Protein 3DWC (pdb70)

Secondary structure (DSSP, 8-state):
--HHHHHHHHHHHHHHHHHHHHHHHHHHHHHT----HHHHHHHHHHHHHHHHHHHHSHHHHHHHHHHHHTGGGS-HHHHHHHHHHHHHHHHHHSS-HHHHHHHHHHHHHHHHHHHHHHHHT-HHHHHHHHHHHHHHHHHHHHHHHTTS---HHHHHHHHHSTT--HHHHHHHHHHHHHHHHHHHHHHHHHHHHHT---PPP-----HHHHHHHHHHHHHHTT--TTSEEEEE-SS--EEEETTEEEEEE--BTTB-HHHHHHHHHHHHHHHHHHT-S-TT-TTSTTSS-S-HHHHHHHHHIIIIIITTSHHHHHHHHHHHHHHH---TT-SHHHHHHHHT-----S-GGG--TTTHHHHHHHHHHHHHHHHHTSS-GGGHHHHHHHHHHHHHS---TT--TTTTTS-STTTTT--S-THHHHHHHHHHHHHHHHHHHHH-HHHHHHHHHTT--HHHHHHHHHHTGGGTTSS-HHHHHHHHHSSS--THHHHHHHIIIII-/-HHHHHHHHHHHHHHHHHHHHHHHHHHHHHHT----HHHHHHHHHHHHHHHHHHHTSHHHHHHHHHHHHTGGGS-HHHHHHHHHHHHHHHHHHSS-HHHHHHHHHHHHHHHHHHHHHHHHT-HHHHHHHHHHHHHHHHHHHHHHHTTS---HHHHHHHHHSTT--HHHHHHHHHHHHHHHHHHHHHHHHHHHHH----PPPPS---HHHHHHHHHHHHHHTT--TTSEEEEE-SS--EEEETTEEEEEE--BTTBSHHHHHHHHHHHHHHHHHHT---TT-TTSTTSS-S-HHHHHHHHHIIIIIIITSHHHHHHHHHHHHHHH---TT-SHHHHHHHHT-----S-GGG--TTTHHHHHHHHHHHHHHHHHTSS-GGGHHHHHHHHHHHHHS---TT--TTTTTS-STTTTT--S-THHHHHHHHHHHHHHHHHHHHH-HHHHHHHHHTT--HHHHHHHHHHTGGGTTSS-HHHHHHHHHSSS--THHHHHHHIIIIIS---/--HHHHHHHHHHHHHHHHHHHHHHHHHHHHHT----HHHHHHHHHHHHHHHHHHHTSHHHHHHHHHHHTTGGGS-HHHHHHHHHHHHHHHHHHSS-HHHHHHHHHHHHHHHHHHHHHHHTT-HHHHHHHHHHHHHHHHHHHHHHHTTTT--HHHHHHHHHSTT--HHHHHHHHHHHHHHHHHHHHHHHHHHHHHT---PPP-----HHHHHHHHHHHHHHTT--TTSEEEEE-SS--EEEETTEEEEEE--BTTBSHHHHHHHHHHHHHHHHHHH---TT-TTSTTSS-S-HHHHHHHHHIIIIIIITSHHHHHHHHHHHHHHH---TT-SHHHHHHHHT-----S-GGG--TTTHHHHHHHHHHHHHHHHHTSS-GGGHHHHHHHHHHHHHS---TT-GGGTTTS-STTTTT--S-TTHHHHHHHHHHHHHHHHHHHH-HHHHHHHHHTT--HHHHHHHHHHTGGGTTSS-HHHHHHHHHSSS--THHHHHHHHHHHT-/-TTHHHHHHHHHHHHHHHHHHHHHHHHHHHHHT----HHHHHHHHHHHHHHHHHHHHSHHHHHHHHHHHHTGGGS-HHHHHHHHHHHHHHHHHHSS-HHHHHHHHHH--HHHHHHHHHHHHHHHHHHTTS---HHHHHHHHHSTT--HHHHHHHHHHHHTTHHHHHHHHHHHHHHHT---PPP-S---HHHHHHHHHHHHHHTT--GGGEEEEE-SS--EEEETTEEEEEE--BTTBSHHHHHHHHHHHHHHHHHHT---TT-TTSTTSS-S-HHHHHHHHHIIIIIITTSHHHHHHHHHHHHHHH---TT-SHHHHHHHHT-----S-GGG--TTTHHHHHHHHHHHHHHHHHTSS-TTSHHHHHHHHHHHHHS---TT--TTTGGG-STTTTT--S-TTHHHHHHHHHHHHHHHHHHHH-HHHHHHHHHTT--HHHHHHHHHHTGGGTTSS-HHHHHHHHHSSS--THHHHHHHIIIII-

Nearest PDB structures (foldseek):
  3dwc-assembly2_C  TM=1.000E+00  e=5.877E-69  Trypanosoma cruzi
  3dwc-assembly2_D  TM=9.980E-01  e=2.626E-65  Trypanosoma cruzi
  5giv-assembly3_E  TM=9.445E-01  e=1.576E-31  Deinococcus radiodurans R1 = ATCC 13939 = DSM 20539
  1ka2-assembly1_A  TM=9.540E-01  e=4.205E-31  Pyrococcus furiosus
  5e3x-assembly1_A-2  TM=9.255E-01  e=7.632E-32  Fervidobacterium islandicum

Structure (mmCIF, N/CA/C/O backbone):
data_3DWC
#
_entry.id   3DWC
#
_cell.length_a   89.400
_cell.length_b   136.250
_cell.length_c   117.860
_cell.angle_alpha   90.00
_cell.angle_beta   103.06
_cell.angle_gamma   90.00
#
_symmetry.space_group_name_H-M   'P 1 21 1'
#
loop_
_entity.id
_entity.type
_entity.pdbx_description
1 polymer Metallocarboxypeptidase
2 non-polymer 'COBALT (II) ION'
3 non-polymer 'SULFATE ION'
4 non-polymer GLYCEROL
5 non-polymer GLYCINE
6 non-polymer ALANINE
7 water water
#
loop_
_atom_site.group_PDB
_atom_site.id
_atom_site.type_symbol
_atom_site.label_atom_id
_atom_site.label_alt_id
_atom_site.label_comp_id
_atom_site.label_asym_id
_atom_site.label_entity_id
_atom_site.label_seq_id
_atom_site.pdbx_PDB_ins_code
_atom_site.Cartn_x
_atom_site.Cartn_y
_atom_site.Cartn_z
_atom_site.occupancy
_atom_site.B_iso_or_equiv
_atom_site.auth_seq_id
_atom_site.auth_comp_id
_atom_site.auth_asym_id
_atom_site.auth_atom_id
_atom_site.pdbx_PDB_model_num
ATOM 1 N N . SER A 1 2 ? 46.915 34.929 74.230 1.00 54.45 0 SER A N 1
ATOM 2 C CA . SER A 1 2 ? 46.481 35.962 73.252 1.00 54.00 0 SER A CA 1
ATOM 3 C C . SER A 1 2 ? 46.051 37.245 73.955 1.00 53.83 0 SER A C 1
ATOM 4 O O . SER A 1 2 ? 46.236 37.399 75.184 1.00 54.09 0 SER A O 1
ATOM 7 N N . MET A 1 3 ? 45.469 38.157 73.159 1.00 52.76 1 MET A N 1
ATOM 8 C CA . MET A 1 3 ? 45.110 39.519 73.600 1.00 51.61 1 MET A CA 1
ATOM 9 C C . MET A 1 3 ? 43.677 39.608 74.056 1.00 48.55 1 MET A C 1
ATOM 10 O O . MET A 1 3 ? 43.221 40.692 74.408 1.00 47.16 1 MET A O 1
ATOM 15 N N . LYS A 1 4 ? 42.987 38.469 74.051 1.00 45.66 2 LYS A N 1
ATOM 16 C CA . LYS A 1 4 ? 41.562 38.403 74.371 1.00 44.50 2 LYS A CA 1
ATOM 17 C C . LYS A 1 4 ? 41.225 38.880 75.784 1.00 40.76 2 LYS A C 1
ATOM 18 O O . LYS A 1 4 ? 40.381 39.719 75.931 1.00 39.51 2 LYS A O 1
ATOM 24 N N . PRO A 1 5 ? 41.824 38.291 76.830 1.00 38.52 3 PRO A N 1
ATOM 25 C CA . PRO A 1 5 ? 41.510 38.834 78.171 1.00 37.39 3 PRO A CA 1
ATOM 26 C C . PRO A 1 5 ? 41.727 40.337 78.286 1.00 34.80 3 PRO A C 1
ATOM 27 O O . PRO A 1 5 ? 40.855 41.026 78.785 1.00 33.91 3 PRO A O 1
ATOM 31 N N . TYR A 1 6 ? 42.838 40.855 77.769 1.00 33.81 4 TYR A N 1
ATOM 32 C CA . TYR A 1 6 ? 43.092 42.284 77.848 1.00 34.03 4 TYR A CA 1
ATOM 33 C C . TYR A 1 6 ? 41.995 43.100 77.136 1.00 33.58 4 TYR A C 1
ATOM 34 O O . TYR A 1 6 ? 41.522 44.114 77.655 1.00 32.72 4 TYR A O 1
ATOM 43 N N . LYS A 1 7 ? 41.573 42.660 75.955 1.00 33.98 5 LYS A N 1
ATOM 44 C CA . LYS A 1 7 ? 40.606 43.455 75.209 1.00 34.82 5 LYS A CA 1
ATOM 45 C C . LYS A 1 7 ? 39.232 43.358 75.843 1.00 34.80 5 LYS A C 1
ATOM 46 O O . LYS A 1 7 ? 38.477 44.303 75.781 1.00 34.34 5 LYS A O 1
ATOM 52 N N . GLU A 1 8 ? 38.916 42.217 76.456 1.00 34.97 6 GLU A N 1
ATOM 53 C CA . GLU A 1 8 ? 37.706 42.109 77.260 1.00 35.34 6 GLU A CA 1
ATOM 54 C C . GLU A 1 8 ? 37.736 42.988 78.522 1.00 35.21 6 GLU A C 1
ATOM 55 O O . GLU A 1 8 ? 36.711 43.518 78.910 1.00 35.31 6 GLU A O 1
ATOM 61 N N . LEU A 1 9 ? 38.891 43.126 79.180 1.00 35.23 7 LEU A N 1
ATOM 62 C CA . LEU A 1 9 ? 39.019 44.067 80.292 1.00 34.42 7 LEU A CA 1
ATOM 63 C C . LEU A 1 9 ? 38.783 45.500 79.845 1.00 33.97 7 LEU A C 1
ATOM 64 O O . LEU A 1 9 ? 38.102 46.254 80.527 1.00 33.55 7 LEU A O 1
ATOM 69 N N . GLU A 1 10 ? 39.331 45.863 78.705 1.00 33.75 8 GLU A N 1
ATOM 70 C CA . GLU A 1 10 ? 39.107 47.197 78.113 1.00 34.78 8 GLU A CA 1
ATOM 71 C C . GLU A 1 10 ? 37.615 47.485 77.970 1.00 35.53 8 GLU A C 1
ATOM 72 O O . GLU A 1 10 ? 37.156 48.595 78.297 1.00 35.70 8 GLU A O 1
ATOM 78 N N . ARG A 1 11 ? 36.878 46.494 77.462 1.00 37.07 9 ARG A N 1
ATOM 79 C CA . ARG A 1 11 ? 35.407 46.575 77.308 1.00 37.33 9 ARG A CA 1
ATOM 80 C C . ARG A 1 11 ? 34.729 46.746 78.689 1.00 36.15 9 ARG A C 1
ATOM 81 O O . ARG A 1 11 ? 33.870 47.628 78.893 1.00 35.51 9 ARG A O 1
ATOM 89 N N . VAL A 1 12 ? 35.155 45.963 79.672 1.00 35.11 10 VAL A N 1
ATOM 90 C CA . VAL A 1 12 ? 34.653 46.155 81.043 1.00 34.52 10 VAL A CA 1
ATOM 91 C C . VAL A 1 12 ? 34.925 47.555 81.624 1.00 34.14 10 VAL A C 1
ATOM 92 O O . VAL A 1 12 ? 34.008 48.187 82.157 1.00 32.40 10 VAL A O 1
ATOM 96 N N . PHE A 1 13 ? 36.152 48.059 81.491 1.00 32.65 11 PHE A N 1
ATOM 97 C CA . PHE A 1 13 ? 36.452 49.364 82.032 1.00 32.49 11 PHE A CA 1
ATOM 98 C C . PHE A 1 13 ? 35.732 50.499 81.255 1.00 32.82 11 PHE A C 1
ATOM 99 O O . PHE A 1 13 ? 35.396 51.500 81.850 1.00 33.69 11 PHE A O 1
ATOM 107 N N . THR A 1 14 ? 35.473 50.353 79.961 1.00 32.70 12 THR A N 1
ATOM 108 C CA . THR A 1 14 ? 34.624 51.331 79.282 1.00 33.55 12 THR A CA 1
ATOM 109 C C . THR A 1 14 ? 33.192 51.400 79.916 1.00 33.89 12 THR A C 1
ATOM 110 O O . THR A 1 14 ? 32.664 52.480 80.165 1.00 32.96 12 THR A O 1
ATOM 114 N N . LYS A 1 15 ? 32.613 50.238 80.175 1.00 34.22 13 LYS A N 1
ATOM 115 C CA . LYS A 1 15 ? 31.337 50.091 80.840 1.00 34.99 13 LYS A CA 1
ATOM 116 C C . LYS A 1 15 ? 31.349 50.870 82.158 1.00 33.80 13 LYS A C 1
ATOM 117 O O . LYS A 1 15 ? 30.547 51.772 82.372 1.00 33.51 13 LYS A O 1
ATOM 123 N N . LEU A 1 16 ? 32.325 50.579 82.989 1.00 34.19 14 LEU A N 1
ATOM 124 C CA . LEU A 1 16 ? 32.540 51.274 84.246 1.00 34.26 14 LEU A CA 1
ATOM 125 C C . LEU A 1 16 ? 32.724 52.759 84.034 1.00 34.89 14 LEU A C 1
ATOM 126 O O . LEU A 1 16 ? 32.243 53.521 84.824 1.00 34.66 14 LEU A O 1
ATOM 131 N N . TYR A 1 17 ? 33.389 53.170 82.950 1.00 35.24 15 TYR A N 1
ATOM 132 C CA . TYR A 1 17 ? 33.601 54.596 82.669 1.00 35.03 15 TYR A CA 1
ATOM 133 C C . TYR A 1 17 ? 32.205 55.243 82.401 1.00 35.69 15 TYR A C 1
ATOM 134 O O . TYR A 1 17 ? 31.910 56.333 82.894 1.00 34.48 15 TYR A O 1
ATOM 143 N N . ARG A 1 18 ? 31.360 54.543 81.637 1.00 35.31 16 ARG A N 1
ATOM 144 C CA . ARG A 1 18 ? 30.026 55.013 81.302 1.00 35.69 16 ARG A CA 1
ATOM 145 C C . ARG A 1 18 ? 29.171 55.181 82.537 1.00 35.71 16 ARG A C 1
ATOM 146 O O . ARG A 1 18 ? 28.541 56.223 82.703 1.00 36.66 16 ARG A O 1
ATOM 154 N N . TYR A 1 19 ? 29.186 54.178 83.414 1.00 35.84 17 TYR A N 1
ATOM 155 C CA . TYR A 1 19 ? 28.551 54.276 84.728 1.00 35.84 17 TYR A CA 1
ATOM 156 C C . TYR A 1 19 ? 29.101 55.460 85.558 1.00 36.40 17 TYR A C 1
ATOM 157 O O . TYR A 1 19 ? 28.321 56.199 86.205 1.00 36.07 17 TYR A O 1
ATOM 166 N N . GLY A 1 20 ? 30.427 55.628 85.602 1.00 35.11 18 GLY A N 1
ATOM 167 C CA . GLY A 1 20 ? 31.034 56.711 86.415 1.00 34.26 18 GLY A CA 1
ATOM 168 C C . GLY A 1 20 ? 30.617 58.086 85.905 1.00 34.03 18 GLY A C 1
ATOM 169 O O . GLY A 1 20 ? 30.476 59.031 86.680 1.00 34.89 18 GLY A O 1
ATOM 170 N N . HIS A 1 21 ? 30.389 58.198 84.608 1.00 32.39 19 HIS A N 1
ATOM 171 C CA . HIS A 1 21 ? 29.862 59.432 84.022 1.00 33.68 19 HIS A CA 1
ATOM 172 C C . HIS A 1 21 ? 28.553 59.870 84.696 1.00 33.74 19 HIS A C 1
ATOM 173 O O . HIS A 1 21 ? 28.371 61.037 85.049 1.00 32.75 19 HIS A O 1
ATOM 180 N N . MET A 1 22 ? 27.669 58.904 84.892 1.00 33.64 20 MET A N 1
ATOM 181 C CA . MET A 1 22 ? 26.380 59.165 85.481 1.00 34.82 20 MET A CA 1
ATOM 182 C C . MET A 1 22 ? 26.549 59.583 86.931 1.00 33.51 20 MET A C 1
ATOM 183 O O . MET A 1 22 ? 25.924 60.527 87.390 1.00 32.72 20 MET A O 1
ATOM 188 N N . LEU A 1 23 ? 27.373 58.856 87.664 1.00 34.31 21 LEU A N 1
ATOM 189 C CA . LEU A 1 23 ? 27.651 59.206 89.059 1.00 34.92 21 LEU A CA 1
ATOM 190 C C . LEU A 1 23 ? 28.277 60.556 89.250 1.00 33.40 21 LEU A C 1
ATOM 191 O O . LEU A 1 23 ? 27.945 61.243 90.213 1.00 34.79 21 LEU A O 1
ATOM 196 N N . LEU A 1 24 ? 29.201 60.898 88.376 1.00 32.70 22 LEU A N 1
ATOM 197 C CA . LEU A 1 24 ? 29.899 62.190 88.373 1.00 32.50 22 LEU A CA 1
ATOM 198 C C . LEU A 1 24 ? 28.923 63.341 88.122 1.00 32.24 22 LEU A C 1
ATOM 199 O O . LEU A 1 24 ? 28.875 64.357 88.915 1.00 31.55 22 LEU A O 1
ATOM 204 N N . LEU A 1 25 ? 28.059 63.152 87.112 1.00 31.21 23 LEU A N 1
ATOM 205 C CA . LEU A 1 25 ? 27.000 64.156 86.846 1.00 31.01 23 LEU A CA 1
ATOM 206 C C . LEU A 1 25 ? 26.083 64.299 88.058 1.00 29.75 23 LEU A C 1
ATOM 207 O O . LEU A 1 25 ? 25.837 65.383 88.518 1.00 30.93 23 LEU A O 1
ATOM 212 N N . ALA A 1 26 ? 25.604 63.197 88.597 1.00 30.36 24 ALA A N 1
ATOM 213 C CA . ALA A 1 26 ? 24.725 63.212 89.783 1.00 30.91 24 ALA A CA 1
ATOM 214 C C . ALA A 1 26 ? 25.365 63.924 90.977 1.00 31.02 24 ALA A C 1
ATOM 215 O O . ALA A 1 26 ? 24.701 64.666 91.748 1.00 30.76 24 ALA A O 1
ATOM 217 N N . ASP A 1 27 ? 26.658 63.705 91.161 1.00 32.64 25 ASP A N 1
ATOM 218 C CA . ASP A 1 27 ? 27.348 64.318 92.279 1.00 32.67 25 ASP A CA 1
ATOM 219 C C . ASP A 1 27 ? 27.478 65.849 92.076 1.00 32.98 25 ASP A C 1
ATOM 220 O O . ASP A 1 27 ? 27.136 66.650 92.969 1.00 33.45 25 ASP A O 1
ATOM 225 N N . TRP A 1 28 ? 27.878 66.275 90.891 1.00 32.67 26 TRP A N 1
ATOM 226 C CA . TRP A 1 28 ? 27.955 67.685 90.579 1.00 32.00 26 TRP A CA 1
ATOM 227 C C . TRP A 1 28 ? 26.604 68.376 90.763 1.00 32.18 26 TRP A C 1
ATOM 228 O O . TRP A 1 28 ? 26.516 69.439 91.324 1.00 33.09 26 TRP A O 1
ATOM 239 N N . ASP A 1 29 ? 25.558 67.768 90.235 1.00 31.14 27 ASP A N 1
ATOM 240 C CA . ASP A 1 29 ? 24.264 68.360 90.210 1.00 31.37 27 ASP A CA 1
ATOM 241 C C . ASP A 1 29 ? 23.766 68.517 91.653 1.00 30.52 27 ASP A C 1
ATOM 242 O O . ASP A 1 29 ? 23.209 69.541 91.982 1.00 29.36 27 ASP A O 1
ATOM 247 N N . SER A 1 30 ? 24.027 67.509 92.493 1.00 30.34 28 SER A N 1
ATOM 248 C CA . SER A 1 30 ? 23.753 67.528 93.964 1.00 31.62 28 SER A CA 1
ATOM 249 C C . SER A 1 30 ? 24.179 68.778 94.669 1.00 31.68 28 SER A C 1
ATOM 250 O O . SER A 1 30 ? 23.505 69.247 95.584 1.00 29.44 28 SER A O 1
ATOM 253 N N . HIS A 1 31 ? 25.339 69.260 94.276 1.00 31.64 29 HIS A N 1
ATOM 254 C CA . HIS A 1 31 ? 25.920 70.452 94.880 1.00 34.08 29 HIS A CA 1
ATOM 255 C C . HIS A 1 31 ? 25.619 71.761 94.186 1.00 34.26 29 HIS A C 1
ATOM 256 O O . HIS A 1 31 ? 25.888 72.782 94.746 1.00 37.02 29 HIS A O 1
ATOM 263 N N . THR A 1 32 ? 25.080 71.747 92.971 1.00 35.25 30 THR A N 1
ATOM 264 C CA . THR A 1 32 ? 24.840 72.970 92.180 1.00 33.59 30 THR A CA 1
ATOM 265 C C . THR A 1 32 ? 23.358 73.255 91.892 1.00 33.69 30 THR A C 1
ATOM 266 O O . THR A 1 32 ? 22.886 74.373 92.099 1.00 32.69 30 THR A O 1
ATOM 270 N N . MET A 1 33 ? 22.617 72.258 91.417 1.00 32.58 31 MET A N 1
ATOM 271 C CA . MET A 1 33 ? 21.276 72.505 90.916 1.00 32.75 31 MET A CA 1
ATOM 272 C C . MET A 1 33 ? 20.164 71.868 91.730 1.00 32.56 31 MET A C 1
ATOM 273 O O . MET A 1 33 ? 19.067 72.346 91.719 1.00 31.07 31 MET A O 1
ATOM 278 N N . MET A 1 34 ? 20.443 70.779 92.425 1.00 32.14 32 MET A N 1
ATOM 279 C CA . MET A 1 34 ? 19.391 70.001 93.019 1.00 32.56 32 MET A CA 1
ATOM 280 C C . MET A 1 34 ? 18.645 70.737 94.117 1.00 33.14 32 MET A C 1
ATOM 281 O O . MET A 1 34 ? 19.253 71.200 95.070 1.00 34.45 32 MET A O 1
ATOM 286 N N . PRO A 1 35 ? 17.311 70.816 94.015 1.00 33.18 33 PRO A N 1
ATOM 287 C CA . PRO A 1 35 ? 16.544 71.344 95.139 1.00 33.52 33 PRO A CA 1
ATOM 288 C C . PRO A 1 35 ? 16.549 70.378 96.332 1.00 33.68 33 PRO A C 1
ATOM 289 O O . PRO A 1 35 ? 16.687 69.168 96.165 1.00 32.98 33 PRO A O 1
ATOM 300 N N . LYS A 1 37 ? 14.508 68.936 98.463 1.00 33.51 35 LYS A N 1
ATOM 301 C CA . LYS A 1 37 ? 13.682 67.728 98.543 1.00 33.31 35 LYS A CA 1
ATOM 302 C C . LYS A 1 37 ? 14.062 66.594 97.560 1.00 32.36 35 LYS A C 1
ATOM 303 O O . LYS A 1 37 ? 13.528 65.482 97.669 1.00 32.28 35 LYS A O 1
ATOM 309 N N . GLY A 1 38 ? 14.941 66.881 96.605 1.00 31.32 36 GLY A N 1
ATOM 310 C CA . GLY A 1 38 ? 15.426 65.885 95.685 1.00 31.10 36 GLY A CA 1
ATOM 311 C C . GLY A 1 38 ? 16.468 64.942 96.253 1.00 30.57 36 GLY A C 1
ATOM 312 O O . GLY A 1 38 ? 16.818 63.960 95.621 1.00 28.83 36 GLY A O 1
ATOM 313 N N . SER A 1 39 ? 16.941 65.295 97.444 1.00 30.40 37 SER A N 1
ATOM 314 C CA . SER A 1 39 ? 18.098 64.757 98.121 1.00 31.22 37 SER A CA 1
ATOM 315 C C . SER A 1 39 ? 18.025 63.259 98.413 1.00 30.63 37 SER A C 1
ATOM 316 O O . SER A 1 39 ? 18.962 62.542 98.140 1.00 31.53 37 SER A O 1
ATOM 319 N N . ASP A 1 40 ? 16.913 62.798 98.944 1.00 31.23 38 ASP A N 1
ATOM 320 C CA . ASP A 1 40 ? 16.726 61.366 99.221 1.00 32.11 38 ASP A CA 1
ATOM 321 C C . ASP A 1 40 ? 16.721 60.482 97.997 1.00 31.92 38 ASP A C 1
ATOM 322 O O . ASP A 1 40 ? 17.422 59.480 97.978 1.00 32.98 38 ASP A O 1
ATOM 327 N N . ALA A 1 41 ? 15.945 60.852 96.977 1.00 31.59 39 ALA A N 1
ATOM 328 C CA . ALA A 1 41 ? 15.939 60.136 95.712 1.00 31.56 39 ALA A CA 1
ATOM 329 C C . ALA A 1 41 ? 17.297 60.155 95.029 1.00 31.07 39 ALA A C 1
ATOM 330 O O . ALA A 1 41 ? 17.709 59.190 94.418 1.00 31.20 39 ALA A O 1
ATOM 332 N N . ARG A 1 42 ? 18.020 61.262 95.136 1.00 30.88 40 ARG A N 1
ATOM 333 C CA . ARG A 1 42 ? 19.338 61.356 94.513 1.00 30.47 40 ARG A CA 1
ATOM 334 C C . ARG A 1 42 ? 20.326 60.440 95.237 1.00 30.67 40 ARG A C 1
ATOM 335 O O . ARG A 1 42 ? 21.089 59.761 94.613 1.00 28.93 40 ARG A O 1
ATOM 343 N N . GLY A 1 43 ? 20.293 60.405 96.578 1.00 30.53 41 GLY A N 1
ATOM 344 C CA . GLY A 1 43 ? 21.217 59.512 97.306 1.00 31.07 41 GLY A CA 1
ATOM 345 C C . GLY A 1 43 ? 20.934 58.042 97.048 1.00 30.78 41 GLY A C 1
ATOM 346 O O . GLY A 1 43 ? 21.837 57.251 96.889 1.00 32.25 41 GLY A O 1
ATOM 347 N N . ALA A 1 44 ? 19.683 57.653 97.071 1.00 32.14 42 ALA A N 1
ATOM 348 C CA . ALA A 1 44 ? 19.294 56.307 96.726 1.00 32.40 42 ALA A CA 1
ATOM 349 C C . ALA A 1 44 ? 19.721 55.888 95.304 1.00 33.16 42 ALA A C 1
ATOM 350 O O . ALA A 1 44 ? 20.150 54.732 95.091 1.00 32.37 42 ALA A O 1
ATOM 352 N N . ALA A 1 45 ? 19.632 56.814 94.340 1.00 32.76 43 ALA A N 1
ATOM 353 C CA . ALA A 1 45 ? 20.049 56.514 92.961 1.00 33.87 43 ALA A CA 1
ATOM 354 C C . ALA A 1 45 ? 21.545 56.339 92.853 1.00 34.25 43 ALA A C 1
ATOM 355 O O . ALA A 1 45 ? 22.010 55.408 92.194 1.00 33.52 43 ALA A O 1
ATOM 357 N N . MET A 1 46 ? 22.298 57.216 93.502 1.00 34.67 44 MET A N 1
ATOM 358 C CA . MET A 1 46 ? 23.734 57.149 93.400 1.00 35.73 44 MET A CA 1
ATOM 359 C C . MET A 1 46 ? 24.230 55.854 94.053 1.00 35.00 44 MET A C 1
ATOM 360 O O . MET A 1 46 ? 25.104 55.193 93.524 1.00 33.83 44 MET A O 1
ATOM 365 N N . ALA A 1 47 ? 23.649 55.510 95.185 1.00 34.09 45 ALA A N 1
ATOM 366 C CA . ALA A 1 47 ? 23.972 54.251 95.880 1.00 35.03 45 ALA A CA 1
ATOM 367 C C . ALA A 1 47 ? 23.674 52.973 95.097 1.00 34.95 45 ALA A C 1
ATOM 368 O O . ALA A 1 47 ? 24.447 52.015 95.150 1.00 35.33 45 ALA A O 1
ATOM 370 N N . GLU A 1 48 ? 22.549 52.923 94.401 1.00 35.04 46 GLU A N 1
ATOM 371 C CA . GLU A 1 48 ? 22.270 51.789 93.553 1.00 35.40 46 GLU A CA 1
ATOM 372 C C . GLU A 1 48 ? 23.280 51.674 92.417 1.00 36.40 46 GLU A C 1
ATOM 373 O O . GLU A 1 48 ? 23.727 50.584 92.100 1.00 35.91 46 GLU A O 1
ATOM 379 N N . LEU A 1 49 ? 23.679 52.797 91.829 1.00 36.85 47 LEU A N 1
ATOM 380 C CA . LEU A 1 49 ? 24.627 52.754 90.719 1.00 37.10 47 LEU A CA 1
ATOM 381 C C . LEU A 1 49 ? 26.039 52.393 91.212 1.00 36.90 47 LEU A C 1
ATOM 382 O O . LEU A 1 49 ? 26.695 51.536 90.616 1.00 35.95 47 LEU A O 1
ATOM 387 N N . GLN A 1 50 ? 26.479 53.028 92.300 1.00 37.50 48 GLN A N 1
ATOM 388 C CA . GLN A 1 50 ? 27.722 52.676 93.031 1.00 39.15 48 GLN A CA 1
ATOM 389 C C . GLN A 1 50 ? 27.815 51.160 93.335 1.00 38.46 48 GLN A C 1
ATOM 390 O O . GLN A 1 50 ? 28.839 50.521 93.054 1.00 38.34 48 GLN A O 1
ATOM 396 N N . LEU A 1 51 ? 26.730 50.574 93.824 1.00 38.59 49 LEU A N 1
ATOM 397 C CA . LEU A 1 51 ? 26.658 49.106 94.041 1.00 38.90 49 LEU A CA 1
ATOM 398 C C . LEU A 1 51 ? 26.895 48.312 92.751 1.00 38.66 49 LEU A C 1
ATOM 399 O O . LEU A 1 51 ? 27.619 47.327 92.759 1.00 39.37 49 LEU A O 1
ATOM 404 N N . HIS A 1 52 ? 26.223 48.685 91.669 1.00 37.79 50 HIS A N 1
ATOM 405 C CA . HIS A 1 52 ? 26.399 47.978 90.420 1.00 37.53 50 HIS A CA 1
ATOM 406 C C . HIS A 1 52 ? 27.859 48.062 89.895 1.00 37.33 50 HIS A C 1
ATOM 407 O O . HIS A 1 52 ? 28.421 47.057 89.409 1.00 37.15 50 HIS A O 1
ATOM 414 N N . MET A 1 53 ? 28.461 49.251 89.984 1.00 36.57 51 MET A N 1
ATOM 415 C CA . MET A 1 53 ? 29.866 49.439 89.674 1.00 37.38 51 MET A CA 1
ATOM 416 C C . MET A 1 53 ? 30.786 48.564 90.523 1.00 36.17 51 MET A C 1
ATOM 417 O O . MET A 1 53 ? 31.696 47.934 89.996 1.00 35.72 51 MET A O 1
ATOM 422 N N . HIS A 1 54 ? 30.563 48.538 91.825 1.00 36.43 52 HIS A N 1
ATOM 423 C CA . HIS A 1 54 ? 31.289 47.647 92.723 1.00 36.71 52 HIS A CA 1
ATOM 424 C C . HIS A 1 54 ? 31.186 46.172 92.369 1.00 36.88 52 HIS A C 1
ATOM 425 O O . HIS A 1 54 ? 32.208 45.467 92.273 1.00 38.02 52 HIS A O 1
ATOM 432 N N . ASP A 1 55 ? 29.970 45.678 92.238 1.00 36.89 53 ASP A N 1
ATOM 433 C CA . ASP A 1 55 ? 29.750 44.286 91.852 1.00 36.99 53 ASP A CA 1
ATOM 434 C C . ASP A 1 55 ? 30.381 43.958 90.457 1.00 37.17 53 ASP A C 1
ATOM 435 O O . ASP A 1 55 ? 30.879 42.829 90.214 1.00 38.11 53 ASP A O 1
ATOM 440 N N . THR A 1 56 ? 30.376 44.930 89.549 1.00 35.36 54 THR A N 1
ATOM 441 C CA . THR A 1 56 ? 30.979 44.746 88.233 1.00 35.26 54 THR A CA 1
ATOM 442 C C . THR A 1 56 ? 32.485 44.541 88.340 1.00 35.41 54 THR A C 1
ATOM 443 O O . THR A 1 56 ? 33.032 43.564 87.783 1.00 33.34 54 THR A O 1
ATOM 447 N N . ILE A 1 57 ? 33.151 45.421 89.086 1.00 35.88 55 ILE A N 1
ATOM 448 C CA . ILE A 1 57 ? 34.617 45.403 89.122 1.00 35.95 55 ILE A CA 1
ATOM 449 C C . ILE A 1 57 ? 35.197 44.311 90.021 1.00 36.75 55 ILE A C 1
ATOM 450 O O . ILE A 1 57 ? 36.302 43.839 89.748 1.00 38.21 55 ILE A O 1
ATOM 455 N N . THR A 1 58 ? 34.449 43.896 91.055 1.00 36.75 56 THR A N 1
ATOM 456 C CA . THR A 1 58 ? 34.865 42.897 91.996 1.00 36.04 56 THR A CA 1
ATOM 457 C C . THR A 1 58 ? 34.359 41.501 91.682 1.00 36.20 56 THR A C 1
ATOM 458 O O . THR A 1 58 ? 34.645 40.578 92.439 1.00 35.18 56 THR A O 1
ATOM 462 N N . ALA A 1 59 ? 33.644 41.311 90.578 1.00 36.33 57 ALA A N 1
ATOM 463 C CA . ALA A 1 59 ? 33.212 39.961 90.206 1.00 36.36 57 ALA A CA 1
ATOM 464 C C . ALA A 1 59 ? 34.491 39.099 89.986 1.00 36.32 57 ALA A C 1
ATOM 465 O O . ALA A 1 59 ? 35.514 39.606 89.509 1.00 35.27 57 ALA A O 1
ATOM 467 N N . PRO A 1 60 ? 34.459 37.829 90.409 1.00 36.57 58 PRO A N 1
ATOM 468 C CA . PRO A 1 60 ? 35.596 36.901 90.188 1.00 36.73 58 PRO A CA 1
ATOM 469 C C . PRO A 1 60 ? 36.085 36.827 88.743 1.00 36.94 58 PRO A C 1
ATOM 470 O O . PRO A 1 60 ? 37.278 36.686 88.520 1.00 38.00 58 PRO A O 1
ATOM 474 N N . LYS A 1 61 ? 35.177 36.989 87.787 1.00 36.97 59 LYS A N 1
ATOM 475 C CA . LYS A 1 61 ? 35.511 37.174 86.372 1.00 37.19 59 LYS A CA 1
ATOM 476 C C . LYS A 1 61 ? 36.659 38.175 86.141 1.00 35.69 59 LYS A C 1
ATOM 477 O O . LYS A 1 61 ? 37.577 37.923 85.356 1.00 34.36 59 LYS A O 1
ATOM 483 N N . ILE A 1 62 ? 36.612 39.312 86.830 1.00 33.61 60 ILE A N 1
ATOM 484 C CA . ILE A 1 62 ? 37.631 40.343 86.635 1.00 33.85 60 ILE A CA 1
ATOM 485 C C . ILE A 1 62 ? 39.040 39.867 87.063 1.00 32.49 60 ILE A C 1
ATOM 486 O O . ILE A 1 62 ? 40.037 40.061 86.347 1.00 33.76 60 ILE A O 1
ATOM 491 N N . ARG A 1 63 ? 39.111 39.224 88.207 1.00 32.54 61 ARG A N 1
ATOM 492 C CA . ARG A 1 63 ? 40.339 38.642 88.688 1.00 32.27 61 ARG A CA 1
ATOM 493 C C . ARG A 1 63 ? 40.926 37.677 87.668 1.00 31.54 61 ARG A C 1
ATOM 494 O O . ARG A 1 63 ? 42.118 37.691 87.427 1.00 30.62 61 ARG A O 1
ATOM 502 N N . ALA A 1 64 ? 40.068 36.831 87.095 1.00 31.54 62 ALA A N 1
ATOM 503 C CA . ALA A 1 64 ? 40.492 35.783 86.157 1.00 31.19 62 ALA A CA 1
ATOM 504 C C . ALA A 1 64 ? 41.001 36.459 84.869 1.00 30.18 62 ALA A C 1
ATOM 505 O O . ALA A 1 64 ? 42.044 36.126 84.353 1.00 29.27 62 ALA A O 1
ATOM 507 N N . LEU A 1 65 ? 40.291 37.473 84.410 1.00 30.53 63 LEU A N 1
ATOM 508 C CA . LEU A 1 65 ? 40.760 38.267 83.277 1.00 31.08 63 LEU A CA 1
ATOM 509 C C . LEU A 1 65 ? 42.143 38.924 83.511 1.00 31.15 63 LEU A C 1
ATOM 510 O O . LEU A 1 65 ? 43.033 38.856 82.648 1.00 29.63 63 LEU A O 1
ATOM 515 N N . ILE A 1 66 ? 42.319 39.576 84.652 1.00 31.31 64 ILE A N 1
ATOM 516 C CA . ILE A 1 66 ? 43.587 40.243 84.927 1.00 31.83 64 ILE A CA 1
ATOM 517 C C . ILE A 1 66 ? 44.712 39.210 84.986 1.00 32.85 64 ILE A C 1
ATOM 518 O O . ILE A 1 66 ? 45.780 39.413 84.408 1.00 33.02 64 ILE A O 1
ATOM 523 N N . GLU A 1 67 ? 44.478 38.093 85.681 1.00 32.92 65 GLU A N 1
ATOM 524 C CA . GLU A 1 67 ? 45.495 37.038 85.744 1.00 32.80 65 GLU A CA 1
ATOM 525 C C . GLU A 1 67 ? 45.826 36.477 84.383 1.00 33.01 65 GLU A C 1
ATOM 526 O O . GLU A 1 67 ? 46.980 36.205 84.098 1.00 33.67 65 GLU A O 1
ATOM 532 N N . GLU A 1 68 ? 44.830 36.303 83.523 1.00 33.79 66 GLU A N 1
ATOM 533 C CA . GLU A 1 68 ? 45.112 35.780 82.182 1.00 33.68 66 GLU A CA 1
ATOM 534 C C . GLU A 1 68 ? 45.853 36.797 81.333 1.00 34.15 66 GLU A C 1
ATOM 535 O O . GLU A 1 68 ? 46.810 36.434 80.653 1.00 34.07 66 GLU A O 1
ATOM 541 N N . ALA A 1 69 ? 45.411 38.053 81.358 1.00 33.46 67 ALA A N 1
ATOM 542 C CA . ALA A 1 69 ? 46.105 39.112 80.638 1.00 33.98 67 ALA A CA 1
ATOM 543 C C . ALA A 1 69 ? 47.554 39.234 81.041 1.00 34.17 67 ALA A C 1
ATOM 544 O O . ALA A 1 69 ? 48.388 39.491 80.195 1.00 33.52 67 ALA A O 1
ATOM 546 N N . GLU A 1 70 ? 47.835 39.059 82.333 1.00 35.00 68 GLU A N 1
ATOM 547 C CA . GLU A 1 70 ? 49.144 39.280 82.886 1.00 35.98 68 GLU A CA 1
ATOM 548 C C . GLU A 1 70 ? 50.088 38.160 82.511 1.00 38.62 68 GLU A C 1
ATOM 549 O O . GLU A 1 70 ? 51.296 38.352 82.498 1.00 38.62 68 GLU A O 1
ATOM 555 N N . LYS A 1 71 ? 49.571 36.984 82.200 1.00 40.55 69 LYS A N 1
ATOM 556 C CA . LYS A 1 71 ? 50.501 35.940 81.839 1.00 43.41 69 LYS A CA 1
ATOM 557 C C . LYS A 1 71 ? 51.006 36.067 80.400 1.00 44.15 69 LYS A C 1
ATOM 558 O O . LYS A 1 71 ? 52.020 35.467 80.074 1.00 45.20 69 LYS A O 1
ATOM 564 N N . SER A 1 72 ? 50.360 36.894 79.571 1.00 45.25 70 SER A N 1
ATOM 565 C CA . SER A 1 72 ? 50.916 37.276 78.255 1.00 45.83 70 SER A CA 1
ATOM 566 C C . SER A 1 72 ? 51.113 38.792 78.156 1.00 45.75 70 SER A C 1
ATOM 567 O O . SER A 1 72 ? 50.687 39.410 77.214 1.00 46.01 70 SER A O 1
ATOM 570 N N . VAL A 1 73 ? 51.765 39.390 79.145 1.00 46.01 71 VAL A N 1
ATOM 571 C CA . VAL A 1 73 ? 51.895 40.845 79.205 1.00 46.21 71 VAL A CA 1
ATOM 572 C C . VAL A 1 73 ? 52.915 41.320 78.159 1.00 46.85 71 VAL A C 1
ATOM 573 O O . VAL A 1 73 ? 52.838 42.439 77.667 1.00 47.19 71 VAL A O 1
ATOM 577 N N . GLY A 1 74 ? 53.833 40.435 77.775 1.00 47.05 72 GLY A N 1
ATOM 578 C CA . GLY A 1 74 ? 54.772 40.723 76.703 1.00 46.77 72 GLY A CA 1
ATOM 579 C C . GLY A 1 74 ? 54.189 40.802 75.299 1.00 46.96 72 GLY A C 1
ATOM 580 O O . GLY A 1 74 ? 54.801 41.405 74.433 1.00 47.82 72 GLY A O 1
ATOM 581 N N . ASP A 1 75 ? 53.022 40.208 75.057 1.00 46.39 73 ASP A N 1
ATOM 582 C CA . ASP A 1 75 ? 52.309 40.382 73.789 1.00 46.02 73 ASP A CA 1
ATOM 583 C C . ASP A 1 75 ? 51.543 41.717 73.690 1.00 45.82 73 ASP A C 1
ATOM 584 O O . ASP A 1 75 ? 50.725 41.895 72.772 1.00 46.68 73 ASP A O 1
ATOM 589 N N . LEU A 1 76 ? 51.761 42.638 74.629 1.00 44.39 74 LEU A N 1
ATOM 590 C CA . LEU A 1 76 ? 51.033 43.894 74.652 1.00 43.04 74 LEU A CA 1
ATOM 591 C C . LEU A 1 76 ? 51.963 45.047 74.314 1.00 41.67 74 LEU A C 1
ATOM 592 O O . LEU A 1 76 ? 53.154 45.017 74.639 1.00 40.71 74 LEU A O 1
ATOM 597 N N . GLU A 1 77 ? 51.419 46.081 73.690 1.00 40.71 75 GLU A N 1
ATOM 598 C CA . GLU A 1 77 ? 52.188 47.295 73.478 1.00 41.42 75 GLU A CA 1
ATOM 599 C C . GLU A 1 77 ? 52.322 48.104 74.759 1.00 40.17 75 GLU A C 1
ATOM 600 O O . GLU A 1 77 ? 51.587 47.912 75.720 1.00 40.27 75 GLU A O 1
ATOM 606 N N . LYS A 1 78 ? 53.240 49.059 74.722 1.00 39.94 76 LYS A N 1
ATOM 607 C CA . LYS A 1 78 ? 53.629 49.858 75.870 1.00 39.39 76 LYS A CA 1
ATOM 608 C C . LYS A 1 78 ? 52.423 50.450 76.626 1.00 37.43 76 LYS A C 1
ATOM 609 O O . LYS A 1 78 ? 52.355 50.374 77.846 1.00 36.47 76 LYS A O 1
ATOM 615 N N . LEU A 1 79 ? 51.540 51.128 75.907 1.00 35.42 77 LEU A N 1
ATOM 616 C CA . LEU A 1 79 ? 50.387 51.775 76.554 1.00 35.74 77 LEU A CA 1
ATOM 617 C C . LEU A 1 79 ? 49.368 50.757 77.074 1.00 33.71 77 LEU A C 1
ATOM 618 O O . LEU A 1 79 ? 48.708 50.988 78.066 1.00 34.31 77 LEU A O 1
ATOM 623 N N . GLN A 1 80 ? 49.266 49.619 76.410 1.00 33.18 78 GLN A N 1
ATOM 624 C CA . GLN A 1 80 ? 48.380 48.528 76.859 1.00 33.92 78 GLN A CA 1
ATOM 625 C C . GLN A 1 80 ? 48.876 47.877 78.182 1.00 33.58 78 GLN A C 1
ATOM 626 O O . GLN A 1 80 ? 48.074 47.592 79.117 1.00 33.26 78 GLN A O 1
ATOM 632 N N . ARG A 1 81 ? 50.193 47.702 78.303 1.00 33.51 79 ARG A N 1
ATOM 633 C CA . ARG A 1 81 ? 50.789 47.159 79.535 1.00 33.46 79 ARG A CA 1
ATOM 634 C C . ARG A 1 81 ? 50.581 48.147 80.665 1.00 31.98 79 ARG A C 1
ATOM 635 O O . ARG A 1 81 ? 50.267 47.746 81.773 1.00 29.39 79 ARG A O 1
ATOM 643 N N . ALA A 1 82 ? 50.758 49.440 80.390 1.00 30.99 80 ALA A N 1
ATOM 644 C CA . ALA A 1 82 ? 50.503 50.460 81.415 1.00 31.75 80 ALA A CA 1
ATOM 645 C C . ALA A 1 82 ? 49.039 50.408 81.791 1.00 31.80 80 ALA A C 1
ATOM 646 O O . ALA A 1 82 ? 48.710 50.395 82.951 1.00 31.12 80 ALA A O 1
ATOM 648 N N . ASN A 1 83 ? 48.164 50.326 80.800 1.00 31.03 81 ASN A N 1
ATOM 649 C CA . ASN A 1 83 ? 46.735 50.284 81.085 1.00 31.42 81 ASN A CA 1
ATOM 650 C C . ASN A 1 83 ? 46.396 49.075 81.953 1.00 30.21 81 ASN A C 1
ATOM 651 O O . ASN A 1 83 ? 45.643 49.216 82.868 1.00 30.54 81 ASN A O 1
ATOM 656 N N . LEU A 1 84 ? 46.961 47.908 81.670 1.00 30.65 82 LEU A N 1
ATOM 657 C CA . LEU A 1 84 ? 46.773 46.702 82.494 1.00 31.22 82 LEU A CA 1
ATOM 658 C C . LEU A 1 84 ? 47.256 46.873 83.952 1.00 31.98 82 LEU A C 1
ATOM 659 O O . LEU A 1 84 ? 46.597 46.421 84.882 1.00 30.82 82 LEU A O 1
ATOM 664 N N . ARG A 1 85 ? 48.391 47.537 84.137 1.00 32.48 83 ARG A N 1
ATOM 665 C CA . ARG A 1 85 ? 48.815 47.950 85.478 1.00 33.04 83 ARG A CA 1
ATOM 666 C C . ARG A 1 85 ? 47.793 48.807 86.180 1.00 32.34 83 ARG A C 1
ATOM 667 O O . ARG A 1 85 ? 47.484 48.580 87.343 1.00 32.30 83 ARG A O 1
ATOM 675 N N . GLU A 1 86 ? 47.231 49.781 85.466 1.00 31.73 84 GLU A N 1
ATOM 676 C CA . GLU A 1 86 ? 46.243 50.671 86.074 1.00 32.22 84 GLU A CA 1
ATOM 677 C C . GLU A 1 86 ? 44.919 49.971 86.320 1.00 32.12 84 GLU A C 1
ATOM 678 O O . GLU A 1 86 ? 44.227 50.257 87.324 1.00 32.11 84 GLU A O 1
ATOM 684 N N . MET A 1 87 ? 44.537 49.060 85.420 1.00 31.40 85 MET A N 1
ATOM 685 C CA . MET A 1 87 ? 43.422 48.147 85.698 1.00 31.55 85 MET A CA 1
ATOM 686 C C . MET A 1 87 ? 43.534 47.342 86.984 1.00 31.61 85 MET A C 1
ATOM 687 O O . MET A 1 87 ? 42.598 47.302 87.754 1.00 32.04 85 MET A O 1
ATOM 692 N N . ARG A 1 88 ? 44.625 46.619 87.165 1.00 33.02 86 ARG A N 1
ATOM 693 C CA . ARG A 1 88 ? 44.869 45.897 88.408 1.00 32.73 86 ARG A CA 1
ATOM 694 C C . ARG A 1 88 ? 44.788 46.819 89.592 1.00 33.74 86 ARG A C 1
ATOM 695 O O . ARG A 1 88 ? 44.184 46.458 90.622 1.00 32.70 86 ARG A O 1
ATOM 703 N N . ARG A 1 89 ? 45.344 48.037 89.473 1.00 34.52 87 ARG A N 1
ATOM 704 C CA . ARG A 1 89 ? 45.290 48.984 90.602 1.00 34.85 87 ARG A CA 1
ATOM 705 C C . ARG A 1 89 ? 43.835 49.340 90.966 1.00 35.47 87 ARG A C 1
ATOM 706 O O . ARG A 1 89 ? 43.445 49.257 92.130 1.00 36.81 87 ARG A O 1
ATOM 714 N N . ALA A 1 90 ? 43.005 49.650 89.975 1.00 34.81 88 ALA A N 1
ATOM 715 C CA . ALA A 1 90 ? 41.615 49.981 90.256 1.00 34.73 88 ALA A CA 1
ATOM 716 C C . ALA A 1 90 ? 40.873 48.823 90.904 1.00 34.39 88 ALA A C 1
ATOM 717 O O . ALA A 1 90 ? 40.059 49.006 91.834 1.00 32.83 88 ALA A O 1
ATOM 719 N N . TRP A 1 91 ? 41.150 47.620 90.410 1.00 34.50 89 TRP A N 1
ATOM 720 C CA . TRP A 1 91 ? 40.495 46.414 90.898 1.00 34.20 89 TRP A CA 1
ATOM 721 C C . TRP A 1 91 ? 40.899 46.150 92.349 1.00 35.12 89 TRP A C 1
ATOM 722 O O . TRP A 1 91 ? 40.034 45.930 93.217 1.00 34.20 89 TRP A O 1
ATOM 733 N N . GLU A 1 92 ? 42.198 46.207 92.637 1.00 35.79 90 GLU A N 1
ATOM 734 C CA . GLU A 1 92 ? 42.672 46.047 94.017 1.00 37.69 90 GLU A CA 1
ATOM 735 C C . GLU A 1 92 ? 42.092 47.070 94.974 1.00 38.31 90 GLU A C 1
ATOM 736 O O . GLU A 1 92 ? 41.769 46.749 96.117 1.00 37.51 90 GLU A O 1
ATOM 742 N N . LEU A 1 93 ? 41.980 48.306 94.513 1.00 39.41 91 LEU A N 1
ATOM 743 C CA . LEU A 1 93 ? 41.375 49.360 95.327 1.00 39.88 91 LEU A CA 1
ATOM 744 C C . LEU A 1 93 ? 39.952 49.016 95.749 1.00 41.04 91 LEU A C 1
ATOM 745 O O . LEU A 1 93 ? 39.596 49.315 96.891 1.00 40.81 91 LEU A O 1
ATOM 750 N N . GLU A 1 94 ? 39.166 48.409 94.850 1.00 40.51 92 GLU A N 1
ATOM 751 C CA . GLU A 1 94 ? 37.789 48.031 95.161 1.00 41.57 92 GLU A CA 1
ATOM 752 C C . GLU A 1 94 ? 37.725 46.666 95.809 1.00 41.10 92 GLU A C 1
ATOM 753 O O . GLU A 1 94 ? 36.904 46.459 96.674 1.00 39.80 92 GLU A O 1
ATOM 759 N N . ASN A 1 95 ? 38.586 45.742 95.382 1.00 41.06 93 ASN A N 1
ATOM 760 C CA . ASN A 1 95 ? 38.410 44.315 95.689 1.00 41.42 93 ASN A CA 1
ATOM 761 C C . ASN A 1 95 ? 38.980 43.876 97.044 1.00 42.05 93 ASN A C 1
ATOM 762 O O . ASN A 1 95 ? 38.516 42.895 97.633 1.00 39.82 93 ASN A O 1
ATOM 767 N N . LEU A 1 96 ? 39.920 44.657 97.581 1.00 42.29 94 LEU A N 1
ATOM 768 C CA . LEU A 1 96 ? 40.566 44.319 98.859 1.00 43.14 94 LEU A CA 1
ATOM 769 C C . LEU A 1 96 ? 39.737 44.382 100.141 1.00 43.26 94 LEU A C 1
ATOM 770 O O . LEU A 1 96 ? 39.984 43.607 101.039 1.00 44.55 94 LEU A O 1
ATOM 775 N N . LEU A 1 97 ? 38.793 45.296 100.267 1.00 44.09 95 LEU A N 1
ATOM 776 C CA . LEU A 1 97 ? 38.007 45.363 101.509 1.00 44.29 95 LEU A CA 1
ATOM 777 C C . LEU A 1 97 ? 36.827 44.408 101.396 1.00 44.06 95 LEU A C 1
ATOM 778 O O . LEU A 1 97 ? 36.126 44.441 100.379 1.00 45.32 95 LEU A O 1
ATOM 783 N N . PRO A 1 98 ? 36.576 43.595 102.437 1.00 43.24 96 PRO A N 1
ATOM 784 C CA . PRO A 1 98 ? 35.328 42.822 102.466 1.00 42.34 96 PRO A CA 1
ATOM 785 C C . PRO A 1 98 ? 34.097 43.733 102.454 1.00 41.53 96 PRO A C 1
ATOM 786 O O . PRO A 1 98 ? 34.136 44.838 102.997 1.00 41.29 96 PRO A O 1
ATOM 790 N N . GLU A 1 99 ? 33.022 43.268 101.832 1.00 40.70 97 GLU A N 1
ATOM 791 C CA . GLU A 1 99 ? 31.803 44.065 101.657 1.00 40.25 97 GLU A CA 1
ATOM 792 C C . GLU A 1 99 ? 31.220 44.444 103.023 1.00 39.10 97 GLU A C 1
ATOM 793 O O . GLU A 1 99 ? 30.652 45.531 103.190 1.00 38.37 97 GLU A O 1
ATOM 799 N N . GLU A 1 100 ? 31.389 43.554 103.998 1.00 38.51 98 GLU A N 1
ATOM 800 C CA . GLU A 1 100 ? 31.019 43.847 105.386 1.00 38.12 98 GLU A CA 1
ATOM 801 C C . GLU A 1 100 ? 31.791 45.086 105.910 1.00 37.26 98 GLU A C 1
ATOM 802 O O . GLU A 1 100 ? 31.216 45.959 106.580 1.00 35.86 98 GLU A O 1
ATOM 808 N N . PHE A 1 101 ? 33.083 45.158 105.587 1.00 36.72 99 PHE A N 1
ATOM 809 C CA . PHE A 1 101 ? 33.885 46.330 105.961 1.00 36.42 99 PHE A CA 1
ATOM 810 C C . PHE A 1 101 ? 33.337 47.602 105.323 1.00 35.52 99 PHE A C 1
ATOM 811 O O . PHE A 1 101 ? 33.174 48.597 105.982 1.00 34.71 99 PHE A O 1
ATOM 819 N N . VAL A 1 102 ? 33.031 47.547 104.034 1.00 35.74 100 VAL A N 1
ATOM 820 C CA . VAL A 1 102 ? 32.592 48.732 103.276 1.00 35.77 100 VAL A CA 1
ATOM 821 C C . VAL A 1 102 ? 31.264 49.303 103.778 1.00 35.82 100 VAL A C 1
ATOM 822 O O . VAL A 1 102 ? 31.076 50.530 103.818 1.00 34.53 100 VAL A O 1
ATOM 826 N N . GLU A 1 103 ? 30.345 48.395 104.132 1.00 35.67 101 GLU A N 1
ATOM 827 C CA . GLU A 1 103 ? 29.089 48.761 104.762 1.00 36.36 101 GLU A CA 1
ATOM 828 C C . GLU A 1 103 ? 29.337 49.519 106.064 1.00 36.20 101 GLU A C 1
ATOM 829 O O . GLU A 1 103 ? 28.820 50.614 106.243 1.00 35.66 101 GLU A O 1
ATOM 835 N N . ARG A 1 104 ? 30.126 48.929 106.963 1.00 36.61 102 ARG A N 1
ATOM 836 C CA . ARG A 1 104 ? 30.441 49.568 108.239 1.00 37.56 102 ARG A CA 1
ATOM 837 C C . ARG A 1 104 ? 30.998 50.955 108.071 1.00 37.69 102 ARG A C 1
ATOM 838 O O . ARG A 1 104 ? 30.577 51.864 108.774 1.00 37.84 102 ARG A O 1
ATOM 846 N N . LYS A 1 105 ? 31.945 51.105 107.143 1.00 38.42 103 LYS A N 1
ATOM 847 C CA . LYS A 1 105 ? 32.552 52.397 106.862 1.00 38.41 103 LYS A CA 1
ATOM 848 C C . LYS A 1 105 ? 31.543 53.430 106.350 1.00 37.98 103 LYS A C 1
ATOM 849 O O . LYS A 1 105 ? 31.551 54.565 106.816 1.00 37.24 103 LYS A O 1
ATOM 855 N N . THR A 1 106 ? 30.727 53.065 105.360 1.00 37.63 104 THR A N 1
ATOM 856 C CA . THR A 1 106 ? 29.746 54.004 104.803 1.00 37.88 104 THR A CA 1
ATOM 857 C C . THR A 1 106 ? 28.784 54.463 105.906 1.00 37.95 104 THR A C 1
ATOM 858 O O . THR A 1 106 ? 28.423 55.639 105.966 1.00 37.90 104 THR A O 1
ATOM 862 N N . VAL A 1 107 ? 28.402 53.534 106.783 1.00 37.80 105 VAL A N 1
ATOM 863 C CA . VAL A 1 107 ? 27.513 53.825 107.906 1.00 38.22 105 VAL A CA 1
ATOM 864 C C . VAL A 1 107 ? 28.203 54.812 108.840 1.00 38.31 105 VAL A C 1
ATOM 865 O O . VAL A 1 107 ? 27.706 55.912 109.091 1.00 38.50 105 VAL A O 1
ATOM 869 N N . LEU A 1 108 ? 29.366 54.412 109.334 1.00 38.28 106 LEU A N 1
ATOM 870 C CA . LEU A 1 108 ? 30.090 55.205 110.313 1.00 38.42 106 LEU A CA 1
ATOM 871 C C . LEU A 1 108 ? 30.398 56.608 109.789 1.00 38.96 106 LEU A C 1
ATOM 872 O O . LEU A 1 108 ? 30.338 57.587 110.537 1.00 39.40 106 LEU A O 1
ATOM 877 N N . THR A 1 109 ? 30.715 56.714 108.506 1.00 39.11 107 THR A N 1
ATOM 878 C CA . THR A 1 109 ? 31.173 57.981 107.973 1.00 39.08 107 THR A CA 1
ATOM 879 C C . THR A 1 109 ? 30.015 58.917 107.749 1.00 38.77 107 THR A C 1
ATOM 880 O O . THR A 1 109 ? 30.159 60.124 107.965 1.00 38.78 107 THR A O 1
ATOM 884 N N . THR A 1 110 ? 28.867 58.365 107.359 1.00 38.48 108 THR A N 1
ATOM 885 C CA . THR A 1 110 ? 27.675 59.172 107.107 1.00 38.78 108 THR A CA 1
ATOM 886 C C . THR A 1 110 ? 27.174 59.794 108.412 1.00 39.02 108 THR A C 1
ATOM 887 O O . THR A 1 110 ? 26.692 60.939 108.419 1.00 38.64 108 THR A O 1
ATOM 891 N N . LYS A 1 111 ? 27.304 59.033 109.505 1.00 39.41 109 LYS A N 1
ATOM 892 C CA . LYS A 1 111 ? 26.960 59.512 110.848 1.00 39.57 109 LYS A CA 1
ATOM 893 C C . LYS A 1 111 ? 28.014 60.500 111.359 1.00 39.67 109 LYS A C 1
ATOM 894 O O . LYS A 1 111 ? 27.683 61.571 111.870 1.00 39.52 109 LYS A O 1
ATOM 900 N N . ALA A 1 112 ? 29.284 60.130 111.193 1.00 39.73 110 ALA A N 1
ATOM 901 C CA . ALA A 1 112 ? 30.405 60.974 111.562 1.00 39.39 110 ALA A CA 1
ATOM 902 C C . ALA A 1 112 ? 30.328 62.373 110.942 1.00 39.49 110 ALA A C 1
ATOM 903 O O . ALA A 1 112 ? 30.684 63.350 111.602 1.00 40.14 110 ALA A O 1
ATOM 905 N N . HIS A 1 113 ? 29.837 62.508 109.713 1.00 39.40 111 HIS A N 1
ATOM 906 C CA . HIS A 1 113 ? 29.744 63.853 109.117 1.00 39.34 111 HIS A CA 1
ATOM 907 C C . HIS A 1 113 ? 28.778 64.751 109.890 1.00 39.55 111 HIS A C 1
ATOM 908 O O . HIS A 1 113 ? 29.025 65.958 110.051 1.00 39.17 111 HIS A O 1
ATOM 915 N N . GLN A 1 114 ? 27.678 64.154 110.358 1.00 39.30 112 GLN A N 1
ATOM 916 C CA . GLN A 1 114 ? 26.689 64.849 111.169 1.00 39.10 112 GLN A CA 1
ATOM 917 C C . GLN A 1 114 ? 27.253 65.294 112.533 1.00 38.35 112 GLN A C 1
ATOM 918 O O . GLN A 1 114 ? 27.237 66.487 112.851 1.00 38.22 112 GLN A O 1
ATOM 924 N N . VAL A 1 115 ? 27.757 64.353 113.331 1.00 37.89 113 VAL A N 1
ATOM 925 C CA . VAL A 1 115 ? 28.337 64.696 114.656 1.00 38.26 113 VAL A CA 1
ATOM 926 C C . VAL A 1 115 ? 29.556 65.639 114.596 1.00 38.25 113 VAL A C 1
ATOM 927 O O . VAL A 1 115 ? 29.650 66.578 115.411 1.00 38.61 113 VAL A O 1
ATOM 931 N N . TRP A 1 116 ? 30.446 65.428 113.618 1.00 38.28 114 TRP A N 1
ATOM 932 C CA . TRP A 1 116 ? 31.609 66.313 113.407 1.00 38.20 114 TRP A CA 1
ATOM 933 C C . TRP A 1 116 ? 31.161 67.755 113.215 1.00 38.28 114 TRP A C 1
ATOM 934 O O . TRP A 1 116 ? 31.585 68.656 113.941 1.00 38.22 114 TRP A O 1
ATOM 945 N N . LYS A 1 117 ? 30.264 67.955 112.254 1.00 38.65 115 LYS A N 1
ATOM 946 C CA . LYS A 1 117 ? 29.785 69.273 111.874 1.00 38.73 115 LYS A CA 1
ATOM 947 C C . LYS A 1 117 ? 29.251 70.108 113.063 1.00 39.18 115 LYS A C 1
ATOM 948 O O . LYS A 1 117 ? 29.566 71.307 113.180 1.00 38.53 115 LYS A O 1
ATOM 954 N N . THR A 1 118 ? 28.454 69.482 113.937 1.00 38.93 116 THR A N 1
ATOM 955 C CA . THR A 1 118 ? 27.890 70.186 115.110 1.00 38.90 116 THR A CA 1
ATOM 956 C C . THR A 1 118 ? 28.948 70.425 116.190 1.00 38.59 116 THR A C 1
ATOM 957 O O . THR A 1 118 ? 29.089 71.550 116.695 1.00 38.07 116 THR A O 1
ATOM 961 N N . CYS A 1 119 ? 29.669 69.355 116.542 1.00 38.45 117 CYS A N 1
ATOM 962 C CA . CYS A 1 119 ? 30.808 69.442 117.462 1.00 38.51 117 CYS A CA 1
ATOM 963 C C . CYS A 1 119 ? 31.786 70.548 117.049 1.00 38.79 117 CYS A C 1
ATOM 964 O O . CYS A 1 119 ? 32.257 71.326 117.890 1.00 38.11 117 CYS A O 1
ATOM 967 N N . ARG A 1 120 ? 32.085 70.622 115.753 1.00 38.81 118 ARG A N 1
ATOM 968 C CA . ARG A 1 120 ? 32.911 71.711 115.242 1.00 38.78 118 ARG A CA 1
ATOM 969 C C . ARG A 1 120 ? 32.278 73.082 115.504 1.00 38.36 118 ARG A C 1
ATOM 970 O O . ARG A 1 120 ? 32.917 73.950 116.097 1.00 37.94 118 ARG A O 1
ATOM 978 N N . GLU A 1 121 ? 31.034 73.289 115.073 1.00 38.77 119 GLU A N 1
ATOM 979 C CA . GLU A 1 121 ? 30.339 74.560 115.363 1.00 38.57 119 GLU A CA 1
ATOM 980 C C . GLU A 1 121 ? 30.264 74.857 116.868 1.00 38.39 119 GLU A C 1
ATOM 981 O O . GLU A 1 121 ? 30.313 76.029 117.273 1.00 37.60 119 GLU A O 1
ATOM 987 N N . LYS A 1 122 ? 30.143 73.809 117.690 1.00 38.00 120 LYS A N 1
ATOM 988 C CA . LYS A 1 122 ? 29.961 73.997 119.146 1.00 38.07 120 LYS A CA 1
ATOM 989 C C . LYS A 1 122 ? 31.266 73.860 119.959 1.00 37.65 120 LYS A C 1
ATOM 990 O O . LYS A 1 122 ? 31.245 73.943 121.179 1.00 37.30 120 LYS A O 1
ATOM 996 N N . ASN A 1 123 ? 32.399 73.677 119.283 1.00 37.64 121 ASN A N 1
ATOM 997 C CA . ASN A 1 123 ? 33.701 73.575 119.953 1.00 37.83 121 ASN A CA 1
ATOM 998 C C . ASN A 1 123 ? 33.755 72.437 120.972 1.00 37.98 121 ASN A C 1
ATOM 999 O O . ASN A 1 123 ? 34.263 72.617 122.082 1.00 38.19 121 ASN A O 1
ATOM 1004 N N . ASP A 1 124 ? 33.246 71.274 120.575 1.00 38.41 122 ASP A N 1
ATOM 1005 C CA . ASP A 1 124 ? 32.969 70.168 121.502 1.00 38.80 122 ASP A CA 1
ATOM 1006 C C . ASP A 1 124 ? 33.670 68.884 121.078 1.00 38.84 122 ASP A C 1
ATOM 1007 O O . ASP A 1 124 ? 33.064 68.007 120.477 1.00 39.03 122 ASP A O 1
ATOM 1012 N N . PHE A 1 125 ? 34.962 68.790 121.390 1.00 38.87 123 PHE A N 1
ATOM 1013 C CA . PHE A 1 125 ? 35.736 67.587 121.119 1.00 38.76 123 PHE A CA 1
ATOM 1014 C C . PHE A 1 125 ? 35.202 66.374 121.884 1.00 38.64 123 PHE A C 1
ATOM 1015 O O . PHE A 1 125 ? 35.173 65.258 121.350 1.00 37.40 123 PHE A O 1
ATOM 1023 N N . ALA A 1 126 ? 34.802 66.599 123.143 1.00 39.05 124 ALA A N 1
ATOM 1024 C CA . ALA A 1 126 ? 34.248 65.538 123.987 1.00 39.26 124 ALA A CA 1
ATOM 1025 C C . ALA A 1 126 ? 33.096 64.806 123.309 1.00 39.43 124 ALA A C 1
ATOM 1026 O O . ALA A 1 126 ? 33.046 63.581 123.342 1.00 39.84 124 ALA A O 1
ATOM 1028 N N . GLY A 1 127 ? 32.170 65.555 122.711 1.00 39.53 125 GLY A N 1
ATOM 1029 C CA . GLY A 1 127 ? 31.063 64.954 121.953 1.00 39.92 125 GLY A CA 1
ATOM 1030 C C . GLY A 1 127 ? 31.514 64.161 120.733 1.00 40.06 125 GLY A C 1
ATOM 1031 O O . GLY A 1 127 ? 30.942 63.123 120.392 1.00 39.94 125 GLY A O 1
ATOM 1032 N N . PHE A 1 128 ? 32.557 64.643 120.079 1.00 40.73 126 PHE A N 1
ATOM 1033 C CA . PHE A 1 128 ? 33.096 63.968 118.902 1.00 40.69 126 PHE A CA 1
ATOM 1034 C C . PHE A 1 128 ? 33.994 62.772 119.233 1.00 40.68 126 PHE A C 1
ATOM 1035 O O . PHE A 1 128 ? 34.203 61.898 118.392 1.00 41.07 126 PHE A O 1
ATOM 1043 N N . LEU A 1 129 ? 34.550 62.739 120.441 1.00 40.49 127 LEU A N 1
ATOM 1044 C CA . LEU A 1 129 ? 35.586 61.754 120.763 1.00 40.40 127 LEU A CA 1
ATOM 1045 C C . LEU A 1 129 ? 35.154 60.289 120.574 1.00 40.37 127 LEU A C 1
ATOM 1046 O O . LEU A 1 129 ? 35.961 59.487 120.144 1.00 40.54 127 LEU A O 1
ATOM 1051 N N . PRO A 1 130 ? 33.909 59.921 120.964 1.00 40.69 128 PRO A N 1
ATOM 1052 C CA . PRO A 1 130 ? 33.394 58.576 120.663 1.00 40.47 128 PRO A CA 1
ATOM 1053 C C . PRO A 1 130 ? 33.464 58.178 119.186 1.00 40.10 128 PRO A C 1
ATOM 1054 O O . PRO A 1 130 ? 34.003 57.136 118.869 1.00 39.15 128 PRO A O 1
ATOM 1058 N N . THR A 1 131 ? 32.890 59.002 118.315 1.00 40.40 129 THR A N 1
ATOM 1059 C CA . THR A 1 131 ? 32.952 58.781 116.888 1.00 40.90 129 THR A CA 1
ATOM 1060 C C . THR A 1 131 ? 34.417 58.655 116.431 1.00 41.52 129 THR A C 1
ATOM 1061 O O . THR A 1 131 ? 34.765 57.735 115.696 1.00 42.06 129 THR A O 1
ATOM 1065 N N . LEU A 1 132 ? 35.282 59.556 116.898 1.00 41.86 130 LEU A N 1
ATOM 1066 C CA . LEU A 1 132 ? 36.689 59.610 116.426 1.00 41.40 130 LEU A CA 1
ATOM 1067 C C . LEU A 1 132 ? 37.482 58.374 116.832 1.00 41.16 130 LEU A C 1
ATOM 1068 O O . LEU A 1 132 ? 38.318 57.911 116.091 1.00 41.47 130 LEU A O 1
ATOM 1073 N N . LYS A 1 133 ? 37.232 57.821 118.008 1.00 41.05 131 LYS A N 1
ATOM 1074 C CA . LYS A 1 133 ? 37.913 56.578 118.406 1.00 41.07 131 LYS A CA 1
ATOM 1075 C C . LYS A 1 133 ? 37.550 55.410 117.459 1.00 40.66 131 LYS A C 1
ATOM 1076 O O . LYS A 1 133 ? 38.381 54.516 117.205 1.00 39.37 131 LYS A O 1
ATOM 1082 N N . GLU A 1 134 ? 36.297 55.418 116.989 1.00 40.68 132 GLU A N 1
ATOM 1083 C CA . GLU A 1 134 ? 35.789 54.418 116.041 1.00 41.24 132 GLU A CA 1
ATOM 1084 C C . GLU A 1 134 ? 36.427 54.639 114.664 1.00 40.36 132 GLU A C 1
ATOM 1085 O O . GLU A 1 134 ? 36.806 53.700 113.978 1.00 40.45 132 GLU A O 1
ATOM 1091 N N . LEU A 1 135 ? 36.503 55.890 114.253 1.00 40.45 133 LEU A N 1
ATOM 1092 C CA . LEU A 1 135 ? 37.113 56.225 112.961 1.00 39.97 133 LEU A CA 1
ATOM 1093 C C . LEU A 1 135 ? 38.559 55.731 112.959 1.00 40.24 133 LEU A C 1
ATOM 1094 O O . LEU A 1 135 ? 38.976 55.011 112.036 1.00 40.34 133 LEU A O 1
ATOM 1099 N N . ILE A 1 136 ? 39.312 56.054 114.012 1.00 39.66 134 ILE A N 1
ATOM 1100 C CA . ILE A 1 136 ? 40.719 55.620 114.106 1.00 39.19 134 ILE A CA 1
ATOM 1101 C C . ILE A 1 136 ? 40.848 54.113 114.129 1.00 38.95 134 ILE A C 1
ATOM 1102 O O . ILE A 1 136 ? 41.758 53.568 113.520 1.00 38.99 134 ILE A O 1
ATOM 1107 N N . ALA A 1 137 ? 39.945 53.432 114.839 1.00 38.61 135 ALA A N 1
ATOM 1108 C CA . ALA A 1 137 ? 39.920 51.980 114.843 1.00 38.32 135 ALA A CA 1
ATOM 1109 C C . ALA A 1 137 ? 39.640 51.467 113.452 1.00 37.29 135 ALA A C 1
ATOM 1110 O O . ALA A 1 137 ? 40.281 50.541 112.998 1.00 37.20 135 ALA A O 1
ATOM 1112 N N . LEU A 1 138 ? 38.668 52.074 112.789 1.00 38.32 136 LEU A N 1
ATOM 1113 C CA . LEU A 1 138 ? 38.378 51.765 111.380 1.00 39.15 136 LEU A CA 1
ATOM 1114 C C . LEU A 1 138 ? 39.592 51.952 110.437 1.00 39.16 136 LEU A C 1
ATOM 1115 O O . LEU A 1 138 ? 39.880 51.083 109.592 1.00 39.50 136 LEU A O 1
ATOM 1120 N N . PHE A 1 139 ? 40.276 53.089 110.547 1.00 39.71 137 PHE A N 1
ATOM 1121 C CA . PHE A 1 139 ? 41.411 53.381 109.636 1.00 39.68 137 PHE A CA 1
ATOM 1122 C C . PHE A 1 139 ? 42.551 52.421 109.823 1.00 39.39 137 PHE A C 1
ATOM 1123 O O . PHE A 1 139 ? 43.162 51.979 108.853 1.00 39.61 137 PHE A O 1
ATOM 1131 N N . ARG A 1 140 ? 42.848 52.065 111.071 1.00 40.25 138 ARG A N 1
ATOM 1132 C CA . ARG A 1 140 ? 43.888 51.072 111.333 1.00 40.16 138 ARG A CA 1
ATOM 1133 C C . ARG A 1 140 ? 43.510 49.728 110.692 1.00 40.16 138 ARG A C 1
ATOM 1134 O O . ARG A 1 140 ? 44.354 49.056 110.082 1.00 39.79 138 ARG A O 1
ATOM 1142 N N . GLU A 1 141 ? 42.249 49.318 110.858 1.00 39.41 139 GLU A N 1
ATOM 1143 C CA . GLU A 1 141 ? 41.767 48.097 110.215 1.00 38.84 139 GLU A CA 1
ATOM 1144 C C . GLU A 1 141 ? 41.845 48.217 108.682 1.00 37.71 139 GLU A C 1
ATOM 1145 O O . GLU A 1 141 ? 42.346 47.321 108.034 1.00 36.51 139 GLU A O 1
ATOM 1151 N N . GLU A 1 142 ? 41.361 49.326 108.123 1.00 37.48 140 GLU A N 1
ATOM 1152 C CA . GLU A 1 142 ? 41.413 49.544 106.653 1.00 37.71 140 GLU A CA 1
ATOM 1153 C C . GLU A 1 142 ? 42.836 49.442 106.099 1.00 37.41 140 GLU A C 1
ATOM 1154 O O . GLU A 1 142 ? 43.040 48.851 105.067 1.00 36.62 140 GLU A O 1
ATOM 1160 N N . GLY A 1 143 ? 43.811 50.010 106.808 1.00 38.10 141 GLY A N 1
ATOM 1161 C CA . GLY A 1 143 ? 45.207 50.009 106.372 1.00 38.47 141 GLY A CA 1
ATOM 1162 C C . GLY A 1 143 ? 45.806 48.632 106.250 1.00 38.67 141 GLY A C 1
ATOM 1163 O O . GLY A 1 143 ? 46.515 48.320 105.276 1.00 38.56 141 GLY A O 1
ATOM 1164 N N . LYS A 1 144 ? 45.529 47.815 107.263 1.00 39.46 142 LYS A N 1
ATOM 1165 C CA . LYS A 1 144 ? 45.968 46.433 107.313 1.00 39.93 142 LYS A CA 1
ATOM 1166 C C . LYS A 1 144 ? 45.332 45.633 106.189 1.00 39.28 142 LYS A C 1
ATOM 1167 O O . LYS A 1 144 ? 45.985 44.806 105.560 1.00 38.81 142 LYS A O 1
ATOM 1173 N N . LEU A 1 145 ? 44.043 45.859 105.967 1.00 39.23 143 LEU A N 1
ATOM 1174 C CA . LEU A 1 145 ? 43.346 45.212 104.852 1.00 39.32 143 LEU A CA 1
ATOM 1175 C C . LEU A 1 145 ? 44.012 45.609 103.529 1.00 39.27 143 LEU A C 1
ATOM 1176 O O . LEU A 1 145 ? 44.419 44.745 102.759 1.00 38.71 143 LEU A O 1
ATOM 1181 N N . ARG A 1 146 ? 44.183 46.916 103.305 1.00 39.49 144 ARG A N 1
ATOM 1182 C CA . ARG A 1 146 ? 44.791 47.394 102.033 1.00 39.72 144 ARG A CA 1
ATOM 1183 C C . ARG A 1 146 ? 46.277 47.027 101.841 1.00 39.77 144 ARG A C 1
ATOM 1184 O O . ARG A 1 146 ? 46.738 46.993 100.710 1.00 39.02 144 ARG A O 1
ATOM 1192 N N . ALA A 1 147 ? 46.997 46.750 102.930 1.00 40.19 145 ALA A N 1
ATOM 1193 C CA . ALA A 1 147 ? 48.393 46.323 102.870 1.00 40.58 145 ALA A CA 1
ATOM 1194 C C . ALA A 1 147 ? 48.506 44.877 102.443 1.00 41.59 145 ALA A C 1
ATOM 1195 O O . ALA A 1 147 ? 49.347 44.525 101.606 1.00 41.18 145 ALA A O 1
ATOM 1197 N N . GLY A 1 148 ? 47.669 44.031 103.044 1.00 42.61 146 GLY A N 1
ATOM 1198 C CA . GLY A 1 148 ? 47.667 42.616 102.761 1.00 43.22 146 GLY A CA 1
ATOM 1199 C C . GLY A 1 148 ? 49.009 42.011 103.108 1.00 44.18 146 GLY A C 1
ATOM 1200 O O . GLY A 1 148 ? 49.538 42.257 104.193 1.00 44.57 146 GLY A O 1
ATOM 1201 N N . ASN A 1 149 ? 49.565 41.253 102.164 1.00 44.91 147 ASN A N 1
ATOM 1202 C CA . ASN A 1 149 ? 50.867 40.603 102.323 1.00 45.59 147 ASN A CA 1
ATOM 1203 C C . ASN A 1 149 ? 52.021 41.373 101.650 1.00 46.03 147 ASN A C 1
ATOM 1204 O O . ASN A 1 149 ? 53.065 40.796 101.317 1.00 46.48 147 ASN A O 1
ATOM 1209 N N . SER A 1 150 ? 51.813 42.665 101.430 1.00 46.37 148 SER A N 1
ATOM 1210 C CA . SER A 1 150 ? 52.858 43.566 100.969 1.00 46.75 148 SER A CA 1
ATOM 1211 C C . SER A 1 150 ? 53.986 43.672 101.986 1.00 46.90 148 SER A C 1
ATOM 1212 O O . SER A 1 150 ? 55.143 43.767 101.618 1.00 46.95 148 SER A O 1
ATOM 1215 N N . GLY A 1 151 ? 53.636 43.692 103.267 1.00 46.96 149 GLY A N 1
ATOM 1216 C CA . GLY A 1 151 ? 54.573 44.113 104.297 1.00 47.06 149 GLY A CA 1
ATOM 1217 C C . GLY A 1 151 ? 54.646 45.626 104.463 1.00 47.16 149 GLY A C 1
ATOM 1218 O O . GLY A 1 151 ? 55.494 46.115 105.209 1.00 46.78 149 GLY A O 1
ATOM 1219 N N . LYS A 1 152 ? 53.772 46.376 103.778 1.00 47.37 150 LYS A N 1
ATOM 1220 C CA . LYS A 1 152 ? 53.720 47.834 103.950 1.00 47.65 150 LYS A CA 1
ATOM 1221 C C . LYS A 1 152 ? 53.054 48.214 105.265 1.00 47.44 150 LYS A C 1
ATOM 1222 O O . LYS A 1 152 ? 52.054 47.627 105.667 1.00 47.55 150 LYS A O 1
ATOM 1228 N N . HIS A 1 153 ? 53.579 49.252 105.896 1.00 47.40 151 HIS A N 1
ATOM 1229 C CA . HIS A 1 153 ? 52.908 49.890 106.997 1.00 46.30 151 HIS A CA 1
ATOM 1230 C C . HIS A 1 153 ? 51.480 50.209 106.551 1.00 45.11 151 HIS A C 1
ATOM 1231 O O . HIS A 1 153 ? 51.270 50.683 105.435 1.00 43.85 151 HIS A O 1
ATOM 1238 N N . PRO A 1 154 ? 50.488 49.930 107.416 1.00 43.70 152 PRO A N 1
ATOM 1239 C CA . PRO A 1 154 ? 49.083 50.260 107.132 1.00 42.66 152 PRO A CA 1
ATOM 1240 C C . PRO A 1 154 ? 48.845 51.702 106.670 1.00 41.18 152 PRO A C 1
ATOM 1241 O O . PRO A 1 154 ? 48.038 51.917 105.780 1.00 40.55 152 PRO A O 1
ATOM 1245 N N . TYR A 1 155 ? 49.547 52.681 107.243 1.00 39.62 153 TYR A N 1
ATOM 1246 C CA . TYR A 1 155 ? 49.341 54.072 106.822 1.00 39.08 153 TYR A CA 1
ATOM 1247 C C . TYR A 1 155 ? 49.885 54.298 105.420 1.00 38.16 153 TYR A C 1
ATOM 1248 O O . TYR A 1 155 ? 49.309 55.032 104.649 1.00 38.38 153 TYR A O 1
ATOM 1257 N N . GLU A 1 156 ? 51.010 53.677 105.101 1.00 37.55 154 GLU A N 1
ATOM 1258 C CA . GLU A 1 156 ? 51.515 53.673 103.737 1.00 37.94 154 GLU A CA 1
ATOM 1259 C C . GLU A 1 156 ? 50.459 53.158 102.741 1.00 37.08 154 GLU A C 1
ATOM 1260 O O . GLU A 1 156 ? 50.293 53.705 101.674 1.00 37.59 154 GLU A O 1
ATOM 1266 N N . ALA A 1 157 ? 49.738 52.100 103.103 1.00 37.33 155 ALA A N 1
ATOM 1267 C CA . ALA A 1 157 ? 48.680 51.552 102.230 1.00 36.87 155 ALA A CA 1
ATOM 1268 C C . ALA A 1 157 ? 47.550 52.556 102.032 1.00 36.22 155 ALA A C 1
ATOM 1269 O O . ALA A 1 157 ? 46.952 52.605 100.971 1.00 37.22 155 ALA A O 1
ATOM 1271 N N . LEU A 1 158 ? 47.287 53.389 103.018 1.00 35.67 156 LEU A N 1
ATOM 1272 C CA . LEU A 1 158 ? 46.301 54.461 102.864 1.00 36.04 156 LEU A CA 1
ATOM 1273 C C . LEU A 1 158 ? 46.804 55.637 102.018 1.00 35.74 156 LEU A C 1
ATOM 1274 O O . LEU A 1 158 ? 46.086 56.126 101.147 1.00 35.90 156 LEU A O 1
ATOM 1279 N N . VAL A 1 159 ? 48.012 56.119 102.303 1.00 36.03 157 VAL A N 1
ATOM 1280 C CA . VAL A 1 159 ? 48.675 57.121 101.433 1.00 37.14 157 VAL A CA 1
ATOM 1281 C C . VAL A 1 159 ? 48.679 56.722 99.960 1.00 37.35 157 VAL A C 1
ATOM 1282 O O . VAL A 1 159 ? 48.416 57.554 99.092 1.00 38.38 157 VAL A O 1
ATOM 1286 N N . ASP A 1 160 ? 48.974 55.449 99.689 1.00 38.12 158 ASP A N 1
ATOM 1287 C CA . ASP A 1 160 ? 49.019 54.865 98.324 1.00 38.24 158 ASP A CA 1
ATOM 1288 C C . ASP A 1 160 ? 47.745 55.023 97.495 1.00 37.94 158 ASP A C 1
ATOM 1289 O O . ASP A 1 160 ? 47.788 55.059 96.255 1.00 38.58 158 ASP A O 1
ATOM 1294 N N . ILE A 1 161 ? 46.624 55.155 98.162 1.00 38.07 159 ILE A N 1
ATOM 1295 C CA . ILE A 1 161 ? 45.337 55.300 97.504 1.00 38.08 159 ILE A CA 1
ATOM 1296 C C . ILE A 1 161 ? 45.325 56.573 96.739 1.00 38.43 159 ILE A C 1
ATOM 1297 O O . ILE A 1 161 ? 44.835 56.609 95.625 1.00 39.47 159 ILE A O 1
ATOM 1302 N N . TYR A 1 162 ? 45.874 57.627 97.353 1.00 38.03 160 TYR A N 1
ATOM 1303 C CA . TYR A 1 162 ? 45.848 58.976 96.789 1.00 37.35 160 TYR A CA 1
ATOM 1304 C C . TYR A 1 162 ? 47.136 59.270 96.053 1.00 36.14 160 TYR A C 1
ATOM 1305 O O . TYR A 1 162 ? 47.120 60.045 95.141 1.00 37.12 160 TYR A O 1
ATOM 1314 N N . GLU A 1 163 ? 48.232 58.627 96.441 1.00 35.33 161 GLU A N 1
ATOM 1315 C CA . GLU A 1 163 ? 49.574 58.904 95.905 1.00 35.54 161 GLU A CA 1
ATOM 1316 C C . GLU A 1 163 ? 50.252 57.562 95.618 1.00 35.11 161 GLU A C 1
ATOM 1317 O O . GLU A 1 163 ? 51.107 57.113 96.385 1.00 33.04 161 GLU A O 1
ATOM 1323 N N . PRO A 1 164 ? 49.869 56.915 94.493 1.00 35.91 162 PRO A N 1
ATOM 1324 C CA . PRO A 1 164 ? 50.419 55.604 94.135 1.00 37.09 162 PRO A CA 1
ATOM 1325 C C . PRO A 1 164 ? 51.905 55.566 94.148 1.00 37.99 162 PRO A C 1
ATOM 1326 O O . PRO A 1 164 ? 52.550 56.425 93.538 1.00 38.98 162 PRO A O 1
ATOM 1330 N N . GLY A 1 165 ? 52.458 54.575 94.821 1.00 39.02 163 GLY A N 1
ATOM 1331 C CA . GLY A 1 165 ? 53.905 54.397 94.851 1.00 39.27 163 GLY A CA 1
ATOM 1332 C C . GLY A 1 165 ? 54.632 55.196 95.924 1.00 40.26 163 GLY A C 1
ATOM 1333 O O . GLY A 1 165 ? 55.838 55.004 96.115 1.00 39.86 163 GLY A O 1
ATOM 1334 N N . MET A 1 166 ? 53.930 56.097 96.618 1.00 39.42 164 MET A N 1
ATOM 1335 C CA . MET A 1 166 ? 54.567 56.865 97.690 1.00 39.80 164 MET A CA 1
ATOM 1336 C C . MET A 1 166 ? 54.778 56.003 98.957 1.00 39.65 164 MET A C 1
ATOM 1337 O O . MET A 1 166 ? 53.840 55.375 99.482 1.00 39.24 164 MET A O 1
ATOM 1342 N N . THR A 1 167 ? 55.995 56.031 99.475 1.00 39.93 165 THR A N 1
ATOM 1343 C CA . THR A 1 167 ? 56.320 55.324 100.722 1.00 40.01 165 THR A CA 1
ATOM 1344 C C . THR A 1 167 ? 56.436 56.296 101.898 1.00 40.46 165 THR A C 1
ATOM 1345 O O . THR A 1 167 ? 56.708 57.458 101.703 1.00 41.05 165 THR A O 1
ATOM 1349 N N . LEU A 1 168 ? 56.235 55.817 103.119 1.00 40.72 166 LEU A N 1
ATOM 1350 C CA . LEU A 1 168 ? 56.383 56.652 104.332 1.00 40.68 166 LEU A CA 1
ATOM 1351 C C . LEU A 1 168 ? 57.800 57.091 104.550 1.00 40.51 166 LEU A C 1
ATOM 1352 O O . LEU A 1 168 ? 58.041 58.120 105.189 1.00 40.91 166 LEU A O 1
ATOM 1357 N N . GLN A 1 169 ? 58.720 56.244 104.121 1.00 40.00 167 GLN A N 1
ATOM 1358 C CA . GLN A 1 169 ? 60.130 56.528 104.230 1.00 40.53 167 GLN A CA 1
ATOM 1359 C C . GLN A 1 169 ? 60.449 57.741 103.352 1.00 38.68 167 GLN A C 1
ATOM 1360 O O . GLN A 1 169 ? 61.076 58.657 103.829 1.00 37.03 167 GLN A O 1
ATOM 1366 N N . ARG A 1 170 ? 59.985 57.749 102.096 1.00 38.36 168 ARG A N 1
ATOM 1367 C CA . ARG A 1 170 ? 60.143 58.928 101.251 1.00 37.96 168 ARG A CA 1
ATOM 1368 C C . ARG A 1 170 ? 59.424 60.137 101.806 1.00 37.63 168 ARG A C 1
ATOM 1369 O O . ARG A 1 170 ? 59.947 61.237 101.766 1.00 36.52 168 ARG A O 1
ATOM 1377 N N . LEU A 1 171 ? 58.242 59.941 102.399 1.00 37.90 169 LEU A N 1
ATOM 1378 C CA . LEU A 1 171 ? 57.527 61.066 102.991 1.00 37.07 169 LEU A CA 1
ATOM 1379 C C . LEU A 1 171 ? 58.279 61.663 104.150 1.00 35.80 169 LEU A C 1
ATOM 1380 O O . LEU A 1 171 ? 58.276 62.865 104.318 1.00 34.50 169 LEU A O 1
ATOM 1385 N N . ASP A 1 172 ? 58.873 60.814 104.992 1.00 36.58 170 ASP A N 1
ATOM 1386 C CA . ASP A 1 172 ? 59.687 61.289 106.103 1.00 36.46 170 ASP A CA 1
ATOM 1387 C C . ASP A 1 172 ? 60.941 61.981 105.610 1.00 34.97 170 ASP A C 1
ATOM 1388 O O . ASP A 1 172 ? 61.415 62.919 106.227 1.00 34.45 170 ASP A O 1
ATOM 1393 N N . GLU A 1 173 ? 61.545 61.500 104.525 1.00 35.37 171 GLU A N 1
ATOM 1394 C CA . GLU A 1 173 ? 62.712 62.228 103.963 1.00 35.35 171 GLU A CA 1
ATOM 1395 C C . GLU A 1 173 ? 62.300 63.659 103.486 1.00 33.72 171 GLU A C 1
ATOM 1396 O O . GLU A 1 173 ? 62.992 64.658 103.671 1.00 31.85 171 GLU A O 1
ATOM 1402 N N . ILE A 1 174 ? 61.153 63.738 102.863 1.00 33.91 172 ILE A N 1
ATOM 1403 C CA . ILE A 1 174 ? 60.635 65.014 102.363 1.00 33.40 172 ILE A CA 1
ATOM 1404 C C . ILE A 1 174 ? 60.251 66.003 103.464 1.00 34.34 172 ILE A C 1
ATOM 1405 O O . ILE A 1 174 ? 60.636 67.148 103.419 1.00 34.79 172 ILE A O 1
ATOM 1410 N N . PHE A 1 175 ? 59.476 65.582 104.460 1.00 33.81 173 PHE A N 1
ATOM 1411 C CA . PHE A 1 175 ? 59.123 66.507 105.503 1.00 33.38 173 PHE A CA 1
ATOM 1412 C C . PHE A 1 175 ? 60.276 66.838 106.375 1.00 33.01 173 PHE A C 1
ATOM 1413 O O . PHE A 1 175 ? 60.322 67.933 106.953 1.00 32.56 173 PHE A O 1
ATOM 1421 N N . GLY A 1 176 ? 61.248 65.926 106.457 1.00 33.75 174 GLY A N 1
ATOM 1422 C CA . GLY A 1 176 ? 62.468 66.204 107.228 1.00 33.55 174 GLY A CA 1
ATOM 1423 C C . GLY A 1 176 ? 63.282 67.307 106.574 1.00 34.11 174 GLY A C 1
ATOM 1424 O O . GLY A 1 176 ? 63.882 68.166 107.268 1.00 32.79 174 GLY A O 1
ATOM 1425 N N . ASN A 1 177 ? 63.322 67.268 105.241 1.00 34.04 175 ASN A N 1
ATOM 1426 C CA . ASN A 1 177 ? 63.949 68.331 104.442 1.00 34.58 175 ASN A CA 1
ATOM 1427 C C . ASN A 1 177 ? 63.247 69.653 104.669 1.00 34.29 175 ASN A C 1
ATOM 1428 O O . ASN A 1 177 ? 63.882 70.644 104.985 1.00 34.99 175 ASN A O 1
ATOM 1433 N N . VAL A 1 178 ? 61.936 69.664 104.523 1.00 34.44 176 VAL A N 1
ATOM 1434 C CA . VAL A 1 178 ? 61.138 70.885 104.740 1.00 34.92 176 VAL A CA 1
ATOM 1435 C C . VAL A 1 178 ? 61.435 71.517 106.123 1.00 35.39 176 VAL A C 1
ATOM 1436 O O . VAL A 1 178 ? 61.643 72.725 106.254 1.00 34.55 176 VAL A O 1
ATOM 1440 N N . ARG A 1 179 ? 61.490 70.665 107.140 1.00 36.35 177 ARG A N 1
ATOM 1441 C CA . ARG A 1 179 ? 61.881 71.076 108.512 1.00 36.21 177 ARG A CA 1
ATOM 1442 C C . ARG A 1 179 ? 63.290 71.635 108.617 1.00 35.75 177 ARG A C 1
ATOM 1443 O O . ARG A 1 179 ? 63.610 72.361 109.560 1.00 35.59 177 ARG A O 1
ATOM 1451 N N . SER A 1 180 ? 64.181 71.284 107.711 1.00 36.39 178 SER A N 1
ATOM 1452 C CA . SER A 1 180 ? 65.538 71.811 107.815 1.00 37.19 178 SER A CA 1
ATOM 1453 C C . SER A 1 180 ? 65.683 73.289 107.403 1.00 38.28 178 SER A C 1
ATOM 1454 O O . SER A 1 180 ? 66.694 73.903 107.721 1.00 39.73 178 SER A O 1
ATOM 1457 N N . TRP A 1 181 ? 64.727 73.852 106.659 1.00 39.27 179 TRP A N 1
ATOM 1458 C CA . TRP A 1 181 ? 64.825 75.252 106.166 1.00 38.53 179 TRP A CA 1
ATOM 1459 C C . TRP A 1 181 ? 63.557 76.090 106.412 1.00 39.56 179 TRP A C 1
ATOM 1460 O O . TRP A 1 181 ? 63.649 77.320 106.596 1.00 39.88 179 TRP A O 1
ATOM 1471 N N . LEU A 1 182 ? 62.384 75.463 106.416 1.00 39.46 180 LEU A N 1
ATOM 1472 C CA . LEU A 1 182 ? 61.142 76.230 106.486 1.00 39.55 180 LEU A CA 1
ATOM 1473 C C . LEU A 1 182 ? 61.008 77.087 107.770 1.00 41.07 180 LEU A C 1
ATOM 1474 O O . LEU A 1 182 ? 60.625 78.270 107.688 1.00 41.14 180 LEU A O 1
ATOM 1479 N N . PRO A 1 183 ? 61.356 76.529 108.953 1.00 41.21 181 PRO A N 1
ATOM 1480 C CA . PRO A 1 183 ? 61.223 77.356 110.169 1.00 40.32 181 PRO A CA 1
ATOM 1481 C C . PRO A 1 183 ? 62.109 78.580 110.215 1.00 40.21 181 PRO A C 1
ATOM 1482 O O . PRO A 1 183 ? 61.637 79.643 110.594 1.00 40.54 181 PRO A O 1
ATOM 1486 N N . GLU A 1 184 ? 63.366 78.472 109.811 1.00 39.36 182 GLU A N 1
ATOM 1487 C CA . GLU A 1 184 ? 64.206 79.638 109.826 1.00 40.53 182 GLU A CA 1
ATOM 1488 C C . GLU A 1 184 ? 63.667 80.635 108.772 1.00 40.42 182 GLU A C 1
ATOM 1489 O O . GLU A 1 184 ? 63.659 81.831 109.032 1.00 40.10 182 GLU A O 1
ATOM 1495 N N . LEU A 1 185 ? 63.166 80.136 107.629 1.00 39.71 183 LEU A N 1
ATOM 1496 C CA . LEU A 1 185 ? 62.575 80.995 106.566 1.00 39.35 183 LEU A CA 1
ATOM 1497 C C . LEU A 1 185 ? 61.359 81.799 107.048 1.00 39.13 183 LEU A C 1
ATOM 1498 O O . LEU A 1 185 ? 61.329 83.034 106.932 1.00 39.05 183 LEU A O 1
ATOM 1503 N N . LEU A 1 186 ? 60.356 81.112 107.576 1.00 39.32 184 LEU A N 1
ATOM 1504 C CA . LEU A 1 186 ? 59.209 81.794 108.141 1.00 40.30 184 LEU A CA 1
ATOM 1505 C C . LEU A 1 186 ? 59.640 82.863 109.117 1.00 41.52 184 LEU A C 1
ATOM 1506 O O . LEU A 1 186 ? 59.288 84.027 108.956 1.00 41.54 184 LEU A O 1
ATOM 1511 N N . LYS A 1 187 ? 60.417 82.471 110.126 1.00 43.33 185 LYS A N 1
ATOM 1512 C CA . LYS A 1 187 ? 60.936 83.394 111.137 1.00 43.93 185 LYS A CA 1
ATOM 1513 C C . LYS A 1 187 ? 61.542 84.622 110.485 1.00 43.63 185 LYS A C 1
ATOM 1514 O O . LYS A 1 187 ? 61.219 85.747 110.808 1.00 42.92 185 LYS A O 1
ATOM 1520 N N . GLU A 1 188 ? 62.452 84.380 109.563 1.00 44.33 186 GLU A N 1
ATOM 1521 C CA . GLU A 1 188 ? 63.125 85.437 108.845 1.00 44.51 186 GLU A CA 1
ATOM 1522 C C . GLU A 1 188 ? 62.131 86.358 108.118 1.00 43.86 186 GLU A C 1
ATOM 1523 O O . GLU A 1 188 ? 62.258 87.576 108.149 1.00 43.25 186 GLU A O 1
ATOM 1529 N N . VAL A 1 189 ? 61.155 85.760 107.447 1.00 43.62 187 VAL A N 1
ATOM 1530 C CA . VAL A 1 189 ? 60.206 86.519 106.638 1.00 44.07 187 VAL A CA 1
ATOM 1531 C C . VAL A 1 189 ? 59.384 87.425 107.535 1.00 44.62 187 VAL A C 1
ATOM 1532 O O . VAL A 1 189 ? 59.183 88.580 107.193 1.00 44.43 187 VAL A O 1
ATOM 1536 N N . GLN A 1 190 ? 58.945 86.912 108.686 1.00 45.08 188 GLN A N 1
ATOM 1537 C CA . GLN A 1 190 ? 58.159 87.708 109.609 1.00 47.25 188 GLN A CA 1
ATOM 1538 C C . GLN A 1 190 ? 58.944 88.922 110.107 1.00 48.26 188 GLN A C 1
ATOM 1539 O O . GLN A 1 190 ? 58.427 90.031 110.100 1.00 48.27 188 GLN A O 1
ATOM 1545 N N . GLU A 1 191 ? 60.193 88.712 110.516 1.00 50.14 189 GLU A N 1
ATOM 1546 C CA . GLU A 1 191 ? 61.001 89.811 111.038 1.00 51.99 189 GLU A CA 1
ATOM 1547 C C . GLU A 1 191 ? 61.416 90.775 109.913 1.00 52.48 189 GLU A C 1
ATOM 1548 O O . GLU A 1 191 ? 61.428 91.979 110.118 1.00 53.68 189 GLU A O 1
ATOM 1554 N N . LYS A 1 192 ? 61.684 90.266 108.719 1.00 53.65 190 LYS A N 1
ATOM 1555 C CA . LYS A 1 192 ? 61.813 91.113 107.525 1.00 54.00 190 LYS A CA 1
ATOM 1556 C C . LYS A 1 192 ? 60.553 91.982 107.328 1.00 54.23 190 LYS A C 1
ATOM 1557 O O . LYS A 1 192 ? 60.659 93.201 107.277 1.00 54.81 190 LYS A O 1
ATOM 1563 N N . GLN A 1 193 ? 59.375 91.362 107.233 1.00 54.15 191 GLN A N 1
ATOM 1564 C CA . GLN A 1 193 ? 58.110 92.096 107.025 1.00 54.32 191 GLN A CA 1
ATOM 1565 C C . GLN A 1 193 ? 57.870 93.158 108.099 1.00 54.14 191 GLN A C 1
ATOM 1566 O O . GLN A 1 193 ? 57.497 94.285 107.787 1.00 53.54 191 GLN A O 1
ATOM 1572 N N . LYS A 1 194 ? 58.054 92.763 109.358 1.00 54.46 192 LYS A N 1
ATOM 1573 C CA . LYS A 1 194 ? 57.821 93.643 110.510 1.00 54.65 192 LYS A CA 1
ATOM 1574 C C . LYS A 1 194 ? 58.781 94.858 110.551 1.00 54.43 192 LYS A C 1
ATOM 1575 O O . LYS A 1 194 ? 58.377 95.970 110.917 1.00 54.53 192 LYS A O 1
ATOM 1581 N N . ALA A 1 195 ? 60.042 94.629 110.185 1.00 53.84 193 ALA A N 1
ATOM 1582 C CA . ALA A 1 195 ? 61.048 95.687 110.128 1.00 53.02 193 ALA A CA 1
ATOM 1583 C C . ALA A 1 195 ? 60.715 96.706 109.033 1.00 52.43 193 ALA A C 1
ATOM 1584 O O . ALA A 1 195 ? 60.897 97.910 109.236 1.00 52.02 193 ALA A O 1
ATOM 1586 N N . LEU A 1 196 ? 60.244 96.219 107.881 1.00 51.76 194 LEU A N 1
ATOM 1587 C CA . LEU A 1 196 ? 59.853 97.085 106.757 1.00 51.59 194 LEU A CA 1
ATOM 1588 C C . LEU A 1 196 ? 58.564 97.858 107.047 1.00 51.15 194 LEU A C 1
ATOM 1589 O O . LEU A 1 196 ? 58.440 99.034 106.684 1.00 51.46 194 LEU A O 1
ATOM 1594 N N . GLY A 1 197 ? 57.614 97.215 107.713 1.00 50.60 195 GLY A N 1
ATOM 1595 C CA . GLY A 1 197 ? 56.323 97.843 108.014 1.00 49.72 195 GLY A CA 1
ATOM 1596 C C . GLY A 1 197 ? 55.653 98.428 106.779 1.00 48.86 195 GLY A C 1
ATOM 1597 O O . GLY A 1 197 ? 55.151 99.543 106.821 1.00 48.75 195 GLY A O 1
ATOM 1598 N N . GLU A 1 198 ? 55.658 97.675 105.682 1.00 48.00 196 GLU A N 1
ATOM 1599 C CA . GLU A 1 198 ? 55.068 98.108 104.400 1.00 47.34 196 GLU A CA 1
ATOM 1600 C C . GLU A 1 198 ? 53.551 98.311 104.492 1.00 45.82 196 GLU A C 1
ATOM 1601 O O . GLU A 1 198 ? 52.833 97.537 105.135 1.00 44.91 196 GLU A O 1
ATOM 1607 N N . THR A 1 199 ? 53.071 99.376 103.859 1.00 44.58 197 THR A N 1
ATOM 1608 C CA . THR A 1 199 ? 51.642 99.681 103.832 1.00 43.94 197 THR A CA 1
ATOM 1609 C C . THR A 1 199 ? 50.903 98.699 102.934 1.00 42.64 197 THR A C 1
ATOM 1610 O O . THR A 1 199 ? 51.299 98.493 101.812 1.00 41.53 197 THR A O 1
ATOM 1614 N N . VAL A 1 200 ? 49.841 98.081 103.440 1.00 42.21 198 VAL A N 1
ATOM 1615 C CA . VAL A 1 200 ? 49.007 97.234 102.613 1.00 42.17 198 VAL A CA 1
ATOM 1616 C C . VAL A 1 200 ? 47.575 97.771 102.652 1.00 42.20 198 VAL A C 1
ATOM 1617 O O . VAL A 1 200 ? 47.026 97.986 103.721 1.00 43.13 198 VAL A O 1
ATOM 1621 N N . LEU A 1 201 ? 46.994 98.023 101.479 1.00 41.44 199 LEU A N 1
ATOM 1622 C CA . LEU A 1 201 ? 45.623 98.513 101.380 1.00 41.01 199 LEU A CA 1
ATOM 1623 C C . LEU A 1 201 ? 44.737 97.356 100.987 1.00 40.63 199 LEU A C 1
ATOM 1624 O O . LEU A 1 201 ? 44.919 96.773 99.928 1.00 40.34 199 LEU A O 1
ATOM 1629 N N . GLU A 1 202 ? 43.807 97.010 101.857 1.00 41.00 200 GLU A N 1
ATOM 1630 C CA . GLU A 1 202 ? 42.847 95.959 101.579 1.00 41.54 200 GLU A CA 1
ATOM 1631 C C . GLU A 1 202 ? 41.783 96.471 100.613 1.00 40.51 200 GLU A C 1
ATOM 1632 O O . GLU A 1 202 ? 41.263 97.550 100.805 1.00 40.17 200 GLU A O 1
ATOM 1638 N N . PRO A 1 203 ? 41.503 95.716 99.533 1.00 40.40 201 PRO A N 1
ATOM 1639 C CA . PRO A 1 203 ? 40.439 96.168 98.629 1.00 39.79 201 PRO A CA 1
ATOM 1640 C C . PRO A 1 203 ? 39.110 96.413 99.342 1.00 39.30 201 PRO A C 1
ATOM 1641 O O . PRO A 1 203 ? 38.741 95.657 100.229 1.00 38.99 201 PRO A O 1
ATOM 1645 N N . LYS A 1 204 ? 38.424 97.483 98.959 1.00 39.16 202 LYS A N 1
ATOM 1646 C CA . LYS A 1 204 ? 37.173 97.883 99.592 1.00 39.20 202 LYS A CA 1
ATOM 1647 C C . LYS A 1 204 ? 35.956 97.627 98.705 1.00 38.53 202 LYS A C 1
ATOM 1648 O O . LYS A 1 204 ? 35.835 98.189 97.638 1.00 38.90 202 LYS A O 1
ATOM 1654 N N . GLY A 1 205 ? 35.056 96.774 99.156 1.00 38.28 203 GLY A N 1
ATOM 1655 C CA . GLY A 1 205 ? 33.844 96.472 98.412 1.00 38.15 203 GLY A CA 1
ATOM 1656 C C . GLY A 1 205 ? 32.805 97.566 98.562 1.00 38.26 203 GLY A C 1
ATOM 1657 O O . GLY A 1 205 ? 33.139 98.678 98.982 1.00 38.01 203 GLY A O 1
ATOM 1658 N N . PRO A 1 206 ? 31.539 97.272 98.218 1.00 37.87 204 PRO A N 1
ATOM 1659 C CA . PRO A 1 206 ? 31.039 96.016 97.650 1.00 37.53 204 PRO A CA 1
ATOM 1660 C C . PRO A 1 206 ? 31.617 95.650 96.275 1.00 37.21 204 PRO A C 1
ATOM 1661 O O . PRO A 1 206 ? 31.940 96.525 95.453 1.00 37.79 204 PRO A O 1
ATOM 1665 N N . PHE A 1 207 ? 31.758 94.357 96.039 1.00 36.65 205 PHE A N 1
ATOM 1666 C CA . PHE A 1 207 ? 32.136 93.838 94.719 1.00 36.40 205 PHE A CA 1
ATOM 1667 C C . PHE A 1 207 ? 30.939 93.041 94.196 1.00 36.20 205 PHE A C 1
ATOM 1668 O O . PHE A 1 207 ? 30.694 91.926 94.676 1.00 35.79 205 PHE A O 1
ATOM 1676 N N . PRO A 1 208 ? 30.144 93.643 93.276 1.00 36.24 206 PRO A N 1
ATOM 1677 C CA . PRO A 1 208 ? 28.975 92.974 92.730 1.00 36.72 206 PRO A CA 1
ATOM 1678 C C . PRO A 1 208 ? 29.309 91.571 92.197 1.00 37.07 206 PRO A C 1
ATOM 1679 O O . PRO A 1 208 ? 30.313 91.363 91.480 1.00 37.38 206 PRO A O 1
ATOM 1683 N N . VAL A 1 209 ? 28.483 90.605 92.578 1.00 37.64 207 VAL A N 1
ATOM 1684 C CA . VAL A 1 209 ? 28.790 89.214 92.293 1.00 37.84 207 VAL A CA 1
ATOM 1685 C C . VAL A 1 209 ? 28.770 88.944 90.771 1.00 37.37 207 VAL A C 1
ATOM 1686 O O . VAL A 1 209 ? 29.492 88.099 90.314 1.00 37.69 207 VAL A O 1
ATOM 1690 N N . SER A 1 210 ? 27.999 89.704 90.002 1.00 37.64 208 SER A N 1
ATOM 1691 C CA . SER A 1 210 ? 27.969 89.605 88.539 1.00 37.68 208 SER A CA 1
ATOM 1692 C C . SER A 1 210 ? 29.303 90.027 87.899 1.00 36.90 208 SER A C 1
ATOM 1693 O O . SER A 1 210 ? 29.771 89.410 86.934 1.00 36.71 208 SER A O 1
ATOM 1696 N N . LYS A 1 211 ? 29.905 91.058 88.473 1.00 36.97 209 LYS A N 1
ATOM 1697 C CA . LYS A 1 211 ? 31.223 91.563 88.069 1.00 37.11 209 LYS A CA 1
ATOM 1698 C C . LYS A 1 211 ? 32.319 90.553 88.436 1.00 36.33 209 LYS A C 1
ATOM 1699 O O . LYS A 1 211 ? 33.172 90.269 87.625 1.00 35.73 209 LYS A O 1
ATOM 1705 N N . GLN A 1 212 ? 32.244 89.977 89.639 1.00 36.20 210 GLN A N 1
ATOM 1706 C CA . GLN A 1 212 ? 33.189 88.937 90.049 1.00 35.95 210 GLN A CA 1
ATOM 1707 C C . GLN A 1 212 ? 33.137 87.765 89.128 1.00 35.02 210 GLN A C 1
ATOM 1708 O O . GLN A 1 212 ? 34.170 87.232 88.739 1.00 33.96 210 GLN A O 1
ATOM 1714 N N . GLU A 1 213 ? 31.926 87.326 88.816 1.00 34.48 211 GLU A N 1
ATOM 1715 C CA . GLU A 1 213 ? 31.754 86.235 87.892 1.00 34.23 211 GLU A CA 1
ATOM 1716 C C . GLU A 1 213 ? 32.367 86.520 86.533 1.00 32.97 211 GLU A C 1
ATOM 1717 O O . GLU A 1 213 ? 33.004 85.641 85.987 1.00 32.94 211 GLU A O 1
ATOM 1723 N N . ALA A 1 214 ? 32.133 87.717 85.978 1.00 33.28 212 ALA A N 1
ATOM 1724 C CA . ALA A 1 214 ? 32.702 88.117 84.684 1.00 33.44 212 ALA A CA 1
ATOM 1725 C C . ALA A 1 214 ? 34.250 88.066 84.703 1.00 34.14 212 ALA A C 1
ATOM 1726 O O . ALA A 1 214 ? 34.866 87.580 83.753 1.00 34.77 212 ALA A O 1
ATOM 1728 N N . LEU A 1 215 ? 34.857 88.575 85.784 1.00 34.62 213 LEU A N 1
ATOM 1729 C CA . LEU A 1 215 ? 36.314 88.554 85.991 1.00 34.04 213 LEU A CA 1
ATOM 1730 C C . LEU A 1 215 ? 36.827 87.134 86.059 1.00 34.83 213 LEU A C 1
ATOM 1731 O O . LEU A 1 215 ? 37.806 86.794 85.411 1.00 33.72 213 LEU A O 1
ATOM 1736 N N . CYS A 1 216 ? 36.132 86.295 86.841 1.00 35.14 214 CYS A N 1
ATOM 1737 C CA . CYS A 1 216 ? 36.504 84.878 86.965 1.00 34.46 214 CYS A CA 1
ATOM 1738 C C . CYS A 1 216 ? 36.457 84.170 85.616 1.00 34.49 214 CYS A C 1
ATOM 1739 O O . CYS A 1 216 ? 37.423 83.501 85.251 1.00 35.98 214 CYS A O 1
ATOM 1742 N N . ARG A 1 217 ? 35.375 84.329 84.854 1.00 34.76 215 ARG A N 1
ATOM 1743 C CA . ARG A 1 217 ? 35.321 83.778 83.475 1.00 34.68 215 ARG A CA 1
ATOM 1744 C C . ARG A 1 217 ? 36.430 84.273 82.579 1.00 34.05 215 ARG A C 1
ATOM 1745 O O . ARG A 1 217 ? 36.917 83.526 81.726 1.00 35.16 215 ARG A O 1
ATOM 1753 N N . PHE A 1 218 ? 36.763 85.552 82.706 1.00 34.00 216 PHE A N 1
ATOM 1754 C CA . PHE A 1 218 ? 37.836 86.152 81.932 1.00 33.53 216 PHE A CA 1
ATOM 1755 C C . PHE A 1 218 ? 39.168 85.472 82.232 1.00 33.30 216 PHE A C 1
ATOM 1756 O O . PHE A 1 218 ? 39.902 85.170 81.310 1.00 31.59 216 PHE A O 1
ATOM 1764 N N . PHE A 1 219 ? 39.474 85.212 83.514 1.00 33.26 217 PHE A N 1
ATOM 1765 C CA . PHE A 1 219 ? 40.686 84.478 83.851 1.00 33.21 217 PHE A CA 1
ATOM 1766 C C . PHE A 1 219 ? 40.668 83.016 83.438 1.00 33.62 217 PHE A C 1
ATOM 1767 O O . PHE A 1 219 ? 41.699 82.475 83.098 1.00 33.96 217 PHE A O 1
ATOM 1775 N N . MET A 1 220 ? 39.492 82.400 83.393 1.00 33.83 218 MET A N 1
ATOM 1776 C CA . MET A 1 220 ? 39.347 81.084 82.770 1.00 33.24 218 MET A CA 1
ATOM 1777 C C . MET A 1 220 ? 39.728 81.095 81.292 1.00 33.58 218 MET A C 1
ATOM 1778 O O . MET A 1 220 ? 40.417 80.177 80.830 1.00 33.43 218 MET A O 1
ATOM 1783 N N . ASP A 1 221 ? 39.308 82.131 80.560 1.00 34.38 219 ASP A N 1
ATOM 1784 C CA . ASP A 1 221 ? 39.766 82.400 79.191 1.00 34.04 219 ASP A CA 1
ATOM 1785 C C . ASP A 1 221 ? 41.271 82.620 79.041 1.00 34.23 219 ASP A C 1
ATOM 1786 O O . ASP A 1 221 ? 41.844 82.142 78.055 1.00 35.00 219 ASP A O 1
ATOM 1791 N N . VAL A 1 222 ? 41.890 83.346 79.981 1.00 33.73 220 VAL A N 1
ATOM 1792 C CA . VAL A 1 222 ? 43.359 83.514 80.054 1.00 33.70 220 VAL A CA 1
ATOM 1793 C C . VAL A 1 222 ? 44.032 82.121 80.136 1.00 33.80 220 VAL A C 1
ATOM 1794 O O . VAL A 1 222 ? 45.053 81.874 79.485 1.00 34.13 220 VAL A O 1
ATOM 1798 N N . TRP A 1 223 ? 43.461 81.222 80.923 1.00 32.65 221 TRP A N 1
ATOM 1799 C CA . TRP A 1 223 ? 43.975 79.825 81.045 1.00 32.86 221 TRP A CA 1
ATOM 1800 C C . TRP A 1 223 ? 43.479 78.913 79.895 1.00 32.84 221 TRP A C 1
ATOM 1801 O O . TRP A 1 223 ? 43.759 77.699 79.861 1.00 31.78 221 TRP A O 1
ATOM 1812 N N . LYS A 1 224 ? 42.759 79.520 78.954 1.00 33.86 222 LYS A N 1
ATOM 1813 C CA . LYS A 1 224 ? 42.207 78.858 77.765 1.00 35.30 222 LYS A CA 1
ATOM 1814 C C . LYS A 1 224 ? 41.368 77.651 78.127 1.00 34.24 222 LYS A C 1
ATOM 1815 O O . LYS A 1 224 ? 41.429 76.639 77.497 1.00 33.63 222 LYS A O 1
ATOM 1821 N N . PHE A 1 225 ? 40.608 77.769 79.210 1.00 34.57 223 PHE A N 1
ATOM 1822 C CA . PHE A 1 225 ? 39.584 76.798 79.544 1.00 34.59 223 PHE A CA 1
ATOM 1823 C C . PHE A 1 225 ? 38.634 76.603 78.368 1.00 34.22 223 PHE A C 1
ATOM 1824 O O . PHE A 1 225 ? 38.141 77.570 77.829 1.00 34.33 223 PHE A O 1
ATOM 1832 N N . ASP A 1 226 ? 38.380 75.355 77.989 1.00 34.52 224 ASP A N 1
ATOM 1833 C CA . ASP A 1 226 ? 37.471 75.073 76.878 1.00 35.45 224 ASP A CA 1
ATOM 1834 C C . ASP A 1 226 ? 36.007 75.077 77.381 1.00 35.80 224 ASP A C 1
ATOM 1835 O O . ASP A 1 226 ? 35.564 74.132 77.938 1.00 36.25 224 ASP A O 1
ATOM 1840 N N . PHE A 1 227 ? 35.298 76.184 77.183 1.00 35.79 225 PHE A N 1
ATOM 1841 C CA . PHE A 1 227 ? 33.899 76.304 77.557 1.00 35.25 225 PHE A CA 1
ATOM 1842 C C . PHE A 1 227 ? 32.938 75.540 76.664 1.00 34.33 225 PHE A C 1
ATOM 1843 O O . PHE A 1 227 ? 31.759 75.464 76.939 1.00 34.95 225 PHE A O 1
ATOM 1851 N N . ASP A 1 228 ? 33.406 74.987 75.575 1.00 34.93 226 ASP A N 1
ATOM 1852 C CA . ASP A 1 228 ? 32.581 73.994 74.848 1.00 34.99 226 ASP A CA 1
ATOM 1853 C C . ASP A 1 228 ? 32.675 72.600 75.531 1.00 34.02 226 ASP A C 1
ATOM 1854 O O . ASP A 1 228 ? 31.890 71.705 75.233 1.00 34.14 226 ASP A O 1
ATOM 1859 N N . GLY A 1 229 ? 33.627 72.449 76.449 1.00 33.95 227 GLY A N 1
ATOM 1860 C CA . GLY A 1 229 ? 33.884 71.211 77.210 1.00 33.60 227 GLY A CA 1
ATOM 1861 C C . GLY A 1 229 ? 33.907 71.427 78.736 1.00 33.29 227 GLY A C 1
ATOM 1862 O O . GLY A 1 229 ? 34.585 70.727 79.448 1.00 33.26 227 GLY A O 1
ATOM 1863 N N . GLY A 1 230 ? 33.128 72.360 79.249 1.00 33.74 228 GLY A N 1
ATOM 1864 C CA . GLY A 1 230 ? 33.119 72.632 80.701 1.00 33.61 228 GLY A CA 1
ATOM 1865 C C . GLY A 1 230 ? 32.267 73.797 81.094 1.00 34.51 228 GLY A C 1
ATOM 1866 O O . GLY A 1 230 ? 31.716 74.430 80.236 1.00 35.93 228 GLY A O 1
ATOM 1867 N N . ARG A 1 231 ? 32.093 74.029 82.404 1.00 35.25 229 ARG A N 1
ATOM 1868 C CA . ARG A 1 231 ? 31.251 75.091 82.916 1.00 34.75 229 ARG A CA 1
ATOM 1869 C C . ARG A 1 231 ? 31.885 75.691 84.187 1.00 34.85 229 ARG A C 1
ATOM 1870 O O . ARG A 1 231 ? 32.714 75.041 84.851 1.00 33.47 229 ARG A O 1
ATOM 1878 N N . LEU A 1 232 ? 31.463 76.918 84.498 1.00 34.85 230 LEU A N 1
ATOM 1879 C CA . LEU A 1 232 ? 31.597 77.532 85.828 1.00 35.61 230 LEU A CA 1
ATOM 1880 C C . LEU A 1 232 ? 30.233 77.728 86.390 1.00 35.95 230 LEU A C 1
ATOM 1881 O O . LEU A 1 232 ? 29.392 78.294 85.721 1.00 35.22 230 LEU A O 1
ATOM 1886 N N . ASP A 1 233 ? 30.043 77.334 87.655 1.00 37.93 231 ASP A N 1
ATOM 1887 C CA . ASP A 1 233 ? 28.801 77.492 88.360 1.00 39.10 231 ASP A CA 1
ATOM 1888 C C . ASP A 1 233 ? 29.110 77.804 89.857 1.00 41.02 231 ASP A C 1
ATOM 1889 O O . ASP A 1 233 ? 30.262 77.852 90.293 1.00 40.49 231 ASP A O 1
ATOM 1894 N N . VAL A 1 234 ? 28.069 78.043 90.632 1.00 42.48 232 VAL A N 1
ATOM 1895 C CA . VAL A 1 234 ? 28.212 78.365 92.057 1.00 44.18 232 VAL A CA 1
ATOM 1896 C C . VAL A 1 234 ? 27.884 77.146 92.949 1.00 44.48 232 VAL A C 1
ATOM 1897 O O . VAL A 1 234 ? 26.957 76.403 92.691 1.00 44.60 232 VAL A O 1
ATOM 1901 N N . SER A 1 235 ? 28.674 76.938 93.988 1.00 45.96 233 SER A N 1
ATOM 1902 C CA . SER A 1 235 ? 28.362 75.949 95.007 1.00 47.02 233 SER A CA 1
ATOM 1903 C C . SER A 1 235 ? 28.895 76.415 96.387 1.00 47.88 233 SER A C 1
ATOM 1904 O O . SER A 1 235 ? 29.744 77.315 96.479 1.00 47.22 233 SER A O 1
ATOM 1907 N N . ALA A 1 236 ? 28.355 75.784 97.430 1.00 48.16 234 ALA A N 1
ATOM 1908 C CA . ALA A 1 236 ? 28.699 76.064 98.824 1.00 49.21 234 ALA A CA 1
ATOM 1909 C C . ALA A 1 236 ? 30.186 75.860 99.059 1.00 49.77 234 ALA A C 1
ATOM 1910 O O . ALA A 1 236 ? 30.793 76.616 99.802 1.00 48.37 234 ALA A O 1
ATOM 1912 N N . HIS A 1 237 ? 30.770 74.870 98.367 1.00 51.33 235 HIS A N 1
ATOM 1913 C CA . HIS A 1 237 ? 32.193 74.539 98.488 1.00 51.70 235 HIS A CA 1
ATOM 1914 C C . HIS A 1 237 ? 32.771 74.313 97.070 1.00 52.24 235 HIS A C 1
ATOM 1915 O O . HIS A 1 237 ? 32.367 73.358 96.402 1.00 51.77 235 HIS A O 1
ATOM 1922 N N . PRO A 1 238 ? 33.681 75.209 96.614 1.00 51.40 236 PRO A N 1
ATOM 1923 C CA . PRO A 1 238 ? 34.359 75.160 95.326 1.00 50.74 236 PRO A CA 1
ATOM 1924 C C . PRO A 1 238 ? 35.025 73.831 95.039 1.00 49.94 236 PRO A C 1
ATOM 1925 O O . PRO A 1 238 ? 35.787 73.328 95.872 1.00 49.79 236 PRO A O 1
ATOM 1929 N N . PHE A 1 239 ? 34.765 73.288 93.856 1.00 47.90 237 PHE A N 1
ATOM 1930 C CA . PHE A 1 239 ? 35.409 72.059 93.445 1.00 46.48 237 PHE A CA 1
ATOM 1931 C C . PHE A 1 239 ? 35.521 71.999 91.948 1.00 43.25 237 PHE A C 1
ATOM 1932 O O . PHE A 1 239 ? 35.002 72.832 91.238 1.00 42.76 237 PHE A O 1
ATOM 1940 N N . CYS A 1 240 ? 36.224 70.993 91.496 1.00 41.74 238 CYS A N 1
ATOM 1941 C CA . CYS A 1 240 ? 36.405 70.697 90.103 1.00 40.39 238 CYS A CA 1
ATOM 1942 C C . CYS A 1 240 ? 35.827 69.286 89.965 1.00 40.14 238 CYS A C 1
ATOM 1943 O O . CYS A 1 240 ? 36.262 68.335 90.637 1.00 39.10 238 CYS A O 1
ATOM 1946 N N . GLY A 1 241 ? 34.782 69.158 89.163 1.00 38.84 239 GLY A N 1
ATOM 1947 C CA . GLY A 1 241 ? 34.157 67.858 89.007 1.00 38.30 239 GLY A CA 1
ATOM 1948 C C . GLY A 1 241 ? 33.589 67.535 87.653 1.00 37.02 239 GLY A C 1
ATOM 1949 O O . GLY A 1 241 ? 33.973 68.104 86.654 1.00 35.68 239 GLY A O 1
ATOM 1950 N N . ASN A 1 242 ? 32.620 66.624 87.667 1.00 36.87 240 ASN A N 1
ATOM 1951 C CA . ASN A 1 242 ? 32.008 66.069 86.471 1.00 36.63 240 ASN A CA 1
ATOM 1952 C C . ASN A 1 242 ? 33.076 65.296 85.694 1.00 36.76 240 ASN A C 1
ATOM 1953 O O . ASN A 1 242 ? 33.945 64.697 86.311 1.00 37.20 240 ASN A O 1
ATOM 1958 N N . SER A 1 243 ? 33.030 65.281 84.372 1.00 37.07 241 SER A N 1
ATOM 1959 C CA . SER A 1 243 ? 33.841 64.343 83.597 1.00 36.84 241 SER A CA 1
ATOM 1960 C C . SER A 1 243 ? 34.817 65.058 82.735 1.00 36.75 241 SER A C 1
ATOM 1961 O O . SER A 1 243 ? 34.677 66.257 82.555 1.00 37.06 241 SER A O 1
ATOM 1964 N N . LYS A 1 244 ? 35.778 64.326 82.158 1.00 36.28 242 LYS A N 1
ATOM 1965 C CA . LYS A 1 244 ? 36.843 64.945 81.355 1.00 37.38 242 LYS A CA 1
ATOM 1966 C C . LYS A 1 244 ? 36.416 65.660 80.046 1.00 36.86 242 LYS A C 1
ATOM 1967 O O . LYS A 1 244 ? 37.122 66.561 79.550 1.00 37.03 242 LYS A O 1
ATOM 1973 N N . GLU A 1 245 ? 35.316 65.185 79.458 1.00 36.12 243 GLU A N 1
ATOM 1974 C CA . GLU A 1 245 ? 34.712 65.816 78.261 1.00 34.77 243 GLU A CA 1
ATOM 1975 C C . GLU A 1 245 ? 33.823 67.025 78.643 1.00 34.18 243 GLU A C 1
ATOM 1976 O O . GLU A 1 245 ? 33.315 67.715 77.773 1.00 37.04 243 GLU A O 1
ATOM 1982 N N . ASP A 1 246 ? 33.639 67.249 79.934 1.00 34.50 244 ASP A N 1
ATOM 1983 C CA . ASP A 1 246 ? 32.595 68.108 80.503 1.00 33.59 244 ASP A CA 1
ATOM 1984 C C . ASP A 1 246 ? 32.981 68.424 81.940 1.00 33.38 244 ASP A C 1
ATOM 1985 O O . ASP A 1 246 ? 32.336 67.950 82.932 1.00 34.69 244 ASP A O 1
ATOM 1990 N N . VAL A 1 247 ? 34.051 69.207 82.035 1.00 33.24 245 VAL A N 1
ATOM 1991 C CA . VAL A 1 247 ? 34.643 69.673 83.285 1.00 33.72 245 VAL A CA 1
ATOM 1992 C C . VAL A 1 247 ? 33.928 70.876 83.912 1.00 33.41 245 VAL A C 1
ATOM 1993 O O . VAL A 1 247 ? 33.876 71.959 83.359 1.00 32.95 245 VAL A O 1
ATOM 1997 N N . ARG A 1 248 ? 33.363 70.674 85.098 1.00 33.36 246 ARG A N 1
ATOM 1998 C CA . ARG A 1 248 ? 32.499 71.640 85.666 1.00 34.07 246 ARG A CA 1
ATOM 1999 C C . ARG A 1 248 ? 33.075 72.085 87.017 1.00 35.70 246 ARG A C 1
ATOM 2000 O O . ARG A 1 248 ? 33.228 71.285 87.941 1.00 34.07 246 ARG A O 1
ATOM 2008 N N . ILE A 1 249 ? 33.465 73.354 87.096 1.00 35.85 247 ILE A N 1
ATOM 2009 C CA . ILE A 1 249 ? 34.048 73.861 88.311 1.00 35.75 247 ILE A CA 1
ATOM 2010 C C . ILE A 1 249 ? 33.087 74.828 88.930 1.00 35.92 247 ILE A C 1
ATOM 2011 O O . ILE A 1 249 ? 32.244 75.429 88.228 1.00 34.17 247 ILE A O 1
ATOM 2016 N N . THR A 1 250 ? 33.211 74.994 90.242 1.00 37.24 248 THR A N 1
ATOM 2017 C CA . THR A 1 250 ? 32.315 75.880 91.010 1.00 38.58 248 THR A CA 1
ATOM 2018 C C . THR A 1 250 ? 33.071 76.869 91.868 1.00 39.67 248 THR A C 1
ATOM 2019 O O . THR A 1 250 ? 34.229 76.666 92.176 1.00 38.79 248 THR A O 1
ATOM 2023 N N . THR A 1 251 ? 32.401 77.960 92.227 1.00 40.71 249 THR A N 1
ATOM 2024 C CA . THR A 1 251 ? 32.960 78.918 93.136 1.00 41.43 249 THR A CA 1
ATOM 2025 C C . THR A 1 251 ? 31.822 79.439 94.001 1.00 42.56 249 THR A C 1
ATOM 2026 O O . THR A 1 251 ? 30.665 79.091 93.806 1.00 42.22 249 THR A O 1
ATOM 2030 N N . LYS A 1 252 ? 32.163 80.267 94.969 1.00 42.69 250 LYS A N 1
ATOM 2031 C CA . LYS A 1 252 ? 31.194 80.917 95.797 1.00 43.72 250 LYS A CA 1
ATOM 2032 C C . LYS A 1 252 ? 31.663 82.363 95.879 1.00 43.01 250 LYS A C 1
ATOM 2033 O O . LYS A 1 252 ? 32.864 82.606 95.876 1.00 42.25 250 LYS A O 1
ATOM 2039 N N . TYR A 1 253 ? 30.720 83.296 95.954 1.00 43.03 251 TYR A N 1
ATOM 2040 C CA . TYR A 1 253 ? 30.996 84.709 95.896 1.00 43.42 251 TYR A CA 1
ATOM 2041 C C . TYR A 1 253 ? 30.457 85.437 97.124 1.00 44.05 251 TYR A C 1
ATOM 2042 O O . TYR A 1 253 ? 29.324 85.174 97.576 1.00 43.13 251 TYR A O 1
ATOM 2051 N N . THR A 1 254 ? 31.265 86.373 97.622 1.00 43.97 252 THR A N 1
ATOM 2052 C CA . THR A 1 254 ? 30.874 87.323 98.653 1.00 44.04 252 THR A CA 1
ATOM 2053 C C . THR A 1 254 ? 31.197 88.744 98.164 1.00 43.92 252 THR A C 1
ATOM 2054 O O . THR A 1 254 ? 32.257 88.980 97.576 1.00 43.03 252 THR A O 1
ATOM 2058 N N . GLU A 1 255 ?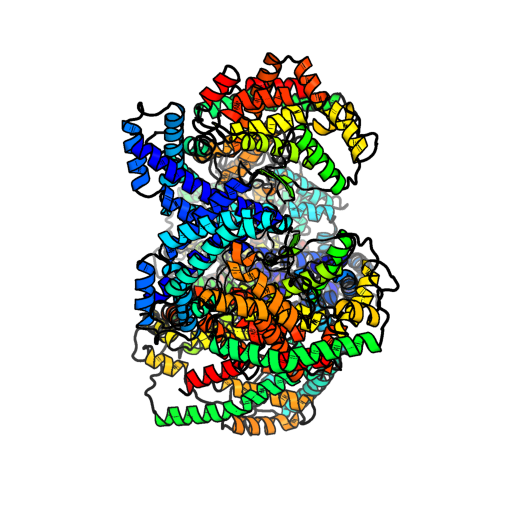 30.298 89.679 98.432 1.00 43.47 253 GLU A N 1
ATOM 2059 C CA . GLU A 1 255 ? 30.482 91.071 98.025 1.00 44.21 253 GLU A CA 1
ATOM 2060 C C . GLU A 1 255 ? 31.641 91.804 98.715 1.00 42.97 253 GLU A C 1
ATOM 2061 O O . GLU A 1 255 ? 32.092 92.823 98.214 1.00 42.20 253 GLU A O 1
ATOM 2067 N N . THR A 1 256 ? 32.115 91.294 99.845 1.00 42.49 254 THR A N 1
ATOM 2068 C CA . THR A 1 256 ? 33.082 92.033 100.656 1.00 43.15 254 THR A CA 1
ATOM 2069 C C . THR A 1 256 ? 34.520 91.871 100.186 1.00 42.44 254 THR A C 1
ATOM 2070 O O . THR A 1 256 ? 35.343 92.739 100.407 1.00 42.44 254 THR A O 1
ATOM 2074 N N . GLU A 1 257 ? 34.825 90.763 99.528 1.00 41.91 255 GLU A N 1
ATOM 2075 C CA . GLU A 1 257 ? 36.153 90.557 99.007 1.00 41.47 255 GLU A CA 1
ATOM 2076 C C . GLU A 1 257 ? 36.036 89.689 97.784 1.00 39.84 255 GLU A C 1
ATOM 2077 O O . GLU A 1 257 ? 35.063 89.001 97.623 1.00 39.43 255 GLU A O 1
ATOM 2083 N N . PHE A 1 258 ? 36.998 89.796 96.884 1.00 39.23 256 PHE A N 1
ATOM 2084 C CA . PHE A 1 258 ? 36.987 89.030 95.644 1.00 38.99 256 PHE A CA 1
ATOM 2085 C C . PHE A 1 258 ? 38.185 88.097 95.480 1.00 38.82 256 PHE A C 1
ATOM 2086 O O . PHE A 1 258 ? 38.199 87.284 94.557 1.00 37.70 256 PHE A O 1
ATOM 2094 N N . VAL A 1 259 ? 39.196 88.222 96.342 1.00 38.92 257 VAL A N 1
ATOM 2095 C CA . VAL A 1 259 ? 40.482 87.550 96.108 1.00 39.61 257 VAL A CA 1
ATOM 2096 C C . VAL A 1 259 ? 40.335 86.042 96.208 1.00 39.79 257 VAL A C 1
ATOM 2097 O O . VAL A 1 259 ? 40.869 85.292 95.376 1.00 38.39 257 VAL A O 1
ATOM 2101 N N . THR A 1 260 ? 39.632 85.613 97.251 1.00 40.10 258 THR A N 1
ATOM 2102 C CA . THR A 1 260 ? 39.518 84.195 97.587 1.00 40.46 258 THR A CA 1
ATOM 2103 C C . THR A 1 260 ? 38.857 83.493 96.441 1.00 40.01 258 THR A C 1
ATOM 2104 O O . THR A 1 260 ? 39.323 82.447 96.008 1.00 40.57 258 THR A O 1
ATOM 2108 N N . SER A 1 261 ? 37.800 84.102 95.920 1.00 38.68 259 SER A N 1
ATOM 2109 C CA . SER A 1 261 ? 37.047 83.514 94.837 1.00 39.00 259 SER A CA 1
ATOM 2110 C C . SER A 1 261 ? 37.834 83.540 93.510 1.00 38.65 259 SER A C 1
ATOM 2111 O O . SER A 1 261 ? 37.874 82.548 92.781 1.00 38.27 259 SER A O 1
ATOM 2114 N N . LEU A 1 262 ? 38.547 84.634 93.239 1.00 36.96 260 LEU A N 1
ATOM 2115 C CA . LEU A 1 262 ? 39.389 84.707 92.058 1.00 37.06 260 LEU A CA 1
ATOM 2116 C C . LEU A 1 262 ? 40.474 83.622 92.047 1.00 35.82 260 LEU A C 1
ATOM 2117 O O . LEU A 1 262 ? 40.579 82.832 91.129 1.00 34.92 260 LEU A O 1
ATOM 2122 N N . LEU A 1 263 ? 41.276 83.605 93.095 1.00 35.04 261 LEU A N 1
ATOM 2123 C CA . LEU A 1 263 ? 42.335 82.654 93.227 1.00 35.19 261 LEU A CA 1
ATOM 2124 C C . LEU A 1 263 ? 41.835 81.227 93.319 1.00 34.90 261 LEU A C 1
ATOM 2125 O O . LEU A 1 263 ? 42.515 80.330 92.852 1.00 34.31 261 LEU A O 1
ATOM 2130 N N . GLY A 1 264 ? 40.715 81.038 93.995 1.00 33.75 262 GLY A N 1
ATOM 2131 C CA . GLY A 1 264 ? 39.989 79.777 93.999 1.00 34.03 262 GLY A CA 1
ATOM 2132 C C . GLY A 1 264 ? 39.602 79.279 92.621 1.00 33.14 262 GLY A C 1
ATOM 2133 O O . GLY A 1 264 ? 39.768 78.108 92.325 1.00 33.24 262 GLY A O 1
ATOM 2134 N N . VAL A 1 265 ? 39.041 80.152 91.792 1.00 33.07 263 VAL A N 1
ATOM 2135 C CA . VAL A 1 265 ? 38.677 79.802 90.425 1.00 32.83 263 VAL A CA 1
ATOM 2136 C C . VAL A 1 265 ? 39.947 79.482 89.621 1.00 32.74 263 VAL A C 1
ATOM 2137 O O . VAL A 1 265 ? 39.946 78.588 88.789 1.00 30.79 263 VAL A O 1
ATOM 2141 N N . ILE A 1 266 ? 41.019 80.230 89.839 1.00 32.24 264 ILE A N 1
ATOM 2142 C CA . ILE A 1 266 ? 42.275 79.966 89.099 1.00 31.77 264 ILE A CA 1
ATOM 2143 C C . ILE A 1 266 ? 42.858 78.575 89.506 1.00 31.90 264 ILE A C 1
ATOM 2144 O O . ILE A 1 266 ? 43.345 77.807 88.665 1.00 30.68 264 ILE A O 1
ATOM 2149 N N . HIS A 1 267 ? 42.763 78.265 90.796 1.00 31.20 265 HIS A N 1
ATOM 2150 C CA . HIS A 1 267 ? 43.142 76.969 91.353 1.00 32.23 265 HIS A CA 1
ATOM 2151 C C . HIS A 1 267 ? 42.390 75.820 90.656 1.00 31.98 265 HIS A C 1
ATOM 2152 O O . HIS A 1 267 ? 42.973 74.845 90.205 1.00 32.22 265 HIS A O 1
ATOM 2159 N N . GLU A 1 268 ? 41.082 75.918 90.648 1.00 31.85 266 GLU A N 1
ATOM 2160 C CA . GLU A 1 268 ? 40.209 74.877 90.065 1.00 31.79 266 GLU A CA 1
ATOM 2161 C C . GLU A 1 268 ? 40.372 74.760 88.555 1.00 31.55 266 GLU A C 1
ATOM 2162 O O . GLU A 1 268 ? 40.351 73.665 87.962 1.00 31.32 266 GLU A O 1
ATOM 2168 N N . THR A 1 269 ? 40.567 75.895 87.930 1.00 31.51 267 THR A N 1
ATOM 2169 C CA . THR A 1 269 ? 40.943 75.931 86.515 1.00 32.07 267 THR A CA 1
ATOM 2170 C C . THR A 1 269 ? 42.284 75.219 86.260 1.00 32.88 267 THR A C 1
ATOM 2171 O O . THR A 1 269 ? 42.433 74.509 85.273 1.00 34.04 267 THR A O 1
ATOM 2175 N N . GLY A 1 270 ? 43.248 75.314 87.177 1.00 33.86 268 GLY A N 1
ATOM 2176 C CA . GLY A 1 270 ? 44.504 74.542 86.984 1.00 32.89 268 GLY A CA 1
ATOM 2177 C C . GLY A 1 270 ? 44.241 73.032 87.003 1.00 32.32 268 GLY A C 1
ATOM 2178 O O . GLY A 1 270 ? 44.849 72.303 86.260 1.00 31.62 268 GLY A O 1
ATOM 2179 N N . HIS A 1 271 ? 43.348 72.563 87.883 1.00 32.55 269 HIS A N 1
ATOM 2180 C CA . HIS A 1 271 ? 42.853 71.157 87.897 1.00 31.80 269 HIS A CA 1
ATOM 2181 C C . HIS A 1 271 ? 42.124 70.797 86.617 1.00 32.15 269 HIS A C 1
ATOM 2182 O O . HIS A 1 271 ? 42.417 69.780 85.961 1.00 32.51 269 HIS A O 1
ATOM 2189 N N . ALA A 1 272 ? 41.215 71.694 86.199 1.00 32.43 270 ALA A N 1
ATOM 2190 C CA . ALA A 1 272 ? 40.381 71.503 85.007 1.00 32.01 270 ALA A CA 1
ATOM 2191 C C . ALA A 1 272 ? 41.222 71.325 83.749 1.00 31.11 270 ALA A C 1
ATOM 2192 O O . ALA A 1 272 ? 40.881 70.504 82.899 1.00 31.74 270 ALA A O 1
ATOM 2194 N N . LYS A 1 273 ? 42.305 72.065 83.609 1.00 32.60 271 LYS A N 1
ATOM 2195 C CA . LYS A 1 273 ? 43.203 71.959 82.423 1.00 31.63 271 LYS A CA 1
ATOM 2196 C C . LYS A 1 273 ? 43.814 70.565 82.231 1.00 31.33 271 LYS A C 1
ATOM 2197 O O . LYS A 1 273 ? 44.017 70.062 81.104 1.00 31.26 271 LYS A O 1
ATOM 2203 N N . TYR A 1 274 ? 44.184 69.975 83.361 1.00 31.25 272 TYR A N 1
ATOM 2204 C CA . TYR A 1 274 ? 44.661 68.619 83.445 1.00 31.67 272 TYR A CA 1
ATOM 2205 C C . TYR A 1 274 ? 43.580 67.632 83.040 1.00 32.52 272 TYR A C 1
ATOM 2206 O O . TYR A 1 274 ? 43.813 66.823 82.167 1.00 31.86 272 TYR A O 1
ATOM 2215 N N . GLU A 1 275 ? 42.381 67.729 83.631 1.00 33.40 273 GLU A N 1
ATOM 2216 C CA . GLU A 1 275 ? 41.259 66.858 83.265 1.00 32.70 273 GLU A CA 1
ATOM 2217 C C . GLU A 1 275 ? 40.874 67.049 81.754 1.00 33.63 273 GLU A C 1
ATOM 2218 O O . GLU A 1 275 ? 40.714 66.053 81.046 1.00 34.32 273 GLU A O 1
ATOM 2224 N N . GLN A 1 276 ? 40.842 68.287 81.232 1.00 33.65 274 GLN A N 1
ATOM 2225 C CA . GLN A 1 276 ? 40.417 68.550 79.828 1.00 33.40 274 GLN A CA 1
ATOM 2226 C C . GLN A 1 276 ? 41.416 68.040 78.820 1.00 34.44 274 GLN A C 1
ATOM 2227 O O . GLN A 1 276 ? 41.037 67.792 77.703 1.00 34.61 274 GLN A O 1
ATOM 2233 N N . ASN A 1 277 ? 42.681 67.896 79.219 1.00 33.69 275 ASN A N 1
ATOM 2234 C CA . ASN A 1 277 ? 43.737 67.511 78.315 1.00 33.67 275 ASN A CA 1
ATOM 2235 C C . ASN A 1 277 ? 44.404 66.174 78.680 1.00 33.76 275 ASN A C 1
ATOM 2236 O O . ASN A 1 277 ? 45.450 65.849 78.162 1.00 34.42 275 ASN A O 1
ATOM 2241 N N . CYS A 1 278 ? 43.800 65.403 79.565 1.00 34.03 276 CYS A N 1
ATOM 2242 C CA . CYS A 1 278 ? 44.423 64.178 80.034 1.00 34.48 276 CYS A CA 1
ATOM 2243 C C . CYS A 1 278 ? 44.524 63.129 78.926 1.00 35.07 276 CYS A C 1
ATOM 2244 O O . CYS A 1 278 ? 43.539 62.803 78.242 1.00 35.09 276 CYS A O 1
ATOM 2247 N N . GLY A 1 279 ? 45.725 62.612 78.738 1.00 33.26 277 GLY A N 1
ATOM 2248 C CA . GLY A 1 279 ? 45.950 61.525 77.830 1.00 32.63 277 GLY A CA 1
ATOM 2249 C C . GLY A 1 279 ? 46.210 60.246 78.610 1.00 32.76 277 GLY A C 1
ATOM 2250 O O . GLY A 1 279 ? 45.915 60.156 79.804 1.00 32.76 277 GLY A O 1
ATOM 2251 N N . PRO A 1 280 ? 46.654 59.199 77.924 1.00 33.44 278 PRO A N 1
ATOM 2252 C CA . PRO A 1 280 ? 46.994 59.168 76.531 1.00 33.37 278 PRO A CA 1
ATOM 2253 C C . PRO A 1 280 ? 45.809 59.118 75.547 1.00 33.52 278 PRO A C 1
ATOM 2254 O O . PRO A 1 280 ? 44.771 58.497 75.799 1.00 31.60 278 PRO A O 1
ATOM 2258 N N . LYS A 1 281 ? 45.988 59.797 74.415 1.00 33.67 279 LYS A N 1
ATOM 2259 C CA . LYS A 1 281 ? 45.001 59.858 73.379 1.00 34.67 279 LYS A CA 1
ATOM 2260 C C . LYS A 1 281 ? 44.713 58.461 72.926 1.00 34.68 279 LYS A C 1
ATOM 2261 O O . LYS A 1 281 ? 45.623 57.632 72.835 1.00 35.36 279 LYS A O 1
ATOM 2267 N N . GLY A 1 282 ? 43.446 58.193 72.626 1.00 34.78 280 GLY A N 1
ATOM 2268 C CA . GLY A 1 282 ? 43.020 56.877 72.235 1.00 34.04 280 GLY A CA 1
ATOM 2269 C C . GLY A 1 282 ? 42.657 55.945 73.360 1.00 34.19 280 GLY A C 1
ATOM 2270 O O . GLY A 1 282 ? 42.126 54.881 73.088 1.00 35.94 280 GLY A O 1
ATOM 2271 N N . PHE A 1 283 ? 42.927 56.327 74.615 1.00 34.01 281 PHE A N 1
ATOM 2272 C CA . PHE A 1 283 ? 42.643 55.492 75.770 1.00 33.05 281 PHE A CA 1
ATOM 2273 C C . PHE A 1 283 ? 41.667 56.180 76.735 1.00 32.61 281 PHE A C 1
ATOM 2274 O O . PHE A 1 283 ? 41.648 55.874 77.892 1.00 31.75 281 PHE A O 1
ATOM 2282 N N . GLU A 1 284 ? 40.824 57.051 76.193 1.00 32.65 282 GLU A N 1
ATOM 2283 C CA . GLU A 1 284 ? 39.990 57.988 76.911 1.00 33.74 282 GLU A CA 1
ATOM 2284 C C . GLU A 1 284 ? 39.087 57.317 77.984 1.00 34.07 282 GLU A C 1
ATOM 2285 O O . GLU A 1 284 ? 38.926 57.848 79.100 1.00 36.73 282 GLU A O 1
ATOM 2291 N N . THR A 1 285 ? 38.501 56.163 77.657 1.00 33.95 283 THR A N 1
ATOM 2292 C CA . THR A 1 285 ? 37.564 55.461 78.601 1.00 33.05 283 THR A CA 1
ATOM 2293 C C . THR A 1 285 ? 38.277 54.456 79.506 1.00 33.56 283 THR A C 1
ATOM 2294 O O . THR A 1 285 ? 37.633 53.705 80.221 1.00 34.12 283 THR A O 1
ATOM 2298 N N . GLN A 1 286 ? 39.613 54.500 79.523 1.00 33.49 284 GLN A N 1
ATOM 2299 C CA . GLN A 1 286 ? 40.468 53.541 80.245 1.00 32.43 284 GLN A CA 1
ATOM 2300 C C . GLN A 1 286 ? 41.208 54.119 81.429 1.00 31.54 284 GLN A C 1
ATOM 2301 O O . GLN A 1 286 ? 41.485 55.333 81.498 1.00 31.53 284 GLN A O 1
ATOM 2307 N N . PRO A 1 287 ? 41.557 53.258 82.389 1.00 31.12 285 PRO A N 1
ATOM 2308 C CA . PRO A 1 287 ? 42.188 53.801 83.579 1.00 31.95 285 PRO A CA 1
ATOM 2309 C C . PRO A 1 287 ? 43.585 54.345 83.393 1.00 32.07 285 PRO A C 1
ATOM 2310 O O . PRO A 1 287 ? 44.033 55.112 84.230 1.00 32.38 285 PRO A O 1
ATOM 2314 N N . VAL A 1 288 ? 44.266 54.009 82.303 1.00 32.39 286 VAL A N 1
ATOM 2315 C CA . VAL A 1 288 ? 45.498 54.680 81.991 1.00 33.29 286 VAL A CA 1
ATOM 2316 C C . VAL A 1 288 ? 45.278 56.189 81.713 1.00 34.90 286 VAL A C 1
ATOM 2317 O O . VAL A 1 288 ? 46.170 57.003 81.945 1.00 34.73 286 VAL A O 1
ATOM 2321 N N . CYS A 1 289 ? 44.103 56.566 81.225 1.00 36.41 287 CYS A N 1
ATOM 2322 C CA . CYS A 1 289 ? 43.812 57.976 80.978 1.00 37.44 287 CYS A CA 1
ATOM 2323 C C . CYS A 1 289 ? 43.132 58.609 82.182 1.00 38.95 287 CYS A C 1
ATOM 2324 O O . CYS A 1 289 ? 41.924 58.829 82.179 1.00 41.65 287 CYS A O 1
ATOM 2327 N N . MET A 1 290 ? 43.907 58.806 83.255 1.00 38.75 288 MET A N 1
ATOM 2328 C CA . MET A 1 290 ? 43.466 59.422 84.513 1.00 37.74 288 MET A CA 1
ATOM 2329 C C . MET A 1 290 ? 44.646 60.236 85.018 1.00 37.15 288 MET A C 1
ATOM 2330 O O . MET A 1 290 ? 45.813 59.896 84.719 1.00 35.45 288 MET A O 1
ATOM 2335 N N . ALA A 1 291 ? 44.381 61.253 85.836 1.00 35.17 289 ALA A N 1
ATOM 2336 C CA . ALA A 1 291 ? 45.482 61.940 86.545 1.00 34.91 289 ALA A CA 1
ATOM 2337 C C . ALA A 1 291 ? 46.320 60.916 87.281 1.00 33.58 289 ALA A C 1
ATOM 2338 O O . ALA A 1 291 ? 45.792 59.925 87.782 1.00 33.11 289 ALA A O 1
ATOM 2340 N N . ARG A 1 292 ? 47.612 61.196 87.396 1.00 32.82 290 ARG A N 1
ATOM 2341 C CA . ARG A 1 292 ? 48.583 60.272 87.989 1.00 33.13 290 ARG A CA 1
ATOM 2342 C C . ARG A 1 292 ? 48.380 60.089 89.504 1.00 32.18 290 ARG A C 1
ATOM 2343 O O . ARG A 1 292 ? 48.488 58.995 90.007 1.00 31.49 290 ARG A O 1
ATOM 2351 N N . SER A 1 293 ? 48.125 61.179 90.200 1.00 32.85 291 SER A N 1
ATOM 2352 C CA . SER A 1 293 ? 48.001 61.185 91.663 1.00 33.04 291 SER A CA 1
ATOM 2353 C C . SER A 1 293 ? 47.397 62.479 92.136 1.00 33.01 291 SER A C 1
ATOM 2354 O O . SER A 1 293 ? 47.313 63.461 91.400 1.00 31.20 291 SER A O 1
ATOM 2357 N N . LEU A 1 294 ? 46.937 62.484 93.388 1.00 32.38 292 LEU A N 1
ATOM 2358 C CA . LEU A 1 294 ? 46.456 63.738 93.957 1.00 33.75 292 LEU A CA 1
ATOM 2359 C C . LEU A 1 294 ? 47.593 64.770 94.085 1.00 33.37 292 LEU A C 1
ATOM 2360 O O . LEU A 1 294 ? 47.390 66.002 93.904 1.00 33.89 292 LEU A O 1
ATOM 2365 N N . GLY A 1 295 ? 48.799 64.284 94.350 1.00 32.94 293 GLY A N 1
ATOM 2366 C CA . GLY A 1 295 ? 49.979 65.143 94.332 1.00 32.83 293 GLY A CA 1
ATOM 2367 C C . GLY A 1 295 ? 50.240 65.818 93.017 1.00 32.55 293 GLY A C 1
ATOM 2368 O O . GLY A 1 295 ? 50.468 67.018 92.970 1.00 34.31 293 GLY A O 1
ATOM 2369 N N . VAL A 1 296 ? 50.246 65.052 91.936 1.00 32.58 294 VAL A N 1
ATOM 2370 C CA . VAL A 1 296 ? 50.403 65.619 90.601 1.00 32.00 294 VAL A CA 1
ATOM 2371 C C . VAL A 1 296 ? 49.235 66.565 90.229 1.00 32.34 294 VAL A C 1
ATOM 2372 O O . VAL A 1 296 ? 49.457 67.660 89.683 1.00 30.51 294 VAL A O 1
ATOM 2376 N N . HIS A 1 297 ? 48.016 66.189 90.643 1.00 32.54 295 HIS A N 1
ATOM 2377 C CA . HIS A 1 297 ? 46.801 66.977 90.377 1.00 32.67 295 HIS A CA 1
ATOM 2378 C C . HIS A 1 297 ? 46.874 68.327 91.025 1.00 31.69 295 HIS A C 1
ATOM 2379 O O . HIS A 1 297 ? 46.637 69.345 90.383 1.00 30.19 295 HIS A O 1
ATOM 2386 N N . GLU A 1 298 ? 47.172 68.309 92.324 1.00 33.70 296 GLU A N 1
ATOM 2387 C CA . GLU A 1 298 ? 47.374 69.526 93.115 1.00 33.98 296 GLU A CA 1
ATOM 2388 C C . GLU A 1 298 ? 48.587 70.313 92.647 1.00 33.87 296 GLU A C 1
ATOM 2389 O O . GLU A 1 298 ? 48.658 71.534 92.786 1.00 34.67 296 GLU A O 1
ATOM 2395 N N . GLY A 1 299 ? 49.527 69.625 92.019 1.00 34.33 297 GLY A N 1
ATOM 2396 C CA . GLY A 1 299 ? 50.606 70.287 91.323 1.00 32.93 297 GLY A CA 1
ATOM 2397 C C . GLY A 1 299 ? 50.168 71.188 90.179 1.00 33.55 297 GLY A C 1
ATOM 2398 O O . GLY A 1 299 ? 50.805 72.239 89.892 1.00 32.85 297 GLY A O 1
ATOM 2399 N N . GLN A 1 300 ? 49.121 70.751 89.477 1.00 34.00 298 GLN A N 1
ATOM 2400 C CA . GLN A 1 300 ? 48.569 71.533 88.355 1.00 33.49 298 GLN A CA 1
ATOM 2401 C C . GLN A 1 300 ? 47.774 72.711 88.851 1.00 33.42 298 GLN A C 1
ATOM 2402 O O . GLN A 1 300 ? 47.869 73.773 88.299 1.00 34.64 298 GLN A O 1
ATOM 2408 N N . SER A 1 301 ? 46.990 72.512 89.901 1.00 33.09 299 SER A N 1
ATOM 2409 C CA . SER A 1 301 ? 46.220 73.604 90.509 1.00 32.64 299 SER A CA 1
ATOM 2410 C C . SER A 1 301 ? 47.122 74.648 91.151 1.00 31.15 299 SER A C 1
ATOM 2411 O O . SER A 1 301 ? 46.866 75.856 91.029 1.00 30.94 299 SER A O 1
ATOM 2414 N N . LEU A 1 302 ? 48.163 74.201 91.846 1.00 30.50 300 LEU A N 1
ATOM 2415 C CA . LEU A 1 302 ? 49.123 75.132 92.431 1.00 30.83 300 LEU A CA 1
ATOM 2416 C C . LEU A 1 302 ? 50.107 75.746 91.485 1.00 30.30 300 LEU A C 1
ATOM 2417 O O . LEU A 1 302 ? 50.618 76.824 91.756 1.00 30.68 300 LEU A O 1
ATOM 2422 N N . PHE A 1 303 ? 50.391 75.102 90.380 1.00 30.84 301 PHE A N 1
ATOM 2423 C CA . PHE A 1 303 ? 51.145 75.779 89.304 1.00 31.25 301 PHE A CA 1
ATOM 2424 C C . PHE A 1 303 ? 50.328 76.993 88.848 1.00 31.73 301 PHE A C 1
ATOM 2425 O O . PHE A 1 303 ? 50.833 78.093 88.762 1.00 32.20 301 PHE A O 1
ATOM 2433 N N . ALA A 1 304 ? 49.043 76.788 88.598 1.00 32.08 302 ALA A N 1
ATOM 2434 C CA . ALA A 1 304 ? 48.141 77.885 88.194 1.00 31.61 302 ALA A CA 1
ATOM 2435 C C . ALA A 1 304 ? 48.062 78.965 89.272 1.00 32.58 302 ALA A C 1
ATOM 2436 O O . ALA A 1 304 ? 48.371 80.133 89.007 1.00 33.27 302 ALA A O 1
ATOM 2438 N N . GLU A 1 305 ? 47.680 78.556 90.501 1.00 32.35 303 GLU A N 1
ATOM 2439 C CA . GLU A 1 305 ? 47.384 79.483 91.552 1.00 32.24 303 GLU A CA 1
ATOM 2440 C C . GLU A 1 305 ? 48.585 80.134 92.188 1.00 32.27 303 GLU A C 1
ATOM 2441 O O . GLU A 1 305 ? 48.615 81.359 92.356 1.00 31.40 303 GLU A O 1
ATOM 2447 N N . MET A 1 306 ? 49.571 79.322 92.556 1.00 31.80 304 MET A N 1
ATOM 2448 C CA . MET A 1 306 ? 50.721 79.854 93.289 1.00 32.23 304 MET A CA 1
ATOM 2449 C C . MET A 1 306 ? 51.862 80.257 92.388 1.00 31.90 304 MET A C 1
ATOM 2450 O O . MET A 1 306 ? 52.442 81.318 92.555 1.00 31.41 304 MET A O 1
ATOM 2455 N N . GLN A 1 307 ? 52.226 79.403 91.459 1.00 32.61 305 GLN A N 1
ATOM 2456 C CA . GLN A 1 307 ? 53.376 79.698 90.607 1.00 32.19 305 GLN A CA 1
ATOM 2457 C C . GLN A 1 307 ? 53.107 80.813 89.624 1.00 33.49 305 GLN A C 1
ATOM 2458 O O . GLN A 1 307 ? 54.014 81.642 89.333 1.00 32.07 305 GLN A O 1
ATOM 2464 N N . ILE A 1 308 ? 51.897 80.856 89.059 1.00 32.80 306 ILE A N 1
ATOM 2465 C CA . ILE A 1 308 ? 51.512 81.976 88.190 1.00 32.66 306 ILE A CA 1
ATOM 2466 C C . ILE A 1 308 ? 50.698 83.040 88.966 1.00 33.73 306 ILE A C 1
ATOM 2467 O O . ILE A 1 308 ? 51.065 84.206 89.029 1.00 34.33 306 ILE A O 1
ATOM 2472 N N . GLY A 1 309 ? 49.587 82.619 89.556 1.00 34.37 307 GLY A N 1
ATOM 2473 C CA . GLY A 1 309 ? 48.589 83.511 90.148 1.00 33.27 307 GLY A CA 1
ATOM 2474 C C . GLY A 1 309 ? 48.983 84.410 91.312 1.00 34.37 307 GLY A C 1
ATOM 2475 O O . GLY A 1 309 ? 48.317 85.453 91.522 1.00 33.98 307 GLY A O 1
ATOM 2476 N N . ARG A 1 310 ? 50.031 84.041 92.068 1.00 33.65 308 ARG A N 1
ATOM 2477 C CA . ARG A 1 310 ? 50.517 84.877 93.164 1.00 33.41 308 ARG A CA 1
ATOM 2478 C C . ARG A 1 310 ? 51.859 85.533 92.898 1.00 33.61 308 ARG A C 1
ATOM 2479 O O . ARG A 1 310 ? 52.467 86.070 93.839 1.00 34.12 308 ARG A O 1
ATOM 2487 N N . SER A 1 311 ? 52.309 85.516 91.642 1.00 32.36 309 SER A N 1
ATOM 2488 C CA . SER A 1 311 ? 53.579 86.100 91.243 1.00 32.12 309 SER A CA 1
ATOM 2489 C C . SER A 1 311 ? 53.413 87.593 90.986 1.00 32.32 309 SER A C 1
ATOM 2490 O O . SER A 1 311 ? 52.308 88.068 90.713 1.00 32.73 309 SER A O 1
ATOM 2493 N N . GLY A 1 312 ? 54.510 88.328 91.060 1.00 32.33 310 GLY A N 1
ATOM 2494 C CA . GLY A 1 312 ? 54.502 89.775 90.849 1.00 31.98 310 GLY A CA 1
ATOM 2495 C C . GLY A 1 312 ? 54.117 90.108 89.446 1.00 32.28 310 GLY A C 1
ATOM 2496 O O . GLY A 1 312 ? 53.340 91.051 89.196 1.00 31.19 310 GLY A O 1
ATOM 2497 N N . ALA A 1 313 ? 54.607 89.282 88.508 1.00 32.45 311 ALA A N 1
ATOM 2498 C CA . ALA A 1 313 ? 54.309 89.472 87.094 1.00 31.75 311 ALA A CA 1
ATOM 2499 C C . ALA A 1 313 ? 52.817 89.403 86.834 1.00 32.54 311 ALA A C 1
ATOM 2500 O O . ALA A 1 313 ? 52.290 90.178 86.054 1.00 31.68 311 ALA A O 1
ATOM 2502 N N . PHE A 1 314 ? 52.120 88.466 87.483 1.00 32.74 312 PHE A N 1
ATOM 2503 C CA . PHE A 1 314 ? 50.702 88.325 87.308 1.00 32.47 312 PHE A CA 1
ATOM 2504 C C . PHE A 1 314 ? 49.926 89.534 87.850 1.00 32.94 312 PHE A C 1
ATOM 2505 O O . PHE A 1 314 ? 48.865 89.865 87.357 1.00 32.71 312 PHE A O 1
ATOM 2513 N N . MET A 1 315 ? 50.470 90.176 88.867 1.00 33.40 313 MET A N 1
ATOM 2514 C CA . MET A 1 315 ? 49.858 91.366 89.460 1.00 34.20 313 MET A CA 1
ATOM 2515 C C . MET A 1 315 ? 49.871 92.518 88.515 1.00 34.15 313 MET A C 1
ATOM 2516 O O . MET A 1 315 ? 48.963 93.319 88.542 1.00 33.81 313 MET A O 1
ATOM 2521 N N . GLU A 1 316 ? 50.896 92.593 87.666 1.00 34.72 314 GLU A N 1
ATOM 2522 C CA . GLU A 1 316 ? 50.968 93.603 86.599 1.00 35.05 314 GLU A CA 1
ATOM 2523 C C . GLU A 1 316 ? 49.794 93.435 85.660 1.00 34.41 314 GLU A C 1
ATOM 2524 O O . GLU A 1 316 ? 49.102 94.387 85.342 1.00 33.86 314 GLU A O 1
ATOM 2530 N N . PHE A 1 317 ? 49.526 92.193 85.263 1.00 34.01 315 PHE A N 1
ATOM 2531 C CA . PHE A 1 317 ? 48.338 91.897 84.461 1.00 33.66 315 PHE A CA 1
ATOM 2532 C C . PHE A 1 317 ? 47.013 92.107 85.217 1.00 33.11 315 PHE A C 1
ATOM 2533 O O . PHE A 1 317 ? 46.042 92.628 84.694 1.00 33.61 315 PHE A O 1
ATOM 2541 N N . LEU A 1 318 ? 46.973 91.668 86.458 1.00 33.10 316 LEU A N 1
ATOM 2542 C CA . LEU A 1 318 ? 45.718 91.661 87.248 1.00 32.60 316 LEU A CA 1
ATOM 2543 C C . LEU A 1 318 ? 45.217 93.037 87.629 1.00 32.26 316 LEU A C 1
ATOM 2544 O O . LEU A 1 318 ? 44.035 93.312 87.519 1.00 32.82 316 LEU A O 1
ATOM 2549 N N . ALA A 1 319 ? 46.113 93.920 88.050 1.00 32.31 317 ALA A N 1
ATOM 2550 C CA . ALA A 1 319 ? 45.698 95.204 88.609 1.00 32.87 317 ALA A CA 1
ATOM 2551 C C . ALA A 1 319 ? 44.786 96.001 87.648 1.00 32.96 317 ALA A C 1
ATOM 2552 O O . ALA A 1 319 ? 43.714 96.445 88.073 1.00 33.18 317 ALA A O 1
ATOM 2554 N N . PRO A 1 320 ? 45.199 96.184 86.371 1.00 33.20 318 PRO A N 1
ATOM 2555 C CA . PRO A 1 320 ? 44.374 96.881 85.360 1.00 33.33 318 PRO A CA 1
ATOM 2556 C C . PRO A 1 320 ? 43.073 96.190 85.107 1.00 32.76 318 PRO A C 1
ATOM 2557 O O . PRO A 1 320 ? 42.101 96.824 84.724 1.00 31.23 318 PRO A O 1
ATOM 2561 N N . ARG A 1 321 ? 43.043 94.880 85.315 1.00 33.45 319 ARG A N 1
ATOM 2562 C CA . ARG A 1 321 ? 41.767 94.140 85.139 1.00 33.49 319 ARG A CA 1
ATOM 2563 C C . ARG A 1 321 ? 40.816 94.414 86.288 1.00 33.00 319 ARG A C 1
ATOM 2564 O O . ARG A 1 321 ? 39.636 94.511 86.084 1.00 32.84 319 ARG A O 1
ATOM 2572 N N . LEU A 1 322 ? 41.337 94.555 87.504 1.00 33.09 320 LEU A N 1
ATOM 2573 C CA . LEU A 1 322 ? 40.502 94.937 88.638 1.00 32.42 320 LEU A CA 1
ATOM 2574 C C . LEU A 1 322 ? 39.848 96.298 88.411 1.00 32.55 320 LEU A C 1
ATOM 2575 O O . LEU A 1 322 ? 38.669 96.458 88.678 1.00 31.29 320 LEU A O 1
ATOM 2580 N N . VAL A 1 323 ? 40.625 97.263 87.911 1.00 32.86 321 VAL A N 1
ATOM 2581 C CA . VAL A 1 323 ? 40.118 98.591 87.605 1.00 33.59 321 VAL A CA 1
ATOM 2582 C C . VAL A 1 323 ? 38.992 98.488 86.557 1.00 35.02 321 VAL A C 1
ATOM 2583 O O . VAL A 1 323 ? 37.915 99.060 86.736 1.00 34.44 321 VAL A O 1
ATOM 2587 N N . GLU A 1 324 ? 39.257 97.715 85.500 1.00 36.12 322 GLU A N 1
ATOM 2588 C CA . GLU A 1 324 ? 38.311 97.492 84.433 1.00 36.51 322 GLU A CA 1
ATOM 2589 C C . GLU A 1 324 ? 37.004 96.878 84.952 1.00 36.37 322 GLU A C 1
ATOM 2590 O O . GLU A 1 324 ? 35.924 97.392 84.682 1.00 35.34 322 GLU A O 1
ATOM 2596 N N . TYR A 1 325 ? 37.090 95.798 85.728 1.00 35.78 323 TYR A N 1
ATOM 2597 C CA . TYR A 1 325 ? 35.876 95.120 86.164 1.00 35.70 323 TYR A CA 1
ATOM 2598 C C . TYR A 1 325 ? 35.140 95.780 87.323 1.00 36.55 323 TYR A C 1
ATOM 2599 O O . TYR A 1 325 ? 33.913 95.791 87.324 1.00 37.56 323 TYR A O 1
ATOM 2608 N N . PHE A 1 326 ? 35.857 96.351 88.290 1.00 35.85 324 PHE A N 1
ATOM 2609 C CA . PHE A 1 326 ? 35.212 96.860 89.487 1.00 35.41 324 PHE A CA 1
ATOM 2610 C C . PHE A 1 326 ? 35.251 98.366 89.617 1.00 35.38 324 PHE A C 1
ATOM 2611 O O . PHE A 1 326 ? 34.554 98.903 90.456 1.00 35.35 324 PHE A O 1
ATOM 2619 N N . GLY A 1 327 ? 36.081 99.043 88.833 1.00 35.29 325 GLY A N 1
ATOM 2620 C CA . GLY A 1 327 ? 36.248 100.477 88.987 1.00 35.41 325 GLY A CA 1
ATOM 2621 C C . GLY A 1 327 ? 37.485 100.711 89.819 1.00 35.32 325 GLY A C 1
ATOM 2622 O O . GLY A 1 327 ? 37.821 99.901 90.668 1.00 35.55 325 GLY A O 1
ATOM 2623 N N . ASP A 1 328 ? 38.153 101.832 89.580 1.00 34.94 326 ASP A N 1
ATOM 2624 C CA . ASP A 1 328 ? 39.452 102.101 90.167 1.00 34.49 326 ASP A CA 1
ATOM 2625 C C . ASP A 1 328 ? 39.329 102.361 91.664 1.00 34.20 326 ASP A C 1
ATOM 2626 O O . ASP A 1 328 ? 38.312 102.850 92.130 1.00 32.99 326 ASP A O 1
ATOM 2631 N N . GLN A 1 329 ? 40.363 101.991 92.412 1.00 33.77 327 GLN A N 1
ATOM 2632 C CA . GLN A 1 329 ? 40.462 102.374 93.817 1.00 33.88 327 GLN A CA 1
ATOM 2633 C C . GLN A 1 329 ? 41.930 102.271 94.200 1.00 33.75 327 GLN A C 1
ATOM 2634 O O . GLN A 1 329 ? 42.706 101.636 93.483 1.00 33.97 327 GLN A O 1
ATOM 2640 N N . PRO A 1 330 ? 42.338 102.947 95.280 1.00 33.37 328 PRO A N 1
ATOM 2641 C CA . PRO A 1 330 ? 43.737 102.931 95.691 1.00 33.14 328 PRO A CA 1
ATOM 2642 C C . PRO A 1 330 ? 44.407 101.558 95.794 1.00 32.81 328 PRO A C 1
ATOM 2643 O O . PRO A 1 330 ? 45.577 101.437 95.428 1.00 32.24 328 PRO A O 1
ATOM 2647 N N . ALA A 1 331 ? 43.670 100.540 96.248 1.00 32.25 329 ALA A N 1
ATOM 2648 C CA . ALA A 1 331 ? 44.216 99.184 96.381 1.00 31.99 329 ALA A CA 1
ATOM 2649 C C . ALA A 1 331 ? 44.621 98.565 95.062 1.00 32.04 329 ALA A C 1
ATOM 2650 O O . ALA A 1 331 ? 45.426 97.619 95.043 1.00 32.32 329 ALA A O 1
ATOM 2652 N N . PHE A 1 332 ? 44.058 99.051 93.952 1.00 31.97 330 PHE A N 1
ATOM 2653 C CA . PHE A 1 332 ? 44.275 98.380 92.679 1.00 32.45 330 PHE A CA 1
ATOM 2654 C C . PHE A 1 332 ? 45.554 98.819 92.004 1.00 32.86 330 PHE A C 1
ATOM 2655 O O . PHE A 1 332 ? 45.553 99.390 90.923 1.00 32.81 330 PHE A O 1
ATOM 2663 N N . THR A 1 333 ? 46.663 98.514 92.648 1.00 33.52 331 THR A N 1
ATOM 2664 C CA . THR A 1 333 ? 47.953 98.652 92.007 1.00 33.62 331 THR A CA 1
ATOM 2665 C C . THR A 1 333 ? 48.651 97.309 92.044 1.00 34.19 331 THR A C 1
ATOM 2666 O O . THR A 1 333 ? 48.334 96.431 92.847 1.00 34.18 331 THR A O 1
ATOM 2670 N N . SER A 1 334 ? 49.582 97.172 91.122 1.00 34.32 332 SER A N 1
ATOM 2671 C CA . SER A 1 334 ? 50.457 96.033 91.007 1.00 35.95 332 SER A CA 1
ATOM 2672 C C . SER A 1 334 ? 51.160 95.710 92.319 1.00 35.63 332 SER A C 1
ATOM 2673 O O . SER A 1 334 ? 51.191 94.578 92.788 1.00 34.61 332 SER A O 1
ATOM 2676 N N . SER A 1 335 ? 51.773 96.759 92.863 1.00 35.35 333 SER A N 1
ATOM 2677 C CA . SER A 1 335 ? 52.620 96.688 94.020 1.00 35.33 333 SER A CA 1
ATOM 2678 C C . SER A 1 335 ? 51.776 96.329 95.226 1.00 34.49 333 SER A C 1
ATOM 2679 O O . SER A 1 335 ? 52.122 95.445 96.002 1.00 33.37 333 SER A O 1
ATOM 2682 N N . ASN A 1 336 ? 50.643 96.996 95.362 1.00 33.87 334 ASN A N 1
ATOM 2683 C CA . ASN A 1 336 ? 49.794 96.750 96.512 1.00 33.29 334 ASN A CA 1
ATOM 2684 C C . ASN A 1 336 ? 49.078 95.387 96.483 1.00 33.32 334 ASN A C 1
ATOM 2685 O O . ASN A 1 336 ? 48.981 94.722 97.525 1.00 34.62 334 ASN A O 1
ATOM 2690 N N . MET A 1 337 ? 48.563 94.982 95.325 1.00 32.61 335 MET A N 1
ATOM 2691 C CA . MET A 1 337 ? 47.884 93.680 95.209 1.00 32.57 335 MET A CA 1
ATOM 2692 C C . MET A 1 337 ? 48.850 92.537 95.486 1.00 32.87 335 MET A C 1
ATOM 2693 O O . MET A 1 337 ? 48.472 91.526 96.057 1.00 32.69 335 MET A O 1
ATOM 2698 N N . LYS A 1 338 ? 50.102 92.697 95.061 1.00 33.84 336 LYS A N 1
ATOM 2699 C CA . LYS A 1 338 ? 51.140 91.722 95.360 1.00 34.38 336 LYS A CA 1
ATOM 2700 C C . LYS A 1 338 ? 51.328 91.526 96.863 1.00 34.66 336 LYS A C 1
ATOM 2701 O O . LYS A 1 338 ? 51.481 90.406 97.354 1.00 34.86 336 LYS A O 1
ATOM 2707 N N . ARG A 1 339 ? 51.291 92.629 97.586 1.00 34.89 337 ARG A N 1
ATOM 2708 C CA . ARG A 1 339 ? 51.365 92.631 99.041 1.00 35.48 337 ARG A CA 1
ATOM 2709 C C . ARG A 1 339 ? 50.148 92.015 99.688 1.00 35.10 337 ARG A C 1
ATOM 2710 O O . ARG A 1 339 ? 50.286 91.260 100.651 1.00 35.15 337 ARG A O 1
ATOM 2718 N N . VAL A 1 340 ? 48.965 92.277 99.144 1.00 35.10 338 VAL A N 1
ATOM 2719 C CA . VAL A 1 340 ? 47.757 91.633 99.636 1.00 34.97 338 VAL A CA 1
ATOM 2720 C C . VAL A 1 340 ? 47.826 90.120 99.402 1.00 35.90 338 VAL A C 1
ATOM 2721 O O . VAL A 1 340 ? 47.564 89.333 100.303 1.00 36.09 338 VAL A O 1
ATOM 2725 N N . ILE A 1 341 ? 48.185 89.717 98.197 1.00 37.22 339 ILE A N 1
ATOM 2726 C CA . ILE A 1 341 ? 48.088 88.310 97.793 1.00 37.41 339 ILE A CA 1
ATOM 2727 C C . ILE A 1 341 ? 49.233 87.468 98.382 1.00 38.19 339 ILE A C 1
ATOM 2728 O O . ILE A 1 341 ? 49.043 86.291 98.670 1.00 37.88 339 ILE A O 1
ATOM 2733 N N . GLN A 1 342 ? 50.406 88.092 98.569 1.00 38.40 340 GLN A N 1
ATOM 2734 C CA . GLN A 1 342 ? 51.593 87.430 99.099 1.00 38.28 340 GLN A CA 1
ATOM 2735 C C . GLN A 1 342 ? 51.757 87.664 100.613 1.00 39.58 340 GLN A C 1
ATOM 2736 O O . GLN A 1 342 ? 52.807 87.358 101.179 1.00 41.01 340 GLN A O 1
ATOM 2742 N N . ARG A 1 343 ? 50.722 88.158 101.294 1.00 40.14 341 ARG A N 1
ATOM 2743 C CA . ARG A 1 343 ? 50.850 88.449 102.731 1.00 39.80 341 ARG A CA 1
ATOM 2744 C C . ARG A 1 343 ? 51.092 87.194 103.617 1.00 38.65 341 ARG A C 1
ATOM 2745 O O . ARG A 1 343 ? 50.437 86.177 103.460 1.00 38.88 341 ARG A O 1
ATOM 2753 N N . VAL A 1 344 ? 52.031 87.309 104.549 1.00 38.20 342 VAL A N 1
ATOM 2754 C CA . VAL A 1 344 ? 52.404 86.236 105.473 1.00 38.47 342 VAL A CA 1
ATOM 2755 C C . VAL A 1 344 ? 51.921 86.585 106.892 1.00 38.46 342 VAL A C 1
ATOM 2756 O O . VAL A 1 344 ? 52.238 87.645 107.427 1.00 37.80 342 VAL A O 1
ATOM 2760 N N . SER A 1 345 ? 51.108 85.702 107.459 1.00 38.06 343 SER A N 1
ATOM 2761 C CA . SER A 1 345 ? 50.519 85.920 108.792 1.00 38.02 343 SER A CA 1
ATOM 2762 C C . SER A 1 345 ? 50.023 84.556 109.276 1.00 36.80 343 SER A C 1
ATOM 2763 O O . SER A 1 345 ? 48.944 84.134 108.896 1.00 35.03 343 SER A O 1
ATOM 2766 N N . PRO A 1 346 ? 50.845 83.840 110.065 1.00 36.36 344 PRO A N 1
ATOM 2767 C CA . PRO A 1 346 ? 50.446 82.537 110.601 1.00 36.13 344 PRO A CA 1
ATOM 2768 C C . PRO A 1 346 ? 49.090 82.610 111.289 1.00 36.09 344 PRO A C 1
ATOM 2769 O O . PRO A 1 346 ? 48.801 83.590 111.921 1.00 35.00 344 PRO A O 1
ATOM 2773 N N . GLY A 1 347 ? 48.255 81.590 111.103 1.00 36.04 345 GLY A N 1
ATOM 2774 C CA . GLY A 1 347 ? 46.917 81.531 111.727 1.00 35.86 345 GLY A CA 1
ATOM 2775 C C . GLY A 1 347 ? 46.559 80.073 112.003 1.00 35.97 345 GLY A C 1
ATOM 2776 O O . GLY A 1 347 ? 47.339 79.148 111.679 1.00 35.36 345 GLY A O 1
ATOM 2777 N N . LEU A 1 348 ? 45.379 79.846 112.567 1.00 35.34 346 LEU A N 1
ATOM 2778 C CA . LEU A 1 348 ? 45.022 78.506 113.047 1.00 36.13 346 LEU A CA 1
ATOM 2779 C C . LEU A 1 348 ? 44.402 77.598 111.970 1.00 36.25 346 LEU A C 1
ATOM 2780 O O . LEU A 1 348 ? 44.478 76.374 112.053 1.00 36.00 346 LEU A O 1
ATOM 2785 N N . ILE A 1 349 ? 43.823 78.207 110.942 1.00 36.85 347 ILE A N 1
ATOM 2786 C CA . ILE A 1 349 ? 42.971 77.503 110.006 1.00 37.44 347 ILE A CA 1
ATOM 2787 C C . ILE A 1 349 ? 43.723 77.223 108.678 1.00 37.06 347 ILE A C 1
ATOM 2788 O O . ILE A 1 349 ? 44.096 78.146 107.951 1.00 36.85 347 ILE A O 1
ATOM 2793 N N . ARG A 1 350 ? 43.937 75.946 108.380 1.00 37.80 348 ARG A N 1
ATOM 2794 C CA . ARG A 1 350 ? 44.730 75.534 107.206 1.00 38.91 348 ARG A CA 1
ATOM 2795 C C . ARG A 1 350 ? 44.215 76.052 105.846 1.00 40.02 348 ARG A C 1
ATOM 2796 O O . ARG A 1 350 ? 45.012 76.389 104.981 1.00 39.13 348 ARG A O 1
ATOM 2804 N N . ILE A 1 351 ? 42.899 76.103 105.644 1.00 42.14 349 ILE A N 1
ATOM 2805 C CA . ILE A 1 351 ? 42.343 76.589 104.354 1.00 42.98 349 ILE A CA 1
ATOM 2806 C C . ILE A 1 351 ? 42.768 78.047 104.163 1.00 43.76 349 ILE A C 1
ATOM 2807 O O . ILE A 1 351 ? 43.015 78.489 103.042 1.00 43.22 349 ILE A O 1
ATOM 2812 N N . ASP A 1 352 ? 42.845 78.794 105.279 1.00 42.68 350 ASP A N 1
ATOM 2813 C CA . ASP A 1 352 ? 43.170 80.212 105.211 1.00 42.61 350 ASP A CA 1
ATOM 2814 C C . ASP A 1 352 ? 44.678 80.514 105.197 1.00 43.06 350 ASP A C 1
ATOM 2815 O O . ASP A 1 352 ? 45.032 81.672 105.225 1.00 43.65 350 ASP A O 1
ATOM 2820 N N . ALA A 1 353 ? 45.551 79.500 105.093 1.00 42.18 351 ALA A N 1
ATOM 2821 C CA . ALA A 1 353 ? 46.972 79.678 105.305 1.00 42.10 351 ALA A CA 1
ATOM 2822 C C . ALA A 1 353 ? 47.678 80.154 104.054 1.00 42.16 351 ALA A C 1
ATOM 2823 O O . ALA A 1 353 ? 47.355 79.738 102.948 1.00 42.43 351 ALA A O 1
ATOM 2825 N N . ASP A 1 354 ? 48.647 81.029 104.254 1.00 42.03 352 ASP A N 1
ATOM 2826 C CA . ASP A 1 354 ? 49.511 81.524 103.190 1.00 42.40 352 ASP A CA 1
ATOM 2827 C C . ASP A 1 354 ? 50.502 80.459 102.695 1.00 41.93 352 ASP A C 1
ATOM 2828 O O . ASP A 1 354 ? 50.652 79.388 103.267 1.00 41.68 352 ASP A O 1
ATOM 2833 N N . GLU A 1 355 ? 51.195 80.807 101.626 1.00 41.22 353 GLU A N 1
ATOM 2834 C CA . GLU A 1 355 ? 51.966 79.872 100.849 1.00 40.96 353 GLU A CA 1
ATOM 2835 C C . GLU A 1 355 ? 53.127 79.341 101.676 1.00 41.19 353 GLU A C 1
ATOM 2836 O O . GLU A 1 355 ? 53.561 78.184 101.519 1.00 41.89 353 GLU A O 1
ATOM 2842 N N . LEU A 1 356 ? 53.579 80.152 102.634 1.00 40.35 354 LEU A N 1
ATOM 2843 C CA . LEU A 1 356 ? 54.676 79.787 103.493 1.00 40.24 354 LEU A CA 1
ATOM 2844 C C . LEU A 1 356 ? 54.275 78.879 104.673 1.00 40.09 354 LEU A C 1
ATOM 2845 O O . LEU A 1 356 ? 55.000 77.950 105.085 1.00 40.00 354 LEU A O 1
ATOM 2850 N N . CYS A 1 357 ? 53.121 79.193 105.237 1.00 39.43 355 CYS A N 1
ATOM 2851 C CA . CYS A 1 357 ? 52.607 78.530 106.425 1.00 38.75 355 CYS A CA 1
ATOM 2852 C C . CYS A 1 357 ? 51.882 77.249 106.109 1.00 38.09 355 CYS A C 1
ATOM 2853 O O . CYS A 1 357 ? 51.837 76.338 106.942 1.00 35.37 355 CYS A O 1
ATOM 2856 N N . TYR A 1 358 ? 51.299 77.198 104.904 1.00 38.14 356 TYR A N 1
ATOM 2857 C CA . TYR A 1 358 ? 50.529 76.041 104.463 1.00 38.17 356 TYR A CA 1
ATOM 2858 C C . TYR A 1 358 ? 51.220 74.668 104.681 1.00 37.40 356 TYR A C 1
ATOM 2859 O O . TYR A 1 358 ? 50.590 73.788 105.230 1.00 38.48 356 TYR A O 1
ATOM 2868 N N . PRO A 1 359 ? 52.472 74.455 104.225 1.00 37.09 357 PRO A N 1
ATOM 2869 C CA . PRO A 1 359 ? 53.151 73.187 104.503 1.00 36.24 357 PRO A CA 1
ATOM 2870 C C . PRO A 1 359 ? 53.312 72.771 105.966 1.00 36.75 357 PRO A C 1
ATOM 2871 O O . PRO A 1 359 ? 53.396 71.563 106.246 1.00 38.25 357 PRO A O 1
ATOM 2875 N N . LEU A 1 360 ? 53.338 73.737 106.881 1.00 35.34 358 LEU A N 1
ATOM 2876 C CA . LEU A 1 360 ? 53.425 73.458 108.311 1.00 34.90 358 LEU A CA 1
ATOM 2877 C C . LEU A 1 360 ? 52.140 72.793 108.852 1.00 32.96 358 LEU A C 1
ATOM 2878 O O . LEU A 1 360 ? 52.206 71.789 109.547 1.00 31.95 358 LEU A O 1
ATOM 2883 N N . HIS A 1 361 ? 50.997 73.344 108.493 1.00 34.02 359 HIS A N 1
ATOM 2884 C CA . HIS A 1 361 ? 49.666 72.708 108.708 1.00 33.26 359 HIS A CA 1
ATOM 2885 C C . HIS A 1 361 ? 49.600 71.270 108.162 1.00 32.75 359 HIS A C 1
ATOM 2886 O O . HIS A 1 361 ? 49.071 70.390 108.818 1.00 32.41 359 HIS A O 1
ATOM 2893 N N . VAL A 1 362 ? 50.129 71.042 106.950 1.00 33.75 360 VAL A N 1
ATOM 2894 C CA . VAL A 1 362 ? 50.127 69.715 106.335 1.00 34.68 360 VAL A CA 1
ATOM 2895 C C . VAL A 1 362 ? 50.998 68.751 107.122 1.00 35.36 360 VAL A C 1
ATOM 2896 O O . VAL A 1 362 ? 50.577 67.632 107.464 1.00 35.33 360 VAL A O 1
ATOM 2900 N N . MET A 1 363 ? 52.225 69.188 107.416 1.00 36.76 361 MET A N 1
ATOM 2901 C CA . MET A 1 363 ? 53.200 68.390 108.204 1.00 37.03 361 MET A CA 1
ATOM 2902 C C . MET A 1 363 ? 52.642 67.957 109.586 1.00 36.45 361 MET A C 1
ATOM 2903 O O . MET A 1 363 ? 52.757 66.792 110.005 1.00 35.18 361 MET A O 1
ATOM 2908 N N . LEU A 1 364 ? 52.009 68.869 110.308 1.00 35.95 362 LEU A N 1
ATOM 2909 C CA . LEU A 1 364 ? 51.394 68.428 111.554 1.00 35.46 362 LEU A CA 1
ATOM 2910 C C . LEU A 1 364 ? 50.307 67.373 111.412 1.00 33.79 362 LEU A C 1
ATOM 2911 O O . LEU A 1 364 ? 50.255 66.482 112.229 1.00 33.86 362 LEU A O 1
ATOM 2916 N N . ARG A 1 365 ? 49.470 67.445 110.386 1.00 33.75 363 ARG A N 1
ATOM 2917 C CA . ARG A 1 365 ? 48.452 66.417 110.143 1.00 34.60 363 ARG A CA 1
ATOM 2918 C C . ARG A 1 365 ? 49.078 65.095 109.734 1.00 34.63 363 ARG A C 1
ATOM 2919 O O . ARG A 1 365 ? 48.678 64.060 110.214 1.00 34.95 363 ARG A O 1
ATOM 2927 N N . TYR A 1 366 ? 50.043 65.133 108.828 1.00 35.65 364 TYR A N 1
ATOM 2928 C CA . TYR A 1 366 ? 50.825 63.941 108.463 1.00 35.70 364 TYR A CA 1
ATOM 2929 C C . TYR A 1 366 ? 51.360 63.230 109.737 1.00 35.73 364 TYR A C 1
ATOM 2930 O O . TYR A 1 366 ? 51.054 62.062 109.999 1.00 35.14 364 TYR A O 1
ATOM 2939 N N . GLU A 1 367 ? 52.096 63.966 110.559 1.00 35.82 365 GLU A N 1
ATOM 2940 C CA . GLU A 1 367 ? 52.662 63.429 111.794 1.00 35.82 365 GLU A CA 1
ATOM 2941 C C . GLU A 1 367 ? 51.621 62.817 112.711 1.00 36.23 365 GLU A C 1
ATOM 2942 O O . GLU A 1 367 ? 51.832 61.738 113.282 1.00 36.92 365 GLU A O 1
ATOM 2948 N N . ILE A 1 368 ? 50.501 63.515 112.872 1.00 36.03 366 ILE A N 1
ATOM 2949 C CA . ILE A 1 368 ? 49.428 63.032 113.714 1.00 35.07 366 ILE A CA 1
ATOM 2950 C C . ILE A 1 368 ? 48.734 61.811 113.101 1.00 35.39 366 ILE A C 1
ATOM 2951 O O . ILE A 1 368 ? 48.448 60.859 113.812 1.00 33.65 366 ILE A O 1
ATOM 2956 N N . GLU A 1 369 ? 48.497 61.796 111.793 1.00 34.90 367 GLU A N 1
ATOM 2957 C CA . GLU A 1 369 ? 47.888 60.608 111.198 1.00 36.69 367 GLU A CA 1
ATOM 2958 C C . GLU A 1 369 ? 48.788 59.380 111.337 1.00 37.35 367 GLU A C 1
ATOM 2959 O O . GLU A 1 369 ? 48.328 58.280 111.553 1.00 37.81 367 GLU A O 1
ATOM 2965 N N . ARG A 1 370 ? 50.083 59.595 111.206 1.00 39.06 368 ARG A N 1
ATOM 2966 C CA . ARG A 1 370 ? 51.060 58.522 111.232 1.00 39.68 368 ARG A CA 1
ATOM 2967 C C . ARG A 1 370 ? 51.167 57.924 112.615 1.00 40.13 368 ARG A C 1
ATOM 2968 O O . ARG A 1 370 ? 51.260 56.700 112.777 1.00 40.03 368 ARG A O 1
ATOM 2976 N N . ASP A 1 371 ? 51.100 58.779 113.638 1.00 40.87 369 ASP A N 1
ATOM 2977 C CA . ASP A 1 371 ? 51.213 58.343 115.021 1.00 40.57 369 ASP A CA 1
ATOM 2978 C C . ASP A 1 371 ? 49.958 57.600 115.459 1.00 41.24 369 ASP A C 1
ATOM 2979 O O . ASP A 1 371 ? 50.045 56.608 116.171 1.00 41.30 369 ASP A O 1
ATOM 2984 N N . LEU A 1 372 ? 48.796 58.102 115.060 1.00 41.30 370 LEU A N 1
ATOM 2985 C CA . LEU A 1 372 ? 47.531 57.422 115.308 1.00 41.30 370 LEU A CA 1
ATOM 2986 C C . LEU A 1 372 ? 47.551 56.009 114.682 1.00 42.08 370 LEU A C 1
ATOM 2987 O O . LEU A 1 372 ? 47.308 55.018 115.355 1.00 42.29 370 LEU A O 1
ATOM 2992 N N . MET A 1 373 ? 47.884 55.926 113.395 1.00 43.43 371 MET A N 1
ATOM 2993 C CA . MET A 1 373 ? 47.933 54.637 112.708 1.00 44.36 371 MET A CA 1
ATOM 2994 C C . MET A 1 373 ? 48.917 53.686 113.372 1.00 45.14 371 MET A C 1
ATOM 2995 O O . MET A 1 373 ? 48.590 52.530 113.615 1.00 45.81 371 MET A O 1
ATOM 3000 N N . ASP A 1 374 ? 50.078 54.203 113.747 1.00 46.39 372 ASP A N 1
ATOM 3001 C CA . ASP A 1 374 ? 51.137 53.400 114.365 1.00 47.30 372 ASP A CA 1
ATOM 3002 C C . ASP A 1 374 ? 50.853 53.045 115.828 1.00 47.64 372 ASP A C 1
ATOM 3003 O O . ASP A 1 374 ? 51.495 52.146 116.394 1.00 48.07 372 ASP A O 1
ATOM 3008 N N . GLY A 1 375 ? 49.885 53.723 116.448 1.00 47.57 373 GLY A N 1
ATOM 3009 C CA . GLY A 1 375 ? 49.568 53.492 117.869 1.00 47.59 373 GLY A CA 1
ATOM 3010 C C . GLY A 1 375 ? 50.512 54.222 118.832 1.00 47.82 373 GLY A C 1
ATOM 3011 O O . GLY A 1 375 ? 50.663 53.835 120.007 1.00 47.47 373 GLY A O 1
ATOM 3012 N N . ASN A 1 376 ? 51.124 55.301 118.332 1.00 47.67 374 ASN A N 1
ATOM 3013 C CA . ASN A 1 376 ? 52.013 56.164 119.120 1.00 47.24 374 ASN A CA 1
ATOM 3014 C C . ASN A 1 376 ? 51.230 57.213 119.880 1.00 47.60 374 ASN A C 1
ATOM 3015 O O . ASN A 1 376 ? 51.723 57.747 120.866 1.00 48.44 374 ASN A O 1
ATOM 3020 N N . ILE A 1 377 ? 50.029 57.533 119.415 1.00 47.47 375 ILE A N 1
ATOM 3021 C CA . ILE A 1 377 ? 49.054 58.246 120.239 1.00 47.52 375 ILE A CA 1
ATOM 3022 C C . ILE A 1 377 ? 47.688 57.631 120.020 1.00 47.78 375 ILE A C 1
ATOM 3023 O O . ILE A 1 377 ? 47.475 56.910 119.038 1.00 47.26 375 ILE A O 1
ATOM 3028 N N . GLU A 1 378 ? 46.756 57.957 120.909 1.00 47.96 376 GLU A N 1
ATOM 3029 C CA . GLU A 1 378 ? 45.360 57.545 120.757 1.00 48.50 376 GLU A CA 1
ATOM 3030 C C . GLU A 1 378 ? 44.474 58.765 120.568 1.00 48.42 376 GLU A C 1
ATOM 3031 O O . GLU A 1 378 ? 44.905 59.894 120.844 1.00 48.48 376 GLU A O 1
ATOM 3037 N N . ALA A 1 379 ? 43.231 58.535 120.139 1.00 47.70 377 ALA A N 1
ATOM 3038 C CA . ALA A 1 379 ? 42.303 59.623 119.792 1.00 47.76 377 ALA A CA 1
ATOM 3039 C C . ALA A 1 379 ? 42.118 60.681 120.879 1.00 47.79 377 ALA A C 1
ATOM 3040 O O . ALA A 1 379 ? 41.875 61.843 120.564 1.00 48.65 377 ALA A O 1
ATOM 3042 N N . GLU A 1 380 ? 42.249 60.268 122.139 1.00 47.48 378 GLU A N 1
ATOM 3043 C CA . GLU A 1 380 ? 42.064 61.132 123.323 1.00 47.56 378 GLU A CA 1
ATOM 3044 C C . GLU A 1 380 ? 43.118 62.248 123.378 1.00 47.01 378 GLU A C 1
ATOM 3045 O O . GLU A 1 380 ? 42.871 63.327 123.926 1.00 46.03 378 GLU A O 1
ATOM 3051 N N . GLU A 1 381 ? 44.291 61.939 122.810 1.00 46.72 379 GLU A N 1
ATOM 3052 C CA . GLU A 1 381 ? 45.493 62.769 122.903 1.00 46.13 379 GLU A CA 1
ATOM 3053 C C . GLU A 1 381 ? 45.628 63.782 121.769 1.00 44.51 379 GLU A C 1
ATOM 3054 O O . GLU A 1 381 ? 46.520 64.606 121.811 1.00 44.76 379 GLU A O 1
ATOM 3060 N N . VAL A 1 382 ? 44.737 63.749 120.790 1.00 43.28 380 VAL A N 1
ATOM 3061 C CA . VAL A 1 382 ? 44.900 64.569 119.590 1.00 42.84 380 VAL A CA 1
ATOM 3062 C C . VAL A 1 382 ? 44.859 66.084 119.862 1.00 42.18 380 VAL A C 1
ATOM 3063 O O . VAL A 1 382 ? 45.687 66.816 119.347 1.00 41.63 380 VAL A O 1
ATOM 3067 N N . PRO A 1 383 ? 43.873 66.560 120.641 1.00 42.03 381 PRO A N 1
ATOM 3068 C CA . PRO A 1 383 ? 43.898 67.971 121.046 1.00 41.90 381 PRO A CA 1
ATOM 3069 C C . PRO A 1 383 ? 45.248 68.439 121.653 1.00 41.88 381 PRO A C 1
ATOM 3070 O O . PRO A 1 383 ? 45.764 69.497 121.262 1.00 41.04 381 PRO A O 1
ATOM 3074 N N . ARG A 1 384 ? 45.808 67.659 122.575 1.00 41.10 382 ARG A N 1
ATOM 3075 C CA . ARG A 1 384 ? 47.061 68.051 123.215 1.00 41.31 382 ARG A CA 1
ATOM 3076 C C . ARG A 1 384 ? 48.207 68.044 122.217 1.00 40.49 382 ARG A C 1
ATOM 3077 O O . ARG A 1 384 ? 49.034 68.963 122.201 1.00 40.46 382 ARG A O 1
ATOM 3085 N N . VAL A 1 385 ? 48.286 66.985 121.429 1.00 39.36 383 VAL A N 1
ATOM 3086 C CA . VAL A 1 385 ? 49.345 66.875 120.443 1.00 38.50 383 VAL A CA 1
ATOM 3087 C C . VAL A 1 385 ? 49.187 67.931 119.367 1.00 37.29 383 VAL A C 1
ATOM 3088 O O . VAL A 1 385 ? 50.188 68.375 118.794 1.00 37.09 383 VAL A O 1
ATOM 3092 N N . TRP A 1 386 ? 47.940 68.324 119.085 1.00 35.90 384 TRP A N 1
ATOM 3093 C CA . TRP A 1 386 ? 47.662 69.291 118.011 1.00 35.17 384 TRP A CA 1
ATOM 3094 C C . TRP A 1 386 ? 48.219 70.665 118.409 1.00 34.27 384 TRP A C 1
ATOM 3095 O O . TRP A 1 386 ? 48.890 71.334 117.624 1.00 32.11 384 TRP A O 1
ATOM 3106 N N . ASN A 1 387 ? 47.925 71.041 119.645 1.00 33.02 385 ASN A N 1
ATOM 3107 C CA . ASN A 1 387 ? 48.450 72.251 120.289 1.00 33.14 385 ASN A CA 1
ATOM 3108 C C . ASN A 1 387 ? 49.994 72.326 120.270 1.00 33.07 385 ASN A C 1
ATOM 3109 O O . ASN A 1 387 ? 50.581 73.362 119.968 1.00 32.30 385 ASN A O 1
ATOM 3114 N N . GLU A 1 388 ? 50.631 71.220 120.652 1.00 33.41 386 GLU A N 1
ATOM 3115 C CA . GLU A 1 388 ? 52.084 71.110 120.771 1.00 32.87 386 GLU A CA 1
ATOM 3116 C C . GLU A 1 388 ? 52.758 71.326 119.422 1.00 31.77 386 GLU A C 1
ATOM 3117 O O . GLU A 1 388 ? 53.719 72.079 119.307 1.00 29.56 386 GLU A O 1
ATOM 3123 N N . LYS A 1 389 ? 52.194 70.705 118.391 1.00 31.54 387 LYS A N 1
ATOM 3124 C CA . LYS A 1 389 ? 52.708 70.810 117.033 1.00 31.33 387 LYS A CA 1
ATOM 3125 C C . LYS A 1 389 ? 52.430 72.204 116.428 1.00 32.17 387 LYS A C 1
ATOM 3126 O O . LYS A 1 389 ? 53.270 72.739 115.679 1.00 31.35 387 LYS A O 1
ATOM 3132 N N . MET A 1 390 ? 51.266 72.789 116.756 1.00 31.27 388 MET A N 1
ATOM 3133 C CA . MET A 1 390 ? 50.948 74.143 116.304 1.00 31.67 388 MET A CA 1
ATOM 3134 C C . MET A 1 390 ? 51.829 75.181 116.983 1.00 31.08 388 MET A C 1
ATOM 3135 O O . MET A 1 390 ? 52.223 76.141 116.349 1.00 32.03 388 MET A O 1
ATOM 3140 N N . LYS A 1 391 ? 52.147 74.980 118.259 1.00 31.36 389 LYS A N 1
ATOM 3141 C CA . LYS A 1 391 ? 53.087 75.835 118.954 1.00 31.96 389 LYS A CA 1
ATOM 3142 C C . LYS A 1 391 ? 54.492 75.759 118.331 1.00 32.60 389 LYS A C 1
ATOM 3143 O O . LYS A 1 391 ? 55.105 76.786 118.071 1.00 31.15 389 LYS A O 1
ATOM 3149 N N . SER A 1 392 ? 54.977 74.550 118.093 1.00 32.55 390 SER A N 1
ATOM 3150 C CA . SER A 1 392 ? 56.310 74.380 117.569 1.00 34.54 390 SER A CA 1
ATOM 3151 C C . SER A 1 392 ? 56.444 74.881 116.103 1.00 34.72 390 SER A C 1
ATOM 3152 O O . SER A 1 392 ? 57.375 75.613 115.792 1.00 35.71 390 SER A O 1
ATOM 3155 N N . TYR A 1 393 ? 55.501 74.509 115.242 1.00 34.70 391 TYR A N 1
ATOM 3156 C CA . TYR A 1 393 ? 55.525 74.892 113.825 1.00 35.77 391 TYR A CA 1
ATOM 3157 C C . TYR A 1 393 ? 55.144 76.347 113.543 1.00 35.33 391 TYR A C 1
ATOM 3158 O O . TYR A 1 393 ? 55.842 77.047 112.795 1.00 33.92 391 TYR A O 1
ATOM 3167 N N . LEU A 1 394 ? 54.045 76.793 114.147 1.00 34.74 392 LEU A N 1
ATOM 3168 C CA . LEU A 1 394 ? 53.405 78.065 113.789 1.00 34.68 392 LEU A CA 1
ATOM 3169 C C . LEU A 1 394 ? 53.358 79.133 114.872 1.00 35.37 392 LEU A C 1
ATOM 3170 O O . LEU A 1 394 ? 52.843 80.233 114.636 1.00 35.64 392 LEU A O 1
ATOM 3175 N N . GLY A 1 395 ? 53.831 78.820 116.067 1.00 34.32 393 GLY A N 1
ATOM 3176 C CA . GLY A 1 395 ? 53.881 79.805 117.105 1.00 35.54 393 GLY A CA 1
ATOM 3177 C C . GLY A 1 395 ? 52.545 80.070 117.766 1.00 35.32 393 GLY A C 1
ATOM 3178 O O . GLY A 1 395 ? 52.427 81.036 118.491 1.00 35.81 393 GLY A O 1
ATOM 3179 N N . LEU A 1 396 ? 51.563 79.193 117.560 1.00 35.50 394 LEU A N 1
ATOM 3180 C CA . LEU A 1 396 ? 50.193 79.447 117.976 1.00 36.43 394 LEU A CA 1
ATOM 3181 C C . LEU A 1 396 ? 49.576 78.334 118.821 1.00 36.88 394 LEU A C 1
ATOM 3182 O O . LEU A 1 396 ? 49.687 77.144 118.516 1.00 36.01 394 LEU A O 1
ATOM 3187 N N . GLU A 1 397 ? 48.932 78.770 119.897 1.00 37.52 395 GLU A N 1
ATOM 3188 C CA . GLU A 1 397 ? 48.232 77.915 120.841 1.00 38.04 395 GLU A CA 1
ATOM 3189 C C . GLU A 1 397 ? 46.805 77.663 120.341 1.00 38.39 395 GLU A C 1
ATOM 3190 O O . GLU A 1 397 ? 46.099 78.606 119.952 1.00 38.26 395 GLU A O 1
ATOM 3196 N N . THR A 1 398 ? 46.400 76.393 120.331 1.00 38.79 396 THR A N 1
ATOM 3197 C CA . THR A 1 398 ? 45.020 75.997 120.074 1.00 38.22 396 THR A CA 1
ATOM 3198 C C . THR A 1 398 ? 44.335 75.348 121.308 1.00 38.87 396 THR A C 1
ATOM 3199 O O . THR A 1 398 ? 43.198 74.919 121.208 1.00 38.05 396 THR A O 1
ATOM 3203 N N . LEU A 1 399 ? 45.025 75.234 122.444 1.00 39.51 397 LEU A N 1
ATOM 3204 C CA . LEU A 1 399 ? 44.458 74.532 123.606 1.00 39.65 397 LEU A CA 1
ATOM 3205 C C . LEU A 1 399 ? 43.086 75.097 124.020 1.00 40.29 397 LEU A C 1
ATOM 3206 O O . LEU A 1 399 ? 42.964 76.300 124.305 1.00 39.02 397 LEU A O 1
ATOM 3211 N N . GLY A 1 400 ? 42.070 74.217 124.013 1.00 40.79 398 GLY A N 1
ATOM 3212 C CA . GLY A 1 400 ? 40.669 74.576 124.348 1.00 40.81 398 GLY A CA 1
ATOM 3213 C C . GLY A 1 400 ? 39.876 75.126 123.172 1.00 41.06 398 GLY A C 1
ATOM 3214 O O . GLY A 1 400 ? 38.701 75.401 123.301 1.00 39.63 398 GLY A O 1
ATOM 3215 N N . ASN A 1 401 ? 40.527 75.260 122.006 1.00 41.33 399 ASN A N 1
ATOM 3216 C CA . ASN A 1 401 ? 39.892 75.783 120.794 1.00 41.36 399 ASN A CA 1
ATOM 3217 C C . ASN A 1 401 ? 40.033 74.714 119.727 1.00 42.14 399 ASN A C 1
ATOM 3218 O O . ASN A 1 401 ? 40.886 74.795 118.831 1.00 41.61 399 ASN A O 1
ATOM 3223 N N . ASP A 1 402 ? 39.204 73.681 119.860 1.00 42.36 400 ASP A N 1
ATOM 3224 C CA . ASP A 1 402 ? 39.256 72.543 118.965 1.00 42.48 400 ASP A CA 1
ATOM 3225 C C . ASP A 1 402 ? 38.519 72.900 117.690 1.00 43.14 400 ASP A C 1
ATOM 3226 O O . ASP A 1 402 ? 38.889 72.447 116.592 1.00 43.87 400 ASP A O 1
ATOM 3231 N N . LYS A 1 403 ? 37.526 73.783 117.814 1.00 43.26 401 LYS A N 1
ATOM 3232 C CA . LYS A 1 403 ? 36.860 74.338 116.644 1.00 43.21 401 LYS A CA 1
ATOM 3233 C C . LYS A 1 403 ? 37.880 74.836 115.598 1.00 42.92 401 LYS A C 1
ATOM 3234 O O . LYS A 1 403 ? 37.735 74.583 114.386 1.00 42.17 401 LYS A O 1
ATOM 3240 N N . GLU A 1 404 ? 38.904 75.544 116.065 1.00 42.36 402 GLU A N 1
ATOM 3241 C CA . GLU A 1 404 ? 39.964 76.037 115.169 1.00 42.36 402 GLU A CA 1
ATOM 3242 C C . GLU A 1 404 ? 41.250 75.228 115.314 1.00 41.44 402 GLU A C 1
ATOM 3243 O O . GLU A 1 404 ? 42.308 75.653 114.866 1.00 42.01 402 GLU A O 1
ATOM 3249 N N . GLY A 1 405 ? 41.131 74.069 115.950 1.00 40.89 403 GLY A N 1
ATOM 3250 C CA . GLY A 1 405 ? 42.223 73.135 116.191 1.00 40.56 403 GLY A CA 1
ATOM 3251 C C . GLY A 1 405 ? 41.938 71.845 115.441 1.00 39.88 403 GLY A C 1
ATOM 3252 O O . GLY A 1 405 ? 41.671 71.886 114.254 1.00 39.50 403 GLY A O 1
ATOM 3253 N N . CYS A 1 406 ? 41.970 70.708 116.133 1.00 39.67 404 CYS A N 1
ATOM 3254 C CA . CYS A 1 406 ? 41.803 69.415 115.492 1.00 40.19 404 CYS A CA 1
ATOM 3255 C C . CYS A 1 406 ? 40.463 69.150 114.810 1.00 40.93 404 CYS A C 1
ATOM 3256 O O . CYS A 1 406 ? 40.421 68.310 113.934 1.00 40.57 404 CYS A O 1
ATOM 3259 N N . LEU A 1 407 ? 39.378 69.838 115.195 1.00 42.26 405 LEU A N 1
ATOM 3260 C CA . LEU A 1 407 ? 38.064 69.579 114.569 1.00 42.49 405 LEU A CA 1
ATOM 3261 C C . LEU A 1 407 ? 37.862 70.406 113.323 1.00 42.55 405 LEU A C 1
ATOM 3262 O O . LEU A 1 407 ? 36.860 70.301 112.658 1.00 43.93 405 LEU A O 1
ATOM 3267 N N . GLN A 1 408 ? 38.827 71.250 113.038 1.00 42.50 406 GLN A N 1
ATOM 3268 C CA . GLN A 1 408 ? 38.824 72.164 111.909 1.00 42.68 406 GLN A CA 1
ATOM 3269 C C . GLN A 1 408 ? 38.405 71.596 110.548 1.00 43.21 406 GLN A C 1
ATOM 3270 O O . GLN A 1 408 ? 37.715 72.271 109.753 1.00 43.08 406 GLN A O 1
ATOM 3276 N N . ASP A 1 409 ? 38.874 70.384 110.244 1.00 43.00 407 ASP A N 1
ATOM 3277 C CA . ASP A 1 409 ? 38.753 69.826 108.879 1.00 43.50 407 ASP A CA 1
ATOM 3278 C C . ASP A 1 409 ? 37.801 68.607 108.751 1.00 43.16 407 ASP A C 1
ATOM 3279 O O . ASP A 1 409 ? 37.649 67.805 109.681 1.00 43.13 407 ASP A O 1
ATOM 3284 N N . VAL A 1 410 ? 37.203 68.463 107.570 1.00 43.81 408 VAL A N 1
ATOM 3285 C CA . VAL A 1 410 ? 36.166 67.419 107.347 1.00 44.17 408 VAL A CA 1
ATOM 3286 C C . VAL A 1 410 ? 36.740 66.031 107.067 1.00 44.38 408 VAL A C 1
ATOM 3287 O O . VAL A 1 410 ? 36.082 65.018 107.316 1.00 43.83 408 VAL A O 1
ATOM 3291 N N . HIS A 1 411 ? 37.977 66.009 106.570 1.00 44.04 409 HIS A N 1
ATOM 3292 C CA . HIS A 1 411 ? 38.630 64.794 106.077 1.00 43.86 409 HIS A CA 1
ATOM 3293 C C . HIS A 1 411 ? 38.410 63.545 106.943 1.00 43.93 409 HIS A C 1
ATOM 3294 O O . HIS A 1 411 ? 37.934 62.528 106.442 1.00 43.58 409 HIS A O 1
ATOM 3301 N N . TRP A 1 412 ? 38.687 63.604 108.243 1.00 44.31 410 TRP A N 1
ATOM 3302 C CA . TRP A 1 412 ? 38.632 62.352 109.029 1.00 44.66 410 TRP A CA 1
ATOM 3303 C C . TRP A 1 412 ? 37.211 61.790 109.143 1.00 45.49 410 TRP A C 1
ATOM 3304 O O . TRP A 1 412 ? 37.028 60.571 109.055 1.00 45.00 410 TRP A O 1
ATOM 3315 N N . SER A 1 413 ? 36.220 62.680 109.332 1.00 45.94 411 SER A N 1
ATOM 3316 C CA . SER A 1 413 ? 34.804 62.283 109.415 1.00 46.18 411 SER A CA 1
ATOM 3317 C C . SER A 1 413 ? 34.301 61.735 108.049 1.00 46.70 411 SER A C 1
ATOM 3318 O O . SER A 1 413 ? 33.340 60.962 107.982 1.00 46.69 411 SER A O 1
ATOM 3321 N N . GLY A 1 414 ? 34.950 62.158 106.972 1.00 46.76 412 GLY A N 1
ATOM 3322 C CA . GLY A 1 414 ? 34.622 61.712 105.619 1.00 47.03 412 GLY A CA 1
ATOM 3323 C C . GLY A 1 414 ? 35.340 60.440 105.187 1.00 47.57 412 GLY A C 1
ATOM 3324 O O . GLY A 1 414 ? 35.203 60.006 104.034 1.00 46.57 412 GLY A O 1
ATOM 3325 N N . GLY A 1 415 ? 36.097 59.839 106.105 1.00 47.82 413 GLY A N 1
ATOM 3326 C CA . GLY A 1 415 ? 36.831 58.608 105.810 1.00 48.02 413 GLY A CA 1
ATOM 3327 C C . GLY A 1 415 ? 38.148 58.808 105.052 1.00 48.59 413 GLY A C 1
ATOM 3328 O O . GLY A 1 415 ? 38.685 57.856 104.477 1.00 48.52 413 GLY A O 1
ATOM 3329 N N . MET A 1 416 ? 38.701 60.022 105.099 1.00 47.85 414 MET A N 1
ATOM 3330 C CA . MET A 1 416 ? 39.917 60.318 104.400 1.00 47.39 414 MET A CA 1
ATOM 3331 C C . MET A 1 416 ? 41.145 60.487 105.278 1.00 46.12 414 MET A C 1
ATOM 3332 O O . MET A 1 416 ? 41.408 61.569 105.761 1.00 47.12 414 MET A O 1
ATOM 3337 N N . PHE A 1 417 ? 41.910 59.408 105.406 1.00 44.27 415 PHE A N 1
ATOM 3338 C CA . PHE A 1 417 ? 43.152 59.356 106.135 1.00 42.64 415 PHE A CA 1
ATOM 3339 C C . PHE A 1 417 ? 44.245 59.091 105.127 1.00 41.61 415 PHE A C 1
ATOM 3340 O O . PHE A 1 417 ? 44.099 58.209 104.313 1.00 39.76 415 PHE A O 1
ATOM 3348 N N . GLY A 1 418 ? 45.365 59.798 105.225 1.00 40.54 416 GLY A N 1
ATOM 3349 C CA . GLY A 1 418 ? 46.482 59.626 104.285 1.00 40.25 416 GLY A CA 1
ATOM 3350 C C . GLY A 1 418 ? 46.398 60.602 103.140 1.00 39.69 416 GLY A C 1
ATOM 3351 O O . GLY A 1 418 ? 47.214 60.598 102.234 1.00 40.88 416 GLY A O 1
ATOM 3352 N N . TYR A 1 419 ? 45.405 61.471 103.191 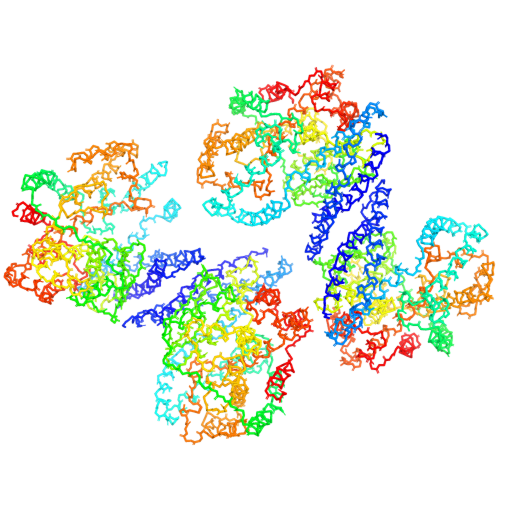1.00 39.72 417 TYR A N 1
ATOM 3353 C CA . TYR A 1 419 ? 45.122 62.418 102.117 1.00 39.16 417 TYR A CA 1
ATOM 3354 C C . TYR A 1 419 ? 45.974 63.709 102.234 1.00 37.20 417 TYR A C 1
ATOM 3355 O O . TYR A 1 419 ? 46.547 64.190 101.280 1.00 36.94 417 TYR A O 1
ATOM 3364 N N . PHE A 1 420 ? 46.083 64.236 103.436 1.00 37.18 418 PHE A N 1
ATOM 3365 C CA . PHE A 1 420 ? 46.752 65.539 103.651 1.00 36.56 418 PHE A CA 1
ATOM 3366 C C . PHE A 1 420 ? 48.127 65.720 103.024 1.00 35.49 418 PHE A C 1
ATOM 3367 O O . PHE A 1 420 ? 48.406 66.764 102.437 1.00 33.63 418 PHE A O 1
ATOM 3375 N N . PRO A 1 421 ? 49.002 64.695 103.116 1.00 35.54 419 PRO A N 1
ATOM 3376 C CA . PRO A 1 421 ? 50.339 64.889 102.563 1.00 35.84 419 PRO A CA 1
ATOM 3377 C C . PRO A 1 421 ? 50.359 65.367 101.125 1.00 35.77 419 PRO A C 1
ATOM 3378 O O . PRO A 1 421 ? 51.258 66.100 100.756 1.00 35.36 419 PRO A O 1
ATOM 3382 N N . THR A 1 422 ? 49.353 64.995 100.329 1.00 36.50 420 THR A N 1
ATOM 3383 C CA . THR A 1 422 ? 49.363 65.254 98.904 1.00 36.05 420 THR A CA 1
ATOM 3384 C C . THR A 1 422 ? 49.289 66.747 98.615 1.00 36.29 420 THR A C 1
ATOM 3385 O O . THR A 1 422 ? 49.720 67.166 97.576 1.00 36.06 420 THR A O 1
ATOM 3389 N N . TYR A 1 423 ? 48.733 67.556 99.526 1.00 35.89 421 TYR A N 1
ATOM 3390 C CA . TYR A 1 423 ? 48.766 69.004 99.373 1.00 35.43 421 TYR A CA 1
ATOM 3391 C C . TYR A 1 423 ? 50.169 69.548 99.210 1.00 35.07 421 TYR A C 1
ATOM 3392 O O . TYR A 1 423 ? 50.399 70.325 98.294 1.00 34.16 421 TYR A O 1
ATOM 3401 N N . SER A 1 424 ? 51.099 69.181 100.111 1.00 34.78 422 SER A N 1
ATOM 3402 C CA . SER A 1 424 ? 52.507 69.639 99.996 1.00 33.85 422 SER A CA 1
ATOM 3403 C C . SER A 1 424 ? 53.282 69.025 98.849 1.00 33.48 422 SER A C 1
ATOM 3404 O O . SER A 1 424 ? 54.082 69.682 98.188 1.00 31.96 422 SER A O 1
ATOM 3407 N N . LEU A 1 425 ? 53.036 67.768 98.576 1.00 33.18 423 LEU A N 1
ATOM 3408 C CA . LEU A 1 425 ? 53.556 67.148 97.376 1.00 32.91 423 LEU A CA 1
ATOM 3409 C C . LEU A 1 425 ? 53.147 67.924 96.129 1.00 31.72 423 LEU A C 1
ATOM 3410 O O . LEU A 1 425 ? 53.922 68.075 95.208 1.00 33.81 423 LEU A O 1
ATOM 3415 N N . GLY A 1 426 ? 51.920 68.385 96.065 1.00 32.00 424 GLY A N 1
ATOM 3416 C CA . GLY A 1 426 ? 51.480 69.217 94.936 1.00 32.03 424 GLY A CA 1
ATOM 3417 C C . GLY A 1 426 ? 52.231 70.523 94.862 1.00 31.94 424 GLY A C 1
ATOM 3418 O O . GLY A 1 426 ? 52.689 70.921 93.781 1.00 31.24 424 GLY A O 1
ATOM 3419 N N . ALA A 1 427 ? 52.399 71.190 96.007 1.00 31.23 425 ALA A N 1
ATOM 3420 C CA . ALA A 1 427 ? 53.203 72.436 96.027 1.00 31.42 425 ALA A CA 1
ATOM 3421 C C . ALA A 1 427 ? 54.620 72.211 95.483 1.00 31.31 425 ALA A C 1
ATOM 3422 O O . ALA A 1 427 ? 55.168 73.067 94.826 1.00 29.79 425 ALA A O 1
ATOM 3424 N N . MET A 1 428 ? 55.205 71.059 95.794 1.00 31.37 426 MET A N 1
ATOM 3425 C CA . MET A 1 428 ? 56.546 70.731 95.367 1.00 32.20 426 MET A CA 1
ATOM 3426 C C . MET A 1 428 ? 56.603 70.400 93.881 1.00 31.36 426 MET A C 1
ATOM 3427 O O . MET A 1 428 ? 57.558 70.712 93.196 1.00 32.99 426 MET A O 1
ATOM 3432 N N . VAL A 1 429 ? 55.590 69.701 93.403 1.00 31.55 427 VAL A N 1
ATOM 3433 C CA . VAL A 1 429 ? 55.471 69.353 91.984 1.00 31.13 427 VAL A CA 1
ATOM 3434 C C . VAL A 1 429 ? 55.335 70.638 91.169 1.00 31.39 427 VAL A C 1
ATOM 3435 O O . VAL A 1 429 ? 55.945 70.787 90.104 1.00 31.05 427 VAL A O 1
ATOM 3439 N N . ALA A 1 430 ? 54.552 71.570 91.682 1.00 30.35 428 ALA A N 1
ATOM 3440 C CA . ALA A 1 430 ? 54.331 72.842 91.006 1.00 31.30 428 ALA A CA 1
ATOM 3441 C C . ALA A 1 430 ? 55.626 73.593 90.920 1.00 31.90 428 ALA A C 1
ATOM 3442 O O . ALA A 1 430 ? 55.977 74.119 89.847 1.00 31.45 428 ALA A O 1
ATOM 3444 N N . ALA A 1 431 ? 56.370 73.634 92.027 1.00 31.25 429 ALA A N 1
ATOM 3445 C CA . ALA A 1 431 ? 57.637 74.429 92.002 1.00 30.94 429 ALA A CA 1
ATOM 3446 C C . ALA A 1 431 ? 58.698 73.801 91.085 1.00 30.36 429 ALA A C 1
ATOM 3447 O O . ALA A 1 431 ? 59.398 74.505 90.342 1.00 31.33 429 ALA A O 1
ATOM 3449 N N . GLN A 1 432 ? 58.799 72.483 91.080 1.00 30.01 430 GLN A N 1
ATOM 3450 C CA . GLN A 1 432 ? 59.736 71.773 90.203 1.00 30.41 430 GLN A CA 1
ATOM 3451 C C . GLN A 1 432 ? 59.345 71.920 88.760 1.00 31.47 430 GLN A C 1
ATOM 3452 O O . GLN A 1 432 ? 60.188 72.030 87.882 1.00 31.87 430 GLN A O 1
ATOM 3458 N N . LEU A 1 433 ? 58.044 71.843 88.483 1.00 32.66 431 LEU A N 1
ATOM 3459 C CA . LEU A 1 433 ? 57.582 72.072 87.128 1.00 33.07 431 LEU A CA 1
ATOM 3460 C C . LEU A 1 433 ? 57.925 73.462 86.626 1.00 33.09 431 LEU A C 1
ATOM 3461 O O . LEU A 1 433 ? 58.466 73.645 85.530 1.00 30.81 431 LEU A O 1
ATOM 3466 N N . MET A 1 434 ? 57.580 74.466 87.422 1.00 32.92 432 MET A N 1
ATOM 3467 C CA . MET A 1 434 ? 57.905 75.832 87.026 1.00 32.99 432 MET A CA 1
ATOM 3468 C C . MET A 1 434 ? 59.413 76.074 86.855 1.00 33.51 432 MET A C 1
ATOM 3469 O O . MET A 1 434 ? 59.848 76.788 85.920 1.00 32.62 432 MET A O 1
ATOM 3474 N N . SER A 1 435 ? 60.254 75.478 87.699 1.00 34.69 433 SER A N 1
ATOM 3475 C CA . SER A 1 435 ? 61.725 75.541 87.422 1.00 35.42 433 SER A CA 1
ATOM 3476 C C . SER A 1 435 ? 62.122 75.128 86.040 1.00 35.68 433 SER A C 1
ATOM 3477 O O . SER A 1 435 ? 62.984 75.799 85.402 1.00 36.04 433 SER A O 1
ATOM 3480 N N . CYS A 1 436 ? 61.598 73.975 85.592 1.00 35.73 434 CYS A N 1
ATOM 3481 C CA . CYS A 1 436 ? 61.973 73.447 84.272 1.00 36.43 434 CYS A CA 1
ATOM 3482 C C . CYS A 1 436 ? 61.451 74.342 83.225 1.00 35.23 434 CYS A C 1
ATOM 3483 O O . CYS A 1 436 ? 62.159 74.624 82.289 1.00 34.91 434 CYS A O 1
ATOM 3486 N N . VAL A 1 437 ? 60.204 74.781 83.388 1.00 34.63 435 VAL A N 1
ATOM 3487 C CA . VAL A 1 437 ? 59.561 75.693 82.431 1.00 34.95 435 VAL A CA 1
ATOM 3488 C C . VAL A 1 437 ? 60.425 76.950 82.263 1.00 35.09 435 VAL A C 1
ATOM 3489 O O . VAL A 1 437 ? 60.734 77.333 81.132 1.00 35.09 435 VAL A O 1
ATOM 3493 N N . ARG A 1 438 ? 60.829 77.571 83.362 1.00 35.78 436 ARG A N 1
ATOM 3494 C CA . ARG A 1 438 ? 61.687 78.779 83.300 1.00 37.41 436 ARG A CA 1
ATOM 3495 C C . ARG A 1 438 ? 63.063 78.525 82.641 1.00 36.60 436 ARG A C 1
ATOM 3496 O O . ARG A 1 438 ? 63.618 79.359 81.916 1.00 36.60 436 ARG A O 1
ATOM 3504 N N . ARG A 1 439 ? 63.622 77.361 82.913 1.00 37.32 437 ARG A N 1
ATOM 3505 C CA . ARG A 1 439 ? 64.882 76.999 82.347 1.00 38.01 437 ARG A CA 1
ATOM 3506 C C . ARG A 1 439 ? 64.778 76.809 80.824 1.00 37.23 437 ARG A C 1
ATOM 3507 O O . ARG A 1 439 ? 65.659 77.256 80.087 1.00 36.49 437 ARG A O 1
ATOM 3515 N N . GLU A 1 440 ? 63.691 76.188 80.371 1.00 36.06 438 GLU A N 1
ATOM 3516 C CA . GLU A 1 440 ? 63.461 75.885 78.952 1.00 36.59 438 GLU A CA 1
ATOM 3517 C C . GLU A 1 440 ? 63.034 77.077 78.101 1.00 36.19 438 GLU A C 1
ATOM 3518 O O . GLU A 1 440 ? 63.572 77.307 76.981 1.00 36.32 438 GLU A O 1
ATOM 3524 N N . LEU A 1 441 ? 62.064 77.822 78.615 1.00 35.81 439 LEU A N 1
ATOM 3525 C CA . LEU A 1 441 ? 61.556 79.012 77.966 1.00 36.02 439 LEU A CA 1
ATOM 3526 C C . LEU A 1 441 ? 62.483 80.208 78.174 1.00 36.33 439 LEU A C 1
ATOM 3527 O O . LEU A 1 441 ? 62.569 81.044 77.290 1.00 36.32 439 LEU A O 1
ATOM 3532 N N . GLY A 1 442 ? 63.147 80.306 79.332 1.00 36.31 440 GLY A N 1
ATOM 3533 C CA . GLY A 1 442 ? 63.818 81.550 79.722 1.00 37.03 440 GLY A CA 1
ATOM 3534 C C . GLY A 1 442 ? 62.999 82.336 80.751 1.00 37.20 440 GLY A C 1
ATOM 3535 O O . GLY A 1 442 ? 61.826 82.471 80.625 1.00 36.83 440 GLY A O 1
ATOM 3536 N N . GLU A 1 443 ? 63.644 82.872 81.771 1.00 38.42 441 GLU A N 1
ATOM 3537 C CA . GLU A 1 443 ? 62.973 83.669 82.777 1.00 39.50 441 GLU A CA 1
ATOM 3538 C C . GLU A 1 443 ? 62.198 84.827 82.163 1.00 39.27 441 GLU A C 1
ATOM 3539 O O . GLU A 1 443 ? 61.037 85.044 82.500 1.00 39.37 441 GLU A O 1
ATOM 3545 N N . GLU A 1 444 ? 62.861 85.587 81.297 1.00 40.15 442 GLU A N 1
ATOM 3546 C CA . GLU A 1 444 ? 62.248 86.739 80.617 1.00 40.03 442 GLU A CA 1
ATOM 3547 C C . GLU A 1 444 ? 60.997 86.361 79.830 1.00 38.42 442 GLU A C 1
ATOM 3548 O O . GLU A 1 444 ? 59.994 87.059 79.899 1.00 38.26 442 GLU A O 1
ATOM 3554 N N . VAL A 1 445 ? 61.047 85.254 79.100 1.00 37.30 443 VAL A N 1
ATOM 3555 C CA . VAL A 1 445 ? 59.892 84.823 78.287 1.00 36.56 443 VAL A CA 1
ATOM 3556 C C . VAL A 1 445 ? 58.731 84.430 79.219 1.00 35.72 443 VAL A C 1
ATOM 3557 O O . VAL A 1 445 ? 57.570 84.819 78.991 1.00 35.28 443 VAL A O 1
ATOM 3561 N N . VAL A 1 446 ? 59.031 83.652 80.253 1.00 35.50 444 VAL A N 1
ATOM 3562 C CA . VAL A 1 446 ? 58.010 83.310 81.262 1.00 35.62 444 VAL A CA 1
ATOM 3563 C C . VAL A 1 446 ? 57.359 84.564 81.893 1.00 36.11 444 VAL A C 1
ATOM 3564 O O . VAL A 1 446 ? 56.115 84.700 81.909 1.00 35.24 444 VAL A O 1
ATOM 3568 N N . ASP A 1 447 ? 58.179 85.455 82.434 1.00 36.39 445 ASP A N 1
ATOM 3569 C CA . ASP A 1 447 ? 57.650 86.717 83.004 1.00 36.90 445 ASP A CA 1
ATOM 3570 C C . ASP A 1 447 ? 56.811 87.493 82.006 1.00 35.97 445 ASP A C 1
ATOM 3571 O O . ASP A 1 447 ? 55.756 87.996 82.354 1.00 35.89 445 ASP A O 1
ATOM 3576 N N . ASP A 1 448 ? 57.292 87.618 80.765 1.00 36.88 446 ASP A N 1
ATOM 3577 C CA . ASP A 1 448 ? 56.526 88.247 79.679 1.00 36.58 446 ASP A CA 1
ATOM 3578 C C . ASP A 1 448 ? 55.177 87.607 79.448 1.00 36.27 446 ASP A C 1
ATOM 3579 O O . ASP A 1 448 ? 54.179 88.295 79.196 1.00 35.99 446 ASP A O 1
ATOM 3584 N N . CYS A 1 449 ? 55.135 86.285 79.508 1.00 35.64 447 CYS A N 1
ATOM 3585 C CA . CYS A 1 449 ? 53.895 85.549 79.303 1.00 35.17 447 CYS A CA 1
ATOM 3586 C C . CYS A 1 449 ? 52.858 85.821 80.391 1.00 35.14 447 CYS A C 1
ATOM 3587 O O . CYS A 1 449 ? 51.662 85.962 80.114 1.00 34.72 447 CYS A O 1
ATOM 3590 N N . ILE A 1 450 ? 53.329 85.831 81.634 1.00 34.51 448 ILE A N 1
ATOM 3591 C CA . ILE A 1 450 ? 52.463 86.012 82.781 1.00 34.11 448 ILE A CA 1
ATOM 3592 C C . ILE A 1 450 ? 51.968 87.451 82.799 1.00 34.37 448 ILE A C 1
ATOM 3593 O O . ILE A 1 450 ? 50.766 87.699 82.950 1.00 32.49 448 ILE A O 1
ATOM 3598 N N . ARG A 1 451 ? 52.871 88.400 82.585 1.00 34.96 449 ARG A N 1
ATOM 3599 C CA . ARG A 1 451 ? 52.493 89.791 82.791 1.00 36.54 449 ARG A CA 1
ATOM 3600 C C . ARG A 1 451 ? 51.605 90.316 81.681 1.00 36.31 449 ARG A C 1
ATOM 3601 O O . ARG A 1 451 ? 50.871 91.256 81.894 1.00 35.69 449 ARG A O 1
ATOM 3609 N N . LYS A 1 452 ? 51.612 89.659 80.530 1.00 36.93 450 LYS A N 1
ATOM 3610 C CA . LYS A 1 452 ? 50.696 89.988 79.423 1.00 37.61 450 LYS A CA 1
ATOM 3611 C C . LYS A 1 452 ? 49.458 89.100 79.313 1.00 36.92 450 LYS A C 1
ATOM 3612 O O . LYS A 1 452 ? 48.666 89.239 78.388 1.00 36.48 450 LYS A O 1
ATOM 3618 N N . GLY A 1 453 ? 49.303 88.163 80.223 1.00 36.64 451 GLY A N 1
ATOM 3619 C CA . GLY A 1 453 ? 48.146 87.255 80.180 1.00 36.70 451 GLY A CA 1
ATOM 3620 C C . GLY A 1 453 ? 48.198 86.339 78.989 1.00 36.14 451 GLY A C 1
ATOM 3621 O O . GLY A 1 453 ? 47.174 86.001 78.407 1.00 35.63 451 GLY A O 1
ATOM 3622 N N . ASP A 1 454 ? 49.410 85.924 78.635 1.00 37.59 452 ASP A N 1
ATOM 3623 C CA . ASP A 1 454 ? 49.661 85.226 77.369 1.00 37.08 452 ASP A CA 1
ATOM 3624 C C . ASP A 1 454 ? 50.336 83.888 77.651 1.00 36.41 452 ASP A C 1
ATOM 3625 O O . ASP A 1 454 ? 51.533 83.702 77.447 1.00 35.42 452 ASP A O 1
ATOM 3630 N N . LEU A 1 455 ? 49.531 82.955 78.137 1.00 35.84 453 LEU A N 1
ATOM 3631 C CA . LEU A 1 455 ? 50.025 81.789 78.875 1.00 35.06 453 LEU A CA 1
ATOM 3632 C C . LEU A 1 455 ? 50.263 80.576 77.984 1.00 34.48 453 LEU A C 1
ATOM 3633 O O . LEU A 1 455 ? 50.847 79.587 78.417 1.00 33.92 453 LEU A O 1
ATOM 3638 N N . GLY A 1 456 ? 49.810 80.662 76.743 1.00 34.78 454 GLY A N 1
ATOM 3639 C CA . GLY A 1 456 ? 50.012 79.616 75.726 1.00 34.79 454 GLY A CA 1
ATOM 3640 C C . GLY A 1 456 ? 51.274 78.767 75.778 1.00 34.77 454 GLY A C 1
ATOM 3641 O O . GLY A 1 456 ? 51.184 77.535 75.809 1.00 34.17 454 GLY A O 1
ATOM 3642 N N . LYS A 1 457 ? 52.440 79.406 75.778 1.00 34.09 455 LYS A N 1
ATOM 3643 C CA . LYS A 1 457 ? 53.717 78.680 75.812 1.00 34.75 455 LYS A CA 1
ATOM 3644 C C . LYS A 1 457 ? 53.936 77.898 77.121 1.00 35.01 455 LYS A C 1
ATOM 3645 O O . LYS A 1 457 ? 54.582 76.854 77.111 1.00 34.16 455 LYS A O 1
ATOM 3651 N N . ILE A 1 458 ? 53.426 78.437 78.238 1.00 32.59 456 ILE A N 1
ATOM 3652 C CA . ILE A 1 458 ? 53.540 77.777 79.514 1.00 33.43 456 ILE A CA 1
ATOM 3653 C C . ILE A 1 458 ? 52.589 76.571 79.562 1.00 33.05 456 ILE A C 1
ATOM 3654 O O . ILE A 1 458 ? 53.003 75.469 79.890 1.00 33.15 456 ILE A O 1
ATOM 3659 N N . LEU A 1 459 ? 51.328 76.785 79.220 1.00 33.06 457 LEU A N 1
ATOM 3660 C CA . LEU A 1 459 ? 50.368 75.693 79.154 1.00 33.40 457 LEU A CA 1
ATOM 3661 C C . LEU A 1 459 ? 50.834 74.575 78.245 1.00 33.38 457 LEU A C 1
ATOM 3662 O O . LEU A 1 459 ? 50.622 73.396 78.558 1.00 33.79 457 LEU A O 1
ATOM 3667 N N . ALA A 1 460 ? 51.439 74.919 77.103 1.00 34.00 458 ALA A N 1
ATOM 3668 C CA . ALA A 1 460 ? 51.896 73.915 76.173 1.00 32.84 458 ALA A CA 1
ATOM 3669 C C . ALA A 1 460 ? 52.921 72.996 76.818 1.00 32.90 458 ALA A C 1
ATOM 3670 O O . ALA A 1 460 ? 52.976 71.794 76.523 1.00 32.85 458 ALA A O 1
ATOM 3672 N N . LYS A 1 461 ? 53.754 73.557 77.686 1.00 32.72 459 LYS A N 1
ATOM 3673 C CA . LYS A 1 461 ? 54.755 72.790 78.394 1.00 32.20 459 LYS A CA 1
ATOM 3674 C C . LYS A 1 461 ? 54.181 71.858 79.423 1.00 32.51 459 LYS A C 1
ATOM 3675 O O . LYS A 1 461 ? 54.634 70.731 79.521 1.00 32.95 459 LYS A O 1
ATOM 3681 N N . GLN A 1 462 ? 53.221 72.337 80.214 1.00 31.97 460 GLN A N 1
ATOM 3682 C CA . GLN A 1 462 ? 52.451 71.494 81.133 1.00 32.26 460 GLN A CA 1
ATOM 3683 C C . GLN A 1 462 ? 51.756 70.341 80.415 1.00 32.30 460 GLN A C 1
ATOM 3684 O O . GLN A 1 462 ? 51.801 69.218 80.827 1.00 32.41 460 GLN A O 1
ATOM 3690 N N . ASN A 1 463 ? 51.117 70.643 79.314 1.00 34.13 461 ASN A N 1
ATOM 3691 C CA . ASN A 1 463 ? 50.524 69.618 78.490 1.00 34.83 461 ASN A CA 1
ATOM 3692 C C . ASN A 1 463 ? 51.489 68.535 78.029 1.00 35.20 461 ASN A C 1
ATOM 3693 O O . ASN A 1 463 ? 51.214 67.337 78.226 1.00 36.38 461 ASN A O 1
ATOM 3698 N N . GLU A 1 464 ? 52.606 68.949 77.419 1.00 36.05 462 GLU A N 1
ATOM 3699 C CA . GLU A 1 464 ? 53.650 68.052 76.967 1.00 35.74 462 GLU A CA 1
ATOM 3700 C C . GLU A 1 464 ? 54.245 67.262 78.120 1.00 34.30 462 GLU A C 1
ATOM 3701 O O . GLU A 1 464 ? 54.476 66.037 78.015 1.00 33.60 462 GLU A O 1
ATOM 3707 N N . LYS A 1 465 ? 54.514 67.947 79.228 1.00 32.22 463 LYS A N 1
ATOM 3708 C CA . LYS A 1 465 ? 55.242 67.292 80.313 1.00 31.90 463 LYS A CA 1
ATOM 3709 C C . LYS A 1 465 ? 54.404 66.418 81.190 1.00 31.57 463 LYS A C 1
ATOM 3710 O O . LYS A 1 465 ? 54.871 65.375 81.675 1.00 30.74 463 LYS A O 1
ATOM 3716 N N . ILE A 1 466 ? 53.148 66.813 81.394 1.00 31.47 464 ILE A N 1
ATOM 3717 C CA . ILE A 1 466 ? 52.329 66.136 82.339 1.00 30.66 464 ILE A CA 1
ATOM 3718 C C . ILE A 1 466 ? 51.014 65.630 81.713 1.00 31.60 464 ILE A C 1
ATOM 3719 O O . ILE A 1 466 ? 50.708 64.415 81.785 1.00 31.17 464 ILE A O 1
ATOM 3724 N N . TRP A 1 467 ? 50.219 66.534 81.121 1.00 31.02 465 TRP A N 1
ATOM 3725 C CA . TRP A 1 467 ? 48.788 66.229 80.952 1.00 31.11 465 TRP A CA 1
ATOM 3726 C C . TRP A 1 467 ? 48.647 65.087 79.974 1.00 31.31 465 TRP A C 1
ATOM 3727 O O . TRP A 1 467 ? 47.834 64.197 80.201 1.00 31.47 465 TRP A O 1
ATOM 3738 N N . GLN A 1 468 ? 49.427 65.123 78.894 1.00 32.67 466 GLN A N 1
ATOM 3739 C CA . GLN A 1 468 ? 49.276 64.145 77.825 1.00 33.01 466 GLN A CA 1
ATOM 3740 C C . GLN A 1 468 ? 49.571 62.691 78.235 1.00 33.34 466 GLN A C 1
ATOM 3741 O O . GLN A 1 468 ? 49.135 61.774 77.583 1.00 33.94 466 GLN A O 1
ATOM 3747 N N . HIS A 1 469 ? 50.317 62.500 79.308 1.00 33.27 467 HIS A N 1
ATOM 3748 C CA . HIS A 1 469 ? 50.670 61.168 79.800 1.00 33.69 467 HIS A CA 1
ATOM 3749 C C . HIS A 1 469 ? 49.641 60.463 80.717 1.00 33.21 467 HIS A C 1
ATOM 3750 O O . HIS A 1 469 ? 49.716 59.252 80.903 1.00 33.97 467 HIS A O 1
ATOM 3757 N N . GLY A 1 470 ? 48.713 61.201 81.287 1.00 32.64 468 GLY A N 1
ATOM 3758 C CA . GLY A 1 470 ? 47.878 60.678 82.379 1.00 32.61 468 GLY A CA 1
ATOM 3759 C C . GLY A 1 470 ? 48.589 59.721 83.341 1.00 32.22 468 GLY A C 1
ATOM 3760 O O . GLY A 1 470 ? 49.557 60.085 83.978 1.00 32.10 468 GLY A O 1
ATOM 3761 N N . SER A 1 471 ? 48.153 58.462 83.373 1.00 32.05 469 SER A N 1
ATOM 3762 C CA . SER A 1 471 ? 48.750 57.421 84.259 1.00 31.61 469 SER A CA 1
ATOM 3763 C C . SER A 1 471 ? 49.527 56.368 83.477 1.00 32.22 469 SER A C 1
ATOM 3764 O O . SER A 1 471 ? 49.708 55.222 83.914 1.00 33.23 469 SER A O 1
ATOM 3767 N N . SER A 1 472 ? 50.007 56.741 82.303 1.00 32.15 470 SER A N 1
ATOM 3768 C CA . SER A 1 472 ? 50.789 55.804 81.485 1.00 32.13 470 SER A CA 1
ATOM 3769 C C . SER A 1 472 ? 52.160 55.542 82.043 1.00 32.71 470 SER A C 1
ATOM 3770 O O . SER A 1 472 ? 52.728 54.493 81.792 1.00 33.64 470 SER A O 1
ATOM 3773 N N . LEU A 1 473 ? 52.680 56.486 82.822 1.00 33.23 471 LEU A N 1
ATOM 3774 C CA . LEU A 1 473 ? 53.975 56.363 83.465 1.00 33.43 471 LEU A CA 1
ATOM 3775 C C . LEU A 1 473 ? 53.826 56.361 84.967 1.00 33.21 471 LEU A C 1
ATOM 3776 O O . LEU A 1 473 ? 52.915 56.980 85.504 1.00 34.17 471 LEU A O 1
ATOM 3781 N N . THR A 1 474 ? 54.742 55.706 85.663 1.00 32.93 472 THR A N 1
ATOM 3782 C CA . THR A 1 474 ? 54.772 55.857 87.117 1.00 33.49 472 THR A CA 1
ATOM 3783 C C . THR A 1 474 ? 55.065 57.317 87.416 1.00 33.02 472 THR A C 1
ATOM 3784 O O . THR A 1 474 ? 55.560 58.064 86.541 1.00 31.94 472 THR A O 1
ATOM 3788 N N . THR A 1 475 ? 54.812 57.705 88.647 1.00 32.49 473 THR A N 1
ATOM 3789 C CA . THR A 1 475 ? 54.993 59.091 89.048 1.00 32.85 473 THR A CA 1
ATOM 3790 C C . THR A 1 475 ? 56.448 59.462 88.987 1.00 32.98 473 THR A C 1
ATOM 3791 O O . THR A 1 475 ? 56.795 60.557 88.533 1.00 31.23 473 THR A O 1
ATOM 3795 N N . ASP A 1 476 ? 57.310 58.542 89.412 1.00 33.95 474 ASP A N 1
ATOM 3796 C CA . ASP A 1 476 ? 58.783 58.762 89.320 1.00 33.45 474 ASP A CA 1
ATOM 3797 C C . ASP A 1 476 ? 59.243 58.895 87.897 1.00 33.41 474 ASP A C 1
ATOM 3798 O O . ASP A 1 476 ? 60.019 59.779 87.613 1.00 33.01 474 ASP A O 1
ATOM 3803 N N . GLU A 1 477 ? 58.815 57.973 87.004 1.00 33.50 475 GLU A N 1
ATOM 3804 C CA . GLU A 1 477 ? 59.082 58.090 85.551 1.00 33.33 475 GLU A CA 1
ATOM 3805 C C . GLU A 1 477 ? 58.584 59.402 84.960 1.00 32.69 475 GLU A C 1
ATOM 3806 O O . GLU A 1 477 ? 59.301 60.078 84.230 1.00 33.07 475 GLU A O 1
ATOM 3812 N N . LEU A 1 478 ? 57.328 59.710 85.216 1.00 32.51 476 LEU A N 1
ATOM 3813 C CA . LEU A 1 478 ? 56.705 60.955 84.779 1.00 32.82 476 LEU A CA 1
ATOM 3814 C C . LEU A 1 478 ? 57.515 62.198 85.183 1.00 32.79 476 LEU A C 1
ATOM 3815 O O . LEU A 1 478 ? 57.872 63.022 84.334 1.00 31.74 476 LEU A O 1
ATOM 3820 N N . LEU A 1 479 ? 57.851 62.317 86.460 1.00 32.36 477 LEU A N 1
ATOM 3821 C CA . LEU A 1 479 ? 58.607 63.482 86.897 1.00 33.95 477 LEU A CA 1
ATOM 3822 C C . LEU A 1 479 ? 60.017 63.482 86.330 1.00 33.65 477 LEU A C 1
ATOM 3823 O O . LEU A 1 479 ? 60.539 64.534 86.022 1.00 31.83 477 LEU A O 1
ATOM 3828 N N . ARG A 1 480 ? 60.626 62.314 86.180 1.00 35.12 478 ARG A N 1
ATOM 3829 C CA . ARG A 1 480 ? 61.957 62.237 85.557 1.00 35.75 478 ARG A CA 1
ATOM 3830 C C . ARG A 1 480 ? 61.923 62.677 84.100 1.00 35.91 478 ARG A C 1
ATOM 3831 O O . ARG A 1 480 ? 62.790 63.406 83.676 1.00 36.80 478 ARG A O 1
ATOM 3839 N N . GLN A 1 481 ? 60.962 62.181 83.324 1.00 35.27 479 GLN A N 1
ATOM 3840 C CA . GLN A 1 481 ? 60.833 62.566 81.909 1.00 35.07 479 GLN A CA 1
ATOM 3841 C C . GLN A 1 481 ? 60.542 64.043 81.746 1.00 33.22 479 GLN A C 1
ATOM 3842 O O . GLN A 1 481 ? 61.093 64.691 80.877 1.00 30.52 479 GLN A O 1
ATOM 3848 N N . ALA A 1 482 ? 59.713 64.567 82.634 1.00 32.71 480 ALA A N 1
ATOM 3849 C CA . ALA A 1 482 ? 59.283 65.965 82.627 1.00 32.49 480 ALA A CA 1
ATOM 3850 C C . ALA A 1 482 ? 60.313 66.979 83.135 1.00 32.56 480 ALA A C 1
ATOM 3851 O O . ALA A 1 482 ? 60.389 68.093 82.635 1.00 32.20 480 ALA A O 1
ATOM 3853 N N . THR A 1 483 ? 61.046 66.614 84.177 1.00 32.67 481 THR A N 1
ATOM 3854 C CA . THR A 1 483 ? 61.834 67.561 84.920 1.00 33.00 481 THR A CA 1
ATOM 3855 C C . THR A 1 483 ? 63.258 67.119 85.158 1.00 34.10 481 THR A C 1
ATOM 3856 O O . THR A 1 483 ? 64.024 67.867 85.754 1.00 34.16 481 THR A O 1
ATOM 3860 N N . GLY A 1 484 ? 63.631 65.918 84.702 1.00 34.58 482 GLY A N 1
ATOM 3861 C CA . GLY A 1 484 ? 65.039 65.474 84.796 1.00 32.87 482 GLY A CA 1
ATOM 3862 C C . GLY A 1 484 ? 65.363 64.756 86.088 1.00 33.27 482 GLY A C 1
ATOM 3863 O O . GLY A 1 484 ? 66.456 64.225 86.267 1.00 32.76 482 GLY A O 1
ATOM 3864 N N . GLU A 1 485 ? 64.385 64.689 86.991 1.00 32.56 483 GLU A N 1
ATOM 3865 C CA . GLU A 1 485 ? 64.579 64.081 88.297 1.00 34.09 483 GLU A CA 1
ATOM 3866 C C . GLU A 1 485 ? 63.226 63.767 88.949 1.00 33.57 483 GLU A C 1
ATOM 3867 O O . GLU A 1 485 ? 62.185 64.283 88.556 1.00 31.47 483 GLU A O 1
ATOM 3873 N N . THR A 1 486 ? 63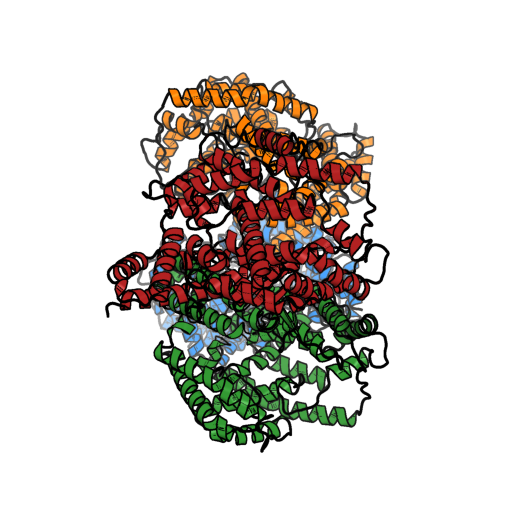.296 62.882 89.917 1.00 33.78 484 THR A N 1
ATOM 3874 C CA . THR A 1 486 ? 62.198 62.551 90.838 1.00 34.67 484 THR A CA 1
ATOM 3875 C C . THR A 1 486 ? 61.862 63.763 91.708 1.00 33.73 484 THR A C 1
ATOM 3876 O O . THR A 1 486 ? 62.584 64.749 91.684 1.00 31.95 484 THR A O 1
ATOM 3880 N N . LEU A 1 487 ? 60.751 63.729 92.450 1.00 33.92 485 LEU A N 1
ATOM 3881 C CA . LEU A 1 487 ? 60.357 64.883 93.203 1.00 34.35 485 LEU A CA 1
ATOM 3882 C C . LEU A 1 487 ? 61.434 65.306 94.141 1.00 35.32 485 LEU A C 1
ATOM 3883 O O . LEU A 1 487 ? 61.849 64.520 95.005 1.00 35.71 485 LEU A O 1
ATOM 3888 N N . ASN A 1 488 ? 61.844 66.581 94.012 1.00 34.89 486 ASN A N 1
ATOM 3889 C CA . ASN A 1 488 ? 62.885 67.169 94.848 1.00 34.15 486 ASN A CA 1
ATOM 3890 C C . ASN A 1 488 ? 62.368 68.444 95.541 1.00 33.87 486 ASN A C 1
ATOM 3891 O O . ASN A 1 488 ? 62.141 69.468 94.870 1.00 33.91 486 ASN A O 1
ATOM 3896 N N . PRO A 1 489 ? 62.176 68.409 96.883 1.00 32.57 487 PRO A N 1
ATOM 3897 C CA . PRO A 1 489 ? 61.692 69.593 97.567 1.00 32.25 487 PRO A CA 1
ATOM 3898 C C . PRO A 1 489 ? 62.566 70.846 97.509 1.00 32.30 487 PRO A C 1
ATOM 3899 O O . PRO A 1 489 ? 62.071 71.919 97.861 1.00 32.83 487 PRO A O 1
ATOM 3903 N N . GLU A 1 490 ? 63.799 70.776 96.998 1.00 31.56 488 GLU A N 1
ATOM 3904 C CA . GLU A 1 490 ? 64.659 71.964 96.997 1.00 32.33 488 GLU A CA 1
ATOM 3905 C C . GLU A 1 490 ? 64.142 73.034 96.066 1.00 31.78 488 GLU A C 1
ATOM 3906 O O . GLU A 1 490 ? 64.458 74.200 96.238 1.00 30.85 488 GLU A O 1
ATOM 3912 N N . HIS A 1 491 ? 63.369 72.641 95.058 1.00 31.27 489 HIS A N 1
ATOM 3913 C CA . HIS A 1 491 ? 62.775 73.599 94.118 1.00 31.35 489 HIS A CA 1
ATOM 3914 C C . HIS A 1 491 ? 61.736 74.418 94.863 1.00 31.37 489 HIS A C 1
ATOM 3915 O O . HIS A 1 491 ? 61.628 75.630 94.686 1.00 31.95 489 HIS A O 1
ATOM 3922 N N . TYR A 1 492 ? 60.964 73.744 95.695 1.00 31.55 490 TYR A N 1
ATOM 3923 C CA . TYR A 1 492 ? 59.982 74.388 96.572 1.00 30.67 490 TYR A CA 1
ATOM 3924 C C . TYR A 1 492 ? 60.660 75.359 97.516 1.00 31.18 490 TYR A C 1
ATOM 3925 O O . TYR A 1 492 ? 60.220 76.490 97.654 1.00 31.36 490 TYR A O 1
ATOM 3934 N N . ARG A 1 493 ? 61.703 74.908 98.205 1.00 29.88 491 ARG A N 1
ATOM 3935 C CA . ARG A 1 493 ? 62.548 75.804 99.009 1.00 29.82 491 ARG A CA 1
ATOM 3936 C C . ARG A 1 493 ? 62.980 77.076 98.298 1.00 29.99 491 ARG A C 1
ATOM 3937 O O . ARG A 1 493 ? 62.818 78.170 98.811 1.00 29.53 491 ARG A O 1
ATOM 3945 N N . ARG A 1 494 ? 63.596 76.947 97.126 1.00 30.58 492 ARG A N 1
ATOM 3946 C CA . ARG A 1 494 ? 64.132 78.111 96.476 1.00 31.20 492 ARG A CA 1
ATOM 3947 C C . ARG A 1 494 ? 62.978 78.987 95.984 1.00 31.61 492 ARG A C 1
ATOM 3948 O O . ARG A 1 494 ? 63.104 80.195 95.981 1.00 32.11 492 ARG A O 1
ATOM 3956 N N . HIS A 1 495 ? 61.842 78.394 95.616 1.00 31.91 493 HIS A N 1
ATOM 3957 C CA . HIS A 1 495 ? 60.670 79.179 95.248 1.00 31.89 493 HIS A CA 1
ATOM 3958 C C . HIS A 1 495 ? 60.241 80.072 96.411 1.00 32.27 493 HIS A C 1
ATOM 3959 O O . HIS A 1 495 ? 60.065 81.265 96.264 1.00 31.65 493 HIS A O 1
ATOM 3966 N N . LEU A 1 496 ? 60.082 79.470 97.583 1.00 32.87 494 LEU A N 1
ATOM 3967 C CA . LEU A 1 496 ? 59.636 80.196 98.736 1.00 32.98 494 LEU A CA 1
ATOM 3968 C C . LEU A 1 496 ? 60.675 81.260 99.173 1.00 34.03 494 LEU A C 1
ATOM 3969 O O . LEU A 1 496 ? 60.300 82.396 99.552 1.00 34.33 494 LEU A O 1
ATOM 3974 N N . GLU A 1 497 ? 61.964 80.931 99.062 1.00 34.09 495 GLU A N 1
ATOM 3975 C CA . GLU A 1 497 ? 63.043 81.846 99.409 1.00 34.70 495 GLU A CA 1
ATOM 3976 C C . GLU A 1 497 ? 63.061 83.025 98.485 1.00 35.30 495 GLU A C 1
ATOM 3977 O O . GLU A 1 497 ? 63.187 84.159 98.949 1.00 34.81 495 GLU A O 1
ATOM 3983 N N . ARG A 1 498 ? 62.964 82.794 97.169 1.00 35.93 496 ARG A N 1
ATOM 3984 C CA . ARG A 1 498 ? 62.987 83.918 96.245 1.00 36.66 496 ARG A CA 1
ATOM 3985 C C . ARG A 1 498 ? 61.759 84.819 96.466 1.00 36.35 496 ARG A C 1
ATOM 3986 O O . ARG A 1 498 ? 61.856 86.056 96.476 1.00 35.82 496 ARG A O 1
ATOM 3994 N N . ARG A 1 499 ? 60.596 84.206 96.624 1.00 35.72 497 ARG A N 1
ATOM 3995 C CA . ARG A 1 499 ? 59.393 84.999 96.711 1.00 35.84 497 ARG A CA 1
ATOM 3996 C C . ARG A 1 499 ? 59.258 85.796 98.013 1.00 36.50 497 ARG A C 1
ATOM 3997 O O . ARG A 1 499 ? 58.698 86.908 97.991 1.00 34.73 497 ARG A O 1
ATOM 4005 N N . TYR A 1 500 ? 59.650 85.195 99.139 1.00 36.28 498 TYR A N 1
ATOM 4006 C CA . TYR A 1 500 ? 59.309 85.764 100.441 1.00 38.34 498 TYR A CA 1
ATOM 4007 C C . TYR A 1 500 ? 60.500 86.369 101.174 1.00 40.20 498 TYR A C 1
ATOM 4008 O O . TYR A 1 500 ? 60.331 87.309 101.927 1.00 40.05 498 TYR A O 1
ATOM 4017 N N . ARG A 1 501 ? 61.697 85.849 100.965 1.00 42.91 499 ARG A N 1
ATOM 4018 C CA . ARG A 1 501 ? 62.844 86.368 101.690 1.00 44.33 499 ARG A CA 1
ATOM 4019 C C . ARG A 1 501 ? 63.610 87.404 100.868 1.00 46.59 499 ARG A C 1
ATOM 4020 O O . ARG A 1 501 ? 63.982 88.466 101.385 1.00 46.67 499 ARG A O 1
ATOM 4028 N N . ASP A 1 502 ? 63.843 87.102 99.593 1.00 48.71 500 ASP A N 1
ATOM 4029 C CA . ASP A 1 502 ? 64.668 87.962 98.722 1.00 50.05 500 ASP A CA 1
ATOM 4030 C C . ASP A 1 502 ? 63.863 89.112 98.080 1.00 51.21 500 ASP A C 1
ATOM 4031 O O . ASP A 1 502 ? 62.661 88.948 97.765 1.00 53.41 500 ASP A O 1
ATOM 4036 N N . SER B 1 2 ? 2.427 34.403 95.327 1.00 48.16 0 SER B N 1
ATOM 4037 C CA . SER B 1 2 ? 2.690 34.831 96.721 1.00 47.63 0 SER B CA 1
ATOM 4038 C C . SER B 1 2 ? 3.191 36.279 96.793 1.00 47.57 0 SER B C 1
ATOM 4039 O O . SER B 1 2 ? 3.654 36.884 95.795 1.00 47.00 0 SER B O 1
ATOM 4042 N N . MET B 1 3 ? 3.069 36.826 97.999 1.00 47.11 1 MET B N 1
ATOM 4043 C CA . MET B 1 3 ? 3.801 38.018 98.395 1.00 46.37 1 MET B CA 1
ATOM 4044 C C . MET B 1 3 ? 5.272 37.889 98.048 1.00 45.05 1 MET B C 1
ATOM 4045 O O . MET B 1 3 ? 5.859 38.826 97.572 1.00 44.45 1 MET B O 1
ATOM 4050 N N . LYS B 1 4 ? 5.856 36.724 98.310 1.00 44.13 2 LYS B N 1
ATOM 4051 C CA . LYS B 1 4 ? 7.285 36.516 98.111 1.00 43.32 2 LYS B CA 1
ATOM 4052 C C . LYS B 1 4 ? 7.749 36.958 96.711 1.00 41.51 2 LYS B C 1
ATOM 4053 O O . LYS B 1 4 ? 8.549 37.865 96.625 1.00 41.05 2 LYS B O 1
ATOM 4059 N N . PRO B 1 5 ? 7.237 36.336 95.628 1.00 39.89 3 PRO B N 1
ATOM 4060 C CA . PRO B 1 5 ? 7.619 36.772 94.276 1.00 39.37 3 PRO B CA 1
ATOM 4061 C C . PRO B 1 5 ? 7.194 38.188 93.928 1.00 37.98 3 PRO B C 1
ATOM 4062 O O . PRO B 1 5 ? 7.933 38.876 93.221 1.00 37.21 3 PRO B O 1
ATOM 4066 N N . TYR B 1 6 ? 6.013 38.603 94.392 1.00 36.87 4 TYR B N 1
ATOM 4067 C CA . TYR B 1 6 ? 5.556 39.979 94.202 1.00 36.72 4 TYR B CA 1
ATOM 4068 C C . TYR B 1 6 ? 6.529 40.980 94.854 1.00 36.59 4 TYR B C 1
ATOM 4069 O O . TYR B 1 6 ? 6.988 41.934 94.189 1.00 36.36 4 TYR B O 1
ATOM 4078 N N . LYS B 1 7 ? 6.876 40.750 96.124 1.00 35.82 5 LYS B N 1
ATOM 4079 C CA . LYS B 1 7 ? 7.849 41.599 96.814 1.00 36.70 5 LYS B CA 1
ATOM 4080 C C . LYS B 1 7 ? 9.248 41.582 96.145 1.00 36.83 5 LYS B C 1
ATOM 4081 O O . LYS B 1 7 ? 9.963 42.604 96.122 1.00 35.92 5 LYS B O 1
ATOM 4087 N N . GLU B 1 8 ? 9.628 40.433 95.600 1.00 36.70 6 GLU B N 1
ATOM 4088 C CA . GLU B 1 8 ? 10.863 40.358 94.837 1.00 36.53 6 GLU B CA 1
ATOM 4089 C C . GLU B 1 8 ? 10.768 41.234 93.590 1.00 35.56 6 GLU B C 1
ATOM 4090 O O . GLU B 1 8 ? 11.701 41.938 93.277 1.00 35.37 6 GLU B O 1
ATOM 4096 N N . LEU B 1 9 ? 9.632 41.203 92.895 1.00 35.28 7 LEU B N 1
ATOM 4097 C CA . LEU B 1 9 ? 9.390 42.139 91.811 1.00 34.45 7 LEU B CA 1
ATOM 4098 C C . LEU B 1 9 ? 9.469 43.589 92.274 1.00 34.44 7 LEU B C 1
ATOM 4099 O O . LEU B 1 9 ? 10.010 44.435 91.579 1.00 34.34 7 LEU B O 1
ATOM 4104 N N . GLU B 1 10 ? 8.912 43.891 93.431 1.00 34.61 8 GLU B N 1
ATOM 4105 C CA . GLU B 1 10 ? 8.927 45.257 93.904 1.00 34.73 8 GLU B CA 1
ATOM 4106 C C . GLU B 1 10 ? 10.356 45.746 93.980 1.00 34.48 8 GLU B C 1
ATOM 4107 O O . GLU B 1 10 ? 10.657 46.851 93.572 1.00 34.35 8 GLU B O 1
ATOM 4113 N N . ARG B 1 11 ? 11.211 44.908 94.548 1.00 35.27 9 ARG B N 1
ATOM 4114 C CA . ARG B 1 11 ? 12.651 45.167 94.704 1.00 35.46 9 ARG B CA 1
ATOM 4115 C C . ARG B 1 11 ? 13.370 45.410 93.372 1.00 34.14 9 ARG B C 1
ATOM 4116 O O . ARG B 1 11 ? 14.218 46.301 93.254 1.00 33.69 9 ARG B O 1
ATOM 4124 N N . VAL B 1 12 ? 13.052 44.591 92.379 1.00 33.37 10 VAL B N 1
ATOM 4125 C CA . VAL B 1 12 ? 13.574 44.782 91.041 1.00 32.77 10 VAL B CA 1
ATOM 4126 C C . VAL B 1 12 ? 13.109 46.113 90.499 1.00 32.23 10 VAL B C 1
ATOM 4127 O O . VAL B 1 12 ? 13.896 46.846 89.938 1.00 32.97 10 VAL B O 1
ATOM 4131 N N . PHE B 1 13 ? 11.844 46.467 90.712 1.00 31.36 11 PHE B N 1
ATOM 4132 C CA . PHE B 1 13 ? 11.322 47.702 90.113 1.00 30.52 11 PHE B CA 1
ATOM 4133 C C . PHE B 1 13 ? 11.863 48.981 90.788 1.00 29.27 11 PHE B C 1
ATOM 4134 O O . PHE B 1 13 ? 12.020 50.002 90.138 1.00 28.46 11 PHE B O 1
ATOM 4142 N N . THR B 1 14 ? 12.169 48.896 92.079 1.00 28.19 12 THR B N 1
ATOM 4143 C CA . THR B 1 14 ? 12.875 49.941 92.787 1.00 28.29 12 THR B CA 1
ATOM 4144 C C . THR B 1 14 ? 14.280 50.113 92.215 1.00 29.56 12 THR B C 1
ATOM 4145 O O . THR B 1 14 ? 14.716 51.236 92.045 1.00 30.35 12 THR B O 1
ATOM 4149 N N . LYS B 1 15 ? 14.963 49.018 91.889 1.00 28.66 13 LYS B N 1
ATOM 4150 C CA . LYS B 1 15 ? 16.267 49.086 91.233 1.00 29.69 13 LYS B CA 1
ATOM 4151 C C . LYS B 1 15 ? 16.171 49.871 89.936 1.00 28.72 13 LYS B C 1
ATOM 4152 O O . LYS B 1 15 ? 16.926 50.831 89.736 1.00 28.75 13 LYS B O 1
ATOM 4158 N N . LEU B 1 16 ? 15.233 49.475 89.075 1.00 27.59 14 LEU B N 1
ATOM 4159 C CA . LEU B 1 16 ? 14.978 50.152 87.796 1.00 27.63 14 LEU B CA 1
ATOM 4160 C C . LEU B 1 16 ? 14.659 51.633 87.943 1.00 26.91 14 LEU B C 1
ATOM 4161 O O . LEU B 1 16 ? 15.160 52.446 87.178 1.00 27.18 14 LEU B O 1
ATOM 4166 N N . TYR B 1 17 ? 13.843 51.977 88.938 1.00 26.29 15 TYR B N 1
ATOM 4167 C CA . TYR B 1 17 ? 13.503 53.371 89.284 1.00 26.70 15 TYR B CA 1
ATOM 4168 C C . TYR B 1 17 ? 14.781 54.156 89.590 1.00 27.63 15 TYR B C 1
ATOM 4169 O O . TYR B 1 17 ? 14.969 55.272 89.091 1.00 27.19 15 TYR B O 1
ATOM 4178 N N . ARG B 1 18 ? 15.708 53.547 90.310 1.00 27.47 16 ARG B N 1
ATOM 4179 C CA . ARG B 1 18 ? 16.949 54.230 90.635 1.00 28.30 16 ARG B CA 1
ATOM 4180 C C . ARG B 1 18 ? 17.795 54.481 89.438 1.00 29.29 16 ARG B C 1
ATOM 4181 O O . ARG B 1 18 ? 18.407 55.549 89.311 1.00 30.04 16 ARG B O 1
ATOM 4189 N N . TYR B 1 19 ? 17.860 53.498 88.550 1.00 29.28 17 TYR B N 1
ATOM 4190 C CA . TYR B 1 19 ? 18.625 53.675 87.329 1.00 29.35 17 TYR B CA 1
ATOM 4191 C C . TYR B 1 19 ? 17.948 54.720 86.438 1.00 30.08 17 TYR B C 1
ATOM 4192 O O . TYR B 1 19 ? 18.620 55.509 85.772 1.00 29.61 17 TYR B O 1
ATOM 4201 N N . GLY B 1 20 ? 16.615 54.748 86.448 1.00 29.46 18 GLY B N 1
ATOM 4202 C CA . GLY B 1 20 ? 15.836 55.713 85.656 1.00 28.52 18 GLY B CA 1
ATOM 4203 C C . GLY B 1 20 ? 16.049 57.134 86.117 1.00 28.54 18 GLY B C 1
ATOM 4204 O O . GLY B 1 20 ? 16.129 58.058 85.302 1.00 28.64 18 GLY B O 1
ATOM 4205 N N . HIS B 1 21 ? 16.189 57.309 87.431 1.00 28.34 19 HIS B N 1
ATOM 4206 C CA . HIS B 1 21 ? 16.615 58.594 87.987 1.00 28.23 19 HIS B CA 1
ATOM 4207 C C . HIS B 1 21 ? 17.856 59.173 87.284 1.00 27.72 19 HIS B C 1
ATOM 4208 O O . HIS B 1 21 ? 17.840 60.310 86.826 1.00 27.47 19 HIS B O 1
ATOM 4215 N N . MET B 1 22 ? 18.915 58.386 87.197 1.00 27.50 20 MET B N 1
ATOM 4216 C CA . MET B 1 22 ? 20.125 58.778 86.437 1.00 28.33 20 MET B CA 1
ATOM 4217 C C . MET B 1 22 ? 19.883 59.190 84.992 1.00 27.92 20 MET B C 1
ATOM 4218 O O . MET B 1 22 ? 20.372 60.218 84.536 1.00 26.45 20 MET B O 1
ATOM 4223 N N . LEU B 1 23 ? 19.119 58.383 84.268 1.00 28.72 21 LEU B N 1
ATOM 4224 C CA . LEU B 1 23 ? 18.789 58.656 82.876 1.00 29.70 21 LEU B CA 1
ATOM 4225 C C . LEU B 1 23 ? 18.012 59.958 82.697 1.00 28.80 21 LEU B C 1
ATOM 4226 O O . LEU B 1 23 ? 18.288 60.746 81.814 1.00 28.46 21 LEU B O 1
ATOM 4231 N N . LEU B 1 24 ? 17.038 60.163 83.553 1.00 28.87 22 LEU B N 1
ATOM 4232 C CA . LEU B 1 24 ? 16.210 61.369 83.489 1.00 28.28 22 LEU B CA 1
ATOM 4233 C C . LEU B 1 24 ? 17.046 62.644 83.770 1.00 27.97 22 LEU B C 1
ATOM 4234 O O . LEU B 1 24 ? 16.889 63.701 83.140 1.00 27.29 22 LEU B O 1
ATOM 4239 N N . LEU B 1 25 ? 17.964 62.535 84.716 1.00 28.88 23 LEU B N 1
ATOM 4240 C CA . LEU B 1 25 ? 18.881 63.651 85.047 1.00 28.18 23 LEU B CA 1
ATOM 4241 C C . LEU B 1 25 ? 19.748 63.913 83.880 1.00 27.93 23 LEU B C 1
ATOM 4242 O O . LEU B 1 25 ? 19.881 65.060 83.444 1.00 28.73 23 LEU B O 1
ATOM 4247 N N . ALA B 1 26 ? 20.351 62.846 83.366 1.00 27.14 24 ALA B N 1
ATOM 4248 C CA . ALA B 1 26 ? 21.250 62.936 82.194 1.00 28.01 24 ALA B CA 1
ATOM 4249 C C . ALA B 1 26 ? 20.536 63.557 80.997 1.00 28.01 24 ALA B C 1
ATOM 4250 O O . ALA B 1 26 ? 21.121 64.335 80.260 1.00 29.28 24 ALA B O 1
ATOM 4252 N N . ASP B 1 27 ? 19.257 63.241 80.830 1.00 28.71 25 ASP B N 1
ATOM 4253 C CA . ASP B 1 27 ? 18.490 63.771 79.690 1.00 28.30 25 ASP B CA 1
ATOM 4254 C C . ASP B 1 27 ? 18.176 65.237 79.942 1.00 28.78 25 ASP B C 1
ATOM 4255 O O . ASP B 1 27 ? 18.392 66.058 79.092 1.00 28.97 25 ASP B O 1
ATOM 4260 N N . TRP B 1 28 ? 17.706 65.568 81.142 1.00 28.09 26 TRP B N 1
ATOM 4261 C CA . TRP B 1 28 ? 17.463 66.958 81.497 1.00 28.53 26 TRP B CA 1
ATOM 4262 C C . TRP B 1 28 ? 18.695 67.838 81.260 1.00 28.66 26 TRP B C 1
ATOM 4263 O O . TRP B 1 28 ? 18.616 68.901 80.604 1.00 30.42 26 TRP B O 1
ATOM 4274 N N . ASP B 1 29 ? 19.860 67.362 81.714 1.00 27.37 27 ASP B N 1
ATOM 4275 C CA . ASP B 1 29 ? 21.081 68.125 81.668 1.00 26.99 27 ASP B CA 1
ATOM 4276 C C . ASP B 1 29 ? 21.561 68.296 80.249 1.00 27.10 27 ASP B C 1
ATOM 4277 O O . ASP B 1 29 ? 22.139 69.359 79.906 1.00 27.15 27 ASP B O 1
ATOM 4282 N N . SER B 1 30 ? 21.378 67.269 79.410 1.00 27.20 28 SER B N 1
ATOM 4283 C CA . SER B 1 30 ? 21.841 67.357 78.020 1.00 29.38 28 SER B CA 1
ATOM 4284 C C . SER B 1 30 ? 21.144 68.515 77.288 1.00 29.59 28 SER B C 1
ATOM 4285 O O . SER B 1 30 ? 21.692 69.063 76.366 1.00 30.87 28 SER B O 1
ATOM 4288 N N . HIS B 1 31 ? 19.956 68.885 77.741 1.00 31.57 29 HIS B N 1
ATOM 4289 C CA . HIS B 1 31 ? 19.154 69.949 77.112 1.00 32.32 29 HIS B CA 1
ATOM 4290 C C . HIS B 1 31 ? 19.290 71.319 77.747 1.00 32.50 29 HIS B C 1
ATOM 4291 O O . HIS B 1 31 ? 18.819 72.288 77.147 1.00 33.49 29 HIS B O 1
ATOM 4298 N N . THR B 1 32 ? 19.913 71.394 78.924 1.00 30.86 30 THR B N 1
ATOM 4299 C CA . THR B 1 32 ? 19.904 72.612 79.729 1.00 30.53 30 THR B CA 1
ATOM 4300 C C . THR B 1 32 ? 21.318 73.067 79.996 1.00 31.54 30 THR B C 1
ATOM 4301 O O . THR B 1 32 ? 21.670 74.164 79.622 1.00 31.49 30 THR B O 1
ATOM 4305 N N . MET B 1 33 ? 22.151 72.198 80.575 1.00 31.07 31 MET B N 1
ATOM 4306 C CA . MET B 1 33 ? 23.445 72.616 81.108 1.00 30.14 31 MET B CA 1
ATOM 4307 C C . MET B 1 33 ? 24.611 72.152 80.263 1.00 29.57 31 MET B C 1
ATOM 4308 O O . MET B 1 33 ? 25.687 72.754 80.315 1.00 28.94 31 MET B O 1
ATOM 4313 N N . MET B 1 34 ? 24.443 71.048 79.534 1.00 28.93 32 MET B N 1
ATOM 4314 C CA . MET B 1 34 ? 25.608 70.367 78.945 1.00 28.51 32 MET B CA 1
ATOM 4315 C C . MET B 1 34 ? 26.261 71.161 77.815 1.00 27.42 32 MET B C 1
ATOM 4316 O O . MET B 1 34 ? 25.601 71.524 76.868 1.00 27.32 32 MET B O 1
ATOM 4321 N N . PRO B 1 35 ? 27.552 71.433 77.900 1.00 27.28 33 PRO B N 1
ATOM 4322 C CA . PRO B 1 35 ? 28.170 72.044 76.746 1.00 27.89 33 PRO B CA 1
ATOM 4323 C C . PRO B 1 35 ? 28.355 71.085 75.581 1.00 28.99 33 PRO B C 1
ATOM 4324 O O . PRO B 1 35 ? 28.454 69.887 75.801 1.00 28.92 33 PRO B O 1
ATOM 4335 N N . LYS B 1 37 ? 30.673 69.840 73.437 1.00 28.88 35 LYS B N 1
ATOM 4336 C CA . LYS B 1 37 ? 31.625 68.746 73.376 1.00 28.04 35 LYS B CA 1
ATOM 4337 C C . LYS B 1 37 ? 31.421 67.561 74.353 1.00 26.77 35 LYS B C 1
ATOM 4338 O O . LYS B 1 37 ? 32.076 66.549 74.211 1.00 26.23 35 LYS B O 1
ATOM 4344 N N . GLY B 1 38 ? 30.545 67.690 75.331 1.00 26.29 36 GLY B N 1
ATOM 4345 C CA . GLY B 1 38 ? 30.198 66.578 76.226 1.00 26.87 36 GLY B CA 1
ATOM 4346 C C . GLY B 1 38 ? 29.182 65.576 75.704 1.00 26.62 36 GLY B C 1
ATOM 4347 O O . GLY B 1 38 ? 28.813 64.622 76.404 1.00 27.80 36 GLY B O 1
ATOM 4348 N N . SER B 1 39 ? 28.694 65.855 74.491 1.00 27.42 37 SER B N 1
ATOM 4349 C CA . SER B 1 39 ? 27.604 65.163 73.848 1.00 27.52 37 SER B CA 1
ATOM 4350 C C . SER B 1 39 ? 27.850 63.687 73.577 1.00 26.68 37 SER B C 1
ATOM 4351 O O . SER B 1 39 ? 27.017 62.866 73.905 1.00 28.54 37 SER B O 1
ATOM 4354 N N . ASP B 1 40 ? 28.932 63.340 72.930 1.00 26.96 38 ASP B N 1
ATOM 4355 C CA . ASP B 1 40 ? 29.235 61.919 72.719 1.00 27.50 38 ASP B CA 1
ATOM 4356 C C . ASP B 1 40 ? 29.362 61.115 74.023 1.00 27.98 38 ASP B C 1
ATOM 4357 O O . ASP B 1 40 ? 28.810 59.997 74.136 1.00 28.50 38 ASP B O 1
ATOM 4362 N N . ALA B 1 41 ? 30.092 61.685 74.993 1.00 26.98 39 ALA B N 1
ATOM 4363 C CA . ALA B 1 41 ? 30.229 61.056 76.320 1.00 26.24 39 ALA B CA 1
ATOM 4364 C C . ALA B 1 41 ? 28.916 60.835 76.971 1.00 25.41 39 ALA B C 1
ATOM 4365 O O . ALA B 1 41 ? 28.696 59.788 77.574 1.00 25.09 39 ALA B O 1
ATOM 4367 N N . ARG B 1 42 ? 28.035 61.839 76.911 1.00 24.75 40 ARG B N 1
ATOM 4368 C CA . ARG B 1 42 ? 26.722 61.728 77.508 1.00 25.41 40 ARG B CA 1
ATOM 4369 C C . ARG B 1 42 ? 25.847 60.676 76.807 1.00 25.28 40 ARG B C 1
ATOM 4370 O O . ARG B 1 42 ? 25.128 59.946 77.478 1.00 24.97 40 ARG B O 1
ATOM 4378 N N . GLY B 1 43 ? 25.925 60.593 75.483 1.00 25.20 41 GLY B N 1
ATOM 4379 C CA . GLY B 1 43 ? 25.054 59.666 74.728 1.00 25.65 41 GLY B CA 1
ATOM 4380 C C . GLY B 1 43 ? 25.534 58.251 74.946 1.00 25.18 41 GLY B C 1
ATOM 4381 O O . GLY B 1 43 ? 24.721 57.380 75.217 1.00 27.54 41 GLY B O 1
ATOM 4382 N N . ALA B 1 44 ? 26.849 58.068 74.951 1.00 24.94 42 ALA B N 1
ATOM 4383 C CA . ALA B 1 44 ? 27.485 56.766 75.282 1.00 25.17 42 ALA B CA 1
ATOM 4384 C C . ALA B 1 44 ? 27.081 56.268 76.693 1.00 26.11 42 ALA B C 1
ATOM 4385 O O . ALA B 1 44 ? 26.751 55.078 76.918 1.00 27.70 42 ALA B O 1
ATOM 4387 N N . ALA B 1 45 ? 26.993 57.195 77.635 1.00 26.21 43 ALA B N 1
ATOM 4388 C CA . ALA B 1 45 ? 26.677 56.851 79.018 1.00 24.83 43 ALA B CA 1
ATOM 4389 C C . ALA B 1 45 ? 25.208 56.496 79.174 1.00 25.10 43 ALA B C 1
ATOM 4390 O O . ALA B 1 45 ? 24.864 55.516 79.828 1.00 24.19 43 ALA B O 1
ATOM 4392 N N . MET B 1 46 ? 24.334 57.310 78.595 1.00 24.51 44 MET B N 1
ATOM 4393 C CA . MET B 1 46 ? 22.919 57.013 78.546 1.00 25.50 44 MET B CA 1
ATOM 4394 C C . MET B 1 46 ? 22.613 55.661 77.886 1.00 24.53 44 MET B C 1
ATOM 4395 O O . MET B 1 46 ? 21.828 54.901 78.403 1.00 25.63 44 MET B O 1
ATOM 4400 N N . ALA B 1 47 ? 23.309 55.324 76.802 1.00 25.21 45 ALA B N 1
ATOM 4401 C CA . ALA B 1 47 ? 23.118 54.067 76.094 1.00 25.11 45 ALA B CA 1
ATOM 4402 C C . ALA B 1 47 ? 23.488 52.881 76.935 1.00 24.97 45 ALA B C 1
ATOM 4403 O O . ALA B 1 47 ? 22.819 51.847 76.871 1.00 24.06 45 ALA B O 1
ATOM 4405 N N . GLU B 1 48 ? 24.618 52.980 77.629 1.00 25.34 46 GLU B N 1
ATOM 4406 C CA . GLU B 1 48 ? 25.076 51.897 78.469 1.00 26.58 46 GLU B CA 1
ATOM 4407 C C . GLU B 1 48 ? 24.093 51.659 79.614 1.00 26.34 46 GLU B C 1
ATOM 4408 O O . GLU B 1 48 ? 23.739 50.533 79.927 1.00 26.11 46 GLU B O 1
ATOM 4414 N N . LEU B 1 49 ? 23.622 52.718 80.219 1.00 29.17 47 LEU B N 1
ATOM 4415 C CA . LEU B 1 49 ? 22.644 52.574 81.332 1.00 29.90 47 LEU B CA 1
ATOM 4416 C C . LEU B 1 49 ? 21.269 52.048 80.841 1.00 30.78 47 LEU B C 1
ATOM 4417 O O . LEU B 1 49 ? 20.659 51.199 81.490 1.00 30.55 47 LEU B O 1
ATOM 4422 N N . GLN B 1 50 ? 20.797 52.547 79.701 1.00 31.84 48 GLN B N 1
ATOM 4423 C CA . GLN B 1 50 ? 19.597 52.019 79.039 1.00 32.87 48 GLN B CA 1
ATOM 4424 C C . GLN B 1 50 ? 19.759 50.524 78.830 1.00 32.00 48 GLN B C 1
ATOM 4425 O O . GLN B 1 50 ? 18.836 49.782 79.101 1.00 32.12 48 GLN B O 1
ATOM 4431 N N . LEU B 1 51 ? 20.930 50.088 78.356 1.00 31.69 49 LEU B N 1
ATOM 4432 C CA . LEU B 1 51 ? 21.219 48.655 78.157 1.00 31.71 49 LEU B CA 1
ATOM 4433 C C . LEU B 1 51 ? 20.991 47.837 79.442 1.00 31.65 49 LEU B C 1
ATOM 4434 O O . LEU B 1 51 ? 20.298 46.805 79.440 1.00 30.91 49 LEU B O 1
ATOM 4439 N N . HIS B 1 52 ? 21.540 48.322 80.548 1.00 31.70 50 HIS B N 1
ATOM 4440 C CA . HIS B 1 52 ? 21.461 47.610 81.817 1.00 30.97 50 HIS B CA 1
ATOM 4441 C C . HIS B 1 52 ? 19.998 47.513 82.250 1.00 30.93 50 HIS B C 1
ATOM 4442 O O . HIS B 1 52 ? 19.512 46.447 82.613 1.00 29.04 50 HIS B O 1
ATOM 4449 N N . MET B 1 53 ? 19.271 48.620 82.158 1.00 31.42 51 MET B N 1
ATOM 4450 C CA . MET B 1 53 ? 17.846 48.598 82.483 1.00 31.74 51 MET B CA 1
ATOM 4451 C C . MET B 1 53 ? 17.131 47.573 81.619 1.00 32.10 51 MET B C 1
ATOM 4452 O O . MET B 1 53 ? 16.317 46.805 82.116 1.00 32.10 51 MET B O 1
ATOM 4457 N N . HIS B 1 54 ? 17.469 47.520 80.336 1.00 32.55 52 HIS B N 1
ATOM 4458 C CA . HIS B 1 54 ? 16.880 46.534 79.439 1.00 33.05 52 HIS B CA 1
ATOM 4459 C C . HIS B 1 54 ? 17.168 45.070 79.818 1.00 34.07 52 HIS B C 1
ATOM 4460 O O . HIS B 1 54 ? 16.250 44.233 79.781 1.00 35.34 52 HIS B O 1
ATOM 4467 N N . ASP B 1 55 ? 18.428 44.760 80.140 1.00 34.52 53 ASP B N 1
ATOM 4468 C CA . ASP B 1 55 ? 18.830 43.429 80.582 1.00 34.47 53 ASP B CA 1
ATOM 4469 C C . ASP B 1 55 ? 18.181 43.043 81.909 1.00 34.99 53 ASP B C 1
ATOM 4470 O O . ASP B 1 55 ? 17.827 41.889 82.114 1.00 35.20 53 ASP B O 1
ATOM 4475 N N . THR B 1 56 ? 18.024 44.017 82.800 1.00 34.54 54 THR B N 1
ATOM 4476 C CA . THR B 1 56 ? 17.392 43.801 84.087 1.00 34.57 54 THR B CA 1
ATOM 4477 C C . THR B 1 56 ? 15.922 43.400 83.945 1.00 34.70 54 THR B C 1
ATOM 4478 O O . THR B 1 56 ? 15.515 42.381 84.508 1.00 34.74 54 THR B O 1
ATOM 4482 N N . ILE B 1 57 ? 15.142 44.165 83.175 1.00 34.41 55 ILE B N 1
ATOM 4483 C CA . ILE B 1 57 ? 13.696 43.874 83.012 1.00 34.00 55 ILE B CA 1
ATOM 4484 C C . ILE B 1 57 ? 13.419 42.679 82.102 1.00 34.32 55 ILE B C 1
ATOM 4485 O O . ILE B 1 57 ? 12.358 42.066 82.213 1.00 34.50 55 ILE B O 1
ATOM 4490 N N . THR B 1 58 ? 14.366 42.337 81.219 1.00 34.30 56 THR B N 1
ATOM 4491 C CA . THR B 1 58 ? 14.186 41.242 80.274 1.00 34.03 56 THR B CA 1
ATOM 4492 C C . THR B 1 58 ? 14.864 39.943 80.690 1.00 33.83 56 THR B C 1
ATOM 4493 O O . THR B 1 58 ? 14.843 38.987 79.935 1.00 33.57 56 THR B O 1
ATOM 4497 N N . ALA B 1 59 ? 15.441 39.871 81.881 1.00 34.04 57 ALA B N 1
ATOM 4498 C CA . ALA B 1 59 ? 16.026 38.604 82.313 1.00 34.57 57 ALA B CA 1
ATOM 4499 C C . ALA B 1 59 ? 14.914 37.549 82.433 1.00 34.66 57 ALA B C 1
ATOM 4500 O O . ALA B 1 59 ? 13.764 37.875 82.755 1.00 34.02 57 ALA B O 1
ATOM 4502 N N . PRO B 1 60 ? 15.232 36.283 82.110 1.00 35.63 58 PRO B N 1
ATOM 4503 C CA . PRO B 1 60 ? 14.250 35.221 82.280 1.00 36.05 58 PRO B CA 1
ATOM 4504 C C . PRO B 1 60 ? 13.503 35.247 83.613 1.00 36.22 58 PRO B C 1
ATOM 4505 O O . PRO B 1 60 ? 12.286 35.075 83.616 1.00 36.19 58 PRO B O 1
ATOM 4509 N N . LYS B 1 61 ? 14.191 35.540 84.712 1.00 36.66 59 LYS B N 1
ATOM 4510 C CA . LYS B 1 61 ? 13.570 35.460 86.039 1.00 37.63 59 LYS B CA 1
ATOM 4511 C C . LYS B 1 61 ? 12.359 36.378 86.240 1.00 37.72 59 LYS B C 1
ATOM 4512 O O . LYS B 1 61 ? 11.467 36.047 87.020 1.00 37.79 59 LYS B O 1
ATOM 4518 N N . ILE B 1 62 ? 12.319 37.527 85.554 1.00 37.15 60 ILE B N 1
ATOM 4519 C CA . ILE B 1 62 ? 11.233 38.486 85.765 1.00 37.22 60 ILE B CA 1
ATOM 4520 C C . ILE B 1 62 ? 9.914 37.877 85.345 1.00 37.37 60 ILE B C 1
ATOM 4521 O O . ILE B 1 62 ? 8.938 37.931 86.098 1.00 37.95 60 ILE B O 1
ATOM 4526 N N . ARG B 1 63 ? 9.875 37.323 84.139 1.00 38.09 61 ARG B N 1
ATOM 4527 C CA . ARG B 1 63 ? 8.683 36.643 83.635 1.00 38.77 61 ARG B CA 1
ATOM 4528 C C . ARG B 1 63 ? 8.200 35.537 84.574 1.00 38.24 61 ARG B C 1
ATOM 4529 O O . ARG B 1 63 ? 7.013 35.448 84.886 1.00 38.74 61 ARG B O 1
ATOM 4537 N N . ALA B 1 64 ? 9.125 34.698 85.013 1.00 38.17 62 ALA B N 1
ATOM 4538 C CA . ALA B 1 64 ? 8.834 33.646 85.986 1.00 37.43 62 ALA B CA 1
ATOM 4539 C C . ALA B 1 64 ? 8.304 34.254 87.291 1.00 37.42 62 ALA B C 1
ATOM 4540 O O . ALA B 1 64 ? 7.366 33.724 87.902 1.00 36.84 62 ALA B O 1
ATOM 4542 N N . LEU B 1 65 ? 8.875 35.387 87.703 1.00 36.67 63 LEU B N 1
ATOM 4543 C CA . LEU B 1 65 ? 8.411 36.048 88.920 1.00 36.41 63 LEU B CA 1
ATOM 4544 C C . LEU B 1 65 ? 6.967 36.562 88.741 1.00 35.72 63 LEU B C 1
ATOM 4545 O O . LEU B 1 65 ? 6.106 36.349 89.585 1.00 34.62 63 LEU B O 1
ATOM 4550 N N . ILE B 1 66 ? 6.717 37.216 87.616 1.00 35.56 64 ILE B N 1
ATOM 4551 C CA . ILE B 1 66 ? 5.408 37.755 87.321 1.00 35.55 64 ILE B CA 1
ATOM 4552 C C . ILE B 1 66 ? 4.364 36.633 87.297 1.00 35.70 64 ILE B C 1
ATOM 4553 O O . ILE B 1 66 ? 3.285 36.769 87.865 1.00 35.81 64 ILE B O 1
ATOM 4558 N N . GLU B 1 67 ? 4.692 35.530 86.641 1.00 36.38 65 GLU B N 1
ATOM 4559 C CA . GLU B 1 67 ? 3.805 34.356 86.584 1.00 36.82 65 GLU B CA 1
ATOM 4560 C C . GLU B 1 67 ? 3.504 33.730 87.955 1.00 36.81 65 GLU B C 1
ATOM 4561 O O . GLU B 1 67 ? 2.350 33.439 88.248 1.00 37.30 65 GLU B O 1
ATOM 4567 N N . GLU B 1 68 ? 4.508 33.543 88.804 1.00 36.63 66 GLU B N 1
ATOM 4568 C CA . GLU B 1 68 ? 4.228 33.073 90.157 1.00 36.97 66 GLU B CA 1
ATOM 4569 C C . GLU B 1 68 ? 3.358 34.038 90.950 1.00 36.55 66 GLU B C 1
ATOM 4570 O O . GLU B 1 68 ? 2.462 33.614 91.678 1.00 35.92 66 GLU B O 1
ATOM 4576 N N . ALA B 1 69 ? 3.615 35.329 90.819 1.00 36.39 67 ALA B N 1
ATOM 4577 C CA . ALA B 1 69 ? 2.859 36.324 91.571 1.00 36.77 67 ALA B CA 1
ATOM 4578 C C . ALA B 1 69 ? 1.402 36.366 91.130 1.00 36.86 67 ALA B C 1
ATOM 4579 O O . ALA B 1 69 ? 0.520 36.644 91.943 1.00 35.81 67 ALA B O 1
ATOM 4581 N N . GLU B 1 70 ? 1.166 36.097 89.846 1.00 37.57 68 GLU B N 1
ATOM 4582 C CA . GLU B 1 70 ? -0.167 36.205 89.259 1.00 38.84 68 GLU B CA 1
ATOM 4583 C C . GLU B 1 70 ? -1.083 35.018 89.579 1.00 39.91 68 GLU B C 1
ATOM 4584 O O . GLU B 1 70 ? -2.305 35.142 89.497 1.00 39.27 68 GLU B O 1
ATOM 4590 N N . LYS B 1 71 ? -0.507 33.862 89.905 1.00 41.44 69 LYS B N 1
ATOM 4591 C CA . LYS B 1 71 ? -1.334 32.732 90.283 1.00 42.57 69 LYS B CA 1
ATOM 4592 C C . LYS B 1 71 ? -1.921 32.923 91.691 1.00 43.57 69 LYS B C 1
ATOM 4593 O O . LYS B 1 71 ? -2.988 32.399 91.991 1.00 43.85 69 LYS B O 1
ATOM 4599 N N . SER B 1 72 ? -1.252 33.723 92.523 1.00 44.60 70 SER B N 1
ATOM 4600 C CA . SER B 1 72 ? -1.653 33.939 93.927 1.00 45.00 70 SER B CA 1
ATOM 4601 C C . SER B 1 72 ? -2.237 35.352 94.148 1.00 45.61 70 SER B C 1
ATOM 4602 O O . SER B 1 72 ? -2.104 35.952 95.220 1.00 46.07 70 SER B O 1
ATOM 4605 N N . VAL B 1 73 ? -2.910 35.855 93.122 1.00 45.71 71 VAL B N 1
ATOM 4606 C CA . VAL B 1 73 ? -3.249 37.274 93.013 1.00 45.49 71 VAL B CA 1
ATOM 4607 C C . VAL B 1 73 ? -4.036 37.796 94.218 1.00 45.36 71 VAL B C 1
ATOM 4608 O O . VAL B 1 73 ? -3.766 38.894 94.719 1.00 45.27 71 VAL B O 1
ATOM 4612 N N . GLY B 1 74 ? -4.994 37.002 94.679 1.00 44.79 72 GLY B N 1
ATOM 4613 C CA . GLY B 1 74 ? -5.886 37.415 95.758 1.00 44.46 72 GLY B CA 1
ATOM 4614 C C . GLY B 1 74 ? -5.230 37.519 97.126 1.00 44.07 72 GLY B C 1
ATOM 4615 O O . GLY B 1 74 ? -5.841 38.025 98.060 1.00 45.19 72 GLY B O 1
ATOM 4616 N N . ASP B 1 75 ? -4.000 37.042 97.263 1.00 43.03 73 ASP B N 1
ATOM 4617 C CA . ASP B 1 75 ? -3.240 37.219 98.495 1.00 42.68 73 ASP B CA 1
ATOM 4618 C C . ASP B 1 75 ? -2.527 38.600 98.569 1.00 42.16 73 ASP B C 1
ATOM 4619 O O . ASP B 1 75 ? -1.675 38.829 99.437 1.00 42.55 73 ASP B O 1
ATOM 4624 N N . LEU B 1 76 ? -2.833 39.504 97.655 1.00 40.69 74 LEU B N 1
ATOM 4625 C CA . LEU B 1 76 ? -2.113 40.773 97.614 1.00 40.10 74 LEU B CA 1
ATOM 4626 C C . LEU B 1 76 ? -3.096 41.861 97.971 1.00 39.33 74 LEU B C 1
ATOM 4627 O O . LEU B 1 76 ? -4.271 41.694 97.730 1.00 38.59 74 LEU B O 1
ATOM 4632 N N . GLU B 1 77 ? -2.629 42.965 98.539 1.00 38.94 75 GLU B N 1
ATOM 4633 C CA . GLU B 1 77 ? -3.512 44.097 98.768 1.00 39.49 75 GLU B CA 1
ATOM 4634 C C . GLU B 1 77 ? -3.976 44.668 97.418 1.00 38.84 75 GLU B C 1
ATOM 4635 O O . GLU B 1 77 ? -3.439 44.322 96.380 1.00 38.64 75 GLU B O 1
ATOM 4641 N N . LYS B 1 78 ? -4.988 45.527 97.436 1.00 38.46 76 LYS B N 1
ATOM 4642 C CA . LYS B 1 78 ? -5.643 45.979 96.207 1.00 37.72 76 LYS B CA 1
ATOM 4643 C C . LYS B 1 78 ? -4.663 46.715 95.299 1.00 36.19 76 LYS B C 1
ATOM 4644 O O . LYS B 1 78 ? -4.601 46.464 94.101 1.00 34.93 76 LYS B O 1
ATOM 4650 N N . LEU B 1 79 ? -3.933 47.632 95.908 1.00 34.93 77 LEU B N 1
ATOM 4651 C CA . LEU B 1 79 ? -2.953 48.444 95.236 1.00 35.11 77 LEU B CA 1
ATOM 4652 C C . LEU B 1 79 ? -1.735 47.637 94.751 1.00 34.14 77 LEU B C 1
ATOM 4653 O O . LEU B 1 79 ? -1.112 48.008 93.769 1.00 34.15 77 LEU B O 1
ATOM 4658 N N . GLN B 1 80 ? -1.404 46.549 95.447 1.00 33.75 78 GLN B N 1
ATOM 4659 C CA . GLN B 1 80 ? -0.336 45.639 95.042 1.00 33.05 78 GLN B CA 1
ATOM 4660 C C . GLN B 1 80 ? -0.784 44.879 93.819 1.00 33.19 78 GLN B C 1
ATOM 4661 O O . GLN B 1 80 ? -0.014 44.677 92.885 1.00 33.17 78 GLN B O 1
ATOM 4667 N N . ARG B 1 81 ? -2.059 44.475 93.806 1.00 33.66 79 ARG B N 1
ATOM 4668 C CA . ARG B 1 81 ? -2.645 43.851 92.615 1.00 32.82 79 ARG B CA 1
ATOM 4669 C C . ARG B 1 81 ? -2.574 44.783 91.408 1.00 32.08 79 ARG B C 1
ATOM 4670 O O . ARG B 1 81 ? -2.228 44.356 90.318 1.00 31.64 79 ARG B O 1
ATOM 4678 N N . ALA B 1 82 ? -2.893 46.060 91.589 1.00 31.72 80 ALA B N 1
ATOM 4679 C CA . ALA B 1 82 ? -2.764 47.035 90.481 1.00 31.19 80 ALA B CA 1
ATOM 4680 C C . ALA B 1 82 ? -1.294 47.190 90.068 1.00 31.04 80 ALA B C 1
ATOM 4681 O O . ALA B 1 82 ? -0.953 47.325 88.862 1.00 28.96 80 ALA B O 1
ATOM 4683 N N . ASN B 1 83 ? -0.426 47.183 91.078 1.00 30.44 81 ASN B N 1
ATOM 4684 C CA . ASN B 1 83 ? 1.005 47.365 90.814 1.00 30.39 81 ASN B CA 1
ATOM 4685 C C . ASN B 1 83 ? 1.488 46.171 90.007 1.00 30.60 81 ASN B C 1
ATOM 4686 O O . ASN B 1 83 ? 2.229 46.352 89.037 1.00 30.46 81 ASN B O 1
ATOM 4691 N N . LEU B 1 84 ? 1.011 44.960 90.345 1.00 30.15 82 LEU B N 1
ATOM 4692 C CA . LEU B 1 84 ? 1.418 43.776 89.578 1.00 30.86 82 LEU B CA 1
ATOM 4693 C C . LEU B 1 84 ? 0.967 43.879 88.115 1.00 31.25 82 LEU B C 1
ATOM 4694 O O . LEU B 1 84 ? 1.696 43.495 87.204 1.00 30.75 82 LEU B O 1
ATOM 4699 N N . ARG B 1 85 ? -0.247 44.396 87.896 1.00 32.32 83 ARG B N 1
ATOM 4700 C CA . ARG B 1 85 ? -0.725 44.727 86.534 1.00 32.57 83 ARG B CA 1
ATOM 4701 C C . ARG B 1 85 ? 0.219 45.705 85.809 1.00 31.84 83 ARG B C 1
ATOM 4702 O O . ARG B 1 85 ? 0.535 45.525 84.639 1.00 30.78 83 ARG B O 1
ATOM 4710 N N . GLU B 1 86 ? 0.658 46.747 86.511 1.00 32.05 84 GLU B N 1
ATOM 4711 C CA . GLU B 1 86 ? 1.504 47.738 85.880 1.00 31.78 84 GLU B CA 1
ATOM 4712 C C . GLU B 1 86 ? 2.905 47.177 85.626 1.00 31.78 84 GLU B C 1
ATOM 4713 O O . GLU B 1 86 ? 3.530 47.530 84.632 1.00 31.69 84 GLU B O 1
ATOM 4719 N N . MET B 1 87 ? 3.376 46.282 86.501 1.00 31.48 85 MET B N 1
ATOM 4720 C CA . MET B 1 87 ? 4.641 45.586 86.284 1.00 31.36 85 MET B CA 1
ATOM 4721 C C . MET B 1 87 ? 4.632 44.744 85.016 1.00 31.76 85 MET B C 1
ATOM 4722 O O . MET B 1 87 ? 5.577 44.777 84.253 1.00 31.01 85 MET B O 1
ATOM 4727 N N . ARG B 1 88 ? 3.593 43.923 84.833 1.00 33.03 86 ARG B N 1
ATOM 4728 C CA . ARG B 1 88 ? 3.447 43.138 83.599 1.00 33.21 86 ARG B CA 1
ATOM 4729 C C . ARG B 1 88 ? 3.456 44.017 82.368 1.00 33.81 86 ARG B C 1
ATOM 4730 O O . ARG B 1 88 ? 4.103 43.686 81.377 1.00 33.46 86 ARG B O 1
ATOM 4738 N N . ARG B 1 89 ? 2.718 45.126 82.429 1.00 34.06 87 ARG B N 1
ATOM 4739 C CA . ARG B 1 89 ? 2.688 46.080 81.334 1.00 34.42 87 ARG B CA 1
ATOM 4740 C C . ARG B 1 89 ? 4.087 46.629 80.977 1.00 34.32 87 ARG B C 1
ATOM 4741 O O . ARG B 1 89 ? 4.444 46.644 79.802 1.00 32.69 87 ARG B O 1
ATOM 4749 N N . ALA B 1 90 ? 4.841 47.110 81.977 1.00 34.16 88 ALA B N 1
ATOM 4750 C CA . ALA B 1 90 ? 6.215 47.587 81.734 1.00 34.68 88 ALA B CA 1
ATOM 4751 C C . ALA B 1 90 ? 7.075 46.456 81.177 1.00 34.75 88 ALA B C 1
ATOM 4752 O O . ALA B 1 90 ? 7.857 46.687 80.292 1.00 34.76 88 ALA B O 1
ATOM 4754 N N . TRP B 1 91 ? 6.904 45.239 81.688 1.00 35.69 89 TRP B N 1
ATOM 4755 C CA . TRP B 1 91 ? 7.678 44.089 81.219 1.00 35.90 89 TRP B CA 1
ATOM 4756 C C . TRP B 1 91 ? 7.330 43.742 79.759 1.00 36.02 89 TRP B C 1
ATOM 4757 O O . TRP B 1 91 ? 8.205 43.508 78.928 1.00 34.78 89 TRP B O 1
ATOM 4768 N N . GLU B 1 92 ? 6.043 43.726 79.440 1.00 36.14 90 GLU B N 1
ATOM 4769 C CA . GLU B 1 92 ? 5.613 43.461 78.064 1.00 36.90 90 GLU B CA 1
ATOM 4770 C C . GLU B 1 92 ? 6.113 44.525 77.091 1.00 36.77 90 GLU B C 1
ATOM 4771 O O . GLU B 1 92 ? 6.482 44.232 75.972 1.00 36.49 90 GLU B O 1
ATOM 4777 N N . LEU B 1 93 ? 6.150 45.769 77.533 1.00 38.24 91 LEU B N 1
ATOM 4778 C CA . LEU B 1 93 ? 6.589 46.851 76.670 1.00 38.74 91 LEU B CA 1
ATOM 4779 C C . LEU B 1 93 ? 8.054 46.705 76.250 1.00 39.38 91 LEU B C 1
ATOM 4780 O O . LEU B 1 93 ? 8.422 47.170 75.174 1.00 39.36 91 LEU B O 1
ATOM 4785 N N . GLU B 1 94 ? 8.894 46.112 77.103 1.00 39.83 92 GLU B N 1
ATOM 4786 C CA . GLU B 1 94 ? 10.316 45.901 76.758 1.00 40.62 92 GLU B CA 1
ATOM 4787 C C . GLU B 1 94 ? 10.604 44.535 76.174 1.00 40.84 92 GLU B C 1
ATOM 4788 O O . GLU B 1 94 ? 11.608 44.340 75.481 1.00 40.67 92 GLU B O 1
ATOM 4794 N N . ASN B 1 95 ? 9.735 43.588 76.457 1.00 41.00 93 ASN B N 1
ATOM 4795 C CA . ASN B 1 95 ? 10.030 42.205 76.167 1.00 42.13 93 ASN B CA 1
ATOM 4796 C C . ASN B 1 95 ? 9.434 41.715 74.852 1.00 42.57 93 ASN B C 1
ATOM 4797 O O . ASN B 1 95 ? 9.932 40.754 74.288 1.00 42.63 93 ASN B O 1
ATOM 4802 N N . LEU B 1 96 ? 8.367 42.354 74.374 1.00 43.58 94 LEU B N 1
ATOM 4803 C CA . LEU B 1 96 ? 7.628 41.859 73.209 1.00 44.42 94 LEU B CA 1
ATOM 4804 C C . LEU B 1 96 ? 8.339 42.131 71.877 1.00 44.77 94 LEU B C 1
ATOM 4805 O O . LEU B 1 96 ? 8.017 41.519 70.869 1.00 45.51 94 LEU B O 1
ATOM 4810 N N . LEU B 1 97 ? 9.301 43.039 71.868 1.00 45.47 95 LEU B N 1
ATOM 4811 C CA . LEU B 1 97 ? 10.083 43.323 70.674 1.00 45.56 95 LEU B CA 1
ATOM 4812 C C . LEU B 1 97 ? 11.402 42.547 70.726 1.00 46.34 95 LEU B C 1
ATOM 4813 O O . LEU B 1 97 ? 12.187 42.744 71.660 1.00 47.09 95 LEU B O 1
ATOM 4818 N N . PRO B 1 98 ? 11.670 41.681 69.730 1.00 46.37 96 PRO B N 1
ATOM 4819 C CA . PRO B 1 98 ? 12.992 41.045 69.679 1.00 46.35 96 PRO B CA 1
ATOM 4820 C C . PRO B 1 98 ? 14.140 42.045 69.449 1.00 46.40 96 PRO B C 1
ATOM 4821 O O . PRO B 1 98 ? 13.972 43.041 68.742 1.00 46.05 96 PRO B O 1
ATOM 4825 N N . GLU B 1 99 ? 15.297 41.755 70.046 1.00 46.49 97 GLU B N 1
ATOM 4826 C CA . GLU B 1 99 ? 16.427 42.690 70.078 1.00 46.74 97 GLU B CA 1
ATOM 4827 C C . GLU B 1 99 ? 16.915 43.036 68.679 1.00 46.67 97 GLU B C 1
ATOM 4828 O O . GLU B 1 99 ? 17.409 44.137 68.441 1.00 46.64 97 GLU B O 1
ATOM 4834 N N . GLU B 1 100 ? 16.751 42.082 67.766 1.00 47.02 98 GLU B N 1
ATOM 4835 C CA . GLU B 1 100 ? 17.046 42.259 66.343 1.00 47.22 98 GLU B CA 1
ATOM 4836 C C . GLU B 1 100 ? 16.189 43.382 65.751 1.00 47.17 98 GLU B C 1
ATOM 4837 O O . GLU B 1 100 ? 16.695 44.264 65.064 1.00 46.92 98 GLU B O 1
ATOM 4843 N N . PHE B 1 101 ? 14.891 43.350 66.034 1.00 47.50 99 PHE B N 1
ATOM 4844 C CA . PHE B 1 101 ? 13.997 44.438 65.633 1.00 47.68 99 PHE B CA 1
ATOM 4845 C C . PHE B 1 101 ? 14.409 45.754 66.280 1.00 47.49 99 PHE B C 1
ATOM 4846 O O . PHE B 1 101 ? 14.504 46.771 65.612 1.00 46.75 99 PHE B O 1
ATOM 4854 N N . VAL B 1 102 ? 14.649 45.709 67.589 1.00 47.89 100 VAL B N 1
ATOM 4855 C CA . VAL B 1 102 ? 15.026 46.894 68.359 1.00 48.44 100 VAL B CA 1
ATOM 4856 C C . VAL B 1 102 ? 16.239 47.628 67.771 1.00 48.71 100 VAL B C 1
ATOM 4857 O O . VAL B 1 102 ? 16.163 48.826 67.537 1.00 48.34 100 VAL B O 1
ATOM 4861 N N . GLU B 1 103 ? 17.340 46.908 67.523 1.00 49.50 101 GLU B N 1
ATOM 4862 C CA . GLU B 1 103 ? 18.548 47.519 66.940 1.00 50.00 101 GLU B CA 1
ATOM 4863 C C . GLU B 1 103 ? 18.298 48.057 65.539 1.00 50.16 101 GLU B C 1
ATOM 4864 O O . GLU B 1 103 ? 18.801 49.121 65.180 1.00 49.83 101 GLU B O 1
ATOM 4870 N N . ARG B 1 104 ? 17.513 47.322 64.758 1.00 50.66 102 ARG B N 1
ATOM 4871 C CA . ARG B 1 104 ? 17.104 47.780 63.429 1.00 51.04 102 ARG B CA 1
ATOM 4872 C C . ARG B 1 104 ? 16.285 49.076 63.483 1.00 51.39 102 ARG B C 1
ATOM 4873 O O . ARG B 1 104 ? 16.485 49.986 62.666 1.00 51.06 102 ARG B O 1
ATOM 4881 N N . LYS B 1 105 ? 15.349 49.152 64.432 1.00 51.84 103 LYS B N 1
ATOM 4882 C CA . LYS B 1 105 ? 14.527 50.351 64.572 1.00 51.98 103 LYS B CA 1
ATOM 4883 C C . LYS B 1 105 ? 15.439 51.511 64.907 1.00 52.04 103 LYS B C 1
ATOM 4884 O O . LYS B 1 105 ? 15.394 52.546 64.251 1.00 52.00 103 LYS B O 1
ATOM 4890 N N . THR B 1 106 ? 16.280 51.302 65.918 1.00 52.23 104 THR B N 1
ATOM 4891 C CA . THR B 1 106 ? 17.225 52.312 66.408 1.00 52.32 104 THR B CA 1
ATOM 4892 C C . THR B 1 106 ? 18.125 52.887 65.319 1.00 52.48 104 THR B C 1
ATOM 4893 O O . THR B 1 106 ? 18.347 54.099 65.277 1.00 52.32 104 THR B O 1
ATOM 4897 N N . VAL B 1 107 ? 18.633 52.013 64.449 1.00 52.64 105 VAL B N 1
ATOM 4898 C CA . VAL B 1 107 ? 19.497 52.423 63.340 1.00 52.76 105 VAL B CA 1
ATOM 4899 C C . VAL B 1 107 ? 18.711 53.243 62.347 1.00 52.84 105 VAL B C 1
ATOM 4900 O O . VAL B 1 107 ? 19.161 54.303 61.916 1.00 53.09 105 VAL B O 1
ATOM 4904 N N . LEU B 1 108 ? 17.535 52.752 61.980 1.00 53.11 106 LEU B N 1
ATOM 4905 C CA . LEU B 1 108 ? 16.691 53.472 61.033 1.00 53.24 106 LEU B CA 1
ATOM 4906 C C . LEU B 1 108 ? 16.228 54.821 61.603 1.00 53.38 106 LEU B C 1
ATOM 4907 O O . LEU B 1 108 ? 16.224 55.818 60.890 1.00 53.29 106 LEU B O 1
ATOM 4912 N N . THR B 1 109 ? 15.881 54.882 62.882 1.00 53.43 107 THR B N 1
ATOM 4913 C CA . THR B 1 109 ? 15.360 56.140 63.415 1.00 54.15 107 THR B CA 1
ATOM 4914 C C . THR B 1 109 ? 16.448 57.193 63.476 1.00 54.15 107 THR B C 1
ATOM 4915 O O . THR B 1 109 ? 16.191 58.366 63.193 1.00 54.46 107 THR B O 1
ATOM 4919 N N . THR B 1 110 ? 17.664 56.773 63.835 1.00 54.56 108 THR B N 1
ATOM 4920 C CA . THR B 1 110 ? 18.846 57.661 63.826 1.00 54.21 108 THR B CA 1
ATOM 4921 C C . THR B 1 110 ? 19.243 58.082 62.409 1.00 54.05 108 THR B C 1
ATOM 4922 O O . THR B 1 110 ? 19.699 59.212 62.199 1.00 53.61 108 THR B O 1
ATOM 4926 N N . LYS B 1 111 ? 19.086 57.166 61.449 1.00 53.79 109 LYS B N 1
ATOM 4927 C CA . LYS B 1 111 ? 19.230 57.507 60.033 1.00 53.55 109 LYS B CA 1
ATOM 4928 C C . LYS B 1 111 ? 18.097 58.439 59.616 1.00 52.94 109 LYS B C 1
ATOM 4929 O O . LYS B 1 111 ? 18.330 59.543 59.119 1.00 52.60 109 LYS B O 1
ATOM 4935 N N . ALA B 1 112 ? 16.872 57.981 59.847 1.00 52.27 110 ALA B N 1
ATOM 4936 C CA . ALA B 1 112 ? 15.678 58.689 59.403 1.00 52.18 110 ALA B CA 1
ATOM 4937 C C . ALA B 1 112 ? 15.700 60.142 59.853 1.00 51.66 110 ALA B C 1
ATOM 4938 O O . ALA B 1 112 ? 15.255 61.026 59.118 1.00 51.36 110 ALA B O 1
ATOM 4940 N N . HIS B 1 113 ? 16.252 60.387 61.040 1.00 51.59 111 HIS B N 1
ATOM 4941 C CA . HIS B 1 113 ? 16.299 61.732 61.591 1.00 51.46 111 HIS B CA 1
ATOM 4942 C C . HIS B 1 113 ? 17.067 62.722 60.721 1.00 51.13 111 HIS B C 1
ATOM 4943 O O . HIS B 1 113 ? 16.519 63.759 60.352 1.00 51.01 111 HIS B O 1
ATOM 4950 N N . GLN B 1 114 ? 18.323 62.408 60.393 1.00 50.86 112 GLN B N 1
ATOM 4951 C CA . GLN B 1 114 ? 19.166 63.314 59.589 1.00 50.75 112 GLN B CA 1
ATOM 4952 C C . GLN B 1 114 ? 18.567 63.555 58.208 1.00 50.08 112 GLN B C 1
ATOM 4953 O O . GLN B 1 114 ? 18.588 64.680 57.702 1.00 49.73 112 GLN B O 1
ATOM 4959 N N . VAL B 1 115 ? 18.041 62.487 57.611 1.00 49.81 113 VAL B N 1
ATOM 4960 C CA . VAL B 1 115 ? 17.360 62.563 56.317 1.00 49.89 113 VAL B CA 1
ATOM 4961 C C . VAL B 1 115 ? 16.127 63.476 56.367 1.00 49.71 113 VAL B C 1
ATOM 4962 O O . VAL B 1 115 ? 15.961 64.321 55.493 1.00 49.29 113 VAL B O 1
ATOM 4966 N N . TRP B 1 116 ? 15.277 63.305 57.389 1.00 50.03 114 TRP B N 1
ATOM 4967 C CA . TRP B 1 116 ? 14.104 64.181 57.599 1.00 50.11 114 TRP B CA 1
ATOM 4968 C C . TRP B 1 116 ? 14.501 65.640 57.767 1.00 50.02 114 TRP B C 1
ATOM 4969 O O . TRP B 1 116 ? 14.041 66.520 57.041 1.00 49.83 114 TRP B O 1
ATOM 4980 N N . LYS B 1 117 ? 15.367 65.886 58.736 1.00 50.41 115 LYS B N 1
ATOM 4981 C CA . LYS B 1 117 ? 15.742 67.238 59.103 1.00 50.73 115 LYS B CA 1
ATOM 4982 C C . LYS B 1 117 ? 16.131 68.086 57.873 1.00 50.96 115 LYS B C 1
ATOM 4983 O O . LYS B 1 117 ? 15.639 69.214 57.712 1.00 51.75 115 LYS B O 1
ATOM 4989 N N . THR B 1 118 ? 16.979 67.536 56.999 1.00 50.68 116 THR B N 1
ATOM 4990 C CA . THR B 1 118 ? 17.459 68.253 55.815 1.00 50.45 116 THR B CA 1
ATOM 4991 C C . THR B 1 118 ? 16.384 68.385 54.739 1.00 50.23 116 THR B C 1
ATOM 4992 O O . THR B 1 118 ? 16.197 69.471 54.187 1.00 50.63 116 THR B O 1
ATOM 4996 N N . CYS B 1 119 ? 15.706 67.281 54.424 1.00 50.03 117 CYS B N 1
ATOM 4997 C CA . CYS B 1 119 ? 14.610 67.286 53.438 1.00 50.01 117 CYS B CA 1
ATOM 4998 C C . CYS B 1 119 ? 13.528 68.295 53.815 1.00 50.28 117 CYS B C 1
ATOM 4999 O O . CYS B 1 119 ? 13.037 69.060 52.969 1.00 49.86 117 CYS B O 1
ATOM 5002 N N . ARG B 1 120 ? 13.139 68.271 55.092 1.00 50.43 118 ARG B N 1
ATOM 5003 C CA . ARG B 1 120 ? 12.223 69.271 55.628 1.00 50.53 118 ARG B CA 1
ATOM 5004 C C . ARG B 1 120 ? 12.701 70.674 55.291 1.00 50.28 118 ARG B C 1
ATOM 5005 O O . ARG B 1 120 ? 11.949 71.468 54.733 1.00 49.50 118 ARG B O 1
ATOM 5013 N N . GLU B 1 121 ? 13.953 70.967 55.637 1.00 50.49 119 GLU B N 1
ATOM 5014 C CA . GLU B 1 121 ? 14.524 72.295 55.415 1.00 50.78 119 GLU B CA 1
ATOM 5015 C C . GLU B 1 121 ? 14.572 72.672 53.932 1.00 50.82 119 GLU B C 1
ATOM 5016 O O . GLU B 1 121 ? 14.532 73.858 53.580 1.00 50.83 119 GLU B O 1
ATOM 5022 N N . LYS B 1 122 ? 14.638 71.660 53.070 1.00 50.96 120 LYS B N 1
ATOM 5023 C CA . LYS B 1 122 ? 14.722 71.869 51.621 1.00 51.15 120 LYS B CA 1
ATOM 5024 C C . LYS B 1 122 ? 13.396 71.694 50.851 1.00 51.06 120 LYS B C 1
ATOM 5025 O O . LYS B 1 122 ? 13.354 71.949 49.656 1.00 50.39 120 LYS B O 1
ATOM 5031 N N . ASN B 1 123 ? 12.322 71.282 51.538 1.00 50.94 121 ASN B N 1
ATOM 5032 C CA . ASN B 1 123 ? 11.012 71.037 50.906 1.00 51.18 121 ASN B CA 1
ATOM 5033 C C . ASN B 1 123 ? 11.001 69.810 49.970 1.00 51.56 121 ASN B C 1
ATOM 5034 O O . ASN B 1 123 ? 10.306 69.795 48.950 1.00 51.85 121 ASN B O 1
ATOM 5039 N N . ASP B 1 124 ? 11.739 68.770 50.352 1.00 52.04 122 ASP B N 1
ATOM 5040 C CA . ASP B 1 124 ? 12.044 67.645 49.462 1.00 51.75 122 ASP B CA 1
ATOM 5041 C C . ASP B 1 124 ? 11.455 66.329 49.965 1.00 51.72 122 ASP B C 1
ATOM 5042 O O . ASP B 1 124 ? 12.117 65.550 50.656 1.00 51.25 122 ASP B O 1
ATOM 5047 N N . PHE B 1 125 ? 10.202 66.081 49.611 1.00 51.82 123 PHE B N 1
ATOM 5048 C CA . PHE B 1 125 ? 9.506 64.895 50.104 1.00 51.97 123 PHE B CA 1
ATOM 5049 C C . PHE B 1 125 ? 10.042 63.648 49.416 1.00 51.97 123 PHE B C 1
ATOM 5050 O O . PHE B 1 125 ? 10.165 62.584 50.032 1.00 52.67 123 PHE B O 1
ATOM 5058 N N . ALA B 1 126 ? 10.308 63.802 48.129 1.00 51.73 124 ALA B N 1
ATOM 5059 C CA . ALA B 1 126 ? 10.913 62.766 47.261 1.00 52.00 124 ALA B CA 1
ATOM 5060 C C . ALA B 1 126 ? 12.246 62.177 47.765 1.00 51.73 124 ALA B C 1
ATOM 5061 O O . ALA B 1 126 ? 12.484 60.972 47.622 1.00 51.26 124 ALA B O 1
ATOM 5063 N N . GLY B 1 127 ? 13.097 63.026 48.346 1.00 51.71 125 GLY B N 1
ATOM 5064 C CA . GLY B 1 127 ? 14.295 62.567 49.056 1.00 52.07 125 GLY B CA 1
ATOM 5065 C C . GLY B 1 127 ? 14.002 61.882 50.389 1.00 52.42 125 GLY B C 1
ATOM 5066 O O . GLY B 1 127 ? 14.797 61.053 50.858 1.00 52.73 125 GLY B O 1
ATOM 5067 N N . PHE B 1 128 ? 12.875 62.221 51.010 1.00 52.53 126 PHE B N 1
ATOM 5068 C CA . PHE B 1 128 ? 12.480 61.577 52.260 1.00 52.52 126 PHE B CA 1
ATOM 5069 C C . PHE B 1 128 ? 11.819 60.236 51.990 1.00 52.29 126 PHE B C 1
ATOM 5070 O O . PHE B 1 128 ? 12.020 59.288 52.736 1.00 51.98 126 PHE B O 1
ATOM 5078 N N . LEU B 1 129 ? 11.077 60.159 50.886 1.00 52.47 127 LEU B N 1
ATOM 5079 C CA . LEU B 1 129 ? 10.142 59.056 50.610 1.00 52.50 127 LEU B CA 1
ATOM 5080 C C . LEU B 1 129 ? 10.686 57.640 50.766 1.00 52.89 127 LEU B C 1
ATOM 5081 O O . LEU B 1 129 ? 9.955 56.768 51.230 1.00 53.04 127 LEU B O 1
ATOM 5086 N N . PRO B 1 130 ? 11.945 57.388 50.345 1.00 53.17 128 PRO B N 1
ATOM 5087 C CA . PRO B 1 130 ? 12.473 56.032 50.535 1.00 53.30 128 PRO B CA 1
ATOM 5088 C C . PRO B 1 130 ? 12.564 55.653 52.012 1.00 53.50 128 PRO B C 1
ATOM 5089 O O . PRO B 1 130 ? 12.111 54.567 52.392 1.00 53.60 128 PRO B O 1
ATOM 5093 N N . THR B 1 131 ? 13.128 56.551 52.824 1.00 53.59 129 THR B N 1
ATOM 5094 C CA . THR B 1 131 ? 13.103 56.410 54.287 1.00 53.59 129 THR B CA 1
ATOM 5095 C C . THR B 1 131 ? 11.671 56.224 54.794 1.00 53.34 129 THR B C 1
ATOM 5096 O O . THR B 1 131 ? 11.384 55.262 55.492 1.00 53.27 129 THR B O 1
ATOM 5100 N N . LEU B 1 132 ? 10.784 57.146 54.418 1.00 53.22 130 LEU B N 1
ATOM 5101 C CA . LEU B 1 132 ? 9.404 57.147 54.918 1.00 53.32 130 LEU B CA 1
ATOM 5102 C C . LEU B 1 132 ? 8.723 55.796 54.651 1.00 53.12 130 LEU B C 1
ATOM 5103 O O . LEU B 1 132 ? 8.091 55.238 55.548 1.00 53.13 130 LEU B O 1
ATOM 5108 N N . LYS B 1 133 ? 8.895 55.254 53.444 1.00 53.01 131 LYS B N 1
ATOM 5109 C CA . LYS B 1 133 ? 8.403 53.909 53.111 1.00 52.98 131 LYS B CA 1
ATOM 5110 C C . LYS B 1 133 ? 8.908 52.844 54.079 1.00 52.60 131 LYS B C 1
ATOM 5111 O O . LYS B 1 133 ? 8.170 51.918 54.401 1.00 52.25 131 LYS B O 1
ATOM 5117 N N . GLU B 1 134 ? 10.160 52.966 54.526 1.00 52.33 132 GLU B N 1
ATOM 5118 C CA . GLU B 1 134 ? 10.768 51.974 55.447 1.00 52.45 132 GLU B CA 1
ATOM 5119 C C . GLU B 1 134 ? 10.250 52.121 56.887 1.00 51.76 132 GLU B C 1
ATOM 5120 O O . GLU B 1 134 ? 10.037 51.126 57.589 1.00 51.60 132 GLU B O 1
ATOM 5126 N N . LEU B 1 135 ? 10.092 53.366 57.321 1.00 51.43 133 LEU B N 1
ATOM 5127 C CA . LEU B 1 135 ? 9.442 53.682 58.613 1.00 51.38 133 LEU B CA 1
ATOM 5128 C C . LEU B 1 135 ? 8.068 53.043 58.686 1.00 50.95 133 LEU B C 1
ATOM 5129 O O . LEU B 1 135 ? 7.796 52.245 59.571 1.00 50.41 133 LEU B O 1
ATOM 5134 N N . ILE B 1 136 ? 7.233 53.347 57.701 1.00 51.53 134 ILE B N 1
ATOM 5135 C CA . ILE B 1 136 ? 5.878 52.827 57.671 1.00 51.90 134 ILE B CA 1
ATOM 5136 C C . ILE B 1 136 ? 5.862 51.294 57.682 1.00 52.17 134 ILE B C 1
ATOM 5137 O O . ILE B 1 136 ? 4.952 50.695 58.252 1.00 52.81 134 ILE B O 1
ATOM 5142 N N . ALA B 1 137 ? 6.853 50.652 57.062 1.00 51.97 135 ALA B N 1
ATOM 5143 C CA . ALA B 1 137 ? 6.918 49.187 57.074 1.00 51.56 135 ALA B CA 1
ATOM 5144 C C . ALA B 1 137 ? 7.374 48.673 58.436 1.00 51.16 135 ALA B C 1
ATOM 5145 O O . ALA B 1 137 ? 6.909 47.640 58.902 1.00 50.75 135 ALA B O 1
ATOM 5147 N N . LEU B 1 138 ? 8.289 49.410 59.061 1.00 51.36 136 LEU B N 1
ATOM 5148 C CA . LEU B 1 138 ? 8.761 49.112 60.422 1.00 51.59 136 LEU B CA 1
ATOM 5149 C C . LEU B 1 138 ? 7.631 49.243 61.467 1.00 51.82 136 LEU B C 1
ATOM 5150 O O . LEU B 1 138 ? 7.481 48.373 62.345 1.00 51.45 136 LEU B O 1
ATOM 5155 N N . PHE B 1 139 ? 6.852 50.328 61.359 1.00 51.76 137 PHE B N 1
ATOM 5156 C CA . PHE B 1 139 ? 5.715 50.595 62.260 1.00 51.47 137 PHE B CA 1
ATOM 5157 C C . PHE B 1 139 ? 4.664 49.525 62.151 1.00 51.46 137 PHE B C 1
ATOM 5158 O O . PHE B 1 139 ? 4.115 49.087 63.173 1.00 51.84 137 PHE B O 1
ATOM 5166 N N . ARG B 1 140 ? 4.359 49.126 60.913 1.00 51.63 138 ARG B N 1
ATOM 5167 C CA . ARG B 1 140 ? 3.408 48.037 60.664 1.00 51.81 138 ARG B CA 1
ATOM 5168 C C . ARG B 1 140 ? 3.904 46.745 61.289 1.00 51.50 138 ARG B C 1
ATOM 5169 O O . ARG B 1 140 ? 3.108 45.951 61.811 1.00 51.47 138 ARG B O 1
ATOM 5177 N N . GLU B 1 141 ? 5.221 46.534 61.214 1.00 51.04 139 GLU B N 1
ATOM 5178 C CA . GLU B 1 141 ? 5.853 45.352 61.793 1.00 50.61 139 GLU B CA 1
ATOM 5179 C C . GLU B 1 141 ? 5.854 45.469 63.304 1.00 50.10 139 GLU B C 1
ATOM 5180 O O . GLU B 1 141 ? 5.617 44.486 64.014 1.00 49.68 139 GLU B O 1
ATOM 5186 N N . GLU B 1 142 ? 6.131 46.676 63.788 1.00 49.81 140 GLU B N 1
ATOM 5187 C CA . GLU B 1 142 ? 6.070 46.955 65.220 1.00 49.69 140 GLU B CA 1
ATOM 5188 C C . GLU B 1 142 ? 4.683 46.654 65.801 1.00 49.17 140 GLU B C 1
ATOM 5189 O O . GLU B 1 142 ? 4.571 45.908 66.771 1.00 49.43 140 GLU B O 1
ATOM 5195 N N . GLY B 1 143 ? 3.635 47.196 65.185 1.00 49.05 141 GLY B N 1
ATOM 5196 C CA . GLY B 1 143 ? 2.256 46.930 65.614 1.00 48.74 141 GLY B CA 1
ATOM 5197 C C . GLY B 1 143 ? 1.966 45.463 65.818 1.00 48.95 141 GLY B C 1
ATOM 5198 O O . GLY B 1 143 ? 1.399 45.053 66.851 1.00 49.43 141 GLY B O 1
ATOM 5199 N N . LYS B 1 144 ? 2.347 44.648 64.839 1.00 48.55 142 LYS B N 1
ATOM 5200 C CA . LYS B 1 144 ? 2.107 43.214 64.939 1.00 48.21 142 LYS B CA 1
ATOM 5201 C C . LYS B 1 144 ? 2.804 42.572 66.155 1.00 47.67 142 LYS B C 1
ATOM 5202 O O . LYS B 1 144 ? 2.206 41.766 66.877 1.00 47.19 142 LYS B O 1
ATOM 5208 N N . LEU B 1 145 ? 4.067 42.932 66.366 1.00 47.15 143 LEU B N 1
ATOM 5209 C CA . LEU B 1 145 ? 4.845 42.428 67.504 1.00 46.71 143 LEU B CA 1
ATOM 5210 C C . LEU B 1 145 ? 4.187 42.826 68.824 1.00 46.16 143 LEU B C 1
ATOM 5211 O O . LEU B 1 145 ? 3.968 41.987 69.694 1.00 45.76 143 LEU B O 1
ATOM 5216 N N . ARG B 1 146 ? 3.865 44.112 68.960 1.00 45.86 144 ARG B N 1
ATOM 5217 C CA . ARG B 1 146 ? 3.229 44.616 70.182 1.00 45.67 144 ARG B CA 1
ATOM 5218 C C . ARG B 1 146 ? 1.817 43.998 70.333 1.00 45.51 144 ARG B C 1
ATOM 5219 O O . ARG B 1 146 ? 1.394 43.651 71.440 1.00 44.51 144 ARG B O 1
ATOM 5227 N N . ALA B 1 147 ? 1.123 43.798 69.210 1.00 45.82 145 ALA B N 1
ATOM 5228 C CA . ALA B 1 147 ? -0.185 43.108 69.227 1.00 46.18 145 ALA B CA 1
ATOM 5229 C C . ALA B 1 147 ? -0.132 41.735 69.882 1.00 46.54 145 ALA B C 1
ATOM 5230 O O . ALA B 1 147 ? -1.108 41.307 70.504 1.00 47.18 145 ALA B O 1
ATOM 5232 N N . GLY B 1 148 ? 0.991 41.033 69.736 1.00 46.97 146 GLY B N 1
ATOM 5233 C CA . GLY B 1 148 ? 1.157 39.705 70.350 1.00 46.85 146 GLY B CA 1
ATOM 5234 C C . GLY B 1 148 ? 0.066 38.733 69.943 1.00 47.07 146 GLY B C 1
ATOM 5235 O O . GLY B 1 148 ? -0.328 38.704 68.776 1.00 46.86 146 GLY B O 1
ATOM 5236 N N . ASN B 1 149 ? -0.414 37.944 70.916 1.00 47.33 147 ASN B N 1
ATOM 5237 C CA . ASN B 1 149 ? -1.517 36.998 70.736 1.00 47.38 147 ASN B CA 1
ATOM 5238 C C . ASN B 1 149 ? -2.858 37.565 71.222 1.00 47.53 147 ASN B C 1
ATOM 5239 O O . ASN B 1 149 ? -3.668 36.846 71.799 1.00 47.41 147 ASN B O 1
ATOM 5244 N N . SER B 1 150 ? -3.088 38.857 71.001 1.00 47.88 148 SER B N 1
ATOM 5245 C CA . SER B 1 150 ? -4.322 39.523 71.456 1.00 47.89 148 SER B CA 1
ATOM 5246 C C . SER B 1 150 ? -5.367 39.660 70.345 1.00 48.06 148 SER B C 1
ATOM 5247 O O . SER B 1 150 ? -6.569 39.682 70.616 1.00 48.13 148 SER B O 1
ATOM 5250 N N . GLY B 1 151 ? -4.901 39.762 69.101 1.00 48.18 149 GLY B N 1
ATOM 5251 C CA . GLY B 1 151 ? -5.781 39.996 67.964 1.00 48.02 149 GLY B CA 1
ATOM 5252 C C . GLY B 1 151 ? -6.142 41.465 67.841 1.00 47.86 149 GLY B C 1
ATOM 5253 O O . GLY B 1 151 ? -7.168 41.803 67.252 1.00 47.59 149 GLY B O 1
ATOM 5254 N N . LYS B 1 152 ? -5.305 42.332 68.411 1.00 47.81 150 LYS B N 1
ATOM 5255 C CA . LYS B 1 152 ? -5.480 43.772 68.289 1.00 47.79 150 LYS B CA 1
ATOM 5256 C C . LYS B 1 152 ? -4.959 44.240 66.948 1.00 47.41 150 LYS B C 1
ATOM 5257 O O . LYS B 1 152 ? -3.991 43.704 66.419 1.00 46.95 150 LYS B O 1
ATOM 5263 N N . HIS B 1 153 ? -5.580 45.289 66.432 1.00 47.50 151 HIS B N 1
ATOM 5264 C CA . HIS B 1 153 ? -5.113 45.947 65.227 1.00 46.72 151 HIS B CA 1
ATOM 5265 C C . HIS B 1 153 ? -3.702 46.533 65.496 1.00 46.04 151 HIS B C 1
ATOM 5266 O O . HIS B 1 153 ? -3.472 47.12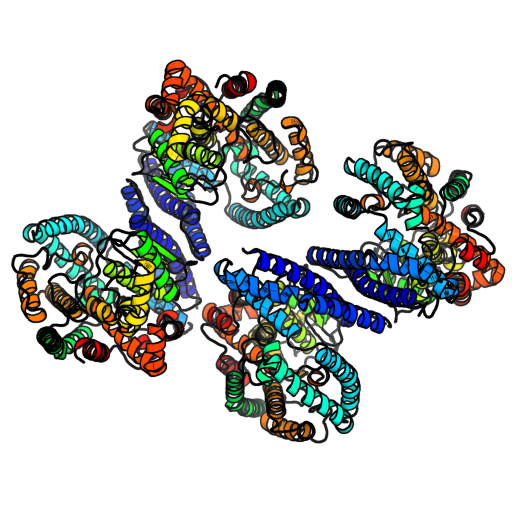7 66.545 1.00 46.37 151 HIS B O 1
ATOM 5273 N N . PRO B 1 154 ? -2.730 46.308 64.595 1.00 44.93 152 PRO B N 1
ATOM 5274 C CA . PRO B 1 154 ? -1.380 46.871 64.806 1.00 43.95 152 PRO B CA 1
ATOM 5275 C C . PRO B 1 154 ? -1.315 48.311 65.334 1.00 42.96 152 PRO B C 1
ATOM 5276 O O . PRO B 1 154 ? -0.543 48.580 66.254 1.00 43.38 152 PRO B O 1
ATOM 5280 N N . TYR B 1 155 ? -2.108 49.216 64.753 1.00 41.40 153 TYR B N 1
ATOM 5281 C CA . TYR B 1 155 ? -2.156 50.618 65.183 1.00 40.31 153 TYR B CA 1
ATOM 5282 C C . TYR B 1 155 ? -2.672 50.727 66.616 1.00 39.08 153 TYR B C 1
ATOM 5283 O O . TYR B 1 155 ? -2.165 51.502 67.395 1.00 38.85 153 TYR B O 1
ATOM 5292 N N . GLU B 1 156 ? -3.678 49.946 66.963 1.00 38.25 154 GLU B N 1
ATOM 5293 C CA . GLU B 1 156 ? -4.124 49.872 68.340 1.00 37.89 154 GLU B CA 1
ATOM 5294 C C . GLU B 1 156 ? -2.993 49.456 69.296 1.00 37.48 154 GLU B C 1
ATOM 5295 O O . GLU B 1 156 ? -2.845 50.022 70.377 1.00 36.71 154 GLU B O 1
ATOM 5301 N N . ALA B 1 157 ? -2.205 48.461 68.900 1.00 37.80 155 ALA B N 1
ATOM 5302 C CA . ALA B 1 157 ? -1.047 48.019 69.702 1.00 37.12 155 ALA B CA 1
ATOM 5303 C C . ALA B 1 157 ? -0.068 49.171 69.897 1.00 36.85 155 ALA B C 1
ATOM 5304 O O . ALA B 1 157 ? 0.559 49.300 70.965 1.00 37.74 155 ALA B O 1
ATOM 5306 N N . LEU B 1 158 ? 0.033 50.049 68.898 1.00 36.11 156 LEU B N 1
ATOM 5307 C CA . LEU B 1 158 ? 0.937 51.187 68.973 1.00 36.07 156 LEU B CA 1
ATOM 5308 C C . LEU B 1 158 ? 0.357 52.332 69.830 1.00 35.64 156 LEU B C 1
ATOM 5309 O O . LEU B 1 158 ? 1.051 52.898 70.675 1.00 34.59 156 LEU B O 1
ATOM 5314 N N . VAL B 1 159 ? -0.913 52.659 69.626 1.00 35.53 157 VAL B N 1
ATOM 5315 C CA . VAL B 1 159 ? -1.551 53.707 70.428 1.00 35.58 157 VAL B CA 1
ATOM 5316 C C . VAL B 1 159 ? -1.506 53.331 71.919 1.00 35.49 157 VAL B C 1
ATOM 5317 O O . VAL B 1 159 ? -1.317 54.187 72.780 1.00 34.90 157 VAL B O 1
ATOM 5321 N N . ASP B 1 160 ? -1.642 52.039 72.190 1.00 35.21 158 ASP B N 1
ATOM 5322 C CA . ASP B 1 160 ? -1.558 51.484 73.529 1.00 35.40 158 ASP B CA 1
ATOM 5323 C C . ASP B 1 160 ? -0.250 51.806 74.250 1.00 35.33 158 ASP B C 1
ATOM 5324 O O . ASP B 1 160 ? -0.247 51.824 75.462 1.00 35.33 158 ASP B O 1
ATOM 5329 N N . ILE B 1 161 ? 0.836 52.055 73.519 1.00 34.26 159 ILE B N 1
ATOM 5330 C CA . ILE B 1 161 ? 2.100 52.441 74.137 1.00 34.94 159 ILE B CA 1
ATOM 5331 C C . ILE B 1 161 ? 1.905 53.703 74.994 1.00 35.21 159 ILE B C 1
ATOM 5332 O O . ILE B 1 161 ? 2.387 53.794 76.148 1.00 35.92 159 ILE B O 1
ATOM 5337 N N . TYR B 1 162 ? 1.152 54.643 74.436 1.00 34.47 160 TYR B N 1
ATOM 5338 C CA . TYR B 1 162 ? 0.975 55.953 74.999 1.00 34.52 160 TYR B CA 1
ATOM 5339 C C . TYR B 1 162 ? -0.344 56.100 75.750 1.00 33.97 160 TYR B C 1
ATOM 5340 O O . TYR B 1 162 ? -0.459 56.932 76.643 1.00 33.83 160 TYR B O 1
ATOM 5349 N N . GLU B 1 163 ? -1.334 55.309 75.367 1.00 32.65 161 GLU B N 1
ATOM 5350 C CA . GLU B 1 163 ? -2.695 55.449 75.876 1.00 33.38 161 GLU B CA 1
ATOM 5351 C C . GLU B 1 163 ? -3.241 54.073 76.247 1.00 32.89 161 GLU B C 1
ATOM 5352 O O . GLU B 1 163 ? -4.046 53.513 75.523 1.00 32.96 161 GLU B O 1
ATOM 5358 N N . PRO B 1 164 ? -2.786 53.518 77.379 1.00 33.61 162 PRO B N 1
ATOM 5359 C CA . PRO B 1 164 ? -3.116 52.162 77.773 1.00 34.84 162 PRO B CA 1
ATOM 5360 C C . PRO B 1 164 ? -4.618 51.888 77.672 1.00 36.15 162 PRO B C 1
ATOM 5361 O O . PRO B 1 164 ? -5.415 52.625 78.254 1.00 36.65 162 PRO B O 1
ATOM 5365 N N . GLY B 1 165 ? -5.002 50.845 76.939 1.00 36.71 163 GLY B N 1
ATOM 5366 C CA . GLY B 1 165 ? -6.382 50.394 76.933 1.00 37.04 163 GLY B CA 1
ATOM 5367 C C . GLY B 1 165 ? -7.285 51.116 75.954 1.00 37.59 163 GLY B C 1
ATOM 5368 O O . GLY B 1 165 ? -8.455 50.782 75.858 1.00 37.41 163 GLY B O 1
ATOM 5369 N N . MET B 1 166 ? -6.741 52.088 75.218 1.00 37.95 164 MET B N 1
ATOM 5370 C CA . MET B 1 166 ? -7.509 52.793 74.186 1.00 37.95 164 MET B CA 1
ATOM 5371 C C . MET B 1 166 ? -7.618 51.905 72.942 1.00 38.34 164 MET B C 1
ATOM 5372 O O . MET B 1 166 ? -6.595 51.424 72.424 1.00 38.40 164 MET B O 1
ATOM 5377 N N . THR B 1 167 ? -8.851 51.689 72.481 1.00 37.71 165 THR B N 1
ATOM 5378 C CA . THR B 1 167 ? -9.086 50.876 71.288 1.00 37.39 165 THR B CA 1
ATOM 5379 C C . THR B 1 167 ? -9.267 51.757 70.053 1.00 37.19 165 THR B C 1
ATOM 5380 O O . THR B 1 167 ? -9.673 52.926 70.171 1.00 34.33 165 THR B O 1
ATOM 5384 N N . LEU B 1 168 ? -8.965 51.192 68.872 1.00 37.15 166 LEU B N 1
ATOM 5385 C CA . LEU B 1 168 ? -9.227 51.890 67.597 1.00 37.66 166 LEU B CA 1
ATOM 5386 C C . LEU B 1 168 ? -10.712 52.175 67.340 1.00 36.87 166 LEU B C 1
ATOM 5387 O O . LEU B 1 168 ? -11.066 53.141 66.670 1.00 35.99 166 LEU B O 1
ATOM 5392 N N . GLN B 1 169 ? -11.574 51.310 67.834 1.00 36.90 167 GLN B N 1
ATOM 5393 C CA . GLN B 1 169 ? -12.998 51.537 67.697 1.00 36.99 167 GLN B CA 1
ATOM 5394 C C . GLN B 1 169 ? -13.391 52.836 68.393 1.00 36.60 167 GLN B C 1
ATOM 5395 O O . GLN B 1 169 ? -14.100 53.676 67.803 1.00 36.15 167 GLN B O 1
ATOM 5401 N N . ARG B 1 170 ? -12.948 52.992 69.649 1.00 35.92 168 ARG B N 1
ATOM 5402 C CA . ARG B 1 170 ? -13.248 54.196 70.431 1.00 36.02 168 ARG B CA 1
ATOM 5403 C C . ARG B 1 170 ? -12.571 55.420 69.842 1.00 35.79 168 ARG B C 1
ATOM 5404 O O . ARG B 1 170 ? -13.205 56.466 69.706 1.00 35.29 168 ARG B O 1
ATOM 5412 N N . LEU B 1 171 ? -11.298 55.291 69.459 1.00 35.51 169 LEU B N 1
ATOM 5413 C CA . LEU B 1 171 ? -10.578 56.389 68.792 1.00 35.36 169 LEU B CA 1
ATOM 5414 C C . LEU B 1 171 ? -11.278 56.877 67.507 1.00 34.68 169 LEU B C 1
ATOM 5415 O O . LEU B 1 171 ? -11.401 58.079 67.279 1.00 34.72 169 LEU B O 1
ATOM 5420 N N . ASP B 1 172 ? -11.679 55.956 66.644 1.00 34.11 170 ASP B N 1
ATOM 5421 C CA . ASP B 1 172 ? -12.471 56.305 65.460 1.00 34.00 170 ASP B CA 1
ATOM 5422 C C . ASP B 1 172 ? -13.802 56.988 65.796 1.00 33.15 170 ASP B C 1
ATOM 5423 O O . ASP B 1 172 ? -14.234 57.865 65.055 1.00 33.14 170 ASP B O 1
ATOM 5428 N N . GLU B 1 173 ? -14.469 56.562 66.866 1.00 32.49 171 GLU B N 1
ATOM 5429 C CA . GLU B 1 173 ? -15.707 57.234 67.327 1.00 32.44 171 GLU B CA 1
ATOM 5430 C C . GLU B 1 173 ? -15.443 58.639 67.852 1.00 31.62 171 GLU B C 1
ATOM 5431 O O . GLU B 1 173 ? -16.231 59.549 67.629 1.00 31.47 171 GLU B O 1
ATOM 5437 N N . ILE B 1 174 ? -14.348 58.810 68.579 1.00 30.72 172 ILE B N 1
ATOM 5438 C CA . ILE B 1 174 ? -13.998 60.122 69.144 1.00 30.51 172 ILE B CA 1
ATOM 5439 C C . ILE B 1 174 ? -13.666 61.113 68.022 1.00 29.72 172 ILE B C 1
ATOM 5440 O O . ILE B 1 174 ? -14.195 62.216 68.014 1.00 30.31 172 ILE B O 1
ATOM 5445 N N . PHE B 1 175 ? -12.833 60.714 67.072 1.00 29.96 173 PHE B N 1
ATOM 5446 C CA . PHE B 1 175 ? -12.419 61.611 66.003 1.00 30.13 173 PHE B CA 1
ATOM 5447 C C . PHE B 1 175 ? -13.494 61.837 64.949 1.00 30.73 173 PHE B C 1
ATOM 5448 O O . PHE B 1 175 ? -13.597 62.915 64.387 1.00 31.75 173 PHE B O 1
ATOM 5456 N N . GLY B 1 176 ? -14.302 60.827 64.681 1.00 30.60 174 GLY B N 1
ATOM 5457 C CA . GLY B 1 176 ? -15.519 60.995 63.870 1.00 29.80 174 GLY B CA 1
ATOM 5458 C C . GLY B 1 176 ? -16.485 61.978 64.491 1.00 29.88 174 GLY B C 1
ATOM 5459 O O . GLY B 1 176 ? -17.132 62.758 63.771 1.00 27.72 174 GLY B O 1
ATOM 5460 N N . ASN B 1 177 ? -16.594 61.942 65.828 1.00 29.91 175 ASN B N 1
ATOM 5461 C CA . ASN B 1 177 ? -17.411 62.925 66.550 1.00 29.72 175 ASN B CA 1
ATOM 5462 C C . ASN B 1 177 ? -16.853 64.324 66.290 1.00 29.33 175 ASN B C 1
ATOM 5463 O O . ASN B 1 177 ? -17.540 65.177 65.756 1.00 28.84 175 ASN B O 1
ATOM 5468 N N . VAL B 1 178 ? -15.581 64.533 66.577 1.00 29.19 176 VAL B N 1
ATOM 5469 C CA . VAL B 1 178 ? -14.936 65.827 66.227 1.00 28.80 176 VAL B CA 1
ATOM 5470 C C . VAL B 1 178 ? -15.139 66.254 64.752 1.00 28.51 176 VAL B C 1
ATOM 5471 O O . VAL B 1 178 ? -15.449 67.410 64.476 1.00 28.14 176 VAL B O 1
ATOM 5475 N N . ARG B 1 179 ? -14.957 65.326 63.822 1.00 28.99 177 ARG B N 1
ATOM 5476 C CA . ARG B 1 179 ? -15.046 65.633 62.394 1.00 29.61 177 ARG B CA 1
ATOM 5477 C C . ARG B 1 179 ? -16.433 66.103 61.986 1.00 29.75 177 ARG B C 1
ATOM 5478 O O . ARG B 1 179 ? -16.548 66.844 61.002 1.00 31.58 177 ARG B O 1
ATOM 5486 N N . SER B 1 180 ? -17.478 65.663 62.707 1.00 28.69 178 SER B N 1
ATOM 5487 C CA . SER B 1 180 ? -18.846 65.982 62.372 1.00 28.34 178 SER B CA 1
ATOM 5488 C C . SER B 1 180 ? -19.210 67.449 62.643 1.00 28.18 178 SER B C 1
ATOM 5489 O O . SER B 1 180 ? -20.164 67.962 62.037 1.00 27.32 178 SER B O 1
ATOM 5492 N N . TRP B 1 181 ? -18.474 68.117 63.547 1.00 28.95 179 TRP B N 1
ATOM 5493 C CA . TRP B 1 181 ? -18.819 69.495 64.008 1.00 28.85 179 TRP B CA 1
ATOM 5494 C C . TRP B 1 181 ? -17.708 70.553 63.941 1.00 28.88 179 TRP B C 1
ATOM 5495 O O . TRP B 1 181 ? -18.038 71.743 63.778 1.00 27.41 179 TRP B O 1
ATOM 5506 N N . LEU B 1 182 ? -16.427 70.145 64.043 1.00 29.30 180 LEU B N 1
ATOM 5507 C CA . LEU B 1 182 ? -15.343 71.102 64.279 1.00 30.03 180 LEU B CA 1
ATOM 5508 C C . LEU B 1 182 ? -14.954 71.903 63.052 1.00 30.40 180 LEU B C 1
ATOM 5509 O O . LEU B 1 182 ? -14.800 73.106 63.182 1.00 31.13 180 LEU B O 1
ATOM 5514 N N . PRO B 1 183 ? -14.817 71.266 61.856 1.00 30.88 181 PRO B N 1
ATOM 5515 C CA . PRO B 1 183 ? -14.599 72.077 60.633 1.00 31.09 181 PRO B CA 1
ATOM 5516 C C . PRO B 1 183 ? -15.636 73.201 60.382 1.00 31.36 181 PRO B C 1
ATOM 5517 O O . PRO B 1 183 ? -15.254 74.334 60.036 1.00 30.01 181 PRO B O 1
ATOM 5521 N N . GLU B 1 184 ? -16.921 72.926 60.610 1.00 31.18 182 GLU B N 1
ATOM 5522 C CA . GLU B 1 184 ? -17.914 74.001 60.509 1.00 31.60 182 GLU B CA 1
ATOM 5523 C C . GLU B 1 184 ? -17.895 75.001 61.685 1.00 30.76 182 GLU B C 1
ATOM 5524 O O . GLU B 1 184 ? -18.243 76.175 61.523 1.00 30.15 182 GLU B O 1
ATOM 5530 N N . LEU B 1 185 ? -17.463 74.559 62.846 1.00 30.82 183 LEU B N 1
ATOM 5531 C CA . LEU B 1 185 ? -17.378 75.461 63.997 1.00 31.14 183 LEU B CA 1
ATOM 5532 C C . LEU B 1 185 ? -16.296 76.485 63.726 1.00 31.52 183 LEU B C 1
ATOM 5533 O O . LEU B 1 185 ? -16.475 77.660 64.040 1.00 30.78 183 LEU B O 1
ATOM 5538 N N . LEU B 1 186 ? -15.178 76.023 63.161 1.00 31.68 184 LEU B N 1
ATOM 5539 C CA . LEU B 1 186 ? -14.073 76.903 62.845 1.00 32.52 184 LEU B CA 1
ATOM 5540 C C . LEU B 1 186 ? -14.549 78.002 61.866 1.00 33.08 184 LEU B C 1
ATOM 5541 O O . LEU B 1 186 ? -14.330 79.208 62.092 1.00 32.48 184 LEU B O 1
ATOM 5546 N N . LYS B 1 187 ? -15.232 77.577 60.812 1.00 34.38 185 LYS B N 1
ATOM 5547 C CA . LYS B 1 187 ? -15.716 78.488 59.794 1.00 34.61 185 LYS B CA 1
ATOM 5548 C C . LYS B 1 187 ? -16.706 79.477 60.369 1.00 34.83 185 LYS B C 1
ATOM 5549 O O . LYS B 1 187 ? -16.682 80.636 60.005 1.00 35.11 185 LYS B O 1
ATOM 5555 N N . GLU B 1 188 ? -17.569 79.024 61.273 1.00 34.84 186 GLU B N 1
ATOM 5556 C CA . GLU B 1 188 ? -18.537 79.895 61.922 1.00 35.05 186 GLU B CA 1
ATOM 5557 C C . GLU B 1 188 ? -17.849 80.954 62.789 1.00 35.40 186 GLU B C 1
ATOM 5558 O O . GLU B 1 188 ? -18.246 82.106 62.798 1.00 34.97 186 GLU B O 1
ATOM 5564 N N . VAL B 1 189 ? -16.820 80.529 63.513 1.00 35.56 187 VAL B N 1
ATOM 5565 C CA . VAL B 1 189 ? -16.072 81.407 64.416 1.00 36.55 187 VAL B CA 1
ATOM 5566 C C . VAL B 1 189 ? -15.336 82.461 63.612 1.00 37.57 187 VAL B C 1
ATOM 5567 O O . VAL B 1 189 ? -15.434 83.638 63.926 1.00 37.09 187 VAL B O 1
ATOM 5571 N N . GLN B 1 190 ? -14.646 82.032 62.556 1.00 38.53 188 GLN B N 1
ATOM 5572 C CA . GLN B 1 190 ? -13.994 82.958 61.638 1.00 40.28 188 GLN B CA 1
ATOM 5573 C C . GLN B 1 190 ? -14.911 84.050 61.085 1.00 41.29 188 GLN B C 1
ATOM 5574 O O . GLN B 1 190 ? -14.550 85.229 61.103 1.00 41.55 188 GLN B O 1
ATOM 5580 N N . GLU B 1 191 ? -16.090 83.669 60.611 1.00 42.23 189 GLU B N 1
ATOM 5581 C CA . GLU B 1 191 ? -16.967 84.633 59.986 1.00 43.98 189 GLU B CA 1
ATOM 5582 C C . GLU B 1 191 ? -17.586 85.580 61.018 1.00 43.95 189 GLU B C 1
ATOM 5583 O O . GLU B 1 191 ? -17.764 86.764 60.736 1.00 43.54 189 GLU B O 1
ATOM 5589 N N . LYS B 1 192 ? -17.875 85.064 62.211 1.00 44.88 190 LYS B N 1
ATOM 5590 C CA . LYS B 1 192 ? -18.329 85.885 63.336 1.00 45.38 190 LYS B CA 1
ATOM 5591 C C . LYS B 1 192 ? -17.282 86.936 63.731 1.00 45.37 190 LYS B C 1
ATOM 5592 O O . LYS B 1 192 ? -17.615 88.089 63.965 1.00 45.18 190 LYS B O 1
ATOM 5598 N N . GLN B 1 193 ? -16.026 86.523 63.825 1.00 45.26 191 GLN B N 1
ATOM 5599 C CA . GLN B 1 193 ? -14.955 87.436 64.192 1.00 45.87 191 GLN B CA 1
ATOM 5600 C C . GLN B 1 193 ? -14.649 88.458 63.084 1.00 45.95 191 GLN B C 1
ATOM 5601 O O . GLN B 1 193 ? -14.299 89.573 63.383 1.00 45.45 191 GLN B O 1
ATOM 5607 N N . LYS B 1 194 ? -14.812 88.084 61.820 1.00 47.19 192 LYS B N 1
ATOM 5608 C CA . LYS B 1 194 ? -14.527 88.989 60.693 1.00 47.91 192 LYS B CA 1
ATOM 5609 C C . LYS B 1 194 ? -15.621 90.040 60.547 1.00 48.01 192 LYS B C 1
ATOM 5610 O O . LYS B 1 194 ? -15.341 91.191 60.233 1.00 48.35 192 LYS B O 1
ATOM 5616 N N . ALA B 1 195 ? -16.863 89.628 60.770 1.00 48.20 193 ALA B N 1
ATOM 5617 C CA . ALA B 1 195 ? -18.014 90.527 60.750 1.00 48.18 193 ALA B CA 1
ATOM 5618 C C . ALA B 1 195 ? -18.020 91.496 61.934 1.00 48.41 193 ALA B C 1
ATOM 5619 O O . ALA B 1 195 ? -18.418 92.642 61.774 1.00 48.88 193 ALA B O 1
ATOM 5621 N N . LEU B 1 196 ? -17.599 91.036 63.115 1.00 48.30 194 LEU B N 1
ATOM 5622 C CA . LEU B 1 196 ? -17.451 91.922 64.284 1.00 48.06 194 LEU B CA 1
ATOM 5623 C C . LEU B 1 196 ? -16.379 93.012 64.123 1.00 47.72 194 LEU B C 1
ATOM 5624 O O . LEU B 1 196 ? -16.602 94.172 64.484 1.00 47.62 194 LEU B O 1
ATOM 5629 N N . GLY B 1 197 ? -15.217 92.644 63.597 1.00 46.64 195 GLY B N 1
ATOM 5630 C CA . GLY B 1 197 ? -14.118 93.608 63.447 1.00 46.55 195 GLY B CA 1
ATOM 5631 C C . GLY B 1 197 ? -13.610 94.240 64.755 1.00 45.93 195 GLY B C 1
ATOM 5632 O O . GLY B 1 197 ? -13.247 95.426 64.784 1.00 45.70 195 GLY B O 1
ATOM 5633 N N . GLU B 1 198 ? -13.589 93.467 65.836 1.00 44.66 196 GLU B N 1
ATOM 5634 C CA . GLU B 1 198 ? -13.100 93.979 67.118 1.00 44.43 196 GLU B CA 1
ATOM 5635 C C . GLU B 1 198 ? -11.637 94.442 67.047 1.00 42.71 196 GLU B C 1
ATOM 5636 O O . GLU B 1 198 ? -10.775 93.769 66.440 1.00 41.91 196 GLU B O 1
ATOM 5642 N N . THR B 1 199 ? -11.362 95.566 67.709 1.00 41.32 197 THR B N 1
ATOM 5643 C CA . THR B 1 199 ? -9.997 96.073 67.832 1.00 41.11 197 THR B CA 1
ATOM 5644 C C . THR B 1 199 ? -9.182 95.173 68.749 1.00 40.11 197 THR B C 1
ATOM 5645 O O . THR B 1 199 ? -9.654 94.781 69.818 1.00 40.23 197 THR B O 1
ATOM 5649 N N . VAL B 1 200 ? -7.987 94.826 68.295 1.00 38.98 198 VAL B N 1
ATOM 5650 C CA . VAL B 1 200 ? -7.045 94.051 69.063 1.00 38.91 198 VAL B CA 1
ATOM 5651 C C . VAL B 1 200 ? -5.703 94.816 69.049 1.00 38.77 198 VAL B C 1
ATOM 5652 O O . VAL B 1 200 ? -5.099 94.994 68.002 1.00 38.56 198 VAL B O 1
ATOM 5656 N N . LEU B 1 201 ? -5.269 95.270 70.225 1.00 37.61 199 LEU B N 1
ATOM 5657 C CA . LEU B 1 201 ? -3.980 95.930 70.388 1.00 36.33 199 LEU B CA 1
ATOM 5658 C C . LEU B 1 201 ? -2.941 94.859 70.733 1.00 36.39 199 LEU B C 1
ATOM 5659 O O . LEU B 1 201 ? -3.074 94.133 71.745 1.00 35.15 199 LEU B O 1
ATOM 5664 N N . GLU B 1 202 ? -1.934 94.740 69.875 1.00 35.65 200 GLU B N 1
ATOM 5665 C CA . GLU B 1 202 ? -0.845 93.828 70.114 1.00 36.08 200 GLU B CA 1
ATOM 5666 C C . GLU B 1 202 ? 0.091 94.389 71.177 1.00 34.15 200 GLU B C 1
ATOM 5667 O O . GLU B 1 202 ? 0.498 95.555 71.114 1.00 32.59 200 GLU B O 1
ATOM 5673 N N . PRO B 1 203 ? 0.449 93.557 72.146 1.00 32.36 201 PRO B N 1
ATOM 5674 C CA . PRO B 1 203 ? 1.489 94.005 73.072 1.00 32.28 201 PRO B CA 1
ATOM 5675 C C . PRO B 1 203 ? 2.787 94.416 72.358 1.00 31.31 201 PRO B C 1
ATOM 5676 O O . PRO B 1 203 ? 3.268 93.693 71.475 1.00 30.26 201 PRO B O 1
ATOM 5680 N N . LYS B 1 204 ? 3.337 95.565 72.751 1.00 31.27 202 LYS B N 1
ATOM 5681 C CA . LYS B 1 204 ? 4.601 96.067 72.182 1.00 31.89 202 LYS B CA 1
ATOM 5682 C C . LYS B 1 204 ? 5.842 95.830 73.052 1.00 31.09 202 LYS B C 1
ATOM 5683 O O . LYS B 1 204 ? 5.920 96.280 74.180 1.00 31.23 202 LYS B O 1
ATOM 5689 N N . GLY B 1 205 ? 6.819 95.114 72.511 1.00 30.63 203 GLY B N 1
ATOM 5690 C CA . GLY B 1 205 ? 8.094 94.886 73.185 1.00 30.59 203 GLY B CA 1
ATOM 5691 C C . GLY B 1 205 ? 9.088 96.038 73.041 1.00 29.77 203 GLY B C 1
ATOM 5692 O O . GLY B 1 205 ? 8.761 97.076 72.468 1.00 27.65 203 GLY B O 1
ATOM 5693 N N . PRO B 1 206 ? 10.316 95.867 73.569 1.00 29.59 204 PRO B N 1
ATOM 5694 C CA . PRO B 1 206 ? 10.843 94.680 74.241 1.00 29.93 204 PRO B CA 1
ATOM 5695 C C . PRO B 1 206 ? 10.214 94.349 75.590 1.00 30.39 204 PRO B C 1
ATOM 5696 O O . PRO B 1 206 ? 9.735 95.235 76.316 1.00 31.13 204 PRO B O 1
ATOM 5700 N N . PHE B 1 207 ? 10.184 93.048 75.881 1.00 30.64 205 PHE B N 1
ATOM 5701 C CA . PHE B 1 207 ? 9.825 92.508 77.175 1.00 30.47 205 PHE B CA 1
ATOM 5702 C C . PHE B 1 207 ? 11.084 91.845 77.736 1.00 30.41 205 PHE B C 1
ATOM 5703 O O . PHE B 1 207 ? 11.445 90.743 77.315 1.00 30.18 205 PHE B O 1
ATOM 5711 N N . PRO B 1 208 ? 11.782 92.521 78.671 1.00 31.64 206 PRO B N 1
ATOM 5712 C CA . PRO B 1 208 ? 13.059 91.984 79.122 1.00 32.46 206 PRO B CA 1
ATOM 5713 C C . PRO B 1 208 ? 12.950 90.563 79.659 1.00 32.83 206 PRO B C 1
ATOM 5714 O O . PRO B 1 208 ? 12.012 90.225 80.411 1.00 33.35 206 PRO B O 1
ATOM 5718 N N . VAL B 1 209 ? 13.900 89.740 79.251 1.00 33.50 207 VAL B N 1
ATOM 5719 C CA . VAL B 1 209 ? 13.844 88.320 79.516 1.00 33.30 207 VAL B CA 1
ATOM 5720 C C . VAL B 1 209 ? 13.875 88.027 81.011 1.00 32.99 207 VAL B C 1
ATOM 5721 O O . VAL B 1 209 ? 13.289 87.028 81.450 1.00 33.46 207 VAL B O 1
ATOM 5725 N N . SER B 1 210 ? 14.584 88.856 81.782 1.00 32.83 208 SER B N 1
ATOM 5726 C CA . SER B 1 210 ? 14.599 88.769 83.257 1.00 32.82 208 SER B CA 1
ATOM 5727 C C . SER B 1 210 ? 13.227 89.041 83.881 1.00 32.26 208 SER B C 1
ATOM 5728 O O . SER B 1 210 ? 12.832 88.386 84.852 1.00 31.63 208 SER B O 1
ATOM 5731 N N . LYS B 1 211 ? 12.500 89.994 83.328 1.00 31.70 209 LYS B N 1
ATOM 5732 C CA . LYS B 1 211 ? 11.167 90.290 83.845 1.00 32.16 209 LYS B CA 1
ATOM 5733 C C . LYS B 1 211 ? 10.174 89.173 83.426 1.00 31.67 209 LYS B C 1
ATOM 5734 O O . LYS B 1 211 ? 9.271 88.793 84.191 1.00 31.83 209 LYS B O 1
ATOM 5740 N N . GLN B 1 212 ? 10.368 88.624 82.224 1.00 31.02 210 GLN B N 1
ATOM 5741 C CA . GLN B 1 212 ? 9.605 87.427 81.775 1.00 31.37 210 GLN B CA 1
ATOM 5742 C C . GLN B 1 212 ? 9.794 86.224 82.683 1.00 31.08 210 GLN B C 1
ATOM 5743 O O . GLN B 1 212 ? 8.842 85.512 83.018 1.00 31.40 210 GLN B O 1
ATOM 5749 N N . GLU B 1 213 ? 11.036 85.991 83.073 1.00 31.07 211 GLU B N 1
ATOM 5750 C CA . GLU B 1 213 ? 11.342 84.907 83.974 1.00 31.62 211 GLU B CA 1
ATOM 5751 C C . GLU B 1 213 ? 10.706 85.139 85.325 1.00 31.71 211 GLU B C 1
ATOM 5752 O O . GLU B 1 213 ? 10.125 84.222 85.930 1.00 31.81 211 GLU B O 1
ATOM 5758 N N . ALA B 1 214 ? 10.811 86.364 85.833 1.00 31.05 212 ALA B N 1
ATOM 5759 C CA . ALA B 1 214 ? 10.188 86.652 87.109 1.00 29.90 212 ALA B CA 1
ATOM 5760 C C . ALA B 1 214 ? 8.667 86.448 87.081 1.00 29.18 212 ALA B C 1
ATOM 5761 O O . ALA B 1 214 ? 8.057 85.913 88.050 1.00 28.98 212 ALA B O 1
ATOM 5763 N N . LEU B 1 215 ? 8.039 86.878 86.003 1.00 28.72 213 LEU B N 1
ATOM 5764 C CA . LEU B 1 215 ? 6.606 86.683 85.806 1.00 29.69 213 LEU B CA 1
ATOM 5765 C C . LEU B 1 215 ? 6.191 85.207 85.735 1.00 29.92 213 LEU B C 1
ATOM 5766 O O . LEU B 1 215 ? 5.177 84.783 86.324 1.00 29.49 213 LEU B O 1
ATOM 5771 N N . CYS B 1 216 ? 6.979 84.434 85.017 1.00 30.46 214 CYS B N 1
ATOM 5772 C CA . CYS B 1 216 ? 6.773 83.005 84.920 1.00 30.56 214 CYS B CA 1
ATOM 5773 C C . CYS B 1 216 ? 6.855 82.324 86.291 1.00 30.21 214 CYS B C 1
ATOM 5774 O O . CYS B 1 216 ? 5.993 81.510 86.619 1.00 29.18 214 CYS B O 1
ATOM 5777 N N . ARG B 1 217 ? 7.889 82.625 87.073 1.00 30.54 215 ARG B N 1
ATOM 5778 C CA . ARG B 1 217 ? 8.019 82.061 88.410 1.00 31.41 215 ARG B CA 1
ATOM 5779 C C . ARG B 1 217 ? 6.857 82.472 89.269 1.00 30.89 215 ARG B C 1
ATOM 5780 O O . ARG B 1 217 ? 6.457 81.720 90.144 1.00 30.82 215 ARG B O 1
ATOM 5788 N N . PHE B 1 218 ? 6.382 83.709 89.086 1.00 31.51 216 PHE B N 1
ATOM 5789 C CA . PHE B 1 218 ? 5.249 84.197 89.849 1.00 30.92 216 PHE B CA 1
ATOM 5790 C C . PHE B 1 218 ? 4.070 83.290 89.541 1.00 30.22 216 PHE B C 1
ATOM 5791 O O . PHE B 1 218 ? 3.375 82.858 90.438 1.00 28.94 216 PHE B O 1
ATOM 5799 N N . PHE B 1 219 ? 3.884 82.942 88.269 1.00 29.86 217 PHE B N 1
ATOM 5800 C CA . PHE B 1 219 ? 2.794 82.066 87.930 1.00 29.89 217 PHE B CA 1
ATOM 5801 C C . PHE B 1 219 ? 2.976 80.640 88.368 1.00 29.63 217 PHE B C 1
ATOM 5802 O O . PHE B 1 219 ? 1.999 80.014 88.810 1.00 29.69 217 PHE B O 1
ATOM 5810 N N . MET B 1 220 ? 4.214 80.145 88.372 1.00 28.44 218 MET B N 1
ATOM 5811 C CA . MET B 1 220 ? 4.465 78.875 88.973 1.00 28.93 218 MET B CA 1
ATOM 5812 C C . MET B 1 220 ? 4.076 78.905 90.481 1.00 29.51 218 MET B C 1
ATOM 5813 O O . MET B 1 220 ? 3.519 77.924 90.984 1.00 29.64 218 MET B O 1
ATOM 5818 N N . ASP B 1 221 ? 4.329 80.019 91.183 1.00 29.23 219 ASP B N 1
ATOM 5819 C CA . ASP B 1 221 ? 3.824 80.195 92.568 1.00 30.45 219 ASP B CA 1
ATOM 5820 C C . ASP B 1 221 ? 2.287 80.207 92.690 1.00 29.73 219 ASP B C 1
ATOM 5821 O O . ASP B 1 221 ? 1.702 79.647 93.638 1.00 30.01 219 ASP B O 1
ATOM 5826 N N . VAL B 1 222 ? 1.620 80.845 91.726 1.00 29.54 220 VAL B N 1
ATOM 5827 C CA . VAL B 1 222 ? 0.160 80.833 91.653 1.00 28.34 220 VAL B CA 1
ATOM 5828 C C . VAL B 1 222 ? -0.333 79.390 91.537 1.00 27.93 220 VAL B C 1
ATOM 5829 O O . VAL B 1 222 ? -1.311 79.036 92.155 1.00 25.59 220 VAL B O 1
ATOM 5833 N N . TRP B 1 223 ? 0.367 78.544 90.765 1.00 27.73 221 TRP B N 1
ATOM 5834 C CA . TRP B 1 223 ? -0.002 77.116 90.697 1.00 28.60 221 TRP B CA 1
ATOM 5835 C C . TRP B 1 223 ? 0.532 76.246 91.860 1.00 28.38 221 TRP B C 1
ATOM 5836 O O . TRP B 1 223 ? 0.425 75.017 91.841 1.00 27.41 221 TRP B O 1
ATOM 5847 N N . LYS B 1 224 ? 1.148 76.899 92.835 1.00 29.85 222 LYS B N 1
ATOM 5848 C CA . LYS B 1 224 ? 1.730 76.266 94.018 1.00 29.98 222 LYS B CA 1
ATOM 5849 C C . LYS B 1 224 ? 2.760 75.213 93.657 1.00 29.69 222 LYS B C 1
ATOM 5850 O O . LYS B 1 224 ? 2.922 74.224 94.339 1.00 28.29 222 LYS B O 1
ATOM 5856 N N . PHE B 1 225 ? 3.505 75.455 92.574 1.00 30.29 223 PHE B N 1
ATOM 5857 C CA . PHE B 1 225 ? 4.720 74.677 92.304 1.00 30.79 223 PHE B CA 1
ATOM 5858 C C . PHE B 1 225 ? 5.653 74.645 93.552 1.00 31.44 223 PHE B C 1
ATOM 5859 O O . PHE B 1 225 ? 5.994 75.659 94.201 1.00 30.90 223 PHE B O 1
ATOM 5867 N N . ASP B 1 226 ? 6.034 73.439 93.932 1.00 31.08 224 ASP B N 1
ATOM 5868 C CA . ASP B 1 226 ? 6.996 73.299 95.010 1.00 31.15 224 ASP B CA 1
ATOM 5869 C C . ASP B 1 226 ? 8.442 73.493 94.491 1.00 30.92 224 ASP B C 1
ATOM 5870 O O . ASP B 1 226 ? 8.997 72.614 93.850 1.00 31.75 224 ASP B O 1
ATOM 5875 N N . PHE B 1 227 ? 9.025 74.657 94.736 1.00 30.83 225 PHE B N 1
ATOM 5876 C CA . PHE B 1 227 ? 10.390 74.955 94.269 1.00 30.60 225 PHE B CA 1
ATOM 5877 C C . PHE B 1 227 ? 11.487 74.291 95.104 1.00 30.33 225 PHE B C 1
ATOM 5878 O O . PHE B 1 227 ? 12.641 74.323 94.752 1.00 29.86 225 PHE B O 1
ATOM 5886 N N . ASP B 1 228 ? 11.124 73.687 96.227 1.00 31.00 226 ASP B N 1
ATOM 5887 C CA . ASP B 1 228 ? 12.070 72.860 96.952 1.00 31.17 226 ASP B CA 1
ATOM 5888 C C . ASP B 1 228 ? 12.091 71.430 96.405 1.00 30.64 226 ASP B C 1
ATOM 5889 O O . ASP B 1 228 ? 12.824 70.586 96.920 1.00 29.65 226 ASP B O 1
ATOM 5894 N N . GLY B 1 229 ? 11.279 71.175 95.384 1.00 29.90 227 GLY B N 1
ATOM 5895 C CA . GLY B 1 229 ? 11.210 69.883 94.743 1.00 30.28 227 GLY B CA 1
ATOM 5896 C C . GLY B 1 229 ? 11.137 69.989 93.228 1.00 29.72 227 GLY B C 1
ATOM 5897 O O . GLY B 1 229 ? 10.556 69.145 92.566 1.00 29.88 227 GLY B O 1
ATOM 5898 N N . GLY B 1 230 ? 11.754 71.016 92.673 1.00 30.68 228 GLY B N 1
ATOM 5899 C CA . GLY B 1 230 ? 11.737 71.230 91.243 1.00 30.09 228 GLY B CA 1
ATOM 5900 C C . GLY B 1 230 ? 12.427 72.518 90.841 1.00 30.96 228 GLY B C 1
ATOM 5901 O O . GLY B 1 230 ? 12.906 73.262 91.703 1.00 31.35 228 GLY B O 1
ATOM 5902 N N . ARG B 1 231 ? 12.535 72.747 89.530 1.00 30.52 229 ARG B N 1
ATOM 5903 C CA . ARG B 1 231 ? 13.258 73.905 89.035 1.00 30.72 229 ARG B CA 1
ATOM 5904 C C . ARG B 1 231 ? 12.585 74.483 87.816 1.00 29.60 229 ARG B C 1
ATOM 5905 O O . ARG B 1 231 ? 11.839 73.761 87.153 1.00 29.96 229 ARG B O 1
ATOM 5913 N N . LEU B 1 232 ? 12.869 75.759 87.518 1.00 29.77 230 LEU B N 1
ATOM 5914 C CA . LEU B 1 232 ? 12.652 76.347 86.172 1.00 31.27 230 LEU B CA 1
ATOM 5915 C C . LEU B 1 232 ? 13.980 76.761 85.520 1.00 31.82 230 LEU B C 1
ATOM 5916 O O . LEU B 1 232 ? 14.746 77.452 86.113 1.00 32.71 230 LEU B O 1
ATOM 5921 N N . ASP B 1 233 ? 14.210 76.392 84.272 1.00 33.66 231 ASP B N 1
ATOM 5922 C CA . ASP B 1 233 ? 15.458 76.790 83.556 1.00 34.74 231 ASP B CA 1
ATOM 5923 C C . ASP B 1 233 ? 15.130 77.052 82.087 1.00 36.17 231 ASP B C 1
ATOM 5924 O O . ASP B 1 233 ? 13.974 77.097 81.736 1.00 35.12 231 ASP B O 1
ATOM 5929 N N . VAL B 1 234 ? 16.156 77.181 81.234 1.00 38.91 232 VAL B N 1
ATOM 5930 C CA . VAL B 1 234 ? 16.011 77.491 79.797 1.00 39.93 232 VAL B CA 1
ATOM 5931 C C . VAL B 1 234 ? 16.496 76.310 78.899 1.00 41.04 232 VAL B C 1
ATOM 5932 O O . VAL B 1 234 ? 17.512 75.683 79.178 1.00 41.00 232 VAL B O 1
ATOM 5936 N N . SER B 1 235 ? 15.694 75.936 77.906 1.00 42.19 233 SER B N 1
ATOM 5937 C CA . SER B 1 235 ? 16.120 75.045 76.819 1.00 43.28 233 SER B CA 1
ATOM 5938 C C . SER B 1 235 ? 15.527 75.524 75.493 1.00 44.36 233 SER B C 1
ATOM 5939 O O . SER B 1 235 ? 14.677 76.403 75.483 1.00 44.31 233 SER B O 1
ATOM 5942 N N . ALA B 1 236 ? 16.053 74.977 74.390 1.00 45.57 234 ALA B N 1
ATOM 5943 C CA . ALA B 1 236 ? 15.574 75.245 73.046 1.00 47.00 234 ALA B CA 1
ATOM 5944 C C . ALA B 1 236 ? 14.112 74.791 72.869 1.00 48.14 234 ALA B C 1
ATOM 5945 O O . ALA B 1 236 ? 13.337 75.455 72.196 1.00 48.44 234 ALA B O 1
ATOM 5947 N N . HIS B 1 237 ? 13.715 73.678 73.482 1.00 49.67 235 HIS B N 1
ATOM 5948 C CA . HIS B 1 237 ? 12.294 73.257 73.455 1.00 49.75 235 HIS B CA 1
ATOM 5949 C C . HIS B 1 237 ? 11.760 73.135 74.887 1.00 50.44 235 HIS B C 1
ATOM 5950 O O . HIS B 1 237 ? 12.346 72.425 75.694 1.00 51.29 235 HIS B O 1
ATOM 5957 N N . PRO B 1 238 ? 10.693 73.876 75.243 1.00 49.52 236 PRO B N 1
ATOM 5958 C CA . PRO B 1 238 ? 10.133 73.677 76.582 1.00 48.29 236 PRO B CA 1
ATOM 5959 C C . PRO B 1 238 ? 9.669 72.250 76.830 1.00 46.87 236 PRO B C 1
ATOM 5960 O O . PRO B 1 238 ? 9.058 71.631 75.969 1.00 46.20 236 PRO B O 1
ATOM 5964 N N . PHE B 1 239 ? 10.009 71.726 77.989 1.00 44.73 237 PHE B N 1
ATOM 5965 C CA . PHE B 1 239 ? 9.547 70.415 78.382 1.00 43.57 237 PHE B CA 1
ATOM 5966 C C . PHE B 1 239 ? 9.504 70.395 79.901 1.00 41.63 237 PHE B C 1
ATOM 5967 O O . PHE B 1 239 ? 9.976 71.310 80.550 1.00 39.91 237 PHE B O 1
ATOM 5975 N N . CYS B 1 240 ? 8.904 69.329 80.417 1.00 40.23 238 CYS B N 1
ATOM 5976 C CA . CYS B 1 240 ? 8.798 69.030 81.842 1.00 39.61 238 CYS B CA 1
ATOM 5977 C C . CYS B 1 240 ? 9.543 67.714 82.015 1.00 38.18 238 CYS B C 1
ATOM 5978 O O . CYS B 1 240 ? 9.153 66.675 81.445 1.00 38.47 238 CYS B O 1
ATOM 5981 N N . GLY B 1 241 ? 10.610 67.725 82.785 1.00 36.79 239 GLY B N 1
ATOM 5982 C CA . GLY B 1 241 ? 11.378 66.496 82.917 1.00 36.28 239 GLY B CA 1
ATOM 5983 C C . GLY B 1 241 ? 11.978 66.220 84.274 1.00 34.83 239 GLY B C 1
ATOM 5984 O O . GLY B 1 241 ? 11.476 66.683 85.281 1.00 33.77 239 GLY B O 1
ATOM 5985 N N . ASN B 1 242 ? 13.059 65.428 84.254 1.00 33.59 240 ASN B N 1
ATOM 5986 C CA . ASN B 1 242 ? 13.647 64.877 85.433 1.00 33.03 240 ASN B CA 1
ATOM 5987 C C . ASN B 1 242 ? 12.697 63.952 86.195 1.00 33.16 240 ASN B C 1
ATOM 5988 O O . ASN B 1 242 ? 11.966 63.216 85.570 1.00 33.92 240 ASN B O 1
ATOM 5993 N N . SER B 1 243 ? 12.714 63.975 87.532 1.00 32.74 241 SER B N 1
ATOM 5994 C CA . SER B 1 243 ? 12.071 62.967 88.346 1.00 32.19 241 SER B CA 1
ATOM 5995 C C . SER B 1 243 ? 10.979 63.561 89.245 1.00 32.28 241 SER B C 1
ATOM 5996 O O . SER B 1 243 ? 10.924 64.780 89.479 1.00 33.44 241 SER B O 1
ATOM 5999 N N . LYS B 1 244 ? 10.095 62.710 89.732 1.00 31.96 242 LYS B N 1
ATOM 6000 C CA . LYS B 1 244 ? 8.929 63.162 90.537 1.00 33.05 242 LYS B CA 1
ATOM 6001 C C . LYS B 1 244 ? 9.266 63.938 91.814 1.00 32.60 242 LYS B C 1
ATOM 6002 O O . LYS B 1 244 ? 8.524 64.844 92.245 1.00 33.30 242 LYS B O 1
ATOM 6008 N N . GLU B 1 245 ? 10.369 63.559 92.438 1.00 32.88 243 GLU B N 1
ATOM 6009 C CA . GLU B 1 245 ? 10.906 64.275 93.607 1.00 32.79 243 GLU B CA 1
ATOM 6010 C C . GLU B 1 245 ? 11.644 65.568 93.263 1.00 32.26 243 GLU B C 1
ATOM 6011 O O . GLU B 1 245 ? 12.044 66.316 94.161 1.00 32.86 243 GLU B O 1
ATOM 6017 N N . ASP B 1 246 ? 11.838 65.836 91.971 1.00 32.70 244 ASP B N 1
ATOM 6018 C CA . ASP B 1 246 ? 12.735 66.872 91.544 1.00 31.83 244 ASP B CA 1
ATOM 6019 C C . ASP B 1 246 ? 12.341 67.176 90.114 1.00 32.26 244 ASP B C 1
ATOM 6020 O O . ASP B 1 246 ? 13.017 66.770 89.182 1.00 31.66 244 ASP B O 1
ATOM 6025 N N . VAL B 1 247 ? 11.212 67.887 89.944 1.00 31.50 245 VAL B N 1
ATOM 6026 C CA . VAL B 1 247 ? 10.596 68.064 88.628 1.00 30.72 245 VAL B CA 1
ATOM 6027 C C . VAL B 1 247 ? 11.127 69.363 88.035 1.00 30.61 245 VAL B C 1
ATOM 6028 O O . VAL B 1 247 ? 11.044 70.394 88.663 1.00 30.76 245 VAL B O 1
ATOM 6032 N N . ARG B 1 248 ? 11.700 69.286 86.850 1.00 30.24 246 ARG B N 1
ATOM 6033 C CA . ARG B 1 248 ? 12.443 70.356 86.248 1.00 30.67 246 ARG B CA 1
ATOM 6034 C C . ARG B 1 248 ? 11.819 70.656 84.869 1.00 31.80 246 ARG B C 1
ATOM 6035 O O . ARG B 1 248 ? 11.852 69.819 83.963 1.00 31.71 246 ARG B O 1
ATOM 6043 N N . ILE B 1 249 ? 11.279 71.869 84.755 1.00 32.16 247 ILE B N 1
ATOM 6044 C CA . ILE B 1 249 ? 10.653 72.360 83.567 1.00 32.10 247 ILE B CA 1
ATOM 6045 C C . ILE B 1 249 ? 11.518 73.451 82.937 1.00 32.79 247 ILE B C 1
ATOM 6046 O O . ILE B 1 249 ? 12.309 74.089 83.596 1.00 31.12 247 ILE B O 1
ATOM 6051 N N . THR B 1 250 ? 11.363 73.650 81.638 1.00 34.89 248 THR B N 1
ATOM 6052 C CA . THR B 1 250 ? 12.098 74.695 80.960 1.00 36.05 248 THR B CA 1
ATOM 6053 C C . THR B 1 250 ? 11.182 75.518 80.046 1.00 37.68 248 THR B C 1
ATOM 6054 O O . THR B 1 250 ? 10.005 75.172 79.808 1.00 37.65 248 THR B O 1
ATOM 6058 N N . THR B 1 251 ? 11.765 76.597 79.530 1.00 38.82 249 THR B N 1
ATOM 6059 C CA . THR B 1 251 ? 11.115 77.491 78.614 1.00 39.59 249 THR B CA 1
ATOM 6060 C C . THR B 1 251 ? 12.202 78.242 77.870 1.00 39.93 249 THR B C 1
ATOM 6061 O O . THR B 1 251 ? 13.391 78.007 78.023 1.00 40.15 249 THR B O 1
ATOM 6065 N N . LYS B 1 252 ? 11.778 79.190 77.076 1.00 41.27 250 LYS B N 1
ATOM 6066 C CA . LYS B 1 252 ? 12.695 79.899 76.205 1.00 40.90 250 LYS B CA 1
ATOM 6067 C C . LYS B 1 252 ? 12.066 81.271 76.030 1.00 39.95 250 LYS B C 1
ATOM 6068 O O . LYS B 1 252 ? 10.853 81.375 75.983 1.00 38.42 250 LYS B O 1
ATOM 6074 N N . TYR B 1 253 ? 12.897 82.305 76.008 1.00 39.65 251 TYR B N 1
ATOM 6075 C CA . TYR B 1 253 ? 12.425 83.668 75.954 1.00 39.45 251 TYR B CA 1
ATOM 6076 C C . TYR B 1 253 ? 12.910 84.410 74.706 1.00 39.19 251 TYR B C 1
ATOM 6077 O O . TYR B 1 253 ? 14.049 84.234 74.274 1.00 38.70 251 TYR B O 1
ATOM 6086 N N . THR B 1 254 ? 12.007 85.220 74.157 1.00 38.59 252 THR B N 1
ATOM 6087 C CA . THR B 1 254 ? 12.299 86.216 73.145 1.00 39.04 252 THR B CA 1
ATOM 6088 C C . THR B 1 254 ? 11.784 87.558 73.684 1.00 38.45 252 THR B C 1
ATOM 6089 O O . THR B 1 254 ? 10.714 87.618 74.330 1.00 37.72 252 THR B O 1
ATOM 6093 N N . GLU B 1 255 ? 12.569 88.613 73.479 1.00 37.80 253 GLU B N 1
ATOM 6094 C CA . GLU B 1 255 ? 12.181 89.976 73.860 1.00 38.46 253 GLU B CA 1
ATOM 6095 C C . GLU B 1 255 ? 10.954 90.474 73.130 1.00 37.16 253 GLU B C 1
ATOM 6096 O O . GLU B 1 255 ? 10.237 91.327 73.649 1.00 37.51 253 GLU B O 1
ATOM 6102 N N . THR B 1 256 ? 10.704 89.955 71.938 1.00 37.24 254 THR B N 1
ATOM 6103 C CA . THR B 1 256 ? 9.618 90.479 71.080 1.00 37.24 254 THR B CA 1
ATOM 6104 C C . THR B 1 256 ? 8.211 90.181 71.587 1.00 36.13 254 THR B C 1
ATOM 6105 O O . THR B 1 256 ? 7.269 90.930 71.317 1.00 34.65 254 THR B O 1
ATOM 6109 N N . GLU B 1 257 ? 8.037 89.088 72.333 1.00 36.14 255 GLU B N 1
ATOM 6110 C CA . GLU B 1 257 ? 6.741 88.811 72.958 1.00 35.14 255 GLU B CA 1
ATOM 6111 C C . GLU B 1 257 ? 6.868 87.926 74.190 1.00 34.45 255 GLU B C 1
ATOM 6112 O O . GLU B 1 257 ? 7.902 87.335 74.401 1.00 34.35 255 GLU B O 1
ATOM 6118 N N . PHE B 1 258 ? 5.825 87.883 75.011 1.00 33.07 256 PHE B N 1
ATOM 6119 C CA . PHE B 1 258 ? 5.848 87.140 76.262 1.00 33.64 256 PHE B CA 1
ATOM 6120 C C . PHE B 1 258 ? 4.825 86.011 76.328 1.00 33.06 256 PHE B C 1
ATOM 6121 O O . PHE B 1 258 ? 4.915 85.168 77.175 1.00 30.32 256 PHE B O 1
ATOM 6129 N N . VAL B 1 259 ? 3.841 86.039 75.454 1.00 33.53 257 VAL B N 1
ATOM 6130 C CA . VAL B 1 259 ? 2.690 85.132 75.559 1.00 35.05 257 VAL B CA 1
ATOM 6131 C C . VAL B 1 259 ? 3.127 83.686 75.419 1.00 35.68 257 VAL B C 1
ATOM 6132 O O . VAL B 1 259 ? 2.745 82.867 76.221 1.00 36.05 257 VAL B O 1
ATOM 6136 N N . THR B 1 260 ? 3.939 83.376 74.413 1.00 36.77 258 THR B N 1
ATOM 6137 C CA . THR B 1 260 ? 4.210 81.982 74.095 1.00 37.39 258 THR B CA 1
ATOM 6138 C C . THR B 1 260 ? 4.896 81.308 75.238 1.00 37.10 258 THR B C 1
ATOM 6139 O O . THR B 1 260 ? 4.572 80.199 75.595 1.00 37.48 258 THR B O 1
ATOM 6143 N N . SER B 1 261 ? 5.841 82.029 75.805 1.00 36.27 259 SER B N 1
ATOM 6144 C CA . SER B 1 261 ? 6.614 81.594 76.891 1.00 36.40 259 SER B CA 1
ATOM 6145 C C . SER B 1 261 ? 5.862 81.542 78.225 1.00 35.59 259 SER B C 1
ATOM 6146 O O . SER B 1 261 ? 6.055 80.605 79.001 1.00 35.52 259 SER B O 1
ATOM 6149 N N . LEU B 1 262 ? 5.011 82.526 78.492 1.00 34.47 260 LEU B N 1
ATOM 6150 C CA . LEU B 1 262 ? 4.127 82.478 79.675 1.00 34.79 260 LEU B CA 1
ATOM 6151 C C . LEU B 1 262 ? 3.170 81.278 79.658 1.00 33.31 260 LEU B C 1
ATOM 6152 O O . LEU B 1 262 ? 3.029 80.511 80.625 1.00 31.66 260 LEU B O 1
ATOM 6157 N N . LEU B 1 263 ? 2.442 81.173 78.555 1.00 32.62 261 LEU B N 1
ATOM 6158 C CA . LEU B 1 263 ? 1.522 80.068 78.382 1.00 33.60 261 LEU B CA 1
ATOM 6159 C C . LEU B 1 263 ? 2.219 78.706 78.321 1.00 32.21 261 LEU B C 1
ATOM 6160 O O . LEU B 1 263 ? 1.675 77.680 78.782 1.00 31.93 261 LEU B O 1
ATOM 6165 N N . GLY B 1 264 ? 3.391 78.697 77.720 1.00 32.19 262 GLY B N 1
ATOM 6166 C CA . GLY B 1 264 ? 4.280 77.521 77.769 1.00 32.10 262 GLY B CA 1
ATOM 6167 C C . GLY B 1 264 ? 4.662 77.075 79.170 1.00 30.54 262 GLY B C 1
ATOM 6168 O O . GLY B 1 264 ? 4.587 75.914 79.501 1.00 32.06 262 GLY B O 1
ATOM 6169 N N . VAL B 1 265 ? 5.082 77.997 80.002 1.00 29.39 263 VAL B N 1
ATOM 6170 C CA . VAL B 1 265 ? 5.369 77.655 81.392 1.00 31.00 263 VAL B CA 1
ATOM 6171 C C . VAL B 1 265 ? 4.140 77.166 82.150 1.00 29.77 263 VAL B C 1
ATOM 6172 O O . VAL B 1 265 ? 4.226 76.226 82.920 1.00 31.37 263 VAL B O 1
ATOM 6176 N N . ILE B 1 266 ? 3.001 77.778 81.899 1.00 29.17 264 ILE B N 1
ATOM 6177 C CA . ILE B 1 266 ? 1.736 77.366 82.528 1.00 28.56 264 ILE B CA 1
ATOM 6178 C C . ILE B 1 266 ? 1.419 75.901 82.119 1.00 28.10 264 ILE B C 1
ATOM 6179 O O . ILE B 1 266 ? 1.115 75.053 82.934 1.00 28.94 264 ILE B O 1
ATOM 6184 N N . HIS B 1 267 ? 1.516 75.621 80.844 1.00 27.29 265 HIS B N 1
ATOM 6185 C CA . HIS B 1 267 ? 1.366 74.260 80.311 1.00 27.66 265 HIS B CA 1
ATOM 6186 C C . HIS B 1 267 ? 2.277 73.235 81.034 1.00 28.18 265 HIS B C 1
ATOM 6187 O O . HIS B 1 267 ? 1.835 72.197 81.511 1.00 28.98 265 HIS B O 1
ATOM 6194 N N . GLU B 1 268 ? 3.574 73.528 81.112 1.00 29.31 266 GLU B N 1
ATOM 6195 C CA . GLU B 1 268 ? 4.503 72.610 81.737 1.00 28.52 266 GLU B CA 1
ATOM 6196 C C . GLU B 1 268 ? 4.299 72.521 83.226 1.00 28.63 266 GLU B C 1
ATOM 6197 O O . GLU B 1 268 ? 4.466 71.478 83.796 1.00 27.35 266 GLU B O 1
ATOM 6203 N N . THR B 1 269 ? 3.912 73.613 83.850 1.00 28.90 267 THR B N 1
ATOM 6204 C CA . THR B 1 269 ? 3.558 73.582 85.250 1.00 29.52 267 THR B CA 1
ATOM 6205 C C . THR B 1 269 ? 2.365 72.655 85.457 1.00 30.28 267 THR B C 1
ATOM 6206 O O . THR B 1 269 ? 2.310 71.939 86.442 1.00 30.52 267 THR B O 1
ATOM 6210 N N . GLY B 1 270 ? 1.426 72.618 84.521 1.00 31.24 268 GLY B N 1
ATOM 6211 C CA . GLY B 1 270 ? 0.292 71.693 84.674 1.00 31.41 268 GLY B CA 1
ATOM 6212 C C . GLY B 1 270 ? 0.747 70.228 84.679 1.00 31.87 268 GLY B C 1
ATOM 6213 O O . GLY B 1 270 ? 0.235 69.448 85.448 1.00 33.02 268 GLY B O 1
ATOM 6214 N N . HIS B 1 271 ? 1.665 69.865 83.772 1.00 32.74 269 HIS B N 1
ATOM 6215 C CA . HIS B 1 271 ? 2.347 68.551 83.786 1.00 32.47 269 HIS B CA 1
ATOM 6216 C C . HIS B 1 271 ? 3.060 68.318 85.143 1.00 33.28 269 HIS B C 1
ATOM 6217 O O . HIS B 1 271 ? 2.876 67.273 85.792 1.00 33.07 269 HIS B O 1
ATOM 6224 N N . ALA B 1 272 ? 3.836 69.325 85.589 1.00 33.01 270 ALA B N 1
ATOM 6225 C CA . ALA B 1 272 ? 4.614 69.253 86.824 1.00 31.90 270 ALA B CA 1
ATOM 6226 C C . ALA B 1 272 ? 3.781 68.942 88.039 1.00 31.47 270 ALA B C 1
ATOM 6227 O O . ALA B 1 272 ? 4.216 68.178 88.926 1.00 30.47 270 ALA B O 1
ATOM 6229 N N . LYS B 1 273 ? 2.605 69.546 88.119 1.00 30.86 271 LYS B N 1
ATOM 6230 C CA . LYS B 1 273 ? 1.748 69.340 89.303 1.00 30.23 271 LYS B CA 1
ATOM 6231 C C . LYS B 1 273 ? 1.326 67.890 89.376 1.00 29.91 271 LYS B C 1
ATOM 6232 O O . LYS B 1 273 ? 1.211 67.316 90.460 1.00 30.81 271 LYS B O 1
ATOM 6238 N N . TYR B 1 274 ? 1.101 67.274 88.230 1.00 29.61 272 TYR B N 1
ATOM 6239 C CA . TYR B 1 274 ? 0.777 65.855 88.201 1.00 30.62 272 TYR B CA 1
ATOM 6240 C C . TYR B 1 274 ? 1.958 65.034 88.736 1.00 31.29 272 TYR B C 1
ATOM 6241 O O . TYR B 1 274 ? 1.800 64.237 89.694 1.00 30.78 272 TYR B O 1
ATOM 6250 N N . GLU B 1 275 ? 3.139 65.271 88.156 1.00 32.14 273 GLU B N 1
ATOM 6251 C CA . GLU B 1 275 ? 4.365 64.586 88.569 1.00 32.43 273 GLU B CA 1
ATOM 6252 C C . GLU B 1 275 ? 4.688 64.782 90.065 1.00 33.64 273 GLU B C 1
ATOM 6253 O O . GLU B 1 275 ? 5.017 63.795 90.757 1.00 35.21 273 GLU B O 1
ATOM 6259 N N . GLN B 1 276 ? 4.532 66.010 90.595 1.00 33.77 274 GLN B N 1
ATOM 6260 C CA . GLN B 1 276 ? 4.917 66.310 91.976 1.00 33.21 274 GLN B CA 1
ATOM 6261 C C . GLN B 1 276 ? 3.965 65.723 92.982 1.00 33.72 274 GLN B C 1
ATOM 6262 O O . GLN B 1 276 ? 4.308 65.623 94.176 1.00 33.00 274 GLN B O 1
ATOM 6268 N N . ASN B 1 277 ? 2.741 65.426 92.530 1.00 33.45 275 ASN B N 1
ATOM 6269 C CA . ASN B 1 277 ? 1.720 64.889 93.387 1.00 33.41 275 ASN B CA 1
ATOM 6270 C C . ASN B 1 277 ? 1.233 63.512 93.006 1.00 33.05 275 ASN B C 1
ATOM 6271 O O . ASN B 1 277 ? 0.165 63.094 93.476 1.00 31.31 275 ASN B O 1
ATOM 6276 N N . CYS B 1 278 ? 2.028 62.783 92.233 1.00 31.85 276 CYS B N 1
ATOM 6277 C CA . CYS B 1 278 ? 1.589 61.496 91.723 1.00 32.49 276 CYS B CA 1
ATOM 6278 C C . CYS B 1 278 ? 1.555 60.466 92.839 1.00 32.76 276 CYS B C 1
ATOM 6279 O O . CYS B 1 278 ? 2.566 60.214 93.481 1.00 33.82 276 CYS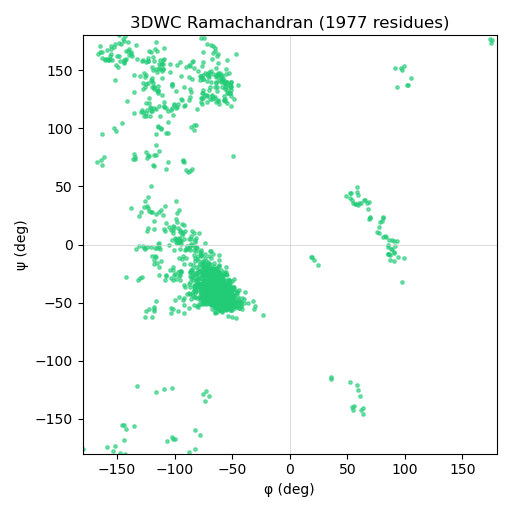 B O 1
ATOM 6282 N N . GLY B 1 279 ? 0.397 59.857 93.072 1.00 31.12 277 GLY B N 1
ATOM 6283 C CA . GLY B 1 279 ? 0.330 58.675 93.932 1.00 31.28 277 GLY B CA 1
ATOM 6284 C C . GLY B 1 279 ? 0.219 57.362 93.186 1.00 31.57 277 GLY B C 1
ATOM 6285 O O . GLY B 1 279 ? 0.399 57.306 91.997 1.00 32.36 277 GLY B O 1
ATOM 6286 N N . PRO B 1 280 ? -0.132 56.275 93.876 1.00 32.63 278 PRO B N 1
ATOM 6287 C CA . PRO B 1 280 ? -0.519 56.223 95.267 1.00 33.44 278 PRO B CA 1
ATOM 6288 C C . PRO B 1 280 ? 0.648 56.323 96.263 1.00 33.48 278 PRO B C 1
ATOM 6289 O O . PRO B 1 280 ? 1.715 55.817 96.036 1.00 32.93 278 PRO B O 1
ATOM 6293 N N . LYS B 1 281 ? 0.409 56.976 97.389 1.00 34.99 279 LYS B N 1
ATOM 6294 C CA . LYS B 1 281 ? 1.420 57.086 98.432 1.00 34.92 279 LYS B CA 1
ATOM 6295 C C . LYS B 1 281 ? 1.821 55.668 98.885 1.00 34.32 279 LYS B C 1
ATOM 6296 O O . LYS B 1 281 ? 0.993 54.746 98.984 1.00 34.04 279 LYS B O 1
ATOM 6302 N N . GLY B 1 282 ? 3.108 55.499 99.124 1.00 34.32 280 GLY B N 1
ATOM 6303 C CA . GLY B 1 282 ? 3.655 54.237 99.595 1.00 34.45 280 GLY B CA 1
ATOM 6304 C C . GLY B 1 282 ? 4.082 53.349 98.440 1.00 34.30 280 GLY B C 1
ATOM 6305 O O . GLY B 1 282 ? 4.587 52.256 98.662 1.00 34.73 280 GLY B O 1
ATOM 6306 N N . PHE B 1 283 ? 3.873 53.815 97.213 1.00 34.21 281 PHE B N 1
ATOM 6307 C CA . PHE B 1 283 ? 4.279 53.084 96.015 1.00 33.49 281 PHE B CA 1
ATOM 6308 C C . PHE B 1 283 ? 5.216 53.890 95.136 1.00 33.30 281 PHE B C 1
ATOM 6309 O O . PHE B 1 283 ? 5.311 53.679 93.927 1.00 32.40 281 PHE B O 1
ATOM 6317 N N . GLU B 1 284 ? 5.968 54.780 95.768 1.00 33.63 282 GLU B N 1
ATOM 6318 C CA . GLU B 1 284 ? 6.692 55.837 95.031 1.00 33.67 282 GLU B CA 1
ATOM 6319 C C . GLU B 1 284 ? 7.701 55.346 93.973 1.00 33.12 282 GLU B C 1
ATOM 6320 O O . GLU B 1 284 ? 7.803 55.944 92.898 1.00 34.10 282 GLU B O 1
ATOM 6326 N N . THR B 1 285 ? 8.382 54.243 94.242 1.00 32.13 283 THR B N 1
ATOM 6327 C CA . THR B 1 285 ? 9.411 53.701 93.314 1.00 32.04 283 THR B CA 1
ATOM 6328 C C . THR B 1 285 ? 8.864 52.599 92.367 1.00 31.87 283 THR B C 1
ATOM 6329 O O . THR B 1 285 ? 9.632 51.926 91.673 1.00 32.43 283 THR B O 1
ATOM 6333 N N . GLN B 1 286 ? 7.535 52.467 92.318 1.00 30.82 284 GLN B N 1
ATOM 6334 C CA . GLN B 1 286 ? 6.840 51.424 91.577 1.00 30.28 284 GLN B CA 1
ATOM 6335 C C . GLN B 1 286 ? 6.040 51.940 90.387 1.00 30.09 284 GLN B C 1
ATOM 6336 O O . GLN B 1 286 ? 5.593 53.104 90.377 1.00 29.48 284 GLN B O 1
ATOM 6342 N N . PRO B 1 287 ? 5.751 51.044 89.432 1.00 30.01 285 PRO B N 1
ATOM 6343 C CA . PRO B 1 287 ? 5.116 51.466 88.218 1.00 30.70 285 PRO B CA 1
ATOM 6344 C C . PRO B 1 287 ? 3.622 51.848 88.360 1.00 31.51 285 PRO B C 1
ATOM 6345 O O . PRO B 1 287 ? 3.088 52.488 87.466 1.00 31.61 285 PRO B O 1
ATOM 6349 N N . VAL B 1 288 ? 2.968 51.499 89.474 1.00 31.90 286 VAL B N 1
ATOM 6350 C CA . VAL B 1 288 ? 1.606 51.991 89.741 1.00 31.95 286 VAL B CA 1
ATOM 6351 C C . VAL B 1 288 ? 1.598 53.489 90.132 1.00 33.06 286 VAL B C 1
ATOM 6352 O O . VAL B 1 288 ? 0.604 54.182 89.953 1.00 32.34 286 VAL B O 1
ATOM 6356 N N . CYS B 1 289 ? 2.717 53.974 90.675 1.00 34.61 287 CYS B N 1
ATOM 6357 C CA . CYS B 1 289 ? 2.847 55.376 91.000 1.00 34.63 287 CYS B CA 1
ATOM 6358 C C . CYS B 1 289 ? 3.461 56.067 89.820 1.00 34.94 287 CYS B C 1
ATOM 6359 O O . CYS B 1 289 ? 4.601 56.488 89.885 1.00 35.83 287 CYS B O 1
ATOM 6362 N N . MET B 1 290 ? 2.674 56.185 88.754 1.00 34.65 288 MET B N 1
ATOM 6363 C CA . MET B 1 290 ? 3.017 56.864 87.522 1.00 35.47 288 MET B CA 1
ATOM 6364 C C . MET B 1 290 ? 1.786 57.486 86.837 1.00 34.11 288 MET B C 1
ATOM 6365 O O . MET B 1 290 ? 0.662 57.017 87.027 1.00 33.54 288 MET B O 1
ATOM 6370 N N . ALA B 1 291 ? 2.009 58.558 86.071 1.00 32.73 289 ALA B N 1
ATOM 6371 C CA . ALA B 1 291 ? 0.976 59.112 85.195 1.00 32.39 289 ALA B CA 1
ATOM 6372 C C . ALA B 1 291 ? 0.253 58.011 84.429 1.00 31.22 289 ALA B C 1
ATOM 6373 O O . ALA B 1 291 ? 0.866 57.059 84.010 1.00 29.78 289 ALA B O 1
ATOM 6375 N N . ARG B 1 292 ? -1.082 58.107 84.328 1.00 31.19 290 ARG B N 1
ATOM 6376 C CA . ARG B 1 292 ? -1.881 57.027 83.778 1.00 31.15 290 ARG B CA 1
ATOM 6377 C C . ARG B 1 292 ? -1.691 56.913 82.267 1.00 30.40 290 ARG B C 1
ATOM 6378 O O . ARG B 1 292 ? -1.626 55.821 81.738 1.00 30.38 290 ARG B O 1
ATOM 6386 N N . SER B 1 293 ? -1.602 58.041 81.573 1.00 30.72 291 SER B N 1
ATOM 6387 C CA . SER B 1 293 ? -1.433 58.026 80.122 1.00 30.09 291 SER B CA 1
ATOM 6388 C C . SER B 1 293 ? -0.997 59.395 79.644 1.00 30.89 291 SER B C 1
ATOM 6389 O O . SER B 1 293 ? -1.028 60.380 80.417 1.00 30.42 291 SER B O 1
ATOM 6392 N N . LEU B 1 294 ? -0.627 59.481 78.361 1.00 30.09 292 LEU B N 1
ATOM 6393 C CA . LEU B 1 294 ? -0.231 60.761 77.804 1.00 30.70 292 LEU B CA 1
ATOM 6394 C C . LEU B 1 294 ? -1.424 61.654 77.635 1.00 30.37 292 LEU B C 1
ATOM 6395 O O . LEU B 1 294 ? -1.299 62.865 77.758 1.00 30.24 292 LEU B O 1
ATOM 6400 N N . GLY B 1 295 ? -2.595 61.068 77.375 1.00 30.21 293 GLY B N 1
ATOM 6401 C CA . GLY B 1 295 ? -3.826 61.837 77.310 1.00 29.50 293 GLY B CA 1
ATOM 6402 C C . GLY B 1 295 ? -4.215 62.358 78.698 1.00 29.31 293 GLY B C 1
ATOM 6403 O O . GLY B 1 295 ? -4.643 63.508 78.855 1.00 29.63 293 GLY B O 1
ATOM 6404 N N . VAL B 1 296 ? -4.081 61.528 79.715 1.00 28.52 294 VAL B N 1
ATOM 6405 C CA . VAL B 1 296 ? -4.291 62.045 81.062 1.00 28.85 294 VAL B CA 1
ATOM 6406 C C . VAL B 1 296 ? -3.251 63.113 81.422 1.00 28.49 294 VAL B C 1
ATOM 6407 O O . VAL B 1 296 ? -3.628 64.154 81.929 1.00 28.63 294 VAL B O 1
ATOM 6411 N N . HIS B 1 297 ? -1.994 62.945 81.012 1.00 31.26 295 HIS B N 1
ATOM 6412 C CA . HIS B 1 297 ? -0.946 63.939 81.312 1.00 30.34 295 HIS B CA 1
ATOM 6413 C C . HIS B 1 297 ? -1.223 65.275 80.612 1.00 31.24 295 HIS B C 1
ATOM 6414 O O . HIS B 1 297 ? -1.235 66.347 81.251 1.00 31.65 295 HIS B O 1
ATOM 6421 N N . GLU B 1 298 ? -1.490 65.209 79.307 1.00 31.52 296 GLU B N 1
ATOM 6422 C CA . GLU B 1 298 ? -1.766 66.402 78.499 1.00 31.25 296 GLU B CA 1
ATOM 6423 C C . GLU B 1 298 ? -3.105 67.004 78.919 1.00 32.45 296 GLU B C 1
ATOM 6424 O O . GLU B 1 298 ? -3.323 68.200 78.748 1.00 33.75 296 GLU B O 1
ATOM 6430 N N . GLY B 1 299 ? -3.969 66.201 79.554 1.00 31.94 297 GLY B N 1
ATOM 6431 C CA . GLY B 1 299 ? -5.160 66.727 80.198 1.00 31.12 297 GLY B CA 1
ATOM 6432 C C . GLY B 1 299 ? -4.880 67.644 81.377 1.00 31.27 297 GLY B C 1
ATOM 6433 O O . GLY B 1 299 ? -5.613 68.621 81.630 1.00 32.64 297 GLY B O 1
ATOM 6434 N N . GLN B 1 300 ? -3.844 67.327 82.129 1.00 30.46 298 GLN B N 1
ATOM 6435 C CA . GLN B 1 300 ? -3.350 68.207 83.160 1.00 30.05 298 GLN B CA 1
ATOM 6436 C C . GLN B 1 300 ? -2.635 69.454 82.632 1.00 29.13 298 GLN B C 1
ATOM 6437 O O . GLN B 1 300 ? -2.826 70.550 83.162 1.00 31.29 298 GLN B O 1
ATOM 6443 N N . SER B 1 301 ? -1.803 69.336 81.613 1.00 29.23 299 SER B N 1
ATOM 6444 C CA . SER B 1 301 ? -1.161 70.535 81.088 1.00 28.31 299 SER B CA 1
ATOM 6445 C C . SER B 1 301 ? -2.205 71.500 80.519 1.00 27.06 299 SER B C 1
ATOM 6446 O O . SER B 1 301 ? -2.129 72.745 80.669 1.00 25.58 299 SER B O 1
ATOM 6449 N N . LEU B 1 302 ? -3.158 70.936 79.803 1.00 27.02 300 LEU B N 1
ATOM 6450 C CA . LEU B 1 302 ? -4.171 71.743 79.106 1.00 27.28 300 LEU B CA 1
ATOM 6451 C C . LEU B 1 302 ? -5.279 72.237 80.008 1.00 27.29 300 LEU B C 1
ATOM 6452 O O . LEU B 1 302 ? -5.916 73.257 79.747 1.00 28.00 300 LEU B O 1
ATOM 6457 N N . PHE B 1 303 ? -5.509 71.549 81.087 1.00 28.23 301 PHE B N 1
ATOM 6458 C CA . PHE B 1 303 ? -6.358 72.101 82.131 1.00 28.40 301 PHE B CA 1
ATOM 6459 C C . PHE B 1 303 ? -5.781 73.436 82.642 1.00 29.67 301 PHE B C 1
ATOM 6460 O O . PHE B 1 303 ? -6.487 74.457 82.736 1.00 28.40 301 PHE B O 1
ATOM 6468 N N . ALA B 1 304 ? -4.468 73.435 82.896 1.00 28.47 302 ALA B N 1
ATOM 6469 C CA . ALA B 1 304 ? -3.758 74.632 83.311 1.00 28.57 302 ALA B CA 1
ATOM 6470 C C . ALA B 1 304 ? -3.763 75.691 82.229 1.00 27.64 302 ALA B C 1
ATOM 6471 O O . ALA B 1 304 ? -4.224 76.804 82.436 1.00 28.17 302 ALA B O 1
ATOM 6473 N N . GLU B 1 305 ? -3.231 75.345 81.079 1.00 28.58 303 GLU B N 1
ATOM 6474 C CA . GLU B 1 305 ? -3.101 76.268 79.996 1.00 29.11 303 GLU B CA 1
ATOM 6475 C C . GLU B 1 305 ? -4.408 76.744 79.428 1.00 29.15 303 GLU B C 1
ATOM 6476 O O . GLU B 1 305 ? -4.615 77.956 79.291 1.00 28.94 303 GLU B O 1
ATOM 6482 N N . MET B 1 306 ? -5.284 75.803 79.056 1.00 29.67 304 MET B N 1
ATOM 6483 C CA . MET B 1 306 ? -6.463 76.157 78.254 1.00 30.54 304 MET B CA 1
ATOM 6484 C C . MET B 1 306 ? -7.664 76.475 79.105 1.00 30.89 304 MET B C 1
ATOM 6485 O O . MET B 1 306 ? -8.339 77.482 78.886 1.00 31.51 304 MET B O 1
ATOM 6490 N N . GLN B 1 307 ? -7.918 75.636 80.091 1.00 30.42 305 GLN B N 1
ATOM 6491 C CA . GLN B 1 307 ? -9.101 75.795 80.917 1.00 30.06 305 GLN B CA 1
ATOM 6492 C C . GLN B 1 307 ? -8.982 76.954 81.888 1.00 30.61 305 GLN B C 1
ATOM 6493 O O . GLN B 1 307 ? -9.980 77.626 82.162 1.00 31.04 305 GLN B O 1
ATOM 6499 N N . ILE B 1 308 ? -7.786 77.202 82.403 1.00 29.11 306 ILE B N 1
ATOM 6500 C CA . ILE B 1 308 ? -7.551 78.327 83.271 1.00 29.53 306 ILE B CA 1
ATOM 6501 C C . ILE B 1 308 ? -6.830 79.439 82.499 1.00 29.54 306 ILE B C 1
ATOM 6502 O O . ILE B 1 308 ? -7.325 80.568 82.381 1.00 29.00 306 ILE B O 1
ATOM 6507 N N . GLY B 1 309 ? -5.668 79.099 81.978 1.00 29.86 307 GLY B N 1
ATOM 6508 C CA . GLY B 1 309 ? -4.756 80.071 81.319 1.00 31.01 307 GLY B CA 1
ATOM 6509 C C . GLY B 1 309 ? -5.290 80.992 80.241 1.00 31.43 307 GLY B C 1
ATOM 6510 O O . GLY B 1 309 ? -4.892 82.160 80.172 1.00 34.12 307 GLY B O 1
ATOM 6511 N N . ARG B 1 310 ? -6.158 80.488 79.374 1.00 31.43 308 ARG B N 1
ATOM 6512 C CA . ARG B 1 310 ? -6.719 81.291 78.279 1.00 31.10 308 ARG B CA 1
ATOM 6513 C C . ARG B 1 310 ? -8.124 81.783 78.562 1.00 31.08 308 ARG B C 1
ATOM 6514 O O . ARG B 1 310 ? -8.800 82.291 77.651 1.00 31.90 308 ARG B O 1
ATOM 6522 N N . SER B 1 311 ? -8.587 81.613 79.793 1.00 29.95 309 SER B N 1
ATOM 6523 C CA . SER B 1 311 ? -9.943 82.053 80.152 1.00 30.56 309 SER B CA 1
ATOM 6524 C C . SER B 1 311 ? -10.043 83.554 80.327 1.00 31.90 309 SER B C 1
ATOM 6525 O O . SER B 1 311 ? -9.051 84.212 80.665 1.00 32.08 309 SER B O 1
ATOM 6528 N N . GLY B 1 312 ? -11.253 84.101 80.104 1.00 32.33 310 GLY B N 1
ATOM 6529 C CA . GLY B 1 312 ? -11.509 85.514 80.379 1.00 30.70 310 GLY B CA 1
ATOM 6530 C C . GLY B 1 312 ? -11.226 85.898 81.816 1.00 31.28 310 GLY B C 1
ATOM 6531 O O . GLY B 1 312 ? -10.683 86.940 82.067 1.00 29.55 310 GLY B O 1
ATOM 6532 N N . ALA B 1 313 ? -11.639 85.046 82.769 1.00 31.21 311 ALA B N 1
ATOM 6533 C CA . ALA B 1 313 ? -11.388 85.256 84.206 1.00 31.25 311 ALA B CA 1
ATOM 6534 C C . ALA B 1 313 ? -9.919 85.434 84.512 1.00 30.56 311 ALA B C 1
ATOM 6535 O O . ALA B 1 313 ? -9.537 86.287 85.310 1.00 31.24 311 ALA B O 1
ATOM 6537 N N . PHE B 1 314 ? -9.081 84.595 83.923 1.00 30.15 312 PHE B N 1
ATOM 6538 C CA . PHE B 1 314 ? -7.649 84.697 84.149 1.00 30.39 312 PHE B CA 1
ATOM 6539 C C . PHE B 1 314 ? -7.066 85.983 83.560 1.00 31.03 312 PHE B C 1
ATOM 6540 O O . PHE B 1 314 ? -6.081 86.520 84.074 1.00 32.22 312 PHE B O 1
ATOM 6548 N N . MET B 1 315 ? -7.660 86.494 82.482 1.00 30.80 313 MET B N 1
ATOM 6549 C CA . MET B 1 315 ? -7.197 87.768 81.927 1.00 30.88 313 MET B CA 1
ATOM 6550 C C . MET B 1 315 ? -7.313 88.901 82.936 1.00 31.25 313 MET B C 1
ATOM 6551 O O . MET B 1 315 ? -6.541 89.864 82.910 1.00 30.56 313 MET B O 1
ATOM 6556 N N . GLU B 1 316 ? -8.334 88.806 83.787 1.00 31.88 314 GLU B N 1
ATOM 6557 C CA . GLU B 1 316 ? -8.575 89.784 84.818 1.00 31.76 314 GLU B CA 1
ATOM 6558 C C . GLU B 1 316 ? -7.488 89.796 85.866 1.00 31.01 314 GLU B C 1
ATOM 6559 O O . GLU B 1 316 ? -7.068 90.857 86.332 1.00 29.13 314 GLU B O 1
ATOM 6565 N N . PHE B 1 317 ? -7.046 88.594 86.246 1.00 30.65 315 PHE B N 1
ATOM 6566 C CA . PHE B 1 317 ? -5.847 88.451 87.032 1.00 30.70 315 PHE B CA 1
ATOM 6567 C C . PHE B 1 317 ? -4.522 88.820 86.291 1.00 30.06 315 PHE B C 1
ATOM 6568 O O . PHE B 1 317 ? -3.631 89.461 86.849 1.00 28.25 315 PHE B O 1
ATOM 6576 N N . LEU B 1 318 ? -4.384 88.380 85.048 1.00 29.82 316 LEU B N 1
ATOM 6577 C CA . LEU B 1 318 ? -3.145 88.567 84.304 1.00 29.70 316 LEU B CA 1
ATOM 6578 C C . LEU B 1 318 ? -2.798 90.017 83.970 1.00 30.19 316 LEU B C 1
ATOM 6579 O O . LEU B 1 318 ? -1.639 90.463 84.146 1.00 30.86 316 LEU B O 1
ATOM 6584 N N . ALA B 1 319 ? -3.776 90.746 83.452 1.00 29.53 317 ALA B N 1
ATOM 6585 C CA . ALA B 1 319 ? -3.528 92.098 82.936 1.00 29.29 317 ALA B CA 1
ATOM 6586 C C . ALA B 1 319 ? -2.741 93.021 83.865 1.00 28.90 317 ALA B C 1
ATOM 6587 O O . ALA B 1 319 ? -1.714 93.626 83.432 1.00 28.76 317 ALA B O 1
ATOM 6589 N N . PRO B 1 320 ? -3.189 93.174 85.117 1.00 29.44 318 PRO B N 1
ATOM 6590 C CA . PRO B 1 320 ? -2.409 93.993 86.055 1.00 29.98 318 PRO B CA 1
ATOM 6591 C C . PRO B 1 320 ? -1.031 93.459 86.454 1.00 30.26 318 PRO B C 1
ATOM 6592 O O . PRO B 1 320 ? -0.178 94.244 86.883 1.00 29.46 318 PRO B O 1
ATOM 6596 N N . ARG B 1 321 ? -0.816 92.147 86.392 1.00 30.14 319 ARG B N 1
ATOM 6597 C CA . ARG B 1 321 ? 0.541 91.628 86.510 1.00 30.51 319 ARG B CA 1
ATOM 6598 C C . ARG B 1 321 ? 1.390 92.018 85.329 1.00 30.31 319 ARG B C 1
ATOM 6599 O O . ARG B 1 321 ? 2.605 92.222 85.473 1.00 30.94 319 ARG B O 1
ATOM 6607 N N . LEU B 1 322 ? 0.791 92.149 84.154 1.00 30.05 320 LEU B N 1
ATOM 6608 C CA . LEU B 1 322 ? 1.583 92.571 82.998 1.00 29.99 320 LEU B CA 1
ATOM 6609 C C . LEU B 1 322 ? 1.972 94.024 83.187 1.00 29.96 320 LEU B C 1
ATOM 6610 O O . LEU B 1 322 ? 3.068 94.409 82.817 1.00 30.49 320 LEU B O 1
ATOM 6615 N N . VAL B 1 323 ? 1.099 94.835 83.763 1.00 30.06 321 VAL B N 1
ATOM 6616 C CA . VAL B 1 323 ? 1.455 96.250 84.051 1.00 31.02 321 VAL B CA 1
ATOM 6617 C C . VAL B 1 323 ? 2.601 96.330 85.094 1.00 31.88 321 VAL B C 1
ATOM 6618 O O . VAL B 1 323 ? 3.604 97.004 84.906 1.00 31.09 321 VAL B O 1
ATOM 6622 N N . GLU B 1 324 ? 2.464 95.545 86.151 1.00 32.64 322 GLU B N 1
ATOM 6623 C CA . GLU B 1 324 ? 3.433 95.483 87.231 1.00 33.58 322 GLU B CA 1
ATOM 6624 C C . GLU B 1 324 ? 4.851 95.021 86.820 1.00 32.69 322 GLU B C 1
ATOM 6625 O O . GLU B 1 324 ? 5.852 95.604 87.273 1.00 31.36 322 GLU B O 1
ATOM 6631 N N . TYR B 1 325 ? 4.922 93.982 85.980 1.00 32.05 323 TYR B N 1
ATOM 6632 C CA . TYR B 1 325 ? 6.196 93.379 85.565 1.00 31.78 323 TYR B CA 1
ATOM 6633 C C . TYR B 1 325 ? 6.816 94.067 84.363 1.00 31.65 323 TYR B C 1
ATOM 6634 O O . TYR B 1 325 ? 8.029 94.100 84.238 1.00 31.17 323 TYR B O 1
ATOM 6643 N N . PHE B 1 326 ? 6.000 94.607 83.451 1.00 31.63 324 PHE B N 1
ATOM 6644 C CA . PHE B 1 326 ? 6.557 95.203 82.211 1.00 31.34 324 PHE B CA 1
ATOM 6645 C C . PHE B 1 326 ? 6.325 96.682 82.110 1.00 31.42 324 PHE B C 1
ATOM 6646 O O . PHE B 1 326 ? 6.976 97.341 81.299 1.00 31.53 324 PHE B O 1
ATOM 6654 N N . GLY B 1 327 ? 5.415 97.226 82.918 1.00 31.28 325 GLY B N 1
ATOM 6655 C CA . GLY B 1 327 ? 5.059 98.632 82.809 1.00 30.99 325 GLY B CA 1
ATOM 6656 C C . GLY B 1 327 ? 3.806 98.762 81.973 1.00 30.85 325 GLY B C 1
ATOM 6657 O O . GLY B 1 327 ? 3.536 97.899 81.121 1.00 30.88 325 GLY B O 1
ATOM 6658 N N . ASP B 1 328 ? 3.023 99.816 82.222 1.00 30.37 326 ASP B N 1
ATOM 6659 C CA . ASP B 1 328 ? 1.728 99.961 81.566 1.00 30.77 326 ASP B CA 1
ATOM 6660 C C . ASP B 1 328 ? 1.824 100.275 80.069 1.00 30.70 326 ASP B C 1
ATOM 6661 O O . ASP B 1 328 ? 2.699 101.045 79.624 1.00 30.12 326 ASP B O 1
ATOM 6666 N N . GLN B 1 329 ? 0.877 99.720 79.317 1.00 29.18 327 GLN B N 1
ATOM 6667 C CA . GLN B 1 329 ? 0.668 100.101 77.929 1.00 29.67 327 GLN B CA 1
ATOM 6668 C C . GLN B 1 329 ? -0.751 99.736 77.588 1.00 29.23 327 GLN B C 1
ATOM 6669 O O . GLN B 1 329 ? -1.334 98.937 78.291 1.00 29.34 327 GLN B O 1
ATOM 6675 N N . PRO B 1 330 ? -1.328 100.352 76.538 1.00 29.88 328 PRO B N 1
ATOM 6676 C CA . PRO B 1 330 ? -2.734 100.181 76.167 1.00 29.83 328 PRO B CA 1
ATOM 6677 C C . PRO B 1 330 ? -3.191 98.734 75.964 1.00 29.35 328 PRO B C 1
ATOM 6678 O O . PRO B 1 330 ? -4.290 98.389 76.359 1.00 31.04 328 PRO B O 1
ATOM 6682 N N . ALA B 1 331 ? -2.328 97.890 75.411 1.00 29.55 329 ALA B N 1
ATOM 6683 C CA . ALA B 1 331 ? -2.623 96.465 75.223 1.00 29.63 329 ALA B CA 1
ATOM 6684 C C . ALA B 1 331 ? -2.979 95.734 76.510 1.00 29.49 329 ALA B C 1
ATOM 6685 O O . ALA B 1 331 ? -3.650 94.702 76.445 1.00 29.64 329 ALA B O 1
ATOM 6687 N N . PHE B 1 332 ? -2.506 96.241 77.661 1.00 29.31 330 PHE B N 1
ATOM 6688 C CA . PHE B 1 332 ? -2.603 95.521 78.951 1.00 29.72 330 PHE B CA 1
ATOM 6689 C C . PHE B 1 332 ? -3.893 95.779 79.739 1.00 30.24 330 PHE B C 1
ATOM 6690 O O . PHE B 1 332 ? -3.882 96.341 80.858 1.00 30.49 330 PHE B O 1
ATOM 6698 N N . THR B 1 333 ? -5.008 95.392 79.137 1.00 30.57 331 THR B N 1
ATOM 6699 C CA . THR B 1 333 ? -6.312 95.455 79.794 1.00 30.49 331 THR B CA 1
ATOM 6700 C C . THR B 1 333 ? -6.843 94.035 79.697 1.00 30.28 331 THR B C 1
ATOM 6701 O O . THR B 1 333 ? -6.431 93.304 78.825 1.00 31.25 331 THR B O 1
ATOM 6705 N N . SER B 1 334 ? -7.751 93.630 80.560 1.00 31.01 332 SER B N 1
ATOM 6706 C CA . SER B 1 334 ? -8.216 92.244 80.513 1.00 31.75 332 SER B CA 1
ATOM 6707 C C . SER B 1 334 ? -9.030 91.921 79.273 1.00 32.02 332 SER B C 1
ATOM 6708 O O . SER B 1 334 ? -8.989 90.803 78.768 1.00 31.75 332 SER B O 1
ATOM 6711 N N . SER B 1 335 ? -9.822 92.880 78.815 1.00 32.32 333 SER B N 1
ATOM 6712 C CA . SER B 1 335 ? -10.578 92.679 77.588 1.00 32.54 333 SER B CA 1
ATOM 6713 C C . SER B 1 335 ? -9.656 92.538 76.358 1.00 31.71 333 SER B C 1
ATOM 6714 O O . SER B 1 335 ? -9.845 91.658 75.505 1.00 31.89 333 SER B O 1
ATOM 6717 N N . ASN B 1 336 ? -8.655 93.393 76.245 1.00 30.36 334 ASN B N 1
ATOM 6718 C CA . ASN B 1 336 ? -7.755 93.262 75.109 1.00 30.18 334 ASN B CA 1
ATOM 6719 C C . ASN B 1 336 ? -6.884 92.002 75.188 1.00 29.73 334 ASN B C 1
ATOM 6720 O O . ASN B 1 336 ? -6.720 91.315 74.189 1.00 30.58 334 ASN B O 1
ATOM 6725 N N . MET B 1 337 ? -6.373 91.644 76.366 1.00 29.34 335 MET B N 1
ATOM 6726 C CA . MET B 1 337 ? -5.561 90.448 76.438 1.00 29.96 335 MET B CA 1
ATOM 6727 C C . MET B 1 337 ? -6.341 89.185 76.139 1.00 29.88 335 MET B C 1
ATOM 6728 O O . MET B 1 337 ? -5.800 88.226 75.613 1.00 29.71 335 MET B O 1
ATOM 6733 N N . LYS B 1 338 ? -7.601 89.142 76.524 1.00 31.84 336 LYS B N 1
ATOM 6734 C CA . LYS B 1 338 ? -8.450 88.033 76.098 1.00 31.89 336 LYS B CA 1
ATOM 6735 C C . LYS B 1 338 ? -8.508 87.914 74.570 1.00 31.92 336 LYS B C 1
ATOM 6736 O O . LYS B 1 338 ? -8.492 86.821 74.008 1.00 31.24 336 LYS B O 1
ATOM 6742 N N . ARG B 1 339 ? -8.565 89.047 73.892 1.00 33.13 337 ARG B N 1
ATOM 6743 C CA . ARG B 1 339 ? -8.669 89.053 72.431 1.00 33.79 337 ARG B CA 1
ATOM 6744 C C . ARG B 1 339 ? -7.402 88.562 71.786 1.00 34.05 337 ARG B C 1
ATOM 6745 O O . ARG B 1 339 ? -7.459 87.830 70.812 1.00 34.72 337 ARG B O 1
ATOM 6753 N N . VAL B 1 340 ? -6.264 88.944 72.364 1.00 34.11 338 VAL B N 1
ATOM 6754 C CA . VAL B 1 340 ? -4.950 88.463 71.940 1.00 33.50 338 VAL B CA 1
ATOM 6755 C C . VAL B 1 340 ? -4.813 86.929 72.188 1.00 34.13 338 VAL B C 1
ATOM 6756 O O . VAL B 1 340 ? -4.513 86.170 71.286 1.00 34.23 338 VAL B O 1
ATOM 6760 N N . ILE B 1 341 ? -5.049 86.487 73.407 1.00 34.93 339 ILE B N 1
ATOM 6761 C CA . ILE B 1 341 ? -4.842 85.086 73.798 1.00 35.78 339 ILE B CA 1
ATOM 6762 C C . ILE B 1 341 ? -5.866 84.105 73.145 1.00 36.51 339 ILE B C 1
ATOM 6763 O O . ILE B 1 341 ? -5.533 82.915 72.958 1.00 37.80 339 ILE B O 1
ATOM 6768 N N . GLN B 1 342 ? -7.081 84.569 72.811 1.00 36.09 340 GLN B N 1
ATOM 6769 C CA . GLN B 1 342 ? -8.139 83.698 72.222 1.00 36.63 340 GLN B CA 1
ATOM 6770 C C . GLN B 1 342 ? -8.293 83.914 70.726 1.00 38.40 340 GLN B C 1
ATOM 6771 O O . GLN B 1 342 ? -9.264 83.488 70.125 1.00 39.83 340 GLN B O 1
ATOM 6777 N N . ARG B 1 343 ? -7.338 84.607 70.124 1.00 39.73 341 ARG B N 1
ATOM 6778 C CA . ARG B 1 343 ? -7.430 84.924 68.693 1.00 39.73 341 ARG B CA 1
ATOM 6779 C C . ARG B 1 343 ? -7.408 83.645 67.871 1.00 37.93 341 ARG B C 1
ATOM 6780 O O . ARG B 1 343 ? -6.633 82.752 68.165 1.00 38.59 341 ARG B O 1
ATOM 6788 N N . VAL B 1 344 ? -8.287 83.573 66.880 1.00 37.37 342 VAL B N 1
ATOM 6789 C CA . VAL B 1 344 ? -8.419 82.409 66.018 1.00 37.30 342 VAL B CA 1
ATOM 6790 C C . VAL B 1 344 ? -7.902 82.767 64.636 1.00 37.43 342 VAL B C 1
ATOM 6791 O O . VAL B 1 344 ? -8.422 83.678 63.984 1.00 37.83 342 VAL B O 1
ATOM 6795 N N . SER B 1 345 ? -6.861 82.055 64.217 1.00 37.61 343 SER B N 1
ATOM 6796 C CA . SER B 1 345 ? -6.219 82.291 62.924 1.00 38.36 343 SER B CA 1
ATOM 6797 C C . SER B 1 345 ? -5.595 81.010 62.388 1.00 38.11 343 SER B C 1
ATOM 6798 O O . SER B 1 345 ? -4.501 80.632 62.787 1.00 38.35 343 SER B O 1
ATOM 6801 N N . PRO B 1 346 ? -6.307 80.315 61.496 1.00 37.67 344 PRO B N 1
ATOM 6802 C CA . PRO B 1 346 ? -5.789 79.053 60.987 1.00 37.60 344 PRO B CA 1
ATOM 6803 C C . PRO B 1 346 ? -4.482 79.224 60.253 1.00 36.99 344 PRO B C 1
ATOM 6804 O O . PRO B 1 346 ? -4.266 80.229 59.627 1.00 36.71 344 PRO B O 1
ATOM 6808 N N . GLY B 1 347 ? -3.622 78.233 60.370 1.00 37.06 345 GLY B N 1
ATOM 6809 C CA . GLY B 1 347 ? -2.338 78.233 59.714 1.00 37.27 345 GLY B CA 1
ATOM 6810 C C . GLY B 1 347 ? -1.886 76.805 59.427 1.00 37.23 345 GLY B C 1
ATOM 6811 O O . GLY B 1 347 ? -2.607 75.846 59.643 1.00 36.66 345 GLY B O 1
ATOM 6812 N N . LEU B 1 348 ? -0.661 76.679 58.956 1.00 36.87 346 LEU B N 1
ATOM 6813 C CA . LEU B 1 348 ? -0.161 75.426 58.431 1.00 36.99 346 LEU B CA 1
ATOM 6814 C C . LEU B 1 348 ? 0.590 74.609 59.436 1.00 36.58 346 LEU B C 1
ATOM 6815 O O . LEU B 1 348 ? 0.718 73.400 59.270 1.00 36.32 346 LEU B O 1
ATOM 6820 N N . ILE B 1 349 ? 1.121 75.267 60.464 1.00 36.56 347 ILE B N 1
ATOM 6821 C CA . ILE B 1 349 ? 2.001 74.605 61.417 1.00 36.80 347 ILE B CA 1
ATOM 6822 C C . ILE B 1 349 ? 1.245 74.254 62.738 1.00 36.53 347 ILE B C 1
ATOM 6823 O O . ILE B 1 349 ? 0.889 75.117 63.493 1.00 35.56 347 ILE B O 1
ATOM 6828 N N . ARG B 1 350 ? 1.052 72.964 62.961 1.00 37.14 348 ARG B N 1
ATOM 6829 C CA . ARG B 1 350 ? 0.543 72.402 64.205 1.00 38.24 348 ARG B CA 1
ATOM 6830 C C . ARG B 1 350 ? 1.050 73.029 65.508 1.00 38.66 348 ARG B C 1
ATOM 6831 O O . ARG B 1 350 ? 0.234 73.370 66.355 1.00 38.75 348 ARG B O 1
ATOM 6839 N N . ILE B 1 351 ? 2.363 73.196 65.700 1.00 39.61 349 ILE B N 1
ATOM 6840 C CA . ILE B 1 351 ? 2.852 73.724 67.021 1.00 39.93 349 ILE B CA 1
ATOM 6841 C C . ILE B 1 351 ? 2.510 75.206 67.230 1.00 39.99 349 ILE B C 1
ATOM 6842 O O . ILE B 1 351 ? 2.578 75.734 68.352 1.00 40.88 349 ILE B O 1
ATOM 6847 N N . ASP B 1 352 ? 2.133 75.891 66.170 1.00 39.21 350 ASP B N 1
ATOM 6848 C CA . ASP B 1 352 ? 1.710 77.272 66.315 1.00 39.15 350 ASP B CA 1
ATOM 6849 C C . ASP B 1 352 ? 0.205 77.454 66.320 1.00 38.80 350 ASP B C 1
ATOM 6850 O O . ASP B 1 352 ? -0.263 78.575 66.157 1.00 39.91 350 ASP B O 1
ATOM 6855 N N . ALA B 1 353 ? -0.566 76.386 66.510 1.00 37.61 351 ALA B N 1
ATOM 6856 C CA . ALA B 1 353 ? -2.006 76.472 66.283 1.00 36.11 351 ALA B CA 1
ATOM 6857 C C . ALA B 1 353 ? -2.732 76.939 67.530 1.00 35.66 351 ALA B C 1
ATOM 6858 O O . ALA B 1 353 ? -2.372 76.560 68.601 1.00 33.64 351 ALA B O 1
ATOM 6860 N N . ASP B 1 354 ? -3.788 77.725 67.365 1.00 35.54 352 ASP B N 1
ATOM 6861 C CA . ASP B 1 354 ? -4.551 78.204 68.504 1.00 36.16 352 ASP B CA 1
ATOM 6862 C C . ASP B 1 354 ? -5.469 77.094 69.057 1.00 35.16 352 ASP B C 1
ATOM 6863 O O . ASP B 1 354 ? -5.520 76.002 68.511 1.00 35.21 352 ASP B O 1
ATOM 6868 N N . GLU B 1 355 ? -6.196 77.365 70.138 1.00 34.21 353 GLU B N 1
ATOM 6869 C CA . GLU B 1 355 ? -6.901 76.315 70.850 1.00 32.82 353 GLU B CA 1
ATOM 6870 C C . GLU B 1 355 ? -7.930 75.630 69.942 1.00 32.15 353 GLU B C 1
ATOM 6871 O O . GLU B 1 355 ? -8.200 74.430 70.063 1.00 33.00 353 GLU B O 1
ATOM 6877 N N . LEU B 1 356 ? -8.530 76.383 69.038 1.00 32.20 354 LEU B N 1
ATOM 6878 C CA . LEU B 1 356 ? -9.616 75.861 68.213 1.00 32.00 354 LEU B CA 1
ATOM 6879 C C . LEU B 1 356 ? -9.125 75.051 67.014 1.00 32.26 354 LEU B C 1
ATOM 6880 O O . LEU B 1 356 ? -9.702 74.012 66.682 1.00 32.79 354 LEU B O 1
ATOM 6885 N N . CYS B 1 357 ? -8.041 75.506 66.385 1.00 33.32 355 CYS B N 1
ATOM 6886 C CA . CYS B 1 357 ? -7.522 74.890 65.158 1.00 32.54 355 CYS B CA 1
ATOM 6887 C C . CYS B 1 357 ? -6.720 73.666 65.436 1.00 31.98 355 CYS B C 1
ATOM 6888 O O . CYS B 1 357 ? -6.675 72.735 64.644 1.00 32.90 355 CYS B O 1
ATOM 6891 N N . TYR B 1 358 ? -6.041 73.692 66.564 1.00 32.50 356 TYR B N 1
ATOM 6892 C CA . TYR B 1 358 ? -5.151 72.625 66.980 1.00 32.21 356 TYR B CA 1
ATOM 6893 C C . TYR B 1 358 ? -5.709 71.175 66.784 1.00 31.76 356 TYR B C 1
ATOM 6894 O O . TYR B 1 358 ? -5.064 70.350 66.129 1.00 31.66 356 TYR B O 1
ATOM 6903 N N . PRO B 1 359 ? -6.893 70.866 67.319 1.00 30.48 357 PRO B N 1
ATOM 6904 C CA . PRO B 1 359 ? -7.434 69.518 67.131 1.00 30.29 357 PRO B CA 1
ATOM 6905 C C . PRO B 1 359 ? -7.608 69.090 65.656 1.00 29.88 357 PRO B C 1
ATOM 6906 O O . PRO B 1 359 ? -7.566 67.898 65.361 1.00 29.75 357 PRO B O 1
ATOM 6910 N N . LEU B 1 360 ? -7.849 70.044 64.766 1.00 28.52 358 LEU B N 1
ATOM 6911 C CA . LEU B 1 360 ? -7.933 69.741 63.354 1.00 29.93 358 LEU B CA 1
ATOM 6912 C C . LEU B 1 360 ? -6.578 69.212 62.803 1.00 29.97 358 LEU B C 1
ATOM 6913 O O . LEU B 1 360 ? -6.565 68.268 62.013 1.00 31.99 358 LEU B O 1
ATOM 6918 N N . HIS B 1 361 ? -5.459 69.767 63.269 1.00 29.81 359 HIS B N 1
ATOM 6919 C CA . HIS B 1 361 ? -4.125 69.273 62.912 1.00 30.25 359 HIS B CA 1
ATOM 6920 C C . HIS B 1 361 ? -3.913 67.855 63.455 1.00 30.75 359 HIS B C 1
ATOM 6921 O O . HIS B 1 361 ? -3.361 67.000 62.790 1.00 31.45 359 HIS B O 1
ATOM 6928 N N . VAL B 1 362 ? -4.394 67.597 64.669 1.00 31.24 360 VAL B N 1
ATOM 6929 C CA . VAL B 1 362 ? -4.259 66.297 65.308 1.00 30.27 360 VAL B CA 1
ATOM 6930 C C . VAL B 1 362 ? -5.143 65.293 64.596 1.00 30.69 360 VAL B C 1
ATOM 6931 O O . VAL B 1 362 ? -4.696 64.191 64.273 1.00 30.33 360 VAL B O 1
ATOM 6935 N N . MET B 1 363 ? -6.406 65.657 64.376 1.00 30.40 361 MET B N 1
ATOM 6936 C CA . MET B 1 363 ? -7.330 64.761 63.705 1.00 31.68 361 MET B CA 1
ATOM 6937 C C . MET B 1 363 ? -6.768 64.268 62.372 1.00 32.35 361 MET B C 1
ATOM 6938 O O . MET B 1 363 ? -6.780 63.090 62.058 1.00 33.03 361 MET B O 1
ATOM 6943 N N . LEU B 1 364 ? -6.301 65.190 61.575 1.00 33.59 362 LEU B N 1
ATOM 6944 C CA . LEU B 1 364 ? -5.693 64.806 60.301 1.00 34.49 362 LEU B CA 1
ATOM 6945 C C . LEU B 1 364 ? -4.475 63.877 60.405 1.00 35.00 362 LEU B C 1
ATOM 6946 O O . LEU B 1 364 ? -4.240 63.062 59.502 1.00 35.68 362 LEU B O 1
ATOM 6951 N N . ARG B 1 365 ? -3.693 63.992 61.472 1.00 35.63 363 ARG B N 1
ATOM 6952 C CA . ARG B 1 365 ? -2.564 63.090 61.625 1.00 35.87 363 ARG B CA 1
ATOM 6953 C C . ARG B 1 365 ? -3.066 61.732 62.053 1.00 36.25 363 ARG B C 1
ATOM 6954 O O . ARG B 1 365 ? -2.542 60.716 61.610 1.00 36.67 363 ARG B O 1
ATOM 6962 N N . TYR B 1 366 ? -4.102 61.705 62.887 1.00 36.60 364 TYR B N 1
ATOM 6963 C CA . TYR B 1 366 ? -4.697 60.442 63.296 1.00 36.58 364 TYR B CA 1
ATOM 6964 C C . TYR B 1 366 ? -5.101 59.623 62.023 1.00 36.97 364 TYR B C 1
ATOM 6965 O O . TYR B 1 366 ? -4.680 58.472 61.824 1.00 36.27 364 TYR B O 1
ATOM 6974 N N . GLU B 1 367 ? -5.847 60.278 61.144 1.00 36.36 365 GLU B N 1
ATOM 6975 C CA . GLU B 1 367 ? -6.449 59.645 59.998 1.00 36.75 365 GLU B CA 1
ATOM 6976 C C . GLU B 1 367 ? -5.414 59.057 59.042 1.00 37.04 365 GLU B C 1
ATOM 6977 O O . GLU B 1 367 ? -5.523 57.909 58.622 1.00 37.53 365 GLU B O 1
ATOM 6983 N N . ILE B 1 368 ? -4.381 59.830 58.768 1.00 36.46 366 ILE B N 1
ATOM 6984 C CA . ILE B 1 368 ? -3.283 59.379 57.957 1.00 36.36 366 ILE B CA 1
ATOM 6985 C C . ILE B 1 368 ? -2.542 58.196 58.591 1.00 36.72 366 ILE B C 1
ATOM 6986 O O . ILE B 1 368 ? -2.345 57.169 57.921 1.00 36.94 366 ILE B O 1
ATOM 6991 N N . GLU B 1 369 ? -2.175 58.312 59.868 1.00 36.44 367 GLU B N 1
ATOM 6992 C CA . GLU B 1 369 ? -1.512 57.217 60.588 1.00 37.60 367 GLU B CA 1
ATOM 6993 C C . GLU B 1 369 ? -2.305 55.921 60.534 1.00 37.80 367 GLU B C 1
ATOM 6994 O O . GLU B 1 369 ? -1.781 54.850 60.212 1.00 36.49 367 GLU B O 1
ATOM 7000 N N . ARG B 1 370 ? -3.578 56.038 60.872 1.00 39.19 368 ARG B N 1
ATOM 7001 C CA . ARG B 1 370 ? -4.525 54.931 60.782 1.00 40.22 368 ARG B CA 1
ATOM 7002 C C . ARG B 1 370 ? -4.580 54.320 59.369 1.00 40.52 368 ARG B C 1
ATOM 7003 O O . ARG B 1 370 ? -4.550 53.088 59.207 1.00 39.53 368 ARG B O 1
ATOM 7011 N N . ASP B 1 371 ? -4.656 55.186 58.365 1.00 41.43 369 ASP B N 1
ATOM 7012 C CA . ASP B 1 371 ? -4.808 54.753 56.974 1.00 42.37 369 ASP B CA 1
ATOM 7013 C C . ASP B 1 371 ? -3.545 54.093 56.420 1.00 42.66 369 ASP B C 1
ATOM 7014 O O . ASP B 1 371 ? -3.640 53.199 55.574 1.00 43.23 369 ASP B O 1
ATOM 7019 N N . LEU B 1 372 ? -2.376 54.537 56.865 1.00 42.85 370 LEU B N 1
ATOM 7020 C CA . LEU B 1 372 ? -1.104 53.934 56.423 1.00 43.42 370 LEU B CA 1
ATOM 7021 C C . LEU B 1 372 ? -0.963 52.520 57.012 1.00 43.94 370 LEU B C 1
ATOM 7022 O O . LEU B 1 372 ? -0.684 51.562 56.318 1.00 44.66 370 LEU B O 1
ATOM 7027 N N . MET B 1 373 ? -1.182 52.423 58.308 1.00 44.72 371 MET B N 1
ATOM 7028 C CA . MET B 1 373 ? -1.168 51.174 59.061 1.00 45.41 371 MET B CA 1
ATOM 7029 C C . MET B 1 373 ? -2.163 50.154 58.448 1.00 45.96 371 MET B C 1
ATOM 7030 O O . MET B 1 373 ? -1.849 48.960 58.332 1.00 45.90 371 MET B O 1
ATOM 7035 N N . ASP B 1 374 ? -3.343 50.652 58.053 1.00 46.14 372 ASP B N 1
ATOM 7036 C CA . ASP B 1 374 ? -4.422 49.870 57.400 1.00 46.59 372 ASP B CA 1
ATOM 7037 C C . ASP B 1 374 ? -4.109 49.355 56.002 1.00 46.52 372 ASP B C 1
ATOM 7038 O O . ASP B 1 374 ? -4.768 48.438 55.532 1.00 46.18 372 ASP B O 1
ATOM 7043 N N . GLY B 1 375 ? -3.164 49.993 55.319 1.00 46.84 373 GLY B N 1
ATOM 7044 C CA . GLY B 1 375 ? -2.924 49.742 53.900 1.00 46.78 373 GLY B CA 1
ATOM 7045 C C . GLY B 1 375 ? -3.779 50.593 52.967 1.00 47.09 373 GLY B C 1
ATOM 7046 O O . GLY B 1 375 ? -3.618 50.514 51.747 1.00 47.61 373 GLY B O 1
ATOM 7047 N N . ASN B 1 376 ? -4.693 51.400 53.507 1.00 47.07 374 ASN B N 1
ATOM 7048 C CA . ASN B 1 376 ? -5.548 52.248 52.665 1.00 47.14 374 ASN B CA 1
ATOM 7049 C C . ASN B 1 376 ? -4.755 53.230 51.825 1.00 47.06 374 ASN B C 1
ATOM 7050 O O . ASN B 1 376 ? -5.174 53.595 50.735 1.00 47.78 374 ASN B O 1
ATOM 7055 N N . ILE B 1 377 ? -3.619 53.677 52.336 1.00 46.91 375 ILE B N 1
ATOM 7056 C CA . ILE B 1 377 ? -2.747 54.564 51.579 1.00 46.79 375 ILE B CA 1
ATOM 7057 C C . ILE B 1 377 ? -1.313 54.160 51.805 1.00 46.37 375 ILE B C 1
ATOM 7058 O O . ILE B 1 377 ? -0.999 53.450 52.761 1.00 45.47 375 ILE B O 1
ATOM 7063 N N . GLU B 1 378 ? -0.449 54.644 50.925 1.00 46.68 376 GLU B N 1
ATOM 7064 C CA . GLU B 1 378 ? 0.973 54.357 50.990 1.00 47.27 376 GLU B CA 1
ATOM 7065 C C . GLU B 1 378 ? 1.748 55.653 51.155 1.00 47.16 376 GLU B C 1
ATOM 7066 O O . GLU B 1 378 ? 1.292 56.706 50.721 1.00 47.43 376 GLU B O 1
ATOM 7072 N N . ALA B 1 379 ? 2.921 55.566 51.775 1.00 46.75 377 ALA B N 1
ATOM 7073 C CA . ALA B 1 379 ? 3.813 56.712 51.931 1.00 46.74 377 ALA B CA 1
ATOM 7074 C C . ALA B 1 379 ? 3.704 57.685 50.743 1.00 46.70 377 ALA B C 1
ATOM 7075 O O . ALA B 1 379 ? 3.541 58.897 50.931 1.00 47.01 377 ALA B O 1
ATOM 7077 N N . GLU B 1 380 ? 3.766 57.124 49.537 1.00 46.42 378 GLU B N 1
ATOM 7078 C CA . GLU B 1 380 ? 3.622 57.846 48.261 1.00 46.26 378 GLU B CA 1
ATOM 7079 C C . GLU B 1 380 ? 2.563 58.947 48.272 1.00 45.82 378 GLU B C 1
ATOM 7080 O O . GLU B 1 380 ? 2.759 60.018 47.691 1.00 45.51 378 GLU B O 1
ATOM 7086 N N . GLU B 1 381 ? 1.436 58.650 48.917 1.00 45.57 379 GLU B N 1
ATOM 7087 C CA . GLU B 1 381 ? 0.218 59.438 48.816 1.00 45.01 379 GLU B CA 1
ATOM 7088 C C . GLU B 1 381 ? 0.049 60.462 49.937 1.00 44.95 379 GLU B C 1
ATOM 7089 O O . GLU B 1 381 ? -0.913 61.236 49.921 1.00 44.83 379 GLU B O 1
ATOM 7095 N N . VAL B 1 382 ? 0.970 60.461 50.902 1.00 44.44 380 VAL B N 1
ATOM 7096 C CA . VAL B 1 382 ? 0.839 61.302 52.097 1.00 44.01 380 VAL B CA 1
ATOM 7097 C C . VAL B 1 382 ? 0.632 62.781 51.760 1.00 43.73 380 VAL B C 1
ATOM 7098 O O . VAL B 1 382 ? -0.317 63.387 52.264 1.00 44.12 380 VAL B O 1
ATOM 7102 N N . PRO B 1 383 ? 1.497 63.361 50.913 1.00 43.40 381 PRO B N 1
ATOM 7103 C CA . PRO B 1 383 ? 1.345 64.777 50.525 1.00 43.02 381 PRO B CA 1
ATOM 7104 C C . PRO B 1 383 ? -0.008 65.136 49.943 1.00 42.50 381 PRO B C 1
ATOM 7105 O O . PRO B 1 383 ? -0.590 66.166 50.307 1.00 42.25 381 PRO B O 1
ATOM 7109 N N . ARG B 1 384 ? -0.488 64.290 49.046 1.00 42.12 382 ARG B N 1
ATOM 7110 C CA . ARG B 1 384 ? -1.793 64.474 48.431 1.00 41.75 382 ARG B CA 1
ATOM 7111 C C . ARG B 1 384 ? -2.895 64.519 49.491 1.00 40.76 382 ARG B C 1
ATOM 7112 O O . ARG B 1 384 ? -3.703 65.440 49.527 1.00 40.88 382 ARG B O 1
ATOM 7120 N N . VAL B 1 385 ? -2.894 63.528 50.367 1.00 39.91 383 VAL B N 1
ATOM 7121 C CA . VAL B 1 385 ? -3.912 63.380 51.399 1.00 39.30 383 VAL B CA 1
ATOM 7122 C C . VAL B 1 385 ? -3.756 64.433 52.518 1.00 38.82 383 VAL B C 1
ATOM 7123 O O . VAL B 1 385 ? -4.737 64.860 53.092 1.00 38.17 383 VAL B O 1
ATOM 7127 N N . TRP B 1 386 ? -2.520 64.833 52.813 1.00 38.05 384 TRP B N 1
ATOM 7128 C CA . TRP B 1 386 ? -2.242 65.912 53.774 1.00 37.96 384 TRP B CA 1
ATOM 7129 C C . TRP B 1 386 ? -2.890 67.199 53.313 1.00 37.69 384 TRP B C 1
ATOM 7130 O O . TRP B 1 386 ? -3.542 67.898 54.099 1.00 36.47 384 TRP B O 1
ATOM 7141 N N . ASN B 1 387 ? -2.708 67.486 52.020 1.00 37.30 385 ASN B N 1
ATOM 7142 C CA . ASN B 1 387 ? -3.306 68.649 51.371 1.00 37.33 385 ASN B CA 1
ATOM 7143 C C . ASN B 1 387 ? -4.842 68.600 51.338 1.00 37.57 385 ASN B C 1
ATOM 7144 O O . ASN B 1 387 ? -5.514 69.615 51.566 1.00 37.40 385 ASN B O 1
ATOM 7149 N N . GLU B 1 388 ? -5.392 67.432 51.012 1.00 37.63 386 GLU B N 1
ATOM 7150 C CA . GLU B 1 388 ? -6.847 67.240 50.991 1.00 37.96 386 GLU B CA 1
ATOM 7151 C C . GLU B 1 388 ? -7.473 67.583 52.335 1.00 37.90 386 GLU B C 1
ATOM 7152 O O . GLU B 1 388 ? -8.469 68.302 52.427 1.00 37.82 386 GLU B O 1
ATOM 7158 N N . LYS B 1 389 ? -6.888 67.006 53.377 1.00 38.11 387 LYS B N 1
ATOM 7159 C CA . LYS B 1 389 ? -7.365 67.177 54.732 1.00 37.74 387 LYS B CA 1
ATOM 7160 C C . LYS B 1 389 ? -7.177 68.610 55.200 1.00 37.63 387 LYS B C 1
ATOM 7161 O O . LYS B 1 389 ? -8.052 69.152 55.863 1.00 36.32 387 LYS B O 1
ATOM 7167 N N . MET B 1 390 ? -6.064 69.230 54.808 1.00 37.72 388 MET B N 1
ATOM 7168 C CA . MET B 1 390 ? -5.748 70.608 55.228 1.00 38.34 388 MET B CA 1
ATOM 7169 C C . MET B 1 390 ? -6.746 71.612 54.652 1.00 38.88 388 MET B C 1
ATOM 7170 O O . MET B 1 390 ? -7.240 72.489 55.374 1.00 39.54 388 MET B O 1
ATOM 7175 N N . LYS B 1 391 ? -7.043 71.478 53.362 1.00 39.18 389 LYS B N 1
ATOM 7176 C CA . LYS B 1 391 ? -8.073 72.285 52.708 1.00 39.28 389 LYS B CA 1
ATOM 7177 C C . LYS B 1 391 ? -9.422 72.030 53.342 1.00 38.67 389 LYS B C 1
ATOM 7178 O O . LYS B 1 391 ? -10.194 72.943 53.565 1.00 37.65 389 LYS B O 1
ATOM 7184 N N . SER B 1 392 ? -9.707 70.769 53.625 1.00 38.55 390 SER B N 1
ATOM 7185 C CA . SER B 1 392 ? -11.030 70.395 54.095 1.00 38.66 390 SER B CA 1
ATOM 7186 C C . SER B 1 392 ? -11.314 70.867 55.518 1.00 38.45 390 SER B C 1
ATOM 7187 O O . SER B 1 392 ? -12.409 71.363 55.822 1.00 38.47 390 SER B O 1
ATOM 7190 N N . TYR B 1 393 ? -10.341 70.664 56.398 1.00 37.79 391 TYR B N 1
ATOM 7191 C CA . TYR B 1 393 ? -10.508 70.959 57.808 1.00 37.67 391 TYR B CA 1
ATOM 7192 C C . TYR B 1 393 ? -10.190 72.402 58.157 1.00 37.68 391 TYR B C 1
ATOM 7193 O O . TYR B 1 393 ? -10.931 73.023 58.907 1.00 37.65 391 TYR B O 1
ATOM 7202 N N . LEU B 1 394 ? -9.105 72.933 57.590 1.00 38.81 392 LEU B N 1
ATOM 7203 C CA . LEU B 1 394 ? -8.586 74.272 57.941 1.00 39.01 392 LEU B CA 1
ATOM 7204 C C . LEU B 1 394 ? -8.680 75.312 56.815 1.00 39.42 392 LEU B C 1
ATOM 7205 O O . LEU B 1 394 ? -8.292 76.463 57.013 1.00 40.32 392 LEU B O 1
ATOM 7210 N N . GLY B 1 395 ? -9.166 74.917 55.641 1.00 39.60 393 GLY B N 1
ATOM 7211 C CA . GLY B 1 395 ? -9.294 75.831 54.503 1.00 39.73 393 GLY B CA 1
ATOM 7212 C C . GLY B 1 395 ? -7.976 76.295 53.888 1.00 40.22 393 GLY B C 1
ATOM 7213 O O . GLY B 1 395 ? -7.941 77.316 53.201 1.00 39.86 393 GLY B O 1
ATOM 7214 N N . LEU B 1 396 ? -6.903 75.537 54.101 1.00 40.28 394 LEU B N 1
ATOM 7215 C CA . LEU B 1 396 ? -5.592 75.911 53.587 1.00 40.91 394 LEU B CA 1
ATOM 7216 C C . LEU B 1 396 ? -4.957 74.812 52.757 1.00 41.13 394 LEU B C 1
ATOM 7217 O O . LEU B 1 396 ? -5.104 73.637 53.071 1.00 40.34 394 LEU B O 1
ATOM 7222 N N . GLU B 1 397 ? -4.233 75.226 51.709 1.00 42.29 395 GLU B N 1
ATOM 7223 C CA . GLU B 1 397 ? -3.506 74.326 50.801 1.00 42.72 395 GLU B CA 1
ATOM 7224 C C . GLU B 1 397 ? -2.047 74.146 51.188 1.00 42.77 395 GLU B C 1
ATOM 7225 O O . GLU B 1 397 ? -1.389 75.098 51.603 1.00 42.05 395 GLU B O 1
ATOM 7231 N N . THR B 1 398 ? -1.540 72.930 50.958 1.00 43.11 396 THR B N 1
ATOM 7232 C CA . THR B 1 398 ? -0.128 72.586 51.129 1.00 42.41 396 THR B CA 1
ATOM 7233 C C . THR B 1 398 ? 0.519 71.947 49.892 1.00 42.60 396 THR B C 1
ATOM 7234 O O . THR B 1 398 ? 1.717 71.650 49.919 1.00 41.36 396 THR B O 1
ATOM 7238 N N . LEU B 1 399 ? -0.253 71.717 48.827 1.00 43.11 397 LEU B N 1
ATOM 7239 C CA . LEU B 1 399 ? 0.287 71.072 47.608 1.00 43.37 397 LEU B CA 1
ATOM 7240 C C . LEU B 1 399 ? 1.546 71.806 47.181 1.00 43.35 397 LEU B C 1
ATOM 7241 O O . LEU B 1 399 ? 1.515 73.025 46.963 1.00 43.21 397 LEU B O 1
ATOM 7246 N N . GLY B 1 400 ? 2.658 71.065 47.156 1.00 43.49 398 GLY B N 1
ATOM 7247 C CA . GLY B 1 400 ? 3.963 71.601 46.741 1.00 43.49 398 GLY B CA 1
ATOM 7248 C C . GLY B 1 400 ? 4.761 72.175 47.890 1.00 43.37 398 GLY B C 1
ATOM 7249 O O . GLY B 1 400 ? 5.916 72.535 47.715 1.00 43.03 398 GLY B O 1
ATOM 7250 N N . ASN B 1 401 ? 4.138 72.255 49.065 1.00 43.35 399 ASN B N 1
ATOM 7251 C CA . ASN B 1 401 ? 4.764 72.798 50.280 1.00 43.68 399 ASN B CA 1
ATOM 7252 C C . ASN B 1 401 ? 4.832 71.739 51.370 1.00 44.21 399 ASN B C 1
ATOM 7253 O O . ASN B 1 401 ? 4.170 71.839 52.407 1.00 43.55 399 ASN B O 1
ATOM 7258 N N . ASP B 1 402 ? 5.667 70.732 51.144 1.00 44.67 400 ASP B N 1
ATOM 7259 C CA . ASP B 1 402 ? 5.778 69.617 52.075 1.00 44.85 400 ASP B CA 1
ATOM 7260 C C . ASP B 1 402 ? 6.503 70.018 53.352 1.00 44.98 400 ASP B C 1
ATOM 7261 O O . ASP B 1 402 ? 6.193 69.507 54.436 1.00 45.16 400 ASP B O 1
ATOM 7266 N N . LYS B 1 403 ? 7.433 70.962 53.228 1.00 44.93 401 LYS B N 1
ATOM 7267 C CA . LYS B 1 403 ? 8.106 71.595 54.380 1.00 44.72 401 LYS B CA 1
ATOM 7268 C C . LYS B 1 403 ? 7.158 72.001 55.537 1.00 44.46 401 LYS B C 1
ATOM 7269 O O . LYS B 1 403 ? 7.370 71.648 56.722 1.00 43.28 401 LYS B O 1
ATOM 7275 N N . GLU B 1 404 ? 6.123 72.760 55.180 1.00 44.62 402 GLU B N 1
ATOM 7276 C CA . GLU B 1 404 ? 5.084 73.188 56.125 1.00 44.37 402 GLU B CA 1
ATOM 7277 C C . GLU B 1 404 ? 3.845 72.302 56.016 1.00 44.13 402 GLU B C 1
ATOM 7278 O O . GLU B 1 404 ? 2.836 72.564 56.664 1.00 44.98 402 GLU B O 1
ATOM 7284 N N . GLY B 1 405 ? 3.926 71.269 55.188 1.00 43.70 403 GLY B N 1
ATOM 7285 C CA . GLY B 1 405 ? 2.904 70.237 55.061 1.00 43.55 403 GLY B CA 1
ATOM 7286 C C . GLY B 1 405 ? 3.346 68.992 55.803 1.00 43.31 403 GLY B C 1
ATOM 7287 O O . GLY B 1 405 ? 3.655 69.062 56.989 1.00 43.10 403 GLY B O 1
ATOM 7288 N N . CYS B 1 406 ? 3.415 67.857 55.104 1.00 43.59 404 CYS B N 1
ATOM 7289 C CA . CYS B 1 406 ? 3.667 66.552 55.748 1.00 43.94 404 CYS B CA 1
ATOM 7290 C C . CYS B 1 406 ? 5.032 66.377 56.410 1.00 43.83 404 CYS B C 1
ATOM 7291 O O . CYS B 1 406 ? 5.160 65.552 57.314 1.00 43.81 404 CYS B O 1
ATOM 7294 N N . LEU B 1 407 ? 6.030 67.168 56.019 1.00 44.00 405 LEU B N 1
ATOM 7295 C CA . LEU B 1 407 ? 7.378 67.072 56.624 1.00 43.96 405 LEU B CA 1
ATOM 7296 C C . LEU B 1 407 ? 7.596 67.900 57.905 1.00 44.29 405 LEU B C 1
ATOM 7297 O O . LEU B 1 407 ? 8.694 67.868 58.466 1.00 44.76 405 LEU B O 1
ATOM 7302 N N . GLN B 1 408 ? 6.591 68.645 58.358 1.00 43.42 406 GLN B N 1
ATOM 7303 C CA . GLN B 1 408 ? 6.797 69.592 59.440 1.00 43.45 406 GLN B CA 1
ATOM 7304 C C . GLN B 1 408 ? 7.103 68.975 60.802 1.00 44.07 406 GLN B C 1
ATOM 7305 O O . GLN B 1 408 ? 7.790 69.598 61.593 1.00 44.26 406 GLN B O 1
ATOM 7311 N N . ASP B 1 409 ? 6.596 67.774 61.097 1.00 44.26 407 ASP B N 1
ATOM 7312 C CA . ASP B 1 409 ? 6.801 67.193 62.440 1.00 45.30 407 ASP B CA 1
ATOM 7313 C C . ASP B 1 409 ? 7.899 66.106 62.454 1.00 45.37 407 ASP B C 1
ATOM 7314 O O . ASP B 1 409 ? 7.951 65.247 61.567 1.00 44.41 407 ASP B O 1
ATOM 7319 N N . VAL B 1 410 ? 8.725 66.148 63.499 1.00 45.99 408 VAL B N 1
ATOM 7320 C CA . VAL B 1 410 ? 9.806 65.171 63.735 1.00 46.92 408 VAL B CA 1
ATOM 7321 C C . VAL B 1 410 ? 9.329 63.738 64.043 1.00 47.63 408 VAL B C 1
ATOM 7322 O O . VAL B 1 410 ? 10.045 62.759 63.796 1.00 48.22 408 VAL B O 1
ATOM 7326 N N . HIS B 1 411 ? 8.102 63.637 64.542 1.00 47.24 409 HIS B N 1
ATOM 7327 C CA . HIS B 1 411 ? 7.564 62.426 65.160 1.00 47.18 409 HIS B CA 1
ATOM 7328 C C . HIS B 1 411 ? 7.844 61.137 64.396 1.00 47.04 409 HIS B C 1
ATOM 7329 O O . HIS B 1 411 ? 8.309 60.164 64.984 1.00 46.99 409 HIS B O 1
ATOM 7336 N N . TRP B 1 412 ? 7.565 61.113 63.103 1.00 46.65 410 TRP B N 1
ATOM 7337 C CA . TRP B 1 412 ? 7.724 59.875 62.360 1.00 47.26 410 TRP B CA 1
ATOM 7338 C C . TRP B 1 412 ? 9.209 59.477 62.180 1.00 47.56 410 TRP B C 1
ATOM 7339 O O . TRP B 1 412 ? 9.535 58.285 62.148 1.00 47.34 410 TRP B O 1
ATOM 7350 N N . SER B 1 413 ? 10.088 60.473 62.072 1.00 47.92 411 SER B N 1
ATOM 7351 C CA . SER B 1 413 ? 11.542 60.242 62.077 1.00 48.25 411 SER B CA 1
ATOM 7352 C C . SER B 1 413 ? 11.998 59.492 63.309 1.00 48.61 411 SER B C 1
ATOM 7353 O O . SER B 1 413 ? 12.832 58.573 63.217 1.00 48.79 411 SER B O 1
ATOM 7356 N N . GLY B 1 414 ? 11.449 59.883 64.464 1.00 48.45 412 GLY B N 1
ATOM 7357 C CA . GLY B 1 414 ? 11.909 59.365 65.746 1.00 48.32 412 GLY B CA 1
ATOM 7358 C C . GLY B 1 414 ? 11.113 58.153 66.160 1.00 48.64 412 GLY B C 1
ATOM 7359 O O . GLY B 1 414 ? 11.097 57.795 67.343 1.00 49.26 412 GLY B O 1
ATOM 7360 N N . GLY B 1 415 ? 10.411 57.549 65.202 1.00 48.00 413 GLY B N 1
ATOM 7361 C CA . GLY B 1 415 ? 9.683 56.320 65.449 1.00 48.02 413 GLY B CA 1
ATOM 7362 C C . GLY B 1 415 ? 8.527 56.436 66.423 1.00 48.15 413 GLY B C 1
ATOM 7363 O O . GLY B 1 415 ? 8.316 55.527 67.228 1.00 48.28 413 GLY B O 1
ATOM 7364 N N . MET B 1 416 ? 7.794 57.550 66.348 1.00 47.65 414 MET B N 1
ATOM 7365 C CA . MET B 1 416 ? 6.614 57.785 67.161 1.00 48.02 414 MET B CA 1
ATOM 7366 C C . MET B 1 416 ? 5.361 57.793 66.293 1.00 46.96 414 MET B C 1
ATOM 7367 O O . MET B 1 416 ? 5.067 58.772 65.592 1.00 47.32 414 MET B O 1
ATOM 7372 N N . PHE B 1 417 ? 4.657 56.663 66.319 1.00 45.11 415 PHE B N 1
ATOM 7373 C CA . PHE B 1 417 ? 3.444 56.456 65.562 1.00 44.01 415 PHE B CA 1
ATOM 7374 C C . PHE B 1 417 ? 2.400 56.029 66.576 1.00 43.24 415 PHE B C 1
ATOM 7375 O O . PHE B 1 417 ? 2.690 55.182 67.439 1.00 43.32 415 PHE B O 1
ATOM 7383 N N . GLY B 1 418 ? 1.201 56.602 66.483 1.00 41.71 416 GLY B N 1
ATOM 7384 C CA . GLY B 1 418 ? 0.178 56.422 67.512 1.00 41.22 416 GLY B CA 1
ATOM 7385 C C . GLY B 1 418 ? 0.306 57.364 68.702 1.00 40.40 416 GLY B C 1
ATOM 7386 O O . GLY B 1 418 ? -0.436 57.245 69.680 1.00 39.40 416 GLY B O 1
ATOM 7387 N N . TYR B 1 419 ? 1.239 58.307 68.605 1.00 39.56 417 TYR B N 1
ATOM 7388 C CA . TYR B 1 419 ? 1.447 59.349 69.614 1.00 39.06 417 TYR B CA 1
ATOM 7389 C C . TYR B 1 419 ? 0.487 60.535 69.438 1.00 37.80 417 TYR B C 1
ATOM 7390 O O . TYR B 1 419 ? -0.222 60.939 70.368 1.00 37.73 417 TYR B O 1
ATOM 7399 N N . PHE B 1 420 ? 0.445 61.080 68.239 1.00 36.69 418 PHE B N 1
ATOM 7400 C CA . PHE B 1 420 ? -0.326 62.290 67.969 1.00 36.05 418 PHE B CA 1
ATOM 7401 C C . PHE B 1 420 ? -1.745 62.342 68.587 1.00 34.87 418 PHE B C 1
ATOM 7402 O O . PHE B 1 420 ? -2.112 63.342 69.192 1.00 35.56 418 PHE B O 1
ATOM 7410 N N . PRO B 1 421 ? -2.556 61.285 68.437 1.00 33.98 419 PRO B N 1
ATOM 7411 C CA . PRO B 1 421 ? -3.918 61.396 68.912 1.00 33.38 419 PRO B CA 1
ATOM 7412 C C . PRO B 1 421 ? -4.057 61.797 70.369 1.00 33.15 419 PRO B C 1
ATOM 7413 O O . PRO B 1 421 ? -5.073 62.384 70.766 1.00 31.57 419 PRO B O 1
ATOM 7417 N N . THR B 1 422 ? -3.045 61.483 71.174 1.00 33.63 420 THR B N 1
ATOM 7418 C CA . THR B 1 422 ? -3.114 61.722 72.624 1.00 33.50 420 THR B CA 1
ATOM 7419 C C . THR B 1 422 ? -3.253 63.213 72.988 1.00 33.59 420 THR B C 1
ATOM 7420 O O . THR B 1 422 ? -3.752 63.538 74.030 1.00 33.58 420 THR B O 1
ATOM 7424 N N . TYR B 1 423 ? -2.773 64.096 72.129 1.00 33.51 421 TYR B N 1
ATOM 7425 C CA . TYR B 1 423 ? -2.930 65.522 72.323 1.00 33.31 421 TYR B CA 1
ATOM 7426 C C . TYR B 1 423 ? -4.381 65.925 72.413 1.00 32.10 421 TYR B C 1
ATOM 7427 O O . TYR B 1 423 ? -4.766 66.606 73.366 1.00 33.33 421 TYR B O 1
ATOM 7436 N N . SER B 1 424 ? -5.204 65.498 71.453 1.00 31.37 422 SER B N 1
ATOM 7437 C CA . SER B 1 424 ? -6.635 65.863 71.494 1.00 30.80 422 SER B CA 1
ATOM 7438 C C . SER B 1 424 ? -7.331 65.117 72.584 1.00 30.60 422 SER B C 1
ATOM 7439 O O . SER B 1 424 ? -8.248 65.670 73.178 1.00 30.28 422 SER B O 1
ATOM 7442 N N . LEU B 1 425 ? -6.919 63.868 72.882 1.00 29.71 423 LEU B N 1
ATOM 7443 C CA . LEU B 1 425 ? -7.462 63.188 74.074 1.00 29.37 423 LEU B CA 1
ATOM 7444 C C . LEU B 1 425 ? -7.191 64.003 75.336 1.00 27.93 423 LEU B C 1
ATOM 7445 O O . LEU B 1 425 ? -8.035 64.103 76.242 1.00 28.61 423 LEU B O 1
ATOM 7450 N N . GLY B 1 426 ? -6.004 64.602 75.406 1.00 27.98 424 GLY B N 1
ATOM 7451 C CA . GLY B 1 426 ? -5.664 65.524 76.514 1.00 27.09 424 GLY B CA 1
ATOM 7452 C C . GLY B 1 426 ? -6.574 66.721 76.598 1.00 26.99 424 GLY B C 1
ATOM 7453 O O . GLY B 1 426 ? -7.071 67.109 77.712 1.00 26.58 424 GLY B O 1
ATOM 7454 N N . ALA B 1 427 ? -6.862 67.319 75.438 1.00 26.36 425 ALA B N 1
ATOM 7455 C CA . ALA B 1 427 ? -7.744 68.464 75.407 1.00 26.76 425 ALA B CA 1
ATOM 7456 C C . ALA B 1 427 ? -9.143 68.084 75.887 1.00 27.46 425 ALA B C 1
ATOM 7457 O O . ALA B 1 427 ? -9.843 68.867 76.575 1.00 28.83 425 ALA B O 1
ATOM 7459 N N . MET B 1 428 ? -9.577 66.884 75.522 1.00 25.94 426 MET B N 1
ATOM 7460 C CA . MET B 1 428 ? -10.856 66.389 75.946 1.00 27.14 426 MET B CA 1
ATOM 7461 C C . MET B 1 428 ? -10.951 66.063 77.422 1.00 26.58 426 MET B C 1
ATOM 7462 O O . MET B 1 428 ? -11.978 66.358 78.066 1.00 27.54 426 MET B O 1
ATOM 7467 N N . VAL B 1 429 ? -9.902 65.446 77.976 1.00 25.96 427 VAL B N 1
ATOM 7468 C CA . VAL B 1 429 ? -9.764 65.200 79.418 1.00 25.42 427 VAL B CA 1
ATOM 7469 C C . VAL B 1 429 ? -9.839 66.505 80.197 1.00 26.62 427 VAL B C 1
ATOM 7470 O O . VAL B 1 429 ? -10.578 66.645 81.183 1.00 24.71 427 VAL B O 1
ATOM 7474 N N . ALA B 1 430 ? -9.105 67.490 79.731 1.00 27.30 428 ALA B N 1
ATOM 7475 C CA . ALA B 1 430 ? -9.094 68.788 80.390 1.00 27.83 428 ALA B CA 1
ATOM 7476 C C . ALA B 1 430 ? -10.482 69.434 80.493 1.00 28.41 428 ALA B C 1
ATOM 7477 O O . ALA B 1 430 ? -10.844 69.962 81.550 1.00 30.40 428 ALA B O 1
ATOM 7479 N N . ALA B 1 431 ? -11.252 69.369 79.401 1.00 28.80 429 ALA B N 1
ATOM 7480 C CA . ALA B 1 431 ? -12.576 69.975 79.317 1.00 27.30 429 ALA B CA 1
ATOM 7481 C C . ALA B 1 431 ? -13.542 69.241 80.199 1.00 27.01 429 ALA B C 1
ATOM 7482 O O . ALA B 1 431 ? -14.298 69.864 80.872 1.00 27.58 429 ALA B O 1
ATOM 7484 N N . GLN B 1 432 ? -13.488 67.912 80.175 1.00 27.25 430 GLN B N 1
ATOM 7485 C CA . GLN B 1 432 ? -14.295 67.042 81.003 1.00 28.25 430 GLN B CA 1
ATOM 7486 C C . GLN B 1 432 ? -14.038 67.272 82.514 1.00 28.96 430 GLN B C 1
ATOM 7487 O O . GLN B 1 432 ? -14.939 67.320 83.298 1.00 29.65 430 GLN B O 1
ATOM 7493 N N . LEU B 1 433 ? -12.783 67.328 82.899 1.00 28.99 431 LEU B N 1
ATOM 7494 C CA . LEU B 1 433 ? -12.407 67.596 84.289 1.00 29.48 431 LEU B CA 1
ATOM 7495 C C . LEU B 1 433 ? -12.885 68.959 84.810 1.00 28.13 431 LEU B C 1
ATOM 7496 O O . LEU B 1 433 ? -13.394 69.060 85.924 1.00 28.73 431 LEU B O 1
ATOM 7501 N N . MET B 1 434 ? -12.684 69.987 84.020 1.00 27.93 432 MET B N 1
ATOM 7502 C CA . MET B 1 434 ? -13.148 71.341 84.357 1.00 29.39 432 MET B CA 1
ATOM 7503 C C . MET B 1 434 ? -14.651 71.407 84.412 1.00 29.70 432 MET B C 1
ATOM 7504 O O . MET B 1 434 ? -15.175 72.055 85.314 1.00 30.67 432 MET B O 1
ATOM 7509 N N . SER B 1 435 ? -15.359 70.701 83.522 1.00 30.69 433 SER B N 1
ATOM 7510 C CA . SER B 1 435 ? -16.821 70.656 83.631 1.00 31.81 433 SER B CA 1
ATOM 7511 C C . SER B 1 435 ? -17.271 70.142 84.966 1.00 30.74 433 SER B C 1
ATOM 7512 O O . SER B 1 435 ? -18.149 70.688 85.532 1.00 31.31 433 SER B O 1
ATOM 7515 N N . CYS B 1 436 ? -16.711 69.013 85.391 1.00 31.78 434 CYS B N 1
ATOM 7516 C CA . CYS B 1 436 ? -16.948 68.441 86.702 1.00 30.85 434 CYS B CA 1
ATOM 7517 C C . CYS B 1 436 ? -16.599 69.379 87.857 1.00 30.08 434 CYS B C 1
ATOM 7518 O O . CYS B 1 436 ? -17.381 69.567 88.811 1.00 31.20 434 CYS B O 1
ATOM 7521 N N . VAL B 1 437 ? -15.403 69.938 87.812 1.00 30.54 435 VAL B N 1
ATOM 7522 C CA . VAL B 1 437 ? -14.983 70.883 88.835 1.00 29.89 435 VAL B CA 1
ATOM 7523 C C . VAL B 1 437 ? -15.982 72.043 88.952 1.00 28.98 435 VAL B C 1
ATOM 7524 O O . VAL B 1 437 ? -16.309 72.434 90.057 1.00 29.47 435 VAL B O 1
ATOM 7528 N N . ARG B 1 438 ? -16.499 72.563 87.841 1.00 29.02 436 ARG B N 1
ATOM 7529 C CA . ARG B 1 438 ? -17.405 73.728 87.885 1.00 29.84 436 ARG B CA 1
ATOM 7530 C C . ARG B 1 438 ? -18.794 73.303 88.407 1.00 29.83 436 ARG B C 1
ATOM 7531 O O . ARG B 1 438 ? -19.451 74.025 89.158 1.00 28.77 436 ARG B O 1
ATOM 7539 N N . ARG B 1 439 ? -19.192 72.092 88.037 1.00 30.28 437 ARG B N 1
ATOM 7540 C CA . ARG B 1 439 ? -20.378 71.453 88.579 1.00 30.65 437 ARG B CA 1
ATOM 7541 C C . ARG B 1 439 ? -20.296 71.300 90.084 1.00 29.85 437 ARG B C 1
ATOM 7542 O O . ARG B 1 439 ? -21.235 71.574 90.820 1.00 26.63 437 ARG B O 1
ATOM 7550 N N . GLU B 1 440 ? -19.157 70.809 90.551 1.00 29.68 438 GLU B N 1
ATOM 7551 C CA . GLU B 1 440 ? -19.008 70.570 91.997 1.00 29.16 438 GLU B CA 1
ATOM 7552 C C . GLU B 1 440 ? -18.809 71.818 92.847 1.00 28.76 438 GLU B C 1
ATOM 7553 O O . GLU B 1 440 ? -19.404 71.983 93.909 1.00 28.93 438 GLU B O 1
ATOM 7559 N N . LEU B 1 441 ? -17.917 72.681 92.408 1.00 29.51 439 LEU B N 1
ATOM 7560 C CA . LEU B 1 441 ? -17.563 73.882 93.174 1.00 30.22 439 LEU B CA 1
ATOM 7561 C C . LEU B 1 441 ? -18.511 75.062 92.875 1.00 30.51 439 LEU B C 1
ATOM 7562 O O . LEU B 1 441 ? -18.656 75.958 93.693 1.00 30.31 439 LEU B O 1
ATOM 7567 N N . GLY B 1 442 ? -19.099 75.080 91.677 1.00 30.74 440 GLY B N 1
ATOM 7568 C CA . GLY B 1 442 ? -19.971 76.168 91.268 1.00 30.95 440 GLY B CA 1
ATOM 7569 C C . GLY B 1 442 ? -19.254 77.070 90.271 1.00 31.18 440 GLY B C 1
ATOM 7570 O O . GLY B 1 442 ? -18.088 77.348 90.389 1.00 29.78 440 GLY B O 1
ATOM 7571 N N . GLU B 1 443 ? -19.990 77.569 89.309 1.00 32.02 441 GLU B N 1
ATOM 7572 C CA . GLU B 1 443 ? -19.434 78.367 88.233 1.00 33.49 441 GLU B CA 1
ATOM 7573 C C . GLU B 1 443 ? -18.798 79.665 88.726 1.00 33.80 441 GLU B C 1
ATOM 7574 O O . GLU B 1 443 ? -17.669 79.993 88.351 1.00 33.24 441 GLU B O 1
ATOM 7580 N N . GLU B 1 444 ? -19.503 80.368 89.589 1.00 34.61 442 GLU B N 1
ATOM 7581 C CA . GLU B 1 444 ? -19.028 81.647 90.125 1.00 35.32 442 GLU B CA 1
ATOM 7582 C C . GLU B 1 444 ? -17.821 81.446 91.078 1.00 35.12 442 GLU B C 1
ATOM 7583 O O . GLU B 1 444 ? -16.863 82.246 91.090 1.00 36.21 442 GLU B O 1
ATOM 7589 N N . VAL B 1 445 ? -17.814 80.346 91.825 1.00 34.07 443 VAL B N 1
ATOM 7590 C CA . VAL B 1 445 ? -16.670 80.010 92.681 1.00 32.81 443 VAL B CA 1
ATOM 7591 C C . VAL B 1 445 ? -15.385 79.762 91.843 1.00 32.58 443 VAL B C 1
ATOM 7592 O O . VAL B 1 445 ? -14.336 80.319 92.124 1.00 31.73 443 VAL B O 1
ATOM 7596 N N . VAL B 1 446 ? -15.474 78.922 90.823 1.00 32.47 444 VAL B N 1
ATOM 7597 C CA . VAL B 1 446 ? -14.325 78.674 89.958 1.00 32.25 444 VAL B CA 1
ATOM 7598 C C . VAL B 1 446 ? -13.876 79.990 89.347 1.00 32.78 444 VAL B C 1
ATOM 7599 O O . VAL B 1 446 ? -12.707 80.287 89.392 1.00 32.87 444 VAL B O 1
ATOM 7603 N N . ASP B 1 447 ? -14.785 80.771 88.760 1.00 33.13 445 ASP B N 1
ATOM 7604 C CA . ASP B 1 447 ? -14.398 82.068 88.181 1.00 33.42 445 ASP B CA 1
ATOM 7605 C C . ASP B 1 447 ? -13.700 82.994 89.186 1.00 32.86 445 ASP B C 1
ATOM 7606 O O . ASP B 1 447 ? -12.699 83.646 88.845 1.00 31.93 445 ASP B O 1
ATOM 7611 N N . ASP B 1 448 ? -14.177 83.006 90.424 1.00 33.13 446 ASP B N 1
ATOM 7612 C CA . ASP B 1 448 ? -13.546 83.819 91.458 1.00 33.43 446 ASP B CA 1
ATOM 7613 C C . ASP B 1 448 ? -12.142 83.342 91.776 1.00 33.02 446 ASP B C 1
ATOM 7614 O O . ASP B 1 448 ? -11.255 84.173 91.926 1.00 32.65 446 ASP B O 1
ATOM 7619 N N . CYS B 1 449 ? -11.943 82.020 91.898 1.00 32.32 447 CYS B N 1
ATOM 7620 C CA . CYS B 1 449 ? -10.611 81.444 92.074 1.00 31.70 447 CYS B CA 1
ATOM 7621 C C . CYS B 1 449 ? -9.650 81.850 90.966 1.00 32.09 447 CYS B C 1
ATOM 7622 O O . CYS B 1 449 ? -8.522 82.250 91.228 1.00 30.75 447 CYS B O 1
ATOM 7625 N N . ILE B 1 450 ? -10.091 81.717 89.722 1.00 31.34 448 ILE B N 1
ATOM 7626 C CA . ILE B 1 450 ? -9.264 82.063 88.588 1.00 31.08 448 ILE B CA 1
ATOM 7627 C C . ILE B 1 450 ? -8.956 83.563 88.557 1.00 31.99 448 ILE B C 1
ATOM 7628 O O . ILE B 1 450 ? -7.797 83.944 88.521 1.00 31.95 448 ILE B O 1
ATOM 7633 N N . ARG B 1 451 ? -9.974 84.416 88.600 1.00 32.37 449 ARG B N 1
ATOM 7634 C CA . ARG B 1 451 ? -9.740 85.846 88.451 1.00 33.25 449 ARG B CA 1
ATOM 7635 C C . ARG B 1 451 ? -8.925 86.465 89.588 1.00 33.10 449 ARG B C 1
ATOM 7636 O O . ARG B 1 451 ? -8.251 87.462 89.371 1.00 31.97 449 ARG B O 1
ATOM 7644 N N . LYS B 1 452 ? -8.969 85.855 90.771 1.00 32.67 450 LYS B N 1
ATOM 7645 C CA . LYS B 1 452 ? -8.160 86.270 91.893 1.00 33.16 450 LYS B CA 1
ATOM 7646 C C . LYS B 1 452 ? -6.828 85.488 92.024 1.00 32.18 450 LYS B C 1
ATOM 7647 O O . LYS B 1 452 ? -6.082 85.743 92.956 1.00 31.56 450 LYS B O 1
ATOM 7653 N N . GLY B 1 453 ? -6.539 84.542 91.133 1.00 30.87 451 GLY B N 1
ATOM 7654 C CA . GLY B 1 453 ? -5.287 83.802 91.220 1.00 31.49 451 GLY B CA 1
ATOM 7655 C C . GLY B 1 453 ? -5.148 82.988 92.506 1.00 31.83 451 GLY B C 1
ATOM 7656 O O . GLY B 1 453 ? -4.056 82.862 93.062 1.00 29.86 451 GLY B O 1
ATOM 7657 N N . ASP B 1 454 ? -6.294 82.455 92.953 1.00 31.53 452 ASP B N 1
ATOM 7658 C CA . ASP B 1 454 ? -6.468 81.672 94.164 1.00 32.03 452 ASP B CA 1
ATOM 7659 C C . ASP B 1 454 ? -6.906 80.256 93.774 1.00 30.99 452 ASP B C 1
ATOM 7660 O O . ASP B 1 454 ? -8.085 79.880 93.899 1.00 30.55 452 ASP B O 1
ATOM 7665 N N . LEU B 1 455 ? -5.952 79.460 93.324 1.00 29.88 453 LEU B N 1
ATOM 7666 C CA . LEU B 1 455 ? -6.279 78.183 92.669 1.00 30.13 453 LEU B CA 1
ATOM 7667 C C . LEU B 1 455 ? -6.396 76.960 93.550 1.00 29.12 453 LEU B C 1
ATOM 7668 O O . LEU B 1 455 ? -6.796 75.918 93.080 1.00 27.39 453 LEU B O 1
ATOM 7673 N N . GLY B 1 456 ? -6.126 77.085 94.834 1.00 30.65 454 GLY B N 1
ATOM 7674 C CA . GLY B 1 456 ? -6.053 75.914 95.710 1.00 31.21 454 GLY B CA 1
ATOM 7675 C C . GLY B 1 456 ? -7.253 74.971 95.675 1.00 31.75 454 GLY B C 1
ATOM 7676 O O . GLY B 1 456 ? -7.086 73.764 95.814 1.00 31.94 454 GLY B O 1
ATOM 7677 N N . LYS B 1 457 ? -8.459 75.509 95.529 1.00 31.85 455 LYS B N 1
ATOM 7678 C CA . LYS B 1 457 ? -9.676 74.666 95.574 1.00 32.07 455 LYS B CA 1
ATOM 7679 C C . LYS B 1 457 ? -9.747 73.847 94.276 1.00 32.05 455 LYS B C 1
ATOM 7680 O O . LYS B 1 457 ? -10.204 72.664 94.224 1.00 31.04 455 LYS B O 1
ATOM 7686 N N . ILE B 1 458 ? -9.270 74.486 93.213 1.00 30.59 456 ILE B N 1
ATOM 7687 C CA . ILE B 1 458 ? -9.259 73.845 91.924 1.00 29.57 456 ILE B CA 1
ATOM 7688 C C . ILE B 1 458 ? -8.186 72.772 91.954 1.00 29.41 456 ILE B C 1
ATOM 7689 O O . ILE B 1 458 ? -8.468 71.630 91.618 1.00 28.47 456 ILE B O 1
ATOM 7694 N N . LEU B 1 459 ? -6.972 73.125 92.393 1.00 29.43 457 LEU B N 1
ATOM 7695 C CA . LEU B 1 459 ? -5.851 72.199 92.385 1.00 29.33 457 LEU B CA 1
ATOM 7696 C C . LEU B 1 459 ? -6.170 71.016 93.293 1.00 28.42 457 LEU B C 1
ATOM 7697 O O . LEU B 1 459 ? -5.819 69.898 92.961 1.00 27.36 457 LEU B O 1
ATOM 7702 N N . ALA B 1 460 ? -6.879 71.249 94.404 1.00 28.88 458 ALA B N 1
ATOM 7703 C CA . ALA B 1 460 ? -7.244 70.169 95.296 1.00 28.94 458 ALA B CA 1
ATOM 7704 C C . ALA B 1 460 ? -8.162 69.138 94.651 1.00 28.26 458 ALA B C 1
ATOM 7705 O O . ALA B 1 460 ? -8.005 67.936 94.860 1.00 25.93 458 ALA B O 1
ATOM 7707 N N . LYS B 1 461 ? -9.112 69.603 93.861 1.00 28.83 459 LYS B N 1
ATOM 7708 C CA . LYS B 1 461 ? -9.994 68.684 93.093 1.00 29.44 459 LYS B CA 1
ATOM 7709 C C . LYS B 1 461 ? -9.202 67.857 92.083 1.00 29.65 459 LYS B C 1
ATOM 7710 O O . LYS B 1 461 ? -9.477 66.679 91.895 1.00 28.72 459 LYS B O 1
ATOM 7716 N N . GLN B 1 462 ? -8.250 68.486 91.417 1.00 30.32 460 GLN B N 1
ATOM 7717 C CA . GLN B 1 462 ? -7.346 67.758 90.471 1.00 31.54 460 GLN B CA 1
ATOM 7718 C C . GLN B 1 462 ? -6.524 66.664 91.186 1.00 31.52 460 GLN B C 1
ATOM 7719 O O . GLN B 1 462 ? -6.294 65.572 90.660 1.00 30.43 460 GLN B O 1
ATOM 7725 N N . ASN B 1 463 ? -6.110 66.983 92.403 1.00 31.91 461 ASN B N 1
ATOM 7726 C CA . ASN B 1 463 ? -5.265 66.110 93.169 1.00 31.83 461 ASN B CA 1
ATOM 7727 C C . ASN B 1 463 ? -6.078 64.923 93.594 1.00 32.11 461 ASN B C 1
ATOM 7728 O O . ASN B 1 463 ? -5.624 63.784 93.455 1.00 33.17 461 ASN B O 1
ATOM 7733 N N . GLU B 1 464 ? -7.279 65.183 94.098 1.00 31.72 462 GLU B N 1
ATOM 7734 C CA . GLU B 1 464 ? -8.177 64.143 94.531 1.00 32.86 462 GLU B CA 1
ATOM 7735 C C . GLU B 1 464 ? -8.602 63.264 93.367 1.00 31.10 462 GLU B C 1
ATOM 7736 O O . GLU B 1 464 ? -8.628 62.050 93.488 1.00 31.75 462 GLU B O 1
ATOM 7742 N N . LYS B 1 465 ? -9.017 63.884 92.282 1.00 30.44 463 LYS B N 1
ATOM 7743 C CA . LYS B 1 465 ? -9.627 63.145 91.182 1.00 31.35 463 LYS B CA 1
ATOM 7744 C C . LYS B 1 465 ? -8.646 62.382 90.320 1.00 29.91 463 LYS B C 1
ATOM 7745 O O . LYS B 1 465 ? -8.975 61.309 89.806 1.00 28.97 463 LYS B O 1
ATOM 7751 N N . ILE B 1 466 ? -7.459 62.940 90.154 1.00 29.19 464 ILE B N 1
ATOM 7752 C CA . ILE B 1 466 ? -6.519 62.414 89.218 1.00 29.24 464 ILE B CA 1
ATOM 7753 C C . ILE B 1 466 ? -5.180 62.111 89.870 1.00 29.26 464 ILE B C 1
ATOM 7754 O O . ILE B 1 466 ? -4.743 60.957 89.859 1.00 29.45 464 ILE B O 1
ATOM 7759 N N . TRP B 1 467 ? -4.512 63.132 90.403 1.00 28.85 465 TRP B N 1
ATOM 7760 C CA . TRP B 1 467 ? -3.077 62.982 90.699 1.00 28.87 465 TRP B CA 1
ATOM 7761 C C . TRP B 1 467 ? -2.807 61.895 91.714 1.00 28.35 465 TRP B C 1
ATOM 7762 O O . TRP B 1 467 ? -1.895 61.124 91.542 1.00 29.42 465 TRP B O 1
ATOM 7773 N N . GLN B 1 468 ? -3.624 61.759 92.750 1.00 29.44 466 GLN B N 1
ATOM 7774 C CA . GLN B 1 468 ? -3.302 60.785 93.816 1.00 28.82 466 GLN B CA 1
ATOM 7775 C C . GLN B 1 468 ? -3.431 59.318 93.405 1.00 28.76 466 GLN B C 1
ATOM 7776 O O . GLN B 1 468 ? -2.906 58.462 94.085 1.00 27.88 466 GLN B O 1
ATOM 7782 N N . HIS B 1 469 ? -4.130 59.050 92.300 1.00 28.74 467 HIS B N 1
ATOM 7783 C CA . HIS B 1 469 ? -4.377 57.683 91.851 1.00 29.41 467 HIS B CA 1
ATOM 7784 C C . HIS B 1 469 ? -3.258 57.077 90.951 1.00 29.91 467 HIS B C 1
ATOM 7785 O O . HIS B 1 469 ? -3.161 55.847 90.812 1.00 31.25 467 HIS B O 1
ATOM 7792 N N . GLY B 1 470 ? -2.390 57.913 90.394 1.00 30.33 468 GLY B N 1
ATOM 7793 C CA . GLY B 1 470 ? -1.452 57.489 89.349 1.00 29.45 468 GLY B CA 1
ATOM 7794 C C . GLY B 1 470 ? -2.014 56.449 88.378 1.00 29.43 468 GLY B C 1
ATOM 7795 O O . GLY B 1 470 ? -2.938 56.740 87.620 1.00 28.21 468 GLY B O 1
ATOM 7796 N N . SER B 1 471 ? -1.454 55.234 88.395 1.00 29.18 469 SER B N 1
ATOM 7797 C CA . SER B 1 471 ? -1.871 54.150 87.472 1.00 29.29 469 SER B CA 1
ATOM 7798 C C . SER B 1 471 ? -2.538 52.981 88.155 1.00 29.82 469 SER B C 1
ATOM 7799 O O . SER B 1 471 ? -2.484 51.839 87.638 1.00 29.38 469 SER B O 1
ATOM 7802 N N . SER B 1 472 ? -3.187 53.267 89.291 1.00 28.63 470 SER B N 1
ATOM 7803 C CA . SER B 1 472 ? -3.769 52.236 90.137 1.00 30.03 470 SER B CA 1
ATOM 7804 C C . SER B 1 472 ? -5.108 51.825 89.599 1.00 29.12 470 SER B C 1
ATOM 7805 O O . SER B 1 472 ? -5.546 50.738 89.862 1.00 29.87 470 SER B O 1
ATOM 7808 N N . LEU B 1 473 ? -5.740 52.736 88.886 1.00 29.81 471 LEU B N 1
ATOM 7809 C CA . LEU B 1 473 ? -6.934 52.480 88.151 1.00 30.92 471 LEU B CA 1
ATOM 7810 C C . LEU B 1 473 ? -6.684 52.516 86.663 1.00 31.23 471 LEU B C 1
ATOM 7811 O O . LEU B 1 473 ? -5.880 53.240 86.186 1.00 32.19 471 LEU B O 1
ATOM 7816 N N . THR B 1 474 ? -7.480 51.764 85.953 1.00 30.95 472 THR B N 1
ATOM 7817 C CA . THR B 1 474 ? -7.669 51.870 84.541 1.00 31.41 472 THR B CA 1
ATOM 7818 C C . THR B 1 474 ? -8.098 53.313 84.132 1.00 31.11 472 THR B C 1
ATOM 7819 O O . THR B 1 474 ? -8.731 54.011 84.916 1.00 30.70 472 THR B O 1
ATOM 7823 N N . THR B 1 475 ? -7.765 53.759 82.923 1.00 30.74 473 THR B N 1
ATOM 7824 C CA . THR B 1 475 ? -8.226 55.097 82.476 1.00 31.24 473 THR B CA 1
ATOM 7825 C C . THR B 1 475 ? -9.758 55.218 82.539 1.00 30.92 473 THR B C 1
ATOM 7826 O O . THR B 1 475 ? -10.281 56.230 82.986 1.00 29.74 473 THR B O 1
ATOM 7830 N N . ASP B 1 476 ? -10.491 54.209 82.049 1.00 30.91 474 ASP B N 1
ATOM 7831 C CA . ASP B 1 476 ? -11.942 54.282 82.089 1.00 30.88 474 ASP B CA 1
ATOM 7832 C C . ASP B 1 476 ? -12.415 54.431 83.547 1.00 30.94 474 ASP B C 1
ATOM 7833 O O . ASP B 1 476 ? -13.284 55.255 83.840 1.00 3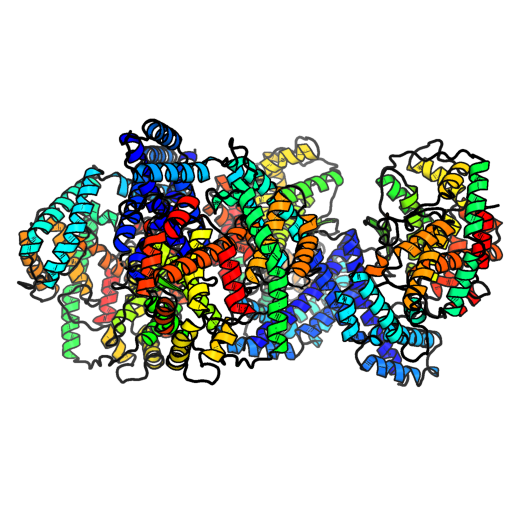1.28 474 ASP B O 1
ATOM 7838 N N . GLU B 1 477 ? -11.798 53.679 84.454 1.00 30.62 475 GLU B N 1
ATOM 7839 C CA . GLU B 1 477 ? -12.206 53.628 85.870 1.00 31.46 475 GLU B CA 1
ATOM 7840 C C . GLU B 1 477 ? -11.903 54.987 86.493 1.00 30.61 475 GLU B C 1
ATOM 7841 O O . GLU B 1 477 ? -12.692 55.549 87.254 1.00 30.01 475 GLU B O 1
ATOM 7847 N N . LEU B 1 478 ? -10.724 55.487 86.183 1.00 29.44 476 LEU B N 1
ATOM 7848 C CA . LEU B 1 478 ? -10.246 56.763 86.725 1.00 29.96 476 LEU B CA 1
ATOM 7849 C C . LEU B 1 478 ? -11.188 57.948 86.362 1.00 30.71 476 LEU B C 1
ATOM 7850 O O . LEU B 1 478 ? -11.650 58.711 87.248 1.00 29.86 476 LEU B O 1
ATOM 7855 N N . LEU B 1 479 ? -11.469 58.088 85.059 1.00 30.76 477 LEU B N 1
ATOM 7856 C CA . LEU B 1 479 ? -12.389 59.141 84.571 1.00 31.19 477 LEU B CA 1
ATOM 7857 C C . LEU B 1 479 ? -13.828 59.004 85.078 1.00 32.07 477 LEU B C 1
ATOM 7858 O O . LEU B 1 479 ? -14.492 60.012 85.397 1.00 32.73 477 LEU B O 1
ATOM 7863 N N . ARG B 1 480 ? -14.319 57.767 85.174 1.00 33.06 478 ARG B N 1
ATOM 7864 C CA . ARG B 1 480 ? -15.612 57.489 85.765 1.00 33.34 478 ARG B CA 1
ATOM 7865 C C . ARG B 1 480 ? -15.667 57.908 87.223 1.00 33.49 478 ARG B C 1
ATOM 7866 O O . ARG B 1 480 ? -16.626 58.537 87.689 1.00 32.16 478 ARG B O 1
ATOM 7874 N N . GLN B 1 481 ? -14.647 57.536 87.973 1.00 33.14 479 GLN B N 1
ATOM 7875 C CA . GLN B 1 481 ? -14.633 57.890 89.393 1.00 33.60 479 GLN B CA 1
ATOM 7876 C C . GLN B 1 481 ? -14.526 59.411 89.570 1.00 31.82 479 GLN B C 1
ATOM 7877 O O . GLN B 1 481 ? -15.172 59.995 90.432 1.00 30.83 479 GLN B O 1
ATOM 7883 N N . ALA B 1 482 ? -13.741 60.036 88.710 1.00 30.04 480 ALA B N 1
ATOM 7884 C CA . ALA B 1 482 ? -13.420 61.441 88.806 1.00 31.07 480 ALA B CA 1
ATOM 7885 C C . ALA B 1 482 ? -14.533 62.343 88.315 1.00 31.68 480 ALA B C 1
ATOM 7886 O O . ALA B 1 482 ? -14.703 63.441 88.825 1.00 33.53 480 ALA B O 1
ATOM 7888 N N . THR B 1 483 ? -15.222 61.943 87.260 1.00 31.63 481 THR B N 1
ATOM 7889 C CA . THR B 1 483 ? -16.109 62.860 86.541 1.00 31.22 481 THR B CA 1
ATOM 7890 C C . THR B 1 483 ? -17.478 62.255 86.249 1.00 31.60 481 THR B C 1
ATOM 7891 O O . THR B 1 483 ? -18.319 62.918 85.668 1.00 32.72 481 THR B O 1
ATOM 7895 N N . GLY B 1 484 ? -17.689 60.993 86.587 1.00 31.28 482 GLY B N 1
ATOM 7896 C CA . GLY B 1 484 ? -18.990 60.392 86.419 1.00 32.31 482 GLY B CA 1
ATOM 7897 C C . GLY B 1 484 ? -19.129 59.547 85.169 1.00 32.96 482 GLY B C 1
ATOM 7898 O O . GLY B 1 484 ? -20.108 58.846 85.025 1.00 33.30 482 GLY B O 1
ATOM 7899 N N . GLU B 1 485 ? -18.170 59.619 84.254 1.00 32.63 483 GLU B N 1
ATOM 7900 C CA . GLU B 1 485 ? -18.267 58.870 83.018 1.00 32.98 483 GLU B CA 1
ATOM 7901 C C . GLU B 1 485 ? -16.883 58.685 82.393 1.00 33.41 483 GLU B C 1
ATOM 7902 O O . GLU B 1 485 ? -15.907 59.324 82.786 1.00 31.44 483 GLU B O 1
ATOM 7908 N N . THR B 1 486 ? -16.840 57.796 81.408 1.00 32.77 484 THR B N 1
ATOM 7909 C CA . THR B 1 486 ? -15.671 57.555 80.586 1.00 33.23 484 THR B CA 1
ATOM 7910 C C . THR B 1 486 ? -15.368 58.793 79.660 1.00 32.43 484 THR B C 1
ATOM 7911 O O . THR B 1 486 ? -16.168 59.690 79.569 1.00 32.10 484 THR B O 1
ATOM 7915 N N . LEU B 1 487 ? -14.244 58.836 78.952 1.00 32.39 485 LEU B N 1
ATOM 7916 C CA . LEU B 1 487 ? -13.913 60.012 78.121 1.00 32.22 485 LEU B CA 1
ATOM 7917 C C . LEU B 1 487 ? -15.001 60.283 77.106 1.00 32.14 485 LEU B C 1
ATOM 7918 O O . LEU B 1 487 ? -15.385 59.390 76.371 1.00 30.71 485 LEU B O 1
ATOM 7923 N N . ASN B 1 488 ? -15.530 61.514 77.147 1.00 32.09 486 ASN B N 1
ATOM 7924 C CA . ASN B 1 488 ? -16.639 61.957 76.318 1.00 32.16 486 ASN B CA 1
ATOM 7925 C C . ASN B 1 488 ? -16.272 63.292 75.622 1.00 31.62 486 ASN B C 1
ATOM 7926 O O . ASN B 1 488 ? -16.123 64.314 76.285 1.00 32.32 486 ASN B O 1
ATOM 7931 N N . PRO B 1 489 ? -16.144 63.294 74.296 1.00 31.10 487 PRO B N 1
ATOM 7932 C CA . PRO B 1 489 ? -15.761 64.546 73.623 1.00 31.68 487 PRO B CA 1
ATOM 7933 C C . PRO B 1 489 ? -16.794 65.675 73.622 1.00 31.04 487 PRO B C 1
ATOM 7934 O O . PRO B 1 489 ? -16.480 66.756 73.147 1.00 32.06 487 PRO B O 1
ATOM 7938 N N . GLU B 1 490 ? -18.006 65.441 74.118 1.00 31.45 488 GLU B N 1
ATOM 7939 C CA . GLU B 1 490 ? -19.017 66.495 74.120 1.00 31.13 488 GLU B CA 1
ATOM 7940 C C . GLU B 1 490 ? -18.634 67.677 74.997 1.00 29.50 488 GLU B C 1
ATOM 7941 O O . GLU B 1 490 ? -18.986 68.792 74.687 1.00 27.91 488 GLU B O 1
ATOM 7947 N N . HIS B 1 491 ? -17.913 67.426 76.091 1.00 28.35 489 HIS B N 1
ATOM 7948 C CA . HIS B 1 491 ? -17.397 68.507 76.918 1.00 28.56 489 HIS B CA 1
ATOM 7949 C C . HIS B 1 491 ? -16.437 69.456 76.178 1.00 28.30 489 HIS B C 1
ATOM 7950 O O . HIS B 1 491 ? -16.516 70.674 76.346 1.00 28.17 489 HIS B O 1
ATOM 7957 N N . TYR B 1 492 ? -15.580 68.896 75.319 1.00 28.35 490 TYR B N 1
ATOM 7958 C CA . TYR B 1 492 ? -14.597 69.693 74.558 1.00 28.90 490 TYR B CA 1
ATOM 7959 C C . TYR B 1 492 ? -15.360 70.527 73.548 1.00 28.75 490 TYR B C 1
ATOM 7960 O O . TYR B 1 492 ? -15.100 71.693 73.396 1.00 28.03 490 TYR B O 1
ATOM 7969 N N . ARG B 1 493 ? -16.326 69.921 72.868 1.00 29.27 491 ARG B N 1
ATOM 7970 C CA . ARG B 1 493 ? -17.192 70.653 71.944 1.00 29.24 491 ARG B CA 1
ATOM 7971 C C . ARG B 1 493 ? -17.897 71.859 72.613 1.00 28.68 491 ARG B C 1
ATOM 7972 O O . ARG B 1 493 ? -17.899 72.945 72.075 1.00 26.65 491 ARG B O 1
ATOM 7980 N N . ARG B 1 494 ? -18.552 71.629 73.749 1.00 28.40 492 ARG B N 1
ATOM 7981 C CA . ARG B 1 494 ? -19.246 72.698 74.472 1.00 28.90 492 ARG B CA 1
ATOM 7982 C C . ARG B 1 494 ? -18.310 73.768 74.963 1.00 28.47 492 ARG B C 1
ATOM 7983 O O . ARG B 1 494 ? -18.682 74.934 74.956 1.00 28.63 492 ARG B O 1
ATOM 7991 N N . HIS B 1 495 ? -17.131 73.375 75.430 1.00 28.40 493 HIS B N 1
ATOM 7992 C CA . HIS B 1 495 ? -16.041 74.339 75.794 1.00 28.44 493 HIS B CA 1
ATOM 7993 C C . HIS B 1 495 ? -15.642 75.229 74.612 1.00 29.05 493 HIS B C 1
ATOM 7994 O O . HIS B 1 495 ? -15.572 76.458 74.733 1.00 26.98 493 HIS B O 1
ATOM 8001 N N . LEU B 1 496 ? -15.354 74.601 73.467 1.00 28.73 494 LEU B N 1
ATOM 8002 C CA . LEU B 1 496 ? -14.972 75.372 72.276 1.00 28.71 494 LEU B CA 1
ATOM 8003 C C . LEU B 1 496 ? -16.077 76.284 71.738 1.00 28.67 494 LEU B C 1
ATOM 8004 O O . LEU B 1 496 ? -15.812 77.411 71.385 1.00 29.83 494 LEU B O 1
ATOM 8009 N N . GLU B 1 497 ? -17.307 75.791 71.655 1.00 29.04 495 GLU B N 1
ATOM 8010 C CA . GLU B 1 497 ? -18.495 76.585 71.286 1.00 28.81 495 GLU B CA 1
ATOM 8011 C C . GLU B 1 497 ? -18.744 77.796 72.180 1.00 29.32 495 GLU B C 1
ATOM 8012 O O . GLU B 1 497 ? -18.941 78.923 71.685 1.00 27.48 495 GLU B O 1
ATOM 8018 N N . ARG B 1 498 ? -18.706 77.563 73.491 1.00 28.81 496 ARG B N 1
ATOM 8019 C CA . ARG B 1 498 ? -18.912 78.603 74.463 1.00 29.96 496 ARG B CA 1
ATOM 8020 C C . ARG B 1 498 ? -17.854 79.681 74.458 1.00 30.04 496 ARG B C 1
ATOM 8021 O O . ARG B 1 498 ? -18.175 80.854 74.640 1.00 30.03 496 ARG B O 1
ATOM 8029 N N . ARG B 1 499 ? -16.606 79.273 74.279 1.00 30.15 497 ARG B N 1
ATOM 8030 C CA . ARG B 1 499 ? -15.518 80.194 74.313 1.00 30.66 497 ARG B CA 1
ATOM 8031 C C . ARG B 1 499 ? -15.426 80.951 72.982 1.00 31.45 497 ARG B C 1
ATOM 8032 O O . ARG B 1 499 ? -15.391 82.176 72.991 1.00 31.28 497 ARG B O 1
ATOM 8040 N N . TYR B 1 500 ? -15.418 80.235 71.845 1.00 31.77 498 TYR B N 1
ATOM 8041 C CA . TYR B 1 500 ? -15.145 80.884 70.561 1.00 32.11 498 TYR B CA 1
ATOM 8042 C C . TYR B 1 500 ? -16.359 81.385 69.785 1.00 33.34 498 TYR B C 1
ATOM 8043 O O . TYR B 1 500 ? -16.297 82.397 69.080 1.00 31.61 498 TYR B O 1
ATOM 8052 N N . ARG B 1 501 ? -17.453 80.654 69.886 1.00 35.55 499 ARG B N 1
ATOM 8053 C CA . ARG B 1 501 ? -18.624 80.966 69.137 1.00 37.26 499 ARG B CA 1
ATOM 8054 C C . ARG B 1 501 ? -19.525 81.905 69.945 1.00 38.74 499 ARG B C 1
ATOM 8055 O O . ARG B 1 501 ? -20.146 82.807 69.381 1.00 39.33 499 ARG B O 1
ATOM 8063 N N . ASP B 1 502 ? -19.589 81.723 71.259 1.00 39.75 500 ASP B N 1
ATOM 8064 C CA . ASP B 1 502 ? -20.413 82.590 72.122 1.00 40.73 500 ASP B CA 1
ATOM 8065 C C . ASP B 1 502 ? -19.598 83.606 72.950 1.00 42.16 500 ASP B C 1
ATOM 8066 O O . ASP B 1 502 ? -20.174 84.384 73.718 1.00 42.42 500 ASP B O 1
ATOM 8071 N N . ASP B 1 503 ? -18.274 83.602 72.827 1.00 43.12 501 ASP B N 1
ATOM 8072 C CA . ASP B 1 503 ? -17.443 84.601 73.521 1.00 43.81 501 ASP B CA 1
ATOM 8073 C C . ASP B 1 503 ? -17.700 84.631 75.044 1.00 44.60 501 ASP B C 1
ATOM 8074 O O . ASP B 1 503 ? -17.666 85.707 75.671 1.00 44.04 501 ASP B O 1
ATOM 8079 N N . ARG B 1 504 ? -17.954 83.462 75.641 1.00 45.16 502 ARG B N 1
ATOM 8080 C CA . ARG B 1 504 ? -18.390 83.413 77.050 1.00 45.39 502 ARG B CA 1
ATOM 8081 C C . ARG B 1 504 ? -17.236 83.322 78.069 1.00 46.94 502 ARG B C 1
ATOM 8082 O O . ARG B 1 504 ? -17.462 83.348 79.291 1.00 47.86 502 ARG B O 1
ATOM 8090 N N . GLY B 1 505 ? -16.000 83.219 77.588 1.00 47.12 503 GLY B N 1
ATOM 8091 C CA . GLY B 1 505 ? -14.853 83.318 78.499 1.00 46.93 503 GLY B CA 1
ATOM 8092 C C . GLY B 1 505 ? -13.903 82.224 78.216 1.00 46.70 503 GLY B C 1
ATOM 8093 O O . GLY B 1 505 ? -14.306 81.112 77.994 1.00 47.05 503 GLY B O 1
ATOM 8095 N N . SER C 1 2 ? 26.148 94.468 61.704 1.00 54.60 0 SER C N 1
ATOM 8096 C CA . SER C 1 2 ? 26.828 93.822 62.870 1.00 54.13 0 SER C CA 1
ATOM 8097 C C . SER C 1 2 ? 27.691 92.656 62.387 1.00 53.90 0 SER C C 1
ATOM 8098 O O . SER C 1 2 ? 28.920 92.803 62.285 1.00 54.39 0 SER C O 1
ATOM 8101 N N . MET C 1 3 ? 27.034 91.520 62.089 1.00 53.12 1 MET C N 1
ATOM 8102 C CA . MET C 1 3 ? 27.637 90.334 61.430 1.00 52.03 1 MET C CA 1
ATOM 8103 C C . MET C 1 3 ? 27.456 90.420 59.897 1.00 50.51 1 MET C C 1
ATOM 8104 O O . MET C 1 3 ? 27.823 89.495 59.146 1.00 49.68 1 MET C O 1
ATOM 8109 N N . LYS C 1 4 ? 26.895 91.546 59.448 1.00 48.65 2 LYS C N 1
ATOM 8110 C CA . LYS C 1 4 ? 26.463 91.754 58.067 1.00 47.52 2 LYS C CA 1
ATOM 8111 C C . LYS C 1 4 ? 27.587 91.620 57.040 1.00 45.85 2 LYS C C 1
ATOM 8112 O O . LYS C 1 4 ? 27.404 90.918 56.044 1.00 45.86 2 LYS C O 1
ATOM 8118 N N . PRO C 1 5 ? 28.733 92.305 57.251 1.00 43.78 3 PRO C N 1
ATOM 8119 C CA . PRO C 1 5 ? 29.839 92.127 56.309 1.00 42.63 3 PRO C CA 1
ATOM 8120 C C . PRO C 1 5 ? 30.312 90.660 56.148 1.00 41.16 3 PRO C C 1
ATOM 8121 O O . PRO C 1 5 ? 30.526 90.235 55.020 1.00 39.15 3 PRO C O 1
ATOM 8125 N N . TYR C 1 6 ? 30.420 89.914 57.255 1.00 39.45 4 TYR C N 1
ATOM 8126 C CA . TYR C 1 6 ? 30.788 88.498 57.204 1.00 39.24 4 TYR C CA 1
ATOM 8127 C C . TYR C 1 6 ? 29.828 87.676 56.333 1.00 38.39 4 TYR C C 1
ATOM 8128 O O . TYR C 1 6 ? 30.272 86.881 55.484 1.00 37.32 4 TYR C O 1
ATOM 8137 N N . LYS C 1 7 ? 28.523 87.844 56.544 1.00 38.04 5 LYS C N 1
ATOM 8138 C CA . LYS C 1 7 ? 27.534 87.064 55.788 1.00 39.00 5 LYS C CA 1
ATOM 8139 C C . LYS C 1 7 ? 27.479 87.448 54.304 1.00 38.83 5 LYS C C 1
ATOM 8140 O O . LYS C 1 7 ? 27.177 86.617 53.435 1.00 39.76 5 LYS C O 1
ATOM 8146 N N . GLU C 1 8 ? 27.803 88.695 54.002 1.00 38.79 6 GLU C N 1
ATOM 8147 C CA . GLU C 1 8 ? 27.967 89.103 52.618 1.00 38.18 6 GLU C CA 1
ATOM 8148 C C . GLU C 1 8 ? 29.174 88.389 52.001 1.00 37.45 6 GLU C C 1
ATOM 8149 O O . GLU C 1 8 ? 29.133 87.949 50.845 1.00 37.41 6 GLU C O 1
ATOM 8155 N N . LEU C 1 9 ? 30.255 88.276 52.765 1.00 36.42 7 LEU C N 1
ATOM 8156 C CA . LEU C 1 9 ? 31.418 87.536 52.304 1.00 36.09 7 LEU C CA 1
ATOM 8157 C C . LEU C 1 9 ? 31.098 86.073 51.986 1.00 35.17 7 LEU C C 1
ATOM 8158 O O . LEU C 1 9 ? 31.559 85.547 50.977 1.00 35.16 7 LEU C O 1
ATOM 8163 N N . GLU C 1 10 ? 30.313 85.437 52.843 1.00 35.05 8 GLU C N 1
ATOM 8164 C CA . GLU C 1 10 ? 29.943 84.041 52.688 1.00 35.41 8 GLU C CA 1
ATOM 8165 C C . GLU C 1 10 ? 29.210 83.846 51.376 1.00 35.43 8 GLU C C 1
ATOM 8166 O O . GLU C 1 10 ? 29.378 82.832 50.680 1.00 35.48 8 GLU C O 1
ATOM 8172 N N . ARG C 1 11 ? 28.380 84.822 51.056 1.00 35.37 9 ARG C N 1
ATOM 8173 C CA . ARG C 1 11 ? 27.654 84.842 49.799 1.00 36.12 9 ARG C CA 1
ATOM 8174 C C . ARG C 1 11 ? 28.578 85.039 48.578 1.00 34.59 9 ARG C C 1
ATOM 8175 O O . ARG C 1 11 ? 28.394 84.400 47.558 1.00 34.86 9 ARG C O 1
ATOM 8183 N N . VAL C 1 12 ? 29.571 85.915 48.689 1.00 33.86 10 VAL C N 1
ATOM 8184 C CA . VAL C 1 12 ? 30.546 86.116 47.620 1.00 32.95 10 VAL C CA 1
ATOM 8185 C C . VAL C 1 12 ? 31.309 84.825 47.388 1.00 32.03 10 VAL C C 1
ATOM 8186 O O . VAL C 1 12 ? 31.451 84.375 46.282 1.00 31.83 10 VAL C O 1
ATOM 8190 N N . PHE C 1 13 ? 31.794 84.226 48.463 1.00 31.22 11 PHE C N 1
ATOM 8191 C CA . PHE C 1 13 ? 32.562 83.002 48.346 1.00 31.14 11 PHE C CA 1
ATOM 8192 C C . PHE C 1 13 ? 31.731 81.827 47.852 1.00 30.43 11 PHE C C 1
ATOM 8193 O O . PHE C 1 13 ? 32.222 80.993 47.113 1.00 29.74 11 PHE C O 1
ATOM 8201 N N . THR C 1 14 ? 30.446 81.783 48.179 1.00 30.34 12 THR C N 1
ATOM 8202 C CA . THR C 1 14 ? 29.571 80.765 47.583 1.00 30.99 12 THR C CA 1
ATOM 8203 C C . THR C 1 14 ? 29.488 80.899 46.051 1.00 31.20 12 THR C C 1
ATOM 8204 O O . THR C 1 14 ? 29.509 79.905 45.343 1.00 31.63 12 THR C O 1
ATOM 8208 N N . LYS C 1 15 ? 29.418 82.126 45.556 1.00 32.20 13 LYS C N 1
ATOM 8209 C CA . LYS C 1 15 ? 29.416 82.423 44.119 1.00 32.29 13 LYS C CA 1
ATOM 8210 C C . LYS C 1 15 ? 30.711 81.925 43.446 1.00 32.10 13 LYS C C 1
ATOM 8211 O O . LYS C 1 15 ? 30.659 81.248 42.424 1.00 31.84 13 LYS C O 1
ATOM 8217 N N . LEU C 1 16 ? 31.853 82.266 44.038 1.00 31.88 14 LEU C N 1
ATOM 8218 C CA . LEU C 1 16 ? 33.163 81.798 43.595 1.00 31.51 14 LEU C CA 1
ATOM 8219 C C . LEU C 1 16 ? 33.270 80.267 43.584 1.00 31.77 14 LEU C C 1
ATOM 8220 O O . LEU C 1 16 ? 33.950 79.680 42.723 1.00 30.60 14 LEU C O 1
ATOM 8225 N N . TYR C 1 17 ? 32.616 79.624 44.547 1.00 31.03 15 TYR C N 1
ATOM 8226 C CA . TYR C 1 17 ? 32.591 78.155 44.644 1.00 31.12 15 TYR C CA 1
ATOM 8227 C C . TYR C 1 17 ? 31.859 77.572 43.423 1.00 30.75 15 TYR C C 1
ATOM 8228 O O . TYR C 1 17 ? 32.282 76.567 42.861 1.00 29.34 15 TYR C O 1
ATOM 8237 N N . ARG C 1 18 ? 30.779 78.240 43.020 1.00 31.10 16 ARG C N 1
ATOM 8238 C CA . ARG C 1 18 ? 29.961 77.821 41.884 1.00 31.18 16 ARG C CA 1
ATOM 8239 C C . ARG C 1 18 ? 30.725 77.997 40.598 1.00 31.14 16 ARG C C 1
ATOM 8240 O O . ARG C 1 18 ? 30.747 77.093 39.772 1.00 30.69 16 ARG C O 1
ATOM 8248 N N . TYR C 1 19 ? 31.440 79.110 40.470 1.00 31.28 17 TYR C N 1
ATOM 8249 C CA . TYR C 1 19 ? 32.300 79.306 39.288 1.00 31.21 17 TYR C CA 1
ATOM 8250 C C . TYR C 1 19 ? 33.409 78.249 39.265 1.00 31.42 17 TYR C C 1
ATOM 8251 O O . TYR C 1 19 ? 33.680 77.684 38.194 1.00 31.46 17 TYR C O 1
ATOM 8260 N N . GLY C 1 20 ? 34.047 77.972 40.403 1.00 30.33 18 GLY C N 1
ATOM 8261 C CA . GLY C 1 20 ? 35.102 76.937 40.429 1.00 31.12 18 GLY C CA 1
ATOM 8262 C C . GLY C 1 20 ? 34.600 75.545 40.012 1.00 31.53 18 GLY C C 1
ATOM 8263 O O . GLY C 1 20 ? 35.283 74.763 39.325 1.00 32.21 18 GLY C O 1
ATOM 8264 N N . HIS C 1 21 ? 33.383 75.227 40.435 1.00 31.00 19 HIS C N 1
ATOM 8265 C CA . HIS C 1 21 ? 32.759 73.977 40.051 1.00 30.46 19 HIS C CA 1
ATOM 8266 C C . HIS C 1 21 ? 32.880 73.795 38.570 1.00 30.23 19 HIS C C 1
ATOM 8267 O O . HIS C 1 21 ? 33.231 72.718 38.079 1.00 29.39 19 HIS C O 1
ATOM 8274 N N . MET C 1 22 ? 32.604 74.869 37.844 1.00 30.95 20 MET C N 1
ATOM 8275 C CA . MET C 1 22 ? 32.663 74.817 36.389 1.00 31.51 20 MET C CA 1
ATOM 8276 C C . MET C 1 22 ? 34.084 74.642 35.859 1.00 31.18 20 MET C C 1
ATOM 8277 O O . MET C 1 22 ? 34.264 73.978 34.829 1.00 31.75 20 MET C O 1
ATOM 8282 N N . LEU C 1 23 ? 35.056 75.336 36.454 1.00 30.77 21 LEU C N 1
ATOM 8283 C CA . LEU C 1 23 ? 36.457 75.269 35.969 1.00 31.24 21 LEU C CA 1
ATOM 8284 C C . LEU C 1 23 ? 37.027 73.901 36.229 1.00 30.39 21 LEU C C 1
ATOM 8285 O O . LEU C 1 23 ? 37.773 73.368 35.430 1.00 31.13 21 LEU C O 1
ATOM 8290 N N . LEU C 1 24 ? 36.656 73.345 37.361 1.00 30.41 22 LEU C N 1
ATOM 8291 C CA . LEU C 1 24 ? 37.106 72.033 37.783 1.00 29.84 22 LEU C CA 1
ATOM 8292 C C . LEU C 1 24 ? 36.564 70.935 36.861 1.00 30.35 22 LEU C C 1
ATOM 8293 O O . LEU C 1 24 ? 37.270 69.970 36.526 1.00 30.43 22 LEU C O 1
ATOM 8298 N N . LEU C 1 25 ? 35.310 71.054 36.449 1.00 29.16 23 LEU C N 1
ATOM 8299 C CA . LEU C 1 25 ? 34.737 70.090 35.518 1.00 28.86 23 LEU C CA 1
ATOM 8300 C C . LEU C 1 25 ? 35.463 70.221 34.189 1.00 28.93 23 LEU C C 1
ATOM 8301 O O . LEU C 1 25 ? 35.902 69.241 33.606 1.00 29.26 23 LEU C O 1
ATOM 8306 N N . ALA C 1 26 ? 35.611 71.459 33.749 1.00 28.72 24 ALA C N 1
ATOM 8307 C CA . ALA C 1 26 ? 36.206 71.776 32.459 1.00 29.94 24 ALA C CA 1
ATOM 8308 C C . ALA C 1 26 ? 37.654 71.221 32.439 1.00 30.12 24 ALA C C 1
ATOM 8309 O O . ALA C 1 26 ? 38.080 70.557 31.480 1.00 29.95 24 ALA C O 1
ATOM 8311 N N . ASP C 1 27 ? 38.403 71.448 33.509 1.00 32.06 25 ASP C N 1
ATOM 8312 C CA . ASP C 1 27 ? 39.744 70.878 33.601 1.00 31.70 25 ASP C CA 1
ATOM 8313 C C . ASP C 1 27 ? 39.700 69.339 33.594 1.00 32.00 25 ASP C C 1
ATOM 8314 O O . ASP C 1 27 ? 40.386 68.726 32.795 1.00 32.49 25 ASP C O 1
ATOM 8319 N N . TRP C 1 28 ? 38.879 68.716 34.448 1.00 31.43 26 TRP C N 1
ATOM 8320 C CA . TRP C 1 28 ? 38.722 67.252 34.416 1.00 31.48 26 TRP C CA 1
ATOM 8321 C C . TRP C 1 28 ? 38.460 66.688 33.021 1.00 31.83 26 TRP C C 1
ATOM 8322 O O . TRP C 1 28 ? 39.086 65.689 32.599 1.00 32.37 26 TRP C O 1
ATOM 8333 N N . ASP C 1 29 ? 37.535 67.341 32.295 1.00 30.29 27 ASP C N 1
ATOM 8334 C CA . ASP C 1 29 ? 37.053 66.844 31.054 1.00 29.65 27 ASP C CA 1
ATOM 8335 C C . ASP C 1 29 ? 38.146 66.947 29.971 1.00 29.72 27 ASP C C 1
ATOM 8336 O O . ASP C 1 29 ? 38.283 66.025 29.142 1.00 28.26 27 ASP C O 1
ATOM 8341 N N . SER C 1 30 ? 38.932 68.041 30.006 1.00 30.19 28 SER C N 1
ATOM 8342 C CA . SER C 1 30 ? 40.060 68.270 29.070 1.00 31.86 28 SER C CA 1
ATOM 8343 C C . SER C 1 30 ? 41.060 67.116 29.024 1.00 31.94 28 SER C C 1
ATOM 8344 O O . SER C 1 30 ? 41.592 66.784 27.958 1.00 33.31 28 SER C O 1
ATOM 8347 N N . HIS C 1 31 ? 41.237 66.471 30.169 1.00 33.31 29 HIS C N 1
ATOM 8348 C CA . HIS C 1 31 ? 42.181 65.385 30.334 1.00 34.87 29 HIS C CA 1
ATOM 8349 C C . HIS C 1 31 ? 41.602 63.997 30.082 1.00 36.20 29 HIS C C 1
ATOM 8350 O O . HIS C 1 31 ? 42.376 63.065 29.875 1.00 37.06 29 HIS C O 1
ATOM 8357 N N . THR C 1 32 ? 40.268 63.872 30.079 1.00 35.89 30 THR C N 1
ATOM 8358 C CA . THR C 1 32 ? 39.601 62.576 29.992 1.00 35.54 30 THR C CA 1
ATOM 8359 C C . THR C 1 32 ? 38.752 62.426 28.748 1.00 35.69 30 THR C C 1
ATOM 8360 O O . THR C 1 32 ? 38.978 61.500 27.924 1.00 35.91 30 THR C O 1
ATOM 8364 N N . MET C 1 33 ? 37.812 63.346 28.538 1.00 33.55 31 MET C N 1
ATOM 8365 C CA . MET C 1 33 ? 36.835 63.140 27.481 1.00 32.63 31 MET C CA 1
ATOM 8366 C C . MET C 1 33 ? 37.085 63.950 26.225 1.00 32.44 31 MET C C 1
ATOM 8367 O O . MET C 1 33 ? 36.691 63.550 25.125 1.00 30.87 31 MET C O 1
ATOM 8372 N N . MET C 1 34 ? 37.713 65.111 26.386 1.00 32.17 32 MET C N 1
ATOM 8373 C CA . MET C 1 34 ? 37.749 66.074 25.316 1.00 32.78 32 MET C CA 1
ATOM 8374 C C . MET C 1 34 ? 38.526 65.553 24.110 1.00 32.30 32 MET C C 1
ATOM 8375 O O . MET C 1 34 ? 39.665 65.105 24.254 1.00 31.75 32 MET C O 1
ATOM 8380 N N . PRO C 1 35 ? 37.904 65.598 22.923 1.00 31.89 33 PRO C N 1
ATOM 8381 C CA . PRO C 1 35 ? 38.642 65.390 21.720 1.00 32.76 33 PRO C CA 1
ATOM 8382 C C . PRO C 1 35 ? 39.503 66.591 21.376 1.00 33.00 33 PRO C C 1
ATOM 8383 O O . PRO C 1 35 ? 39.163 67.711 21.759 1.00 32.10 33 PRO C O 1
ATOM 8394 N N . LYS C 1 37 ? 40.373 68.543 18.831 1.00 33.05 35 LYS C N 1
ATOM 8395 C CA . LYS C 1 37 ? 39.914 69.782 18.193 1.00 33.23 35 LYS C CA 1
ATOM 8396 C C . LYS C 1 37 ? 39.107 70.708 19.107 1.00 32.73 35 LYS C C 1
ATOM 8397 O O . LYS C 1 37 ? 38.989 71.913 18.842 1.00 32.86 35 LYS C O 1
ATOM 8403 N N . GLY C 1 38 ? 38.610 70.169 20.215 1.00 32.82 36 GLY C N 1
ATOM 8404 C CA . GLY C 1 38 ? 37.893 70.968 21.224 1.00 32.33 36 GLY C CA 1
ATOM 8405 C C . GLY C 1 38 ? 38.786 71.811 22.127 1.00 31.82 36 GLY C C 1
ATOM 8406 O O . GLY C 1 38 ? 38.285 72.599 22.936 1.00 31.33 36 GLY C O 1
ATOM 8407 N N . SER C 1 39 ? 40.103 71.656 21.974 1.00 30.85 37 SER C N 1
ATOM 8408 C CA . SER C 1 39 ? 41.103 72.243 22.890 1.00 30.97 37 SER C CA 1
ATOM 8409 C C . SER C 1 39 ? 41.144 73.787 22.970 1.00 30.00 37 SER C C 1
ATOM 8410 O O . SER C 1 39 ? 41.220 74.337 24.062 1.00 28.16 37 SER C O 1
ATOM 8413 N N . ASP C 1 40 ? 41.145 74.448 21.818 1.00 29.86 38 ASP C N 1
ATOM 8414 C CA . ASP C 1 40 ? 41.237 75.916 21.772 1.00 30.68 38 ASP C CA 1
ATOM 8415 C C . ASP C 1 40 ? 39.992 76.574 22.384 1.00 30.41 38 ASP C C 1
ATOM 8416 O O . ASP C 1 40 ? 40.114 77.537 23.166 1.00 31.11 38 ASP C O 1
ATOM 8421 N N . ALA C 1 41 ? 38.822 76.023 22.058 1.00 29.69 39 ALA C N 1
ATOM 8422 C CA . ALA C 1 41 ? 37.542 76.483 22.591 1.00 29.27 39 ALA C CA 1
ATOM 8423 C C . ALA C 1 41 ? 37.478 76.301 24.095 1.00 29.07 39 ALA C C 1
ATOM 8424 O O . ALA C 1 41 ? 37.047 77.210 24.820 1.00 28.82 39 ALA C O 1
ATOM 8426 N N . ARG C 1 42 ? 37.953 75.146 24.568 1.00 28.55 40 ARG C N 1
ATOM 8427 C CA . ARG C 1 42 ? 38.004 74.832 25.979 1.00 28.66 40 ARG C CA 1
ATOM 8428 C C . ARG C 1 42 ? 38.931 75.778 26.774 1.00 29.10 40 ARG C C 1
ATOM 8429 O O . ARG C 1 42 ? 38.598 76.252 27.875 1.00 27.98 40 ARG C O 1
ATOM 8437 N N . GLY C 1 43 ? 40.116 76.008 26.220 1.00 29.14 41 GLY C N 1
ATOM 8438 C CA . GLY C 1 43 ? 41.094 76.869 26.855 1.00 29.16 41 GLY C CA 1
ATOM 8439 C C . GLY C 1 43 ? 40.570 78.288 26.946 1.00 28.37 41 GLY C C 1
ATOM 8440 O O . GLY C 1 43 ? 40.709 78.932 27.963 1.00 28.89 41 GLY C O 1
ATOM 8441 N N . ALA C 1 44 ? 39.964 78.780 25.882 1.00 29.33 42 ALA C N 1
ATOM 8442 C CA . ALA C 1 44 ? 39.469 80.159 25.889 1.00 28.94 42 ALA C CA 1
ATOM 8443 C C . ALA C 1 44 ? 38.322 80.323 26.907 1.00 29.56 42 ALA C C 1
ATOM 8444 O O . ALA C 1 44 ? 38.187 81.360 27.521 1.00 29.08 42 ALA C O 1
ATOM 8446 N N . ALA C 1 45 ? 37.538 79.270 27.125 1.00 29.59 43 ALA C N 1
ATOM 8447 C CA . ALA C 1 45 ? 36.384 79.334 28.012 1.00 29.46 43 ALA C CA 1
ATOM 8448 C C . ALA C 1 45 ? 36.846 79.344 29.436 1.00 29.15 43 ALA C C 1
ATOM 8449 O O . ALA C 1 45 ? 36.344 80.112 30.266 1.00 27.99 43 ALA C O 1
ATOM 8451 N N . MET C 1 46 ? 37.823 78.475 29.726 1.00 29.53 44 MET C N 1
ATOM 8452 C CA . MET C 1 46 ? 38.408 78.382 31.058 1.00 29.58 44 MET C CA 1
ATOM 8453 C C . MET C 1 46 ? 39.082 79.690 31.423 1.00 28.72 44 MET C C 1
ATOM 8454 O O . MET C 1 46 ? 38.974 80.129 32.565 1.00 26.86 44 MET C O 1
ATOM 8459 N N . ALA C 1 47 ? 39.762 80.318 30.478 1.00 28.25 45 ALA C N 1
ATOM 8460 C CA . ALA C 1 47 ? 40.438 81.614 30.758 1.00 30.00 45 ALA C CA 1
ATOM 8461 C C . ALA C 1 47 ? 39.440 82.719 31.060 1.00 30.03 45 ALA C C 1
ATOM 8462 O O . ALA C 1 47 ? 39.688 83.537 31.898 1.00 29.68 45 ALA C O 1
ATOM 8464 N N . GLU C 1 48 ? 38.343 82.784 30.302 1.00 31.03 46 GLU C N 1
ATOM 8465 C CA . GLU C 1 48 ? 37.316 83.824 30.505 1.00 31.20 46 GLU C CA 1
ATOM 8466 C C . GLU C 1 48 ? 36.690 83.669 31.898 1.00 31.80 46 GLU C C 1
ATOM 8467 O O . GLU C 1 48 ? 36.491 84.646 32.639 1.00 30.46 46 GLU C O 1
ATOM 8473 N N . LEU C 1 49 ? 36.430 82.430 32.287 1.00 32.84 47 LEU C N 1
ATOM 8474 C CA . LEU C 1 49 ? 35.847 82.177 33.597 1.00 33.28 47 LEU C CA 1
ATOM 8475 C C . LEU C 1 49 ? 36.810 82.519 34.731 1.00 34.42 47 LEU C C 1
ATOM 8476 O O . LEU C 1 49 ? 36.373 83.086 35.746 1.00 34.22 47 LEU C O 1
ATOM 8481 N N . GLN C 1 50 ? 38.087 82.126 34.590 1.00 34.34 48 GLN C N 1
ATOM 8482 C CA . GLN C 1 50 ? 39.125 82.460 35.585 1.00 35.38 48 GLN C CA 1
ATOM 8483 C C . GLN C 1 50 ? 39.193 83.966 35.789 1.00 34.83 48 GLN C C 1
ATOM 8484 O O . GLN C 1 50 ? 39.281 84.424 36.920 1.00 33.55 48 GLN C O 1
ATOM 8490 N N . LEU C 1 51 ? 39.137 84.713 34.685 1.00 34.45 49 LEU C N 1
ATOM 8491 C CA . LEU C 1 51 ? 39.140 86.177 34.715 1.00 34.43 49 LEU C CA 1
ATOM 8492 C C . LEU C 1 51 ? 37.974 86.703 35.530 1.00 34.09 49 LEU C C 1
ATOM 8493 O O . LEU C 1 51 ? 38.129 87.604 36.344 1.00 34.60 49 LEU C O 1
ATOM 8498 N N . HIS C 1 52 ? 36.800 86.142 35.309 1.00 33.47 50 HIS C N 1
ATOM 8499 C CA . HIS C 1 52 ? 35.630 86.570 36.054 1.00 33.32 50 HIS C CA 1
ATOM 8500 C C . HIS C 1 52 ? 35.809 86.279 37.544 1.00 32.73 50 HIS C C 1
ATOM 8501 O O . HIS C 1 52 ? 35.464 87.113 38.372 1.00 33.54 50 HIS C O 1
ATOM 8508 N N . MET C 1 53 ? 36.360 85.121 37.874 1.00 32.11 51 MET C N 1
ATOM 8509 C CA . MET C 1 53 ? 36.649 84.760 39.261 1.00 33.63 51 MET C CA 1
ATOM 8510 C C . MET C 1 53 ? 37.651 85.724 39.900 1.00 33.83 51 MET C C 1
ATOM 8511 O O . MET C 1 53 ? 37.456 86.183 41.036 1.00 32.59 51 MET C O 1
ATOM 8516 N N . HIS C 1 54 ? 38.668 86.094 39.121 1.00 33.92 52 HIS C N 1
ATOM 8517 C CA . HIS C 1 54 ? 39.668 87.034 39.556 1.00 34.23 52 HIS C CA 1
ATOM 8518 C C . HIS C 1 54 ? 39.088 88.418 39.797 1.00 34.28 52 HIS C C 1
ATOM 8519 O O . HIS C 1 54 ? 39.367 89.044 40.832 1.00 33.74 52 HIS C O 1
ATOM 8526 N N . ASP C 1 55 ? 38.306 88.906 38.840 1.00 34.66 53 ASP C N 1
ATOM 8527 C CA . ASP C 1 55 ? 37.635 90.200 38.993 1.00 35.17 53 ASP C CA 1
ATOM 8528 C C . ASP C 1 55 ? 36.711 90.214 40.209 1.00 35.43 53 ASP C C 1
ATOM 8529 O O . ASP C 1 55 ? 36.604 91.235 40.905 1.00 35.25 53 ASP C O 1
ATOM 8534 N N . THR C 1 56 ? 36.052 89.086 40.480 1.00 34.61 54 THR C N 1
ATOM 8535 C CA . THR C 1 56 ? 35.157 88.999 41.627 1.00 35.12 54 THR C CA 1
ATOM 8536 C C . THR C 1 56 ? 35.909 89.097 42.968 1.00 35.49 54 THR C C 1
ATOM 8537 O O . THR C 1 56 ? 35.540 89.861 43.850 1.00 35.90 54 THR C O 1
ATOM 8541 N N . ILE C 1 57 ? 36.972 88.340 43.122 1.00 35.48 55 ILE C N 1
ATOM 8542 C CA . ILE C 1 57 ? 37.634 88.281 44.408 1.00 35.87 55 ILE C CA 1
ATOM 8543 C C . ILE C 1 57 ? 38.468 89.552 44.694 1.00 35.81 55 ILE C C 1
ATOM 8544 O O . ILE C 1 57 ? 38.659 89.917 45.844 1.00 35.31 55 ILE C O 1
ATOM 8549 N N . THR C 1 58 ? 38.920 90.225 43.634 1.00 36.27 56 THR C N 1
ATOM 8550 C CA . THR C 1 58 ? 39.703 91.432 43.746 1.00 36.13 56 THR C CA 1
ATOM 8551 C C . THR C 1 58 ? 38.894 92.733 43.634 1.00 36.34 56 THR C C 1
ATOM 8552 O O . THR C 1 58 ? 39.498 93.812 43.659 1.00 36.20 56 THR C O 1
ATOM 8556 N N . ALA C 1 59 ? 37.561 92.673 43.556 1.00 36.32 57 ALA C N 1
ATOM 8557 C CA . ALA C 1 59 ? 36.783 93.915 43.551 1.00 37.32 57 ALA C CA 1
ATOM 8558 C C . ALA C 1 59 ? 37.085 94.728 44.845 1.00 37.87 57 ALA C C 1
ATOM 8559 O O . ALA C 1 59 ? 37.295 94.144 45.897 1.00 37.57 57 ALA C O 1
ATOM 8561 N N . PRO C 1 60 ? 37.141 96.070 44.767 1.00 38.97 58 PRO C N 1
ATOM 8562 C CA . PRO C 1 60 ? 37.449 96.843 45.987 1.00 39.52 58 PRO C CA 1
ATOM 8563 C C . PRO C 1 60 ? 36.522 96.537 47.173 1.00 39.73 58 PRO C C 1
ATOM 8564 O O . PRO C 1 60 ? 36.960 96.496 48.310 1.00 40.72 58 PRO C O 1
ATOM 8568 N N . LYS C 1 61 ? 35.256 96.313 46.884 1.00 40.49 59 LYS C N 1
ATOM 8569 C CA . LYS C 1 61 ? 34.255 95.878 47.859 1.00 40.87 59 LYS C CA 1
ATOM 8570 C C . LYS C 1 61 ? 34.747 94.737 48.827 1.00 40.70 59 LYS C C 1
ATOM 8571 O O . LYS C 1 61 ? 34.448 94.768 50.029 1.00 40.06 59 LYS C O 1
ATOM 8577 N N . ILE C 1 62 ? 35.509 93.761 48.324 1.00 40.25 60 ILE C N 1
ATOM 8578 C CA . ILE C 1 62 ? 35.946 92.607 49.147 1.00 40.63 60 ILE C CA 1
ATOM 8579 C C . ILE C 1 62 ? 36.897 92.991 50.298 1.00 40.29 60 ILE C C 1
ATOM 8580 O O . ILE C 1 62 ? 36.746 92.515 51.417 1.00 39.46 60 ILE C O 1
ATOM 8585 N N . ARG C 1 63 ? 37.872 93.844 50.018 1.00 41.22 61 ARG C N 1
ATOM 8586 C CA . ARG C 1 63 ? 38.780 94.360 51.058 1.00 41.54 61 ARG C CA 1
ATOM 8587 C C . ARG C 1 63 ? 37.987 95.098 52.163 1.00 40.67 61 ARG C C 1
ATOM 8588 O O . ARG C 1 63 ? 38.152 94.823 53.352 1.00 40.41 61 ARG C O 1
ATOM 8596 N N . ALA C 1 64 ? 37.133 96.029 51.760 1.00 40.09 62 ALA C N 1
ATOM 8597 C CA . ALA C 1 64 ? 36.284 96.771 52.702 1.00 39.60 62 ALA C CA 1
ATOM 8598 C C . ALA C 1 64 ? 35.476 95.822 53.586 1.00 39.02 62 ALA C C 1
ATOM 8599 O O . ALA C 1 64 ? 35.466 95.969 54.811 1.00 38.44 62 ALA C O 1
ATOM 8601 N N . LEU C 1 65 ? 34.843 94.827 52.956 1.00 38.83 63 LEU C N 1
ATOM 8602 C CA . LEU C 1 65 ? 34.048 93.807 53.660 1.00 38.45 63 LEU C CA 1
ATOM 8603 C C . LEU C 1 65 ? 34.874 93.000 54.661 1.00 38.17 63 LEU C C 1
ATOM 8604 O O . LEU C 1 65 ? 34.427 92.788 55.780 1.00 37.86 63 LEU C O 1
ATOM 8609 N N . ILE C 1 66 ? 36.058 92.546 54.254 1.00 37.89 64 ILE C N 1
ATOM 8610 C CA . ILE C 1 66 ? 36.962 91.822 55.152 1.00 38.22 64 ILE C CA 1
ATOM 8611 C C . ILE C 1 66 ? 37.326 92.671 56.401 1.00 39.02 64 ILE C C 1
ATOM 8612 O O . ILE C 1 66 ? 37.214 92.195 57.522 1.00 39.57 64 ILE C O 1
ATOM 8617 N N . GLU C 1 67 ? 37.689 93.935 56.211 1.00 39.63 65 GLU C N 1
ATOM 8618 C CA . GLU C 1 67 ? 38.098 94.809 57.333 1.00 40.14 65 GLU C CA 1
ATOM 8619 C C . GLU C 1 67 ? 36.941 95.137 58.291 1.00 40.32 65 GLU C C 1
ATOM 8620 O O . GLU C 1 67 ? 37.114 95.164 59.512 1.00 40.37 65 GLU C O 1
ATOM 8626 N N . GLU C 1 68 ? 35.767 95.372 57.728 1.00 40.88 66 GLU C N 1
ATOM 8627 C CA . GLU C 1 68 ? 34.546 95.526 58.504 1.00 41.35 66 GLU C CA 1
ATOM 8628 C C . GLU C 1 68 ? 34.274 94.291 59.358 1.00 41.17 66 GLU C C 1
ATOM 8629 O O . GLU C 1 68 ? 34.067 94.394 60.569 1.00 39.76 66 GLU C O 1
ATOM 8635 N N . ALA C 1 69 ? 34.293 93.123 58.716 1.00 41.12 67 ALA C N 1
ATOM 8636 C CA . ALA C 1 69 ? 34.013 91.872 59.401 1.00 41.34 67 ALA C CA 1
ATOM 8637 C C . ALA C 1 69 ? 35.036 91.599 60.488 1.00 41.17 67 ALA C C 1
ATOM 8638 O O . ALA C 1 69 ? 34.698 91.017 61.499 1.00 41.42 67 ALA C O 1
ATOM 8640 N N . GLU C 1 70 ? 36.273 92.043 60.291 1.00 42.11 68 GLU C N 1
ATOM 8641 C CA . GLU C 1 70 ? 37.367 91.724 61.211 1.00 42.92 68 GLU C CA 1
ATOM 8642 C C . GLU C 1 70 ? 37.412 92.609 62.450 1.00 43.68 68 GLU C C 1
ATOM 8643 O O . GLU C 1 70 ? 37.964 92.213 63.462 1.00 43.66 68 GLU C O 1
ATOM 8649 N N . LYS C 1 71 ? 36.863 93.812 62.387 1.00 44.60 69 LYS C N 1
ATOM 8650 C CA . LYS C 1 71 ? 36.841 94.637 63.587 1.00 45.47 69 LYS C CA 1
ATOM 8651 C C . LYS C 1 71 ? 35.805 94.165 64.631 1.00 46.04 69 LYS C C 1
ATOM 8652 O O . LYS C 1 71 ? 35.811 94.612 65.776 1.00 46.19 69 LYS C O 1
ATOM 8658 N N . SER C 1 72 ? 34.925 93.252 64.237 1.00 46.58 70 SER C N 1
ATOM 8659 C CA . SER C 1 72 ? 33.918 92.705 65.151 1.00 46.63 70 SER C CA 1
ATOM 8660 C C . SER C 1 72 ? 34.040 91.169 65.230 1.00 46.56 70 SER C C 1
ATOM 8661 O O . SER C 1 72 ? 33.045 90.476 65.438 1.00 46.16 70 SER C O 1
ATOM 8664 N N . VAL C 1 73 ? 35.265 90.656 65.082 1.00 46.36 71 VAL C N 1
ATOM 8665 C CA . VAL C 1 73 ? 35.498 89.204 64.964 1.00 46.42 71 VAL C CA 1
ATOM 8666 C C . VAL C 1 73 ? 34.844 88.444 66.124 1.00 46.56 71 VAL C C 1
ATOM 8667 O O . VAL C 1 73 ? 34.276 87.365 65.920 1.00 46.50 71 VAL C O 1
ATOM 8671 N N . GLY C 1 74 ? 34.893 89.036 67.323 1.00 46.44 72 GLY C N 1
ATOM 8672 C CA . GLY C 1 74 ? 34.292 88.448 68.529 1.00 46.30 72 GLY C CA 1
ATOM 8673 C C . GLY C 1 74 ? 32.784 88.235 68.507 1.00 46.10 72 GLY C C 1
ATOM 8674 O O . GLY C 1 74 ? 32.258 87.477 69.322 1.00 46.65 72 GLY C O 1
ATOM 8675 N N . ASP C 1 75 ? 32.086 88.903 67.589 1.00 45.59 73 ASP C N 1
ATOM 8676 C CA . ASP C 1 75 ? 30.668 88.622 67.314 1.00 45.12 73 ASP C CA 1
ATOM 8677 C C . ASP C 1 75 ? 30.458 87.289 66.570 1.00 44.94 73 ASP C C 1
ATOM 8678 O O . ASP C 1 75 ? 29.336 86.776 66.509 1.00 45.26 73 ASP C O 1
ATOM 8683 N N . LEU C 1 76 ? 31.518 86.745 65.977 1.00 44.21 74 LEU C N 1
ATOM 8684 C CA . LEU C 1 76 ? 31.383 85.538 65.162 1.00 43.86 74 LEU C CA 1
ATOM 8685 C C . LEU C 1 76 ? 31.506 84.280 65.999 1.00 43.43 74 LEU C C 1
ATOM 8686 O O . LEU C 1 76 ? 32.118 84.292 67.069 1.00 43.11 74 LEU C O 1
ATOM 8691 N N . GLU C 1 77 ? 30.903 83.197 65.506 1.00 43.34 75 GLU C N 1
ATOM 8692 C CA . GLU C 1 77 ? 31.082 81.868 66.102 1.00 43.29 75 GLU C CA 1
ATOM 8693 C C . GLU C 1 77 ? 32.453 81.387 65.690 1.00 42.47 75 GLU C C 1
ATOM 8694 O O . GLU C 1 77 ? 32.985 81.816 64.668 1.00 42.64 75 GLU C O 1
ATOM 8700 N N . LYS C 1 78 ? 33.002 80.464 66.462 1.00 41.79 76 LYS C N 1
ATOM 8701 C CA . LYS C 1 78 ? 34.365 79.986 66.265 1.00 41.32 76 LYS C CA 1
ATOM 8702 C C . LYS C 1 78 ? 34.673 79.650 64.810 1.00 39.97 76 LYS C C 1
ATOM 8703 O O . LYS C 1 78 ? 35.646 80.129 64.261 1.00 40.31 76 LYS C O 1
ATOM 8709 N N . LEU C 1 79 ? 33.843 78.819 64.198 1.00 38.64 77 LEU C N 1
ATOM 8710 C CA . LEU C 1 79 ? 34.082 78.369 62.826 1.00 38.42 77 LEU C CA 1
ATOM 8711 C C . LEU C 1 79 ? 33.945 79.496 61.796 1.00 37.47 77 LEU C C 1
ATOM 8712 O O . LEU C 1 79 ? 34.539 79.437 60.712 1.00 37.19 77 LEU C O 1
ATOM 8717 N N . GLN C 1 80 ? 33.129 80.489 62.120 1.00 37.23 78 GLN C N 1
ATOM 8718 C CA . GLN C 1 80 ? 33.016 81.696 61.298 1.00 37.09 78 GLN C CA 1
ATOM 8719 C C . GLN C 1 80 ? 34.322 82.515 61.331 1.00 36.76 78 GLN C C 1
ATOM 8720 O O . GLN C 1 80 ? 34.758 83.003 60.304 1.00 36.01 78 GLN C O 1
ATOM 8726 N N . ARG C 1 81 ? 34.938 82.660 62.506 1.00 37.07 79 ARG C N 1
ATOM 8727 C CA . ARG C 1 81 ? 36.229 83.349 62.617 1.00 37.07 79 ARG C CA 1
ATOM 8728 C C . ARG C 1 81 ? 37.294 82.633 61.793 1.00 36.43 79 ARG C C 1
ATOM 8729 O O . ARG C 1 81 ? 38.118 83.273 61.135 1.00 35.50 79 ARG C O 1
ATOM 8737 N N . ALA C 1 82 ? 37.296 81.297 61.855 1.00 35.94 80 ALA C N 1
ATOM 8738 C CA . ALA C 1 82 ? 38.215 80.493 61.053 1.00 35.38 80 ALA C CA 1
ATOM 8739 C C . ALA C 1 82 ? 37.926 80.718 59.584 1.00 34.91 80 ALA C C 1
ATOM 8740 O O . ALA C 1 82 ? 38.851 80.903 58.775 1.00 34.58 80 ALA C O 1
ATOM 8742 N N . ASN C 1 83 ? 36.641 80.710 59.226 1.00 34.24 81 ASN C N 1
ATOM 8743 C CA . ASN C 1 83 ? 36.271 80.963 57.826 1.00 34.36 81 ASN C CA 1
ATOM 8744 C C . ASN C 1 83 ? 36.728 82.358 57.419 1.00 34.68 81 ASN C C 1
ATOM 8745 O O . ASN C 1 83 ? 37.263 82.512 56.348 1.00 35.18 81 ASN C O 1
ATOM 8750 N N . LEU C 1 84 ? 36.572 83.367 58.291 1.00 34.94 82 LEU C N 1
ATOM 8751 C CA . LEU C 1 84 ? 37.032 84.718 57.940 1.00 35.30 82 LEU C CA 1
ATOM 8752 C C . LEU C 1 84 ? 38.546 84.786 57.695 1.00 35.85 82 LEU C C 1
ATOM 8753 O O . LEU C 1 84 ? 39.017 85.453 56.770 1.00 35.39 82 LEU C O 1
ATOM 8758 N N . ARG C 1 85 ? 39.310 84.084 58.526 1.00 36.35 83 ARG C N 1
ATOM 8759 C CA . ARG C 1 85 ? 40.749 83.944 58.320 1.00 36.72 83 ARG C CA 1
ATOM 8760 C C . ARG C 1 85 ? 41.046 83.346 56.964 1.00 35.74 83 ARG C C 1
ATOM 8761 O O . ARG C 1 85 ? 41.952 83.807 56.269 1.00 35.23 83 ARG C O 1
ATOM 8769 N N . GLU C 1 86 ? 40.314 82.289 56.605 1.00 35.70 84 GLU C N 1
ATOM 8770 C CA . GLU C 1 86 ? 40.554 81.600 55.318 1.00 35.95 84 GLU C CA 1
ATOM 8771 C C . GLU C 1 86 ? 40.110 82.467 54.139 1.00 35.19 84 GLU C C 1
ATOM 8772 O O . GLU C 1 86 ? 40.736 82.416 53.093 1.00 35.61 84 GLU C O 1
ATOM 8778 N N . MET C 1 87 ? 39.080 83.286 54.338 1.00 34.31 85 MET C N 1
ATOM 8779 C CA . MET C 1 87 ? 38.662 84.292 53.347 1.00 35.03 85 MET C CA 1
ATOM 8780 C C . MET C 1 87 ? 39.758 85.321 53.071 1.00 35.45 85 MET C C 1
ATOM 8781 O O . MET C 1 87 ? 40.055 85.618 51.913 1.00 34.73 85 MET C O 1
ATOM 8786 N N . ARG C 1 88 ? 40.303 85.904 54.145 1.00 36.40 86 ARG C N 1
ATOM 8787 C CA . ARG C 1 88 ? 41.448 86.810 54.038 1.00 37.05 86 ARG C CA 1
ATOM 8788 C C . ARG C 1 88 ? 42.593 86.160 53.263 1.00 37.46 86 ARG C C 1
ATOM 8789 O O . ARG C 1 88 ? 43.152 86.755 52.350 1.00 37.42 86 ARG C O 1
ATOM 8797 N N . ARG C 1 89 ? 42.903 84.913 53.591 1.00 38.16 87 ARG C N 1
ATOM 8798 C CA . ARG C 1 89 ? 43.965 84.187 52.918 1.00 38.78 87 ARG C CA 1
ATOM 8799 C C . ARG C 1 89 ? 43.739 84.063 51.409 1.00 38.75 87 ARG C C 1
ATOM 8800 O O . ARG C 1 89 ? 44.624 84.375 50.632 1.00 38.93 87 ARG C O 1
ATOM 8808 N N . ALA C 1 90 ? 42.564 83.571 51.022 1.00 38.71 88 ALA C N 1
ATOM 8809 C CA . ALA C 1 90 ? 42.178 83.463 49.616 1.00 38.79 88 ALA C CA 1
ATOM 8810 C C . ALA C 1 90 ? 42.260 84.831 48.930 1.00 38.63 88 ALA C C 1
ATOM 8811 O O . ALA C 1 90 ? 42.732 84.954 47.794 1.00 38.75 88 ALA C O 1
ATOM 8813 N N . TRP C 1 91 ? 41.782 85.853 49.630 1.00 39.00 89 TRP C N 1
ATOM 8814 C CA . TRP C 1 91 ? 41.798 87.208 49.094 1.00 39.32 89 TRP C CA 1
ATOM 8815 C C . TRP C 1 91 ? 43.251 87.676 48.844 1.00 39.55 89 TRP C C 1
ATOM 8816 O O . TRP C 1 91 ? 43.596 88.136 47.743 1.00 38.23 89 TRP C O 1
ATOM 8827 N N . GLU C 1 92 ? 44.123 87.456 49.819 1.00 39.78 90 GLU C N 1
ATOM 8828 C CA . GLU C 1 92 ? 45.540 87.807 49.654 1.00 40.80 90 GLU C CA 1
ATOM 8829 C C . GLU C 1 92 ? 46.256 87.075 48.519 1.00 40.59 90 GLU C C 1
ATOM 8830 O O . GLU C 1 92 ? 47.021 87.675 47.780 1.00 40.43 90 GLU C O 1
ATOM 8836 N N . LEU C 1 93 ? 46.019 85.788 48.369 1.00 41.01 91 LEU C N 1
ATOM 8837 C CA . LEU C 1 93 ? 46.712 85.043 47.334 1.00 42.51 91 LEU C CA 1
ATOM 8838 C C . LEU C 1 93 ? 46.391 85.586 45.935 1.00 43.47 91 LEU C C 1
ATOM 8839 O O . LEU C 1 93 ? 47.231 85.482 45.038 1.00 44.07 91 LEU C O 1
ATOM 8844 N N . GLU C 1 94 ? 45.191 86.143 45.749 1.00 43.83 92 GLU C N 1
ATOM 8845 C CA . GLU C 1 94 ? 44.802 86.733 44.456 1.00 45.06 92 GLU C CA 1
ATOM 8846 C C . GLU C 1 94 ? 45.023 88.234 44.335 1.00 45.35 92 GLU C C 1
ATOM 8847 O O . GLU C 1 94 ? 45.120 88.760 43.232 1.00 45.51 92 GLU C O 1
ATOM 8853 N N . ASN C 1 95 ? 45.083 88.927 45.463 1.00 45.55 93 ASN C N 1
ATOM 8854 C CA . ASN C 1 95 ? 45.038 90.382 45.444 1.00 45.93 93 ASN C CA 1
ATOM 8855 C C . ASN C 1 95 ? 46.414 91.040 45.612 1.00 46.01 93 ASN C C 1
ATOM 8856 O O . ASN C 1 95 ? 46.616 92.173 45.186 1.00 45.57 93 ASN C O 1
ATOM 8861 N N . LEU C 1 96 ? 47.367 90.309 46.185 1.00 46.56 94 LEU C N 1
ATOM 8862 C CA . LEU C 1 96 ? 48.738 90.824 46.393 1.00 47.50 94 LEU C CA 1
ATOM 8863 C C . LEU C 1 96 ? 49.578 90.948 45.112 1.00 47.79 94 LEU C C 1
ATOM 8864 O O . LEU C 1 96 ? 50.579 91.638 45.114 1.00 48.63 94 LEU C O 1
ATOM 8869 N N . LEU C 1 97 ? 49.207 90.264 44.045 1.00 48.12 95 LEU C N 1
ATOM 8870 C CA . LEU C 1 97 ? 49.955 90.364 42.794 1.00 48.81 95 LEU C CA 1
ATOM 8871 C C . LEU C 1 97 ? 49.254 91.365 41.866 1.00 49.35 95 LEU C C 1
ATOM 8872 O O . LEU C 1 97 ? 48.099 91.129 41.462 1.00 49.33 95 LEU C O 1
ATOM 8877 N N . PRO C 1 98 ? 49.948 92.473 41.505 1.00 49.48 96 PRO C N 1
ATOM 8878 C CA . PRO C 1 98 ? 49.331 93.435 40.590 1.00 49.66 96 PRO C CA 1
ATOM 8879 C C . PRO C 1 98 ? 49.045 92.792 39.237 1.00 49.76 96 PRO C C 1
ATOM 8880 O O . PRO C 1 98 ? 49.807 91.923 38.794 1.00 49.19 96 PRO C O 1
ATOM 8884 N N . GLU C 1 99 ? 47.956 93.221 38.599 1.00 50.00 97 GLU C N 1
ATOM 8885 C CA . GLU C 1 99 ? 47.478 92.606 37.354 1.00 50.42 97 GLU C CA 1
ATOM 8886 C C . GLU C 1 99 ? 48.535 92.590 36.248 1.00 50.53 97 GLU C C 1
ATOM 8887 O O . GLU C 1 99 ? 48.552 91.685 35.414 1.00 50.62 97 GLU C O 1
ATOM 8893 N N . GLU C 1 100 ? 49.421 93.581 36.257 1.00 50.91 98 GLU C N 1
ATOM 8894 C CA . GLU C 1 100 ? 50.545 93.635 35.318 1.00 51.03 98 GLU C CA 1
ATOM 8895 C C . GLU C 1 100 ? 51.473 92.451 35.534 1.00 51.26 98 GLU C C 1
ATOM 8896 O O . GLU C 1 100 ? 51.894 91.796 34.572 1.00 51.03 98 GLU C O 1
ATOM 8902 N N . PHE C 1 101 ? 51.795 92.176 36.797 1.00 51.61 99 PHE C N 1
ATOM 8903 C CA . PHE C 1 101 ? 52.598 91.000 37.119 1.00 51.59 99 PHE C CA 1
ATOM 8904 C C . PHE C 1 101 ? 51.856 89.700 36.750 1.00 51.61 99 PHE C C 1
ATOM 8905 O O . PHE C 1 101 ? 52.462 88.748 36.236 1.00 51.33 99 PHE C O 1
ATOM 8913 N N . VAL C 1 102 ? 50.554 89.663 37.014 1.00 51.82 100 VAL C N 1
ATOM 8914 C CA . VAL C 1 102 ? 49.752 88.460 36.771 1.00 52.18 100 VAL C CA 1
ATOM 8915 C C . VAL C 1 102 ? 49.781 88.027 35.304 1.00 52.22 100 VAL C C 1
ATOM 8916 O O . VAL C 1 102 ? 50.063 86.870 35.009 1.00 51.92 100 VAL C O 1
ATOM 8920 N N . GLU C 1 103 ? 49.497 88.967 34.398 1.00 52.78 101 GLU C N 1
ATOM 8921 C CA . GLU C 1 103 ? 49.455 88.689 32.953 1.00 52.91 101 GLU C CA 1
ATOM 8922 C C . GLU C 1 103 ? 50.845 88.423 32.371 1.00 52.85 101 GLU C C 1
ATOM 8923 O O . GLU C 1 103 ? 50.995 87.622 31.444 1.00 52.55 101 GLU C O 1
ATOM 8929 N N . ARG C 1 104 ? 51.850 89.108 32.907 1.00 53.00 102 ARG C N 1
ATOM 8930 C CA . ARG C 1 104 ? 53.247 88.838 32.570 1.00 53.23 102 ARG C CA 1
ATOM 8931 C C . ARG C 1 104 ? 53.684 87.408 32.946 1.00 53.36 102 ARG C C 1
ATOM 8932 O O . ARG C 1 104 ? 54.447 86.770 32.211 1.00 53.26 102 ARG C O 1
ATOM 8940 N N . LYS C 1 105 ? 53.196 86.910 34.084 1.00 53.51 103 LYS C N 1
ATOM 8941 C CA . LYS C 1 105 ? 53.466 85.528 34.496 1.00 53.50 103 LYS C CA 1
ATOM 8942 C C . LYS C 1 105 ? 52.820 84.549 33.527 1.00 53.07 103 LYS C C 1
ATOM 8943 O O . LYS C 1 105 ? 53.467 83.608 33.075 1.00 52.76 103 LYS C O 1
ATOM 8949 N N . THR C 1 106 ? 51.539 84.781 33.234 1.00 52.76 104 THR C N 1
ATOM 8950 C CA . THR C 1 106 ? 50.772 83.960 32.295 1.00 52.64 104 THR C CA 1
ATOM 8951 C C . THR C 1 106 ? 51.474 83.875 30.950 1.00 52.49 104 THR C C 1
ATOM 8952 O O . THR C 1 106 ? 51.622 82.788 30.378 1.00 52.46 104 THR C O 1
ATOM 8956 N N . VAL C 1 107 ? 51.887 85.039 30.449 1.00 52.23 105 VAL C N 1
ATOM 8957 C CA . VAL C 1 107 ? 52.582 85.148 29.165 1.00 51.71 105 VAL C CA 1
ATOM 8958 C C . VAL C 1 107 ? 53.873 84.339 29.208 1.00 51.25 105 VAL C C 1
ATOM 8959 O O . VAL C 1 107 ? 54.153 83.557 28.312 1.00 51.17 105 VAL C O 1
ATOM 8963 N N . LEU C 1 108 ? 54.640 84.497 30.274 1.00 50.91 106 LEU C N 1
ATOM 8964 C CA . LEU C 1 108 ? 55.908 83.787 30.381 1.00 50.91 106 LEU C CA 1
ATOM 8965 C C . LEU C 1 108 ? 55.735 82.260 30.528 1.00 50.64 106 LEU C C 1
ATOM 8966 O O . LEU C 1 108 ? 56.447 81.494 29.892 1.00 50.38 106 LEU C O 1
ATOM 8971 N N . THR C 1 109 ? 54.786 81.825 31.354 1.00 50.81 107 THR C N 1
ATOM 8972 C CA . THR C 1 109 ? 54.588 80.393 31.613 1.00 50.82 107 THR C CA 1
ATOM 8973 C C . THR C 1 109 ? 53.915 79.668 30.439 1.00 51.16 107 THR C C 1
ATOM 8974 O O . THR C 1 109 ? 54.156 78.475 30.218 1.00 51.44 107 THR C O 1
ATOM 8978 N N . THR C 1 110 ? 53.067 80.386 29.703 1.00 51.18 108 THR C N 1
ATOM 8979 C CA . THR C 1 110 ? 52.411 79.844 28.508 1.00 51.24 108 THR C CA 1
ATOM 8980 C C . THR C 1 110 ? 53.436 79.448 27.450 1.00 51.25 108 THR C C 1
ATOM 8981 O O . THR C 1 110 ? 53.331 78.373 26.841 1.00 51.09 108 THR C O 1
ATOM 8985 N N . LYS C 1 111 ? 54.423 80.312 27.230 1.00 51.36 109 LYS C N 1
ATOM 8986 C CA . LYS C 1 111 ? 55.459 80.013 26.242 1.00 51.90 109 LYS C CA 1
ATOM 8987 C C . LYS C 1 111 ? 56.523 79.120 26.850 1.00 51.51 109 LYS C C 1
ATOM 8988 O O . LYS C 1 111 ? 57.059 78.259 26.160 1.00 51.46 109 LYS C O 1
ATOM 8994 N N . ALA C 1 112 ? 56.812 79.331 28.143 1.00 51.57 110 ALA C N 1
ATOM 8995 C CA . ALA C 1 112 ? 57.738 78.490 28.932 1.00 51.17 110 ALA C CA 1
ATOM 8996 C C . ALA C 1 112 ? 57.460 77.004 28.777 1.00 50.98 110 ALA C C 1
ATOM 8997 O O . ALA C 1 112 ? 58.389 76.202 28.728 1.00 51.03 110 ALA C O 1
ATOM 8999 N N . HIS C 1 113 ? 56.180 76.652 28.701 1.00 51.19 111 HIS C N 1
ATOM 9000 C CA . HIS C 1 113 ? 55.732 75.261 28.621 1.00 51.34 111 HIS C CA 1
ATOM 9001 C C . HIS C 1 113 ? 56.157 74.551 27.333 1.00 51.34 111 HIS C C 1
ATOM 9002 O O . HIS C 1 113 ? 56.685 73.432 27.367 1.00 51.12 111 HIS C O 1
ATOM 9009 N N . GLN C 1 114 ? 55.901 75.201 26.200 1.00 51.45 112 GLN C N 1
ATOM 9010 C CA . GLN C 1 114 ? 56.235 74.644 24.890 1.00 51.24 112 GLN C CA 1
ATOM 9011 C C . GLN C 1 114 ? 57.743 74.622 24.663 1.00 50.74 112 GLN C C 1
ATOM 9012 O O . GLN C 1 114 ? 58.284 73.617 24.223 1.00 50.16 112 GLN C O 1
ATOM 9018 N N . VAL C 1 115 ? 58.419 75.723 24.990 1.00 50.82 113 VAL C N 1
ATOM 9019 C CA . VAL C 1 115 ? 59.890 75.752 25.001 1.00 50.77 113 VAL C CA 1
ATOM 9020 C C . VAL C 1 115 ? 60.425 74.608 25.853 1.00 50.74 113 VAL C C 1
ATOM 9021 O O . VAL C 1 115 ? 61.294 73.858 25.396 1.00 50.61 113 VAL C O 1
ATOM 9025 N N . TRP C 1 116 ? 59.886 74.476 27.075 1.00 50.53 114 TRP C N 1
ATOM 9026 C CA . TRP C 1 116 ? 60.299 73.420 28.015 1.00 50.26 114 TRP C CA 1
ATOM 9027 C C . TRP C 1 116 ? 60.042 72.024 27.472 1.00 49.53 114 TRP C C 1
ATOM 9028 O O . TRP C 1 116 ? 60.941 71.183 27.441 1.00 48.94 114 TRP C O 1
ATOM 9039 N N . LYS C 1 117 ? 58.804 71.764 27.071 1.00 49.49 115 LYS C N 1
ATOM 9040 C CA . LYS C 1 117 ? 58.454 70.426 26.589 1.00 49.68 115 LYS C CA 1
ATOM 9041 C C . LYS C 1 117 ? 59.376 69.951 25.441 1.00 49.37 115 LYS C C 1
ATOM 9042 O O . LYS C 1 117 ? 59.677 68.758 25.345 1.00 48.65 115 LYS C O 1
ATOM 9048 N N . THR C 1 118 ? 59.838 70.885 24.605 1.00 49.55 116 THR C N 1
ATOM 9049 C CA . THR C 1 118 ? 60.701 70.549 23.448 1.00 49.66 116 THR C CA 1
ATOM 9050 C C . THR C 1 118 ? 62.188 70.381 23.820 1.00 49.55 116 THR C C 1
ATOM 9051 O O . THR C 1 118 ? 62.856 69.471 23.333 1.00 48.64 116 THR C O 1
ATOM 9055 N N . CYS C 1 119 ? 62.691 71.273 24.674 1.00 49.66 117 CYS C N 1
ATOM 9056 C CA . CYS C 1 119 ? 64.046 71.150 25.218 1.00 50.00 117 CYS C CA 1
ATOM 9057 C C . CYS C 1 119 ? 64.216 69.853 26.008 1.00 50.10 117 CYS C C 1
ATOM 9058 O O . CYS C 1 119 ? 65.289 69.250 26.008 1.00 49.71 117 CYS C O 1
ATOM 9061 N N . ARG C 1 120 ? 63.156 69.425 26.686 1.00 50.75 118 ARG C N 1
ATOM 9062 C CA . ARG C 1 120 ? 63.213 68.173 27.423 1.00 51.18 118 ARG C CA 1
ATOM 9063 C C . ARG C 1 120 ? 63.376 67.005 26.486 1.00 51.64 118 ARG C C 1
ATOM 9064 O O . ARG C 1 120 ? 64.243 66.157 26.707 1.00 51.90 118 ARG C O 1
ATOM 9072 N N . GLU C 1 121 ? 62.550 66.972 25.434 1.00 52.15 119 GLU C N 1
ATOM 9073 C CA . GLU C 1 121 ? 62.461 65.811 24.551 1.00 51.84 119 GLU C CA 1
ATOM 9074 C C . GLU C 1 121 ? 63.720 65.637 23.704 1.00 51.86 119 GLU C C 1
ATOM 9075 O O . GLU C 1 121 ? 64.049 64.527 23.290 1.00 51.08 119 GLU C O 1
ATOM 9081 N N . LYS C 1 122 ? 64.429 66.739 23.477 1.00 51.94 120 LYS C N 1
ATOM 9082 C CA . LYS C 1 122 ? 65.689 66.708 22.754 1.00 51.95 120 LYS C CA 1
ATOM 9083 C C . LYS C 1 122 ? 66.927 66.944 23.633 1.00 51.72 120 LYS C C 1
ATOM 9084 O O . LYS C 1 122 ? 68.009 67.124 23.112 1.00 51.18 120 LYS C O 1
ATOM 9090 N N . ASN C 1 123 ? 66.790 66.921 24.962 1.00 51.78 121 ASN C N 1
ATOM 9091 C CA . ASN C 1 123 ? 67.959 67.079 25.833 1.00 51.79 121 ASN C CA 1
ATOM 9092 C C . ASN C 1 123 ? 68.660 68.414 25.549 1.00 51.95 121 ASN C C 1
ATOM 9093 O O . ASN C 1 123 ? 69.874 68.471 25.355 1.00 51.16 121 ASN C O 1
ATOM 9098 N N . ASP C 1 124 ? 67.880 69.488 25.520 1.00 52.39 122 ASP C N 1
ATOM 9099 C CA . ASP C 1 124 ? 68.397 70.798 25.131 1.00 52.53 122 ASP C CA 1
ATOM 9100 C C . ASP C 1 124 ? 68.175 71.835 26.222 1.00 52.48 122 ASP C C 1
ATOM 9101 O O . ASP C 1 124 ? 67.294 72.692 26.134 1.00 52.08 122 ASP C O 1
ATOM 9106 N N . PHE C 1 125 ? 69.008 71.758 27.249 1.00 52.98 123 PHE C N 1
ATOM 9107 C CA . PHE C 1 125 ? 68.977 72.740 28.334 1.00 52.89 123 PHE C CA 1
ATOM 9108 C C . PHE C 1 125 ? 69.377 74.117 27.796 1.00 52.98 123 PHE C C 1
ATOM 9109 O O . PHE C 1 125 ? 68.893 75.140 28.293 1.00 53.53 123 PHE C O 1
ATOM 9117 N N . ALA C 1 126 ? 70.247 74.126 26.777 1.00 52.63 124 ALA C N 1
ATOM 9118 C CA . ALA C 1 126 ? 70.742 75.360 26.165 1.00 52.13 124 ALA C CA 1
ATOM 9119 C C . ALA C 1 126 ? 69.628 76.249 25.617 1.00 51.92 124 ALA C C 1
ATOM 9120 O O . ALA C 1 126 ? 69.690 77.466 25.752 1.00 51.84 124 ALA C O 1
ATOM 9122 N N . GLY C 1 127 ? 68.623 75.645 24.985 1.00 51.76 125 GLY C N 1
ATOM 9123 C CA . GLY C 1 127 ? 67.479 76.394 24.443 1.00 51.65 125 GLY C CA 1
ATOM 9124 C C . GLY C 1 127 ? 66.476 76.802 25.512 1.00 51.61 125 GLY C C 1
ATOM 9125 O O . GLY C 1 127 ? 65.687 77.745 25.347 1.00 51.31 125 GLY C O 1
ATOM 9126 N N . PHE C 1 128 ? 66.497 76.080 26.621 1.00 51.49 126 PHE C N 1
ATOM 9127 C CA . PHE C 1 128 ? 65.611 76.384 27.733 1.00 51.61 126 PHE C CA 1
ATOM 9128 C C . PHE C 1 128 ? 66.166 77.504 28.629 1.00 51.42 126 PHE C C 1
ATOM 9129 O O . PHE C 1 128 ? 65.396 78.309 29.165 1.00 51.56 126 PHE C O 1
ATOM 9137 N N . LEU C 1 129 ? 67.493 77.552 28.779 1.00 51.26 127 LEU C N 1
ATOM 9138 C CA . LEU C 1 129 ? 68.165 78.466 29.724 1.00 51.17 127 LEU C CA 1
ATOM 9139 C C . LEU C 1 129 ? 67.629 79.910 29.761 1.00 51.38 127 LEU C C 1
ATOM 9140 O O . LEU C 1 129 ? 67.347 80.414 30.852 1.00 52.02 127 LEU C O 1
ATOM 9145 N N . PRO C 1 130 ? 67.487 80.580 28.593 1.00 51.32 128 PRO C N 1
ATOM 9146 C CA . PRO C 1 130 ? 66.992 81.970 28.650 1.00 51.08 128 PRO C CA 1
ATOM 9147 C C . PRO C 1 130 ? 65.566 82.069 29.207 1.00 50.89 128 PRO C C 1
ATOM 9148 O O . PRO C 1 130 ? 65.252 83.014 29.937 1.00 50.50 128 PRO C O 1
ATOM 9152 N N . THR C 1 131 ? 64.717 81.106 28.849 1.00 50.99 129 THR C N 1
ATOM 9153 C CA . THR C 1 131 ? 63.371 81.008 29.400 1.00 51.34 129 THR C CA 1
ATOM 9154 C C . THR C 1 131 ? 63.437 80.703 30.887 1.00 51.42 129 THR C C 1
ATOM 9155 O O . THR C 1 131 ? 62.647 81.225 31.657 1.00 51.57 129 THR C O 1
ATOM 9159 N N . LEU C 1 132 ? 64.374 79.843 31.283 1.00 51.83 130 LEU C N 1
ATOM 9160 C CA . LEU C 1 132 ? 64.532 79.491 32.707 1.00 52.04 130 LEU C CA 1
ATOM 9161 C C . LEU C 1 132 ? 65.009 80.713 33.491 1.00 52.20 130 LEU C C 1
ATOM 9162 O O . LEU C 1 132 ? 64.560 80.946 34.612 1.00 52.93 130 LEU C O 1
ATOM 9167 N N . LYS C 1 133 ? 65.897 81.497 32.891 1.00 51.78 131 LYS C N 1
ATOM 9168 C CA . LYS C 1 133 ? 66.392 82.722 33.523 1.00 52.07 131 LYS C CA 1
ATOM 9169 C C . LYS C 1 133 ? 65.278 83.727 33.820 1.00 51.73 131 LYS C C 1
ATOM 9170 O O . LYS C 1 133 ? 65.362 84.481 34.784 1.00 51.34 131 LYS C O 1
ATOM 9176 N N . GLU C 1 134 ? 64.248 83.742 32.983 1.00 51.91 132 GLU C N 1
ATOM 9177 C CA . GLU C 1 134 ? 63.158 84.695 33.135 1.00 52.34 132 GLU C CA 1
ATOM 9178 C C . GLU C 1 134 ? 62.221 84.238 34.251 1.00 52.22 132 GLU C C 1
ATOM 9179 O O . GLU C 1 134 ? 61.750 85.043 35.061 1.00 51.47 132 GLU C O 1
ATOM 9185 N N . LEU C 1 135 ? 61.973 82.934 34.280 1.00 52.33 133 LEU C N 1
ATOM 9186 C CA . LEU C 1 135 ? 61.132 82.322 35.300 1.00 52.08 133 LEU C CA 1
ATOM 9187 C C . LEU C 1 135 ? 61.707 82.627 36.677 1.00 52.19 133 LEU C C 1
ATOM 9188 O O . LEU C 1 135 ? 61.020 83.193 37.534 1.00 51.93 133 LEU C O 1
ATOM 9193 N N . ILE C 1 136 ? 62.989 82.305 36.846 1.00 52.57 134 ILE C N 1
ATOM 9194 C CA . ILE C 1 136 ? 63.686 82.521 38.110 1.00 52.50 134 ILE C CA 1
ATOM 9195 C C . ILE C 1 136 ? 63.607 83.963 38.582 1.00 52.67 134 ILE C C 1
ATOM 9196 O O . ILE C 1 136 ? 63.264 84.216 39.745 1.00 52.63 134 ILE C O 1
ATOM 9201 N N . ALA C 1 137 ? 63.896 84.899 37.679 1.00 52.19 135 ALA C N 1
ATOM 9202 C CA . ALA C 1 137 ? 63.785 86.314 38.000 1.00 52.30 135 ALA C CA 1
ATOM 9203 C C . ALA C 1 137 ? 62.360 86.659 38.412 1.00 51.92 135 ALA C C 1
ATOM 9204 O O . ALA C 1 137 ? 62.163 87.407 39.371 1.00 52.22 135 ALA C O 1
ATOM 9206 N N . LEU C 1 138 ? 61.375 86.092 37.719 1.00 52.12 136 LEU C N 1
ATOM 9207 C CA . LEU C 1 138 ? 59.958 86.310 38.065 1.00 52.65 136 LEU C CA 1
ATOM 9208 C C . LEU C 1 138 ? 59.499 85.636 39.385 1.00 52.80 136 LEU C C 1
ATOM 9209 O O . LEU C 1 138 ? 58.650 86.188 40.094 1.00 53.08 136 LEU C O 1
ATOM 9214 N N . PHE C 1 139 ? 60.048 84.471 39.730 1.00 53.13 137 PHE C N 1
ATOM 9215 C CA . PHE C 1 139 ? 59.791 83.881 41.070 1.00 53.15 137 PHE C CA 1
ATOM 9216 C C . PHE C 1 139 ? 60.355 84.736 42.196 1.00 52.95 137 PHE C C 1
ATOM 9217 O O . PHE C 1 139 ? 59.682 84.980 43.216 1.00 52.92 137 PHE C O 1
ATOM 9225 N N . ARG C 1 140 ? 61.586 85.198 42.008 1.00 52.92 138 ARG C N 1
ATOM 9226 C CA . ARG C 1 140 ? 62.216 86.121 42.950 1.00 52.80 138 ARG C CA 1
ATOM 9227 C C . ARG C 1 140 ? 61.357 87.373 43.182 1.00 52.73 138 ARG C C 1
ATOM 9228 O O . ARG C 1 140 ? 61.199 87.822 44.328 1.00 52.67 138 ARG C O 1
ATOM 9236 N N . GLU C 1 141 ? 60.805 87.924 42.096 1.00 52.50 139 GLU C N 1
ATOM 9237 C CA . GLU C 1 141 ? 59.882 89.067 42.155 1.00 51.87 139 GLU C CA 1
ATOM 9238 C C . GLU C 1 141 ? 58.575 88.666 42.828 1.00 51.06 139 GLU C C 1
ATOM 9239 O O . GLU C 1 141 ? 58.087 89.373 43.709 1.00 49.86 139 GLU C O 1
ATOM 9245 N N . GLU C 1 142 ? 58.017 87.528 42.409 1.00 50.78 140 GLU C N 1
ATOM 9246 C CA . GLU C 1 142 ? 56.758 87.028 42.972 1.00 50.76 140 GLU C CA 1
ATOM 9247 C C . GLU C 1 142 ? 56.846 86.846 44.487 1.00 50.36 140 GLU C C 1
ATOM 9248 O O . GLU C 1 142 ? 55.957 87.274 45.239 1.00 50.05 140 GLU C O 1
ATOM 9254 N N . GLY C 1 143 ? 57.932 86.216 44.923 1.00 50.30 141 GLY C N 1
ATOM 9255 C CA . GLY C 1 143 ? 58.186 86.006 46.344 1.00 50.52 141 GLY C CA 1
ATOM 9256 C C . GLY C 1 143 ? 58.166 87.293 47.129 1.00 50.50 141 GLY C C 1
ATOM 9257 O O . GLY C 1 143 ? 57.477 87.398 48.145 1.00 50.70 141 GLY C O 1
ATOM 9258 N N . LYS C 1 144 ? 58.923 88.279 46.654 1.00 50.98 142 LYS C N 1
ATOM 9259 C CA . LYS C 1 144 ? 58.926 89.620 47.255 1.00 51.31 142 LYS C CA 1
ATOM 9260 C C . LYS C 1 144 ? 57.521 90.241 47.332 1.00 51.13 142 LYS C C 1
ATOM 9261 O O . LYS C 1 144 ? 57.154 90.830 48.345 1.00 51.10 142 LYS C O 1
ATOM 9267 N N . LEU C 1 145 ? 56.747 90.117 46.259 1.00 51.27 143 LEU C N 1
ATOM 9268 C CA . LEU C 1 145 ? 55.402 90.691 46.218 1.00 51.67 143 LEU C CA 1
ATOM 9269 C C . LEU C 1 145 ? 54.456 89.999 47.203 1.00 51.87 143 LEU C C 1
ATOM 9270 O O . LEU C 1 145 ? 53.680 90.657 47.893 1.00 51.30 143 LEU C O 1
ATOM 9275 N N . ARG C 1 146 ? 54.524 88.669 47.256 1.00 52.53 144 ARG C N 1
ATOM 9276 C CA . ARG C 1 146 ? 53.650 87.893 48.133 1.00 52.96 144 ARG C CA 1
ATOM 9277 C C . ARG C 1 146 ? 54.093 88.052 49.597 1.00 53.19 144 ARG C C 1
ATOM 9278 O O . ARG C 1 146 ? 53.259 88.020 50.508 1.00 53.82 144 ARG C O 1
ATOM 9286 N N . ALA C 1 147 ? 55.386 88.308 49.817 1.00 53.35 145 ALA C N 1
ATOM 9287 C CA . ALA C 1 147 ? 55.912 88.607 51.166 1.00 53.24 145 ALA C CA 1
ATOM 9288 C C . ALA C 1 147 ? 55.382 89.904 51.784 1.00 53.37 145 ALA C C 1
ATOM 9289 O O . ALA C 1 147 ? 55.311 90.018 53.010 1.00 54.06 145 ALA C O 1
ATOM 9291 N N . GLY C 1 148 ? 55.036 90.896 50.959 1.00 53.36 146 GLY C N 1
ATOM 9292 C CA . GLY C 1 148 ? 54.513 92.180 51.467 1.00 52.74 146 GLY C CA 1
ATOM 9293 C C . GLY C 1 148 ? 55.424 92.842 52.493 1.00 52.46 146 GLY C C 1
ATOM 9294 O O . GLY C 1 148 ? 56.643 92.829 52.341 1.00 51.97 146 GLY C O 1
ATOM 9295 N N . ASN C 1 149 ? 54.828 93.418 53.541 1.00 52.52 147 ASN C N 1
ATOM 9296 C CA . ASN C 1 149 ? 55.589 94.020 54.638 1.00 52.42 147 ASN C CA 1
ATOM 9297 C C . ASN C 1 149 ? 55.727 93.080 55.851 1.00 52.25 147 ASN C C 1
ATOM 9298 O O . ASN C 1 149 ? 56.023 93.522 56.974 1.00 52.50 147 ASN C O 1
ATOM 9303 N N . SER C 1 150 ? 55.529 91.784 55.618 1.00 52.16 148 SER C N 1
ATOM 9304 C CA . SER C 1 150 ? 55.650 90.763 56.662 1.00 51.67 148 SER C CA 1
ATOM 9305 C C . SER C 1 150 ? 57.101 90.507 57.060 1.00 51.54 148 SER C C 1
ATOM 9306 O O . SER C 1 150 ? 57.375 89.999 58.148 1.00 51.49 148 SER C O 1
ATOM 9309 N N . GLY C 1 151 ? 58.027 90.833 56.165 1.00 51.45 149 GLY C N 1
ATOM 9310 C CA . GLY C 1 151 ? 59.434 90.534 56.384 1.00 51.09 149 GLY C CA 1
ATOM 9311 C C . GLY C 1 151 ? 59.775 89.071 56.164 1.00 50.75 149 GLY C C 1
ATOM 9312 O O . GLY C 1 151 ? 60.873 88.651 56.513 1.00 50.97 149 GLY C O 1
ATOM 9313 N N . LYS C 1 152 ? 58.844 88.293 55.596 1.00 50.32 150 LYS C N 1
ATOM 9314 C CA . LYS C 1 152 ? 59.106 86.891 55.240 1.00 49.82 150 LYS C CA 1
ATOM 9315 C C . LYS C 1 152 ? 60.093 86.794 54.098 1.00 49.03 150 LYS C C 1
ATOM 9316 O O . LYS C 1 152 ? 60.019 87.546 53.132 1.00 48.93 150 LYS C O 1
ATOM 9322 N N . HIS C 1 153 ? 60.988 85.826 54.194 1.00 48.37 151 HIS C N 1
ATOM 9323 C CA . HIS C 1 153 ? 61.856 85.454 53.094 1.00 47.68 151 HIS C CA 1
ATOM 9324 C C . HIS C 1 153 ? 60.992 85.152 51.879 1.00 46.86 151 HIS C C 1
ATOM 9325 O O . HIS C 1 153 ? 59.986 84.451 52.002 1.00 46.89 151 HIS C O 1
ATOM 9332 N N . PRO C 1 154 ? 61.351 85.694 50.702 1.00 45.82 152 PRO C N 1
ATOM 9333 C CA . PRO C 1 154 ? 60.456 85.531 49.540 1.00 45.05 152 PRO C CA 1
ATOM 9334 C C . PRO C 1 154 ? 60.106 84.080 49.186 1.00 43.89 152 PRO C C 1
ATOM 9335 O O . PRO C 1 154 ? 58.963 83.822 48.819 1.00 43.49 152 PRO C O 1
ATOM 9339 N N . TYR C 1 155 ? 61.058 83.152 49.329 1.00 42.25 153 TYR C N 1
ATOM 9340 C CA . TYR C 1 155 ? 60.773 81.730 49.115 1.00 41.34 153 TYR C CA 1
ATOM 9341 C C . TYR C 1 155 ? 59.786 81.184 50.136 1.00 40.06 153 TYR C C 1
ATOM 9342 O O . TYR C 1 155 ? 58.981 80.324 49.807 1.00 40.07 153 TYR C O 1
ATOM 9351 N N . GLU C 1 156 ? 59.827 81.677 51.358 1.00 39.64 154 GLU C N 1
ATOM 9352 C CA . GLU C 1 156 ? 58.802 81.296 52.322 1.00 39.53 154 GLU C CA 1
ATOM 9353 C C . GLU C 1 156 ? 57.389 81.724 51.846 1.00 39.18 154 GLU C C 1
ATOM 9354 O O . GLU C 1 156 ? 56.441 80.971 51.984 1.00 39.16 154 GLU C O 1
ATOM 9360 N N . ALA C 1 157 ? 57.273 82.918 51.253 1.00 39.14 155 ALA C N 1
ATOM 9361 C CA . ALA C 1 157 ? 56.003 83.424 50.712 1.00 37.96 155 ALA C CA 1
ATOM 9362 C C . ALA C 1 157 ? 55.485 82.544 49.591 1.00 37.65 155 ALA C C 1
ATOM 9363 O O . ALA C 1 157 ? 54.280 82.351 49.461 1.00 37.29 155 ALA C O 1
ATOM 9365 N N . LEU C 1 158 ? 56.394 81.978 48.798 1.00 36.83 156 LEU C N 1
ATOM 9366 C CA . LEU C 1 158 ? 56.021 81.015 47.763 1.00 36.68 156 LEU C CA 1
ATOM 9367 C C . LEU C 1 158 ? 55.597 79.658 48.364 1.00 35.80 156 LEU C C 1
ATOM 9368 O O . LEU C 1 158 ? 54.583 79.095 47.967 1.00 34.76 156 LEU C O 1
ATOM 9373 N N . VAL C 1 159 ? 56.399 79.114 49.278 1.00 35.16 157 VAL C N 1
ATOM 9374 C CA . VAL C 1 159 ? 56.072 77.842 49.901 1.00 36.09 157 VAL C CA 1
ATOM 9375 C C . VAL C 1 159 ? 54.679 77.972 50.581 1.00 35.93 157 VAL C C 1
ATOM 9376 O O . VAL C 1 159 ? 53.842 77.053 50.497 1.00 35.94 157 VAL C O 1
ATOM 9380 N N . ASP C 1 160 ? 54.425 79.144 51.169 1.00 35.63 158 ASP C N 1
ATOM 9381 C CA . ASP C 1 160 ? 53.133 79.467 51.851 1.00 35.77 158 ASP C CA 1
ATOM 9382 C C . ASP C 1 160 ? 51.869 79.329 50.957 1.00 36.24 158 ASP C C 1
ATOM 9383 O O . ASP C 1 160 ? 50.749 79.135 51.472 1.00 36.75 158 ASP C O 1
ATOM 9388 N N . ILE C 1 161 ? 52.028 79.417 49.643 1.00 35.97 159 ILE C N 1
ATOM 9389 C CA . ILE C 1 161 ? 50.877 79.227 48.769 1.00 36.59 159 ILE C CA 1
ATOM 9390 C C . ILE C 1 161 ? 50.315 77.815 48.962 1.00 37.19 159 ILE C C 1
ATOM 9391 O O . ILE C 1 161 ? 49.103 77.637 49.092 1.00 36.85 159 ILE C O 1
ATOM 9396 N N . TYR C 1 162 ? 51.226 76.840 49.056 1.00 37.11 160 TYR C N 1
ATOM 9397 C CA . TYR C 1 162 ? 50.902 75.403 49.110 1.00 36.98 160 TYR C CA 1
ATOM 9398 C C . TYR C 1 162 ? 50.831 74.846 50.524 1.00 36.73 160 TYR C C 1
ATOM 9399 O O . TYR C 1 162 ? 50.096 73.911 50.795 1.00 35.91 160 TYR C O 1
ATOM 9408 N N . GLU C 1 163 ? 51.616 75.430 51.420 1.00 36.44 161 GLU C N 1
ATOM 9409 C CA . GLU C 1 163 ? 51.767 74.915 52.750 1.00 36.49 161 GLU C CA 1
ATOM 9410 C C . GLU C 1 163 ? 51.667 76.061 53.710 1.00 36.68 161 GLU C C 1
ATOM 9411 O O . GLU C 1 163 ? 52.677 76.483 54.266 1.00 36.01 161 GLU C O 1
ATOM 9417 N N . PRO C 1 164 ? 50.441 76.587 53.903 1.00 37.21 162 PRO C N 1
ATOM 9418 C CA . PRO C 1 164 ? 50.236 77.764 54.747 1.00 37.59 162 PRO C CA 1
ATOM 9419 C C . PRO C 1 164 ? 50.846 77.636 56.139 1.00 37.44 162 PRO C C 1
ATOM 9420 O O . PRO C 1 164 ? 50.700 76.611 56.778 1.00 36.95 162 PRO C O 1
ATOM 9424 N N . GLY C 1 165 ? 51.516 78.680 56.606 1.00 38.10 163 GLY C N 1
ATOM 9425 C CA . GLY C 1 165 ? 52.146 78.645 57.926 1.00 38.79 163 GLY C CA 1
ATOM 9426 C C . GLY C 1 165 ? 53.561 78.075 57.994 1.00 39.13 163 GLY C C 1
ATOM 9427 O O . GLY C 1 165 ? 54.234 78.261 59.002 1.00 39.83 163 GLY C O 1
ATOM 9428 N N . MET C 1 166 ? 54.030 77.399 56.941 1.00 39.42 164 MET C N 1
ATOM 9429 C CA . MET C 1 166 ? 55.334 76.709 56.995 1.00 39.49 164 MET C CA 1
ATOM 9430 C C . MET C 1 166 ? 56.450 77.729 56.881 1.00 39.65 164 MET C C 1
ATOM 9431 O O . MET C 1 166 ? 56.541 78.437 55.869 1.00 39.45 164 MET C O 1
ATOM 9436 N N . THR C 1 167 ? 57.314 77.786 57.894 1.00 39.30 165 THR C N 1
ATOM 9437 C CA . THR C 1 167 ? 58.419 78.742 57.887 1.00 39.32 165 THR C CA 1
ATOM 9438 C C . THR C 1 167 ? 59.584 78.111 57.153 1.00 39.23 165 THR C C 1
ATOM 9439 O O . THR C 1 167 ? 59.710 76.884 57.083 1.00 39.15 165 THR C O 1
ATOM 9443 N N . LEU C 1 168 ? 60.437 78.945 56.588 1.00 38.99 166 LEU C N 1
ATOM 9444 C CA . LEU C 1 168 ? 61.634 78.430 55.928 1.00 39.14 166 LEU C CA 1
ATOM 9445 C C . LEU C 1 168 ? 62.671 77.878 56.940 1.00 38.59 166 LEU C C 1
ATOM 9446 O O . LEU C 1 168 ? 63.391 76.932 56.640 1.00 38.05 166 LEU C O 1
ATOM 9451 N N . GLN C 1 169 ? 62.743 78.470 58.123 1.00 38.94 167 GLN C N 1
ATOM 9452 C CA . GLN C 1 169 ? 63.611 77.932 59.174 1.00 39.70 167 GLN C CA 1
ATOM 9453 C C . GLN C 1 169 ? 63.233 76.479 59.479 1.00 39.03 167 GLN C C 1
ATOM 9454 O O . GLN C 1 169 ? 64.110 75.609 59.605 1.00 37.80 167 GLN C O 1
ATOM 9460 N N . ARG C 1 170 ? 61.921 76.243 59.598 1.00 38.81 168 ARG C N 1
ATOM 9461 C CA . ARG C 1 170 ? 61.404 74.917 59.940 1.00 37.98 168 ARG C CA 1
ATOM 9462 C C . ARG C 1 170 ? 61.670 73.925 58.823 1.00 36.98 168 ARG C C 1
ATOM 9463 O O . ARG C 1 170 ? 62.061 72.803 59.116 1.00 36.50 168 ARG C O 1
ATOM 9471 N N . LEU C 1 171 ? 61.511 74.347 57.563 1.00 36.02 169 LEU C N 1
ATOM 9472 C CA . LEU C 1 171 ? 61.724 73.470 56.418 1.00 35.37 169 LEU C CA 1
ATOM 9473 C C . LEU C 1 171 ? 63.166 73.095 56.267 1.00 34.14 169 LEU C C 1
ATOM 9474 O O . LEU C 1 171 ? 63.476 71.974 55.945 1.00 33.57 169 LEU C O 1
ATOM 9479 N N . ASP C 1 172 ? 64.033 74.081 56.427 1.00 33.39 170 ASP C N 1
ATOM 9480 C CA . ASP C 1 172 ? 65.475 73.864 56.434 1.00 32.38 170 ASP C CA 1
ATOM 9481 C C . ASP C 1 172 ? 65.936 72.836 57.457 1.00 31.42 170 ASP C C 1
ATOM 9482 O O . ASP C 1 172 ? 66.853 72.070 57.187 1.00 30.55 170 ASP C O 1
ATOM 9487 N N . GLU C 1 173 ? 65.314 72.889 58.639 1.00 30.86 171 GLU C N 1
ATOM 9488 C CA . GLU C 1 173 ? 65.551 71.975 59.735 1.00 30.66 171 GLU C CA 1
ATOM 9489 C C . GLU C 1 173 ? 65.047 70.579 59.446 1.00 30.10 171 GLU C C 1
ATOM 9490 O O . GLU C 1 173 ? 65.750 69.583 59.706 1.00 29.82 171 GLU C O 1
ATOM 9496 N N . ILE C 1 174 ? 63.829 70.494 58.906 1.00 29.90 172 ILE C N 1
ATOM 9497 C CA . ILE C 1 174 ? 63.265 69.215 58.449 1.00 29.47 172 ILE C CA 1
ATOM 9498 C C . ILE C 1 174 ? 64.192 68.587 57.393 1.00 29.23 172 ILE C C 1
ATOM 9499 O O . ILE C 1 174 ? 64.662 67.455 57.559 1.00 28.59 172 ILE C O 1
ATOM 9504 N N . PHE C 1 175 ? 64.501 69.307 56.318 1.00 29.45 173 PHE C N 1
ATOM 9505 C CA . PHE C 1 175 ? 65.383 68.731 55.293 1.00 29.41 173 PHE C CA 1
ATOM 9506 C C . PHE C 1 175 ? 66.795 68.446 55.784 1.00 29.41 173 PHE C C 1
ATOM 9507 O O . PHE C 1 175 ? 67.428 67.492 55.348 1.00 29.54 173 PHE C O 1
ATOM 9515 N N . GLY C 1 176 ? 67.299 69.273 56.685 1.00 29.93 174 GLY C N 1
ATOM 9516 C CA . GLY C 1 176 ? 68.613 69.013 57.304 1.00 30.19 174 GLY C CA 1
ATOM 9517 C C . GLY C 1 176 ? 68.571 67.722 58.107 1.00 30.15 174 GLY C C 1
ATOM 9518 O O . GLY C 1 176 ? 69.540 66.967 58.145 1.00 29.91 174 GLY C O 1
ATOM 9519 N N . ASN C 1 177 ? 67.437 67.472 58.753 1.00 30.65 175 ASN C N 1
ATOM 9520 C CA . ASN C 1 177 ? 67.260 66.259 59.512 1.00 30.71 175 ASN C CA 1
ATOM 9521 C C . ASN C 1 177 ? 67.343 65.083 58.512 1.00 30.48 175 ASN C C 1
ATOM 9522 O O . ASN C 1 177 ? 68.166 64.190 58.666 1.00 29.92 175 ASN C O 1
ATOM 9527 N N . VAL C 1 178 ? 66.542 65.146 57.452 1.00 30.75 176 VAL C N 1
ATOM 9528 C CA . VAL C 1 178 ? 66.509 64.112 56.454 1.00 30.85 176 VAL C CA 1
ATOM 9529 C C . VAL C 1 178 ? 67.913 63.875 55.790 1.00 30.66 176 VAL C C 1
ATOM 9530 O O . VAL C 1 178 ? 68.331 62.739 55.565 1.00 29.45 176 VAL C O 1
ATOM 9534 N N . ARG C 1 179 ? 68.655 64.939 55.524 1.00 31.51 177 ARG C N 1
ATOM 9535 C CA . ARG C 1 179 ? 69.967 64.795 54.864 1.00 31.72 177 ARG C CA 1
ATOM 9536 C C . ARG C 1 179 ? 70.952 64.011 55.701 1.00 31.97 177 ARG C C 1
ATOM 9537 O O . ARG C 1 179 ? 71.856 63.371 55.146 1.00 32.62 177 ARG C O 1
ATOM 9545 N N . SER C 1 180 ? 70.779 64.038 57.021 1.00 31.78 178 SER C N 1
ATOM 9546 C CA . SER C 1 180 ? 71.732 63.455 57.925 1.00 31.24 178 SER C CA 1
ATOM 9547 C C . SER C 1 180 ? 71.649 61.933 57.958 1.00 31.41 178 SER C C 1
ATOM 9548 O O . SER C 1 180 ? 72.586 61.307 58.414 1.00 29.98 178 SER C O 1
ATOM 9551 N N . TRP C 1 181 ? 70.520 61.347 57.517 1.00 31.37 179 TRP C N 1
ATOM 9552 C CA . TRP C 1 181 ? 70.296 59.878 57.626 1.00 31.76 179 TRP C CA 1
ATOM 9553 C C . TRP C 1 181 ? 69.842 59.157 56.353 1.00 32.51 179 TRP C C 1
ATOM 9554 O O . TRP C 1 181 ? 70.161 57.991 56.183 1.00 32.83 179 TRP C O 1
ATOM 9565 N N . LEU C 1 182 ? 69.133 59.830 55.459 1.00 32.30 180 LEU C N 1
ATOM 9566 C CA . LEU C 1 182 ? 68.504 59.132 54.336 1.00 32.92 180 LEU C CA 1
ATOM 9567 C C . LEU C 1 182 ? 69.469 58.688 53.230 1.00 33.00 180 LEU C C 1
ATOM 9568 O O . LEU C 1 182 ? 69.315 57.587 52.690 1.00 32.91 180 LEU C O 1
ATOM 9573 N N . PRO C 1 183 ? 70.434 59.545 52.855 1.00 32.89 181 PRO C N 1
ATOM 9574 C CA . PRO C 1 183 ? 71.417 59.019 51.877 1.00 33.39 181 PRO C CA 1
ATOM 9575 C C . PRO C 1 183 ? 72.156 57.768 52.380 1.00 33.76 181 PRO C C 1
ATOM 9576 O O . PRO C 1 183 ? 72.261 56.802 51.628 1.00 32.53 181 PRO C O 1
ATOM 9580 N N . GLU C 1 184 ? 72.603 57.756 53.647 1.00 34.72 182 GLU C N 1
ATOM 9581 C CA . GLU C 1 184 ? 73.295 56.589 54.211 1.00 35.72 182 GLU C CA 1
ATOM 9582 C C . GLU C 1 184 ? 72.317 55.428 54.351 1.00 35.91 182 GLU C C 1
ATOM 9583 O O . GLU C 1 184 ? 72.707 54.279 54.179 1.00 35.80 182 GLU C O 1
ATOM 9589 N N . LEU C 1 185 ? 71.049 55.712 54.675 1.00 35.89 183 LEU C N 1
ATOM 9590 C CA . LEU C 1 185 ? 70.056 54.653 54.788 1.00 35.57 183 LEU C CA 1
ATOM 9591 C C . LEU C 1 185 ? 69.887 53.926 53.451 1.00 36.11 183 LEU C C 1
ATOM 9592 O O . LEU C 1 185 ? 69.929 52.698 53.410 1.00 35.51 183 LEU C O 1
ATOM 9597 N N . LEU C 1 186 ? 69.702 54.687 52.372 1.00 36.37 184 LEU C N 1
ATOM 9598 C CA . LEU C 1 186 ? 69.621 54.106 51.010 1.00 36.98 184 LEU C CA 1
ATOM 9599 C C . LEU C 1 186 ? 70.805 53.198 50.692 1.00 37.11 184 LEU C C 1
ATOM 9600 O O . LEU C 1 186 ? 70.637 52.115 50.147 1.00 36.65 184 LEU C O 1
ATOM 9605 N N . LYS C 1 187 ? 71.999 53.633 51.036 1.00 38.26 185 LYS C N 1
ATOM 9606 C CA . LYS C 1 187 ? 73.219 52.860 50.738 1.00 39.08 185 LYS C CA 1
ATOM 9607 C C . LYS C 1 187 ? 73.240 51.539 51.513 1.00 38.92 185 LYS C C 1
ATOM 9608 O O . LYS C 1 187 ? 73.569 50.454 51.000 1.00 38.20 185 LYS C O 1
ATOM 9614 N N . GLU C 1 188 ? 72.927 51.647 52.789 1.00 39.05 186 GLU C N 1
ATOM 9615 C CA . GLU C 1 188 ? 72.853 50.493 53.632 1.00 39.61 186 GLU C CA 1
ATOM 9616 C C . GLU C 1 188 ? 71.804 49.487 53.145 1.00 38.76 186 GLU C C 1
ATOM 9617 O O . GLU C 1 188 ? 72.039 48.281 53.164 1.00 38.29 186 GLU C O 1
ATOM 9623 N N . VAL C 1 189 ? 70.644 49.973 52.715 1.00 38.11 187 VAL C N 1
ATOM 9624 C CA . VAL C 1 189 ? 69.590 49.072 52.245 1.00 38.69 187 VAL C CA 1
ATOM 9625 C C . VAL C 1 189 ? 70.020 48.326 50.987 1.00 39.37 187 VAL C C 1
ATOM 9626 O O . VAL C 1 189 ? 69.801 47.115 50.859 1.00 37.91 187 VAL C O 1
ATOM 9630 N N . GLN C 1 190 ? 70.658 49.058 50.079 1.00 40.53 188 GLN C N 1
ATOM 9631 C CA . GLN C 1 190 ? 71.155 48.487 48.849 1.00 42.28 188 GLN C CA 1
ATOM 9632 C C . GLN C 1 190 ? 72.197 47.402 49.083 1.00 43.54 188 GLN C C 1
ATOM 9633 O O . GLN C 1 190 ? 72.120 46.329 48.502 1.00 43.42 188 GLN C O 1
ATOM 9639 N N . GLU C 1 191 ? 73.184 47.668 49.922 1.00 45.02 189 GLU C N 1
ATOM 9640 C CA . GLU C 1 191 ? 74.190 46.644 50.192 1.00 45.71 189 GLU C CA 1
ATOM 9641 C C . GLU C 1 191 ? 73.604 45.429 50.965 1.00 45.78 189 GLU C C 1
ATOM 9642 O O . GLU C 1 191 ? 74.003 44.308 50.717 1.00 46.07 189 GLU C O 1
ATOM 9648 N N . LYS C 1 192 ? 72.643 45.647 51.858 1.00 46.27 190 LYS C N 1
ATOM 9649 C CA . LYS C 1 192 ? 71.892 44.558 52.507 1.00 46.54 190 LYS C CA 1
ATOM 9650 C C . LYS C 1 192 ? 71.119 43.695 51.489 1.00 46.72 190 LYS C C 1
ATOM 9651 O O . LYS C 1 192 ? 71.222 42.467 51.492 1.00 47.07 190 LYS C O 1
ATOM 9657 N N . GLN C 1 193 ? 70.341 44.329 50.623 1.00 46.60 191 GLN C N 1
ATOM 9658 C CA . GLN C 1 193 ? 69.556 43.594 49.634 1.00 47.06 191 GLN C CA 1
ATOM 9659 C C . GLN C 1 193 ? 70.461 42.767 48.724 1.00 47.50 191 GLN C C 1
ATOM 9660 O O . GLN C 1 193 ? 70.142 41.624 48.432 1.00 46.68 191 GLN C O 1
ATOM 9666 N N . LYS C 1 194 ? 71.583 43.362 48.305 1.00 48.51 192 LYS C N 1
ATOM 9667 C CA . LYS C 1 194 ? 72.589 42.706 47.463 1.00 48.84 192 LYS C CA 1
ATOM 9668 C C . LYS C 1 194 ? 73.217 41.494 48.158 1.00 48.73 192 LYS C C 1
ATOM 9669 O O . LYS C 1 194 ? 73.423 40.459 47.526 1.00 48.81 192 LYS C O 1
ATOM 9675 N N . ALA C 1 195 ? 73.499 41.628 49.450 1.00 48.36 193 ALA C N 1
ATOM 9676 C CA . ALA C 1 195 ? 74.058 40.535 50.255 1.00 48.45 193 ALA C CA 1
ATOM 9677 C C . ALA C 1 195 ? 73.064 39.388 50.425 1.00 48.43 193 ALA C C 1
ATOM 9678 O O . ALA C 1 195 ? 73.451 38.219 50.387 1.00 48.02 193 ALA C O 1
ATOM 9680 N N . LEU C 1 196 ? 71.796 39.733 50.656 1.00 48.33 194 LEU C N 1
ATOM 9681 C CA . LEU C 1 196 ? 70.711 38.739 50.803 1.00 47.97 194 LEU C CA 1
ATOM 9682 C C . LEU C 1 196 ? 70.450 37.973 49.513 1.00 47.63 194 LEU C C 1
ATOM 9683 O O . LEU C 1 196 ? 70.160 36.767 49.548 1.00 48.49 194 LEU C O 1
ATOM 9688 N N . GLY C 1 197 ? 70.519 38.678 48.380 1.00 46.35 195 GLY C N 1
ATOM 9689 C CA . GLY C 1 197 ? 70.209 38.094 47.073 1.00 45.19 195 GLY C CA 1
ATOM 9690 C C . GLY C 1 197 ? 68.886 37.327 47.035 1.00 44.57 195 GLY C C 1
ATOM 9691 O O . GLY C 1 197 ? 68.816 36.254 46.458 1.00 43.96 195 GLY C O 1
ATOM 9692 N N . GLU C 1 198 ? 67.834 37.861 47.660 1.00 42.87 196 GLU C N 1
ATOM 9693 C CA . GLU C 1 198 ? 66.550 37.153 47.704 1.00 42.24 196 GLU C CA 1
ATOM 9694 C C . GLU C 1 198 ? 65.971 36.996 46.315 1.00 40.28 196 GLU C C 1
ATOM 9695 O O . GLU C 1 198 ? 66.126 37.894 45.488 1.00 40.16 196 GLU C O 1
ATOM 9701 N N . THR C 1 199 ? 65.307 35.858 46.070 1.00 38.47 197 THR C N 1
ATOM 9702 C CA . THR C 1 199 ? 64.584 35.627 44.813 1.00 37.69 197 THR C CA 1
ATOM 9703 C C . THR C 1 199 ? 63.377 36.550 44.709 1.00 36.74 197 THR C C 1
ATOM 9704 O O . THR C 1 199 ? 62.581 36.617 45.623 1.00 35.12 197 THR C O 1
ATOM 9708 N N . VAL C 1 200 ? 63.261 37.257 43.590 1.00 36.34 198 VAL C N 1
ATOM 9709 C CA . VAL C 1 200 ? 62.110 38.100 43.308 1.00 36.36 198 VAL C CA 1
ATOM 9710 C C . VAL C 1 200 ? 61.524 37.663 41.956 1.00 36.45 198 VAL C C 1
ATOM 9711 O O . VAL C 1 200 ? 62.227 37.638 40.951 1.00 37.20 198 VAL C O 1
ATOM 9715 N N . LEU C 1 201 ? 60.254 37.278 41.939 1.00 36.01 199 LEU C N 1
ATOM 9716 C CA . LEU C 1 201 ? 59.597 36.887 40.686 1.00 36.13 199 LEU C CA 1
ATOM 9717 C C . LEU C 1 201 ? 58.755 38.028 40.170 1.00 35.52 199 LEU C C 1
ATOM 9718 O O . LEU C 1 201 ? 57.855 38.456 40.848 1.00 36.08 199 LEU C O 1
ATOM 9723 N N . GLU C 1 202 ? 59.049 38.509 38.967 1.00 36.32 200 GLU C N 1
ATOM 9724 C CA . GLU C 1 202 ? 58.234 39.537 38.333 1.00 36.68 200 GLU C CA 1
ATOM 9725 C C . GLU C 1 202 ? 56.913 38.971 37.844 1.00 34.97 200 GLU C C 1
ATOM 9726 O O . GLU C 1 202 ? 56.922 38.000 37.129 1.00 34.12 200 GLU C O 1
ATOM 9732 N N . PRO C 1 203 ? 55.784 39.600 38.198 1.00 34.31 201 PRO C N 1
ATOM 9733 C CA . PRO C 1 203 ? 54.536 39.130 37.600 1.00 34.36 201 PRO C CA 1
ATOM 9734 C C . PRO C 1 203 ? 54.631 39.150 36.073 1.00 34.38 201 PRO C C 1
ATOM 9735 O O . PRO C 1 203 ? 55.294 40.033 35.485 1.00 32.98 201 PRO C O 1
ATOM 9739 N N . LYS C 1 204 ? 54.078 38.106 35.458 1.00 35.05 202 LYS C N 1
ATOM 9740 C CA . LYS C 1 204 ? 54.137 37.929 34.023 1.00 34.14 202 LYS C CA 1
ATOM 9741 C C . LYS C 1 204 ? 52.742 38.165 33.407 1.00 33.86 202 LYS C C 1
ATOM 9742 O O . LYS C 1 204 ? 51.770 37.472 33.724 1.00 33.56 202 LYS C O 1
ATOM 9748 N N . GLY C 1 205 ? 52.651 39.153 32.528 1.00 33.33 203 GLY C N 1
ATOM 9749 C CA . GLY C 1 205 ? 51.425 39.442 31.821 1.00 33.92 203 GLY C CA 1
ATOM 9750 C C . GLY C 1 205 ? 51.231 38.552 30.604 1.00 35.40 203 GLY C C 1
ATOM 9751 O O . GLY C 1 205 ? 51.862 37.505 30.498 1.00 35.40 203 GLY C O 1
ATOM 9752 N N . PRO C 1 206 ? 50.380 38.983 29.654 1.00 36.35 204 PRO C N 1
ATOM 9753 C CA . PRO C 1 206 ? 49.653 40.272 29.677 1.00 35.95 204 PRO C CA 1
ATOM 9754 C C . PRO C 1 206 ? 48.559 40.293 30.727 1.00 36.58 204 PRO C C 1
ATOM 9755 O O . PRO C 1 206 ? 47.952 39.258 30.981 1.00 37.32 204 PRO C O 1
ATOM 9759 N N . PHE C 1 207 ? 48.338 41.457 31.350 1.00 35.88 205 PHE C N 1
ATOM 9760 C CA . PHE C 1 207 ? 47.225 41.655 32.278 1.00 35.56 205 PHE C CA 1
ATOM 9761 C C . PHE C 1 207 ? 46.150 42.511 31.595 1.00 35.28 205 PHE C C 1
ATOM 9762 O O . PHE C 1 207 ? 46.328 43.742 31.453 1.00 32.92 205 PHE C O 1
ATOM 9770 N N . PRO C 1 208 ? 45.031 41.870 31.176 1.00 35.83 206 PRO C N 1
ATOM 9771 C CA . PRO C 1 208 ? 44.020 42.593 30.410 1.00 36.40 206 PRO C CA 1
ATOM 9772 C C . PRO C 1 208 ? 43.541 43.826 31.138 1.00 36.77 206 PRO C C 1
ATOM 9773 O O . PRO C 1 208 ? 43.323 43.770 32.343 1.00 37.65 206 PRO C O 1
ATOM 9777 N N . VAL C 1 209 ? 43.403 44.931 30.410 1.00 36.85 207 VAL C N 1
ATOM 9778 C CA . VAL C 1 209 ? 43.063 46.211 31.007 1.00 37.10 207 VAL C CA 1
ATOM 9779 C C . VAL C 1 209 ? 41.681 46.164 31.669 1.00 36.88 207 VAL C C 1
ATOM 9780 O O . VAL C 1 209 ? 41.429 46.842 32.661 1.00 36.66 207 VAL C O 1
ATOM 9784 N N . SER C 1 210 ? 40.793 45.349 31.133 1.00 36.27 208 SER C N 1
ATOM 9785 C CA . SER C 1 210 ? 39.482 45.223 31.708 1.00 36.55 208 SER C CA 1
ATOM 9786 C C . SER C 1 210 ? 39.546 44.657 33.129 1.00 35.94 208 SER C C 1
ATOM 9787 O O . SER C 1 210 ? 38.843 45.123 34.021 1.00 36.11 208 SER C O 1
ATOM 9790 N N . LYS C 1 211 ? 40.431 43.687 33.334 1.00 35.17 209 LYS C N 1
ATOM 9791 C CA . LYS C 1 211 ? 40.583 43.028 34.614 1.00 34.98 209 LYS C CA 1
ATOM 9792 C C . LYS C 1 211 ? 41.368 43.923 35.594 1.00 34.45 209 LYS C C 1
ATOM 9793 O O . LYS C 1 211 ? 41.072 43.936 36.782 1.00 33.81 209 LYS C O 1
ATOM 9799 N N . GLN C 1 212 ? 42.333 44.688 35.081 1.00 33.87 210 GLN C N 1
ATOM 9800 C CA . GLN C 1 212 ? 42.993 45.690 35.884 1.00 34.50 210 GLN C CA 1
ATOM 9801 C C . GLN C 1 212 ? 41.996 46.702 36.408 1.00 34.55 210 GLN C C 1
ATOM 9802 O O . GLN C 1 212 ? 42.016 46.991 37.566 1.00 33.79 210 GLN C O 1
ATOM 9808 N N . GLU C 1 213 ? 41.088 47.183 35.554 1.00 35.36 211 GLU C N 1
ATOM 9809 C CA . GLU C 1 213 ? 40.090 48.148 35.959 1.00 35.00 211 GLU C CA 1
ATOM 9810 C C . GLU C 1 213 ? 39.140 47.598 37.030 1.00 34.33 211 GLU C C 1
ATOM 9811 O O . GLU C 1 213 ? 38.874 48.283 38.027 1.00 33.05 211 GLU C O 1
ATOM 9817 N N . ALA C 1 214 ? 38.637 46.376 36.844 1.00 32.87 212 ALA C N 1
ATOM 9818 C CA . ALA C 1 214 ? 37.825 45.746 37.890 1.00 32.66 212 ALA C CA 1
ATOM 9819 C C . ALA C 1 214 ? 38.556 45.661 39.234 1.00 31.62 212 ALA C C 1
ATOM 9820 O O . ALA C 1 214 ? 37.951 45.827 40.275 1.00 31.51 212 ALA C O 1
ATOM 9822 N N . LEU C 1 215 ? 39.842 45.304 39.204 1.00 32.22 213 LEU C N 1
ATOM 9823 C CA . LEU C 1 215 ? 40.628 45.140 40.419 1.00 31.65 213 LEU C CA 1
ATOM 9824 C C . LEU C 1 215 ? 40.778 46.487 41.130 1.00 31.68 213 LEU C C 1
ATOM 9825 O O . LEU C 1 215 ? 40.623 46.563 42.329 1.00 31.02 213 LEU C O 1
ATOM 9830 N N . CYS C 1 216 ? 41.067 47.533 40.354 1.00 32.80 214 CYS C N 1
ATOM 9831 C CA . CYS C 1 216 ? 41.224 48.909 40.874 1.00 32.69 214 CYS C CA 1
ATOM 9832 C C . CYS C 1 216 ? 39.955 49.395 41.492 1.00 33.06 214 CYS C C 1
ATOM 9833 O O . CYS C 1 216 ? 40.009 50.003 42.535 1.00 33.36 214 CYS C O 1
ATOM 9836 N N . ARG C 1 217 ? 38.817 49.103 40.861 1.00 33.46 215 ARG C N 1
ATOM 9837 C CA . ARG C 1 217 ? 37.511 49.433 41.436 1.00 34.41 215 ARG C CA 1
ATOM 9838 C C . ARG C 1 217 ? 37.209 48.677 42.701 1.00 32.92 215 ARG C C 1
ATOM 9839 O O . ARG C 1 217 ? 36.624 49.233 43.572 1.00 33.58 215 ARG C O 1
ATOM 9847 N N . PHE C 1 218 ? 37.506 47.381 42.739 1.00 33.02 216 PHE C N 1
ATOM 9848 C CA . PHE C 1 218 ? 37.439 46.612 43.975 1.00 33.10 216 PHE C CA 1
ATOM 9849 C C . PHE C 1 218 ? 38.184 47.278 45.131 1.00 32.55 216 PHE C C 1
ATOM 9850 O O . PHE C 1 218 ? 37.642 47.386 46.224 1.00 32.46 216 PHE C O 1
ATOM 9858 N N . PHE C 1 219 ? 39.404 47.758 44.884 1.00 32.80 217 PHE C N 1
ATOM 9859 C CA . PHE C 1 219 ? 40.186 48.425 45.938 1.00 33.27 217 PHE C CA 1
ATOM 9860 C C . PHE C 1 219 ? 39.659 49.795 46.325 1.00 34.06 217 PHE C C 1
ATOM 9861 O O . PHE C 1 219 ? 39.714 50.187 47.524 1.00 33.33 217 PHE C O 1
ATOM 9869 N N . MET C 1 220 ? 39.062 50.501 45.360 1.00 33.64 218 MET C N 1
ATOM 9870 C CA . MET C 1 220 ? 38.294 51.706 45.709 1.00 32.75 218 MET C CA 1
ATOM 9871 C C . MET C 1 220 ? 37.127 51.396 46.684 1.00 33.54 218 MET C C 1
ATOM 9872 O O . MET C 1 220 ? 36.879 52.157 47.611 1.00 31.47 218 MET C O 1
ATOM 9877 N N . ASP C 1 221 ? 36.445 50.266 46.484 1.00 34.39 219 ASP C N 1
ATOM 9878 C CA . ASP C 1 221 ? 35.427 49.785 47.413 1.00 34.47 219 ASP C CA 1
ATOM 9879 C C . ASP C 1 221 ? 35.982 49.435 48.776 1.00 34.03 219 ASP C C 1
ATOM 9880 O O . ASP C 1 221 ? 35.346 49.685 49.784 1.00 33.14 219 ASP C O 1
ATOM 9885 N N . VAL C 1 222 ? 37.158 48.832 48.782 1.00 34.36 220 VAL C N 1
ATOM 9886 C CA . VAL C 1 222 ? 37.837 48.487 50.011 1.00 34.07 220 VAL C CA 1
ATOM 9887 C C . VAL C 1 222 ? 38.093 49.784 50.824 1.00 34.19 220 VAL C C 1
ATOM 9888 O O . VAL C 1 222 ? 37.962 49.780 52.041 1.00 32.77 220 VAL C O 1
ATOM 9892 N N . TRP C 1 223 ? 38.396 50.886 50.127 1.00 33.25 221 TRP C N 1
ATOM 9893 C CA . TRP C 1 223 ? 38.573 52.209 50.777 1.00 33.20 221 TRP C CA 1
ATOM 9894 C C . TRP C 1 223 ? 37.242 52.957 50.963 1.00 32.94 221 TRP C C 1
ATOM 9895 O O . TRP C 1 223 ? 37.219 54.087 51.456 1.00 31.55 221 TRP C O 1
ATOM 9906 N N . LYS C 1 224 ? 36.144 52.295 50.619 1.00 33.00 222 LYS C N 1
ATOM 9907 C CA . LYS C 1 224 ? 34.801 52.837 50.804 1.00 34.64 222 LYS C CA 1
ATOM 9908 C C . LYS C 1 224 ? 34.604 54.143 50.045 1.00 35.07 222 LYS C C 1
ATOM 9909 O O . LYS C 1 224 ? 33.933 55.050 50.513 1.00 35.64 222 LYS C O 1
ATOM 9915 N N . PHE C 1 225 ? 35.256 54.248 48.879 1.00 34.84 223 PHE C N 1
ATOM 9916 C CA . PHE C 1 225 ? 34.994 55.322 47.944 1.00 35.64 223 PHE C CA 1
ATOM 9917 C C . PHE C 1 225 ? 33.511 55.361 47.604 1.00 35.74 223 PHE C C 1
ATOM 9918 O O . PHE C 1 225 ? 32.954 54.355 47.225 1.00 35.75 223 PHE C O 1
ATOM 9926 N N . ASP C 1 226 ? 32.901 56.531 47.699 1.00 35.55 224 ASP C N 1
ATOM 9927 C CA . ASP C 1 226 ? 31.499 56.670 47.415 1.00 35.41 224 ASP C CA 1
ATOM 9928 C C . ASP C 1 226 ? 31.333 56.884 45.898 1.00 34.51 224 ASP C C 1
ATOM 9929 O O . ASP C 1 226 ? 31.516 57.982 45.444 1.00 33.77 224 ASP C O 1
ATOM 9934 N N . PHE C 1 227 ? 30.953 55.843 45.151 1.00 33.97 225 PHE C N 1
ATOM 9935 C CA . PHE C 1 227 ? 30.801 55.948 43.684 1.00 34.33 225 PHE C CA 1
ATOM 9936 C C . PHE C 1 227 ? 29.509 56.629 43.305 1.00 34.77 225 PHE C C 1
ATOM 9937 O O . PHE C 1 227 ? 29.278 56.851 42.142 1.00 34.89 225 PHE C O 1
ATOM 9945 N N . ASP C 1 228 ? 28.642 56.924 44.278 1.00 34.16 226 ASP C N 1
ATOM 9946 C CA . ASP C 1 228 ? 27.500 57.790 44.006 1.00 33.93 226 ASP C CA 1
ATOM 9947 C C . ASP C 1 228 ? 27.910 59.245 44.077 1.00 33.55 226 ASP C C 1
ATOM 9948 O O . ASP C 1 228 ? 27.133 60.106 43.690 1.00 32.36 226 ASP C O 1
ATOM 9953 N N . GLY C 1 229 ? 29.116 59.491 44.596 1.00 33.71 227 GLY C N 1
ATOM 9954 C CA . GLY C 1 229 ? 29.734 60.820 44.654 1.00 34.06 227 GLY C CA 1
ATOM 9955 C C . GLY C 1 229 ? 31.105 60.921 43.990 1.00 34.11 227 GLY C C 1
ATOM 9956 O O . GLY C 1 229 ? 31.924 61.754 44.380 1.00 35.68 227 GLY C O 1
ATOM 9957 N N . GLY C 1 230 ? 31.328 60.159 42.932 1.00 34.09 228 GLY C N 1
ATOM 9958 C CA . GLY C 1 230 ? 32.611 60.200 42.214 1.00 33.58 228 GLY C CA 1
ATOM 9959 C C . GLY C 1 230 ? 32.725 59.156 41.141 1.00 33.10 228 GLY C C 1
ATOM 9960 O O . GLY C 1 230 ? 31.796 58.382 40.967 1.00 33.87 228 GLY C O 1
ATOM 9961 N N . ARG C 1 231 ? 33.838 59.169 40.407 1.00 32.99 229 ARG C N 1
ATOM 9962 C CA . ARG C 1 231 ? 34.114 58.278 39.269 1.00 33.65 229 ARG C CA 1
ATOM 9963 C C . ARG C 1 231 ? 35.581 57.850 39.219 1.00 33.38 229 ARG C C 1
ATOM 9964 O O . ARG C 1 231 ? 36.446 58.553 39.717 1.00 30.24 229 ARG C O 1
ATOM 9972 N N . LEU C 1 232 ? 35.816 56.746 38.506 1.00 34.31 230 LEU C N 1
ATOM 9973 C CA . LEU C 1 232 ? 37.140 56.364 37.993 1.00 35.28 230 LEU C CA 1
ATOM 9974 C C . LEU C 1 232 ? 37.115 56.316 36.477 1.00 35.45 230 LEU C C 1
ATOM 9975 O O . LEU C 1 232 ? 36.225 55.678 35.909 1.00 34.48 230 LEU C O 1
ATOM 9980 N N . ASP C 1 233 ? 38.137 56.917 35.843 1.00 36.81 231 ASP C N 1
ATOM 9981 C CA . ASP C 1 233 ? 38.274 56.964 34.377 1.00 38.44 231 ASP C CA 1
ATOM 9982 C C . ASP C 1 233 ? 39.768 56.842 33.922 1.00 39.46 231 ASP C C 1
ATOM 9983 O O . ASP C 1 233 ? 40.669 56.695 34.720 1.00 38.41 231 ASP C O 1
ATOM 9988 N N . VAL C 1 234 ? 40.012 56.852 32.624 1.00 42.34 232 VAL C N 1
ATOM 9989 C CA . VAL C 1 234 ? 41.387 56.831 32.092 1.00 43.55 232 VAL C CA 1
ATOM 9990 C C . VAL C 1 234 ? 41.866 58.244 31.691 1.00 44.87 232 VAL C C 1
ATOM 9991 O O . VAL C 1 234 ? 41.122 58.993 31.033 1.00 45.17 232 VAL C O 1
ATOM 9995 N N . SER C 1 235 ? 43.078 58.631 32.119 1.00 45.72 233 SER C N 1
ATOM 9996 C CA . SER C 1 235 ? 43.788 59.752 31.476 1.00 46.79 233 SER C CA 1
ATOM 9997 C C . SER C 1 235 ? 45.299 59.499 31.335 1.00 48.11 233 SER C C 1
ATOM 9998 O O . SER C 1 235 ? 45.841 58.513 31.874 1.00 48.24 233 SER C O 1
ATOM 10001 N N . ALA C 1 236 ? 45.980 60.426 30.655 1.00 49.33 234 ALA C N 1
ATOM 10002 C CA . ALA C 1 236 ? 47.425 60.294 30.392 1.00 50.26 234 ALA C CA 1
ATOM 10003 C C . ALA C 1 236 ? 48.276 60.336 31.676 1.00 51.55 234 ALA C C 1
ATOM 10004 O O . ALA C 1 236 ? 49.351 59.733 31.719 1.00 51.75 234 ALA C O 1
ATOM 10006 N N . HIS C 1 237 ? 47.807 61.048 32.710 1.00 52.10 235 HIS C N 1
ATOM 10007 C CA . HIS C 1 237 ? 48.512 61.079 33.992 1.00 52.30 235 HIS C CA 1
ATOM 10008 C C . HIS C 1 237 ? 47.503 61.067 35.151 1.00 52.60 235 HIS C C 1
ATOM 10009 O O . HIS C 1 237 ? 46.652 61.966 35.271 1.00 52.59 235 HIS C O 1
ATOM 10016 N N . PRO C 1 238 ? 47.631 60.086 36.045 1.00 51.78 236 PRO C N 1
ATOM 10017 C CA . PRO C 1 238 ? 46.645 59.963 37.108 1.00 50.21 236 PRO C CA 1
ATOM 10018 C C . PRO C 1 238 ? 46.490 61.223 37.949 1.00 49.15 236 PRO C C 1
ATOM 10019 O O . PRO C 1 238 ? 47.468 61.873 38.283 1.00 49.16 236 PRO C O 1
ATOM 10023 N N . PHE C 1 239 ? 45.256 61.562 38.285 1.00 47.70 237 PHE C N 1
ATOM 10024 C CA . PHE C 1 239 ? 45.003 62.651 39.214 1.00 46.01 237 PHE C CA 1
ATOM 10025 C C . PHE C 1 239 ? 43.667 62.486 39.888 1.00 43.97 237 PHE C C 1
ATOM 10026 O O . PHE C 1 239 ? 42.868 61.609 39.551 1.00 42.46 237 PHE C O 1
ATOM 10034 N N . CYS C 1 240 ? 43.463 63.342 40.874 1.00 42.96 238 CYS C N 1
ATOM 10035 C CA . CYS C 1 240 ? 42.235 63.401 41.655 1.00 42.38 238 CYS C CA 1
ATOM 10036 C C . CYS C 1 240 ? 41.729 64.829 41.444 1.00 41.76 238 CYS C C 1
ATOM 10037 O O . CYS C 1 240 ? 42.367 65.809 41.856 1.00 40.77 238 CYS C O 1
ATOM 10040 N N . GLY C 1 241 ? 40.625 64.946 40.725 1.00 40.60 239 GLY C N 1
ATOM 10041 C CA . GLY C 1 241 ? 40.114 66.241 40.334 1.00 39.40 239 GLY C CA 1
ATOM 10042 C C . GLY C 1 241 ? 38.606 66.386 40.529 1.00 38.56 239 GLY C C 1
ATOM 10043 O O . GLY C 1 241 ? 37.970 65.713 41.365 1.00 35.52 239 GLY C O 1
ATOM 10044 N N . ASN C 1 242 ? 38.056 67.308 39.740 1.00 37.59 240 ASN C N 1
ATOM 10045 C CA . ASN C 1 242 ? 36.690 67.749 39.870 1.00 37.10 240 ASN C CA 1
ATOM 10046 C C . ASN C 1 242 ? 36.351 68.259 41.281 1.00 37.05 240 ASN C C 1
ATOM 10047 O O . ASN C 1 242 ? 37.168 68.910 41.895 1.00 37.97 240 ASN C O 1
ATOM 10052 N N . SER C 1 243 ? 35.151 67.994 41.794 1.00 37.16 241 SER C N 1
ATOM 10053 C CA . SER C 1 243 ? 34.647 68.686 42.974 1.00 35.90 241 SER C CA 1
ATOM 10054 C C . SER C 1 243 ? 34.340 67.716 44.110 1.00 35.53 241 SER C C 1
ATOM 10055 O O . SER C 1 243 ? 34.244 66.504 43.879 1.00 35.12 241 SER C O 1
ATOM 10058 N N . LYS C 1 244 ? 34.160 68.266 45.327 1.00 35.60 242 LYS C N 1
ATOM 10059 C CA . LYS C 1 244 ? 34.006 67.476 46.552 1.00 36.20 242 LYS C CA 1
ATOM 10060 C C . LYS C 1 244 ? 32.710 66.653 46.538 1.00 35.88 242 LYS C C 1
ATOM 10061 O O . LYS C 1 244 ? 32.642 65.584 47.145 1.00 36.92 242 LYS C O 1
ATOM 10067 N N . GLU C 1 245 ? 31.684 67.140 45.866 1.00 34.97 243 GLU C N 1
ATOM 10068 C CA . GLU C 1 245 ? 30.438 66.365 45.735 1.00 34.98 243 GLU C CA 1
ATOM 10069 C C . GLU C 1 245 ? 30.498 65.281 44.636 1.00 34.45 243 GLU C C 1
ATOM 10070 O O . GLU C 1 245 ? 29.575 64.503 44.475 1.00 34.58 243 GLU C O 1
ATOM 10076 N N . ASP C 1 246 ? 31.602 65.217 43.913 1.00 34.27 244 ASP C N 1
ATOM 10077 C CA . ASP C 1 246 ? 31.674 64.516 42.635 1.00 33.75 244 ASP C CA 1
ATOM 10078 C C . ASP C 1 246 ? 33.153 64.434 42.362 1.00 33.77 244 ASP C C 1
ATOM 10079 O O . ASP C 1 246 ? 33.685 65.143 41.502 1.00 34.54 244 ASP C O 1
ATOM 10084 N N . VAL C 1 247 ? 33.839 63.593 43.147 1.00 33.74 245 VAL C N 1
ATOM 10085 C CA . VAL C 1 247 ? 35.280 63.469 43.045 1.00 33.73 245 VAL C CA 1
ATOM 10086 C C . VAL C 1 247 ? 35.685 62.454 41.991 1.00 33.08 245 VAL C C 1
ATOM 10087 O O . VAL C 1 247 ? 35.232 61.313 41.992 1.00 31.66 245 VAL C O 1
ATOM 10091 N N . ARG C 1 248 ? 36.543 62.877 41.071 1.00 33.05 246 ARG C N 1
ATOM 10092 C CA . ARG C 1 248 ? 36.795 62.116 39.913 1.00 34.02 246 ARG C CA 1
ATOM 10093 C C . ARG C 1 248 ? 38.292 61.857 39.787 1.00 35.72 246 ARG C C 1
ATOM 10094 O O . ARG C 1 248 ? 39.057 62.784 39.611 1.00 35.80 246 ARG C O 1
ATOM 10102 N N . ILE C 1 249 ? 38.677 60.585 39.921 1.00 35.98 247 ILE C N 1
ATOM 10103 C CA . ILE C 1 249 ? 40.071 60.183 39.833 1.00 36.47 247 ILE C CA 1
ATOM 10104 C C . ILE C 1 249 ? 40.273 59.404 38.533 1.00 36.71 247 ILE C C 1
ATOM 10105 O O . ILE C 1 249 ? 39.312 58.884 37.947 1.00 34.99 247 ILE C O 1
ATOM 10110 N N . THR C 1 250 ? 41.525 59.334 38.103 1.00 38.00 248 THR C N 1
ATOM 10111 C CA . THR C 1 250 ? 41.896 58.660 36.872 1.00 39.82 248 THR C CA 1
ATOM 10112 C C . THR C 1 250 ? 43.177 57.824 37.058 1.00 41.09 248 THR C C 1
ATOM 10113 O O . THR C 1 250 ? 43.899 57.952 38.060 1.00 40.19 248 THR C O 1
ATOM 10117 N N . THR C 1 251 ? 43.396 56.922 36.108 1.00 41.95 249 THR C N 1
ATOM 10118 C CA . THR C 1 251 ? 44.608 56.122 36.062 1.00 42.78 249 THR C CA 1
ATOM 10119 C C . THR C 1 251 ? 44.911 55.844 34.617 1.00 43.32 249 THR C C 1
ATOM 10120 O O . THR C 1 251 ? 44.131 56.188 33.748 1.00 43.92 249 THR C O 1
ATOM 10124 N N . LYS C 1 252 ? 46.056 55.231 34.362 1.00 44.29 250 LYS C N 1
ATOM 10125 C CA . LYS C 1 252 ? 46.430 54.753 33.019 1.00 44.13 250 LYS C CA 1
ATOM 10126 C C . LYS C 1 252 ? 46.759 53.257 33.146 1.00 43.54 250 LYS C C 1
ATOM 10127 O O . LYS C 1 252 ? 47.277 52.828 34.190 1.00 44.59 250 LYS C O 1
ATOM 10133 N N . TYR C 1 253 ? 46.456 52.458 32.137 1.00 42.23 251 TYR C N 1
ATOM 10134 C CA . TYR C 1 253 ? 46.756 51.020 32.212 1.00 41.71 251 TYR C CA 1
ATOM 10135 C C . TYR C 1 253 ? 47.713 50.587 31.147 1.00 41.29 251 TYR C C 1
ATOM 10136 O O . TYR C 1 253 ? 47.588 51.021 29.998 1.00 41.17 251 TYR C O 1
ATOM 10145 N N . THR C 1 254 ? 48.648 49.714 31.532 1.00 41.21 252 THR C N 1
ATOM 10146 C CA . THR C 1 254 ? 49.449 48.903 30.585 1.00 40.55 252 THR C CA 1
ATOM 10147 C C . THR C 1 254 ? 49.250 47.382 30.840 1.00 39.95 252 THR C C 1
ATOM 10148 O O . THR C 1 254 ? 49.127 46.930 31.980 1.00 40.45 252 THR C O 1
ATOM 10152 N N . GLU C 1 255 ? 49.190 46.602 29.776 1.00 39.53 253 GLU C N 1
ATOM 10153 C CA . GLU C 1 255 ? 49.198 45.116 29.864 1.00 39.94 253 GLU C CA 1
ATOM 10154 C C . GLU C 1 255 ? 50.441 44.447 30.489 1.00 38.33 253 GLU C C 1
ATOM 10155 O O . GLU C 1 255 ? 50.374 43.294 30.907 1.00 37.90 253 GLU C O 1
ATOM 10161 N N . THR C 1 256 ? 51.558 45.155 30.558 1.00 37.90 254 THR C N 1
ATOM 10162 C CA . THR C 1 256 ? 52.799 44.550 31.009 1.00 38.70 254 THR C CA 1
ATOM 10163 C C . THR C 1 256 ? 52.895 44.375 32.506 1.00 38.30 254 THR C C 1
ATOM 10164 O O . THR C 1 256 ? 53.566 43.456 32.964 1.00 38.55 254 THR C O 1
ATOM 10168 N N . GLU C 1 257 ? 52.230 45.249 33.260 1.00 36.69 255 GLU C N 1
ATOM 10169 C CA . GLU C 1 257 ? 52.232 45.159 34.709 1.00 37.07 255 GLU C CA 1
ATOM 10170 C C . GLU C 1 257 ? 51.030 45.871 35.265 1.00 35.21 255 GLU C C 1
ATOM 10171 O O . GLU C 1 257 ? 50.413 46.673 34.582 1.00 34.39 255 GLU C O 1
ATOM 10177 N N . PHE C 1 258 ? 50.661 45.529 36.482 1.00 35.16 256 PHE C N 1
ATOM 10178 C CA . PHE C 1 258 ? 49.449 46.094 37.101 1.00 35.02 256 PHE C CA 1
ATOM 10179 C C . PHE C 1 258 ? 49.763 46.918 38.333 1.00 34.78 256 PHE C C 1
ATOM 10180 O O . PHE C 1 258 ? 48.903 47.605 38.806 1.00 32.09 256 PHE C O 1
ATOM 10188 N N . VAL C 1 259 ? 50.999 46.873 38.813 1.00 35.20 257 VAL C N 1
ATOM 10189 C CA . VAL C 1 259 ? 51.362 47.500 40.073 1.00 36.38 257 VAL C CA 1
ATOM 10190 C C . VAL C 1 259 ? 51.217 49.006 40.001 1.00 37.06 257 VAL C C 1
ATOM 10191 O O . VAL C 1 259 ? 50.687 49.613 40.915 1.00 36.31 257 VAL C O 1
ATOM 10195 N N . THR C 1 260 ? 51.676 49.604 38.907 1.00 37.86 258 THR C N 1
ATOM 10196 C CA . THR C 1 260 ? 51.646 51.064 38.731 1.00 38.57 258 THR C CA 1
ATOM 10197 C C . THR C 1 260 ? 50.220 51.605 38.711 1.00 38.39 258 THR C C 1
ATOM 10198 O O . THR C 1 260 ? 49.934 52.563 39.375 1.00 40.96 258 THR C O 1
ATOM 10202 N N . SER C 1 261 ? 49.315 50.960 38.009 1.00 38.42 259 SER C N 1
ATOM 10203 C CA . SER C 1 261 ? 47.945 51.409 37.963 1.00 38.01 259 SER C CA 1
ATOM 10204 C C . SER C 1 261 ? 47.257 51.159 39.313 1.00 37.11 259 SER C C 1
ATOM 10205 O O . SER C 1 261 ? 46.526 52.026 39.799 1.00 36.72 259 SER C O 1
ATOM 10208 N N . LEU C 1 262 ? 47.486 49.995 39.927 1.00 35.17 260 LEU C N 1
ATOM 10209 C CA . LEU C 1 262 ? 46.852 49.706 41.251 1.00 35.39 260 LEU C CA 1
ATOM 10210 C C . LEU C 1 262 ? 47.259 50.685 42.331 1.00 32.51 260 LEU C C 1
ATOM 10211 O O . LEU C 1 262 ? 46.425 51.310 43.022 1.00 33.50 260 LEU C O 1
ATOM 10216 N N . LEU C 1 263 ? 48.549 50.774 42.526 1.00 31.52 261 LEU C N 1
ATOM 10217 C CA . LEU C 1 263 ? 49.094 51.707 43.498 1.00 33.27 261 LEU C CA 1
ATOM 10218 C C . LEU C 1 263 ? 48.718 53.162 43.234 1.00 33.01 261 LEU C C 1
ATOM 10219 O O . LEU C 1 263 ? 48.506 53.944 44.205 1.00 35.55 261 LEU C O 1
ATOM 10224 N N . GLY C 1 264 ? 48.643 53.503 41.961 1.00 33.17 262 GLY C N 1
ATOM 10225 C CA . GLY C 1 264 ? 48.235 54.834 41.476 1.00 33.27 262 GLY C CA 1
ATOM 10226 C C . GLY C 1 264 ? 46.817 55.127 41.882 1.00 32.41 262 GLY C C 1
ATOM 10227 O O . GLY C 1 264 ? 46.539 56.182 42.420 1.00 34.15 262 GLY C O 1
ATOM 10228 N N . VAL C 1 265 ? 45.949 54.134 41.773 1.00 31.97 263 VAL C N 1
ATOM 10229 C CA . VAL C 1 265 ? 44.540 54.334 42.076 1.00 32.32 263 VAL C CA 1
ATOM 10230 C C . VAL C 1 265 ? 44.371 54.417 43.568 1.00 31.38 263 VAL C C 1
ATOM 10231 O O . VAL C 1 265 ? 43.521 55.147 44.056 1.00 31.92 263 VAL C O 1
ATOM 10235 N N . ILE C 1 266 ? 45.162 53.624 44.300 1.00 31.04 264 ILE C N 1
ATOM 10236 C CA . ILE C 1 266 ? 45.102 53.650 45.764 1.00 31.01 264 ILE C CA 1
ATOM 10237 C C . ILE C 1 266 ? 45.512 55.039 46.266 1.00 29.98 264 ILE C C 1
ATOM 10238 O O . ILE C 1 266 ? 44.902 55.598 47.182 1.00 30.92 264 ILE C O 1
ATOM 10243 N N . HIS C 1 267 ? 46.581 55.550 45.682 1.00 28.83 265 HIS C N 1
ATOM 10244 C CA . HIS C 1 267 ? 47.051 56.892 45.960 1.00 30.74 265 HIS C CA 1
ATOM 10245 C C . HIS C 1 267 ? 45.981 58.000 45.748 1.00 31.44 265 HIS C C 1
ATOM 10246 O O . HIS C 1 267 ? 45.657 58.799 46.644 1.00 32.02 265 HIS C O 1
ATOM 10253 N N . GLU C 1 268 ? 45.433 58.026 44.545 1.00 32.52 266 GLU C N 1
ATOM 10254 C CA . GLU C 1 268 ? 44.400 59.007 44.181 1.00 32.43 266 GLU C CA 1
ATOM 10255 C C . GLU C 1 268 ? 43.181 58.818 45.052 1.00 31.45 266 GLU C C 1
ATOM 10256 O O . GLU C 1 268 ? 42.542 59.789 45.418 1.00 30.25 266 GLU C O 1
ATOM 10262 N N . THR C 1 269 ? 42.849 57.574 45.358 1.00 31.47 267 THR C N 1
ATOM 10263 C CA . THR C 1 269 ? 41.736 57.277 46.264 1.00 31.52 267 THR C CA 1
ATOM 10264 C C . THR C 1 269 ? 41.999 57.832 47.658 1.00 32.78 267 THR C C 1
ATOM 10265 O O . THR C 1 269 ? 41.061 58.225 48.336 1.00 32.53 267 THR C O 1
ATOM 10269 N N . GLY C 1 270 ? 43.262 57.870 48.106 1.00 33.09 268 GLY C N 1
ATOM 10270 C CA . GLY C 1 270 ? 43.589 58.443 49.436 1.00 31.69 268 GLY C CA 1
ATOM 10271 C C . GLY C 1 270 ? 43.311 59.950 49.456 1.00 31.93 268 GLY C C 1
ATOM 10272 O O . GLY C 1 270 ? 42.736 60.476 50.385 1.00 32.32 268 GLY C O 1
ATOM 10273 N N . HIS C 1 271 ? 43.657 60.635 48.390 1.00 31.69 269 HIS C N 1
ATOM 10274 C CA . HIS C 1 271 ? 43.248 62.037 48.153 1.00 31.31 269 HIS C CA 1
ATOM 10275 C C . HIS C 1 271 ? 41.711 62.151 48.157 1.00 31.67 269 HIS C C 1
ATOM 10276 O O . HIS C 1 271 ? 41.114 63.035 48.767 1.00 31.29 269 HIS C O 1
ATOM 10283 N N . ALA C 1 272 ? 41.055 61.253 47.435 1.00 32.72 270 ALA C N 1
ATOM 10284 C CA . ALA C 1 272 ? 39.607 61.326 47.235 1.00 32.34 270 ALA C CA 1
ATOM 10285 C C . ALA C 1 272 ? 38.854 61.185 48.514 1.00 33.41 270 ALA C C 1
ATOM 10286 O O . ALA C 1 272 ? 37.840 61.846 48.682 1.00 33.68 270 ALA C O 1
ATOM 10288 N N . LYS C 1 273 ? 39.329 60.344 49.434 1.00 33.29 271 LYS C N 1
ATOM 10289 C CA . LYS C 1 273 ? 38.648 60.190 50.722 1.00 32.76 271 LYS C CA 1
ATOM 10290 C C . LYS C 1 273 ? 38.639 61.502 51.466 1.00 33.59 271 LYS C C 1
ATOM 10291 O O . LYS C 1 273 ? 37.678 61.805 52.204 1.00 33.09 271 LYS C O 1
ATOM 10297 N N . TYR C 1 274 ? 39.692 62.310 51.290 1.00 32.73 272 TYR C N 1
ATOM 10298 C CA . TYR C 1 274 ? 39.760 63.568 52.053 1.00 32.31 272 TYR C CA 1
ATOM 10299 C C . TYR C 1 274 ? 38.783 64.556 51.437 1.00 32.21 272 TYR C C 1
ATOM 10300 O O . TYR C 1 274 ? 38.026 65.204 52.155 1.00 29.84 272 TYR C O 1
ATOM 10309 N N . GLU C 1 275 ? 38.830 64.694 50.106 1.00 32.69 273 GLU C N 1
ATOM 10310 C CA . GLU C 1 275 ? 37.867 65.536 49.375 1.00 33.07 273 GLU C CA 1
ATOM 10311 C C . GLU C 1 275 ? 36.397 65.122 49.681 1.00 33.52 273 GLU C C 1
ATOM 10312 O O . GLU C 1 275 ? 35.592 65.980 50.052 1.00 34.81 273 GLU C O 1
ATOM 10318 N N . GLN C 1 276 ? 36.078 63.832 49.658 1.00 33.28 274 GLN C N 1
ATOM 10319 C CA . GLN C 1 276 ? 34.711 63.378 49.893 1.00 33.91 274 GLN C CA 1
ATOM 10320 C C . GLN C 1 276 ? 34.210 63.597 51.303 1.00 34.40 274 GLN C C 1
ATOM 10321 O O . GLN C 1 276 ? 32.977 63.588 51.518 1.00 33.31 274 GLN C O 1
ATOM 10327 N N . ASN C 1 277 ? 35.138 63.765 52.259 1.00 34.24 275 ASN C N 1
ATOM 10328 C CA . ASN C 1 277 ? 34.789 63.862 53.673 1.00 35.34 275 ASN C CA 1
ATOM 10329 C C . ASN C 1 277 ? 35.277 65.137 54.339 1.00 35.59 275 ASN C C 1
ATOM 10330 O O . ASN C 1 277 ? 35.269 65.255 55.552 1.00 36.35 275 ASN C O 1
ATOM 10335 N N . CYS C 1 278 ? 35.670 66.099 53.531 1.00 35.94 276 CYS C N 1
ATOM 10336 C CA . CYS C 1 278 ? 36.214 67.306 54.048 1.00 35.91 276 CYS C CA 1
ATOM 10337 C C . CYS C 1 278 ? 35.107 68.093 54.792 1.00 36.17 276 CYS C C 1
ATOM 10338 O O . CYS C 1 278 ? 34.023 68.367 54.256 1.00 34.96 276 CYS C O 1
ATOM 10341 N N . GLY C 1 279 ? 35.392 68.429 56.051 1.00 35.77 277 GLY C N 1
ATOM 10342 C CA . GLY C 1 279 ? 34.565 69.335 56.802 1.00 35.33 277 GLY C CA 1
ATOM 10343 C C . GLY C 1 279 ? 35.198 70.709 56.782 1.00 36.12 277 GLY C C 1
ATOM 10344 O O . GLY C 1 279 ? 36.110 70.989 55.988 1.00 36.75 277 GLY C O 1
ATOM 10345 N N . PRO C 1 280 ? 34.710 71.605 57.633 1.00 37.18 278 PRO C N 1
ATOM 10346 C CA . PRO C 1 280 ? 33.623 71.388 58.607 1.00 37.56 278 PRO C CA 1
ATOM 10347 C C . PRO C 1 280 ? 32.218 71.416 58.010 1.00 37.56 278 PRO C C 1
ATOM 10348 O O . PRO C 1 280 ? 31.940 72.196 57.122 1.00 35.67 278 PRO C O 1
ATOM 10352 N N . LYS C 1 281 ? 31.330 70.588 58.554 1.00 38.71 279 LYS C N 1
ATOM 10353 C CA . LYS C 1 281 ? 29.936 70.530 58.122 1.00 38.95 279 LYS C CA 1
ATOM 10354 C C . LYS C 1 281 ? 29.250 71.875 58.306 1.00 38.40 279 LYS C C 1
ATOM 10355 O O . LYS C 1 281 ? 29.559 72.603 59.253 1.00 37.83 279 LYS C O 1
ATOM 10361 N N . GLY C 1 282 ? 28.345 72.190 57.378 1.00 37.65 280 GLY C N 1
ATOM 10362 C CA . GLY C 1 282 ? 27.653 73.469 57.323 1.00 37.55 280 GLY C CA 1
ATOM 10363 C C . GLY C 1 282 ? 28.463 74.628 56.753 1.00 37.67 280 GLY C C 1
ATOM 10364 O O . GLY C 1 282 ? 28.022 75.772 56.846 1.00 38.53 280 GLY C O 1
ATOM 10365 N N . PHE C 1 283 ? 29.638 74.349 56.182 1.00 35.77 281 PHE C N 1
ATOM 10366 C CA . PHE C 1 283 ? 30.484 75.371 55.550 1.00 35.73 281 PHE C CA 1
ATOM 10367 C C . PHE C 1 283 ? 30.951 74.948 54.125 1.00 35.12 281 PHE C C 1
ATOM 10368 O O . PHE C 1 283 ? 31.949 75.457 53.639 1.00 34.25 281 PHE C O 1
ATOM 10376 N N . GLU C 1 284 ? 30.198 74.059 53.466 1.00 34.70 282 GLU C N 1
ATOM 10377 C CA . GLU C 1 284 ? 30.651 73.339 52.239 1.00 36.05 282 GLU C CA 1
ATOM 10378 C C . GLU C 1 284 ? 31.188 74.235 51.086 1.00 35.81 282 GLU C C 1
ATOM 10379 O O . GLU C 1 284 ? 32.178 73.887 50.385 1.00 36.64 282 GLU C O 1
ATOM 10385 N N . THR C 1 285 ? 30.536 75.373 50.901 1.00 34.42 283 THR C N 1
ATOM 10386 C CA . THR C 1 285 ? 30.837 76.277 49.801 1.00 35.22 283 THR C CA 1
ATOM 10387 C C . THR C 1 285 ? 31.840 77.349 50.206 1.00 35.40 283 THR C C 1
ATOM 10388 O O . THR C 1 285 ? 32.141 78.268 49.418 1.00 34.73 283 THR C O 1
ATOM 10392 N N . GLN C 1 286 ? 32.392 77.188 51.413 1.00 34.77 284 GLN C N 1
ATOM 10393 C CA . GLN C 1 286 ? 33.225 78.200 52.072 1.00 34.83 284 GLN C CA 1
ATOM 10394 C C . GLN C 1 286 ? 34.711 77.745 52.144 1.00 34.55 284 GLN C C 1
ATOM 10395 O O . GLN C 1 286 ? 34.985 76.547 52.192 1.00 33.88 284 GLN C O 1
ATOM 10401 N N . PRO C 1 287 ? 35.659 78.697 52.147 1.00 34.91 285 PRO C N 1
ATOM 10402 C CA . PRO C 1 287 ? 37.110 78.362 52.102 1.00 35.49 285 PRO C CA 1
ATOM 10403 C C . PRO C 1 287 ? 37.664 77.609 53.353 1.00 35.80 285 PRO C C 1
ATOM 10404 O O . PRO C 1 287 ? 38.695 76.942 53.284 1.00 36.28 285 PRO C O 1
ATOM 10408 N N . VAL C 1 288 ? 36.973 77.706 54.471 1.00 36.23 286 VAL C N 1
ATOM 10409 C CA . VAL C 1 288 ? 37.315 76.920 55.647 1.00 37.17 286 VAL C CA 1
ATOM 10410 C C . VAL C 1 288 ? 37.106 75.409 55.381 1.00 37.89 286 VAL C C 1
ATOM 10411 O O . VAL C 1 288 ? 37.751 74.572 56.000 1.00 36.86 286 VAL C O 1
ATOM 10415 N N . CYS C 1 289 ? 36.196 75.089 54.467 1.00 38.94 287 CYS C N 1
ATOM 10416 C CA . CYS C 1 289 ? 35.919 73.727 54.105 1.00 39.35 287 CYS C CA 1
ATOM 10417 C C . CYS C 1 289 ? 36.778 73.353 52.921 1.00 40.75 287 CYS C C 1
ATOM 10418 O O . CYS C 1 289 ? 36.308 73.223 51.804 1.00 42.22 287 CYS C O 1
ATOM 10421 N N . MET C 1 290 ? 38.066 73.188 53.166 1.00 40.88 288 MET C N 1
ATOM 10422 C CA . MET C 1 290 ? 38.939 72.731 52.107 1.00 41.87 288 MET C CA 1
ATOM 10423 C C . MET C 1 290 ? 40.177 72.069 52.706 1.00 39.73 288 MET C C 1
ATOM 10424 O O . MET C 1 290 ? 40.443 72.251 53.888 1.00 39.02 288 MET C O 1
ATOM 10429 N N . ALA C 1 291 ? 40.893 71.281 51.906 1.00 37.48 289 ALA C N 1
ATOM 10430 C CA . ALA C 1 291 ? 42.105 70.607 52.386 1.00 36.44 289 ALA C CA 1
ATOM 10431 C C . ALA C 1 291 ? 43.005 71.663 53.023 1.00 35.22 289 ALA C C 1
ATOM 10432 O O . ALA C 1 291 ? 43.077 72.788 52.534 1.00 33.87 289 ALA C O 1
ATOM 10434 N N . ARG C 1 292 ? 43.611 71.344 54.162 1.00 33.92 290 ARG C N 1
ATOM 10435 C CA . ARG C 1 292 ? 44.483 72.300 54.861 1.00 33.95 290 ARG C CA 1
ATOM 10436 C C . ARG C 1 292 ? 45.728 72.719 54.028 1.00 33.65 290 ARG C C 1
ATOM 10437 O O . ARG C 1 292 ? 46.119 73.888 54.006 1.00 33.60 290 ARG C O 1
ATOM 10445 N N . SER C 1 293 ? 46.366 71.765 53.395 1.00 33.29 291 SER C N 1
ATOM 10446 C CA . SER C 1 293 ? 47.599 72.043 52.658 1.00 33.71 291 SER C CA 1
ATOM 10447 C C . SER C 1 293 ? 47.880 70.855 51.756 1.00 34.28 291 SER C C 1
ATOM 10448 O O . SER C 1 293 ? 47.287 69.799 51.919 1.00 33.79 291 SER C O 1
ATOM 10451 N N . LEU C 1 294 ? 48.788 71.047 50.803 1.00 33.74 292 LEU C N 1
ATOM 10452 C CA . LEU C 1 294 ? 49.233 69.995 49.918 1.00 34.16 292 LEU C CA 1
ATOM 10453 C C . LEU C 1 294 ? 49.995 68.912 50.672 1.00 33.91 292 LEU C C 1
ATOM 10454 O O . LEU C 1 294 ? 49.974 67.739 50.276 1.00 34.19 292 LEU C O 1
ATOM 10459 N N . GLY C 1 295 ? 50.644 69.302 51.759 1.00 33.73 293 GLY C N 1
ATOM 10460 C CA . GLY C 1 295 ? 51.336 68.361 52.642 1.00 33.58 293 GLY C CA 1
ATOM 10461 C C . GLY C 1 295 ? 50.365 67.451 53.354 1.00 33.24 293 GLY C C 1
ATOM 10462 O O . GLY C 1 295 ? 50.535 66.219 53.405 1.00 33.34 293 GLY C O 1
ATOM 10463 N N . VAL C 1 296 ? 49.368 68.060 53.975 1.00 32.99 294 VAL C N 1
ATOM 10464 C CA . VAL C 1 296 ? 48.314 67.298 54.602 1.00 32.04 294 VAL C CA 1
ATOM 10465 C C . VAL C 1 296 ? 47.573 66.436 53.549 1.00 31.84 294 VAL C C 1
ATOM 10466 O O . VAL C 1 296 ? 47.280 65.287 53.814 1.00 30.03 294 VAL C O 1
ATOM 10470 N N . HIS C 1 297 ? 47.342 66.974 52.345 1.00 32.83 295 HIS C N 1
ATOM 10471 C CA . HIS C 1 297 ? 46.607 66.245 51.283 1.00 32.97 295 HIS C CA 1
ATOM 10472 C C . HIS C 1 297 ? 47.427 65.042 50.826 1.00 32.97 295 HIS C C 1
ATOM 10473 O O . HIS C 1 297 ? 46.907 63.922 50.745 1.00 32.19 295 HIS C O 1
ATOM 10480 N N . GLU C 1 298 ? 48.693 65.276 50.466 1.00 33.64 296 GLU C N 1
ATOM 10481 C CA . GLU C 1 298 ? 49.610 64.192 50.082 1.00 33.93 296 GLU C CA 1
ATOM 10482 C C . GLU C 1 298 ? 49.857 63.222 51.265 1.00 33.77 296 GLU C C 1
ATOM 10483 O O . GLU C 1 298 ? 50.198 62.065 51.084 1.00 34.09 296 GLU C O 1
ATOM 10489 N N . GLY C 1 299 ? 49.673 63.692 52.475 1.00 33.00 297 GLY C N 1
ATOM 10490 C CA . GLY C 1 299 ? 49.710 62.808 53.629 1.00 33.35 297 GLY C CA 1
ATOM 10491 C C . GLY C 1 299 ? 48.563 61.794 53.620 1.00 33.43 297 GLY C C 1
ATOM 10492 O O . GLY C 1 299 ? 48.670 60.683 54.202 1.00 32.40 297 GLY C O 1
ATOM 10493 N N . GLN C 1 300 ? 47.449 62.203 53.012 1.00 32.25 298 GLN C N 1
ATOM 10494 C CA . GLN C 1 300 ? 46.289 61.347 52.889 1.00 32.39 298 GLN C CA 1
ATOM 10495 C C . GLN C 1 300 ? 46.486 60.313 51.785 1.00 31.53 298 GLN C C 1
ATOM 10496 O O . GLN C 1 300 ? 46.141 59.146 51.949 1.00 32.66 298 GLN C O 1
ATOM 10502 N N . SER C 1 301 ? 47.027 60.746 50.663 1.00 32.46 299 SER C N 1
ATOM 10503 C CA . SER C 1 301 ? 47.340 59.841 49.551 1.00 30.51 299 SER C CA 1
ATOM 10504 C C . SER C 1 301 ? 48.429 58.822 49.946 1.00 29.97 299 SER C C 1
ATOM 10505 O O . SER C 1 301 ? 48.288 57.605 49.692 1.00 29.53 299 SER C O 1
ATOM 10508 N N . LEU C 1 302 ? 49.503 59.295 50.577 1.00 28.99 300 LEU C N 1
ATOM 10509 C CA . LEU C 1 302 ? 50.602 58.415 50.939 1.00 29.27 300 LEU C CA 1
ATOM 10510 C C . LEU C 1 302 ? 50.255 57.529 52.140 1.00 29.53 300 LEU C C 1
ATOM 10511 O O . LEU C 1 302 ? 50.799 56.436 52.338 1.00 31.15 300 LEU C O 1
ATOM 10516 N N . PHE C 1 303 ? 49.332 57.974 52.952 1.00 28.74 301 PHE C N 1
ATOM 10517 C CA . PHE C 1 303 ? 48.813 57.079 54.002 1.00 28.48 301 PHE C CA 1
ATOM 10518 C C . PHE C 1 303 ? 48.164 55.843 53.334 1.00 28.32 301 PHE C C 1
ATOM 10519 O O . PHE C 1 303 ? 48.446 54.655 53.667 1.00 27.48 301 PHE C O 1
ATOM 10527 N N . ALA C 1 304 ? 47.335 56.117 52.336 1.00 28.22 302 ALA C N 1
ATOM 10528 C CA . ALA C 1 304 ? 46.694 55.029 51.548 1.00 27.95 302 ALA C CA 1
ATOM 10529 C C . ALA C 1 304 ? 47.744 54.187 50.884 1.00 29.09 302 ALA C C 1
ATOM 10530 O O . ALA C 1 304 ? 47.769 52.958 51.040 1.00 28.80 302 ALA C O 1
ATOM 10532 N N . GLU C 1 305 ? 48.616 54.842 50.106 1.00 30.01 303 GLU C N 1
ATOM 10533 C CA . GLU C 1 305 ? 49.497 54.119 49.247 1.00 30.11 303 GLU C CA 1
ATOM 10534 C C . GLU C 1 305 ? 50.693 53.485 49.935 1.00 30.28 303 GLU C C 1
ATOM 10535 O O . GLU C 1 305 ? 50.983 52.290 49.690 1.00 29.57 303 GLU C O 1
ATOM 10541 N N . MET C 1 306 ? 51.380 54.274 50.764 1.00 30.21 304 MET C N 1
ATOM 10542 C CA . MET C 1 306 ? 52.609 53.849 51.407 1.00 31.30 304 MET C CA 1
ATOM 10543 C C . MET C 1 306 ? 52.396 53.129 52.704 1.00 31.71 304 MET C C 1
ATOM 10544 O O . MET C 1 306 ? 52.879 52.008 52.877 1.00 32.07 304 MET C O 1
ATOM 10549 N N . GLN C 1 307 ? 51.670 53.778 53.615 1.00 31.30 305 GLN C N 1
ATOM 10550 C CA . GLN C 1 307 ? 51.453 53.213 54.942 1.00 31.61 305 GLN C CA 1
ATOM 10551 C C . GLN C 1 307 ? 50.644 51.918 54.903 1.00 32.51 305 GLN C C 1
ATOM 10552 O O . GLN C 1 307 ? 50.972 50.970 55.621 1.00 34.41 305 GLN C O 1
ATOM 10558 N N . ILE C 1 308 ? 49.612 51.854 54.063 1.00 32.98 306 ILE C N 1
ATOM 10559 C CA . ILE C 1 308 ? 48.790 50.652 53.931 1.00 32.55 306 ILE C CA 1
ATOM 10560 C C . ILE C 1 308 ? 49.172 49.837 52.660 1.00 34.06 306 ILE C C 1
ATOM 10561 O O . ILE C 1 308 ? 49.526 48.654 52.752 1.00 34.74 306 ILE C O 1
ATOM 10566 N N . GLY C 1 309 ? 49.129 50.506 51.513 1.00 32.45 307 GLY C N 1
ATOM 10567 C CA . GLY C 1 309 ? 49.258 49.888 50.195 1.00 32.86 307 GLY C CA 1
ATOM 10568 C C . GLY C 1 309 ? 50.570 49.153 49.944 1.00 32.92 307 GLY C C 1
ATOM 10569 O O . GLY C 1 309 ? 50.581 48.124 49.295 1.00 33.69 307 GLY C O 1
ATOM 10570 N N . ARG C 1 310 ? 51.676 49.612 50.493 1.00 32.62 308 ARG C N 1
ATOM 10571 C CA . ARG C 1 310 ? 52.911 48.834 50.340 1.00 32.47 308 ARG C CA 1
ATOM 10572 C C . ARG C 1 310 ? 53.310 47.997 51.574 1.00 31.96 308 ARG C C 1
ATOM 10573 O O . ARG C 1 310 ? 54.460 47.579 51.662 1.00 33.28 308 ARG C O 1
ATOM 10581 N N . SER C 1 311 ? 52.391 47.764 52.533 1.00 32.08 309 SER C N 1
ATOM 10582 C CA . SER C 1 311 ? 52.732 47.050 53.731 1.00 30.40 309 SER C CA 1
ATOM 10583 C C . SER C 1 311 ? 52.656 45.548 53.450 1.00 30.65 309 SER C C 1
ATOM 10584 O O . SER C 1 311 ? 51.862 45.109 52.625 1.00 29.73 309 SER C O 1
ATOM 10587 N N . GLY C 1 312 ? 53.448 44.772 54.175 1.00 30.31 310 GLY C N 1
ATOM 10588 C CA . GLY C 1 312 ? 53.339 43.299 54.165 1.00 31.36 310 GLY C CA 1
ATOM 10589 C C . GLY C 1 312 ? 51.968 42.744 54.468 1.00 31.37 310 GLY C C 1
ATOM 10590 O O . GLY C 1 312 ? 51.559 41.767 53.891 1.00 32.15 310 GLY C O 1
ATOM 10591 N N . ALA C 1 313 ? 51.233 43.383 55.368 1.00 32.73 311 ALA C N 1
ATOM 10592 C CA . ALA C 1 313 ? 49.870 42.931 55.725 1.00 31.43 311 ALA C CA 1
ATOM 10593 C C . ALA C 1 313 ? 48.941 43.103 54.519 1.00 30.96 311 ALA C C 1
ATOM 10594 O O . ALA C 1 313 ? 48.116 42.249 54.229 1.00 30.73 311 ALA C O 1
ATOM 10596 N N . PHE C 1 314 ? 49.078 44.204 53.797 1.00 30.55 312 PHE C N 1
ATOM 10597 C CA . PHE C 1 314 ? 48.250 44.413 52.612 1.00 31.08 312 PHE C CA 1
ATOM 10598 C C . PHE C 1 314 ? 48.558 43.376 51.522 1.00 31.48 312 PHE C C 1
ATOM 10599 O O . PHE C 1 314 ? 47.676 42.976 50.766 1.00 32.80 312 PHE C O 1
ATOM 10607 N N . MET C 1 315 ? 49.788 42.908 51.457 1.00 31.52 313 MET C N 1
ATOM 10608 C CA . MET C 1 315 ? 50.183 41.867 50.457 1.00 32.19 313 MET C CA 1
ATOM 10609 C C . MET C 1 315 ? 49.445 40.536 50.685 1.00 32.19 313 MET C C 1
ATOM 10610 O O . MET C 1 315 ? 49.175 39.793 49.748 1.00 30.76 313 MET C O 1
ATOM 10615 N N . GLU C 1 316 ? 49.138 40.266 51.948 1.00 31.69 314 GLU C N 1
ATOM 10616 C CA . GLU C 1 316 ? 48.420 39.090 52.349 1.00 32.85 314 GLU C CA 1
ATOM 10617 C C . GLU C 1 316 ? 47.010 39.190 51.841 1.00 31.87 314 GLU C C 1
ATOM 10618 O O . GLU C 1 316 ? 46.443 38.191 51.460 1.00 31.25 314 GLU C O 1
ATOM 10624 N N . PHE C 1 317 ? 46.437 40.400 51.863 1.00 31.80 315 PHE C N 1
ATOM 10625 C CA . PHE C 1 317 ? 45.143 40.637 51.296 1.00 31.80 315 PHE C CA 1
ATOM 10626 C C . PHE C 1 317 ? 45.216 40.690 49.742 1.00 32.03 315 PHE C C 1
ATOM 10627 O O . PHE C 1 317 ? 44.396 40.122 49.039 1.00 31.78 315 PHE C O 1
ATOM 10635 N N . LEU C 1 318 ? 46.220 41.357 49.219 1.00 31.29 316 LEU C N 1
ATOM 10636 C CA . LEU C 1 318 ? 46.350 41.544 47.753 1.00 30.99 316 LEU C CA 1
ATOM 10637 C C . LEU C 1 318 ? 46.517 40.249 46.946 1.00 31.28 316 LEU C C 1
ATOM 10638 O O . LEU C 1 318 ? 45.818 40.030 45.931 1.00 31.19 316 LEU C O 1
ATOM 10643 N N . ALA C 1 319 ? 47.430 39.412 47.408 1.00 29.92 317 ALA C N 1
ATOM 10644 C CA . ALA C 1 319 ? 47.873 38.253 46.668 1.00 30.63 317 ALA C CA 1
ATOM 10645 C C . ALA C 1 319 ? 46.726 37.326 46.225 1.00 30.75 317 ALA C C 1
ATOM 10646 O O . ALA C 1 319 ? 46.677 36.943 45.042 1.00 30.86 317 ALA C O 1
ATOM 10648 N N . PRO C 1 320 ? 45.831 36.937 47.157 1.00 31.98 318 PRO C N 1
ATOM 10649 C CA . PRO C 1 320 ? 44.645 36.179 46.709 1.00 32.18 318 PRO C CA 1
ATOM 10650 C C . PRO C 1 320 ? 43.720 36.932 45.750 1.00 32.09 318 PRO C C 1
ATOM 10651 O O . PRO C 1 320 ? 43.040 36.293 44.923 1.00 31.89 318 PRO C O 1
ATOM 10655 N N . ARG C 1 321 ? 43.692 38.256 45.819 1.00 32.48 319 ARG C N 1
ATOM 10656 C CA . ARG C 1 321 ? 42.914 39.002 44.843 1.00 32.74 319 ARG C CA 1
ATOM 10657 C C . ARG C 1 321 ? 43.538 38.984 43.476 1.00 32.43 319 ARG C C 1
ATOM 10658 O O . ARG C 1 321 ? 42.810 38.972 42.495 1.00 31.55 319 ARG C O 1
ATOM 10666 N N . LEU C 1 322 ? 44.874 39.003 43.396 1.00 31.74 320 LEU C N 1
ATOM 10667 C CA . LEU C 1 322 ? 45.540 38.904 42.092 1.00 31.64 320 LEU C CA 1
ATOM 10668 C C . LEU C 1 322 ? 45.236 37.554 41.424 1.00 31.25 320 LEU C C 1
ATOM 10669 O O . LEU C 1 322 ? 45.036 37.490 40.229 1.00 30.18 320 LEU C O 1
ATOM 10674 N N . VAL C 1 323 ? 45.208 36.476 42.216 1.00 31.89 321 VAL C N 1
ATOM 10675 C CA . VAL C 1 323 ? 44.911 35.134 41.705 1.00 31.42 321 VAL C CA 1
ATOM 10676 C C . VAL C 1 323 ? 43.490 35.141 41.151 1.00 32.14 321 VAL C C 1
ATOM 10677 O O . VAL C 1 323 ? 43.245 34.658 40.059 1.00 31.79 321 VAL C O 1
ATOM 10681 N N . GLU C 1 324 ? 42.588 35.750 41.911 1.00 33.07 322 GLU C N 1
ATOM 10682 C CA . GLU C 1 324 ? 41.177 35.796 41.597 1.00 34.07 322 GLU C CA 1
ATOM 10683 C C . GLU C 1 324 ? 40.898 36.594 40.335 1.00 33.75 322 GLU C C 1
ATOM 10684 O O . GLU C 1 324 ? 40.101 36.190 39.529 1.00 34.17 322 GLU C O 1
ATOM 10690 N N . TYR C 1 325 ? 41.573 37.721 40.174 1.00 32.97 323 TYR C N 1
ATOM 10691 C CA . TYR C 1 325 ? 41.304 38.623 39.084 1.00 33.01 323 TYR C CA 1
ATOM 10692 C C . TYR C 1 325 ? 42.069 38.300 37.805 1.00 33.11 323 TYR C C 1
ATOM 10693 O O . TYR C 1 325 ? 41.552 38.493 36.729 1.00 33.95 323 TYR C O 1
ATOM 10702 N N . PHE C 1 326 ? 43.295 37.801 37.917 1.00 32.62 324 PHE C N 1
ATOM 10703 C CA . PHE C 1 326 ? 44.142 37.589 36.746 1.00 32.10 324 PHE C CA 1
ATOM 10704 C C . PHE C 1 326 ? 44.465 36.101 36.539 1.00 31.74 324 PHE C C 1
ATOM 10705 O O . PHE C 1 326 ? 45.049 35.746 35.518 1.00 31.90 324 PHE C O 1
ATOM 10713 N N . GLY C 1 327 ? 44.155 35.247 37.515 1.00 30.60 325 GLY C N 1
ATOM 10714 C CA . GLY C 1 327 ? 44.580 33.859 37.437 1.00 30.79 325 GLY C CA 1
ATOM 10715 C C . GLY C 1 327 ? 45.922 33.661 38.108 1.00 30.44 325 GLY C C 1
ATOM 10716 O O . GLY C 1 327 ? 46.763 34.575 38.180 1.00 29.94 325 GLY C O 1
ATOM 10717 N N . ASP C 1 328 ? 46.118 32.450 38.604 1.00 29.73 326 ASP C N 1
ATOM 10718 C CA . ASP C 1 328 ? 47.239 32.158 39.474 1.00 29.23 326 ASP C CA 1
ATOM 10719 C C . ASP C 1 328 ? 48.524 32.106 38.669 1.00 28.77 326 ASP C C 1
ATOM 10720 O O . ASP C 1 328 ? 48.532 31.723 37.493 1.00 27.89 326 ASP C O 1
ATOM 10725 N N . GLN C 1 329 ? 49.608 32.519 39.311 1.00 28.51 327 GLN C N 1
ATOM 10726 C CA . GLN C 1 329 ? 50.939 32.329 38.746 1.00 28.61 327 GLN C CA 1
ATOM 10727 C C . GLN C 1 329 ? 51.921 32.345 39.909 1.00 28.68 327 GLN C C 1
ATOM 10728 O O . GLN C 1 329 ? 51.600 32.883 40.996 1.00 27.23 327 GLN C O 1
ATOM 10734 N N . PRO C 1 330 ? 53.123 31.777 39.703 1.00 28.15 328 PRO C N 1
ATOM 10735 C CA . PRO C 1 330 ? 54.109 31.787 40.775 1.00 28.74 328 PRO C CA 1
ATOM 10736 C C . PRO C 1 330 ? 54.357 33.124 41.468 1.00 29.49 328 PRO C C 1
ATOM 10737 O O . PRO C 1 330 ? 54.593 33.122 42.641 1.00 29.31 328 PRO C O 1
ATOM 10741 N N . ALA C 1 331 ? 54.323 34.255 40.753 1.00 29.96 329 ALA C N 1
ATOM 10742 C CA . ALA C 1 331 ? 54.590 35.555 41.386 1.00 30.56 329 ALA C CA 1
ATOM 10743 C C . ALA C 1 331 ? 53.578 35.923 42.488 1.00 30.26 329 ALA C C 1
ATOM 10744 O O . ALA C 1 331 ? 53.860 36.780 43.323 1.00 31.42 329 ALA C O 1
ATOM 10746 N N . PHE C 1 332 ? 52.401 35.293 42.487 1.00 30.34 330 PHE C N 1
ATOM 10747 C CA . PHE C 1 332 ? 51.271 35.780 43.304 1.00 30.81 330 PHE C CA 1
ATOM 10748 C C . PHE C 1 332 ? 51.205 35.195 44.705 1.00 31.42 330 PHE C C 1
ATOM 10749 O O . PHE C 1 332 ? 50.264 34.481 45.035 1.00 31.61 330 PHE C O 1
ATOM 10757 N N . THR C 1 333 ? 52.222 35.484 45.522 1.00 31.73 331 THR C N 1
ATOM 10758 C CA . THR C 1 333 ? 52.225 35.118 46.929 1.00 30.97 331 THR C CA 1
ATOM 10759 C C . THR C 1 333 ? 52.421 36.417 47.707 1.00 32.04 331 THR C C 1
ATOM 10760 O O . THR C 1 333 ? 52.864 37.429 47.140 1.00 31.81 331 THR C O 1
ATOM 10764 N N . SER C 1 334 ? 52.059 36.413 48.991 1.00 31.97 332 SER C N 1
ATOM 10765 C CA . SER C 1 334 ? 52.223 37.598 49.784 1.00 32.38 332 SER C CA 1
ATOM 10766 C C . SER C 1 334 ? 53.703 37.928 49.940 1.00 32.61 332 SER C C 1
ATOM 10767 O O . SER C 1 334 ? 54.067 39.089 49.765 1.00 32.71 332 SER C O 1
ATOM 10770 N N . SER C 1 335 ? 54.558 36.928 50.226 1.00 32.76 333 SER C N 1
ATOM 10771 C CA . SER C 1 335 ? 56.007 37.151 50.316 1.00 33.10 333 SER C CA 1
ATOM 10772 C C . SER C 1 335 ? 56.622 37.765 49.092 1.00 32.57 333 SER C C 1
ATOM 10773 O O . SER C 1 335 ? 57.403 38.707 49.199 1.00 32.90 333 SER C O 1
ATOM 10776 N N . ASN C 1 336 ? 56.332 37.184 47.935 1.00 31.97 334 ASN C N 1
ATOM 10777 C CA . ASN C 1 336 ? 56.922 37.654 46.704 1.00 32.01 334 ASN C CA 1
ATOM 10778 C C . ASN C 1 336 ? 56.404 39.051 46.322 1.00 31.71 334 ASN C C 1
ATOM 10779 O O . ASN C 1 336 ? 57.178 39.923 45.961 1.00 31.73 334 ASN C O 1
ATOM 10784 N N . MET C 1 337 ? 55.105 39.256 46.406 1.00 31.27 335 MET C N 1
ATOM 10785 C CA . MET C 1 337 ? 54.541 40.533 46.056 1.00 31.48 335 MET C CA 1
ATOM 10786 C C . MET C 1 337 ? 55.071 41.668 46.937 1.00 32.12 335 MET C C 1
ATOM 10787 O O . MET C 1 337 ? 55.222 42.783 46.461 1.00 32.76 335 MET C O 1
ATOM 10792 N N . LYS C 1 338 ? 55.308 41.400 48.223 1.00 32.45 336 LYS C N 1
ATOM 10793 C CA . LYS C 1 338 ? 56.019 42.341 49.071 1.00 32.98 336 LYS C CA 1
ATOM 10794 C C . LYS C 1 338 ? 57.371 42.715 48.477 1.00 33.06 336 LYS C C 1
ATOM 10795 O O . LYS C 1 338 ? 57.753 43.876 48.471 1.00 32.10 336 LYS C O 1
ATOM 10801 N N . ARG C 1 339 ? 58.109 41.706 48.023 1.00 32.52 337 ARG C N 1
ATOM 10802 C CA . ARG C 1 339 ? 59.427 41.937 47.470 1.00 33.34 337 ARG C CA 1
ATOM 10803 C C . ARG C 1 339 ? 59.333 42.787 46.238 1.00 32.67 337 ARG C C 1
ATOM 10804 O O . ARG C 1 339 ? 60.146 43.652 46.046 1.00 32.63 337 ARG C O 1
ATOM 10812 N N . VAL C 1 340 ? 58.325 42.549 45.413 1.00 33.43 338 VAL C N 1
ATOM 10813 C CA . VAL C 1 340 ? 58.100 43.341 44.213 1.00 33.84 338 VAL C CA 1
ATOM 10814 C C . VAL C 1 340 ? 57.703 44.780 44.607 1.00 35.26 338 VAL C C 1
ATOM 10815 O O . VAL C 1 340 ? 58.267 45.731 44.087 1.00 34.87 338 VAL C O 1
ATOM 10819 N N . ILE C 1 341 ? 56.737 44.938 45.514 1.00 35.66 339 ILE C N 1
ATOM 10820 C CA . ILE C 1 341 ? 56.134 46.261 45.726 1.00 36.76 339 ILE C CA 1
ATOM 10821 C C . ILE C 1 341 ? 57.095 47.138 46.547 1.00 37.32 339 ILE C C 1
ATOM 10822 O O . ILE C 1 341 ? 57.096 48.367 46.402 1.00 38.66 339 ILE C O 1
ATOM 10827 N N . GLN C 1 342 ? 57.914 46.498 47.381 1.00 37.48 340 GLN C N 1
ATOM 10828 C CA . GLN C 1 342 ? 58.929 47.173 48.184 1.00 38.14 340 GLN C CA 1
ATOM 10829 C C . GLN C 1 342 ? 60.300 47.215 47.535 1.00 39.23 340 GLN C C 1
ATOM 10830 O O . GLN C 1 342 ? 61.272 47.457 48.221 1.00 38.68 340 GLN C O 1
ATOM 10836 N N . ARG C 1 343 ? 60.400 46.985 46.219 1.00 41.00 341 ARG C N 1
ATOM 10837 C CA . ARG C 1 343 ? 61.734 47.042 45.580 1.00 41.30 341 ARG C CA 1
ATOM 10838 C C . ARG C 1 343 ? 62.366 48.451 45.636 1.00 39.86 341 ARG C C 1
ATOM 10839 O O . ARG C 1 343 ? 61.667 49.485 45.507 1.00 39.52 341 ARG C O 1
ATOM 10847 N N . VAL C 1 344 ? 63.671 48.455 45.891 1.00 38.99 342 VAL C N 1
ATOM 10848 C CA . VAL C 1 344 ? 64.480 49.666 46.014 1.00 38.03 342 VAL C CA 1
ATOM 10849 C C . VAL C 1 344 ? 65.411 49.584 44.818 1.00 37.95 342 VAL C C 1
ATOM 10850 O O . VAL C 1 344 ? 66.136 48.607 44.696 1.00 37.83 342 VAL C O 1
ATOM 10854 N N . SER C 1 345 ? 65.338 50.564 43.918 1.00 37.24 343 SER C N 1
ATOM 10855 C CA . SER C 1 345 ? 66.240 50.619 42.768 1.00 37.92 343 SER C CA 1
ATOM 10856 C C . SER C 1 345 ? 66.359 52.078 42.384 1.00 37.43 343 SER C C 1
ATOM 10857 O O . SER C 1 345 ? 65.445 52.622 41.769 1.00 37.92 343 SER C O 1
ATOM 10860 N N . PRO C 1 346 ? 67.458 52.735 42.795 1.00 36.99 344 PRO C N 1
ATOM 10861 C CA . PRO C 1 346 ? 67.568 54.147 42.453 1.00 36.68 344 PRO C CA 1
ATOM 10862 C C . PRO C 1 346 ? 67.543 54.368 40.963 1.00 36.27 344 PRO C C 1
ATOM 10863 O O . PRO C 1 346 ? 68.069 53.569 40.209 1.00 35.69 344 PRO C O 1
ATOM 10867 N N . GLY C 1 347 ? 66.899 55.439 40.554 1.00 36.21 345 GLY C N 1
ATOM 10868 C CA . GLY C 1 347 ? 66.948 55.874 39.175 1.00 36.05 345 GLY C CA 1
ATOM 10869 C C . GLY C 1 347 ? 66.860 57.385 39.070 1.00 36.12 345 GLY C C 1
ATOM 10870 O O . GLY C 1 347 ? 66.778 58.100 40.094 1.00 32.84 345 GLY C O 1
ATOM 10871 N N . LEU C 1 348 ? 66.880 57.850 37.816 1.00 35.96 346 LEU C N 1
ATOM 10872 C CA . LEU C 1 348 ? 66.999 59.267 37.464 1.00 36.84 346 LEU C CA 1
ATOM 10873 C C . LEU C 1 348 ? 65.678 60.029 37.590 1.00 37.85 346 LEU C C 1
ATOM 10874 O O . LEU C 1 348 ? 65.658 61.223 37.926 1.00 37.62 346 LEU C O 1
ATOM 10879 N N . ILE C 1 349 ? 64.568 59.321 37.389 1.00 38.15 347 ILE C N 1
ATOM 10880 C CA . ILE C 1 349 ? 63.259 59.948 37.273 1.00 38.63 347 ILE C CA 1
ATOM 10881 C C . ILE C 1 349 ? 62.432 59.912 38.579 1.00 39.42 347 ILE C C 1
ATOM 10882 O O . ILE C 1 349 ? 62.061 58.843 39.070 1.00 40.03 347 ILE C O 1
ATOM 10887 N N . ARG C 1 350 ? 62.134 61.097 39.102 1.00 39.82 348 ARG C N 1
ATOM 10888 C CA . ARG C 1 350 ? 61.430 61.239 40.400 1.00 41.10 348 ARG C CA 1
ATOM 10889 C C . ARG C 1 350 ? 60.079 60.544 40.402 1.00 41.57 348 ARG C C 1
ATOM 10890 O O . ARG C 1 350 ? 59.711 59.869 41.374 1.00 42.30 348 ARG C O 1
ATOM 10898 N N . ILE C 1 351 ? 59.324 60.746 39.333 1.00 41.98 349 ILE C N 1
ATOM 10899 C CA . ILE C 1 351 ? 57.974 60.174 39.270 1.00 42.19 349 ILE C CA 1
ATOM 10900 C C . ILE C 1 351 ? 57.965 58.627 39.298 1.00 41.44 349 ILE C C 1
ATOM 10901 O O . ILE C 1 351 ? 57.000 58.034 39.737 1.00 41.34 349 ILE C O 1
ATOM 10906 N N . ASP C 1 352 ? 59.058 57.998 38.889 1.00 40.30 350 ASP C N 1
ATOM 10907 C CA . ASP C 1 352 ? 59.167 56.552 38.899 1.00 40.19 350 ASP C CA 1
ATOM 10908 C C . ASP C 1 352 ? 59.848 56.057 40.166 1.00 39.47 350 ASP C C 1
ATOM 10909 O O . ASP C 1 352 ? 60.066 54.862 40.331 1.00 39.45 350 ASP C O 1
ATOM 10914 N N . ALA C 1 353 ? 60.158 56.949 41.095 1.00 38.66 351 ALA C N 1
ATOM 10915 C CA . ALA C 1 353 ? 61.025 56.564 42.192 1.00 38.41 351 ALA C CA 1
ATOM 10916 C C . ALA C 1 353 ? 60.231 55.761 43.220 1.00 38.05 351 ALA C C 1
ATOM 10917 O O . ALA C 1 353 ? 59.066 56.063 43.503 1.00 38.68 351 ALA C O 1
ATOM 10919 N N . ASP C 1 354 ? 60.883 54.740 43.769 1.00 38.19 352 ASP C N 1
ATOM 10920 C CA . ASP C 1 354 ? 60.357 53.970 44.907 1.00 38.20 352 ASP C CA 1
ATOM 10921 C C . ASP C 1 354 ? 60.262 54.783 46.197 1.00 37.33 352 ASP C C 1
ATOM 10922 O O . ASP C 1 354 ? 60.771 55.900 46.280 1.00 37.48 352 ASP C O 1
ATOM 10927 N N . GLU C 1 355 ? 59.624 54.202 47.211 1.00 36.41 353 GLU C N 1
ATOM 10928 C CA . GLU C 1 355 ? 59.301 54.910 48.465 1.00 35.88 353 GLU C CA 1
ATOM 10929 C C . GLU C 1 355 ? 60.528 55.486 49.193 1.00 35.40 353 GLU C C 1
ATOM 10930 O O . GLU C 1 355 ? 60.420 56.533 49.860 1.00 34.18 353 GLU C O 1
ATOM 10936 N N . LEU C 1 356 ? 61.657 54.774 49.091 1.00 35.10 354 LEU C N 1
ATOM 10937 C CA . LEU C 1 356 ? 62.889 55.148 49.789 1.00 35.46 354 LEU C CA 1
ATOM 10938 C C . LEU C 1 356 ? 63.689 56.218 49.024 1.00 35.57 354 LEU C C 1
ATOM 10939 O O . LEU C 1 356 ? 64.282 57.107 49.614 1.00 35.47 354 LEU C O 1
ATOM 10944 N N . CYS C 1 357 ? 63.687 56.125 47.703 1.00 36.35 355 CYS C N 1
ATOM 10945 C CA . CYS C 1 357 ? 64.454 57.041 46.853 1.00 36.50 355 CYS C CA 1
ATOM 10946 C C . CYS C 1 357 ? 63.710 58.363 46.650 1.00 36.04 355 CYS C C 1
ATOM 10947 O O . CYS C 1 357 ? 64.317 59.427 46.570 1.00 35.88 355 CYS C O 1
ATOM 10950 N N . TYR C 1 358 ? 62.389 58.291 46.542 1.00 36.59 356 TYR C N 1
ATOM 10951 C CA . TYR C 1 358 ? 61.565 59.464 46.284 1.00 36.35 356 TYR C CA 1
ATOM 10952 C C . TYR C 1 358 ? 61.977 60.738 47.094 1.00 36.03 356 TYR C C 1
ATOM 10953 O O . TYR C 1 358 ? 62.169 61.819 46.501 1.00 35.84 356 TYR C O 1
ATOM 10962 N N . PRO C 1 359 ? 62.082 60.624 48.428 1.00 34.84 357 PRO C N 1
ATOM 10963 C CA . PRO C 1 359 ? 62.498 61.817 49.202 1.00 34.80 357 PRO C CA 1
ATOM 10964 C C . PRO C 1 359 ? 63.861 62.411 48.836 1.00 34.28 357 PRO C C 1
ATOM 10965 O O . PRO C 1 359 ? 64.065 63.620 49.005 1.00 33.74 357 PRO C O 1
ATOM 10969 N N . LEU C 1 360 ? 64.798 61.607 48.345 1.00 33.75 358 LEU C N 1
ATOM 10970 C CA . LEU C 1 360 ? 66.047 62.181 47.904 1.00 33.19 358 LEU C CA 1
ATOM 10971 C C . LEU C 1 360 ? 65.838 63.123 46.693 1.00 33.39 358 LEU C C 1
ATOM 10972 O O . LEU C 1 360 ? 66.461 64.198 46.607 1.00 33.17 358 LEU C O 1
ATOM 10977 N N . HIS C 1 361 ? 64.952 62.723 45.785 1.00 33.80 359 HIS C N 1
ATOM 10978 C CA . HIS C 1 361 ? 64.595 63.508 44.618 1.00 33.26 359 HIS C CA 1
ATOM 10979 C C . HIS C 1 361 ? 63.970 64.822 45.061 1.00 33.63 359 HIS C C 1
ATOM 10980 O O . HIS C 1 361 ? 64.325 65.880 44.532 1.00 33.41 359 HIS C O 1
ATOM 10987 N N . VAL C 1 362 ? 63.062 64.764 46.056 1.00 33.36 360 VAL C N 1
ATOM 10988 C CA . VAL C 1 362 ? 62.413 65.949 46.587 1.00 32.49 360 VAL C CA 1
ATOM 10989 C C . VAL C 1 362 ? 63.418 66.879 47.254 1.00 32.99 360 VAL C C 1
ATOM 10990 O O . VAL C 1 362 ? 63.377 68.096 47.066 1.00 33.02 360 VAL C O 1
ATOM 10994 N N . MET C 1 363 ? 64.299 66.314 48.064 1.00 33.27 361 MET C N 1
ATOM 10995 C CA . MET C 1 363 ? 65.249 67.119 48.807 1.00 34.36 361 MET C CA 1
ATOM 10996 C C . MET C 1 363 ? 66.192 67.951 47.899 1.00 34.67 361 MET C C 1
ATOM 10997 O O . MET C 1 363 ? 66.462 69.102 48.181 1.00 33.81 361 MET C O 1
ATOM 11002 N N . LEU C 1 364 ? 66.683 67.357 46.818 1.00 34.80 362 LEU C N 1
ATOM 11003 C CA . LEU C 1 364 ? 67.570 68.075 45.898 1.00 35.97 362 LEU C CA 1
ATOM 11004 C C . LEU C 1 364 ? 66.864 69.250 45.191 1.00 35.81 362 LEU C C 1
ATOM 11005 O O . LEU C 1 364 ? 67.457 70.316 45.028 1.00 36.06 362 LEU C O 1
ATOM 11010 N N . ARG C 1 365 ? 65.604 69.057 44.799 1.00 36.19 363 ARG C N 1
ATOM 11011 C CA . ARG C 1 365 ? 64.796 70.124 44.192 1.00 36.02 363 ARG C CA 1
ATOM 11012 C C . ARG C 1 365 ? 64.594 71.277 45.191 1.00 36.67 363 ARG C C 1
ATOM 11013 O O . ARG C 1 365 ? 64.771 72.454 44.850 1.00 36.07 363 ARG C O 1
ATOM 11021 N N . TYR C 1 366 ? 64.258 70.932 46.432 1.00 36.16 364 TYR C N 1
ATOM 11022 C CA . TYR C 1 366 ? 64.163 71.933 47.513 1.00 36.19 364 TYR C CA 1
ATOM 11023 C C . TYR C 1 366 ? 65.456 72.745 47.673 1.00 35.85 364 TYR C C 1
ATOM 11024 O O . TYR C 1 366 ? 65.423 73.970 47.726 1.00 35.67 364 TYR C O 1
ATOM 11033 N N . GLU C 1 367 ? 66.586 72.050 47.718 1.00 35.42 365 GLU C N 1
ATOM 11034 C CA . GLU C 1 367 ? 67.872 72.693 47.904 1.00 36.05 365 GLU C CA 1
ATOM 11035 C C . GLU C 1 367 ? 68.186 73.594 46.713 1.00 35.77 365 GLU C C 1
ATOM 11036 O O . GLU C 1 367 ? 68.691 74.694 46.885 1.00 35.59 365 GLU C O 1
ATOM 11042 N N . ILE C 1 368 ? 67.830 73.151 45.520 1.00 35.38 366 ILE C N 1
ATOM 11043 C CA . ILE C 1 368 ? 68.075 73.945 44.303 1.00 35.89 366 ILE C CA 1
ATOM 11044 C C . ILE C 1 368 ? 67.202 75.216 44.257 1.00 36.24 366 ILE C C 1
ATOM 11045 O O . ILE C 1 368 ? 67.707 76.294 43.960 1.00 34.82 366 ILE C O 1
ATOM 11050 N N . GLU C 1 369 ? 65.916 75.078 44.595 1.00 37.09 367 GLU C N 1
ATOM 11051 C CA . GLU C 1 369 ? 65.000 76.218 44.695 1.00 38.16 367 GLU C CA 1
ATOM 11052 C C . GLU C 1 369 ? 65.417 77.222 45.794 1.00 38.87 367 GLU C C 1
ATOM 11053 O O . GLU C 1 369 ? 65.410 78.433 45.556 1.00 38.94 367 GLU C O 1
ATOM 11059 N N . ARG C 1 370 ? 65.781 76.730 46.982 1.00 39.46 368 ARG C N 1
ATOM 11060 C CA . ARG C 1 370 ? 66.306 77.615 48.041 1.00 40.10 368 ARG C CA 1
ATOM 11061 C C . ARG C 1 370 ? 67.516 78.417 47.583 1.00 40.26 368 ARG C C 1
ATOM 11062 O O . ARG C 1 370 ? 67.525 79.639 47.699 1.00 39.97 368 ARG C O 1
ATOM 11070 N N . ASP C 1 371 ? 68.527 77.720 47.072 1.00 40.00 369 ASP C N 1
ATOM 11071 C CA . ASP C 1 371 ? 69.749 78.360 46.588 1.00 39.98 369 ASP C CA 1
ATOM 11072 C C . ASP C 1 371 ? 69.522 79.361 45.457 1.00 39.55 369 ASP C C 1
ATOM 11073 O O . ASP C 1 371 ? 70.080 80.446 45.496 1.00 38.72 369 ASP C O 1
ATOM 11078 N N . LEU C 1 372 ? 68.705 79.013 44.466 1.00 39.37 370 LEU C N 1
ATOM 11079 C CA . LEU C 1 372 ? 68.357 79.964 43.403 1.00 39.92 370 LEU C CA 1
ATOM 11080 C C . LEU C 1 372 ? 67.698 81.201 44.010 1.00 40.19 370 LEU C C 1
ATOM 11081 O O . LEU C 1 372 ? 68.096 82.329 43.741 1.00 40.09 370 LEU C O 1
ATOM 11086 N N . MET C 1 373 ? 66.703 80.975 44.854 1.00 40.62 371 MET C N 1
ATOM 11087 C CA . MET C 1 373 ? 65.959 82.061 45.465 1.00 41.53 371 MET C CA 1
ATOM 11088 C C . MET C 1 373 ? 66.833 82.983 46.339 1.00 41.63 371 MET C C 1
ATOM 11089 O O . MET C 1 373 ? 66.614 84.191 46.337 1.00 40.34 371 MET C O 1
ATOM 11094 N N . ASP C 1 374 ? 67.804 82.403 47.069 1.00 41.91 372 ASP C N 1
ATOM 11095 C CA . ASP C 1 374 ? 68.852 83.156 47.818 1.00 42.35 372 ASP C CA 1
ATOM 11096 C C . ASP C 1 374 ? 69.898 83.834 46.908 1.00 42.52 372 ASP C C 1
ATOM 11097 O O . ASP C 1 374 ? 70.601 84.741 47.337 1.00 41.81 372 ASP C O 1
ATOM 11102 N N . GLY C 1 375 ? 70.018 83.373 45.663 1.00 42.85 373 GLY C N 1
ATOM 11103 C CA . GLY C 1 375 ? 71.057 83.860 44.763 1.00 42.87 373 GLY C CA 1
ATOM 11104 C C . GLY C 1 375 ? 72.425 83.259 45.029 1.00 43.10 373 GLY C C 1
ATOM 11105 O O . GLY C 1 375 ? 73.433 83.827 44.614 1.00 43.75 373 GLY C O 1
ATOM 11106 N N . ASN C 1 376 ? 72.477 82.119 45.721 1.00 43.09 374 ASN C N 1
ATOM 11107 C CA . ASN C 1 376 ? 73.727 81.353 45.883 1.00 43.28 374 ASN C CA 1
ATOM 11108 C C . ASN C 1 376 ? 74.180 80.725 44.558 1.00 43.16 374 ASN C C 1
ATOM 11109 O O . ASN C 1 376 ? 75.384 80.583 44.314 1.00 42.95 374 ASN C O 1
ATOM 11114 N N . ILE C 1 377 ? 73.202 80.344 43.729 1.00 43.05 375 ILE C N 1
ATOM 11115 C CA . ILE C 1 377 ? 73.424 79.909 42.347 1.00 42.93 375 ILE C CA 1
ATOM 11116 C C . ILE C 1 377 ? 72.448 80.606 41.389 1.00 43.17 375 ILE C C 1
ATOM 11117 O O . ILE C 1 377 ? 71.397 81.111 41.805 1.00 43.34 375 ILE C O 1
ATOM 11122 N N . GLU C 1 378 ? 72.804 80.624 40.102 1.00 43.66 376 GLU C N 1
ATOM 11123 C CA . GLU C 1 378 ? 71.930 81.157 39.047 1.00 43.39 376 GLU C CA 1
ATOM 11124 C C . GLU C 1 378 ? 71.405 80.028 38.173 1.00 43.35 376 GLU C C 1
ATOM 11125 O O . GLU C 1 378 ? 71.876 78.890 38.255 1.00 43.80 376 GLU C O 1
ATOM 11131 N N . ALA C 1 379 ? 70.436 80.357 37.327 1.00 43.35 377 ALA C N 1
ATOM 11132 C CA . ALA C 1 379 ? 69.797 79.382 36.446 1.00 43.46 377 ALA C CA 1
ATOM 11133 C C . ALA C 1 379 ? 70.818 78.454 35.777 1.00 43.43 377 ALA C C 1
ATOM 11134 O O . ALA C 1 379 ? 70.723 77.238 35.878 1.00 43.36 377 ALA C O 1
ATOM 11136 N N . GLU C 1 380 ? 71.802 79.046 35.107 1.00 43.19 378 GLU C N 1
ATOM 11137 C CA . GLU C 1 380 ? 72.791 78.280 34.337 1.00 43.35 378 GLU C CA 1
ATOM 11138 C C . GLU C 1 380 ? 73.665 77.297 35.149 1.00 42.78 378 GLU C C 1
ATOM 11139 O O . GLU C 1 380 ? 74.319 76.435 34.563 1.00 42.98 378 GLU C O 1
ATOM 11145 N N . GLU C 1 381 ? 73.662 77.404 36.478 1.00 42.50 379 GLU C N 1
ATOM 11146 C CA . GLU C 1 381 ? 74.367 76.440 37.336 1.00 42.07 379 GLU C CA 1
ATOM 11147 C C . GLU C 1 381 ? 73.504 75.231 37.739 1.00 41.01 379 GLU C C 1
ATOM 11148 O O . GLU C 1 381 ? 73.974 74.339 38.452 1.00 40.62 379 GLU C O 1
ATOM 11154 N N . VAL C 1 382 ? 72.247 75.206 37.304 1.00 40.32 380 VAL C N 1
ATOM 11155 C CA . VAL C 1 382 ? 71.311 74.173 37.746 1.00 39.79 380 VAL C CA 1
ATOM 11156 C C . VAL C 1 382 ? 71.731 72.765 37.286 1.00 39.48 380 VAL C C 1
ATOM 11157 O O . VAL C 1 382 ? 71.659 71.818 38.068 1.00 38.31 380 VAL C O 1
ATOM 11161 N N . PRO C 1 383 ? 72.186 72.620 36.025 1.00 39.04 381 PRO C N 1
ATOM 11162 C CA . PRO C 1 383 ? 72.609 71.277 35.623 1.00 38.74 381 PRO C CA 1
ATOM 11163 C C . PRO C 1 383 ? 73.775 70.721 36.443 1.00 38.31 381 PRO C C 1
ATOM 11164 O O . PRO C 1 383 ? 73.726 69.558 36.843 1.00 37.90 381 PRO C O 1
ATOM 11168 N N . ARG C 1 384 ? 74.784 71.553 36.713 1.00 38.25 382 ARG C N 1
ATOM 11169 C CA . ARG C 1 384 ? 75.932 71.170 37.543 1.00 37.89 382 ARG C CA 1
ATOM 11170 C C . ARG C 1 384 ? 75.504 70.687 38.932 1.00 37.36 382 ARG C C 1
ATOM 11171 O O . ARG C 1 384 ? 75.922 69.631 39.390 1.00 37.70 382 ARG C O 1
ATOM 11179 N N . VAL C 1 385 ? 74.693 71.492 39.607 1.00 36.62 383 VAL C N 1
ATOM 11180 C CA . VAL C 1 385 ? 74.263 71.204 40.986 1.00 36.42 383 VAL C CA 1
ATOM 11181 C C . VAL C 1 385 ? 73.304 70.000 41.042 1.00 35.33 383 VAL C C 1
ATOM 11182 O O . VAL C 1 385 ? 73.340 69.215 41.985 1.00 33.93 383 VAL C O 1
ATOM 11186 N N . TRP C 1 386 ? 72.451 69.871 40.033 1.00 34.88 384 TRP C N 1
ATOM 11187 C CA . TRP C 1 386 ? 71.601 68.687 39.895 1.00 35.49 384 TRP C CA 1
ATOM 11188 C C . TRP C 1 386 ? 72.464 67.418 39.860 1.00 35.59 384 TRP C C 1
ATOM 11189 O O . TRP C 1 386 ? 72.226 66.479 40.632 1.00 35.51 384 TRP C O 1
ATOM 11200 N N . ASN C 1 387 ? 73.497 67.409 39.013 1.00 35.48 385 ASN C N 1
ATOM 11201 C CA . ASN C 1 387 ? 74.420 66.267 38.938 1.00 35.98 385 ASN C CA 1
ATOM 11202 C C . ASN C 1 387 ? 75.117 65.993 40.273 1.00 36.49 385 ASN C C 1
ATOM 11203 O O . ASN C 1 387 ? 75.178 64.839 40.737 1.00 36.90 385 ASN C O 1
ATOM 11208 N N . GLU C 1 388 ? 75.633 67.042 40.908 1.00 36.69 386 GLU C N 1
ATOM 11209 C CA . GLU C 1 388 ? 76.306 66.862 42.216 1.00 36.66 386 GLU C CA 1
ATOM 11210 C C . GLU C 1 388 ? 75.358 66.233 43.235 1.00 36.23 386 GLU C C 1
ATOM 11211 O O . GLU C 1 388 ? 75.750 65.336 43.979 1.00 35.81 386 GLU C O 1
ATOM 11217 N N . LYS C 1 389 ? 74.104 66.686 43.256 1.00 36.11 387 LYS C N 1
ATOM 11218 C CA . LYS C 1 389 ? 73.141 66.209 44.256 1.00 35.76 387 LYS C CA 1
ATOM 11219 C C . LYS C 1 389 ? 72.623 64.786 43.942 1.00 36.07 387 LYS C C 1
ATOM 11220 O O . LYS C 1 389 ? 72.475 63.952 44.834 1.00 35.44 387 LYS C O 1
ATOM 11226 N N . MET C 1 390 ? 72.392 64.488 42.671 1.00 37.31 388 MET C N 1
ATOM 11227 C CA . MET C 1 390 ? 72.016 63.117 42.265 1.00 37.41 388 MET C CA 1
ATOM 11228 C C . MET C 1 390 ? 73.075 62.098 42.676 1.00 38.51 388 MET C C 1
ATOM 11229 O O . MET C 1 390 ? 72.744 61.030 43.198 1.00 37.08 388 MET C O 1
ATOM 11234 N N . LYS C 1 391 ? 74.352 62.446 42.458 1.00 39.21 389 LYS C N 1
ATOM 11235 C CA . LYS C 1 391 ? 75.467 61.559 42.792 1.00 39.63 389 LYS C CA 1
ATOM 11236 C C . LYS C 1 391 ? 75.588 61.382 44.278 1.00 40.28 389 LYS C C 1
ATOM 11237 O O . LYS C 1 391 ? 75.846 60.279 44.795 1.00 40.05 389 LYS C O 1
ATOM 11243 N N . SER C 1 392 ? 75.484 62.507 44.969 1.00 40.79 390 SER C N 1
ATOM 11244 C CA . SER C 1 392 ? 75.653 62.498 46.402 1.00 41.08 390 SER C CA 1
ATOM 11245 C C . SER C 1 392 ? 74.567 61.646 47.041 1.00 41.06 390 SER C C 1
ATOM 11246 O O . SER C 1 392 ? 74.848 60.777 47.847 1.00 41.93 390 SER C O 1
ATOM 11249 N N . TYR C 1 393 ? 73.323 61.897 46.660 1.00 40.81 391 TYR C N 1
ATOM 11250 C CA . TYR C 1 393 ? 72.198 61.346 47.381 1.00 40.76 391 TYR C CA 1
ATOM 11251 C C . TYR C 1 393 ? 71.795 59.956 46.903 1.00 40.62 391 TYR C C 1
ATOM 11252 O O . TYR C 1 393 ? 71.471 59.091 47.739 1.00 40.59 391 TYR C O 1
ATOM 11261 N N . LEU C 1 394 ? 71.794 59.768 45.578 1.00 40.02 392 LEU C N 1
ATOM 11262 C CA . LEU C 1 394 ? 71.299 58.543 44.930 1.00 39.94 392 LEU C CA 1
ATOM 11263 C C . LEU C 1 394 ? 72.369 57.714 44.243 1.00 40.95 392 LEU C C 1
ATOM 11264 O O . LEU C 1 394 ? 72.056 56.636 43.720 1.00 42.06 392 LEU C O 1
ATOM 11269 N N . GLY C 1 395 ? 73.610 58.209 44.226 1.00 40.84 393 GLY C N 1
ATOM 11270 C CA . GLY C 1 395 ? 74.727 57.484 43.626 1.00 41.09 393 GLY C CA 1
ATOM 11271 C C . GLY C 1 395 ? 74.689 57.380 42.106 1.00 41.14 393 GLY C C 1
ATOM 11272 O O . GLY C 1 395 ? 75.286 56.475 41.554 1.00 40.41 393 GLY C O 1
ATOM 11273 N N . LEU C 1 396 ? 73.983 58.305 41.450 1.00 41.43 394 LEU C N 1
ATOM 11274 C CA . LEU C 1 396 ? 73.801 58.308 40.010 1.00 41.99 394 LEU C CA 1
ATOM 11275 C C . LEU C 1 396 ? 74.191 59.665 39.416 1.00 42.96 394 LEU C C 1
ATOM 11276 O O . LEU C 1 396 ? 74.192 60.670 40.117 1.00 43.86 394 LEU C O 1
ATOM 11281 N N . GLU C 1 397 ? 74.494 59.693 38.120 1.00 43.38 395 GLU C N 1
ATOM 11282 C CA . GLU C 1 397 ? 74.885 60.949 37.437 1.00 43.93 395 GLU C CA 1
ATOM 11283 C C . GLU C 1 397 ? 73.880 61.359 36.367 1.00 43.45 395 GLU C C 1
ATOM 11284 O O . GLU C 1 397 ? 73.218 60.513 35.770 1.00 43.51 395 GLU C O 1
ATOM 11290 N N . THR C 1 398 ? 73.741 62.664 36.160 1.00 43.12 396 THR C N 1
ATOM 11291 C CA . THR C 1 398 ? 72.841 63.203 35.133 1.00 43.10 396 THR C CA 1
ATOM 11292 C C . THR C 1 398 ? 73.559 64.131 34.123 1.00 42.61 396 THR C C 1
ATOM 11293 O O . THR C 1 398 ? 72.928 64.626 33.201 1.00 41.52 396 THR C O 1
ATOM 11297 N N . LEU C 1 399 ? 74.858 64.357 34.319 1.00 43.32 397 LEU C N 1
ATOM 11298 C CA . LEU C 1 399 ? 75.652 65.302 33.508 1.00 43.88 397 LEU C CA 1
ATOM 11299 C C . LEU C 1 399 ? 75.680 64.881 32.029 1.00 44.45 397 LEU C C 1
ATOM 11300 O O . LEU C 1 399 ? 76.117 63.777 31.710 1.00 44.42 397 LEU C O 1
ATOM 11305 N N . GLY C 1 400 ? 75.200 65.765 31.148 1.00 45.05 398 GLY C N 1
ATOM 11306 C CA . GLY C 1 400 ? 74.953 65.446 29.732 1.00 44.84 398 GLY C CA 1
ATOM 11307 C C . GLY C 1 400 ? 73.495 65.095 29.457 1.00 45.14 398 GLY C C 1
ATOM 11308 O O . GLY C 1 400 ? 72.981 65.348 28.371 1.00 45.38 398 GLY C O 1
ATOM 11309 N N . ASN C 1 401 ? 72.829 64.492 30.439 1.00 45.14 399 ASN C N 1
ATOM 11310 C CA . ASN C 1 401 ? 71.443 63.998 30.280 1.00 45.04 399 ASN C CA 1
ATOM 11311 C C . ASN C 1 401 ? 70.459 64.875 31.046 1.00 44.93 399 ASN C C 1
ATOM 11312 O O . ASN C 1 401 ? 69.790 64.430 31.981 1.00 45.46 399 ASN C O 1
ATOM 11317 N N . ASP C 1 402 ? 70.359 66.117 30.601 1.00 44.46 400 ASP C N 1
ATOM 11318 C CA . ASP C 1 402 ? 69.471 67.076 31.197 1.00 44.90 400 ASP C CA 1
ATOM 11319 C C . ASP C 1 402 ? 68.015 66.649 31.030 1.00 45.03 400 ASP C C 1
ATOM 11320 O O . ASP C 1 402 ? 67.182 66.987 31.863 1.00 43.96 400 ASP C O 1
ATOM 11325 N N . LYS C 1 403 ? 67.732 65.886 29.969 1.00 45.19 401 LYS C N 1
ATOM 11326 C CA . LYS C 1 403 ? 66.386 65.325 29.722 1.00 45.10 401 LYS C CA 1
ATOM 11327 C C . LYS C 1 403 ? 65.867 64.462 30.874 1.00 44.35 401 LYS C C 1
ATOM 11328 O O . LYS C 1 403 ? 64.728 64.602 31.293 1.00 44.42 401 LYS C O 1
ATOM 11334 N N . GLU C 1 404 ? 66.704 63.551 31.352 1.00 44.07 402 GLU C N 1
ATOM 11335 C CA . GLU C 1 404 ? 66.396 62.746 32.533 1.00 43.87 402 GLU C CA 1
ATOM 11336 C C . GLU C 1 404 ? 67.036 63.386 33.771 1.00 43.32 402 GLU C C 1
ATOM 11337 O O . GLU C 1 404 ? 67.402 62.697 34.716 1.00 44.21 402 GLU C O 1
ATOM 11343 N N . GLY C 1 405 ? 67.189 64.703 33.753 1.00 42.44 403 GLY C N 1
ATOM 11344 C CA . GLY C 1 405 ? 67.880 65.421 34.811 1.00 41.91 403 GLY C CA 1
ATOM 11345 C C . GLY C 1 405 ? 67.005 66.591 35.167 1.00 41.60 403 GLY C C 1
ATOM 11346 O O . GLY C 1 405 ? 65.840 66.408 35.514 1.00 40.46 403 GLY C O 1
ATOM 11347 N N . CYS C 1 406 ? 67.545 67.800 35.044 1.00 41.80 404 CYS C N 1
ATOM 11348 C CA . CYS C 1 406 ? 66.880 68.977 35.594 1.00 41.95 404 CYS C CA 1
ATOM 11349 C C . CYS C 1 406 ? 65.640 69.412 34.810 1.00 42.44 404 CYS C C 1
ATOM 11350 O O . CYS C 1 406 ? 64.785 70.124 35.358 1.00 41.97 404 CYS C O 1
ATOM 11353 N N . LEU C 1 407 ? 65.538 68.959 33.553 1.00 42.90 405 LEU C N 1
ATOM 11354 C CA . LEU C 1 407 ? 64.376 69.191 32.666 1.00 43.11 405 LEU C CA 1
ATOM 11355 C C . LEU C 1 407 ? 63.176 68.239 32.863 1.00 43.34 405 LEU C C 1
ATOM 11356 O O . LEU C 1 407 ? 62.074 68.487 32.339 1.00 42.23 405 LEU C O 1
ATOM 11361 N N . GLN C 1 408 ? 63.408 67.147 33.590 1.00 43.67 406 GLN C N 1
ATOM 11362 C CA . GLN C 1 408 ? 62.382 66.168 33.934 1.00 44.06 406 GLN C CA 1
ATOM 11363 C C . GLN C 1 408 ? 60.978 66.687 34.069 1.00 44.76 406 GLN C C 1
ATOM 11364 O O . GLN C 1 408 ? 60.025 66.096 33.561 1.00 43.89 406 GLN C O 1
ATOM 11370 N N . ASP C 1 409 ? 60.850 67.719 34.904 1.00 45.66 407 ASP C N 1
ATOM 11371 C CA . ASP C 1 409 ? 59.572 68.064 35.487 1.00 46.23 407 ASP C CA 1
ATOM 11372 C C . ASP C 1 409 ? 59.083 69.379 34.912 1.00 46.49 407 ASP C C 1
ATOM 11373 O O . ASP C 1 409 ? 59.862 70.309 34.652 1.00 44.80 407 ASP C O 1
ATOM 11378 N N . VAL C 1 410 ? 57.765 69.425 34.736 1.00 47.60 408 VAL C N 1
ATOM 11379 C CA . VAL C 1 410 ? 57.050 70.566 34.143 1.00 47.87 408 VAL C CA 1
ATOM 11380 C C . VAL C 1 410 ? 56.946 71.735 35.114 1.00 48.25 408 VAL C C 1
ATOM 11381 O O . VAL C 1 410 ? 56.835 72.880 34.687 1.00 48.72 408 VAL C O 1
ATOM 11385 N N . HIS C 1 411 ? 57.025 71.433 36.415 1.00 48.57 409 HIS C N 1
ATOM 11386 C CA . HIS C 1 411 ? 56.709 72.386 37.498 1.00 48.20 409 HIS C CA 1
ATOM 11387 C C . HIS C 1 411 ? 57.207 73.828 37.313 1.00 48.08 409 HIS C C 1
ATOM 11388 O O . HIS C 1 411 ? 56.428 74.784 37.389 1.00 47.35 409 HIS C O 1
ATOM 11395 N N . TRP C 1 412 ? 58.503 73.991 37.096 1.00 48.30 410 TRP C N 1
ATOM 11396 C CA . TRP C 1 412 ? 59.065 75.329 37.032 1.00 48.88 410 TRP C CA 1
ATOM 11397 C C . TRP C 1 412 ? 58.549 76.078 35.791 1.00 49.36 410 TRP C C 1
ATOM 11398 O O . TRP C 1 412 ? 58.102 77.239 35.903 1.00 49.14 410 TRP C O 1
ATOM 11409 N N . SER C 1 413 ? 58.586 75.409 34.631 1.00 49.41 411 SER C N 1
ATOM 11410 C CA . SER C 1 413 ? 57.979 75.953 33.398 1.00 49.59 411 SER C CA 1
ATOM 11411 C C . SER C 1 413 ? 56.519 76.363 33.624 1.00 49.85 411 SER C C 1
ATOM 11412 O O . SER C 1 413 ? 56.048 77.358 33.048 1.00 49.40 411 SER C O 1
ATOM 11415 N N . GLY C 1 414 ? 55.820 75.609 34.481 1.00 49.94 412 GLY C N 1
ATOM 11416 C CA . GLY C 1 414 ? 54.430 75.896 34.807 1.00 49.86 412 GLY C CA 1
ATOM 11417 C C . GLY C 1 414 ? 54.275 76.920 35.915 1.00 50.24 412 GLY C C 1
ATOM 11418 O O . GLY C 1 414 ? 53.173 77.091 36.466 1.00 50.87 412 GLY C O 1
ATOM 11419 N N . GLY C 1 415 ? 55.363 77.594 36.271 1.00 49.74 413 GLY C N 1
ATOM 11420 C CA . GLY C 1 415 ? 55.315 78.623 37.289 1.00 49.70 413 GLY C CA 1
ATOM 11421 C C . GLY C 1 415 ? 55.080 78.141 38.715 1.00 50.02 413 GLY C C 1
ATOM 11422 O O . GLY C 1 415 ? 54.628 78.926 39.561 1.00 50.24 413 GLY C O 1
ATOM 11423 N N . MET C 1 416 ? 55.393 76.871 38.992 1.00 49.61 414 MET C N 1
ATOM 11424 C CA . MET C 1 416 ? 55.224 76.289 40.332 1.00 49.10 414 MET C CA 1
ATOM 11425 C C . MET C 1 416 ? 56.545 76.109 41.064 1.00 47.74 414 MET C C 1
ATOM 11426 O O . MET C 1 416 ? 57.256 75.112 40.887 1.00 48.76 414 MET C O 1
ATOM 11431 N N . PHE C 1 417 ? 56.856 77.089 41.897 1.00 45.56 415 PHE C N 1
ATOM 11432 C CA . PHE C 1 417 ? 58.089 77.136 42.653 1.00 44.03 415 PHE C CA 1
ATOM 11433 C C . PHE C 1 417 ? 57.699 77.153 44.148 1.00 42.04 415 PHE C C 1
ATOM 11434 O O . PHE C 1 417 ? 56.785 77.855 44.517 1.00 41.06 415 PHE C O 1
ATOM 11442 N N . GLY C 1 418 ? 58.378 76.359 44.976 1.00 40.77 416 GLY C N 1
ATOM 11443 C CA . GLY C 1 418 ? 58.014 76.174 46.375 1.00 40.48 416 GLY C CA 1
ATOM 11444 C C . GLY C 1 418 ? 57.049 75.022 46.603 1.00 39.71 416 GLY C C 1
ATOM 11445 O O . GLY C 1 418 ? 56.639 74.760 47.735 1.00 39.16 416 GLY C O 1
ATOM 11446 N N . TYR C 1 419 ? 56.725 74.318 45.517 1.00 39.67 417 TYR C N 1
ATOM 11447 C CA . TYR C 1 419 ? 55.723 73.230 45.496 1.00 39.16 417 TYR C CA 1
ATOM 11448 C C . TYR C 1 419 ? 56.346 71.884 45.899 1.00 37.88 417 TYR C C 1
ATOM 11449 O O . TYR C 1 419 ? 55.778 71.139 46.714 1.00 38.37 417 TYR C O 1
ATOM 11458 N N . PHE C 1 420 ? 57.504 71.567 45.310 1.00 36.76 418 PHE C N 1
ATOM 11459 C CA . PHE C 1 420 ? 58.169 70.279 45.534 1.00 36.20 418 PHE C CA 1
ATOM 11460 C C . PHE C 1 420 ? 58.313 69.818 46.984 1.00 34.83 418 PHE C C 1
ATOM 11461 O O . PHE C 1 420 ? 58.043 68.669 47.271 1.00 34.45 418 PHE C O 1
ATOM 11469 N N . PRO C 1 421 ? 58.801 70.687 47.891 1.00 34.25 419 PRO C N 1
ATOM 11470 C CA . PRO C 1 421 ? 58.993 70.146 49.237 1.00 34.56 419 PRO C CA 1
ATOM 11471 C C . PRO C 1 421 ? 57.747 69.517 49.848 1.00 33.84 419 PRO C C 1
ATOM 11472 O O . PRO C 1 421 ? 57.890 68.644 50.718 1.00 32.73 419 PRO C O 1
ATOM 11476 N N . THR C 1 422 ? 56.546 69.912 49.384 1.00 34.30 420 THR C N 1
ATOM 11477 C CA . THR C 1 422 ? 55.285 69.445 49.992 1.00 34.07 420 THR C CA 1
ATOM 11478 C C . THR C 1 422 ? 55.089 67.920 49.845 1.00 34.12 420 THR C C 1
ATOM 11479 O O . THR C 1 422 ? 54.437 67.276 50.660 1.00 32.75 420 THR C O 1
ATOM 11483 N N . TYR C 1 423 ? 55.725 67.319 48.856 1.00 34.36 421 TYR C N 1
ATOM 11484 C CA . TYR C 1 423 ? 55.595 65.885 48.667 1.00 34.51 421 TYR C CA 1
ATOM 11485 C C . TYR C 1 423 ? 56.194 65.111 49.819 1.00 33.60 421 TYR C C 1
ATOM 11486 O O . TYR C 1 423 ? 55.695 64.057 50.184 1.00 32.89 421 TYR C O 1
ATOM 11495 N N . SER C 1 424 ? 57.270 65.620 50.398 1.00 33.50 422 SER C N 1
ATOM 11496 C CA . SER C 1 424 ? 57.916 64.917 51.508 1.00 32.52 422 SER C CA 1
ATOM 11497 C C . SER C 1 424 ? 57.258 65.212 52.831 1.00 32.68 422 SER C C 1
ATOM 11498 O O . SER C 1 424 ? 57.314 64.370 53.718 1.00 31.24 422 SER C O 1
ATOM 11501 N N . LEU C 1 425 ? 56.697 66.419 52.969 1.00 31.95 423 LEU C N 1
ATOM 11502 C CA . LEU C 1 425 ? 55.922 66.811 54.148 1.00 31.83 423 LEU C CA 1
ATOM 11503 C C . LEU C 1 425 ? 54.763 65.849 54.247 1.00 31.60 423 LEU C C 1
ATOM 11504 O O . LEU C 1 425 ? 54.433 65.384 55.333 1.00 34.21 423 LEU C O 1
ATOM 11509 N N . GLY C 1 426 ? 54.150 65.577 53.099 1.00 32.02 424 GLY C N 1
ATOM 11510 C CA . GLY C 1 426 ? 53.137 64.518 52.942 1.00 31.24 424 GLY C CA 1
ATOM 11511 C C . GLY C 1 426 ? 53.578 63.152 53.390 1.00 30.91 424 GLY C C 1
ATOM 11512 O O . GLY C 1 426 ? 52.876 62.558 54.178 1.00 30.69 424 GLY C O 1
ATOM 11513 N N . ALA C 1 427 ? 54.709 62.618 52.874 1.00 29.62 425 ALA C N 1
ATOM 11514 C CA . ALA C 1 427 ? 55.238 61.368 53.427 1.00 29.80 425 ALA C CA 1
ATOM 11515 C C . ALA C 1 427 ? 55.371 61.415 54.977 1.00 30.57 425 ALA C C 1
ATOM 11516 O O . ALA C 1 427 ? 55.036 60.451 55.670 1.00 30.16 425 ALA C O 1
ATOM 11518 N N . MET C 1 428 ? 55.820 62.546 55.509 1.00 30.90 426 MET C N 1
ATOM 11519 C CA . MET C 1 428 ? 56.009 62.692 56.958 1.00 30.87 426 MET C CA 1
ATOM 11520 C C . MET C 1 428 ? 54.655 62.776 57.665 1.00 31.75 426 MET C C 1
ATOM 11521 O O . MET C 1 428 ? 54.465 62.227 58.789 1.00 31.03 426 MET C O 1
ATOM 11526 N N . VAL C 1 429 ? 53.686 63.458 57.047 1.00 30.31 427 VAL C N 1
ATOM 11527 C CA . VAL C 1 429 ? 52.358 63.520 57.684 1.00 29.49 427 VAL C CA 1
ATOM 11528 C C . VAL C 1 429 ? 51.795 62.126 57.747 1.00 29.59 427 VAL C C 1
ATOM 11529 O O . VAL C 1 429 ? 51.185 61.731 58.739 1.00 31.53 427 VAL C O 1
ATOM 11533 N N . ALA C 1 430 ? 51.988 61.371 56.678 1.00 29.95 428 ALA C N 1
ATOM 11534 C CA . ALA C 1 430 ? 51.398 60.042 56.613 1.00 30.14 428 ALA C CA 1
ATOM 11535 C C . ALA C 1 430 ? 51.975 59.078 57.670 1.00 29.90 428 ALA C C 1
ATOM 11536 O O . ALA C 1 430 ? 51.221 58.301 58.238 1.00 29.33 428 ALA C O 1
ATOM 11538 N N . ALA C 1 431 ? 53.294 59.125 57.880 1.00 29.51 429 ALA C N 1
ATOM 11539 C CA . ALA C 1 431 ? 54.013 58.254 58.843 1.00 29.54 429 ALA C CA 1
ATOM 11540 C C . ALA C 1 431 ? 53.695 58.642 60.268 1.00 30.13 429 ALA C C 1
ATOM 11541 O O . ALA C 1 431 ? 53.504 57.772 61.101 1.00 30.80 429 ALA C O 1
ATOM 11543 N N . GLN C 1 432 ? 53.562 59.943 60.526 1.00 29.64 430 GLN C N 1
ATOM 11544 C CA . GLN C 1 432 ? 53.110 60.453 61.823 1.00 29.97 430 GLN C CA 1
ATOM 11545 C C . GLN C 1 432 ? 51.697 60.028 62.159 1.00 30.00 430 GLN C C 1
ATOM 11546 O O . GLN C 1 432 ? 51.404 59.609 63.261 1.00 27.93 430 GLN C O 1
ATOM 11552 N N . LEU C 1 433 ? 50.816 60.093 61.175 1.00 31.12 431 LEU C N 1
ATOM 11553 C CA . LEU C 1 433 ? 49.427 59.712 61.389 1.00 32.21 431 LEU C CA 1
ATOM 11554 C C . LEU C 1 433 ? 49.291 58.238 61.612 1.00 31.27 431 LEU C C 1
ATOM 11555 O O . LEU C 1 433 ? 48.551 57.831 62.482 1.00 31.87 431 LEU C O 1
ATOM 11560 N N . MET C 1 434 ? 50.004 57.437 60.847 1.00 31.30 432 MET C N 1
ATOM 11561 C CA . MET C 1 434 ? 49.938 55.990 61.044 1.00 32.22 432 MET C CA 1
ATOM 11562 C C . MET C 1 434 ? 50.546 55.568 62.384 1.00 32.30 432 MET C C 1
ATOM 11563 O O . MET C 1 434 ? 50.058 54.653 63.029 1.00 33.31 432 MET C O 1
ATOM 11568 N N . SER C 1 435 ? 51.591 56.259 62.804 1.00 32.64 433 SER C N 1
ATOM 11569 C CA . SER C 1 435 ? 52.171 56.041 64.123 1.00 33.79 433 SER C CA 1
ATOM 11570 C C . SER C 1 435 ? 51.129 56.171 65.233 1.00 33.27 433 SER C C 1
ATOM 11571 O O . SER C 1 435 ? 51.069 55.337 66.158 1.00 33.43 433 SER C O 1
ATOM 11574 N N . CYS C 1 436 ? 50.318 57.225 65.162 1.00 33.64 434 CYS C N 1
ATOM 11575 C CA . CYS C 1 436 ? 49.240 57.445 66.121 1.00 33.76 434 CYS C CA 1
ATOM 11576 C C . CYS C 1 436 ? 48.119 56.433 66.000 1.00 32.61 434 CYS C C 1
ATOM 11577 O O . CYS C 1 436 ? 47.646 55.935 66.979 1.00 30.95 434 CYS C O 1
ATOM 11580 N N . VAL C 1 437 ? 47.685 56.161 64.764 1.00 32.31 435 VAL C N 1
ATOM 11581 C CA . VAL C 1 437 ? 46.629 55.193 64.490 1.00 32.38 435 VAL C CA 1
ATOM 11582 C C . VAL C 1 437 ? 46.989 53.842 65.038 1.00 32.34 435 VAL C C 1
ATOM 11583 O O . VAL C 1 437 ? 46.140 53.176 65.640 1.00 31.60 435 VAL C O 1
ATOM 11587 N N . ARG C 1 438 ? 48.233 53.428 64.852 1.00 32.64 436 ARG C N 1
ATOM 11588 C CA . ARG C 1 438 ? 48.691 52.144 65.412 1.00 34.52 436 ARG C CA 1
ATOM 11589 C C . ARG C 1 438 ? 48.733 52.148 66.943 1.00 34.33 436 ARG C C 1
ATOM 11590 O O . ARG C 1 438 ? 48.358 51.163 67.581 1.00 34.56 436 ARG C O 1
ATOM 11598 N N . ARG C 1 439 ? 49.194 53.249 67.518 1.00 34.32 437 ARG C N 1
ATOM 11599 C CA . ARG C 1 439 ? 49.265 53.374 68.973 1.00 34.64 437 ARG C CA 1
ATOM 11600 C C . ARG C 1 439 ? 47.869 53.427 69.638 1.00 34.62 437 ARG C C 1
ATOM 11601 O O . ARG C 1 439 ? 47.671 52.885 70.716 1.00 33.30 437 ARG C O 1
ATOM 11609 N N . GLU C 1 440 ? 46.905 54.081 68.981 1.00 34.26 438 GLU C N 1
ATOM 11610 C CA . GLU C 1 440 ? 45.552 54.209 69.517 1.00 33.98 438 GLU C CA 1
ATOM 11611 C C . GLU C 1 440 ? 44.712 52.963 69.240 1.00 34.29 438 GLU C C 1
ATOM 11612 O O . GLU C 1 440 ? 43.958 52.542 70.105 1.00 33.48 438 GLU C O 1
ATOM 11618 N N . LEU C 1 441 ? 44.826 52.362 68.053 1.00 34.21 439 LEU C N 1
ATOM 11619 C CA . LEU C 1 441 ? 44.088 51.118 67.804 1.00 34.67 439 LEU C CA 1
ATOM 11620 C C . LEU C 1 441 ? 44.837 49.871 68.308 1.00 35.52 439 LEU C C 1
ATOM 11621 O O . LEU C 1 441 ? 44.220 48.837 68.566 1.00 35.36 439 LEU C O 1
ATOM 11626 N N . GLY C 1 442 ? 46.154 49.956 68.438 1.00 36.11 440 GLY C N 1
ATOM 11627 C CA . GLY C 1 442 ? 46.949 48.775 68.707 1.00 36.68 440 GLY C CA 1
ATOM 11628 C C . GLY C 1 442 ? 47.419 48.225 67.371 1.00 37.37 440 GLY C C 1
ATOM 11629 O O . GLY C 1 442 ? 46.639 48.160 66.414 1.00 36.38 440 GLY C O 1
ATOM 11630 N N . GLU C 1 443 ? 48.703 47.859 67.309 1.00 38.35 441 GLU C N 1
ATOM 11631 C CA . GLU C 1 443 ? 49.382 47.341 66.111 1.00 39.11 441 GLU C CA 1
ATOM 11632 C C . GLU C 1 443 ? 48.693 46.120 65.465 1.00 39.11 441 GLU C C 1
ATOM 11633 O O . GLU C 1 443 ? 48.602 45.999 64.243 1.00 38.40 441 GLU C O 1
ATOM 11639 N N . GLU C 1 444 ? 48.224 45.207 66.308 1.00 39.46 442 GLU C N 1
ATOM 11640 C CA . GLU C 1 444 ? 47.556 43.984 65.870 1.00 39.62 442 GLU C CA 1
ATOM 11641 C C . GLU C 1 444 ? 46.196 44.258 65.227 1.00 38.71 442 GLU C C 1
ATOM 11642 O O . GLU C 1 444 ? 45.827 43.624 64.261 1.00 38.82 442 GLU C O 1
ATOM 11648 N N . VAL C 1 445 ? 45.457 45.220 65.754 1.00 38.53 443 VAL C N 1
ATOM 11649 C CA . VAL C 1 445 ? 44.170 45.593 65.180 1.00 37.26 443 VAL C CA 1
ATOM 11650 C C . VAL C 1 445 ? 44.381 46.223 63.804 1.00 36.67 443 VAL C C 1
ATOM 11651 O O . VAL C 1 445 ? 43.669 45.883 62.851 1.00 34.84 443 VAL C O 1
ATOM 11655 N N . VAL C 1 446 ? 45.330 47.157 63.710 1.00 36.11 444 VAL C N 1
ATOM 11656 C CA . VAL C 1 446 ? 45.698 47.752 62.406 1.00 35.74 444 VAL C CA 1
ATOM 11657 C C . VAL C 1 446 ? 46.130 46.690 61.388 1.00 35.80 444 VAL C C 1
ATOM 11658 O O . VAL C 1 446 ? 45.654 46.686 60.279 1.00 35.16 444 VAL C O 1
ATOM 11662 N N . ASP C 1 447 ? 47.026 45.772 61.757 1.00 36.84 445 ASP C N 1
ATOM 11663 C CA . ASP C 1 447 ? 47.379 44.684 60.832 1.00 36.85 445 ASP C CA 1
ATOM 11664 C C . ASP C 1 447 ? 46.175 43.813 60.449 1.00 36.93 445 ASP C C 1
ATOM 11665 O O . ASP C 1 447 ? 46.081 43.338 59.333 1.00 36.10 445 ASP C O 1
ATOM 11670 N N . ASP C 1 448 ? 45.263 43.566 61.383 1.00 37.45 446 ASP C N 1
ATOM 11671 C CA . ASP C 1 448 ? 44.097 42.749 61.082 1.00 37.64 446 ASP C CA 1
ATOM 11672 C C . ASP C 1 448 ? 43.198 43.495 60.118 1.00 37.35 446 ASP C C 1
ATOM 11673 O O . ASP C 1 448 ? 42.636 42.903 59.204 1.00 37.03 446 ASP C O 1
ATOM 11678 N N . CYS C 1 449 ? 43.078 44.807 60.295 1.00 36.60 447 CYS C N 1
ATOM 11679 C CA . CYS C 1 449 ? 42.220 45.602 59.422 1.00 36.07 447 CYS C CA 1
ATOM 11680 C C . CYS C 1 449 ? 42.730 45.531 57.996 1.00 35.40 447 CYS C C 1
ATOM 11681 O O . CYS C 1 449 ? 41.980 45.241 57.099 1.00 35.73 447 CYS C O 1
ATOM 11684 N N . ILE C 1 450 ? 44.026 45.733 57.823 1.00 34.78 448 ILE C N 1
ATOM 11685 C CA . ILE C 1 450 ? 44.686 45.755 56.497 1.00 35.75 448 ILE C CA 1
ATOM 11686 C C . ILE C 1 450 ? 44.701 44.384 55.822 1.00 36.63 448 ILE C C 1
ATOM 11687 O O . ILE C 1 450 ? 44.329 44.248 54.663 1.00 36.69 448 ILE C O 1
ATOM 11692 N N . ARG C 1 451 ? 45.151 43.360 56.533 1.00 38.09 449 ARG C N 1
ATOM 11693 C CA . ARG C 1 451 ? 45.290 42.043 55.915 1.00 39.76 449 ARG C CA 1
ATOM 11694 C C . ARG C 1 451 ? 43.943 41.404 55.555 1.00 39.53 449 ARG C C 1
ATOM 11695 O O . ARG C 1 451 ? 43.881 40.574 54.649 1.00 39.44 449 ARG C O 1
ATOM 11703 N N . LYS C 1 452 ? 42.882 41.821 56.237 1.00 39.50 450 LYS C N 1
ATOM 11704 C CA . LYS C 1 452 ? 41.500 41.447 55.897 1.00 40.44 450 LYS C CA 1
ATOM 11705 C C . LYS C 1 452 ? 40.730 42.455 55.031 1.00 40.03 450 LYS C C 1
ATOM 11706 O O . LYS C 1 452 ? 39.550 42.248 54.761 1.00 40.79 450 LYS C O 1
ATOM 11712 N N . GLY C 1 453 ? 41.388 43.530 54.581 1.00 39.42 451 GLY C N 1
ATOM 11713 C CA . GLY C 1 453 ? 40.729 44.580 53.793 1.00 39.04 451 GLY C CA 1
ATOM 11714 C C . GLY C 1 453 ? 39.472 45.142 54.448 1.00 38.71 451 GLY C C 1
ATOM 11715 O O . GLY C 1 453 ? 38.463 45.401 53.776 1.00 38.32 451 GLY C O 1
ATOM 11716 N N . ASP C 1 454 ? 39.545 45.311 55.768 1.00 38.28 452 ASP C N 1
ATOM 11717 C CA . ASP C 1 454 ? 38.451 45.817 56.584 1.00 37.76 452 ASP C CA 1
ATOM 11718 C C . ASP C 1 454 ? 38.970 47.122 57.198 1.00 36.55 452 ASP C C 1
ATOM 11719 O O . ASP C 1 454 ? 39.388 47.159 58.353 1.00 34.59 452 ASP C O 1
ATOM 11724 N N . LEU C 1 455 ? 38.996 48.175 56.384 1.00 35.13 453 LEU C N 1
ATOM 11725 C CA . LEU C 1 455 ? 39.673 49.430 56.758 1.00 35.01 453 LEU C CA 1
ATOM 11726 C C . LEU C 1 455 ? 38.860 50.433 57.562 1.00 34.37 453 LEU C C 1
ATOM 11727 O O . LEU C 1 455 ? 39.390 51.455 57.977 1.00 33.88 453 LEU C O 1
ATOM 11732 N N . GLY C 1 456 ? 37.584 50.147 57.781 1.00 34.76 454 GLY C N 1
ATOM 11733 C CA . GLY C 1 456 ? 36.684 51.014 58.577 1.00 34.83 454 GLY C CA 1
ATOM 11734 C C . GLY C 1 456 ? 37.238 51.760 59.799 1.00 35.04 454 GLY C C 1
ATOM 11735 O O . GLY C 1 456 ? 37.024 52.958 59.956 1.00 34.96 454 GLY C O 1
ATOM 11736 N N . LYS C 1 457 ? 37.916 51.044 60.687 1.00 34.96 455 LYS C N 1
ATOM 11737 C CA . LYS C 1 457 ? 38.394 51.614 61.939 1.00 34.44 455 LYS C CA 1
ATOM 11738 C C . LYS C 1 457 ? 39.514 52.598 61.703 1.00 33.14 455 LYS C C 1
ATOM 11739 O O . LYS C 1 457 ? 39.683 53.542 62.488 1.00 31.56 455 LYS C O 1
ATOM 11745 N N . ILE C 1 458 ? 40.312 52.344 60.649 1.00 31.32 456 ILE C N 1
ATOM 11746 C CA . ILE C 1 458 ? 41.433 53.200 60.292 1.00 31.66 456 ILE C CA 1
ATOM 11747 C C . ILE C 1 458 ? 40.927 54.489 59.631 1.00 31.97 456 ILE C C 1
ATOM 11748 O O . ILE C 1 458 ? 41.320 55.588 60.002 1.00 30.89 456 ILE C O 1
ATOM 11753 N N . LEU C 1 459 ? 40.079 54.338 58.620 1.00 32.63 457 LEU C N 1
ATOM 11754 C CA . LEU C 1 459 ? 39.439 55.468 57.943 1.00 32.04 457 LEU C CA 1
ATOM 11755 C C . LEU C 1 459 ? 38.702 56.363 58.934 1.00 31.79 457 LEU C C 1
ATOM 11756 O O . LEU C 1 459 ? 38.795 57.575 58.830 1.00 31.65 457 LEU C O 1
ATOM 11761 N N . ALA C 1 460 ? 37.944 55.769 59.869 1.00 31.68 458 ALA C N 1
ATOM 11762 C CA . ALA C 1 460 ? 37.308 56.537 60.961 1.00 32.09 458 ALA C CA 1
ATOM 11763 C C . ALA C 1 460 ? 38.301 57.429 61.715 1.00 31.73 458 ALA C C 1
ATOM 11764 O O . ALA C 1 460 ? 38.021 58.582 61.969 1.00 32.02 458 ALA C O 1
ATOM 11766 N N . LYS C 1 461 ? 39.460 56.887 62.078 1.00 31.70 459 LYS C N 1
ATOM 11767 C CA . LYS C 1 461 ? 40.495 57.669 62.730 1.00 32.10 459 LYS C CA 1
ATOM 11768 C C . LYS C 1 461 ? 40.944 58.839 61.843 1.00 32.53 459 LYS C C 1
ATOM 11769 O O . LYS C 1 461 ? 41.049 59.973 62.291 1.00 33.62 459 LYS C O 1
ATOM 11775 N N . GLN C 1 462 ? 41.221 58.550 60.591 1.00 32.23 460 GLN C N 1
ATOM 11776 C CA . GLN C 1 462 ? 41.611 59.575 59.620 1.00 32.18 460 GLN C CA 1
ATOM 11777 C C . GLN C 1 462 ? 40.566 60.686 59.512 1.00 32.61 460 GLN C C 1
ATOM 11778 O O . GLN C 1 462 ? 40.919 61.869 59.520 1.00 31.26 460 GLN C O 1
ATOM 11784 N N . ASN C 1 463 ? 39.296 60.293 59.434 1.00 33.27 461 ASN C N 1
ATOM 11785 C CA . ASN C 1 463 ? 38.163 61.246 59.366 1.00 33.94 461 ASN C CA 1
ATOM 11786 C C . ASN C 1 463 ? 38.098 62.188 60.591 1.00 34.73 461 ASN C C 1
ATOM 11787 O O . ASN C 1 463 ? 38.093 63.442 60.468 1.00 34.58 461 ASN C O 1
ATOM 11792 N N . GLU C 1 464 ? 38.012 61.564 61.760 1.00 34.66 462 GLU C N 1
ATOM 11793 C CA . GLU C 1 464 ? 38.086 62.221 63.060 1.00 35.20 462 GLU C CA 1
ATOM 11794 C C . GLU C 1 464 ? 39.264 63.154 63.171 1.00 33.05 462 GLU C C 1
ATOM 11795 O O . GLU C 1 464 ? 39.107 64.299 63.546 1.00 31.95 462 GLU C O 1
ATOM 11801 N N . LYS C 1 465 ? 40.450 62.657 62.848 1.00 32.52 463 LYS C N 1
ATOM 11802 C CA . LYS C 1 465 ? 41.670 63.396 63.139 1.00 32.59 463 LYS C CA 1
ATOM 11803 C C . LYS C 1 465 ? 41.991 64.452 62.114 1.00 31.66 463 LYS C C 1
ATOM 11804 O O . LYS C 1 465 ? 42.580 65.491 62.407 1.00 31.72 463 LYS C O 1
ATOM 11810 N N . ILE C 1 466 ? 41.723 64.149 60.862 1.00 31.38 464 ILE C N 1
ATOM 11811 C CA . ILE C 1 466 ? 42.016 65.126 59.826 1.00 30.22 464 ILE C CA 1
ATOM 11812 C C . ILE C 1 466 ? 40.799 65.624 59.047 1.00 30.58 464 ILE C C 1
ATOM 11813 O O . ILE C 1 466 ? 40.582 66.836 58.930 1.00 30.85 464 ILE C O 1
ATOM 11818 N N . TRP C 1 467 ? 40.050 64.719 58.420 1.00 31.13 465 TRP C N 1
ATOM 11819 C CA . TRP C 1 467 ? 39.248 65.124 57.230 1.00 30.99 465 TRP C CA 1
ATOM 11820 C C . TRP C 1 467 ? 38.151 66.083 57.674 1.00 31.19 465 TRP C C 1
ATOM 11821 O O . TRP C 1 467 ? 37.823 67.081 56.975 1.00 29.95 465 TRP C O 1
ATOM 11832 N N . GLN C 1 468 ? 37.579 65.788 58.841 1.00 31.23 466 GLN C N 1
ATOM 11833 C CA . GLN C 1 468 ? 36.424 66.556 59.320 1.00 31.58 466 GLN C CA 1
ATOM 11834 C C . GLN C 1 468 ? 36.760 68.022 59.600 1.00 31.53 466 GLN C C 1
ATOM 11835 O O . GLN C 1 468 ? 35.854 68.862 59.659 1.00 32.20 466 GLN C O 1
ATOM 11841 N N . HIS C 1 469 ? 38.040 68.343 59.818 1.00 32.31 467 HIS C N 1
ATOM 11842 C CA . HIS C 1 469 ? 38.393 69.721 60.228 1.00 32.59 467 HIS C CA 1
ATOM 11843 C C . HIS C 1 469 ? 38.591 70.703 59.101 1.00 33.54 467 HIS C C 1
ATOM 11844 O O . HIS C 1 469 ? 38.562 71.911 59.367 1.00 34.67 467 HIS C O 1
ATOM 11851 N N . GLY C 1 470 ? 38.879 70.200 57.892 1.00 33.32 468 GLY C N 1
ATOM 11852 C CA . GLY C 1 470 ? 39.177 71.021 56.746 1.00 32.57 468 GLY C CA 1
ATOM 11853 C C . GLY C 1 470 ? 40.263 72.016 57.057 1.00 33.19 468 GLY C C 1
ATOM 11854 O O . GLY C 1 470 ? 41.392 71.628 57.347 1.00 34.42 468 GLY C O 1
ATOM 11855 N N . SER C 1 471 ? 39.935 73.303 56.962 1.00 32.75 469 SER C N 1
ATOM 11856 C CA . SER C 1 471 ? 40.880 74.394 57.240 1.00 31.88 469 SER C CA 1
ATOM 11857 C C . SER C 1 471 ? 40.460 75.244 58.429 1.00 32.03 469 SER C C 1
ATOM 11858 O O . SER C 1 471 ? 40.813 76.413 58.478 1.00 31.72 469 SER C O 1
ATOM 11861 N N . SER C 1 472 ? 39.694 74.667 59.376 1.00 32.08 470 SER C N 1
ATOM 11862 C CA . SER C 1 472 ? 39.204 75.369 60.562 1.00 32.48 470 SER C CA 1
ATOM 11863 C C . SER C 1 472 ? 40.318 75.552 61.565 1.00 33.07 470 SER C C 1
ATOM 11864 O O . SER C 1 472 ? 40.230 76.421 62.480 1.00 32.40 470 SER C O 1
ATOM 11867 N N . LEU C 1 473 ? 41.354 74.709 61.426 1.00 33.36 471 LEU C N 1
ATOM 11868 C CA . LEU C 1 473 ? 42.546 74.794 62.269 1.00 33.61 471 LEU C CA 1
ATOM 11869 C C . LEU C 1 473 ? 43.753 75.073 61.423 1.00 33.83 471 LEU C C 1
ATOM 11870 O O . LEU C 1 473 ? 43.830 74.690 60.244 1.00 34.19 471 LEU C O 1
ATOM 11875 N N . THR C 1 474 ? 44.692 75.761 62.049 1.00 33.69 472 THR C N 1
ATOM 11876 C CA . THR C 1 474 ? 46.056 75.930 61.565 1.00 34.74 472 THR C CA 1
ATOM 11877 C C . THR C 1 474 ? 46.650 74.559 61.308 1.00 34.17 472 THR C C 1
ATOM 11878 O O . THR C 1 474 ? 46.149 73.575 61.867 1.00 33.38 472 THR C O 1
ATOM 11882 N N . THR C 1 475 ? 47.700 74.454 60.482 1.00 34.46 473 THR C N 1
ATOM 11883 C CA . THR C 1 475 ? 48.301 73.139 60.247 1.00 34.58 473 THR C CA 1
ATOM 11884 C C . THR C 1 475 ? 48.876 72.580 61.567 1.00 34.21 473 THR C C 1
ATOM 11885 O O . THR C 1 475 ? 48.608 71.435 61.942 1.00 32.10 473 THR C O 1
ATOM 11889 N N . ASP C 1 476 ? 49.680 73.400 62.242 1.00 34.25 474 ASP C N 1
ATOM 11890 C CA . ASP C 1 476 ? 50.306 73.010 63.497 1.00 34.62 474 ASP C CA 1
ATOM 11891 C C . ASP C 1 476 ? 49.242 72.575 64.541 1.00 34.74 474 ASP C C 1
ATOM 11892 O O . ASP C 1 476 ? 49.443 71.563 65.226 1.00 34.58 474 ASP C O 1
ATOM 11897 N N . GLU C 1 477 ? 48.151 73.344 64.658 1.00 33.93 475 GLU C N 1
ATOM 11898 C CA . GLU C 1 477 ? 47.035 73.033 65.581 1.00 34.52 475 GLU C CA 1
ATOM 11899 C C . GLU C 1 477 ? 46.410 71.715 65.157 1.00 33.92 475 GLU C C 1
ATOM 11900 O O . GLU C 1 477 ? 46.107 70.895 65.987 1.00 32.33 475 GLU C O 1
ATOM 11906 N N . LEU C 1 478 ? 46.277 71.502 63.842 1.00 32.81 476 LEU C N 1
ATOM 11907 C CA . LEU C 1 478 ? 45.665 70.285 63.335 1.00 33.53 476 LEU C CA 1
ATOM 11908 C C . LEU C 1 478 ? 46.469 69.040 63.699 1.00 33.79 476 LEU C C 1
ATOM 11909 O O . LEU C 1 478 ? 45.927 68.031 64.193 1.00 33.41 476 LEU C O 1
ATOM 11914 N N . LEU C 1 479 ? 47.758 69.116 63.430 1.00 34.52 477 LEU C N 1
ATOM 11915 C CA . LEU C 1 479 ? 48.659 68.008 63.699 1.00 35.17 477 LEU C CA 1
ATOM 11916 C C . LEU C 1 479 ? 48.777 67.828 65.209 1.00 35.53 477 LEU C C 1
ATOM 11917 O O . LEU C 1 479 ? 48.806 66.701 65.671 1.00 35.43 477 LEU C O 1
ATOM 11922 N N . ARG C 1 480 ? 48.782 68.928 65.973 1.00 36.13 478 ARG C N 1
ATOM 11923 C CA . ARG C 1 480 ? 48.813 68.813 67.416 1.00 36.82 478 ARG C CA 1
ATOM 11924 C C . ARG C 1 480 ? 47.596 68.094 67.989 1.00 37.26 478 ARG C C 1
ATOM 11925 O O . ARG C 1 480 ? 47.755 67.238 68.837 1.00 36.33 478 ARG C O 1
ATOM 11933 N N . GLN C 1 481 ? 46.404 68.463 67.534 1.00 37.52 479 GLN C N 1
ATOM 11934 C CA . GLN C 1 481 ? 45.131 67.851 67.990 1.00 37.90 479 GLN C CA 1
ATOM 11935 C C . GLN C 1 481 ? 45.038 66.341 67.622 1.00 37.74 479 GLN C C 1
ATOM 11936 O O . GLN C 1 481 ? 44.528 65.513 68.400 1.00 37.80 479 GLN C O 1
ATOM 11942 N N . ALA C 1 482 ? 45.572 66.006 66.458 1.00 35.88 480 ALA C N 1
ATOM 11943 C CA . ALA C 1 482 ? 45.460 64.687 65.882 1.00 35.86 480 ALA C CA 1
ATOM 11944 C C . ALA C 1 482 ? 46.512 63.740 66.420 1.00 35.15 480 ALA C C 1
ATOM 11945 O O . ALA C 1 482 ? 46.218 62.578 66.646 1.00 34.88 480 ALA C O 1
ATOM 11947 N N . THR C 1 483 ? 47.737 64.234 66.581 1.00 34.84 481 THR C N 1
ATOM 11948 C CA . THR C 1 483 ? 48.888 63.384 66.896 1.00 35.60 481 THR C CA 1
ATOM 11949 C C . THR C 1 483 ? 49.680 63.802 68.139 1.00 36.26 481 THR C C 1
ATOM 11950 O O . THR C 1 483 ? 50.635 63.126 68.526 1.00 37.71 481 THR C O 1
ATOM 11954 N N . GLY C 1 484 ? 49.313 64.911 68.760 1.00 36.12 482 GLY C N 1
ATOM 11955 C CA . GLY C 1 484 ? 49.955 65.308 70.023 1.00 36.44 482 GLY C CA 1
ATOM 11956 C C . GLY C 1 484 ? 51.160 66.194 69.787 1.00 36.56 482 GLY C C 1
ATOM 11957 O O . GLY C 1 484 ? 51.702 66.747 70.725 1.00 37.95 482 GLY C O 1
ATOM 11958 N N . GLU C 1 485 ? 51.538 66.383 68.533 1.00 36.64 483 GLU C N 1
ATOM 11959 C CA . GLU C 1 485 ? 52.638 67.269 68.196 1.00 36.37 483 GLU C CA 1
ATOM 11960 C C . GLU C 1 485 ? 52.532 67.816 66.782 1.00 35.70 483 GLU C C 1
ATOM 11961 O O . GLU C 1 485 ? 51.728 67.392 65.970 1.00 35.86 483 GLU C O 1
ATOM 11967 N N . THR C 1 486 ? 53.379 68.804 66.569 1.00 35.34 484 THR C N 1
ATOM 11968 C CA . THR C 1 486 ? 53.742 69.417 65.318 1.00 35.47 484 THR C CA 1
ATOM 11969 C C . THR C 1 486 ? 54.436 68.387 64.418 1.00 35.24 484 THR C C 1
ATOM 11970 O O . THR C 1 486 ? 54.890 67.349 64.889 1.00 34.43 484 THR C O 1
ATOM 11974 N N . LEU C 1 487 ? 54.517 68.664 63.126 1.00 34.55 485 LEU C N 1
ATOM 11975 C CA . LEU C 1 487 ? 55.117 67.695 62.208 1.00 34.61 485 LEU C CA 1
ATOM 11976 C C . LEU C 1 487 ? 56.559 67.314 62.613 1.00 34.75 485 LEU C C 1
ATOM 11977 O O . LEU C 1 487 ? 57.425 68.175 62.735 1.00 34.73 485 LEU C O 1
ATOM 11982 N N . ASN C 1 488 ? 56.779 66.015 62.805 1.00 34.20 486 ASN C N 1
ATOM 11983 C CA . ASN C 1 488 ? 58.020 65.490 63.308 1.00 34.60 486 ASN C CA 1
ATOM 11984 C C . ASN C 1 488 ? 58.528 64.413 62.356 1.00 35.32 486 ASN C C 1
ATOM 11985 O O . ASN C 1 488 ? 57.935 63.345 62.279 1.00 35.71 486 ASN C O 1
ATOM 11990 N N . PRO C 1 489 ? 59.635 64.690 61.642 1.00 34.71 487 PRO C N 1
ATOM 11991 C CA . PRO C 1 489 ? 60.148 63.789 60.627 1.00 34.63 487 PRO C CA 1
ATOM 11992 C C . PRO C 1 489 ? 60.722 62.472 61.147 1.00 34.84 487 PRO C C 1
ATOM 11993 O O . PRO C 1 489 ? 61.088 61.630 60.333 1.00 34.51 487 PRO C O 1
ATOM 11997 N N . GLU C 1 490 ? 60.812 62.307 62.469 1.00 34.53 488 GLU C N 1
ATOM 11998 C CA . GLU C 1 490 ? 61.359 61.086 63.073 1.00 34.66 488 GLU C CA 1
ATOM 11999 C C . GLU C 1 490 ? 60.452 59.899 62.825 1.00 33.18 488 GLU C C 1
ATOM 12000 O O . GLU C 1 490 ? 60.915 58.789 62.770 1.00 33.27 488 GLU C O 1
ATOM 12006 N N . HIS C 1 491 ? 59.157 60.133 62.674 1.00 32.80 489 HIS C N 1
ATOM 12007 C CA . HIS C 1 491 ? 58.207 59.039 62.341 1.00 31.82 489 HIS C CA 1
ATOM 12008 C C . HIS C 1 491 ? 58.510 58.456 60.963 1.00 31.40 489 HIS C C 1
ATOM 12009 O O . HIS C 1 491 ? 58.521 57.238 60.748 1.00 30.26 489 HIS C O 1
ATOM 12016 N N . TYR C 1 492 ? 58.807 59.342 60.030 1.00 31.06 490 TYR C N 1
ATOM 12017 C CA . TYR C 1 492 ? 59.152 58.955 58.688 1.00 31.25 490 TYR C CA 1
ATOM 12018 C C . TYR C 1 492 ? 60.441 58.140 58.697 1.00 31.32 490 TYR C C 1
ATOM 12019 O O . TYR C 1 492 ? 60.536 57.071 58.075 1.00 31.57 490 TYR C O 1
ATOM 12028 N N . ARG C 1 493 ? 61.446 58.671 59.358 1.00 31.81 491 ARG C N 1
ATOM 12029 C CA . ARG C 1 493 ? 62.729 57.948 59.539 1.00 32.45 491 ARG C CA 1
ATOM 12030 C C . ARG C 1 493 ? 62.507 56.515 60.054 1.00 31.60 491 ARG C C 1
ATOM 12031 O O . ARG C 1 493 ? 62.989 55.576 59.506 1.00 30.43 491 ARG C O 1
ATOM 12039 N N . ARG C 1 494 ? 61.764 56.386 61.148 1.00 32.82 492 ARG C N 1
ATOM 12040 C CA . ARG C 1 494 ? 61.511 55.089 61.772 1.00 33.00 492 ARG C CA 1
ATOM 12041 C C . ARG C 1 494 ? 60.715 54.196 60.827 1.00 32.01 492 ARG C C 1
ATOM 12042 O O . ARG C 1 494 ? 60.946 52.994 60.733 1.00 31.95 492 ARG C O 1
ATOM 12050 N N . HIS C 1 495 ? 59.770 54.784 60.112 1.00 31.32 493 HIS C N 1
ATOM 12051 C CA . HIS C 1 495 ? 59.007 54.013 59.103 1.00 32.00 493 HIS C CA 1
ATOM 12052 C C . HIS C 1 495 ? 59.925 53.399 58.031 1.00 31.90 493 HIS C C 1
ATOM 12053 O O . HIS C 1 495 ? 59.879 52.207 57.709 1.00 31.48 493 HIS C O 1
ATOM 12060 N N . LEU C 1 496 ? 60.748 54.235 57.434 1.00 31.77 494 LEU C N 1
ATOM 12061 C CA . LEU C 1 496 ? 61.647 53.744 56.400 1.00 31.67 494 LEU C CA 1
ATOM 12062 C C . LEU C 1 496 ? 62.707 52.738 56.903 1.00 32.31 494 LEU C C 1
ATOM 12063 O O . LEU C 1 496 ? 63.051 51.773 56.197 1.00 32.70 494 LEU C O 1
ATOM 12068 N N . GLU C 1 497 ? 63.259 52.978 58.099 1.00 33.30 495 GLU C N 1
ATOM 12069 C CA . GLU C 1 497 ? 64.246 52.063 58.679 1.00 33.43 495 GLU C CA 1
ATOM 12070 C C . GLU C 1 497 ? 63.601 50.722 58.967 1.00 34.37 495 GLU C C 1
ATOM 12071 O O . GLU C 1 497 ? 64.155 49.669 58.601 1.00 33.67 495 GLU C O 1
ATOM 12077 N N . ARG C 1 498 ? 62.457 50.747 59.658 1.00 34.39 496 ARG C N 1
ATOM 12078 C CA . ARG C 1 498 ? 61.750 49.507 59.932 1.00 35.24 496 ARG C CA 1
ATOM 12079 C C . ARG C 1 498 ? 61.389 48.706 58.682 1.00 34.43 496 ARG C C 1
ATOM 12080 O O . ARG C 1 498 ? 61.525 47.474 58.679 1.00 33.69 496 ARG C O 1
ATOM 12088 N N . ARG C 1 499 ? 60.915 49.381 57.640 1.00 33.05 497 ARG C N 1
ATOM 12089 C CA . ARG C 1 499 ? 60.455 48.675 56.445 1.00 32.74 497 ARG C CA 1
ATOM 12090 C C . ARG C 1 499 ? 61.644 48.159 55.630 1.00 33.32 497 ARG C C 1
ATOM 12091 O O . ARG C 1 499 ? 61.615 47.026 55.147 1.00 32.82 497 ARG C O 1
ATOM 12099 N N . TYR C 1 500 ? 62.666 48.990 55.442 1.00 32.81 498 TYR C N 1
ATOM 12100 C CA . TYR C 1 500 ? 63.717 48.678 54.431 1.00 33.92 498 TYR C CA 1
ATOM 12101 C C . TYR C 1 500 ? 65.006 48.189 54.983 1.00 35.99 498 TYR C C 1
ATOM 12102 O O . TYR C 1 500 ? 65.798 47.585 54.256 1.00 35.68 498 TYR C O 1
ATOM 12111 N N . ARG C 1 501 ? 65.245 48.506 56.245 1.00 38.87 499 ARG C N 1
ATOM 12112 C CA . ARG C 1 501 ? 66.524 48.240 56.876 1.00 41.95 499 ARG C CA 1
ATOM 12113 C C . ARG C 1 501 ? 66.425 47.029 57.786 1.00 42.55 499 ARG C C 1
ATOM 12114 O O . ARG C 1 501 ? 67.192 46.062 57.651 1.00 41.70 499 ARG C O 1
ATOM 12122 N N . ASP C 1 502 ? 65.472 47.081 58.705 1.00 44.33 500 ASP C N 1
ATOM 12123 C CA . ASP C 1 502 ? 65.258 45.954 59.614 1.00 45.87 500 ASP C CA 1
ATOM 12124 C C . ASP C 1 502 ? 64.559 44.858 58.799 1.00 46.67 500 ASP C C 1
ATOM 12125 O O . ASP C 1 502 ? 63.703 45.174 57.929 1.00 48.76 500 ASP C O 1
ATOM 12130 N N . GLY D 1 1 ? 35.658 105.528 14.110 1.00 51.44 -1 GLY D N 1
ATOM 12131 C CA . GLY D 1 1 ? 35.179 105.067 15.445 1.00 51.28 -1 GLY D CA 1
ATOM 12132 C C . GLY D 1 1 ? 33.694 104.751 15.445 1.00 51.37 -1 GLY D C 1
ATOM 12133 O O . GLY D 1 1 ? 33.120 104.468 16.502 1.00 51.91 -1 GLY D O 1
ATOM 12134 N N . SER D 1 2 ? 33.074 104.794 14.262 1.00 51.04 0 SER D N 1
ATOM 12135 C CA . SER D 1 2 ? 31.621 104.579 14.120 1.00 50.68 0 SER D CA 1
ATOM 12136 C C . SER D 1 2 ? 31.256 103.113 14.302 1.00 50.28 0 SER D C 1
ATOM 12137 O O . SER D 1 2 ? 30.089 102.774 14.534 1.00 51.16 0 SER D O 1
ATOM 12140 N N . MET D 1 3 ? 32.269 102.260 14.155 1.00 49.26 1 MET D N 1
ATOM 12141 C CA . MET D 1 3 ? 32.153 100.801 14.203 1.00 48.48 1 MET D CA 1
ATOM 12142 C C . MET D 1 3 ? 32.538 100.282 15.593 1.00 46.08 1 MET D C 1
ATOM 12143 O O . MET D 1 3 ? 32.563 99.065 15.841 1.00 44.40 1 MET D O 1
ATOM 12148 N N . LYS D 1 4 ? 32.873 101.214 16.483 1.00 43.92 2 LYS D N 1
ATOM 12149 C CA . LYS D 1 4 ? 33.330 100.860 17.823 1.00 43.16 2 LYS D CA 1
ATOM 12150 C C . LYS D 1 4 ? 32.240 100.119 18.615 1.00 40.73 2 LYS D C 1
ATOM 12151 O O . LYS D 1 4 ? 32.523 99.077 19.177 1.00 40.49 2 LYS D O 1
ATOM 12157 N N . PRO D 1 5 ? 31.007 100.644 18.645 1.00 38.66 3 PRO D N 1
ATOM 12158 C CA . PRO D 1 5 ? 29.931 99.973 19.369 1.00 38.09 3 PRO D CA 1
ATOM 12159 C C . PRO D 1 5 ? 29.705 98.518 18.933 1.00 36.98 3 PRO D C 1
ATOM 12160 O O . PRO D 1 5 ? 29.599 97.639 19.792 1.00 36.46 3 PRO D O 1
ATOM 12164 N N . TYR D 1 6 ? 29.646 98.287 17.618 1.00 35.68 4 TYR D N 1
ATOM 12165 C CA . TYR D 1 6 ? 29.468 96.942 17.055 1.00 35.95 4 TYR D CA 1
ATOM 12166 C C . TYR D 1 6 ? 30.629 96.048 17.488 1.00 35.53 4 TYR D C 1
ATOM 12167 O O . TYR D 1 6 ? 30.435 94.921 17.884 1.00 34.20 4 TYR D O 1
ATOM 12176 N N . LYS D 1 7 ? 31.843 96.576 17.417 1.00 35.34 5 LYS D N 1
ATOM 12177 C CA . LYS D 1 7 ? 33.013 95.802 17.778 1.00 35.88 5 LYS D CA 1
ATOM 12178 C C . LYS D 1 7 ? 33.052 95.451 19.275 1.00 35.66 5 LYS D C 1
ATOM 12179 O O . LYS D 1 7 ? 33.449 94.344 19.624 1.00 35.33 5 LYS D O 1
ATOM 12185 N N . GLU D 1 8 ? 32.620 96.377 20.138 1.00 35.77 6 GLU D N 1
ATOM 12186 C CA . GLU D 1 8 ? 32.478 96.103 21.564 1.00 35.12 6 GLU D CA 1
ATOM 12187 C C . GLU D 1 8 ? 31.424 95.020 21.775 1.00 34.21 6 GLU D C 1
ATOM 12188 O O . GLU D 1 8 ? 31.642 94.081 22.546 1.00 33.71 6 GLU D O 1
ATOM 12194 N N . LEU D 1 9 ? 30.309 95.127 21.048 1.00 33.53 7 LEU D N 1
ATOM 12195 C CA . LEU D 1 9 ? 29.290 94.062 21.042 1.00 33.22 7 LEU D CA 1
ATOM 12196 C C . LEU D 1 9 ? 29.837 92.704 20.657 1.00 32.78 7 LEU D C 1
ATOM 12197 O O . LEU D 1 9 ? 29.513 91.687 21.299 1.00 33.47 7 LEU D O 1
ATOM 12202 N N . GLU D 1 10 ? 30.678 92.659 19.628 1.00 32.79 8 GLU D N 1
ATOM 12203 C CA . GLU D 1 10 ? 31.308 91.392 19.227 1.00 32.95 8 GLU D CA 1
ATOM 12204 C C . GLU D 1 10 ? 32.040 90.783 20.409 1.00 33.35 8 GLU D C 1
ATOM 12205 O O . GLU D 1 10 ? 31.894 89.605 20.715 1.00 32.98 8 GLU D O 1
ATOM 12211 N N . ARG D 1 11 ? 32.812 91.643 21.072 1.00 33.85 9 ARG D N 1
ATOM 12212 C CA . ARG D 1 11 ? 33.582 91.303 22.236 1.00 35.07 9 ARG D CA 1
ATOM 12213 C C . ARG D 1 11 ? 32.724 90.704 23.350 1.00 33.65 9 ARG D C 1
ATOM 12214 O O . ARG D 1 11 ? 33.086 89.678 23.901 1.00 33.72 9 ARG D O 1
ATOM 12222 N N . VAL D 1 12 ? 31.603 91.359 23.668 1.00 32.66 10 VAL D N 1
ATOM 12223 C CA . VAL D 1 12 ? 30.653 90.895 24.678 1.00 32.35 10 VAL D CA 1
ATOM 12224 C C . VAL D 1 12 ? 30.080 89.555 24.287 1.00 32.56 10 VAL D C 1
ATOM 12225 O O . VAL D 1 12 ? 30.018 88.626 25.104 1.00 33.69 10 VAL D O 1
ATOM 12229 N N . PHE D 1 13 ? 29.690 89.407 23.033 1.00 31.77 11 PHE D N 1
ATOM 12230 C CA . PHE D 1 13 ? 29.093 88.158 22.621 1.00 31.84 11 PHE D CA 1
ATOM 12231 C C . PHE D 1 13 ? 30.115 87.026 22.637 1.00 32.01 11 PHE D C 1
ATOM 12232 O O . PHE D 1 13 ? 29.744 85.872 22.893 1.00 32.17 11 PHE D O 1
ATOM 12240 N N . THR D 1 14 ? 31.388 87.342 22.388 1.00 32.17 12 THR D N 1
ATOM 12241 C CA . THR D 1 14 ? 32.441 86.320 22.448 1.00 32.39 12 THR D CA 1
ATOM 12242 C C . THR D 1 14 ? 32.586 85.854 23.895 1.00 33.30 12 THR D C 1
ATOM 12243 O O . THR D 1 14 ? 32.748 84.672 24.152 1.00 33.71 12 THR D O 1
ATOM 12247 N N . LYS D 1 15 ? 32.440 86.773 24.833 1.00 34.04 13 LYS D N 1
ATOM 12248 C CA . LYS D 1 15 ? 32.405 86.476 26.280 1.00 34.13 13 LYS D CA 1
ATOM 12249 C C . LYS D 1 15 ? 31.255 85.562 26.705 1.00 34.29 13 LYS D C 1
ATOM 12250 O O . LYS D 1 15 ? 31.454 84.556 27.432 1.00 34.47 13 LYS D O 1
ATOM 12256 N N . LEU D 1 16 ? 30.043 85.916 26.305 1.00 32.61 14 LEU D N 1
ATOM 12257 C CA . LEU D 1 16 ? 28.882 85.061 26.515 1.00 33.04 14 LEU D CA 1
ATOM 12258 C C . LEU D 1 16 ? 29.033 83.684 25.889 1.00 33.41 14 LEU D C 1
ATOM 12259 O O . LEU D 1 16 ? 28.531 82.699 26.410 1.00 33.71 14 LEU D O 1
ATOM 12264 N N . TYR D 1 17 ? 29.667 83.630 24.721 1.00 33.62 15 TYR D N 1
ATOM 12265 C CA . TYR D 1 17 ? 29.931 82.366 24.061 1.00 33.09 15 TYR D CA 1
ATOM 12266 C C . TYR D 1 17 ? 30.851 81.482 24.887 1.00 32.67 15 TYR D C 1
ATOM 12267 O O . TYR D 1 17 ? 30.646 80.277 24.974 1.00 32.91 15 TYR D O 1
ATOM 12276 N N . ARG D 1 18 ? 31.842 82.096 25.493 1.00 32.04 16 ARG D N 1
ATOM 12277 C CA . ARG D 1 18 ? 32.758 81.410 26.389 1.00 33.20 16 ARG D CA 1
ATOM 12278 C C . ARG D 1 18 ? 32.081 80.892 27.662 1.00 34.01 16 ARG D C 1
ATOM 12279 O O . ARG D 1 18 ? 32.353 79.762 28.087 1.00 34.76 16 ARG D O 1
ATOM 12287 N N . TYR D 1 19 ? 31.222 81.709 28.284 1.00 33.70 17 TYR D N 1
ATOM 12288 C CA . TYR D 1 19 ? 30.402 81.218 29.394 1.00 33.84 17 TYR D CA 1
ATOM 12289 C C . TYR D 1 19 ? 29.446 80.067 29.006 1.00 33.59 17 TYR D C 1
ATOM 12290 O O . TYR D 1 19 ? 29.184 79.148 29.818 1.00 32.80 17 TYR D O 1
ATOM 12299 N N . GLY D 1 20 ? 28.888 80.154 27.798 1.00 33.53 18 GLY D N 1
ATOM 12300 C CA . GLY D 1 20 ? 27.938 79.160 27.321 1.00 33.33 18 GLY D CA 1
ATOM 12301 C C . GLY D 1 20 ? 28.594 77.810 27.076 1.00 33.67 18 GLY D C 1
ATOM 12302 O O . GLY D 1 20 ? 27.942 76.787 27.232 1.00 33.19 18 GLY D O 1
ATOM 12303 N N . HIS D 1 21 ? 29.865 77.824 26.627 1.00 33.32 19 HIS D N 1
ATOM 12304 C CA . HIS D 1 21 ? 30.708 76.603 26.528 1.00 33.11 19 HIS D CA 1
ATOM 12305 C C . HIS D 1 21 ? 30.700 75.860 27.863 1.00 32.40 19 HIS D C 1
ATOM 12306 O O . HIS D 1 21 ? 30.517 74.653 27.934 1.00 32.55 19 HIS D O 1
ATOM 12313 N N . MET D 1 22 ? 30.933 76.603 28.931 1.00 33.00 20 MET D N 1
ATOM 12314 C CA . MET D 1 22 ? 30.906 76.025 30.276 1.00 32.72 20 MET D CA 1
ATOM 12315 C C . MET D 1 22 ? 29.537 75.390 30.595 1.00 31.96 20 MET D C 1
ATOM 12316 O O . MET D 1 22 ? 29.452 74.250 31.009 1.00 29.81 20 MET D O 1
ATOM 12321 N N . LEU D 1 23 ? 28.464 76.095 30.294 1.00 32.46 21 LEU D N 1
ATOM 12322 C CA . LEU D 1 23 ? 27.110 75.623 30.627 1.00 33.39 21 LEU D CA 1
ATOM 12323 C C . LEU D 1 23 ? 26.730 74.417 29.842 1.00 32.79 21 LEU D C 1
ATOM 12324 O O . LEU D 1 23 ? 26.066 73.519 30.329 1.00 32.42 21 LEU D O 1
ATOM 12329 N N . LEU D 1 24 ? 27.128 74.419 28.576 1.00 32.03 22 LEU D N 1
ATOM 12330 C CA . LEU D 1 24 ? 26.806 73.331 27.685 1.00 30.89 22 LEU D CA 1
ATOM 12331 C C . LEU D 1 24 ? 27.564 72.056 28.076 1.00 31.18 22 LEU D C 1
ATOM 12332 O O . LEU D 1 24 ? 27.031 70.937 28.000 1.00 30.20 22 LEU D O 1
ATOM 12337 N N . LEU D 1 25 ? 28.819 72.204 28.513 1.00 30.85 23 LEU D N 1
ATOM 12338 C CA . LEU D 1 25 ? 29.582 71.042 29.044 1.00 30.42 23 LEU D CA 1
ATOM 12339 C C . LEU D 1 25 ? 28.946 70.478 30.313 1.00 29.83 23 LEU D C 1
ATOM 12340 O O . LEU D 1 25 ? 28.784 69.275 30.437 1.00 31.97 23 LEU D O 1
ATOM 12345 N N . ALA D 1 26 ? 28.621 71.348 31.255 1.00 29.12 24 ALA D N 1
ATOM 12346 C CA . ALA D 1 26 ? 27.916 70.985 32.470 1.00 29.81 24 ALA D CA 1
ATOM 12347 C C . ALA D 1 26 ? 26.578 70.276 32.196 1.00 30.41 24 ALA D C 1
ATOM 12348 O O . ALA D 1 26 ? 26.208 69.321 32.893 1.00 29.98 24 ALA D O 1
ATOM 12350 N N . ASP D 1 27 ? 25.851 70.736 31.177 1.00 31.96 25 ASP D N 1
ATOM 12351 C CA . ASP D 1 27 ? 24.598 70.065 30.799 1.00 31.89 25 ASP D CA 1
ATOM 12352 C C . ASP D 1 27 ? 24.862 68.685 30.184 1.00 31.29 25 ASP D C 1
ATOM 12353 O O . ASP D 1 27 ? 24.261 67.693 30.592 1.00 31.34 25 ASP D O 1
ATOM 12358 N N . TRP D 1 28 ? 25.790 68.602 29.235 1.00 30.98 26 TRP D N 1
ATOM 12359 C CA . TRP D 1 28 ? 26.166 67.305 28.667 1.00 31.01 26 TRP D CA 1
ATOM 12360 C C . TRP D 1 28 ? 26.626 66.314 29.753 1.00 31.09 26 TRP D C 1
ATOM 12361 O O . TRP D 1 28 ? 26.187 65.155 29.790 1.00 31.59 26 TRP D O 1
ATOM 12372 N N . ASP D 1 29 ? 27.472 66.787 30.665 1.00 30.50 27 ASP D N 1
ATOM 12373 C CA . ASP D 1 29 ? 28.076 65.931 31.678 1.00 31.09 27 ASP D CA 1
ATOM 12374 C C . ASP D 1 29 ? 27.016 65.418 32.636 1.00 31.87 27 ASP D C 1
ATOM 12375 O O . ASP D 1 29 ? 26.996 64.231 33.005 1.00 31.91 27 ASP D O 1
ATOM 12380 N N . SER D 1 30 ? 26.137 66.338 33.017 1.00 32.40 28 SER D N 1
ATOM 12381 C CA . SER D 1 30 ? 24.994 66.081 33.847 1.00 33.55 28 SER D CA 1
ATOM 12382 C C . SER D 1 30 ? 24.196 64.855 33.430 1.00 33.56 28 SER D C 1
ATOM 12383 O O . SER D 1 30 ? 23.730 64.119 34.276 1.00 32.15 28 SER D O 1
ATOM 12386 N N . HIS D 1 31 ? 24.016 64.687 32.117 1.00 33.67 29 HIS D N 1
ATOM 12387 C CA . HIS D 1 31 ? 23.252 63.570 31.562 1.00 34.55 29 HIS D CA 1
ATOM 12388 C C . HIS D 1 31 ? 24.032 62.294 31.231 1.00 34.15 29 HIS D C 1
ATOM 12389 O O . HIS D 1 31 ? 23.416 61.245 31.003 1.00 35.37 29 HIS D O 1
ATOM 12396 N N . THR D 1 32 ? 25.359 62.361 31.247 1.00 33.73 30 THR D N 1
ATOM 12397 C CA . THR D 1 32 ? 26.206 61.251 30.791 1.00 33.10 30 THR D CA 1
ATOM 12398 C C . THR D 1 32 ? 27.097 60.704 31.903 1.00 32.90 30 THR D C 1
ATOM 12399 O O . THR D 1 32 ? 27.060 59.515 32.192 1.00 33.98 30 THR D O 1
ATOM 12403 N N . MET D 1 33 ? 27.871 61.571 32.549 1.00 31.52 31 MET D N 1
ATOM 12404 C CA . MET D 1 33 ? 28.955 61.157 33.443 1.00 30.48 31 MET D CA 1
ATOM 12405 C C . MET D 1 33 ? 28.657 61.373 34.916 1.00 29.96 31 MET D C 1
ATOM 12406 O O . MET D 1 33 ? 29.184 60.670 35.791 1.00 28.99 31 MET D O 1
ATOM 12411 N N . MET D 1 34 ? 27.796 62.330 35.222 1.00 29.71 32 MET D N 1
ATOM 12412 C CA . MET D 1 34 ? 27.675 62.776 36.607 1.00 29.44 32 MET D CA 1
ATOM 12413 C C . MET D 1 34 ? 26.995 61.762 37.492 1.00 28.89 32 MET D C 1
ATOM 12414 O O . MET D 1 34 ? 25.903 61.322 37.215 1.00 28.65 32 MET D O 1
ATOM 12419 N N . PRO D 1 35 ? 27.623 61.421 38.609 1.00 29.98 33 PRO D N 1
ATOM 12420 C CA . PRO D 1 35 ? 26.970 60.533 39.564 1.00 30.54 33 PRO D CA 1
ATOM 12421 C C . PRO D 1 35 ? 25.886 61.303 40.338 1.00 31.60 33 PRO D C 1
ATOM 12422 O O . PRO D 1 35 ? 25.946 62.531 40.417 1.00 31.79 33 PRO D O 1
ATOM 12433 N N . LYS D 1 37 ? 24.864 61.935 43.418 1.00 30.24 35 LYS D N 1
ATOM 12434 C CA . LYS D 1 37 ? 25.089 62.877 44.506 1.00 30.35 35 LYS D CA 1
ATOM 12435 C C . LYS D 1 37 ? 25.705 64.221 44.085 1.00 29.29 35 LYS D C 1
ATOM 12436 O O . LYS D 1 37 ? 25.695 65.176 44.861 1.00 29.32 35 LYS D O 1
ATOM 12442 N N . GLY D 1 38 ? 26.220 64.305 42.868 1.00 29.46 36 GLY D N 1
ATOM 12443 C CA . GLY D 1 38 ? 26.792 65.550 42.353 1.00 30.03 36 GLY D CA 1
ATOM 12444 C C . GLY D 1 38 ? 25.761 66.536 41.799 1.00 30.44 36 GLY D C 1
ATOM 12445 O O . GLY D 1 38 ? 26.124 67.626 41.308 1.00 30.23 36 GLY D O 1
ATOM 12446 N N . SER D 1 39 ? 24.481 66.155 41.889 1.00 30.86 37 SER D N 1
ATOM 12447 C CA . SER D 1 39 ? 23.402 66.825 41.176 1.00 30.83 37 SER D CA 1
ATOM 12448 C C . SER D 1 39 ? 23.104 68.189 41.788 1.00 30.06 37 SER D C 1
ATOM 12449 O O . SER D 1 39 ? 22.993 69.180 41.071 1.00 30.92 37 SER D O 1
ATOM 12452 N N . ASP D 1 40 ? 22.975 68.253 43.093 1.00 29.16 38 ASP D N 1
ATOM 12453 C CA . ASP D 1 40 ? 22.718 69.546 43.726 1.00 29.47 38 ASP D CA 1
ATOM 12454 C C . ASP D 1 40 ? 23.803 70.574 43.438 1.00 29.44 38 ASP D C 1
ATOM 12455 O O . ASP D 1 40 ? 23.503 71.736 43.108 1.00 29.24 38 ASP D O 1
ATOM 12460 N N . ALA D 1 41 ? 25.062 70.151 43.569 1.00 28.72 39 ALA D N 1
ATOM 12461 C CA . ALA D 1 41 ? 26.190 71.047 43.331 1.00 27.90 39 ALA D CA 1
ATOM 12462 C C . ALA D 1 41 ? 26.216 71.485 41.893 1.00 27.96 39 ALA D C 1
ATOM 12463 O O . ALA D 1 41 ? 26.544 72.635 41.611 1.00 29.38 39 ALA D O 1
ATOM 12465 N N . ARG D 1 42 ? 25.828 70.609 40.985 1.00 27.42 40 ARG D N 1
ATOM 12466 C CA . ARG D 1 42 ? 25.875 70.905 39.552 1.00 27.87 40 ARG D CA 1
ATOM 12467 C C . ARG D 1 42 ? 24.830 71.951 39.086 1.00 28.67 40 ARG D C 1
ATOM 12468 O O . ARG D 1 42 ? 25.123 72.820 38.252 1.00 28.54 40 ARG D O 1
ATOM 12476 N N . GLY D 1 43 ? 23.595 71.766 39.523 1.00 29.83 41 GLY D N 1
ATOM 12477 C CA . GLY D 1 43 ? 22.512 72.730 39.285 1.00 30.28 41 GLY D CA 1
ATOM 12478 C C . GLY D 1 43 ? 22.718 74.096 39.926 1.00 30.41 41 GLY D C 1
ATOM 12479 O O . GLY D 1 43 ? 22.410 75.084 39.322 1.00 31.12 41 GLY D O 1
ATOM 12480 N N . ALA D 1 44 ? 23.217 74.144 41.155 1.00 31.52 42 ALA D N 1
ATOM 12481 C CA . ALA D 1 44 ? 23.598 75.409 41.806 1.00 31.82 42 ALA D CA 1
ATOM 12482 C C . ALA D 1 44 ? 24.696 76.168 40.976 1.00 32.86 42 ALA D C 1
ATOM 12483 O O . ALA D 1 44 ? 24.670 77.404 40.819 1.00 32.74 42 ALA D O 1
ATOM 12485 N N . ALA D 1 45 ? 25.653 75.421 40.429 1.00 32.83 43 ALA D N 1
ATOM 12486 C CA . ALA D 1 45 ? 26.703 76.004 39.573 1.00 32.76 43 ALA D CA 1
ATOM 12487 C C . ALA D 1 45 ? 26.186 76.426 38.195 1.00 32.75 43 ALA D C 1
ATOM 12488 O O . ALA D 1 45 ? 26.577 77.478 37.683 1.00 33.72 43 ALA D O 1
ATOM 12490 N N . MET D 1 46 ? 25.293 75.647 37.599 1.00 31.84 44 MET D N 1
ATOM 12491 C CA . MET D 1 46 ? 24.679 76.041 36.335 1.00 33.48 44 MET D CA 1
ATOM 12492 C C . MET D 1 46 ? 23.827 77.307 36.505 1.00 33.19 44 MET D C 1
ATOM 12493 O O . MET D 1 46 ? 23.879 78.197 35.678 1.00 32.50 44 MET D O 1
ATOM 12498 N N . ALA D 1 47 ? 23.117 77.402 37.624 1.00 33.00 45 ALA D N 1
ATOM 12499 C CA . ALA D 1 47 ? 22.224 78.506 37.918 1.00 33.76 45 ALA D CA 1
ATOM 12500 C C . ALA D 1 47 ? 22.999 79.808 38.121 1.00 34.79 45 ALA D C 1
ATOM 12501 O O . ALA D 1 47 ? 22.555 80.888 37.678 1.00 34.50 45 ALA D O 1
ATOM 12503 N N . GLU D 1 48 ? 24.152 79.707 38.784 1.00 34.37 46 GLU D N 1
ATOM 12504 C CA . GLU D 1 48 ? 24.968 80.881 39.054 1.00 34.80 46 GLU D CA 1
ATOM 12505 C C . GLU D 1 48 ? 25.587 81.452 37.768 1.00 35.52 46 GLU D C 1
ATOM 12506 O O . GLU D 1 48 ? 25.654 82.683 37.575 1.00 33.60 46 GLU D O 1
ATOM 12512 N N . LEU D 1 49 ? 26.019 80.557 36.889 1.00 36.37 47 LEU D N 1
ATOM 12513 C CA . LEU D 1 49 ? 26.598 80.965 35.632 1.00 37.01 47 LEU D CA 1
ATOM 12514 C C . LEU D 1 49 ? 25.528 81.555 34.681 1.00 37.27 47 LEU D C 1
ATOM 12515 O O . LEU D 1 49 ? 25.773 82.601 34.097 1.00 37.02 47 LEU D O 1
ATOM 12520 N N . GLN D 1 50 ? 24.387 80.871 34.529 1.00 37.23 48 GLN D N 1
ATOM 12521 C CA . GLN D 1 50 ? 23.202 81.395 33.841 1.00 38.71 48 GLN D CA 1
ATOM 12522 C C . GLN D 1 50 ? 22.842 82.825 34.280 1.00 38.27 48 GLN D C 1
ATOM 12523 O O . GLN D 1 50 ? 22.622 83.683 33.447 1.00 37.94 48 GLN D O 1
ATOM 12529 N N . LEU D 1 51 ? 22.797 83.057 35.593 1.00 37.40 49 LEU D N 1
ATOM 12530 C CA . LEU D 1 51 ? 22.561 84.365 36.167 1.00 37.29 49 LEU D CA 1
ATOM 12531 C C . LEU D 1 51 ? 23.589 85.407 35.688 1.00 36.57 49 LEU D C 1
ATOM 12532 O O . LEU D 1 51 ? 23.245 86.559 35.355 1.00 34.84 49 LEU D O 1
ATOM 12537 N N . HIS D 1 52 ? 24.857 85.021 35.649 1.00 36.54 50 HIS D N 1
ATOM 12538 C CA . HIS D 1 52 ? 25.890 85.962 35.240 1.00 36.82 50 HIS D CA 1
ATOM 12539 C C . HIS D 1 52 ? 25.704 86.334 33.767 1.00 37.22 50 HIS D C 1
ATOM 12540 O O . HIS D 1 52 ? 25.746 87.520 33.415 1.00 36.07 50 HIS D O 1
ATOM 12547 N N . MET D 1 53 ? 25.537 85.311 32.924 1.00 37.05 51 MET D N 1
ATOM 12548 C CA . MET D 1 53 ? 25.227 85.474 31.499 1.00 37.25 51 MET D CA 1
ATOM 12549 C C . MET D 1 53 ? 23.989 86.386 31.251 1.00 36.84 51 MET D C 1
ATOM 12550 O O . MET D 1 53 ? 24.009 87.255 30.382 1.00 35.40 51 MET D O 1
ATOM 12555 N N . HIS D 1 54 ? 22.936 86.167 32.030 1.00 36.19 52 HIS D N 1
ATOM 12556 C CA . HIS D 1 54 ? 21.740 87.013 32.028 1.00 36.50 52 HIS D CA 1
ATOM 12557 C C . HIS D 1 54 ? 22.069 88.471 32.424 1.00 36.30 52 HIS D C 1
ATOM 12558 O O . HIS D 1 54 ? 21.640 89.415 31.764 1.00 35.07 52 HIS D O 1
ATOM 12565 N N . ASP D 1 55 ? 22.812 88.636 33.516 1.00 36.80 53 ASP D N 1
ATOM 12566 C CA . ASP D 1 55 ? 23.249 89.955 33.928 1.00 36.95 53 ASP D CA 1
ATOM 12567 C C . ASP D 1 55 ? 24.097 90.638 32.860 1.00 37.23 53 ASP D C 1
ATOM 12568 O O . ASP D 1 55 ? 23.983 91.843 32.642 1.00 37.78 53 ASP D O 1
ATOM 12573 N N . THR D 1 56 ? 24.946 89.885 32.188 1.00 36.83 54 THR D N 1
ATOM 12574 C CA . THR D 1 56 ? 25.809 90.451 31.148 1.00 36.48 54 THR D CA 1
ATOM 12575 C C . THR D 1 56 ? 25.020 90.977 29.952 1.00 36.27 54 THR D C 1
ATOM 12576 O O . THR D 1 56 ? 25.232 92.114 29.531 1.00 35.40 54 THR D O 1
ATOM 12580 N N . ILE D 1 57 ? 24.105 90.164 29.423 1.00 35.68 55 ILE D N 1
ATOM 12581 C CA . ILE D 1 57 ? 23.414 90.508 28.194 1.00 34.73 55 ILE D CA 1
ATOM 12582 C C . ILE D 1 57 ? 22.275 91.531 28.446 1.00 34.63 55 ILE D C 1
ATOM 12583 O O . ILE D 1 57 ? 21.860 92.206 27.520 1.00 34.57 55 ILE D O 1
ATOM 12588 N N . THR D 1 58 ? 21.809 91.679 29.691 1.00 34.77 56 THR D N 1
ATOM 12589 C CA . THR D 1 58 ? 20.756 92.629 30.011 1.00 34.25 56 THR D CA 1
ATOM 12590 C C . THR D 1 58 ? 21.267 93.924 30.677 1.00 34.46 56 THR D C 1
ATOM 12591 O O . THR D 1 58 ? 20.476 94.776 31.056 1.00 34.53 56 THR D O 1
ATOM 12595 N N . ALA D 1 59 ? 22.575 94.074 30.823 1.00 33.58 57 ALA D N 1
ATOM 12596 C CA . ALA D 1 59 ? 23.127 95.315 31.306 1.00 33.40 57 ALA D CA 1
ATOM 12597 C C . ALA D 1 59 ? 22.668 96.462 30.384 1.00 32.64 57 ALA D C 1
ATOM 12598 O O . ALA D 1 59 ? 22.645 96.291 29.157 1.00 32.87 57 ALA D O 1
ATOM 12600 N N . PRO D 1 60 ? 22.296 97.629 30.959 1.00 32.78 58 PRO D N 1
ATOM 12601 C CA . PRO D 1 60 ? 21.835 98.741 30.114 1.00 32.69 58 PRO D CA 1
ATOM 12602 C C . PRO D 1 60 ? 22.762 99.070 28.951 1.00 32.20 58 PRO D C 1
ATOM 12603 O O . PRO D 1 60 ? 22.290 99.461 27.917 1.00 31.28 58 PRO D O 1
ATOM 12607 N N . LYS D 1 61 ? 24.066 98.868 29.108 1.00 33.44 59 LYS D N 1
ATOM 12608 C CA . LYS D 1 61 ? 25.035 99.162 28.050 1.00 33.79 59 LYS D CA 1
ATOM 12609 C C . LYS D 1 61 ? 24.744 98.435 26.754 1.00 32.96 59 LYS D C 1
ATOM 12610 O O . LYS D 1 61 ? 24.988 98.985 25.673 1.00 32.94 59 LYS D O 1
ATOM 12616 N N . ILE D 1 62 ? 24.246 97.204 26.843 1.00 31.75 60 ILE D N 1
ATOM 12617 C CA . ILE D 1 62 ? 24.118 96.381 25.672 1.00 31.41 60 ILE D CA 1
ATOM 12618 C C . ILE D 1 62 ? 23.069 96.979 24.740 1.00 31.18 60 ILE D C 1
ATOM 12619 O O . ILE D 1 62 ? 23.300 97.046 23.532 1.00 30.80 60 ILE D O 1
ATOM 12624 N N . ARG D 1 63 ? 21.922 97.369 25.295 1.00 30.73 61 ARG D N 1
ATOM 12625 C CA . ARG D 1 63 ? 20.869 98.041 24.531 1.00 31.21 61 ARG D CA 1
ATOM 12626 C C . ARG D 1 63 ? 21.408 99.306 23.852 1.00 31.05 61 ARG D C 1
ATOM 12627 O O . ARG D 1 63 ? 21.165 99.532 22.676 1.00 30.59 61 ARG D O 1
ATOM 12635 N N . ALA D 1 64 ? 22.108 100.128 24.626 1.00 29.86 62 ALA D N 1
ATOM 12636 C CA . ALA D 1 64 ? 22.679 101.378 24.111 1.00 30.05 62 ALA D CA 1
ATOM 12637 C C . ALA D 1 64 ? 23.683 101.087 22.973 1.00 29.92 62 ALA D C 1
ATOM 12638 O O . ALA D 1 64 ? 23.663 101.744 21.953 1.00 29.95 62 ALA D O 1
ATOM 12640 N N . LEU D 1 65 ? 24.535 100.077 23.132 1.00 29.99 63 LEU D N 1
ATOM 12641 C CA . LEU D 1 65 ? 25.505 99.763 22.089 1.00 29.40 63 LEU D CA 1
ATOM 12642 C C . LEU D 1 65 ? 24.801 99.217 20.852 1.00 29.42 63 LEU D C 1
ATOM 12643 O O . LEU D 1 65 ? 25.231 99.494 19.738 1.00 29.83 63 LEU D O 1
ATOM 12648 N N . ILE D 1 66 ? 23.731 98.442 21.031 1.00 28.65 64 ILE D N 1
ATOM 12649 C CA . ILE D 1 66 ? 22.996 97.941 19.874 1.00 29.01 64 ILE D CA 1
ATOM 12650 C C . ILE D 1 66 ? 22.355 99.105 19.105 1.00 28.70 64 ILE D C 1
ATOM 12651 O O . ILE D 1 66 ? 22.425 99.142 17.887 1.00 27.90 64 ILE D O 1
ATOM 12656 N N . GLU D 1 67 ? 21.726 100.037 19.825 1.00 28.32 65 GLU D N 1
ATOM 12657 C CA . GLU D 1 67 ? 21.108 101.199 19.210 1.00 29.14 65 GLU D CA 1
ATOM 12658 C C . GLU D 1 67 ? 22.125 102.097 18.521 1.00 29.19 65 GLU D C 1
ATOM 12659 O O . GLU D 1 67 ? 21.892 102.548 17.418 1.00 28.32 65 GLU D O 1
ATOM 12665 N N . GLU D 1 68 ? 23.262 102.349 19.166 1.00 29.57 66 GLU D N 1
ATOM 12666 C CA . GLU D 1 68 ? 24.355 103.068 18.493 1.00 30.86 66 GLU D CA 1
ATOM 12667 C C . GLU D 1 68 ? 24.878 102.335 17.242 1.00 31.36 66 GLU D C 1
ATOM 12668 O O . GLU D 1 68 ? 25.097 102.975 16.226 1.00 31.72 66 GLU D O 1
ATOM 12674 N N . ALA D 1 69 ? 25.080 101.016 17.307 1.00 31.67 67 ALA D N 1
ATOM 12675 C CA . ALA D 1 69 ? 25.528 100.257 16.106 1.00 32.24 67 ALA D CA 1
ATOM 12676 C C . ALA D 1 69 ? 24.508 100.310 14.962 1.00 32.91 67 ALA D C 1
ATOM 12677 O O . ALA D 1 69 ? 24.879 100.375 13.790 1.00 33.89 67 ALA D O 1
ATOM 12679 N N . GLU D 1 70 ? 23.229 100.328 15.303 1.00 33.80 68 GLU D N 1
ATOM 12680 C CA . GLU D 1 70 ? 22.164 100.360 14.312 1.00 34.70 68 GLU D CA 1
ATOM 12681 C C . GLU D 1 70 ? 22.058 101.698 13.599 1.00 35.94 68 GLU D C 1
ATOM 12682 O O . GLU D 1 70 ? 21.708 101.710 12.454 1.00 35.21 68 GLU D O 1
ATOM 12688 N N . LYS D 1 71 ? 22.398 102.805 14.274 1.00 37.38 69 LYS D N 1
ATOM 12689 C CA . LYS D 1 71 ? 22.417 104.131 13.646 1.00 38.89 69 LYS D CA 1
ATOM 12690 C C . LYS D 1 71 ? 23.367 104.185 12.463 1.00 40.10 69 LYS D C 1
ATOM 12691 O O . LYS D 1 71 ? 23.192 104.989 11.556 1.00 40.20 69 LYS D O 1
ATOM 12697 N N . SER D 1 72 ? 24.392 103.346 12.488 1.00 41.28 70 SER D N 1
ATOM 12698 C CA . SER D 1 72 ? 25.443 103.415 11.495 1.00 41.81 70 SER D CA 1
ATOM 12699 C C . SER D 1 72 ? 25.623 102.059 10.838 1.00 42.31 70 SER D C 1
ATOM 12700 O O . SER D 1 72 ? 26.742 101.651 10.530 1.00 42.65 70 SER D O 1
ATOM 12703 N N . VAL D 1 73 ? 24.513 101.362 10.631 1.00 42.40 71 VAL D N 1
ATOM 12704 C CA . VAL D 1 73 ? 24.552 99.975 10.177 1.00 42.73 71 VAL D CA 1
ATOM 12705 C C . VAL D 1 73 ? 25.148 99.879 8.767 1.00 42.88 71 VAL D C 1
ATOM 12706 O O . VAL D 1 73 ? 25.766 98.883 8.415 1.00 41.85 71 VAL D O 1
ATOM 12710 N N . GLY D 1 74 ? 25.009 100.957 7.996 1.00 43.06 72 GLY D N 1
ATOM 12711 C CA . GLY D 1 74 ? 25.531 101.010 6.646 1.00 43.09 72 GLY D CA 1
ATOM 12712 C C . GLY D 1 74 ? 27.044 100.943 6.532 1.00 43.08 72 GLY D C 1
ATOM 12713 O O . GLY D 1 74 ? 27.566 100.448 5.538 1.00 43.82 72 GLY D O 1
ATOM 12714 N N . ASP D 1 75 ? 27.751 101.408 7.552 1.00 42.54 73 ASP D N 1
ATOM 12715 C CA . ASP D 1 75 ? 29.208 101.237 7.608 1.00 42.32 73 ASP D CA 1
ATOM 12716 C C . ASP D 1 75 ? 29.684 99.785 7.803 1.00 42.27 73 ASP D C 1
ATOM 12717 O O . ASP D 1 75 ? 30.870 99.495 7.647 1.00 42.44 73 ASP D O 1
ATOM 12722 N N . LEU D 1 76 ? 28.777 98.869 8.140 1.00 41.19 74 LEU D N 1
ATOM 12723 C CA . LEU D 1 76 ? 29.194 97.504 8.376 1.00 41.11 74 LEU D CA 1
ATOM 12724 C C . LEU D 1 76 ? 29.139 96.689 7.106 1.00 40.74 74 LEU D C 1
ATOM 12725 O O . LEU D 1 76 ? 28.357 96.971 6.210 1.00 40.16 74 LEU D O 1
ATOM 12730 N N . GLU D 1 77 ? 29.998 95.673 7.071 1.00 40.79 75 GLU D N 1
ATOM 12731 C CA . GLU D 1 77 ? 30.008 94.658 6.036 1.00 40.61 75 GLU D CA 1
ATOM 12732 C C . GLU D 1 77 ? 28.743 93.824 6.159 1.00 39.60 75 GLU D C 1
ATOM 12733 O O . GLU D 1 77 ? 28.099 93.769 7.200 1.00 39.81 75 GLU D O 1
ATOM 12739 N N . LYS D 1 78 ? 28.405 93.158 5.075 1.00 39.55 76 LYS D N 1
ATOM 12740 C CA . LYS D 1 78 ? 27.152 92.429 4.955 1.00 39.26 76 LYS D CA 1
ATOM 12741 C C . LYS D 1 78 ? 26.941 91.407 6.075 1.00 37.90 76 LYS D C 1
ATOM 12742 O O . LYS D 1 78 ? 25.891 91.357 6.696 1.00 37.23 76 LYS D O 1
ATOM 12748 N N . LEU D 1 79 ? 27.963 90.614 6.346 1.00 36.69 77 LEU D N 1
ATOM 12749 C CA . LEU D 1 79 ? 27.870 89.623 7.398 1.00 36.29 77 LEU D CA 1
ATOM 12750 C C . LEU D 1 79 ? 27.845 90.251 8.810 1.00 35.32 77 LEU D C 1
ATOM 12751 O O . LEU D 1 79 ? 27.254 89.677 9.733 1.00 34.54 77 LEU D O 1
ATOM 12756 N N . GLN D 1 80 ? 28.469 91.413 8.961 1.00 34.75 78 GLN D N 1
ATOM 12757 C CA . GLN D 1 80 ? 28.472 92.129 10.243 1.00 35.13 78 GLN D CA 1
ATOM 12758 C C . GLN D 1 80 ? 27.066 92.657 10.523 1.00 34.92 78 GLN D C 1
ATOM 12759 O O . GLN D 1 80 ? 26.609 92.594 11.650 1.00 34.80 78 GLN D O 1
ATOM 12765 N N . ARG D 1 81 ? 26.402 93.172 9.473 1.00 35.64 79 ARG D N 1
ATOM 12766 C CA . ARG D 1 81 ? 25.002 93.621 9.523 1.00 35.41 79 ARG D CA 1
ATOM 12767 C C . ARG D 1 81 ? 24.080 92.494 9.967 1.00 34.72 79 ARG D C 1
ATOM 12768 O O . ARG D 1 81 ? 23.296 92.680 10.880 1.00 35.28 79 ARG D O 1
ATOM 12776 N N . ALA D 1 82 ? 24.191 91.315 9.340 1.00 34.26 80 ALA D N 1
ATOM 12777 C CA . ALA D 1 82 ? 23.440 90.120 9.787 1.00 32.93 80 ALA D CA 1
ATOM 12778 C C . ALA D 1 82 ? 23.719 89.823 11.240 1.00 32.40 80 ALA D C 1
ATOM 12779 O O . ALA D 1 82 ? 22.805 89.483 11.963 1.00 31.36 80 ALA D O 1
ATOM 12781 N N . ASN D 1 83 ? 24.988 89.889 11.640 1.00 31.78 81 ASN D N 1
ATOM 12782 C CA . ASN D 1 83 ? 25.381 89.560 13.013 1.00 31.24 81 ASN D CA 1
ATOM 12783 C C . ASN D 1 83 ? 24.705 90.519 13.990 1.00 31.24 81 ASN D C 1
ATOM 12784 O O . ASN D 1 83 ? 24.111 90.097 14.970 1.00 30.41 81 ASN D O 1
ATOM 12789 N N . LEU D 1 84 ? 24.698 91.801 13.665 1.00 31.43 82 LEU D N 1
ATOM 12790 C CA . LEU D 1 84 ? 23.996 92.760 14.508 1.00 32.03 82 LEU D CA 1
ATOM 12791 C C . LEU D 1 84 ? 22.496 92.489 14.602 1.00 32.74 82 LEU D C 1
ATOM 12792 O O . LEU D 1 84 ? 21.922 92.675 15.652 1.00 32.77 82 LEU D O 1
ATOM 12797 N N . ARG D 1 85 ? 21.851 92.074 13.512 1.00 34.30 83 ARG D N 1
ATOM 12798 C CA . ARG D 1 85 ? 20.453 91.630 13.605 1.00 34.23 83 ARG D CA 1
ATOM 12799 C C . ARG D 1 85 ? 20.342 90.506 14.623 1.00 32.87 83 ARG D C 1
ATOM 12800 O O . ARG D 1 85 ? 19.418 90.455 15.440 1.00 31.86 83 ARG D O 1
ATOM 12808 N N . GLU D 1 86 ? 21.282 89.576 14.531 1.00 32.75 84 GLU D N 1
ATOM 12809 C CA . GLU D 1 86 ? 21.255 88.375 15.395 1.00 33.24 84 GLU D CA 1
ATOM 12810 C C . GLU D 1 86 ? 21.538 88.766 16.853 1.00 32.38 84 GLU D C 1
ATOM 12811 O O . GLU D 1 86 ? 20.969 88.191 17.787 1.00 31.41 84 GLU D O 1
ATOM 12817 N N . MET D 1 87 ? 22.357 89.803 17.059 1.00 32.62 85 MET D N 1
ATOM 12818 C CA . MET D 1 87 ? 22.615 90.317 18.425 1.00 31.89 85 MET D CA 1
ATOM 12819 C C . MET D 1 87 ? 21.350 90.927 19.031 1.00 31.83 85 MET D C 1
ATOM 12820 O O . MET D 1 87 ? 21.033 90.659 20.176 1.00 30.36 85 MET D O 1
ATOM 12825 N N . ARG D 1 88 ? 20.653 91.775 18.273 1.00 32.14 86 ARG D N 1
ATOM 12826 C CA . ARG D 1 88 ? 19.362 92.290 18.728 1.00 33.16 86 ARG D CA 1
ATOM 12827 C C . ARG D 1 88 ? 18.361 91.174 19.080 1.00 34.32 86 ARG D C 1
ATOM 12828 O O . ARG D 1 88 ? 17.699 91.233 20.099 1.00 35.59 86 ARG D O 1
ATOM 12836 N N . ARG D 1 89 ? 18.250 90.151 18.240 1.00 35.11 87 ARG D N 1
ATOM 12837 C CA . ARG D 1 89 ? 17.371 89.034 18.547 1.00 34.74 87 ARG D CA 1
ATOM 12838 C C . ARG D 1 89 ? 17.742 88.392 19.886 1.00 34.98 87 ARG D C 1
ATOM 12839 O O . ARG D 1 89 ? 16.854 88.189 20.774 1.00 33.14 87 ARG D O 1
ATOM 12847 N N . ALA D 1 90 ? 19.035 88.083 20.046 1.00 33.37 88 ALA D N 1
ATOM 12848 C CA . ALA D 1 90 ? 19.521 87.465 21.282 1.00 34.17 88 ALA D CA 1
ATOM 12849 C C . ALA D 1 90 ? 19.241 88.362 22.505 1.00 33.89 88 ALA D C 1
ATOM 12850 O O . ALA D 1 90 ? 18.787 87.884 23.557 1.00 33.23 88 ALA D O 1
ATOM 12852 N N . TRP D 1 91 ? 19.446 89.672 22.336 1.00 34.51 89 TRP D N 1
ATOM 12853 C CA . TRP D 1 91 ? 19.170 90.628 23.387 1.00 35.05 89 TRP D CA 1
ATOM 12854 C C . TRP D 1 91 ? 17.673 90.666 23.759 1.00 35.53 89 TRP D C 1
ATOM 12855 O O . TRP D 1 91 ? 17.300 90.588 24.947 1.00 34.56 89 TRP D O 1
ATOM 12866 N N . GLU D 1 92 ? 16.816 90.762 22.749 1.00 36.24 90 GLU D N 1
ATOM 12867 C CA . GLU D 1 92 ? 15.363 90.802 22.964 1.00 37.17 90 GLU D CA 1
ATOM 12868 C C . GLU D 1 92 ? 14.847 89.532 23.630 1.00 37.17 90 GLU D C 1
ATOM 12869 O O . GLU D 1 92 ? 14.007 89.595 24.530 1.00 38.03 90 GLU D O 1
ATOM 12875 N N . LEU D 1 93 ? 15.375 88.383 23.229 1.00 37.79 91 LEU D N 1
ATOM 12876 C CA . LEU D 1 93 ? 14.982 87.107 23.853 1.00 38.75 91 LEU D CA 1
ATOM 12877 C C . LEU D 1 93 ? 15.199 87.090 25.388 1.00 39.05 91 LEU D C 1
ATOM 12878 O O . LEU D 1 93 ? 14.433 86.480 26.146 1.00 38.45 91 LEU D O 1
ATOM 12883 N N . GLU D 1 94 ? 16.219 87.783 25.854 1.00 39.63 92 GLU D N 1
ATOM 12884 C CA . GLU D 1 94 ? 16.522 87.764 27.281 1.00 40.43 92 GLU D CA 1
ATOM 12885 C C . GLU D 1 94 ? 15.904 88.940 28.026 1.00 41.09 92 GLU D C 1
ATOM 12886 O O . GLU D 1 94 ? 15.657 88.876 29.234 1.00 41.82 92 GLU D O 1
ATOM 12892 N N . ASN D 1 95 ? 15.690 90.030 27.304 1.00 41.62 93 ASN D N 1
ATOM 12893 C CA . ASN D 1 95 ? 15.483 91.317 27.912 1.00 43.34 93 ASN D CA 1
ATOM 12894 C C . ASN D 1 95 ? 14.016 91.742 27.969 1.00 43.59 93 ASN D C 1
ATOM 12895 O O . ASN D 1 95 ? 13.652 92.616 28.748 1.00 43.71 93 ASN D O 1
ATOM 12900 N N . LEU D 1 96 ? 13.169 91.130 27.153 1.00 43.98 94 LEU D N 1
ATOM 12901 C CA . LEU D 1 96 ? 11.768 91.589 27.087 1.00 44.74 94 LEU D CA 1
ATOM 12902 C C . LEU D 1 96 ? 10.945 91.109 28.266 1.00 44.78 94 LEU D C 1
ATOM 12903 O O . LEU D 1 96 ? 9.874 91.635 28.529 1.00 45.74 94 LEU D O 1
ATOM 12908 N N . LEU D 1 97 ? 11.445 90.118 28.980 1.00 44.93 95 LEU D N 1
ATOM 12909 C CA . LEU D 1 97 ? 10.749 89.604 30.140 1.00 44.99 95 LEU D CA 1
ATOM 12910 C C . LEU D 1 97 ? 11.296 90.320 31.359 1.00 45.10 95 LEU D C 1
ATOM 12911 O O . LEU D 1 97 ? 12.510 90.247 31.601 1.00 45.80 95 LEU D O 1
ATOM 12916 N N . PRO D 1 98 ? 10.418 90.946 32.173 1.00 44.63 96 PRO D N 1
ATOM 12917 C CA . PRO D 1 98 ? 10.939 91.516 33.404 1.00 44.49 96 PRO D CA 1
ATOM 12918 C C . PRO D 1 98 ? 11.509 90.420 34.285 1.00 44.32 96 PRO D C 1
ATOM 12919 O O . PRO D 1 98 ? 11.141 89.259 34.128 1.00 43.69 96 PRO D O 1
ATOM 12923 N N . GLU D 1 99 ? 12.423 90.782 35.177 1.00 44.35 97 GLU D N 1
ATOM 12924 C CA . GLU D 1 99 ? 13.046 89.813 36.078 1.00 44.62 97 GLU D CA 1
ATOM 12925 C C . GLU D 1 99 ? 12.018 89.277 37.086 1.00 44.76 97 GLU D C 1
ATOM 12926 O O . GLU D 1 99 ? 12.187 88.185 37.621 1.00 44.75 97 GLU D O 1
ATOM 12932 N N . GLU D 1 100 ? 10.963 90.056 37.336 1.00 45.09 98 GLU D N 1
ATOM 12933 C CA . GLU D 1 100 ? 9.827 89.636 38.168 1.00 45.04 98 GLU D CA 1
ATOM 12934 C C . GLU D 1 100 ? 9.102 88.460 37.507 1.00 44.89 98 GLU D C 1
ATOM 12935 O O . GLU D 1 100 ? 8.567 87.579 38.187 1.00 44.21 98 GLU D O 1
ATOM 12941 N N . PHE D 1 101 ? 9.069 88.475 36.178 1.00 45.00 99 PHE D N 1
ATOM 12942 C CA . PHE D 1 101 ? 8.500 87.375 35.413 1.00 45.08 99 PHE D CA 1
ATOM 12943 C C . PHE D 1 101 ? 9.508 86.225 35.298 1.00 45.01 99 PHE D C 1
ATOM 12944 O O . PHE D 1 101 ? 9.160 85.073 35.528 1.00 45.17 99 PHE D O 1
ATOM 12952 N N . VAL D 1 102 ? 10.759 86.538 34.976 1.00 45.07 100 VAL D N 1
ATOM 12953 C CA . VAL D 1 102 ? 11.774 85.505 34.766 1.00 45.09 100 VAL D CA 1
ATOM 12954 C C . VAL D 1 102 ? 11.944 84.612 35.999 1.00 45.40 100 VAL D C 1
ATOM 12955 O O . VAL D 1 102 ? 12.141 83.401 35.869 1.00 45.20 100 VAL D O 1
ATOM 12959 N N . GLU D 1 103 ? 11.877 85.213 37.191 1.00 45.62 101 GLU D N 1
ATOM 12960 C CA . GLU D 1 103 ? 11.987 84.467 38.457 1.00 45.78 101 GLU D CA 1
ATOM 12961 C C . GLU D 1 103 ? 10.709 83.654 38.699 1.00 46.05 101 GLU D C 1
ATOM 12962 O O . GLU D 1 103 ? 10.756 82.477 39.044 1.00 45.96 101 GLU D O 1
ATOM 12968 N N . ARG D 1 104 ? 9.565 84.294 38.499 1.00 46.80 102 ARG D N 1
ATOM 12969 C CA . ARG D 1 104 ? 8.276 83.646 38.706 1.00 47.26 102 ARG D CA 1
ATOM 12970 C C . ARG D 1 104 ? 8.069 82.431 37.784 1.00 47.43 102 ARG D C 1
ATOM 12971 O O . ARG D 1 104 ? 7.376 81.479 38.152 1.00 47.43 102 ARG D O 1
ATOM 12979 N N . LYS D 1 105 ? 8.671 82.467 36.593 1.00 47.72 103 LYS D N 1
ATOM 12980 C CA . LYS D 1 105 ? 8.628 81.330 35.665 1.00 47.62 103 LYS D CA 1
ATOM 12981 C C . LYS D 1 105 ? 9.599 80.218 36.085 1.00 47.37 103 LYS D C 1
ATOM 12982 O O . LYS D 1 105 ? 9.306 79.026 35.911 1.00 47.28 103 LYS D O 1
ATOM 12988 N N . THR D 1 106 ? 10.751 80.603 36.630 1.00 47.00 104 THR D N 1
ATOM 12989 C CA . THR D 1 106 ? 11.782 79.642 36.985 1.00 46.63 104 THR D CA 1
ATOM 12990 C C . THR D 1 106 ? 11.411 78.891 38.262 1.00 46.42 104 THR D C 1
ATOM 12991 O O . THR D 1 106 ? 11.999 77.840 38.557 1.00 46.30 104 THR D O 1
ATOM 12995 N N . VAL D 1 107 ? 10.439 79.415 39.012 1.00 45.94 105 VAL D N 1
ATOM 12996 C CA . VAL D 1 107 ? 9.994 78.748 40.237 1.00 45.80 105 VAL D CA 1
ATOM 12997 C C . VAL D 1 107 ? 9.053 77.615 39.840 1.00 45.44 105 VAL D C 1
ATOM 12998 O O . VAL D 1 107 ? 9.261 76.448 40.207 1.00 45.14 105 VAL D O 1
ATOM 13002 N N . LEU D 1 108 ? 8.040 77.978 39.064 1.00 44.94 106 LEU D N 1
ATOM 13003 C CA . LEU D 1 108 ? 7.074 77.017 38.513 1.00 44.82 106 LEU D CA 1
ATOM 13004 C C . LEU D 1 108 ? 7.729 75.940 37.635 1.00 44.40 106 LEU D C 1
ATOM 13005 O O . LEU D 1 108 ? 7.553 74.750 37.883 1.00 43.64 106 LEU D O 1
ATOM 13010 N N . THR D 1 109 ? 8.477 76.366 36.616 1.00 44.18 107 THR D N 1
ATOM 13011 C CA . THR D 1 109 ? 9.288 75.448 35.810 1.00 44.31 107 THR D CA 1
ATOM 13012 C C . THR D 1 109 ? 10.133 74.538 36.689 1.00 44.18 107 THR D C 1
ATOM 13013 O O . THR D 1 109 ? 10.385 73.393 36.325 1.00 44.37 107 THR D O 1
ATOM 13017 N N . LEU D 1 129 ? -2.247 69.046 37.690 1.00 49.49 127 LEU D N 1
ATOM 13018 C CA . LEU D 1 129 ? -3.329 69.724 37.138 1.00 49.23 127 LEU D CA 1
ATOM 13019 C C . LEU D 1 129 ? -3.363 71.244 37.495 1.00 48.70 127 LEU D C 1
ATOM 13020 O O . LEU D 1 129 ? -3.245 72.107 36.556 1.00 49.27 127 LEU D O 1
ATOM 13025 N N . PRO D 1 130 ? -3.504 71.598 38.833 1.00 48.86 128 PRO D N 1
ATOM 13026 C CA . PRO D 1 130 ? -3.389 73.024 39.229 1.00 48.25 128 PRO D CA 1
ATOM 13027 C C . PRO D 1 130 ? -2.202 73.742 38.519 1.00 47.66 128 PRO D C 1
ATOM 13028 O O . PRO D 1 130 ? -2.379 74.892 38.110 1.00 47.93 128 PRO D O 1
ATOM 13032 N N . THR D 1 131 ? -1.018 73.071 38.599 1.00 47.13 129 THR D N 1
ATOM 13033 C CA . THR D 1 131 ? 0.174 73.547 37.893 1.00 47.24 129 THR D CA 1
ATOM 13034 C C . THR D 1 131 ? -0.168 74.020 36.486 1.00 46.76 129 THR D C 1
ATOM 13035 O O . THR D 1 131 ? 0.199 75.123 36.116 1.00 46.66 129 THR D O 1
ATOM 13039 N N . LEU D 1 132 ? -0.895 73.192 35.730 1.00 46.58 130 LEU D N 1
ATOM 13040 C CA . LEU D 1 132 ? -1.098 73.417 34.278 1.00 46.51 130 LEU D CA 1
ATOM 13041 C C . LEU D 1 132 ? -1.924 74.664 33.990 1.00 46.01 130 LEU D C 1
ATOM 13042 O O . LEU D 1 132 ? -1.617 75.416 33.057 1.00 45.65 130 LEU D O 1
ATOM 13047 N N . LYS D 1 133 ? -2.961 74.889 34.792 1.00 45.77 131 LYS D N 1
ATOM 13048 C CA . LYS D 1 133 ? -3.734 76.121 34.697 1.00 46.13 131 LYS D CA 1
ATOM 13049 C C . LYS D 1 133 ? -2.821 77.327 34.938 1.00 46.06 131 LYS D C 1
ATOM 13050 O O . LYS D 1 133 ? -3.018 78.376 34.326 1.00 46.28 131 LYS D O 1
ATOM 13056 N N . GLU D 1 134 ? -1.809 77.142 35.795 1.00 46.33 132 GLU D N 1
ATOM 13057 C CA . GLU D 1 134 ? -0.821 78.181 36.137 1.00 46.49 132 GLU D CA 1
ATOM 13058 C C . GLU D 1 134 ? 0.289 78.255 35.101 1.00 46.47 132 GLU D C 1
ATOM 13059 O O . GLU D 1 134 ? 0.760 79.339 34.770 1.00 46.19 132 GLU D O 1
ATOM 13065 N N . LEU D 1 135 ? 0.724 77.103 34.602 1.00 46.57 133 LEU D N 1
ATOM 13066 C CA . LEU D 1 135 ? 1.658 77.079 33.481 1.00 46.57 133 LEU D CA 1
ATOM 13067 C C . LEU D 1 135 ? 1.025 77.790 32.269 1.00 46.73 133 LEU D C 1
ATOM 13068 O O . LEU D 1 135 ? 1.670 78.604 31.615 1.00 46.58 133 LEU D O 1
ATOM 13073 N N . ILE D 1 136 ? -0.257 77.522 32.019 1.00 47.02 134 ILE D N 1
ATOM 13074 C CA . ILE D 1 136 ? -0.967 78.087 30.862 1.00 47.33 134 ILE D CA 1
ATOM 13075 C C . ILE D 1 136 ? -1.178 79.606 30.953 1.00 47.80 134 ILE D C 1
ATOM 13076 O O . ILE D 1 136 ? -0.923 80.320 29.968 1.00 47.82 134 ILE D O 1
ATOM 13081 N N . ALA D 1 137 ? -1.608 80.089 32.124 1.00 48.08 135 ALA D N 1
ATOM 13082 C CA . ALA D 1 137 ? -1.865 81.523 32.365 1.00 48.49 135 ALA D CA 1
ATOM 13083 C C . ALA D 1 137 ? -0.572 82.321 32.332 1.00 49.14 135 ALA D C 1
ATOM 13084 O O . ALA D 1 137 ? -0.608 83.534 32.119 1.00 49.94 135 ALA D O 1
ATOM 13086 N N . LEU D 1 138 ? 0.555 81.632 32.538 1.00 49.54 136 LEU D N 1
ATOM 13087 C CA . LEU D 1 138 ? 1.876 82.230 32.468 1.00 49.73 136 LEU D CA 1
ATOM 13088 C C . LEU D 1 138 ? 2.365 82.313 31.006 1.00 50.47 136 LEU D C 1
ATOM 13089 O O . LEU D 1 138 ? 2.888 83.354 30.580 1.00 49.64 136 LEU D O 1
ATOM 13094 N N . PHE D 1 139 ? 2.192 81.224 30.253 1.00 50.67 137 PHE D N 1
ATOM 13095 C CA . PHE D 1 139 ? 2.492 81.212 28.813 1.00 50.74 137 PHE D CA 1
ATOM 13096 C C . PHE D 1 139 ? 1.726 82.293 28.060 1.00 50.46 137 PHE D C 1
ATOM 13097 O O . PHE D 1 139 ? 2.286 82.939 27.152 1.00 51.87 137 PHE D O 1
ATOM 13105 N N . ARG D 1 140 ? 0.451 82.464 28.392 1.00 50.25 138 ARG D N 1
ATOM 13106 C CA . ARG D 1 140 ? -0.348 83.572 27.867 1.00 50.21 138 ARG D CA 1
ATOM 13107 C C . ARG D 1 140 ? 0.252 84.947 28.230 1.00 50.04 138 ARG D C 1
ATOM 13108 O O . ARG D 1 140 ? 0.116 85.922 27.481 1.00 48.93 138 ARG D O 1
ATOM 13116 N N . GLU D 1 141 ? 0.876 85.028 29.407 1.00 50.41 139 GLU D N 1
ATOM 13117 C CA . GLU D 1 141 ? 1.476 86.291 29.854 1.00 49.71 139 GLU D CA 1
ATOM 13118 C C . GLU D 1 141 ? 2.780 86.472 29.094 1.00 48.41 139 GLU D C 1
ATOM 13119 O O . GLU D 1 141 ? 3.016 87.517 28.485 1.00 48.48 139 GLU D O 1
ATOM 13125 N N . GLU D 1 142 ? 3.587 85.424 29.130 1.00 47.40 140 GLU D N 1
ATOM 13126 C CA . GLU D 1 142 ? 4.858 85.349 28.416 1.00 47.61 140 GLU D CA 1
ATOM 13127 C C . GLU D 1 142 ? 4.749 85.807 26.956 1.00 47.07 140 GLU D C 1
ATOM 13128 O O . GLU D 1 142 ? 5.524 86.636 26.499 1.00 47.51 140 GLU D O 1
ATOM 13134 N N . GLY D 1 143 ? 3.774 85.271 26.241 1.00 46.86 141 GLY D N 1
ATOM 13135 C CA . GLY D 1 143 ? 3.529 85.667 24.864 1.00 46.04 141 GLY D CA 1
ATOM 13136 C C . GLY D 1 143 ? 3.220 87.146 24.729 1.00 45.72 141 GLY D C 1
ATOM 13137 O O . GLY D 1 143 ? 3.790 87.817 23.882 1.00 45.46 141 GLY D O 1
ATOM 13138 N N . LYS D 1 144 ? 2.299 87.646 25.554 1.00 45.14 142 LYS D N 1
ATOM 13139 C CA . LYS D 1 144 ? 1.977 89.076 25.575 1.00 44.73 142 LYS D CA 1
ATOM 13140 C C . LYS D 1 144 ? 3.226 89.943 25.781 1.00 43.86 142 LYS D C 1
ATOM 13141 O O . LYS D 1 144 ? 3.384 90.980 25.120 1.00 43.75 142 LYS D O 1
ATOM 13147 N N . LEU D 1 145 ? 4.103 89.517 26.690 1.00 42.91 143 LEU D N 1
ATOM 13148 C CA . LEU D 1 145 ? 5.336 90.254 26.986 1.00 42.37 143 LEU D CA 1
ATOM 13149 C C . LEU D 1 145 ? 6.275 90.189 25.785 1.00 41.59 143 LEU D C 1
ATOM 13150 O O . LEU D 1 145 ? 6.747 91.224 25.287 1.00 40.90 143 LEU D O 1
ATOM 13155 N N . ARG D 1 146 ? 6.527 88.969 25.315 1.00 40.53 144 ARG D N 1
ATOM 13156 C CA . ARG D 1 146 ? 7.432 88.783 24.191 1.00 40.35 144 ARG D CA 1
ATOM 13157 C C . ARG D 1 146 ? 6.900 89.460 22.913 1.00 39.81 144 ARG D C 1
ATOM 13158 O O . ARG D 1 146 ? 7.686 89.867 22.079 1.00 39.27 144 ARG D O 1
ATOM 13166 N N . ALA D 1 147 ? 5.580 89.610 22.775 1.00 39.89 145 ALA D N 1
ATOM 13167 C CA . ALA D 1 147 ? 5.020 90.390 21.649 1.00 40.44 145 ALA D CA 1
ATOM 13168 C C . ALA D 1 147 ? 5.452 91.865 21.675 1.00 40.53 145 ALA D C 1
ATOM 13169 O O . ALA D 1 147 ? 5.533 92.521 20.619 1.00 40.25 145 ALA D O 1
ATOM 13171 N N . GLY D 1 148 ? 5.756 92.378 22.870 1.00 40.91 146 GLY D N 1
ATOM 13172 C CA . GLY D 1 148 ? 6.124 93.787 23.030 1.00 41.51 146 GLY D CA 1
ATOM 13173 C C . GLY D 1 148 ? 4.979 94.647 22.537 1.00 41.85 146 GLY D C 1
ATOM 13174 O O . GLY D 1 148 ? 3.848 94.473 22.984 1.00 42.17 146 GLY D O 1
ATOM 13175 N N . ASN D 1 149 ? 5.262 95.550 21.599 1.00 42.44 147 ASN D N 1
ATOM 13176 C CA . ASN D 1 149 ? 4.205 96.273 20.890 1.00 42.65 147 ASN D CA 1
ATOM 13177 C C . ASN D 1 149 ? 4.318 96.083 19.375 1.00 42.74 147 ASN D C 1
ATOM 13178 O O . ASN D 1 149 ? 4.100 97.005 18.598 1.00 42.68 147 ASN D O 1
ATOM 13183 N N . SER D 1 150 ? 4.636 94.854 18.968 1.00 43.02 148 SER D N 1
ATOM 13184 C CA . SER D 1 150 ? 4.670 94.480 17.540 1.00 43.12 148 SER D CA 1
ATOM 13185 C C . SER D 1 150 ? 3.269 94.285 16.970 1.00 43.28 148 SER D C 1
ATOM 13186 O O . SER D 1 150 ? 3.071 94.344 15.759 1.00 43.03 148 SER D O 1
ATOM 13189 N N . GLY D 1 151 ? 2.303 94.046 17.852 1.00 43.87 149 GLY D N 1
ATOM 13190 C CA . GLY D 1 151 ? 0.956 93.686 17.444 1.00 44.48 149 GLY D CA 1
ATOM 13191 C C . GLY D 1 151 ? 0.827 92.189 17.221 1.00 45.02 149 GLY D C 1
ATOM 13192 O O . GLY D 1 151 ? -0.235 91.719 16.817 1.00 45.12 149 GLY D O 1
ATOM 13193 N N . LYS D 1 152 ? 1.899 91.440 17.491 1.00 45.56 150 LYS D N 1
ATOM 13194 C CA . LYS D 1 152 ? 1.928 90.004 17.225 1.00 46.05 150 LYS D CA 1
ATOM 13195 C C . LYS D 1 152 ? 1.051 89.259 18.213 1.00 46.59 150 LYS D C 1
ATOM 13196 O O . LYS D 1 152 ? 1.025 89.565 19.410 1.00 46.07 150 LYS D O 1
ATOM 13202 N N . HIS D 1 153 ? 0.359 88.253 17.691 1.00 47.76 151 HIS D N 1
ATOM 13203 C CA . HIS D 1 153 ? -0.321 87.262 18.510 1.00 47.32 151 HIS D CA 1
ATOM 13204 C C . HIS D 1 153 ? 0.690 86.690 19.493 1.00 47.00 151 HIS D C 1
ATOM 13205 O O . HIS D 1 153 ? 1.832 86.413 19.115 1.00 47.25 151 HIS D O 1
ATOM 13212 N N . PRO D 1 154 ? 0.282 86.521 20.757 1.00 45.88 152 PRO D N 1
ATOM 13213 C CA . PRO D 1 154 ? 1.116 85.930 21.793 1.00 45.32 152 PRO D CA 1
ATOM 13214 C C . PRO D 1 154 ? 1.752 84.580 21.476 1.00 44.13 152 PRO D C 1
ATOM 13215 O O . PRO D 1 154 ? 2.910 84.344 21.836 1.00 43.53 152 PRO D O 1
ATOM 13219 N N . TYR D 1 155 ? 0.996 83.682 20.849 1.00 43.37 153 TYR D N 1
ATOM 13220 C CA . TYR D 1 155 ? 1.524 82.361 20.497 1.00 42.82 153 TYR D CA 1
ATOM 13221 C C . TYR D 1 155 ? 2.596 82.515 19.409 1.00 42.01 153 TYR D C 1
ATOM 13222 O O . TYR D 1 155 ? 3.612 81.811 19.439 1.00 42.07 153 TYR D O 1
ATOM 13231 N N . GLU D 1 156 ? 2.377 83.426 18.455 1.00 41.87 154 GLU D N 1
ATOM 13232 C CA . GLU D 1 156 ? 3.421 83.787 17.452 1.00 41.38 154 GLU D CA 1
ATOM 13233 C C . GLU D 1 156 ? 4.756 84.221 18.101 1.00 41.41 154 GLU D C 1
ATOM 13234 O O . GLU D 1 156 ? 5.849 83.790 17.706 1.00 40.99 154 GLU D O 1
ATOM 13240 N N . ALA D 1 157 ? 4.636 85.067 19.125 1.00 41.14 155 ALA D N 1
ATOM 13241 C CA . ALA D 1 157 ? 5.770 85.479 19.962 1.00 39.55 155 ALA D CA 1
ATOM 13242 C C . ALA D 1 157 ? 6.460 84.296 20.695 1.00 39.03 155 ALA D C 1
ATOM 13243 O O . ALA D 1 157 ? 7.669 84.307 20.886 1.00 38.98 155 ALA D O 1
ATOM 13245 N N . LEU D 1 158 ? 5.723 83.248 21.046 1.00 38.33 156 LEU D N 1
ATOM 13246 C CA . LEU D 1 158 ? 6.347 82.043 21.621 1.00 38.72 156 LEU D CA 1
ATOM 13247 C C . LEU D 1 158 ? 7.022 81.141 20.545 1.00 38.46 156 LEU D C 1
ATOM 13248 O O . LEU D 1 158 ? 8.149 80.658 20.717 1.00 38.54 156 LEU D O 1
ATOM 13253 N N . VAL D 1 159 ? 6.326 80.907 19.455 1.00 38.36 157 VAL D N 1
ATOM 13254 C CA . VAL D 1 159 ? 6.886 80.100 18.362 1.00 38.52 157 VAL D CA 1
ATOM 13255 C C . VAL D 1 159 ? 8.177 80.739 17.855 1.00 38.32 157 VAL D C 1
ATOM 13256 O O . VAL D 1 159 ? 9.156 80.039 17.658 1.00 37.82 157 VAL D O 1
ATOM 13260 N N . ASP D 1 160 ? 8.155 82.074 17.723 1.00 38.67 158 ASP D N 1
ATOM 13261 C CA . ASP D 1 160 ? 9.292 82.897 17.328 1.00 39.17 158 ASP D CA 1
ATOM 13262 C C . ASP D 1 160 ? 10.582 82.610 18.088 1.00 39.41 158 ASP D C 1
ATOM 13263 O O . ASP D 1 160 ? 11.667 82.783 17.532 1.00 38.59 158 ASP D O 1
ATOM 13268 N N . ILE D 1 161 ? 10.457 82.171 19.333 1.00 39.29 159 ILE D N 1
ATOM 13269 C CA . ILE D 1 161 ? 11.618 81.797 20.128 1.00 40.24 159 ILE D CA 1
ATOM 13270 C C . ILE D 1 161 ? 12.412 80.697 19.412 1.00 40.40 159 ILE D C 1
ATOM 13271 O O . ILE D 1 161 ? 13.641 80.743 19.346 1.00 40.56 159 ILE D O 1
ATOM 13276 N N . TYR D 1 162 ? 11.687 79.724 18.856 1.00 40.81 160 TYR D N 1
ATOM 13277 C CA . TYR D 1 162 ? 12.292 78.516 18.263 1.00 40.49 160 TYR D CA 1
ATOM 13278 C C . TYR D 1 162 ? 12.384 78.627 16.749 1.00 40.55 160 TYR D C 1
ATOM 13279 O O . TYR D 1 162 ? 13.266 78.030 16.108 1.00 41.01 160 TYR D O 1
ATOM 13288 N N . GLU D 1 163 ? 11.499 79.441 16.184 1.00 39.88 161 GLU D N 1
ATOM 13289 C CA . GLU D 1 163 ? 11.339 79.523 14.755 1.00 39.58 161 GLU D CA 1
ATOM 13290 C C . GLU D 1 163 ? 11.226 80.979 14.371 1.00 39.36 161 GLU D C 1
ATOM 13291 O O . GLU D 1 163 ? 10.180 81.446 14.016 1.00 37.83 161 GLU D O 1
ATOM 13297 N N . PRO D 1 164 ? 12.351 81.713 14.425 1.00 41.72 162 PRO D N 1
ATOM 13298 C CA . PRO D 1 164 ? 12.270 83.149 14.138 1.00 41.90 162 PRO D CA 1
ATOM 13299 C C . PRO D 1 164 ? 11.547 83.438 12.836 1.00 42.90 162 PRO D C 1
ATOM 13300 O O . PRO D 1 164 ? 11.818 82.788 11.839 1.00 42.75 162 PRO D O 1
ATOM 13304 N N . GLY D 1 165 ? 10.667 84.423 12.828 1.00 43.74 163 GLY D N 1
ATOM 13305 C CA . GLY D 1 165 ? 10.040 84.847 11.571 1.00 44.27 163 GLY D CA 1
ATOM 13306 C C . GLY D 1 165 ? 8.744 84.143 11.215 1.00 45.35 163 GLY D C 1
ATOM 13307 O O . GLY D 1 165 ? 8.000 84.614 10.319 1.00 46.81 163 GLY D O 1
ATOM 13308 N N . MET D 1 166 ? 8.452 83.032 11.900 1.00 45.07 164 MET D N 1
ATOM 13309 C CA . MET D 1 166 ? 7.266 82.229 11.587 1.00 44.54 164 MET D CA 1
ATOM 13310 C C . MET D 1 166 ? 6.050 82.956 12.132 1.00 44.60 164 MET D C 1
ATOM 13311 O O . MET D 1 166 ? 6.007 83.358 13.305 1.00 44.97 164 MET D O 1
ATOM 13316 N N . THR D 1 167 ? 5.094 83.186 11.254 1.00 43.97 165 THR D N 1
ATOM 13317 C CA . THR D 1 167 ? 3.856 83.826 11.620 1.00 43.15 165 THR D CA 1
ATOM 13318 C C . THR D 1 167 ? 2.823 82.752 11.905 1.00 43.26 165 THR D C 1
ATOM 13319 O O . THR D 1 167 ? 2.901 81.594 11.414 1.00 41.01 165 THR D O 1
ATOM 13323 N N . LEU D 1 168 ? 1.839 83.159 12.692 1.00 42.79 166 LEU D N 1
ATOM 13324 C CA . LEU D 1 168 ? 0.768 82.282 13.090 1.00 42.72 166 LEU D CA 1
ATOM 13325 C C . LEU D 1 168 ? -0.154 82.023 11.900 1.00 42.30 166 LEU D C 1
ATOM 13326 O O . LEU D 1 168 ? -0.651 80.917 11.696 1.00 41.89 166 LEU D O 1
ATOM 13331 N N . GLN D 1 169 ? -0.337 83.051 11.083 1.00 42.46 167 GLN D N 1
ATOM 13332 C CA . GLN D 1 169 ? -1.022 82.913 9.813 1.00 42.09 167 GLN D CA 1
ATOM 13333 C C . GLN D 1 169 ? -0.393 81.799 8.956 1.00 41.16 167 GLN D C 1
ATOM 13334 O O . GLN D 1 169 ? -1.098 80.944 8.426 1.00 39.22 167 GLN D O 1
ATOM 13340 N N . ARG D 1 170 ? 0.935 81.797 8.832 1.00 40.46 168 ARG D N 1
ATOM 13341 C CA . ARG D 1 170 ? 1.606 80.773 8.051 1.00 39.79 168 ARG D CA 1
ATOM 13342 C C . ARG D 1 170 ? 1.503 79.394 8.727 1.00 38.96 168 ARG D C 1
ATOM 13343 O O . ARG D 1 170 ? 1.266 78.402 8.071 1.00 37.05 168 ARG D O 1
ATOM 13351 N N . LEU D 1 171 ? 1.614 79.337 10.049 1.00 39.06 169 LEU D N 1
ATOM 13352 C CA . LEU D 1 171 ? 1.574 78.054 10.756 1.00 39.41 169 LEU D CA 1
ATOM 13353 C C . LEU D 1 171 ? 0.222 77.395 10.609 1.00 39.38 169 LEU D C 1
ATOM 13354 O O . LEU D 1 171 ? 0.134 76.182 10.420 1.00 39.12 169 LEU D O 1
ATOM 13359 N N . ASP D 1 172 ? -0.836 78.188 10.719 1.00 39.58 170 ASP D N 1
ATOM 13360 C CA . ASP D 1 172 ? -2.175 77.674 10.500 1.00 39.76 170 ASP D CA 1
ATOM 13361 C C . ASP D 1 172 ? -2.339 77.144 9.108 1.00 39.22 170 ASP D C 1
ATOM 13362 O O . ASP D 1 172 ? -2.977 76.136 8.945 1.00 38.98 170 ASP D O 1
ATOM 13367 N N . GLU D 1 173 ? -1.810 77.861 8.118 1.00 38.08 171 GLU D N 1
ATOM 13368 C CA . GLU D 1 173 ? -1.855 77.398 6.717 1.00 38.44 171 GLU D CA 1
ATOM 13369 C C . GLU D 1 173 ? -1.168 76.032 6.538 1.00 36.32 171 GLU D C 1
ATOM 13370 O O . GLU D 1 173 ? -1.719 75.115 5.903 1.00 34.84 171 GLU D O 1
ATOM 13376 N N . ILE D 1 174 ? 0.034 75.920 7.106 1.00 35.28 172 ILE D N 1
ATOM 13377 C CA . ILE D 1 174 ? 0.875 74.707 7.020 1.00 34.76 172 ILE D CA 1
ATOM 13378 C C . ILE D 1 174 ? 0.172 73.528 7.692 1.00 34.41 172 ILE D C 1
ATOM 13379 O O . ILE D 1 174 ? -0.056 72.487 7.062 1.00 33.21 172 ILE D O 1
ATOM 13384 N N . PHE D 1 175 ? -0.230 73.687 8.953 1.00 33.24 173 PHE D N 1
ATOM 13385 C CA . PHE D 1 175 ? -0.926 72.588 9.624 1.00 32.60 173 PHE D CA 1
ATOM 13386 C C . PHE D 1 175 ? -2.337 72.325 9.115 1.00 32.43 173 PHE D C 1
ATOM 13387 O O . PHE D 1 175 ? -2.776 71.185 9.074 1.00 33.23 173 PHE D O 1
ATOM 13395 N N . GLY D 1 176 ? -3.042 73.353 8.696 1.00 31.51 174 GLY D N 1
ATOM 13396 C CA . GLY D 1 176 ? -4.330 73.153 8.071 1.00 32.26 174 GLY D CA 1
ATOM 13397 C C . GLY D 1 176 ? -4.187 72.377 6.748 1.00 31.60 174 GLY D C 1
ATOM 13398 O O . GLY D 1 176 ? -5.045 71.587 6.393 1.00 31.41 174 GLY D O 1
ATOM 13399 N N . ASN D 1 177 ? -3.083 72.581 6.035 1.00 31.50 175 ASN D N 1
ATOM 13400 C CA . ASN D 1 177 ? -2.759 71.768 4.848 1.00 30.76 175 ASN D CA 1
ATOM 13401 C C . ASN D 1 177 ? -2.646 70.279 5.191 1.00 30.57 175 ASN D C 1
ATOM 13402 O O . ASN D 1 177 ? -3.370 69.430 4.644 1.00 29.67 175 ASN D O 1
ATOM 13407 N N . VAL D 1 178 ? -1.737 69.960 6.111 1.00 31.01 176 VAL D N 1
ATOM 13408 C CA . VAL D 1 178 ? -1.563 68.597 6.627 1.00 31.37 176 VAL D CA 1
ATOM 13409 C C . VAL D 1 178 ? -2.893 67.973 7.049 1.00 31.40 176 VAL D C 1
ATOM 13410 O O . VAL D 1 178 ? -3.166 66.782 6.827 1.00 31.24 176 VAL D O 1
ATOM 13414 N N . ARG D 1 179 ? -3.754 68.782 7.626 1.00 32.57 177 ARG D N 1
ATOM 13415 C CA . ARG D 1 179 ? -4.998 68.239 8.177 1.00 33.00 177 ARG D CA 1
ATOM 13416 C C . ARG D 1 179 ? -5.987 67.847 7.104 1.00 32.24 177 ARG D C 1
ATOM 13417 O O . ARG D 1 179 ? -6.905 67.082 7.385 1.00 32.53 177 ARG D O 1
ATOM 13425 N N . SER D 1 180 ? -5.810 68.375 5.884 1.00 31.81 178 SER D N 1
ATOM 13426 C CA . SER D 1 180 ? -6.693 68.134 4.773 1.00 30.32 178 SER D CA 1
ATOM 13427 C C . SER D 1 180 ? -6.375 66.819 4.036 1.00 30.39 178 SER D C 1
ATOM 13428 O O . SER D 1 180 ? -7.156 66.419 3.151 1.00 28.44 178 SER D O 1
ATOM 13431 N N . TRP D 1 181 ? -5.252 66.165 4.370 1.00 29.30 179 TRP D N 1
ATOM 13432 C CA . TRP D 1 181 ? -4.874 64.905 3.713 1.00 29.39 179 TRP D CA 1
ATOM 13433 C C . TRP D 1 181 ? -4.230 63.818 4.566 1.00 28.91 179 TRP D C 1
ATOM 13434 O O . TRP D 1 181 ? -4.323 62.645 4.194 1.00 28.64 179 TRP D O 1
ATOM 13445 N N . LEU D 1 182 ? -3.534 64.163 5.649 1.00 28.70 180 LEU D N 1
ATOM 13446 C CA . LEU D 1 182 ? -2.732 63.163 6.370 1.00 28.74 180 LEU D CA 1
ATOM 13447 C C . LEU D 1 182 ? -3.565 62.124 7.140 1.00 29.01 180 LEU D C 1
ATOM 13448 O O . LEU D 1 182 ? -3.255 60.920 7.117 1.00 29.75 180 LEU D O 1
ATOM 13453 N N . PRO D 1 183 ? -4.607 62.574 7.858 1.00 28.14 181 PRO D N 1
ATOM 13454 C CA . PRO D 1 183 ? -5.468 61.582 8.498 1.00 29.32 181 PRO D CA 1
ATOM 13455 C C . PRO D 1 183 ? -5.983 60.469 7.567 1.00 29.74 181 PRO D C 1
ATOM 13456 O O . PRO D 1 183 ? -5.951 59.277 7.932 1.00 28.95 181 PRO D O 1
ATOM 13460 N N . GLU D 1 184 ? -6.388 60.871 6.368 1.00 30.23 182 GLU D N 1
ATOM 13461 C CA . GLU D 1 184 ? -6.922 59.967 5.366 1.00 31.06 182 GLU D CA 1
ATOM 13462 C C . GLU D 1 184 ? -5.827 59.102 4.755 1.00 31.19 182 GLU D C 1
ATOM 13463 O O . GLU D 1 184 ? -5.996 57.906 4.626 1.00 31.55 182 GLU D O 1
ATOM 13469 N N . LEU D 1 185 ? -4.683 59.702 4.425 1.00 31.35 183 LEU D N 1
ATOM 13470 C CA . LEU D 1 185 ? -3.529 58.935 3.933 1.00 31.12 183 LEU D CA 1
ATOM 13471 C C . LEU D 1 185 ? -3.092 57.839 4.921 1.00 31.56 183 LEU D C 1
ATOM 13472 O O . LEU D 1 185 ? -2.829 56.705 4.517 1.00 29.38 183 LEU D O 1
ATOM 13477 N N . LEU D 1 186 ? -3.047 58.171 6.222 1.00 32.64 184 LEU D N 1
ATOM 13478 C CA . LEU D 1 186 ? -2.777 57.163 7.242 1.00 33.54 184 LEU D CA 1
ATOM 13479 C C . LEU D 1 186 ? -3.728 55.984 7.138 1.00 34.97 184 LEU D C 1
ATOM 13480 O O . LEU D 1 186 ? -3.268 54.843 7.114 1.00 36.08 184 LEU D O 1
ATOM 13485 N N . LYS D 1 187 ? -5.041 56.231 7.093 1.00 35.32 185 LYS D N 1
ATOM 13486 C CA . LYS D 1 187 ? -5.999 55.131 6.956 1.00 35.93 185 LYS D CA 1
ATOM 13487 C C . LYS D 1 187 ? -5.793 54.349 5.655 1.00 36.04 185 LYS D C 1
ATOM 13488 O O . LYS D 1 187 ? -5.861 53.132 5.623 1.00 35.42 185 LYS D O 1
ATOM 13494 N N . GLU D 1 188 ? -5.604 55.083 4.568 1.00 35.95 186 GLU D N 1
ATOM 13495 C CA . GLU D 1 188 ? -5.387 54.485 3.283 1.00 36.96 186 GLU D CA 1
ATOM 13496 C C . GLU D 1 188 ? -4.220 53.504 3.377 1.00 37.33 186 GLU D C 1
ATOM 13497 O O . GLU D 1 188 ? -4.356 52.333 3.028 1.00 36.79 186 GLU D O 1
ATOM 13503 N N . VAL D 1 189 ? -3.079 53.992 3.852 1.00 38.60 187 VAL D N 1
ATOM 13504 C CA . VAL D 1 189 ? -1.871 53.178 3.943 1.00 40.00 187 VAL D CA 1
ATOM 13505 C C . VAL D 1 189 ? -2.071 51.952 4.877 1.00 41.32 187 VAL D C 1
ATOM 13506 O O . VAL D 1 189 ? -1.639 50.855 4.561 1.00 41.05 187 VAL D O 1
ATOM 13510 N N . GLN D 1 190 ? -2.739 52.152 6.008 1.00 43.15 188 GLN D N 1
ATOM 13511 C CA . GLN D 1 190 ? -3.065 51.076 6.944 1.00 44.99 188 GLN D CA 1
ATOM 13512 C C . GLN D 1 190 ? -3.828 49.900 6.333 1.00 46.46 188 GLN D C 1
ATOM 13513 O O . GLN D 1 190 ? -3.573 48.748 6.690 1.00 46.36 188 GLN D O 1
ATOM 13519 N N . GLU D 1 191 ? -4.775 50.184 5.440 1.00 48.25 189 GLU D N 1
ATOM 13520 C CA . GLU D 1 191 ? -5.569 49.132 4.805 1.00 49.54 189 GLU D CA 1
ATOM 13521 C C . GLU D 1 191 ? -4.820 48.539 3.627 1.00 50.43 189 GLU D C 1
ATOM 13522 O O . GLU D 1 191 ? -4.797 47.332 3.470 1.00 50.73 189 GLU D O 1
ATOM 13528 N N . LYS D 1 192 ? -4.223 49.382 2.789 1.00 51.56 190 LYS D N 1
ATOM 13529 C CA . LYS D 1 192 ? -3.267 48.913 1.786 1.00 52.02 190 LYS D CA 1
ATOM 13530 C C . LYS D 1 192 ? -2.371 47.820 2.386 1.00 52.57 190 LYS D C 1
ATOM 13531 O O . LYS D 1 192 ? -2.177 46.763 1.783 1.00 52.88 190 LYS D O 1
ATOM 13537 N N . GLN D 1 193 ? -1.853 48.062 3.586 1.00 52.42 191 GLN D N 1
ATOM 13538 C CA . GLN D 1 193 ? -0.964 47.106 4.240 1.00 52.62 191 GLN D CA 1
ATOM 13539 C C . GLN D 1 193 ? -1.703 45.928 4.851 1.00 53.13 191 GLN D C 1
ATOM 13540 O O . GLN D 1 193 ? -1.250 44.794 4.732 1.00 52.76 191 GLN D O 1
ATOM 13546 N N . LYS D 1 194 ? -2.816 46.210 5.528 1.00 53.85 192 LYS D N 1
ATOM 13547 C CA . LYS D 1 194 ? -3.620 45.178 6.180 1.00 54.12 192 LYS D CA 1
ATOM 13548 C C . LYS D 1 194 ? -4.210 44.242 5.130 1.00 54.34 192 LYS D C 1
ATOM 13549 O O . LYS D 1 194 ? -4.182 43.015 5.301 1.00 54.24 192 LYS D O 1
ATOM 13555 N N . ALA D 1 195 ? -4.730 44.816 4.045 1.00 54.25 193 ALA D N 1
ATOM 13556 C CA . ALA D 1 195 ? -5.217 44.022 2.920 1.00 54.52 193 ALA D CA 1
ATOM 13557 C C . ALA D 1 195 ? -4.114 43.083 2.480 1.00 54.68 193 ALA D C 1
ATOM 13558 O O . ALA D 1 195 ? -4.277 41.863 2.571 1.00 55.05 193 ALA D O 1
ATOM 13560 N N . LEU D 1 196 ? -2.991 43.654 2.040 1.00 54.46 194 LEU D N 1
ATOM 13561 C CA . LEU D 1 196 ? -1.889 42.868 1.453 1.00 54.47 194 LEU D CA 1
ATOM 13562 C C . LEU D 1 196 ? -1.379 41.696 2.314 1.00 54.16 194 LEU D C 1
ATOM 13563 O O . LEU D 1 196 ? -1.004 40.653 1.774 1.00 54.15 194 LEU D O 1
ATOM 13568 N N . GLY D 1 197 ? -1.356 41.870 3.636 1.00 53.98 195 GLY D N 1
ATOM 13569 C CA . GLY D 1 197 ? -0.819 40.846 4.547 1.00 53.65 195 GLY D CA 1
ATOM 13570 C C . GLY D 1 197 ? 0.590 40.394 4.174 1.00 53.33 195 GLY D C 1
ATOM 13571 O O . GLY D 1 197 ? 0.885 39.209 4.182 1.00 53.15 195 GLY D O 1
ATOM 13572 N N . GLU D 1 198 ? 1.456 41.355 3.851 1.00 52.98 196 GLU D N 1
ATOM 13573 C CA . GLU D 1 198 ? 2.855 41.090 3.479 1.00 52.32 196 GLU D CA 1
ATOM 13574 C C . GLU D 1 198 ? 3.639 40.535 4.687 1.00 51.41 196 GLU D C 1
ATOM 13575 O O . GLU D 1 198 ? 3.361 40.899 5.838 1.00 51.48 196 GLU D O 1
ATOM 13581 N N . THR D 1 199 ? 4.601 39.647 4.430 1.00 49.94 197 THR D N 1
ATOM 13582 C CA . THR D 1 199 ? 5.412 39.056 5.503 1.00 48.82 197 THR D CA 1
ATOM 13583 C C . THR D 1 199 ? 6.473 40.068 5.964 1.00 47.54 197 THR D C 1
ATOM 13584 O O . THR D 1 199 ? 7.268 40.562 5.166 1.00 47.17 197 THR D O 1
ATOM 13588 N N . VAL D 1 200 ? 6.448 40.391 7.250 1.00 45.97 198 VAL D N 1
ATOM 13589 C CA . VAL D 1 200 ? 7.473 41.222 7.862 1.00 45.21 198 VAL D CA 1
ATOM 13590 C C . VAL D 1 200 ? 8.139 40.392 8.958 1.00 44.27 198 VAL D C 1
ATOM 13591 O O . VAL D 1 200 ? 7.498 40.027 9.953 1.00 44.44 198 VAL D O 1
ATOM 13595 N N . LEU D 1 201 ? 9.422 40.092 8.769 1.00 42.81 199 LEU D N 1
ATOM 13596 C CA . LEU D 1 201 ? 10.178 39.332 9.763 1.00 41.57 199 LEU D CA 1
ATOM 13597 C C . LEU D 1 201 ? 10.867 40.285 10.733 1.00 40.60 199 LEU D C 1
ATOM 13598 O O . LEU D 1 201 ? 11.704 41.119 10.343 1.00 39.12 199 LEU D O 1
ATOM 13603 N N . GLU D 1 202 ? 10.494 40.151 12.003 1.00 39.84 200 GLU D N 1
ATOM 13604 C CA . GLU D 1 202 ? 11.010 41.004 13.068 1.00 39.01 200 GLU D CA 1
ATOM 13605 C C . GLU D 1 202 ? 12.435 40.561 13.419 1.00 37.48 200 GLU D C 1
ATOM 13606 O O . GLU D 1 202 ? 12.645 39.389 13.676 1.00 36.15 200 GLU D O 1
ATOM 13612 N N . PRO D 1 203 ? 13.424 41.483 13.400 1.00 35.73 201 PRO D N 1
ATOM 13613 C CA . PRO D 1 203 ? 14.725 41.026 13.887 1.00 35.15 201 PRO D CA 1
ATOM 13614 C C . PRO D 1 203 ? 14.660 40.468 15.314 1.00 34.53 201 PRO D C 1
ATOM 13615 O O . PRO D 1 203 ? 13.950 40.990 16.174 1.00 33.49 201 PRO D O 1
ATOM 13619 N N . LYS D 1 204 ? 15.396 39.393 15.563 1.00 34.17 202 LYS D N 1
ATOM 13620 C CA . LYS D 1 204 ? 15.368 38.787 16.870 1.00 33.65 202 LYS D CA 1
ATOM 13621 C C . LYS D 1 204 ? 16.672 38.955 17.636 1.00 32.33 202 LYS D C 1
ATOM 13622 O O . LYS D 1 204 ? 17.741 38.652 17.125 1.00 31.29 202 LYS D O 1
ATOM 13628 N N . GLY D 1 205 ? 16.552 39.439 18.872 1.00 31.35 203 GLY D N 1
ATOM 13629 C CA . GLY D 1 205 ? 17.703 39.720 19.735 1.00 31.21 203 GLY D CA 1
ATOM 13630 C C . GLY D 1 205 ? 18.087 38.482 20.520 1.00 30.34 203 GLY D C 1
ATOM 13631 O O . GLY D 1 205 ? 17.442 37.452 20.373 1.00 29.96 203 GLY D O 1
ATOM 13632 N N . PRO D 1 206 ? 19.107 38.579 21.388 1.00 29.53 204 PRO D N 1
ATOM 13633 C CA . PRO D 1 206 ? 19.853 39.796 21.732 1.00 29.98 204 PRO D CA 1
ATOM 13634 C C . PRO D 1 206 ? 20.778 40.312 20.642 1.00 29.88 204 PRO D C 1
ATOM 13635 O O . PRO D 1 206 ? 21.325 39.552 19.843 1.00 30.90 204 PRO D O 1
ATOM 13639 N N . PHE D 1 207 ? 20.892 41.618 20.598 1.00 30.17 205 PHE D N 1
ATOM 13640 C CA . PHE D 1 207 ? 21.871 42.306 19.800 1.00 30.37 205 PHE D CA 1
ATOM 13641 C C . PHE D 1 207 ? 22.845 42.933 20.792 1.00 30.35 205 PHE D C 1
ATOM 13642 O O . PHE D 1 207 ? 22.542 43.973 21.384 1.00 30.20 205 PHE D O 1
ATOM 13650 N N . PRO D 1 208 ? 24.004 42.291 21.021 1.00 30.99 206 PRO D N 1
ATOM 13651 C CA . PRO D 1 208 ? 24.897 42.829 22.049 1.00 31.30 206 PRO D CA 1
ATOM 13652 C C . PRO D 1 208 ? 25.177 44.327 21.889 1.00 31.79 206 PRO D C 1
ATOM 13653 O O . PRO D 1 208 ? 25.350 44.820 20.775 1.00 32.29 206 PRO D O 1
ATOM 13657 N N . VAL D 1 209 ? 25.201 45.031 23.009 1.00 32.60 207 VAL D N 1
ATOM 13658 C CA . VAL D 1 209 ? 25.325 46.482 23.039 1.00 33.04 207 VAL D CA 1
ATOM 13659 C C . VAL D 1 209 ? 26.666 46.960 22.459 1.00 32.45 207 VAL D C 1
ATOM 13660 O O . VAL D 1 209 ? 26.745 48.024 21.863 1.00 32.01 207 VAL D O 1
ATOM 13664 N N . SER D 1 210 ? 27.722 46.182 22.664 1.00 32.04 208 SER D N 1
ATOM 13665 C CA . SER D 1 210 ? 29.032 46.540 22.144 1.00 32.16 208 SER D CA 1
ATOM 13666 C C . SER D 1 210 ? 28.977 46.513 20.617 1.00 31.90 208 SER D C 1
ATOM 13667 O O . SER D 1 210 ? 29.588 47.332 19.934 1.00 31.95 208 SER D O 1
ATOM 13670 N N . LYS D 1 211 ? 28.212 45.580 20.081 1.00 32.04 209 LYS D N 1
ATOM 13671 C CA . LYS D 1 211 ? 28.128 45.426 18.641 1.00 32.25 209 LYS D CA 1
ATOM 13672 C C . LYS D 1 211 ? 27.254 46.532 18.077 1.00 32.31 209 LYS D C 1
ATOM 13673 O O . LYS D 1 211 ? 27.526 47.072 16.997 1.00 32.00 209 LYS D O 1
ATOM 13679 N N . GLN D 1 212 ? 26.235 46.924 18.841 1.00 32.55 210 GLN D N 1
ATOM 13680 C CA . GLN D 1 212 ? 25.357 48.020 18.434 1.00 32.30 210 GLN D CA 1
ATOM 13681 C C . GLN D 1 212 ? 26.144 49.314 18.421 1.00 32.04 210 GLN D C 1
ATOM 13682 O O . GLN D 1 212 ? 25.976 50.132 17.516 1.00 31.75 210 GLN D O 1
ATOM 13688 N N . GLU D 1 213 ? 26.968 49.525 19.446 1.00 32.61 211 GLU D N 1
ATOM 13689 C CA . GLU D 1 213 ? 27.785 50.730 19.510 1.00 32.60 211 GLU D CA 1
ATOM 13690 C C . GLU D 1 213 ? 28.761 50.772 18.318 1.00 32.02 211 GLU D C 1
ATOM 13691 O O . GLU D 1 213 ? 28.899 51.793 17.661 1.00 30.80 211 GLU D O 1
ATOM 13697 N N . ALA D 1 214 ? 29.421 49.651 18.049 1.00 31.48 212 ALA D N 1
ATOM 13698 C CA . ALA D 1 214 ? 30.306 49.526 16.896 1.00 32.22 212 ALA D CA 1
ATOM 13699 C C . ALA D 1 214 ? 29.570 49.888 15.590 1.00 32.58 212 ALA D C 1
ATOM 13700 O O . ALA D 1 214 ? 30.075 50.679 14.776 1.00 32.50 212 ALA D O 1
ATOM 13702 N N . LEU D 1 215 ? 28.370 49.329 15.405 1.00 32.51 213 LEU D N 1
ATOM 13703 C CA . LEU D 1 215 ? 27.551 49.611 14.209 1.00 31.99 213 LEU D CA 1
ATOM 13704 C C . LEU D 1 215 ? 27.174 51.094 14.118 1.00 32.02 213 LEU D C 1
ATOM 13705 O O . LEU D 1 215 ? 27.100 51.654 13.039 1.00 29.40 213 LEU D O 1
ATOM 13710 N N . CYS D 1 216 ? 26.887 51.715 15.253 1.00 32.28 214 CYS D N 1
ATOM 13711 C CA . CYS D 1 216 ? 26.464 53.125 15.241 1.00 32.80 214 CYS D CA 1
ATOM 13712 C C . CYS D 1 216 ? 27.636 54.025 14.843 1.00 32.54 214 CYS D C 1
ATOM 13713 O O . CYS D 1 216 ? 27.470 55.012 14.133 1.00 33.00 214 CYS D O 1
ATOM 13716 N N . ARG D 1 217 ? 28.825 53.677 15.304 1.00 33.17 215 ARG D N 1
ATOM 13717 C CA . ARG D 1 217 ? 30.011 54.475 15.032 1.00 33.53 215 ARG D CA 1
ATOM 13718 C C . ARG D 1 217 ? 30.336 54.325 13.568 1.00 33.69 215 ARG D C 1
ATOM 13719 O O . ARG D 1 217 ? 30.709 55.273 12.897 1.00 33.88 215 ARG D O 1
ATOM 13727 N N . PHE D 1 218 ? 30.182 53.114 13.067 1.00 34.20 216 PHE D N 1
ATOM 13728 C CA . PHE D 1 218 ? 30.319 52.876 11.658 1.00 33.90 216 PHE D CA 1
ATOM 13729 C C . PHE D 1 218 ? 29.453 53.834 10.819 1.00 34.15 216 PHE D C 1
ATOM 13730 O O . PHE D 1 218 ? 29.918 54.373 9.818 1.00 34.93 216 PHE D O 1
ATOM 13738 N N . PHE D 1 219 ? 28.196 54.024 11.200 1.00 33.48 217 PHE D N 1
ATOM 13739 C CA . PHE D 1 219 ? 27.331 54.901 10.440 1.00 33.21 217 PHE D CA 1
ATOM 13740 C C . PHE D 1 219 ? 27.645 56.367 10.658 1.00 32.98 217 PHE D C 1
ATOM 13741 O O . PHE D 1 219 ? 27.394 57.155 9.766 1.00 33.09 217 PHE D O 1
ATOM 13749 N N . MET D 1 220 ? 28.211 56.737 11.810 1.00 33.59 218 MET D N 1
ATOM 13750 C CA . MET D 1 220 ? 28.748 58.111 12.000 1.00 32.80 218 MET D CA 1
ATOM 13751 C C . MET D 1 220 ? 29.909 58.399 11.046 1.00 32.98 218 MET D C 1
ATOM 13752 O O . MET D 1 220 ? 30.008 59.506 10.528 1.00 33.04 218 MET D O 1
ATOM 13757 N N . ASP D 1 221 ? 30.781 57.407 10.816 1.00 33.38 219 ASP D N 1
ATOM 13758 C CA . ASP D 1 221 ? 31.807 57.468 9.764 1.00 33.87 219 ASP D CA 1
ATOM 13759 C C . ASP D 1 221 ? 31.246 57.595 8.367 1.00 33.79 219 ASP D C 1
ATOM 13760 O O . ASP D 1 221 ? 31.763 58.378 7.587 1.00 33.07 219 ASP D O 1
ATOM 13765 N N . VAL D 1 222 ? 30.201 56.831 8.055 1.00 34.15 220 VAL D N 1
ATOM 13766 C CA . VAL D 1 222 ? 29.501 56.972 6.775 1.00 33.71 220 VAL D CA 1
ATOM 13767 C C . VAL D 1 222 ? 29.015 58.418 6.539 1.00 34.00 220 VAL D C 1
ATOM 13768 O O . VAL D 1 222 ? 29.102 58.926 5.409 1.00 33.06 220 VAL D O 1
ATOM 13772 N N . TRP D 1 223 ? 28.499 59.045 7.592 1.00 33.10 221 TRP D N 1
ATOM 13773 C CA . TRP D 1 223 ? 28.062 60.447 7.562 1.00 33.93 221 TRP D CA 1
ATOM 13774 C C . TRP D 1 223 ? 29.230 61.405 7.744 1.00 34.21 221 TRP D C 1
ATOM 13775 O O . TRP D 1 223 ? 29.045 62.627 7.736 1.00 33.86 221 TRP D O 1
ATOM 13786 N N . LYS D 1 224 ? 30.420 60.838 7.947 1.00 35.47 222 LYS D N 1
ATOM 13787 C CA . LYS D 1 224 ? 31.673 61.586 8.056 1.00 36.46 222 LYS D CA 1
ATOM 13788 C C . LYS D 1 224 ? 31.747 62.526 9.271 1.00 36.43 222 LYS D C 1
ATOM 13789 O O . LYS D 1 224 ? 32.260 63.645 9.184 1.00 36.11 222 LYS D O 1
ATOM 13795 N N . PHE D 1 225 ? 31.203 62.046 10.391 1.00 35.91 223 PHE D N 1
ATOM 13796 C CA . PHE D 1 225 ? 31.318 62.692 11.697 1.00 36.25 223 PHE D CA 1
ATOM 13797 C C . PHE D 1 225 ? 32.794 62.853 12.017 1.00 36.28 223 PHE D C 1
ATOM 13798 O O . PHE D 1 225 ? 33.556 61.898 11.896 1.00 36.28 223 PHE D O 1
ATOM 13806 N N . ASP D 1 226 ? 33.200 64.067 12.367 1.00 36.15 224 ASP D N 1
ATOM 13807 C CA . ASP D 1 226 ? 34.569 64.340 12.725 1.00 35.96 224 ASP D CA 1
ATOM 13808 C C . ASP D 1 226 ? 34.732 63.952 14.195 1.00 35.58 224 ASP D C 1
ATOM 13809 O O . ASP D 1 226 ? 34.262 64.661 15.083 1.00 34.97 224 ASP D O 1
ATOM 13814 N N . PHE D 1 227 ? 35.344 62.792 14.430 1.00 34.51 225 PHE D N 1
ATOM 13815 C CA . PHE D 1 227 ? 35.581 62.289 15.775 1.00 35.55 225 PHE D CA 1
ATOM 13816 C C . PHE D 1 227 ? 36.716 62.974 16.553 1.00 35.14 225 PHE D C 1
ATOM 13817 O O . PHE D 1 227 ? 36.817 62.813 17.772 1.00 35.44 225 PHE D O 1
ATOM 13825 N N . ASP D 1 228 ? 37.556 63.735 15.867 1.00 34.68 226 ASP D N 1
ATOM 13826 C CA . ASP D 1 228 ? 38.486 64.635 16.551 1.00 34.88 226 ASP D CA 1
ATOM 13827 C C . ASP D 1 228 ? 37.777 65.874 17.048 1.00 34.33 226 ASP D C 1
ATOM 13828 O O . ASP D 1 228 ? 38.367 66.663 17.790 1.00 34.03 226 ASP D O 1
ATOM 13833 N N . GLY D 1 229 ? 36.514 66.048 16.652 1.00 33.64 227 GLY D N 1
ATOM 13834 C CA . GLY D 1 229 ? 35.734 67.191 17.074 1.00 33.36 227 GLY D CA 1
ATOM 13835 C C . GLY D 1 229 ? 34.380 66.843 17.639 1.00 32.88 227 GLY D C 1
ATOM 13836 O O . GLY D 1 229 ? 33.456 67.638 17.547 1.00 32.20 227 GLY D O 1
ATOM 13837 N N . GLY D 1 230 ? 34.250 65.652 18.207 1.00 32.60 228 GLY D N 1
ATOM 13838 C CA . GLY D 1 230 ? 33.019 65.259 18.864 1.00 33.15 228 GLY D CA 1
ATOM 13839 C C . GLY D 1 230 ? 33.095 63.853 19.455 1.00 33.26 228 GLY D C 1
ATOM 13840 O O . GLY D 1 230 ? 34.151 63.220 19.392 1.00 32.76 228 GLY D O 1
ATOM 13841 N N . ARG D 1 231 ? 31.971 63.378 20.004 1.00 32.94 229 ARG D N 1
ATOM 13842 C CA . ARG D 1 231 ? 31.894 62.072 20.683 1.00 33.34 229 ARG D CA 1
ATOM 13843 C C . ARG D 1 231 ? 30.546 61.394 20.541 1.00 33.29 229 ARG D C 1
ATOM 13844 O O . ARG D 1 231 ? 29.540 62.027 20.313 1.00 32.86 229 ARG D O 1
ATOM 13852 N N . LEU D 1 232 ? 30.552 60.088 20.714 1.00 33.92 230 LEU D N 1
ATOM 13853 C CA . LEU D 1 232 ? 29.348 59.306 20.984 1.00 34.29 230 LEU D CA 1
ATOM 13854 C C . LEU D 1 232 ? 29.440 58.711 22.389 1.00 34.71 230 LEU D C 1
ATOM 13855 O O . LEU D 1 232 ? 30.438 58.071 22.712 1.00 34.44 230 LEU D O 1
ATOM 13860 N N . ASP D 1 233 ? 28.394 58.868 23.201 1.00 36.01 231 ASP D N 1
ATOM 13861 C CA . ASP D 1 233 ? 28.346 58.285 24.581 1.00 37.23 231 ASP D CA 1
ATOM 13862 C C . ASP D 1 233 ? 26.922 57.807 24.928 1.00 38.68 231 ASP D C 1
ATOM 13863 O O . ASP D 1 233 ? 26.022 57.919 24.112 1.00 38.22 231 ASP D O 1
ATOM 13868 N N . VAL D 1 234 ? 26.710 57.261 26.126 1.00 40.55 232 VAL D N 1
ATOM 13869 C CA . VAL D 1 234 ? 25.352 56.816 26.535 1.00 41.44 232 VAL D CA 1
ATOM 13870 C C . VAL D 1 234 ? 24.673 57.816 27.487 1.00 42.60 232 VAL D C 1
ATOM 13871 O O . VAL D 1 234 ? 25.321 58.383 28.378 1.00 42.54 232 VAL D O 1
ATOM 13875 N N . SER D 1 235 ? 23.391 58.079 27.239 1.00 43.67 233 SER D N 1
ATOM 13876 C CA . SER D 1 235 ? 22.499 58.731 28.209 1.00 45.17 233 SER D CA 1
ATOM 13877 C C . SER D 1 235 ? 21.081 58.126 28.152 1.00 46.11 233 SER D C 1
ATOM 13878 O O . SER D 1 235 ? 20.741 57.411 27.211 1.00 46.32 233 SER D O 1
ATOM 13881 N N . ALA D 1 236 ? 20.272 58.429 29.165 1.00 47.77 234 ALA D N 1
ATOM 13882 C CA . ALA D 1 236 ? 18.880 57.956 29.261 1.00 48.80 234 ALA D CA 1
ATOM 13883 C C . ALA D 1 236 ? 18.037 58.415 28.077 1.00 50.14 234 ALA D C 1
ATOM 13884 O O . ALA D 1 236 ? 17.045 57.759 27.725 1.00 51.00 234 ALA D O 1
ATOM 13886 N N . HIS D 1 237 ? 18.426 59.537 27.465 1.00 50.83 235 HIS D N 1
ATOM 13887 C CA . HIS D 1 237 ? 17.754 60.038 26.268 1.00 51.20 235 HIS D CA 1
ATOM 13888 C C . HIS D 1 237 ? 18.758 60.501 25.192 1.00 51.28 235 HIS D C 1
ATOM 13889 O O . HIS D 1 237 ? 19.697 61.265 25.477 1.00 51.99 235 HIS D O 1
ATOM 13896 N N . PRO D 1 238 ? 18.561 60.057 23.948 1.00 50.17 236 PRO D N 1
ATOM 13897 C CA . PRO D 1 238 ? 19.429 60.557 22.904 1.00 49.18 236 PRO D CA 1
ATOM 13898 C C . PRO D 1 238 ? 19.332 62.075 22.694 1.00 48.51 236 PRO D C 1
ATOM 13899 O O . PRO D 1 238 ? 18.232 62.623 22.448 1.00 48.07 236 PRO D O 1
ATOM 13903 N N . PHE D 1 239 ? 20.479 62.741 22.791 1.00 46.28 237 PHE D N 1
ATOM 13904 C CA . PHE D 1 239 ? 20.562 64.127 22.354 1.00 45.66 237 PHE D CA 1
ATOM 13905 C C . PHE D 1 239 ? 21.856 64.435 21.620 1.00 43.85 237 PHE D C 1
ATOM 13906 O O . PHE D 1 239 ? 22.764 63.616 21.568 1.00 42.48 237 PHE D O 1
ATOM 13914 N N . CYS D 1 240 ? 21.863 65.610 21.001 1.00 42.84 238 CYS D N 1
ATOM 13915 C CA . CYS D 1 240 ? 23.033 66.190 20.373 1.00 42.23 238 CYS D CA 1
ATOM 13916 C C . CYS D 1 240 ? 23.310 67.466 21.169 1.00 41.80 238 CYS D C 1
ATOM 13917 O O . CYS D 1 240 ? 22.462 68.377 21.227 1.00 40.50 238 CYS D O 1
ATOM 13920 N N . GLY D 1 241 ? 24.468 67.512 21.825 1.00 40.32 239 GLY D N 1
ATOM 13921 C CA . GLY D 1 241 ? 24.764 68.624 22.732 1.00 39.75 239 GLY D CA 1
ATOM 13922 C C . GLY D 1 241 ? 26.211 69.078 22.689 1.00 38.35 239 GLY D C 1
ATOM 13923 O O . GLY D 1 241 ? 26.924 68.809 21.728 1.00 36.77 239 GLY D O 1
ATOM 13924 N N . ASN D 1 242 ? 26.609 69.742 23.780 1.00 37.04 240 ASN D N 1
ATOM 13925 C CA . ASN D 1 242 ? 27.907 70.371 23.968 1.00 36.79 240 ASN D CA 1
ATOM 13926 C C . ASN D 1 242 ? 28.084 71.478 22.963 1.00 36.78 240 ASN D C 1
ATOM 13927 O O . ASN D 1 242 ? 27.100 72.161 22.707 1.00 35.76 240 ASN D O 1
ATOM 13932 N N . SER D 1 243 ? 29.290 71.661 22.381 1.00 36.90 241 SER D N 1
ATOM 13933 C CA . SER D 1 243 ? 29.608 72.858 21.602 1.00 36.29 241 SER D CA 1
ATOM 13934 C C . SER D 1 243 ? 30.032 72.527 20.177 1.00 36.35 241 SER D C 1
ATOM 13935 O O . SER D 1 243 ? 30.329 71.363 19.873 1.00 36.98 241 SER D O 1
ATOM 13938 N N . LYS D 1 244 ? 30.068 73.547 19.314 1.00 34.75 242 LYS D N 1
ATOM 13939 C CA . LYS D 1 244 ? 30.321 73.363 17.865 1.00 35.33 242 LYS D CA 1
ATOM 13940 C C . LYS D 1 244 ? 31.679 72.754 17.541 1.00 34.70 242 LYS D C 1
ATOM 13941 O O . LYS D 1 244 ? 31.810 72.040 16.560 1.00 34.81 242 LYS D O 1
ATOM 13947 N N . GLU D 1 245 ? 32.675 73.048 18.373 1.00 34.69 243 GLU D N 1
ATOM 13948 C CA . GLU D 1 245 ? 34.040 72.540 18.222 1.00 34.22 243 GLU D CA 1
ATOM 13949 C C . GLU D 1 245 ? 34.239 71.132 18.798 1.00 34.13 243 GLU D C 1
ATOM 13950 O O . GLU D 1 245 ? 35.315 70.531 18.625 1.00 32.90 243 GLU D O 1
ATOM 13956 N N . ASP D 1 246 ? 33.182 70.610 19.435 1.00 34.51 244 ASP D N 1
ATOM 13957 C CA . ASP D 1 246 ? 33.223 69.416 20.281 1.00 34.07 244 ASP D CA 1
ATOM 13958 C C . ASP D 1 246 ? 31.777 68.959 20.471 1.00 34.27 244 ASP D C 1
ATOM 13959 O O . ASP D 1 246 ? 31.199 69.147 21.519 1.00 33.50 244 ASP D O 1
ATOM 13964 N N . VAL D 1 247 ? 31.186 68.403 19.419 1.00 34.41 245 VAL D N 1
ATOM 13965 C CA . VAL D 1 247 ? 29.754 68.069 19.397 1.00 33.63 245 VAL D CA 1
ATOM 13966 C C . VAL D 1 247 ? 29.617 66.663 19.974 1.00 33.75 245 VAL D C 1
ATOM 13967 O O . VAL D 1 247 ? 30.280 65.731 19.525 1.00 33.98 245 VAL D O 1
ATOM 13971 N N . ARG D 1 248 ? 28.806 66.518 21.006 1.00 33.39 246 ARG D N 1
ATOM 13972 C CA . ARG D 1 248 ? 28.736 65.268 21.719 1.00 33.72 246 ARG D CA 1
ATOM 13973 C C . ARG D 1 248 ? 27.314 64.777 21.657 1.00 34.61 246 ARG D C 1
ATOM 13974 O O . ARG D 1 248 ? 26.386 65.441 22.157 1.00 35.07 246 ARG D O 1
ATOM 13982 N N . ILE D 1 249 ? 27.161 63.616 21.042 1.00 34.65 247 ILE D N 1
ATOM 13983 C CA . ILE D 1 249 ? 25.860 62.992 20.895 1.00 35.42 247 ILE D CA 1
ATOM 13984 C C . ILE D 1 249 ? 25.763 61.750 21.775 1.00 35.37 247 ILE D C 1
ATOM 13985 O O . ILE D 1 249 ? 26.784 61.132 22.167 1.00 33.95 247 ILE D O 1
ATOM 13990 N N . THR D 1 250 ? 24.524 61.375 22.058 1.00 35.62 248 THR D N 1
ATOM 13991 C CA . THR D 1 250 ? 24.266 60.169 22.835 1.00 37.14 248 THR D CA 1
ATOM 13992 C C . THR D 1 250 ? 23.123 59.319 22.283 1.00 37.16 248 THR D C 1
ATOM 13993 O O . THR D 1 250 ? 22.329 59.774 21.461 1.00 38.05 248 THR D O 1
ATOM 13997 N N . THR D 1 251 ? 23.097 58.073 22.722 1.00 38.10 249 THR D N 1
ATOM 13998 C CA . THR D 1 251 ? 22.047 57.126 22.389 1.00 39.44 249 THR D CA 1
ATOM 13999 C C . THR D 1 251 ? 21.863 56.226 23.596 1.00 39.79 249 THR D C 1
ATOM 14000 O O . THR D 1 251 ? 22.620 56.310 24.544 1.00 39.07 249 THR D O 1
ATOM 14004 N N . LYS D 1 252 ? 20.836 55.384 23.563 1.00 40.81 250 LYS D N 1
ATOM 14005 C CA . LYS D 1 252 ? 20.623 54.378 24.613 1.00 41.61 250 LYS D CA 1
ATOM 14006 C C . LYS D 1 252 ? 20.486 53.026 23.897 1.00 40.55 250 LYS D C 1
ATOM 14007 O O . LYS D 1 252 ? 20.020 52.991 22.761 1.00 40.06 250 LYS D O 1
ATOM 14013 N N . TYR D 1 253 ? 20.935 51.958 24.527 1.00 39.95 251 TYR D N 1
ATOM 14014 C CA . TYR D 1 253 ? 20.868 50.620 23.936 1.00 40.27 251 TYR D CA 1
ATOM 14015 C C . TYR D 1 253 ? 20.044 49.683 24.776 1.00 39.85 251 TYR D C 1
ATOM 14016 O O . TYR D 1 253 ? 20.103 49.730 25.996 1.00 40.00 251 TYR D O 1
ATOM 14025 N N . THR D 1 254 ? 19.307 48.812 24.097 1.00 40.01 252 THR D N 1
ATOM 14026 C CA . THR D 1 254 ? 18.703 47.620 24.696 1.00 40.19 252 THR D CA 1
ATOM 14027 C C . THR D 1 254 ? 19.037 46.416 23.830 1.00 39.43 252 THR D C 1
ATOM 14028 O O . THR D 1 254 ? 19.111 46.529 22.592 1.00 39.52 252 THR D O 1
ATOM 14032 N N . GLU D 1 255 ? 19.234 45.268 24.458 1.00 38.73 253 GLU D N 1
ATOM 14033 C CA . GLU D 1 255 ? 19.506 44.066 23.697 1.00 39.25 253 GLU D CA 1
ATOM 14034 C C . GLU D 1 255 ? 18.331 43.601 22.832 1.00 38.57 253 GLU D C 1
ATOM 14035 O O . GLU D 1 255 ? 18.535 42.791 21.946 1.00 38.54 253 GLU D O 1
ATOM 14041 N N . THR D 1 256 ? 17.120 44.091 23.083 1.00 38.63 254 THR D N 1
ATOM 14042 C CA . THR D 1 256 ? 15.920 43.514 22.451 1.00 39.11 254 THR D CA 1
ATOM 14043 C C . THR D 1 256 ? 15.784 43.945 21.000 1.00 38.55 254 THR D C 1
ATOM 14044 O O . THR D 1 256 ? 15.186 43.246 20.189 1.00 37.54 254 THR D O 1
ATOM 14048 N N . GLU D 1 257 ? 16.353 45.102 20.670 1.00 38.50 255 GLU D N 1
ATOM 14049 C CA . GLU D 1 257 ? 16.287 45.625 19.318 1.00 38.51 255 GLU D CA 1
ATOM 14050 C C . GLU D 1 257 ? 17.378 46.669 19.103 1.00 37.83 255 GLU D C 1
ATOM 14051 O O . GLU D 1 257 ? 17.908 47.196 20.062 1.00 38.45 255 GLU D O 1
ATOM 14057 N N . PHE D 1 258 ? 17.719 46.906 17.840 1.00 36.85 256 PHE D N 1
ATOM 14058 C CA . PHE D 1 258 ? 18.782 47.827 17.451 1.00 36.85 256 PHE D CA 1
ATOM 14059 C C . PHE D 1 258 ? 18.283 49.002 16.597 1.00 36.63 256 PHE D C 1
ATOM 14060 O O . PHE D 1 258 ? 19.034 49.945 16.367 1.00 35.85 256 PHE D O 1
ATOM 14068 N N . VAL D 1 259 ? 17.057 48.922 16.079 1.00 36.04 257 VAL D N 1
ATOM 14069 C CA . VAL D 1 259 ? 16.557 49.934 15.148 1.00 36.96 257 VAL D CA 1
ATOM 14070 C C . VAL D 1 259 ? 16.500 51.312 15.804 1.00 37.70 257 VAL D C 1
ATOM 14071 O O . VAL D 1 259 ? 16.989 52.279 15.246 1.00 38.36 257 VAL D O 1
ATOM 14075 N N . THR D 1 260 ? 15.935 51.374 17.004 1.00 38.91 258 THR D N 1
ATOM 14076 C CA . THR D 1 260 ? 15.801 52.616 17.765 1.00 39.52 258 THR D CA 1
ATOM 14077 C C . THR D 1 260 ? 17.109 53.359 17.958 1.00 39.59 258 THR D C 1
ATOM 14078 O O . THR D 1 260 ? 17.200 54.563 17.711 1.00 39.77 258 THR D O 1
ATOM 14082 N N . SER D 1 261 ? 18.109 52.645 18.445 1.00 39.25 259 SER D N 1
ATOM 14083 C CA . SER D 1 261 ? 19.397 53.269 18.717 1.00 39.12 259 SER D CA 1
ATOM 14084 C C . SER D 1 261 ? 20.148 53.636 17.438 1.00 38.52 259 SER D C 1
ATOM 14085 O O . SER D 1 261 ? 20.800 54.697 17.397 1.00 38.36 259 SER D O 1
ATOM 14088 N N . LEU D 1 262 ? 20.025 52.811 16.394 1.00 36.13 260 LEU D N 1
ATOM 14089 C CA . LEU D 1 262 ? 20.725 53.093 15.148 1.00 36.01 260 LEU D CA 1
ATOM 14090 C C . LEU D 1 262 ? 20.141 54.344 14.457 1.00 35.46 260 LEU D C 1
ATOM 14091 O O . LEU D 1 262 ? 20.871 55.237 14.035 1.00 34.34 260 LEU D O 1
ATOM 14096 N N . LEU D 1 263 ? 18.816 54.357 14.293 1.00 34.96 261 LEU D N 1
ATOM 14097 C CA . LEU D 1 263 ? 18.118 55.482 13.663 1.00 34.76 261 LEU D CA 1
ATOM 14098 C C . LEU D 1 263 ? 18.255 56.721 14.503 1.00 34.50 261 LEU D C 1
ATOM 14099 O O . LEU D 1 263 ? 18.389 57.817 13.962 1.00 34.41 261 LEU D O 1
ATOM 14104 N N . GLY D 1 264 ? 18.212 56.525 15.824 1.00 34.12 262 GLY D N 1
ATOM 14105 C CA . GLY D 1 264 ? 18.478 57.582 16.785 1.00 34.17 262 GLY D CA 1
ATOM 14106 C C . GLY D 1 264 ? 19.847 58.214 16.566 1.00 33.49 262 GLY D C 1
ATOM 14107 O O . GLY D 1 264 ? 19.966 59.435 16.507 1.00 33.25 262 GLY D O 1
ATOM 14108 N N . VAL D 1 265 ? 20.880 57.395 16.448 1.00 32.60 263 VAL D N 1
ATOM 14109 C CA . VAL D 1 265 ? 22.228 57.924 16.242 1.00 33.83 263 VAL D CA 1
ATOM 14110 C C . VAL D 1 265 ? 22.345 58.624 14.875 1.00 33.14 263 VAL D C 1
ATOM 14111 O O . VAL D 1 265 ? 23.057 59.614 14.733 1.00 33.82 263 VAL D O 1
ATOM 14115 N N . ILE D 1 266 ? 21.614 58.137 13.884 1.00 33.64 264 ILE D N 1
ATOM 14116 C CA . ILE D 1 266 ? 21.642 58.753 12.554 1.00 33.68 264 ILE D CA 1
ATOM 14117 C C . ILE D 1 266 ? 21.029 60.145 12.620 1.00 33.51 264 ILE D C 1
ATOM 14118 O O . ILE D 1 266 ? 21.589 61.121 12.073 1.00 33.75 264 ILE D O 1
ATOM 14123 N N . HIS D 1 267 ? 19.912 60.224 13.324 1.00 33.05 265 HIS D N 1
ATOM 14124 C CA . HIS D 1 267 ? 19.222 61.468 13.624 1.00 33.26 265 HIS D CA 1
ATOM 14125 C C . HIS D 1 267 ? 20.106 62.517 14.311 1.00 33.43 265 HIS D C 1
ATOM 14126 O O . HIS D 1 267 ? 20.150 63.679 13.909 1.00 32.54 265 HIS D O 1
ATOM 14133 N N . GLU D 1 268 ? 20.832 62.101 15.343 1.00 33.42 266 GLU D N 1
ATOM 14134 C CA . GLU D 1 268 ? 21.633 63.022 16.113 1.00 33.94 266 GLU D CA 1
ATOM 14135 C C . GLU D 1 268 ? 22.875 63.404 15.334 1.00 34.33 266 GLU D C 1
ATOM 14136 O O . GLU D 1 268 ? 23.360 64.534 15.458 1.00 34.19 266 GLU D O 1
ATOM 14142 N N . THR D 1 269 ? 23.356 62.478 14.496 1.00 34.34 267 THR D N 1
ATOM 14143 C CA . THR D 1 269 ? 24.471 62.750 13.590 1.00 33.76 267 THR D CA 1
ATOM 14144 C C . THR D 1 269 ? 24.062 63.811 12.584 1.00 34.27 267 THR D C 1
ATOM 14145 O O . THR D 1 269 ? 24.834 64.713 12.301 1.00 34.49 267 THR D O 1
ATOM 14149 N N . GLY D 1 270 ? 22.835 63.735 12.070 1.00 34.32 268 GLY D N 1
ATOM 14150 C CA . GLY D 1 270 ? 22.328 64.764 11.164 1.00 33.43 268 GLY D CA 1
ATOM 14151 C C . GLY D 1 270 ? 22.386 66.152 11.780 1.00 33.41 268 GLY D C 1
ATOM 14152 O O . GLY D 1 270 ? 22.874 67.088 11.158 1.00 33.44 268 GLY D O 1
ATOM 14153 N N . HIS D 1 271 ? 21.904 66.266 13.024 1.00 32.47 269 HIS D N 1
ATOM 14154 C CA . HIS D 1 271 ? 22.070 67.474 13.813 1.00 33.18 269 HIS D CA 1
ATOM 14155 C C . HIS D 1 271 ? 23.527 67.865 13.973 1.00 32.48 269 HIS D C 1
ATOM 14156 O O . HIS D 1 271 ? 23.884 69.015 13.830 1.00 33.19 269 HIS D O 1
ATOM 14163 N N . ALA D 1 272 ? 24.357 66.896 14.322 1.00 32.06 270 ALA D N 1
ATOM 14164 C CA . ALA D 1 272 ? 25.761 67.140 14.555 1.00 32.70 270 ALA D CA 1
ATOM 14165 C C . ALA D 1 272 ? 26.474 67.698 13.317 1.00 32.43 270 ALA D C 1
ATOM 14166 O O . ALA D 1 272 ? 27.326 68.555 13.423 1.00 32.08 270 ALA D O 1
ATOM 14168 N N . LYS D 1 273 ? 26.148 67.191 12.139 1.00 33.42 271 LYS D N 1
ATOM 14169 C CA . LYS D 1 273 ? 26.806 67.649 10.923 1.00 33.32 271 LYS D CA 1
ATOM 14170 C C . LYS D 1 273 ? 26.619 69.162 10.701 1.00 33.51 271 LYS D C 1
ATOM 14171 O O . LYS D 1 273 ? 27.543 69.840 10.182 1.00 32.94 271 LYS D O 1
ATOM 14177 N N . TYR D 1 274 ? 25.439 69.672 11.105 1.00 33.23 272 TYR D N 1
ATOM 14178 C CA . TYR D 1 274 ? 25.105 71.095 11.005 1.00 33.46 272 TYR D CA 1
ATOM 14179 C C . TYR D 1 274 ? 25.967 71.868 11.976 1.00 34.19 272 TYR D C 1
ATOM 14180 O O . TYR D 1 274 ? 26.529 72.883 11.616 1.00 32.92 272 TYR D O 1
ATOM 14189 N N . GLU D 1 275 ? 26.000 71.417 13.242 1.00 34.58 273 GLU D N 1
ATOM 14190 C CA . GLU D 1 275 ? 26.837 72.045 14.258 1.00 34.65 273 GLU D CA 1
ATOM 14191 C C . GLU D 1 275 ? 28.351 72.031 13.937 1.00 35.48 273 GLU D C 1
ATOM 14192 O O . GLU D 1 275 ? 29.040 73.029 14.190 1.00 35.56 273 GLU D O 1
ATOM 14198 N N . GLN D 1 276 ? 28.858 70.918 13.412 1.00 34.83 274 GLN D N 1
ATOM 14199 C CA . GLN D 1 276 ? 30.281 70.792 13.074 1.00 35.42 274 GLN D CA 1
ATOM 14200 C C . GLN D 1 276 ? 30.670 71.666 11.895 1.00 35.34 274 GLN D C 1
ATOM 14201 O O . GLN D 1 276 ? 31.839 71.980 11.724 1.00 37.27 274 GLN D O 1
ATOM 14207 N N . ASN D 1 277 ? 29.695 72.073 11.087 1.00 34.88 275 ASN D N 1
ATOM 14208 C CA . ASN D 1 277 ? 29.939 72.797 9.823 1.00 35.22 275 ASN D CA 1
ATOM 14209 C C . ASN D 1 277 ? 29.215 74.162 9.739 1.00 35.13 275 ASN D C 1
ATOM 14210 O O . ASN D 1 277 ? 29.159 74.806 8.676 1.00 34.90 275 ASN D O 1
ATOM 14215 N N . CYS D 1 278 ? 28.693 74.611 10.862 1.00 35.45 276 CYS D N 1
ATOM 14216 C CA . CYS D 1 278 ? 27.956 75.860 10.923 1.00 35.60 276 CYS D CA 1
ATOM 14217 C C . CYS D 1 278 ? 28.906 77.012 10.579 1.00 35.39 276 CYS D C 1
ATOM 14218 O O . CYS D 1 278 ? 29.948 77.179 11.238 1.00 35.93 276 CYS D O 1
ATOM 14221 N N . GLY D 1 279 ? 28.556 77.783 9.556 1.00 35.05 277 GLY D N 1
ATOM 14222 C CA . GLY D 1 279 ? 29.230 79.061 9.264 1.00 35.81 277 GLY D CA 1
ATOM 14223 C C . GLY D 1 279 ? 28.351 80.204 9.763 1.00 36.99 277 GLY D C 1
ATOM 14224 O O . GLY D 1 279 ? 27.368 79.951 10.444 1.00 36.70 277 GLY D O 1
ATOM 14225 N N . PRO D 1 280 ? 28.651 81.456 9.377 1.00 37.35 278 PRO D N 1
ATOM 14226 C CA . PRO D 1 280 ? 29.651 81.843 8.421 1.00 38.78 278 PRO D CA 1
ATOM 14227 C C . PRO D 1 280 ? 31.057 81.753 8.980 1.00 38.88 278 PRO D C 1
ATOM 14228 O O . PRO D 1 280 ? 31.309 82.091 10.156 1.00 38.39 278 PRO D O 1
ATOM 14232 N N . LYS D 1 281 ? 31.980 81.334 8.139 1.00 39.73 279 LYS D N 1
ATOM 14233 C CA . LYS D 1 281 ? 33.391 81.316 8.559 1.00 40.18 279 LYS D CA 1
ATOM 14234 C C . LYS D 1 281 ? 33.832 82.701 9.051 1.00 39.24 279 LYS D C 1
ATOM 14235 O O . LYS D 1 281 ? 33.353 83.721 8.574 1.00 39.05 279 LYS D O 1
ATOM 14241 N N . GLY D 1 282 ? 34.722 82.731 10.032 1.00 38.82 280 GLY D N 1
ATOM 14242 C CA . GLY D 1 282 ? 35.194 84.011 10.577 1.00 38.50 280 GLY D CA 1
ATOM 14243 C C . GLY D 1 282 ? 34.323 84.625 11.673 1.00 38.09 280 GLY D C 1
ATOM 14244 O O . GLY D 1 282 ? 34.720 85.623 12.291 1.00 38.11 280 GLY D O 1
ATOM 14245 N N . PHE D 1 283 ? 33.146 84.043 11.911 1.00 36.54 281 PHE D N 1
ATOM 14246 C CA . PHE D 1 283 ? 32.202 84.574 12.877 1.00 36.40 281 PHE D CA 1
ATOM 14247 C C . PHE D 1 283 ? 31.901 83.564 13.974 1.00 36.08 281 PHE D C 1
ATOM 14248 O O . PHE D 1 283 ? 30.826 83.594 14.566 1.00 36.31 281 PHE D O 1
ATOM 14256 N N . GLU D 1 284 ? 32.846 82.677 14.270 1.00 35.34 282 GLU D N 1
ATOM 14257 C CA . GLU D 1 284 ? 32.529 81.438 15.035 1.00 36.30 282 GLU D CA 1
ATOM 14258 C C . GLU D 1 284 ? 31.924 81.657 16.446 1.00 36.23 282 GLU D C 1
ATOM 14259 O O . GLU D 1 284 ? 31.067 80.882 16.945 1.00 38.16 282 GLU D O 1
ATOM 14265 N N . THR D 1 285 ? 32.358 82.715 17.105 1.00 35.66 283 THR D N 1
ATOM 14266 C CA . THR D 1 285 ? 31.931 82.942 18.495 1.00 34.38 283 THR D CA 1
ATOM 14267 C C . THR D 1 285 ? 30.683 83.837 18.580 1.00 34.57 283 THR D C 1
ATOM 14268 O O . THR D 1 285 ? 30.291 84.264 19.665 1.00 33.72 283 THR D O 1
ATOM 14272 N N . GLN D 1 286 ? 30.054 84.094 17.435 1.00 34.64 284 GLN D N 1
ATOM 14273 C CA . GLN D 1 286 ? 29.074 85.169 17.301 1.00 35.04 284 GLN D CA 1
ATOM 14274 C C . GLN D 1 286 ? 27.668 84.614 17.044 1.00 35.06 284 GLN D C 1
ATOM 14275 O O . GLN D 1 286 ? 27.536 83.517 16.496 1.00 36.16 284 GLN D O 1
ATOM 14281 N N . PRO D 1 287 ? 26.619 85.375 17.386 1.00 34.64 285 PRO D N 1
ATOM 14282 C CA . PRO D 1 287 ? 25.274 84.852 17.167 1.00 35.20 285 PRO D CA 1
ATOM 14283 C C . PRO D 1 287 ? 24.864 84.553 15.705 1.00 34.75 285 PRO D C 1
ATOM 14284 O O . PRO D 1 287 ? 23.966 83.757 15.496 1.00 33.95 285 PRO D O 1
ATOM 14288 N N . VAL D 1 288 ? 25.500 85.163 14.709 1.00 35.43 286 VAL D N 1
ATOM 14289 C CA . VAL D 1 288 ? 25.221 84.822 13.294 1.00 36.04 286 VAL D CA 1
ATOM 14290 C C . VAL D 1 288 ? 25.676 83.383 12.920 1.00 37.10 286 VAL D C 1
ATOM 14291 O O . VAL D 1 288 ? 25.207 82.803 11.946 1.00 36.43 286 VAL D O 1
ATOM 14295 N N . CYS D 1 289 ? 26.588 82.812 13.699 1.00 38.28 287 CYS D N 1
ATOM 14296 C CA . CYS D 1 289 ? 27.126 81.511 13.376 1.00 39.48 287 CYS D CA 1
ATOM 14297 C C . CYS D 1 289 ? 26.482 80.569 14.362 1.00 40.21 287 CYS D C 1
ATOM 14298 O O . CYS D 1 289 ? 27.087 80.155 15.317 1.00 41.58 287 CYS D O 1
ATOM 14301 N N . MET D 1 290 ? 25.193 80.350 14.147 1.00 41.02 288 MET D N 1
ATOM 14302 C CA . MET D 1 290 ? 24.392 79.393 14.856 1.00 42.42 288 MET D CA 1
ATOM 14303 C C . MET D 1 290 ? 23.283 78.896 13.928 1.00 40.89 288 MET D C 1
ATOM 14304 O O . MET D 1 290 ? 23.023 79.513 12.876 1.00 39.47 288 MET D O 1
ATOM 14309 N N . ALA D 1 291 ? 22.684 77.755 14.284 1.00 38.85 289 ALA D N 1
ATOM 14310 C CA . ALA D 1 291 ? 21.630 77.165 13.462 1.00 38.24 289 ALA D CA 1
ATOM 14311 C C . ALA D 1 291 ? 20.506 78.177 13.344 1.00 37.16 289 ALA D C 1
ATOM 14312 O O . ALA D 1 291 ? 20.267 78.941 14.289 1.00 36.39 289 ALA D O 1
ATOM 14314 N N . ARG D 1 292 ? 19.837 78.189 12.197 1.00 36.11 290 ARG D N 1
ATOM 14315 C CA . ARG D 1 292 ? 18.796 79.179 11.883 1.00 36.20 290 ARG D CA 1
ATOM 14316 C C . ARG D 1 292 ? 17.544 79.057 12.771 1.00 36.26 290 ARG D C 1
ATOM 14317 O O . ARG D 1 292 ? 17.047 80.067 13.307 1.00 36.02 290 ARG D O 1
ATOM 14325 N N . SER D 1 293 ? 17.073 77.819 12.969 1.00 35.15 291 SER D N 1
ATOM 14326 C CA . SER D 1 293 ? 15.853 77.557 13.733 1.00 34.79 291 SER D CA 1
ATOM 14327 C C . SER D 1 293 ? 15.839 76.085 14.106 1.00 34.68 291 SER D C 1
ATOM 14328 O O . SER D 1 293 ? 16.617 75.270 13.554 1.00 33.71 291 SER D O 1
ATOM 14331 N N . LEU D 1 294 ? 14.969 75.753 15.039 1.00 33.72 292 LEU D N 1
ATOM 14332 C CA . LEU D 1 294 ? 14.709 74.347 15.348 1.00 34.84 292 LEU D CA 1
ATOM 14333 C C . LEU D 1 294 ? 14.154 73.600 14.151 1.00 33.81 292 LEU D C 1
ATOM 14334 O O . LEU D 1 294 ? 14.432 72.415 13.956 1.00 34.63 292 LEU D O 1
ATOM 14339 N N . GLY D 1 295 ? 13.316 74.270 13.385 1.00 33.50 293 GLY D N 1
ATOM 14340 C CA . GLY D 1 295 ? 12.797 73.676 12.154 1.00 33.24 293 GLY D CA 1
ATOM 14341 C C . GLY D 1 295 ? 13.882 73.346 11.177 1.00 32.88 293 GLY D C 1
ATOM 14342 O O . GLY D 1 295 ? 13.827 72.305 10.506 1.00 33.60 293 GLY D O 1
ATOM 14343 N N . VAL D 1 296 ? 14.872 74.230 11.030 1.00 33.06 294 VAL D N 1
ATOM 14344 C CA . VAL D 1 296 ? 15.948 73.990 10.036 1.00 31.71 294 VAL D CA 1
ATOM 14345 C C . VAL D 1 296 ? 16.897 72.903 10.599 1.00 33.01 294 VAL D C 1
ATOM 14346 O O . VAL D 1 296 ? 17.384 72.002 9.866 1.00 32.50 294 VAL D O 1
ATOM 14350 N N . HIS D 1 297 ? 17.123 72.956 11.910 1.00 32.74 295 HIS D N 1
ATOM 14351 C CA . HIS D 1 297 ? 17.948 71.973 12.566 1.00 33.50 295 HIS D CA 1
ATOM 14352 C C . HIS D 1 297 ? 17.333 70.574 12.473 1.00 34.07 295 HIS D C 1
ATOM 14353 O O . HIS D 1 297 ? 17.997 69.628 12.071 1.00 32.34 295 HIS D O 1
ATOM 14360 N N . GLU D 1 298 ? 16.075 70.448 12.914 1.00 34.52 296 GLU D N 1
ATOM 14361 C CA . GLU D 1 298 ? 15.329 69.198 12.768 1.00 34.63 296 GLU D CA 1
ATOM 14362 C C . GLU D 1 298 ? 15.236 68.795 11.288 1.00 34.64 296 GLU D C 1
ATOM 14363 O O . GLU D 1 298 ? 15.206 67.624 10.957 1.00 36.27 296 GLU D O 1
ATOM 14369 N N . GLY D 1 299 ? 15.219 69.753 10.384 1.00 34.69 297 GLY D N 1
ATOM 14370 C CA . GLY D 1 299 ? 15.363 69.459 8.961 1.00 34.53 297 GLY D CA 1
ATOM 14371 C C . GLY D 1 299 ? 16.607 68.663 8.615 1.00 34.97 297 GLY D C 1
ATOM 14372 O O . GLY D 1 299 ? 16.582 67.796 7.705 1.00 34.51 297 GLY D O 1
ATOM 14373 N N . GLN D 1 300 ? 17.699 68.939 9.317 1.00 34.07 298 GLN D N 1
ATOM 14374 C CA . GLN D 1 300 ? 18.965 68.249 9.051 1.00 34.43 298 GLN D CA 1
ATOM 14375 C C . GLN D 1 300 ? 18.999 66.854 9.637 1.00 34.02 298 GLN D C 1
ATOM 14376 O O . GLN D 1 300 ? 19.509 65.923 9.023 1.00 34.00 298 GLN D O 1
ATOM 14382 N N . SER D 1 301 ? 18.444 66.688 10.827 1.00 33.46 299 SER D N 1
ATOM 14383 C CA . SER D 1 301 ? 18.419 65.383 11.450 1.00 33.58 299 SER D CA 1
ATOM 14384 C C . SER D 1 301 ? 17.541 64.432 10.677 1.00 32.91 299 SER D C 1
ATOM 14385 O O . SER D 1 301 ? 17.887 63.257 10.458 1.00 31.15 299 SER D O 1
ATOM 14388 N N . LEU D 1 302 ? 16.367 64.934 10.307 1.00 33.36 300 LEU D N 1
ATOM 14389 C CA . LEU D 1 302 ? 15.404 64.163 9.490 1.00 32.52 300 LEU D CA 1
ATOM 14390 C C . LEU D 1 302 ? 15.819 63.951 8.082 1.00 32.32 300 LEU D C 1
ATOM 14391 O O . LEU D 1 302 ? 15.402 62.975 7.452 1.00 32.90 300 LEU D O 1
ATOM 14396 N N . PHE D 1 303 ? 16.600 64.872 7.540 1.00 31.75 301 PHE D N 1
ATOM 14397 C CA . PHE D 1 303 ? 17.216 64.614 6.243 1.00 31.52 301 PHE D CA 1
ATOM 14398 C C . PHE D 1 303 ? 18.014 63.279 6.372 1.00 32.18 301 PHE D C 1
ATOM 14399 O O . PHE D 1 303 ? 17.872 62.362 5.553 1.00 31.17 301 PHE D O 1
ATOM 14407 N N . ALA D 1 304 ? 18.755 63.140 7.472 1.00 31.10 302 ALA D N 1
ATOM 14408 C CA . ALA D 1 304 ? 19.610 61.987 7.699 1.00 31.72 302 ALA D CA 1
ATOM 14409 C C . ALA D 1 304 ? 18.769 60.753 8.029 1.00 31.54 302 ALA D C 1
ATOM 14410 O O . ALA D 1 304 ? 18.911 59.696 7.418 1.00 30.34 302 ALA D O 1
ATOM 14412 N N . GLU D 1 305 ? 17.875 60.903 9.000 1.00 31.56 303 GLU D N 1
ATOM 14413 C CA . GLU D 1 305 ? 17.101 59.791 9.488 1.00 32.59 303 GLU D CA 1
ATOM 14414 C C . GLU D 1 305 ? 16.026 59.331 8.497 1.00 33.20 303 GLU D C 1
ATOM 14415 O O . GLU D 1 305 ? 15.849 58.131 8.263 1.00 33.19 303 GLU D O 1
ATOM 14421 N N . MET D 1 306 ? 15.284 60.277 7.940 1.00 33.55 304 MET D N 1
ATOM 14422 C CA . MET D 1 306 ? 14.071 59.918 7.214 1.00 34.12 304 MET D CA 1
ATOM 14423 C C . MET D 1 306 ? 14.302 59.890 5.753 1.00 34.56 304 MET D C 1
ATOM 14424 O O . MET D 1 306 ? 13.911 58.941 5.066 1.00 35.03 304 MET D O 1
ATOM 14429 N N . GLN D 1 307 ? 14.940 60.925 5.238 1.00 34.18 305 GLN D N 1
ATOM 14430 C CA . GLN D 1 307 ? 15.126 60.981 3.803 1.00 33.57 305 GLN D CA 1
ATOM 14431 C C . GLN D 1 307 ? 16.161 59.954 3.335 1.00 33.82 305 GLN D C 1
ATOM 14432 O O . GLN D 1 307 ? 15.948 59.270 2.315 1.00 33.92 305 GLN D O 1
ATOM 14438 N N . ILE D 1 308 ? 17.257 59.820 4.083 1.00 33.37 306 ILE D N 1
ATOM 14439 C CA . ILE D 1 308 ? 18.248 58.785 3.809 1.00 33.00 306 ILE D CA 1
ATOM 14440 C C . ILE D 1 308 ? 17.965 57.502 4.589 1.00 33.44 306 ILE D C 1
ATOM 14441 O O . ILE D 1 308 ? 17.741 56.447 4.005 1.00 34.70 306 ILE D O 1
ATOM 14446 N N . GLY D 1 309 ? 17.934 57.591 5.907 1.00 33.88 307 GLY D N 1
ATOM 14447 C CA . GLY D 1 309 ? 17.951 56.393 6.775 1.00 33.70 307 GLY D CA 1
ATOM 14448 C C . GLY D 1 309 ? 16.815 55.400 6.643 1.00 33.78 307 GLY D C 1
ATOM 14449 O O . GLY D 1 309 ? 16.993 54.194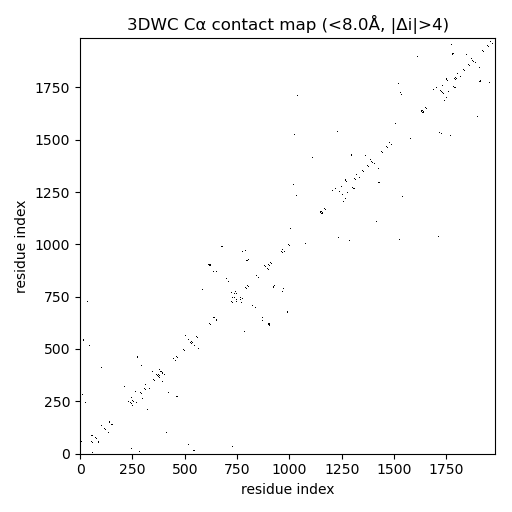 6.889 1.00 33.15 307 GLY D O 1
ATOM 14450 N N . ARG D 1 310 ? 15.645 55.886 6.249 1.00 34.34 308 ARG D N 1
ATOM 14451 C CA . ARG D 1 310 ? 14.497 55.005 6.079 1.00 34.45 308 ARG D CA 1
ATOM 14452 C C . ARG D 1 310 ? 14.124 54.763 4.633 1.00 33.98 308 ARG D C 1
ATOM 14453 O O . ARG D 1 310 ? 12.996 54.318 4.386 1.00 33.09 308 ARG D O 1
ATOM 14461 N N . SER D 1 311 ? 15.053 55.021 3.684 1.00 33.50 309 SER D N 1
ATOM 14462 C CA . SER D 1 311 ? 14.803 54.774 2.257 1.00 33.32 309 SER D CA 1
ATOM 14463 C C . SER D 1 311 ? 15.099 53.323 1.929 1.00 33.37 309 SER D C 1
ATOM 14464 O O . SER D 1 311 ? 15.890 52.673 2.642 1.00 33.63 309 SER D O 1
ATOM 14467 N N . GLY D 1 312 ? 14.500 52.829 0.844 1.00 33.05 310 GLY D N 1
ATOM 14468 C CA . GLY D 1 312 ? 14.784 51.478 0.340 1.00 33.43 310 GLY D CA 1
ATOM 14469 C C . GLY D 1 312 ? 16.232 51.335 -0.070 1.00 33.60 310 GLY D C 1
ATOM 14470 O O . GLY D 1 312 ? 16.873 50.325 0.207 1.00 33.35 310 GLY D O 1
ATOM 14471 N N . ALA D 1 313 ? 16.749 52.360 -0.735 1.00 34.13 311 ALA D N 1
ATOM 14472 C CA . ALA D 1 313 ? 18.161 52.413 -1.147 1.00 34.73 311 ALA D CA 1
ATOM 14473 C C . ALA D 1 313 ? 19.087 52.207 0.039 1.00 34.76 311 ALA D C 1
ATOM 14474 O O . ALA D 1 313 ? 20.038 51.478 -0.063 1.00 34.76 311 ALA D O 1
ATOM 14476 N N . PHE D 1 314 ? 18.816 52.884 1.160 1.00 35.84 312 PHE D N 1
ATOM 14477 C CA . PHE D 1 314 ? 19.622 52.712 2.377 1.00 36.11 312 PHE D CA 1
ATOM 14478 C C . PHE D 1 314 ? 19.580 51.291 2.954 1.00 36.57 312 PHE D C 1
ATOM 14479 O O . PHE D 1 314 ? 20.559 50.822 3.540 1.00 36.96 312 PHE D O 1
ATOM 14487 N N . MET D 1 315 ? 18.456 50.608 2.797 1.00 36.65 313 MET D N 1
ATOM 14488 C CA . MET D 1 315 ? 18.346 49.235 3.280 1.00 36.69 313 MET D CA 1
ATOM 14489 C C . MET D 1 315 ? 19.280 48.287 2.518 1.00 36.59 313 MET D C 1
ATOM 14490 O O . MET D 1 315 ? 19.773 47.311 3.097 1.00 36.29 313 MET D O 1
ATOM 14495 N N . GLU D 1 316 ? 19.540 48.566 1.241 1.00 36.05 314 GLU D N 1
ATOM 14496 C CA . GLU D 1 316 ? 20.521 47.772 0.493 1.00 36.99 314 GLU D CA 1
ATOM 14497 C C . GLU D 1 316 ? 21.898 47.878 1.130 1.00 35.97 314 GLU D C 1
ATOM 14498 O O . GLU D 1 316 ? 22.618 46.905 1.185 1.00 35.66 314 GLU D O 1
ATOM 14504 N N . PHE D 1 317 ? 22.266 49.065 1.599 1.00 35.14 315 PHE D N 1
ATOM 14505 C CA . PHE D 1 317 ? 23.544 49.233 2.279 1.00 35.20 315 PHE D CA 1
ATOM 14506 C C . PHE D 1 317 ? 23.541 48.596 3.674 1.00 34.88 315 PHE D C 1
ATOM 14507 O O . PHE D 1 317 ? 24.492 47.897 4.046 1.00 34.33 315 PHE D O 1
ATOM 14515 N N . LEU D 1 318 ? 22.455 48.829 4.414 1.00 34.49 316 LEU D N 1
ATOM 14516 C CA . LEU D 1 318 ? 22.339 48.416 5.796 1.00 34.40 316 LEU D CA 1
ATOM 14517 C C . LEU D 1 318 ? 22.303 46.918 6.016 1.00 34.26 316 LEU D C 1
ATOM 14518 O O . LEU D 1 318 ? 22.928 46.433 6.961 1.00 33.57 316 LEU D O 1
ATOM 14523 N N . ALA D 1 319 ? 21.533 46.205 5.196 1.00 33.92 317 ALA D N 1
ATOM 14524 C CA . ALA D 1 319 ? 21.268 44.774 5.433 1.00 34.21 317 ALA D CA 1
ATOM 14525 C C . ALA D 1 319 ? 22.552 43.969 5.630 1.00 34.31 317 ALA D C 1
ATOM 14526 O O . ALA D 1 319 ? 22.688 43.276 6.650 1.00 34.30 317 ALA D O 1
ATOM 14528 N N . PRO D 1 320 ? 23.512 44.080 4.683 1.00 34.85 318 PRO D N 1
ATOM 14529 C CA . PRO D 1 320 ? 24.789 43.375 4.786 1.00 35.11 318 PRO D CA 1
ATOM 14530 C C . PRO D 1 320 ? 25.641 43.764 5.990 1.00 35.28 318 PRO D C 1
ATOM 14531 O O . PRO D 1 320 ? 26.376 42.917 6.505 1.00 35.69 318 PRO D O 1
ATOM 14535 N N . ARG D 1 321 ? 25.554 45.015 6.448 1.00 35.07 319 ARG D N 1
ATOM 14536 C CA . ARG D 1 321 ? 26.221 45.402 7.707 1.00 35.35 319 ARG D CA 1
ATOM 14537 C C . ARG D 1 321 ? 25.551 44.779 8.930 1.00 34.70 319 ARG D C 1
ATOM 14538 O O . ARG D 1 321 ? 26.224 44.420 9.880 1.00 34.27 319 ARG D O 1
ATOM 14546 N N . LEU D 1 322 ? 24.227 44.651 8.918 1.00 34.04 320 LEU D N 1
ATOM 14547 C CA . LEU D 1 322 ? 23.539 43.913 9.992 1.00 33.62 320 LEU D CA 1
ATOM 14548 C C . LEU D 1 322 ? 24.062 42.479 10.087 1.00 33.21 320 LEU D C 1
ATOM 14549 O O . LEU D 1 322 ? 24.355 41.969 11.183 1.00 31.29 320 LEU D O 1
ATOM 14554 N N . VAL D 1 323 ? 24.194 41.840 8.930 1.00 32.50 321 VAL D N 1
ATOM 14555 C CA . VAL D 1 323 ? 24.749 40.479 8.871 1.00 33.25 321 VAL D CA 1
ATOM 14556 C C . VAL D 1 323 ? 26.146 40.498 9.475 1.00 33.58 321 VAL D C 1
ATOM 14557 O O . VAL D 1 323 ? 26.449 39.720 10.362 1.00 34.28 321 VAL D O 1
ATOM 14561 N N . GLU D 1 324 ? 26.969 41.433 9.018 1.00 34.19 322 GLU D N 1
ATOM 14562 C CA . GLU D 1 324 ? 28.352 41.516 9.434 1.00 34.68 322 GLU D CA 1
ATOM 14563 C C . GLU D 1 324 ? 28.514 41.782 10.946 1.00 34.99 322 GLU D C 1
ATOM 14564 O O . GLU D 1 324 ? 29.324 41.138 11.600 1.00 35.46 322 GLU D O 1
ATOM 14570 N N . TYR D 1 325 ? 27.754 42.725 11.492 1.00 33.85 323 TYR D N 1
ATOM 14571 C CA . TYR D 1 325 ? 27.862 43.075 12.920 1.00 33.89 323 TYR D CA 1
ATOM 14572 C C . TYR D 1 325 ? 27.150 42.167 13.901 1.00 33.50 323 TYR D C 1
ATOM 14573 O O . TYR D 1 325 ? 27.614 42.007 15.016 1.00 32.77 323 TYR D O 1
ATOM 14582 N N . PHE D 1 326 ? 26.027 41.585 13.501 1.00 33.60 324 PHE D N 1
ATOM 14583 C CA . PHE D 1 326 ? 25.212 40.798 14.417 1.00 33.32 324 PHE D CA 1
ATOM 14584 C C . PHE D 1 326 ? 25.155 39.332 14.073 1.00 33.85 324 PHE D C 1
ATOM 14585 O O . PHE D 1 326 ? 24.833 38.538 14.930 1.00 34.74 324 PHE D O 1
ATOM 14593 N N . GLY D 1 327 ? 25.479 38.967 12.831 1.00 33.93 325 GLY D N 1
ATOM 14594 C CA . GLY D 1 327 ? 25.369 37.608 12.356 1.00 33.18 325 GLY D CA 1
ATOM 14595 C C . GLY D 1 327 ? 24.085 37.478 11.579 1.00 33.31 325 GLY D C 1
ATOM 14596 O O . GLY D 1 327 ? 23.124 38.220 11.826 1.00 33.12 325 GLY D O 1
ATOM 14597 N N . ASP D 1 328 ? 24.071 36.534 10.645 1.00 32.75 326 ASP D N 1
ATOM 14598 C CA . ASP D 1 328 ? 22.978 36.392 9.706 1.00 33.00 326 ASP D CA 1
ATOM 14599 C C . ASP D 1 328 ? 21.723 35.892 10.419 1.00 33.35 326 ASP D C 1
ATOM 14600 O O . ASP D 1 328 ? 21.800 35.146 11.405 1.00 33.36 326 ASP D O 1
ATOM 14605 N N . GLN D 1 329 ? 20.573 36.344 9.928 1.00 33.07 327 GLN D N 1
ATOM 14606 C CA . GLN D 1 329 ? 19.279 35.785 10.303 1.00 33.09 327 GLN D CA 1
ATOM 14607 C C . GLN D 1 329 ? 18.294 36.204 9.190 1.00 33.18 327 GLN D C 1
ATOM 14608 O O . GLN D 1 329 ? 18.594 37.113 8.417 1.00 33.24 327 GLN D O 1
ATOM 14614 N N . PRO D 1 330 ? 17.157 35.507 9.059 1.00 32.91 328 PRO D N 1
ATOM 14615 C CA . PRO D 1 330 ? 16.222 35.764 7.968 1.00 33.17 328 PRO D CA 1
ATOM 14616 C C . PRO D 1 330 ? 15.732 37.212 7.793 1.00 33.16 328 PRO D C 1
ATOM 14617 O O . PRO D 1 330 ? 15.454 37.627 6.663 1.00 32.58 328 PRO D O 1
ATOM 14621 N N . ALA D 1 331 ? 15.644 37.958 8.897 1.00 32.94 329 ALA D N 1
ATOM 14622 C CA . ALA D 1 331 ? 15.203 39.345 8.878 1.00 33.21 329 ALA D CA 1
ATOM 14623 C C . ALA D 1 331 ? 16.174 40.240 8.120 1.00 33.09 329 ALA D C 1
ATOM 14624 O O . ALA D 1 331 ? 15.770 41.264 7.616 1.00 33.29 329 ALA D O 1
ATOM 14626 N N . PHE D 1 332 ? 17.442 39.840 8.016 1.00 33.54 330 PHE D N 1
ATOM 14627 C CA . PHE D 1 332 ? 18.486 40.712 7.464 1.00 33.77 330 PHE D CA 1
ATOM 14628 C C . PHE D 1 332 ? 18.613 40.649 5.960 1.00 34.61 330 PHE D C 1
ATOM 14629 O O . PHE D 1 332 ? 19.652 40.240 5.410 1.00 34.90 330 PHE D O 1
ATOM 14637 N N . THR D 1 333 ? 17.543 41.063 5.287 1.00 35.00 331 THR D N 1
ATOM 14638 C CA . THR D 1 333 ? 17.596 41.286 3.854 1.00 35.02 331 THR D CA 1
ATOM 14639 C C . THR D 1 333 ? 17.172 42.725 3.602 1.00 35.63 331 THR D C 1
ATOM 14640 O O . THR D 1 333 ? 16.477 43.328 4.406 1.00 35.14 331 THR D O 1
ATOM 14644 N N . SER D 1 334 ? 17.592 43.243 2.455 1.00 36.47 332 SER D N 1
ATOM 14645 C CA . SER D 1 334 ? 17.203 44.553 1.966 1.00 36.66 332 SER D CA 1
ATOM 14646 C C . SER D 1 334 ? 15.685 44.729 1.974 1.00 36.72 332 SER D C 1
ATOM 14647 O O . SER D 1 334 ? 15.143 45.672 2.566 1.00 35.98 332 SER D O 1
ATOM 14650 N N . SER D 1 335 ? 14.998 43.818 1.293 1.00 36.74 333 SER D N 1
ATOM 14651 C CA . SER D 1 335 ? 13.547 43.894 1.150 1.00 36.78 333 SER D CA 1
ATOM 14652 C C . SER D 1 335 ? 12.810 43.840 2.476 1.00 36.48 333 SER D C 1
ATOM 14653 O O . SER D 1 335 ? 11.849 44.579 2.693 1.00 37.19 333 SER D O 1
ATOM 14656 N N . ASN D 1 336 ? 13.242 42.951 3.353 1.00 35.56 334 ASN D N 1
ATOM 14657 C CA . ASN D 1 336 ? 12.605 42.811 4.653 1.00 35.60 334 ASN D CA 1
ATOM 14658 C C . ASN D 1 336 ? 12.852 43.960 5.599 1.00 35.16 334 ASN D C 1
ATOM 14659 O O . ASN D 1 336 ? 11.944 44.335 6.351 1.00 35.44 334 ASN D O 1
ATOM 14664 N N . MET D 1 337 ? 14.077 44.493 5.615 1.00 34.94 335 MET D N 1
ATOM 14665 C CA . MET D 1 337 ? 14.370 45.596 6.516 1.00 34.86 335 MET D CA 1
ATOM 14666 C C . MET D 1 337 ? 13.657 46.899 6.093 1.00 34.86 335 MET D C 1
ATOM 14667 O O . MET D 1 337 ? 13.337 47.738 6.928 1.00 34.25 335 MET D O 1
ATOM 14672 N N . LYS D 1 338 ? 13.434 47.081 4.798 1.00 35.25 336 LYS D N 1
ATOM 14673 C CA . LYS D 1 338 ? 12.572 48.162 4.326 1.00 35.91 336 LYS D CA 1
ATOM 14674 C C . LYS D 1 338 ? 11.205 48.056 4.980 1.00 36.18 336 LYS D C 1
ATOM 14675 O O . LYS D 1 338 ? 10.674 49.044 5.458 1.00 35.63 336 LYS D O 1
ATOM 14681 N N . ARG D 1 339 ? 10.657 46.843 5.012 1.00 36.88 337 ARG D N 1
ATOM 14682 C CA . ARG D 1 339 ? 9.333 46.607 5.562 1.00 37.89 337 ARG D CA 1
ATOM 14683 C C . ARG D 1 339 ? 9.301 46.862 7.047 1.00 38.07 337 ARG D C 1
ATOM 14684 O O . ARG D 1 339 ? 8.335 47.426 7.565 1.00 38.24 337 ARG D O 1
ATOM 14692 N N . VAL D 1 340 ? 10.367 46.447 7.734 1.00 38.97 338 VAL D N 1
ATOM 14693 C CA . VAL D 1 340 ? 10.520 46.682 9.151 1.00 39.05 338 VAL D CA 1
ATOM 14694 C C . VAL D 1 340 ? 10.615 48.186 9.454 1.00 40.45 338 VAL D C 1
ATOM 14695 O O . VAL D 1 340 ? 9.948 48.693 10.372 1.00 39.96 338 VAL D O 1
ATOM 14699 N N . ILE D 1 341 ? 11.433 48.902 8.681 1.00 41.57 339 ILE D N 1
ATOM 14700 C CA . ILE D 1 341 ? 11.749 50.298 8.995 1.00 42.60 339 ILE D CA 1
ATOM 14701 C C . ILE D 1 341 ? 10.628 51.252 8.539 1.00 43.79 339 ILE D C 1
ATOM 14702 O O . ILE D 1 341 ? 10.425 52.296 9.161 1.00 44.01 339 ILE D O 1
ATOM 14707 N N . GLN D 1 342 ? 9.911 50.879 7.474 1.00 44.58 340 GLN D N 1
ATOM 14708 C CA . GLN D 1 342 ? 8.771 51.643 6.959 1.00 45.45 340 GLN D CA 1
ATOM 14709 C C . GLN D 1 342 ? 7.411 51.116 7.435 1.00 46.81 340 GLN D C 1
ATOM 14710 O O . GLN D 1 342 ? 6.390 51.292 6.746 1.00 47.11 340 GLN D O 1
ATOM 14716 N N . ARG D 1 343 ? 7.405 50.469 8.608 1.00 48.05 341 ARG D N 1
ATOM 14717 C CA . ARG D 1 343 ? 6.174 49.945 9.208 1.00 48.40 341 ARG D CA 1
ATOM 14718 C C . ARG D 1 343 ? 5.298 51.083 9.663 1.00 47.36 341 ARG D C 1
ATOM 14719 O O . ARG D 1 343 ? 5.786 52.055 10.251 1.00 47.70 341 ARG D O 1
ATOM 14727 N N . VAL D 1 344 ? 4.010 50.954 9.355 1.00 46.66 342 VAL D N 1
ATOM 14728 C CA . VAL D 1 344 ? 2.998 51.890 9.802 1.00 46.25 342 VAL D CA 1
ATOM 14729 C C . VAL D 1 344 ? 2.094 51.187 10.783 1.00 45.59 342 VAL D C 1
ATOM 14730 O O . VAL D 1 344 ? 1.344 50.280 10.419 1.00 44.57 342 VAL D O 1
ATOM 14734 N N . SER D 1 345 ? 2.209 51.610 12.039 1.00 45.14 343 SER D N 1
ATOM 14735 C CA . SER D 1 345 ? 1.372 51.118 13.119 1.00 45.33 343 SER D CA 1
ATOM 14736 C C . SER D 1 345 ? 1.126 52.248 14.100 1.00 44.63 343 SER D C 1
ATOM 14737 O O . SER D 1 345 ? 2.033 52.607 14.860 1.00 45.05 343 SER D O 1
ATOM 14740 N N . PRO D 1 346 ? -0.080 52.834 14.082 1.00 44.11 344 PRO D N 1
ATOM 14741 C CA . PRO D 1 346 ? -0.325 53.947 14.985 1.00 44.10 344 PRO D CA 1
ATOM 14742 C C . PRO D 1 346 ? -0.249 53.537 16.448 1.00 44.16 344 PRO D C 1
ATOM 14743 O O . PRO D 1 346 ? -0.561 52.376 16.798 1.00 43.30 344 PRO D O 1
ATOM 14747 N N . GLY D 1 347 ? 0.125 54.491 17.295 1.00 43.65 345 GLY D N 1
ATOM 14748 C CA . GLY D 1 347 ? 0.125 54.273 18.734 1.00 44.19 345 GLY D CA 1
ATOM 14749 C C . GLY D 1 347 ? -0.058 55.562 19.511 1.00 44.72 345 GLY D C 1
ATOM 14750 O O . GLY D 1 347 ? -0.204 56.638 18.931 1.00 43.97 345 GLY D O 1
ATOM 14751 N N . LEU D 1 348 ? -0.018 55.458 20.839 1.00 44.99 346 LEU D N 1
ATOM 14752 C CA . LEU D 1 348 ? -0.434 56.568 21.695 1.00 44.88 346 LEU D CA 1
ATOM 14753 C C . LEU D 1 348 ? 0.697 57.565 21.975 1.00 44.89 346 LEU D C 1
ATOM 14754 O O . LEU D 1 348 ? 0.432 58.737 22.262 1.00 44.58 346 LEU D O 1
ATOM 14759 N N . ILE D 1 349 ? 1.943 57.097 21.868 1.00 45.34 347 ILE D N 1
ATOM 14760 C CA . ILE D 1 349 ? 3.103 57.859 22.296 1.00 45.24 347 ILE D CA 1
ATOM 14761 C C . ILE D 1 349 ? 3.936 58.450 21.134 1.00 45.48 347 ILE D C 1
ATOM 14762 O O . ILE D 1 349 ? 4.580 57.739 20.338 1.00 45.12 347 ILE D O 1
ATOM 14767 N N . ARG D 1 350 ? 3.954 59.780 21.078 1.00 45.32 348 ARG D N 1
ATOM 14768 C CA . ARG D 1 350 ? 4.654 60.510 20.028 1.00 45.24 348 ARG D CA 1
ATOM 14769 C C . ARG D 1 350 ? 6.107 60.072 19.811 1.00 45.22 348 ARG D C 1
ATOM 14770 O O . ARG D 1 350 ? 6.560 59.844 18.685 1.00 44.54 348 ARG D O 1
ATOM 14778 N N . ILE D 1 351 ? 6.841 59.947 20.903 1.00 45.83 349 ILE D N 1
ATOM 14779 C CA . ILE D 1 351 ? 8.266 59.628 20.824 1.00 46.35 349 ILE D CA 1
ATOM 14780 C C . ILE D 1 351 ? 8.525 58.301 20.070 1.00 46.10 349 ILE D C 1
ATOM 14781 O O . ILE D 1 351 ? 9.537 58.160 19.389 1.00 45.89 349 ILE D O 1
ATOM 14786 N N . ASP D 1 352 ? 7.593 57.350 20.161 1.00 45.74 350 ASP D N 1
ATOM 14787 C CA . ASP D 1 352 ? 7.741 56.066 19.441 1.00 45.59 350 ASP D CA 1
ATOM 14788 C C . ASP D 1 352 ? 7.046 55.987 18.062 1.00 44.98 350 ASP D C 1
ATOM 14789 O O . ASP D 1 352 ? 6.974 54.909 17.488 1.00 45.11 350 ASP D O 1
ATOM 14794 N N . ALA D 1 353 ? 6.568 57.115 17.521 1.00 43.95 351 ALA D N 1
ATOM 14795 C CA . ALA D 1 353 ? 5.759 57.110 16.284 1.00 43.16 351 ALA D CA 1
ATOM 14796 C C . ALA D 1 353 ? 6.612 56.877 15.067 1.00 42.30 351 ALA D C 1
ATOM 14797 O O . ALA D 1 353 ? 7.759 57.310 15.020 1.00 42.63 351 ALA D O 1
ATOM 14799 N N . ASP D 1 354 ? 6.054 56.182 14.084 1.00 41.59 352 ASP D N 1
ATOM 14800 C CA . ASP D 1 354 ? 6.686 56.050 12.767 1.00 41.07 352 ASP D CA 1
ATOM 14801 C C . ASP D 1 354 ? 6.554 57.359 11.979 1.00 39.77 352 ASP D C 1
ATOM 14802 O O . ASP D 1 354 ? 5.925 58.315 12.447 1.00 38.40 352 ASP D O 1
ATOM 14807 N N . GLU D 1 355 ? 7.134 57.361 10.779 1.00 39.32 353 GLU D N 1
ATOM 14808 C CA . GLU D 1 355 ? 7.330 58.557 9.968 1.00 38.90 353 GLU D CA 1
ATOM 14809 C C . GLU D 1 355 ? 5.988 59.161 9.542 1.00 38.36 353 GLU D C 1
ATOM 14810 O O . GLU D 1 355 ? 5.820 60.375 9.465 1.00 37.40 353 GLU D O 1
ATOM 14816 N N . LEU D 1 356 ? 5.050 58.277 9.233 1.00 37.81 354 LEU D N 1
ATOM 14817 C CA . LEU D 1 356 ? 3.731 58.666 8.762 1.00 37.30 354 LEU D CA 1
ATOM 14818 C C . LEU D 1 356 ? 2.830 59.165 9.910 1.00 36.49 354 LEU D C 1
ATOM 14819 O O . LEU D 1 356 ? 2.095 60.122 9.726 1.00 36.27 354 LEU D O 1
ATOM 14824 N N . CYS D 1 357 ? 2.887 58.515 11.081 1.00 36.10 355 CYS D N 1
ATOM 14825 C CA . CYS D 1 357 ? 2.022 58.852 12.243 1.00 36.16 355 CYS D CA 1
ATOM 14826 C C . CYS D 1 357 ? 2.545 60.048 13.055 1.00 36.12 355 CYS D C 1
ATOM 14827 O O . CYS D 1 357 ? 1.779 60.829 13.667 1.00 34.05 355 CYS D O 1
ATOM 14830 N N . TYR D 1 358 ? 3.861 60.173 13.063 1.00 36.75 356 TYR D N 1
ATOM 14831 C CA . TYR D 1 358 ? 4.534 61.194 13.862 1.00 36.85 356 TYR D CA 1
ATOM 14832 C C . TYR D 1 358 ? 3.930 62.591 13.648 1.00 36.46 356 TYR D C 1
ATOM 14833 O O . TYR D 1 358 ? 3.675 63.281 14.608 1.00 35.59 356 TYR D O 1
ATOM 14842 N N . PRO D 1 359 ? 3.776 63.036 12.393 1.00 35.69 357 PRO D N 1
ATOM 14843 C CA . PRO D 1 359 ? 3.236 64.365 12.232 1.00 35.94 357 PRO D CA 1
ATOM 14844 C C . PRO D 1 359 ? 1.846 64.576 12.803 1.00 35.09 357 PRO D C 1
ATOM 14845 O O . PRO D 1 359 ? 1.471 65.726 13.079 1.00 34.75 357 PRO D O 1
ATOM 14849 N N . LEU D 1 360 ? 1.066 63.516 12.932 1.00 35.01 358 LEU D N 1
ATOM 14850 C CA . LEU D 1 360 ? -0.275 63.672 13.471 1.00 35.43 358 LEU D CA 1
ATOM 14851 C C . LEU D 1 360 ? -0.184 63.944 14.979 1.00 35.67 358 LEU D C 1
ATOM 14852 O O . LEU D 1 360 ? -1.014 64.694 15.493 1.00 34.53 358 LEU D O 1
ATOM 14857 N N . HIS D 1 361 ? 0.839 63.396 15.659 1.00 35.20 359 HIS D N 1
ATOM 14858 C CA . HIS D 1 361 ? 1.056 63.728 17.078 1.00 35.96 359 HIS D CA 1
ATOM 14859 C C . HIS D 1 361 ? 1.422 65.211 17.218 1.00 35.77 359 HIS D C 1
ATOM 14860 O O . HIS D 1 361 ? 0.931 65.919 18.095 1.00 35.69 359 HIS D O 1
ATOM 14867 N N . VAL D 1 362 ? 2.277 65.686 16.323 1.00 35.94 360 VAL D N 1
ATOM 14868 C CA . VAL D 1 362 ? 2.686 67.094 16.360 1.00 35.52 360 VAL D CA 1
ATOM 14869 C C . VAL D 1 362 ? 1.466 67.990 16.095 1.00 36.60 360 VAL D C 1
ATOM 14870 O O . VAL D 1 362 ? 1.240 69.003 16.791 1.00 37.86 360 VAL D O 1
ATOM 14874 N N . MET D 1 363 ? 0.655 67.618 15.112 1.00 36.69 361 MET D N 1
ATOM 14875 C CA . MET D 1 363 ? -0.467 68.454 14.739 1.00 36.64 361 MET D CA 1
ATOM 14876 C C . MET D 1 363 ? -1.461 68.666 15.877 1.00 36.92 361 MET D C 1
ATOM 14877 O O . MET D 1 363 ? -1.942 69.784 16.072 1.00 37.00 361 MET D O 1
ATOM 14882 N N . LEU D 1 364 ? -1.811 67.608 16.603 1.00 36.88 362 LEU D N 1
ATOM 14883 C CA . LEU D 1 364 ? -2.750 67.778 17.731 1.00 37.43 362 LEU D CA 1
ATOM 14884 C C . LEU D 1 364 ? -2.177 68.674 18.843 1.00 37.42 362 LEU D C 1
ATOM 14885 O O . LEU D 1 364 ? -2.896 69.499 19.395 1.00 38.16 362 LEU D O 1
ATOM 14890 N N . ARG D 1 365 ? -0.884 68.569 19.129 1.00 37.21 363 ARG D N 1
ATOM 14891 C CA . ARG D 1 365 ? -0.242 69.507 20.067 1.00 37.79 363 ARG D CA 1
ATOM 14892 C C . ARG D 1 365 ? -0.262 70.967 19.583 1.00 38.85 363 ARG D C 1
ATOM 14893 O O . ARG D 1 365 ? -0.694 71.868 20.313 1.00 38.77 363 ARG D O 1
ATOM 14901 N N . TYR D 1 366 ? 0.190 71.228 18.347 1.00 38.92 364 TYR D N 1
ATOM 14902 C CA . TYR D 1 366 ? 0.059 72.570 17.800 1.00 39.29 364 TYR D CA 1
ATOM 14903 C C . TYR D 1 366 ? -1.379 73.146 17.967 1.00 39.96 364 TYR D C 1
ATOM 14904 O O . TYR D 1 366 ? -1.557 74.282 18.401 1.00 40.68 364 TYR D O 1
ATOM 14913 N N . GLU D 1 367 ? -2.403 72.387 17.593 1.00 40.69 365 GLU D N 1
ATOM 14914 C CA . GLU D 1 367 ? -3.783 72.893 17.668 1.00 40.93 365 GLU D CA 1
ATOM 14915 C C . GLU D 1 367 ? -4.172 73.157 19.139 1.00 41.03 365 GLU D C 1
ATOM 14916 O O . GLU D 1 367 ? -4.799 74.159 19.458 1.00 41.02 365 GLU D O 1
ATOM 14922 N N . ILE D 1 368 ? -3.767 72.263 20.024 1.00 41.10 366 ILE D N 1
ATOM 14923 C CA . ILE D 1 368 ? -4.063 72.411 21.454 1.00 42.05 366 ILE D CA 1
ATOM 14924 C C . ILE D 1 368 ? -3.329 73.609 22.130 1.00 42.39 366 ILE D C 1
ATOM 14925 O O . ILE D 1 368 ? -3.949 74.373 22.892 1.00 42.63 366 ILE D O 1
ATOM 14930 N N . GLU D 1 369 ? -2.037 73.785 21.840 1.00 43.07 367 GLU D N 1
ATOM 14931 C CA . GLU D 1 369 ? -1.314 74.955 22.329 1.00 43.08 367 GLU D CA 1
ATOM 14932 C C . GLU D 1 369 ? -1.951 76.239 21.756 1.00 42.96 367 GLU D C 1
ATOM 14933 O O . GLU D 1 369 ? -2.122 77.208 22.445 1.00 43.78 367 GLU D O 1
ATOM 14939 N N . ARG D 1 370 ? -2.309 76.237 20.491 1.00 44.39 368 ARG D N 1
ATOM 14940 C CA . ARG D 1 370 ? -2.900 77.404 19.846 1.00 45.46 368 ARG D CA 1
ATOM 14941 C C . ARG D 1 370 ? -4.254 77.791 20.463 1.00 46.02 368 ARG D C 1
ATOM 14942 O O . ARG D 1 370 ? -4.522 78.969 20.717 1.00 46.12 368 ARG D O 1
ATOM 14950 N N . ASP D 1 371 ? -5.111 76.797 20.677 1.00 46.66 369 ASP D N 1
ATOM 14951 C CA . ASP D 1 371 ? -6.424 77.025 21.277 1.00 47.33 369 ASP D CA 1
ATOM 14952 C C . ASP D 1 371 ? -6.342 77.454 22.749 1.00 47.66 369 ASP D C 1
ATOM 14953 O O . ASP D 1 371 ? -7.171 78.228 23.229 1.00 47.44 369 ASP D O 1
ATOM 14958 N N . LEU D 1 372 ? -5.366 76.928 23.470 1.00 48.20 370 LEU D N 1
ATOM 14959 C CA . LEU D 1 372 ? -5.139 77.390 24.828 1.00 48.98 370 LEU D CA 1
ATOM 14960 C C . LEU D 1 372 ? -4.749 78.868 24.804 1.00 50.18 370 LEU D C 1
ATOM 14961 O O . LEU D 1 372 ? -5.280 79.657 25.576 1.00 50.43 370 LEU D O 1
ATOM 14966 N N . MET D 1 373 ? -3.853 79.250 23.889 1.00 51.56 371 MET D N 1
ATOM 14967 C CA . MET D 1 373 ? -3.404 80.659 23.785 1.00 52.19 371 MET D CA 1
ATOM 14968 C C . MET D 1 373 ? -4.488 81.603 23.265 1.00 52.88 371 MET D C 1
ATOM 14969 O O . MET D 1 373 ? -4.455 82.798 23.561 1.00 52.86 371 MET D O 1
ATOM 14974 N N . ASP D 1 374 ? -5.408 81.081 22.459 1.00 53.40 372 ASP D N 1
ATOM 14975 C CA . ASP D 1 374 ? -6.554 81.867 21.988 1.00 54.67 372 ASP D CA 1
ATOM 14976 C C . ASP D 1 374 ? -7.679 81.978 23.013 1.00 55.02 372 ASP D C 1
ATOM 14977 O O . ASP D 1 374 ? -8.638 82.730 22.796 1.00 54.80 372 ASP D O 1
ATOM 14982 N N . GLY D 1 375 ? -7.601 81.204 24.094 1.00 55.74 373 GLY D N 1
ATOM 14983 C CA . GLY D 1 375 ? -8.750 81.040 24.971 1.00 56.48 373 GLY D CA 1
ATOM 14984 C C . GLY D 1 375 ? -9.961 80.472 24.246 1.00 57.45 373 GLY D C 1
ATOM 14985 O O . GLY D 1 375 ? -11.103 80.944 24.433 1.00 58.34 373 GLY D O 1
ATOM 14986 N N . ASN D 1 376 ? -9.721 79.478 23.392 1.00 57.73 374 ASN D N 1
ATOM 14987 C CA . ASN D 1 376 ? -10.797 78.636 22.882 1.00 57.73 374 ASN D CA 1
ATOM 14988 C C . ASN D 1 376 ? -11.040 77.497 23.865 1.00 57.80 374 ASN D C 1
ATOM 14989 O O . ASN D 1 376 ? -12.156 76.994 23.957 1.00 58.49 374 ASN D O 1
ATOM 14994 N N . ILE D 1 377 ? -9.988 77.096 24.586 1.00 57.42 375 ILE D N 1
ATOM 14995 C CA . ILE D 1 377 ? -10.043 75.988 25.538 1.00 57.02 375 ILE D CA 1
ATOM 14996 C C . ILE D 1 377 ? -9.150 76.291 26.747 1.00 57.03 375 ILE D C 1
ATOM 14997 O O . ILE D 1 377 ? -8.217 77.088 26.656 1.00 57.27 375 ILE D O 1
ATOM 15002 N N . GLU D 1 378 ? -9.436 75.654 27.880 1.00 56.55 376 GLU D N 1
ATOM 15003 C CA . GLU D 1 378 ? -8.656 75.861 29.096 1.00 56.27 376 GLU D CA 1
ATOM 15004 C C . GLU D 1 378 ? -7.963 74.564 29.506 1.00 56.05 376 GLU D C 1
ATOM 15005 O O . GLU D 1 378 ? -8.202 73.513 28.915 1.00 55.45 376 GLU D O 1
ATOM 15011 N N . ALA D 1 379 ? -7.118 74.637 30.537 1.00 56.12 377 ALA D N 1
ATOM 15012 C CA . ALA D 1 379 ? -6.333 73.478 30.988 1.00 56.63 377 ALA D CA 1
ATOM 15013 C C . ALA D 1 379 ? -7.191 72.254 31.332 1.00 57.40 377 ALA D C 1
ATOM 15014 O O . ALA D 1 379 ? -6.678 71.127 31.389 1.00 57.77 377 ALA D O 1
ATOM 15016 N N . GLU D 1 380 ? -8.487 72.489 31.570 1.00 57.72 378 GLU D N 1
ATOM 15017 C CA . GLU D 1 380 ? -9.424 71.458 32.019 1.00 57.55 378 GLU D CA 1
ATOM 15018 C C . GLU D 1 380 ? -10.287 70.949 30.858 1.00 57.57 378 GLU D C 1
ATOM 15019 O O . GLU D 1 380 ? -11.262 70.222 31.054 1.00 57.54 378 GLU D O 1
ATOM 15025 N N . GLU D 1 381 ? -9.901 71.308 29.638 1.00 57.65 379 GLU D N 1
ATOM 15026 C CA . GLU D 1 381 ? -10.517 70.748 28.443 1.00 57.30 379 GLU D CA 1
ATOM 15027 C C . GLU D 1 381 ? -9.531 69.899 27.645 1.00 57.37 379 GLU D C 1
ATOM 15028 O O . GLU D 1 381 ? -9.896 69.339 26.608 1.00 57.85 379 GLU D O 1
ATOM 15034 N N . VAL D 1 382 ? -8.298 69.787 28.140 1.00 57.14 380 VAL D N 1
ATOM 15035 C CA . VAL D 1 382 ? -7.212 69.116 27.414 1.00 57.02 380 VAL D CA 1
ATOM 15036 C C . VAL D 1 382 ? -7.388 67.596 27.217 1.00 57.30 380 VAL D C 1
ATOM 15037 O O . VAL D 1 382 ? -7.122 67.099 26.111 1.00 57.68 380 VAL D O 1
ATOM 15041 N N . PRO D 1 383 ? -7.810 66.854 28.268 1.00 57.00 381 PRO D N 1
ATOM 15042 C CA . PRO D 1 383 ? -8.104 65.419 28.085 1.00 56.25 381 PRO D CA 1
ATOM 15043 C C . PRO D 1 383 ? -9.140 65.113 26.996 1.00 55.91 381 PRO D C 1
ATOM 15044 O O . PRO D 1 383 ? -8.930 64.239 26.161 1.00 55.80 381 PRO D O 1
ATOM 15048 N N . ARG D 1 384 ? -10.266 65.810 27.053 1.00 55.06 382 ARG D N 1
ATOM 15049 C CA . ARG D 1 384 ? -11.365 65.626 26.115 1.00 54.49 382 ARG D CA 1
ATOM 15050 C C . ARG D 1 384 ? -10.915 65.903 24.667 1.00 53.64 382 ARG D C 1
ATOM 15051 O O . ARG D 1 384 ? -11.246 65.159 23.736 1.00 53.80 382 ARG D O 1
ATOM 15059 N N . VAL D 1 385 ? -10.177 66.991 24.485 1.00 52.62 383 VAL D N 1
ATOM 15060 C CA . VAL D 1 385 ? -9.712 67.396 23.164 1.00 51.28 383 VAL D CA 1
ATOM 15061 C C . VAL D 1 385 ? -8.567 66.488 22.691 1.00 49.99 383 VAL D C 1
ATOM 15062 O O . VAL D 1 385 ? -8.454 66.200 21.496 1.00 49.67 383 VAL D O 1
ATOM 15066 N N . TRP D 1 386 ? -7.730 66.040 23.632 1.00 48.24 384 TRP D N 1
ATOM 15067 C CA . TRP D 1 386 ? -6.616 65.137 23.330 1.00 48.07 384 TRP D CA 1
ATOM 15068 C C . TRP D 1 386 ? -7.147 63.802 22.816 1.00 47.82 384 TRP D C 1
ATOM 15069 O O . TRP D 1 386 ? -6.645 63.260 21.820 1.00 46.88 384 TRP D O 1
ATOM 15080 N N . ASN D 1 387 ? -8.177 63.303 23.504 1.00 47.21 385 ASN D N 1
ATOM 15081 C CA . ASN D 1 387 ? -8.907 62.115 23.116 1.00 46.92 385 ASN D CA 1
ATOM 15082 C C . ASN D 1 387 ? -9.608 62.277 21.762 1.00 46.97 385 ASN D C 1
ATOM 15083 O O . ASN D 1 387 ? -9.449 61.429 20.894 1.00 47.52 385 ASN D O 1
ATOM 15088 N N . GLU D 1 388 ? -10.399 63.340 21.592 1.00 46.44 386 GLU D N 1
ATOM 15089 C CA . GLU D 1 388 ? -11.093 63.616 20.320 1.00 46.55 386 GLU D CA 1
ATOM 15090 C C . GLU D 1 388 ? -10.140 63.733 19.113 1.00 45.20 386 GLU D C 1
ATOM 15091 O O . GLU D 1 388 ? -10.449 63.252 18.030 1.00 45.40 386 GLU D O 1
ATOM 15097 N N . LYS D 1 389 ? -8.984 64.356 19.313 1.00 44.12 387 LYS D N 1
ATOM 15098 C CA . LYS D 1 389 ? -7.970 64.485 18.257 1.00 43.31 387 LYS D CA 1
ATOM 15099 C C . LYS D 1 389 ? -7.214 63.163 17.989 1.00 43.05 387 LYS D C 1
ATOM 15100 O O . LYS D 1 389 ? -6.970 62.820 16.830 1.00 42.82 387 LYS D O 1
ATOM 15106 N N . MET D 1 390 ? -6.851 62.425 19.042 1.00 42.84 388 MET D N 1
ATOM 15107 C CA . MET D 1 390 ? -6.200 61.118 18.889 1.00 42.77 388 MET D CA 1
ATOM 15108 C C . MET D 1 390 ? -7.120 60.101 18.178 1.00 43.04 388 MET D C 1
ATOM 15109 O O . MET D 1 390 ? -6.657 59.286 17.365 1.00 43.19 388 MET D O 1
ATOM 15114 N N . LYS D 1 391 ? -8.419 60.166 18.455 1.00 42.97 389 LYS D N 1
ATOM 15115 C CA . LYS D 1 391 ? -9.390 59.302 17.786 1.00 43.26 389 LYS D CA 1
ATOM 15116 C C . LYS D 1 391 ? -9.510 59.641 16.303 1.00 42.81 389 LYS D C 1
ATOM 15117 O O . LYS D 1 391 ? -9.517 58.762 15.452 1.00 42.15 389 LYS D O 1
ATOM 15123 N N . SER D 1 392 ? -9.576 60.932 16.023 1.00 42.47 390 SER D N 1
ATOM 15124 C CA . SER D 1 392 ? -9.805 61.457 14.700 1.00 42.41 390 SER D CA 1
ATOM 15125 C C . SER D 1 392 ? -8.589 61.309 13.781 1.00 41.93 390 SER D C 1
ATOM 15126 O O . SER D 1 392 ? -8.735 60.978 12.591 1.00 41.29 390 SER D O 1
ATOM 15129 N N . TYR D 1 393 ? -7.398 61.568 14.321 1.00 40.96 391 TYR D N 1
ATOM 15130 C CA . TYR D 1 393 ? -6.174 61.577 13.512 1.00 40.79 391 TYR D CA 1
ATOM 15131 C C . TYR D 1 393 ? -5.524 60.201 13.438 1.00 40.71 391 TYR D C 1
ATOM 15132 O O . TYR D 1 393 ? -5.089 59.787 12.352 1.00 40.20 391 TYR D O 1
ATOM 15141 N N . LEU D 1 394 ? -5.475 59.491 14.569 1.00 40.60 392 LEU D N 1
ATOM 15142 C CA . LEU D 1 394 ? -4.776 58.198 14.633 1.00 40.84 392 LEU D CA 1
ATOM 15143 C C . LEU D 1 394 ? -5.659 56.948 14.903 1.00 40.85 392 LEU D C 1
ATOM 15144 O O . LEU D 1 394 ? -5.143 55.833 14.941 1.00 40.28 392 LEU D O 1
ATOM 15149 N N . GLY D 1 395 ? -6.955 57.135 15.113 1.00 41.41 393 GLY D N 1
ATOM 15150 C CA . GLY D 1 395 ? -7.877 56.006 15.342 1.00 42.66 393 GLY D CA 1
ATOM 15151 C C . GLY D 1 395 ? -7.893 55.455 16.762 1.00 43.32 393 GLY D C 1
ATOM 15152 O O . GLY D 1 395 ? -8.561 54.452 17.040 1.00 42.71 393 GLY D O 1
ATOM 15153 N N . LEU D 1 396 ? -7.191 56.130 17.670 1.00 44.27 394 LEU D N 1
ATOM 15154 C CA . LEU D 1 396 ? -6.962 55.613 19.013 1.00 45.28 394 LEU D CA 1
ATOM 15155 C C . LEU D 1 396 ? -7.562 56.504 20.123 1.00 46.43 394 LEU D C 1
ATOM 15156 O O . LEU D 1 396 ? -7.442 57.733 20.112 1.00 46.61 394 LEU D O 1
ATOM 15161 N N . GLU D 1 397 ? -8.208 55.845 21.078 1.00 47.62 395 GLU D N 1
ATOM 15162 C CA . GLU D 1 397 ? -8.847 56.485 22.219 1.00 47.99 395 GLU D CA 1
ATOM 15163 C C . GLU D 1 397 ? -7.850 56.540 23.371 1.00 48.13 395 GLU D C 1
ATOM 15164 O O . GLU D 1 397 ? -7.125 55.572 23.606 1.00 47.99 395 GLU D O 1
ATOM 15170 N N . THR D 1 398 ? -7.776 57.694 24.039 1.00 48.67 396 THR D N 1
ATOM 15171 C CA . THR D 1 398 ? -6.884 57.890 25.197 1.00 49.31 396 THR D CA 1
ATOM 15172 C C . THR D 1 398 ? -7.673 58.258 26.449 1.00 49.56 396 THR D C 1
ATOM 15173 O O . THR D 1 398 ? -7.087 58.455 27.499 1.00 49.28 396 THR D O 1
ATOM 15177 N N . LEU D 1 399 ? -8.987 58.391 26.312 1.00 50.77 397 LEU D N 1
ATOM 15178 C CA . LEU D 1 399 ? -9.848 58.825 27.405 1.00 51.46 397 LEU D CA 1
ATOM 15179 C C . LEU D 1 399 ? -9.685 57.905 28.608 1.00 52.02 397 LEU D C 1
ATOM 15180 O O . LEU D 1 399 ? -9.838 56.687 28.483 1.00 52.25 397 LEU D O 1
ATOM 15185 N N . GLY D 1 400 ? -9.365 58.508 29.753 1.00 52.45 398 GLY D N 1
ATOM 15186 C CA . GLY D 1 400 ? -9.114 57.782 30.988 1.00 52.61 398 GLY D CA 1
ATOM 15187 C C . GLY D 1 400 ? -7.684 57.302 31.101 1.00 52.79 398 GLY D C 1
ATOM 15188 O O . GLY D 1 400 ? -7.290 56.794 32.140 1.00 52.50 398 GLY D O 1
ATOM 15189 N N . ASN D 1 401 ? -6.910 57.443 30.028 1.00 52.93 399 ASN D N 1
ATOM 15190 C CA . ASN D 1 401 ? -5.483 57.139 30.047 1.00 53.42 399 ASN D CA 1
ATOM 15191 C C . ASN D 1 401 ? -4.706 58.430 29.731 1.00 54.20 399 ASN D C 1
ATOM 15192 O O . ASN D 1 401 ? -4.059 58.587 28.673 1.00 54.51 399 ASN D O 1
ATOM 15197 N N . ASP D 1 402 ? -4.788 59.364 30.671 1.00 55.02 400 ASP D N 1
ATOM 15198 C CA . ASP D 1 402 ? -4.067 60.635 30.568 1.00 55.57 400 ASP D CA 1
ATOM 15199 C C . ASP D 1 402 ? -2.548 60.432 30.639 1.00 55.75 400 ASP D C 1
ATOM 15200 O O . ASP D 1 402 ? -1.802 61.273 30.158 1.00 56.40 400 ASP D O 1
ATOM 15205 N N . LYS D 1 403 ? -2.099 59.306 31.194 1.00 56.15 401 LYS D N 1
ATOM 15206 C CA . LYS D 1 403 ? -0.668 59.014 31.304 1.00 56.15 401 LYS D CA 1
ATOM 15207 C C . LYS D 1 403 ? -0.022 58.823 29.939 1.00 56.01 401 LYS D C 1
ATOM 15208 O O . LYS D 1 403 ? 1.059 59.349 29.683 1.00 55.84 401 LYS D O 1
ATOM 15214 N N . GLU D 1 404 ? -0.675 58.040 29.077 1.00 56.08 402 GLU D N 1
ATOM 15215 C CA . GLU D 1 404 ? -0.211 57.853 27.680 1.00 55.47 402 GLU D CA 1
ATOM 15216 C C . GLU D 1 404 ? -0.875 58.833 26.707 1.00 54.98 402 GLU D C 1
ATOM 15217 O O . GLU D 1 404 ? -0.747 58.660 25.492 1.00 55.21 402 GLU D O 1
ATOM 15223 N N . GLY D 1 405 ? -1.578 59.830 27.250 1.00 54.09 403 GLY D N 1
ATOM 15224 C CA . GLY D 1 405 ? -2.179 60.925 26.499 1.00 54.10 403 GLY D CA 1
ATOM 15225 C C . GLY D 1 405 ? -1.440 62.222 26.776 1.00 53.44 403 GLY D C 1
ATOM 15226 O O . GLY D 1 405 ? -0.241 62.275 26.596 1.00 53.12 403 GLY D O 1
ATOM 15227 N N . CYS D 1 406 ? -2.159 63.250 27.233 1.00 53.91 404 CYS D N 1
ATOM 15228 C CA . CYS D 1 406 ? -1.612 64.624 27.416 1.00 54.13 404 CYS D CA 1
ATOM 15229 C C . CYS D 1 406 ? -0.441 64.786 28.400 1.00 54.44 404 CYS D C 1
ATOM 15230 O O . CYS D 1 406 ? 0.430 65.672 28.199 1.00 53.54 404 CYS D O 1
ATOM 15233 N N . LEU D 1 407 ? -0.396 63.937 29.432 1.00 54.51 405 LEU D N 1
ATOM 15234 C CA . LEU D 1 407 ? 0.716 63.963 30.397 1.00 55.14 405 LEU D CA 1
ATOM 15235 C C . LEU D 1 407 ? 2.025 63.401 29.805 1.00 55.47 405 LEU D C 1
ATOM 15236 O O . LEU D 1 407 ? 3.113 63.664 30.331 1.00 56.38 405 LEU D O 1
ATOM 15241 N N . GLN D 1 408 ? 1.921 62.623 28.734 1.00 55.33 406 GLN D N 1
ATOM 15242 C CA . GLN D 1 408 ? 3.084 62.117 27.975 1.00 55.84 406 GLN D CA 1
ATOM 15243 C C . GLN D 1 408 ? 4.429 62.822 28.023 1.00 56.24 406 GLN D C 1
ATOM 15244 O O . GLN D 1 408 ? 5.431 62.200 28.336 1.00 56.77 406 GLN D O 1
ATOM 15250 N N . ASP D 1 409 ? 4.461 64.081 27.588 1.00 56.55 407 ASP D N 1
ATOM 15251 C CA . ASP D 1 409 ? 5.725 64.740 27.203 1.00 56.98 407 ASP D CA 1
ATOM 15252 C C . ASP D 1 409 ? 6.218 65.726 28.265 1.00 56.63 407 ASP D C 1
ATOM 15253 O O . ASP D 1 409 ? 5.402 66.339 28.943 1.00 56.46 407 ASP D O 1
ATOM 15258 N N . VAL D 1 410 ? 7.541 65.878 28.386 1.00 57.01 408 VAL D N 1
ATOM 15259 C CA . VAL D 1 410 ? 8.154 66.774 29.405 1.00 57.69 408 VAL D CA 1
ATOM 15260 C C . VAL D 1 410 ? 7.996 68.275 29.116 1.00 57.91 408 VAL D C 1
ATOM 15261 O O . VAL D 1 410 ? 8.129 69.125 30.023 1.00 57.60 408 VAL D O 1
ATOM 15265 N N . HIS D 1 411 ? 7.670 68.572 27.862 1.00 58.17 409 HIS D N 1
ATOM 15266 C CA . HIS D 1 411 ? 7.798 69.906 27.286 1.00 58.50 409 HIS D CA 1
ATOM 15267 C C . HIS D 1 411 ? 7.104 71.030 28.052 1.00 58.21 409 HIS D C 1
ATOM 15268 O O . HIS D 1 411 ? 7.726 72.052 28.291 1.00 58.16 409 HIS D O 1
ATOM 15275 N N . TRP D 1 412 ? 5.840 70.870 28.435 1.00 58.32 410 TRP D N 1
ATOM 15276 C CA . TRP D 1 412 ? 5.120 71.997 29.026 1.00 58.45 410 TRP D CA 1
ATOM 15277 C C . TRP D 1 412 ? 5.698 72.345 30.411 1.00 59.22 410 TRP D C 1
ATOM 15278 O O . TRP D 1 412 ? 6.011 73.513 30.693 1.00 59.04 410 TRP D O 1
ATOM 15289 N N . SER D 1 413 ? 5.878 71.322 31.251 1.00 59.36 411 SER D N 1
ATOM 15290 C CA . SER D 1 413 ? 6.542 71.480 32.546 1.00 58.89 411 SER D CA 1
ATOM 15291 C C . SER D 1 413 ? 7.978 72.011 32.374 1.00 59.13 411 SER D C 1
ATOM 15292 O O . SER D 1 413 ? 8.558 72.563 33.311 1.00 59.45 411 SER D O 1
ATOM 15295 N N . GLY D 1 414 ? 8.564 71.824 31.189 1.00 58.58 412 GLY D N 1
ATOM 15296 C CA . GLY D 1 414 ? 9.838 72.463 30.857 1.00 58.44 412 GLY D CA 1
ATOM 15297 C C . GLY D 1 414 ? 9.727 73.967 30.577 1.00 58.42 412 GLY D C 1
ATOM 15298 O O . GLY D 1 414 ? 10.734 74.603 30.299 1.00 58.81 412 GLY D O 1
ATOM 15299 N N . GLY D 1 415 ? 8.517 74.533 30.681 1.00 58.19 413 GLY D N 1
ATOM 15300 C CA . GLY D 1 415 ? 8.222 75.896 30.237 1.00 57.76 413 GLY D CA 1
ATOM 15301 C C . GLY D 1 415 ? 8.294 76.068 28.712 1.00 57.88 413 GLY D C 1
ATOM 15302 O O . GLY D 1 415 ? 8.621 77.151 28.241 1.00 58.20 413 GLY D O 1
ATOM 15303 N N . MET D 1 416 ? 7.991 75.009 27.947 1.00 56.69 414 MET D N 1
ATOM 15304 C CA . MET D 1 416 ? 8.195 74.994 26.498 1.00 55.96 414 MET D CA 1
ATOM 15305 C C . MET D 1 416 ? 6.881 74.872 25.742 1.00 53.98 414 MET D C 1
ATOM 15306 O O . MET D 1 416 ? 6.350 73.777 25.531 1.00 53.99 414 MET D O 1
ATOM 15311 N N . PHE D 1 417 ? 6.375 76.033 25.358 1.00 51.52 415 PHE D N 1
ATOM 15312 C CA . PHE D 1 417 ? 5.166 76.195 24.570 1.00 50.01 415 PHE D CA 1
ATOM 15313 C C . PHE D 1 417 ? 5.582 76.868 23.245 1.00 48.13 415 PHE D C 1
ATOM 15314 O O . PHE D 1 417 ? 6.360 77.817 23.256 1.00 47.17 415 PHE D O 1
ATOM 15322 N N . GLY D 1 418 ? 5.062 76.375 22.127 1.00 46.07 416 GLY D N 1
ATOM 15323 C CA . GLY D 1 418 ? 5.469 76.838 20.795 1.00 45.36 416 GLY D CA 1
ATOM 15324 C C . GLY D 1 418 ? 6.648 76.066 20.247 1.00 43.96 416 GLY D C 1
ATOM 15325 O O . GLY D 1 418 ? 7.147 76.373 19.173 1.00 44.30 416 GLY D O 1
ATOM 15326 N N . TYR D 1 419 ? 7.092 75.055 20.984 1.00 43.27 417 TYR D N 1
ATOM 15327 C CA . TYR D 1 419 ? 8.216 74.212 20.593 1.00 42.69 417 TYR D CA 1
ATOM 15328 C C . TYR D 1 419 ? 7.807 73.109 19.576 1.00 41.19 417 TYR D C 1
ATOM 15329 O O . TYR D 1 419 ? 8.442 72.957 18.512 1.00 41.15 417 TYR D O 1
ATOM 15338 N N . PHE D 1 420 ? 6.782 72.351 19.948 1.00 40.16 418 PHE D N 1
ATOM 15339 C CA . PHE D 1 420 ? 6.271 71.182 19.220 1.00 39.50 418 PHE D CA 1
ATOM 15340 C C . PHE D 1 420 ? 6.113 71.352 17.707 1.00 38.08 418 PHE D C 1
ATOM 15341 O O . PHE D 1 420 ? 6.550 70.507 16.969 1.00 37.50 418 PHE D O 1
ATOM 15349 N N . PRO D 1 421 ? 5.510 72.458 17.244 1.00 37.14 419 PRO D N 1
ATOM 15350 C CA . PRO D 1 421 ? 5.331 72.636 15.799 1.00 36.86 419 PRO D CA 1
ATOM 15351 C C . PRO D 1 421 ? 6.608 72.483 14.964 1.00 36.27 419 PRO D C 1
ATOM 15352 O O . PRO D 1 421 ? 6.521 72.064 13.840 1.00 35.59 419 PRO D O 1
ATOM 15356 N N . THR D 1 422 ? 7.759 72.842 15.533 1.00 36.29 420 THR D N 1
ATOM 15357 C CA . THR D 1 422 ? 9.043 72.825 14.840 1.00 36.07 420 THR D CA 1
ATOM 15358 C C . THR D 1 422 ? 9.432 71.435 14.382 1.00 36.39 420 THR D C 1
ATOM 15359 O O . THR D 1 422 ? 10.132 71.287 13.387 1.00 36.97 420 THR D O 1
ATOM 15363 N N . TYR D 1 423 ? 8.975 70.407 15.083 1.00 36.58 421 TYR D N 1
ATOM 15364 C CA . TYR D 1 423 ? 9.210 69.027 14.636 1.00 36.79 421 TYR D CA 1
ATOM 15365 C C . TYR D 1 423 ? 8.737 68.746 13.183 1.00 35.74 421 TYR D C 1
ATOM 15366 O O . TYR D 1 423 ? 9.481 68.159 12.379 1.00 35.40 421 TYR D O 1
ATOM 15375 N N . SER D 1 424 ? 7.524 69.179 12.852 1.00 34.76 422 SER D N 1
ATOM 15376 C CA . SER D 1 424 ? 6.934 68.915 11.508 1.00 34.69 422 SER D CA 1
ATOM 15377 C C . SER D 1 424 ? 7.477 69.871 10.474 1.00 33.38 422 SER D C 1
ATOM 15378 O O . SER D 1 424 ? 7.680 69.484 9.349 1.00 34.21 422 SER D O 1
ATOM 15381 N N . LEU D 1 425 ? 7.733 71.108 10.887 1.00 32.94 423 LEU D N 1
ATOM 15382 C CA . LEU D 1 425 ? 8.476 72.065 10.072 1.00 31.88 423 LEU D CA 1
ATOM 15383 C C . LEU D 1 425 ? 9.791 71.422 9.669 1.00 31.82 423 LEU D C 1
ATOM 15384 O O . LEU D 1 425 ? 10.184 71.501 8.504 1.00 29.48 423 LEU D O 1
ATOM 15389 N N . GLY D 1 426 ? 10.473 70.784 10.626 1.00 31.16 424 GLY D N 1
ATOM 15390 C CA . GLY D 1 426 ? 11.688 70.019 10.321 1.00 31.06 424 GLY D CA 1
ATOM 15391 C C . GLY D 1 426 ? 11.488 68.961 9.257 1.00 31.05 424 GLY D C 1
ATOM 15392 O O . GLY D 1 426 ? 12.287 68.826 8.338 1.00 30.72 424 GLY D O 1
ATOM 15393 N N . ALA D 1 427 ? 10.416 68.191 9.395 1.00 31.44 425 ALA D N 1
ATOM 15394 C CA . ALA D 1 427 ? 10.061 67.139 8.450 1.00 31.12 425 ALA D CA 1
ATOM 15395 C C . ALA D 1 427 ? 9.872 67.733 7.055 1.00 31.24 425 ALA D C 1
ATOM 15396 O O . ALA D 1 427 ? 10.393 67.231 6.047 1.00 31.71 425 ALA D O 1
ATOM 15398 N N . MET D 1 428 ? 9.200 68.866 7.024 1.00 31.30 426 MET D N 1
ATOM 15399 C CA . MET D 1 428 ? 8.944 69.570 5.781 1.00 30.90 426 MET D CA 1
ATOM 15400 C C . MET D 1 428 ? 10.213 70.151 5.216 1.00 31.80 426 MET D C 1
ATOM 15401 O O . MET D 1 428 ? 10.408 70.058 3.996 1.00 28.79 426 MET D O 1
ATOM 15406 N N . VAL D 1 429 ? 11.086 70.720 6.075 1.00 30.99 427 VAL D N 1
ATOM 15407 C CA . VAL D 1 429 ? 12.419 71.190 5.574 1.00 31.45 427 VAL D CA 1
ATOM 15408 C C . VAL D 1 429 ? 13.204 70.050 4.950 1.00 31.28 427 VAL D C 1
ATOM 15409 O O . VAL D 1 429 ? 13.751 70.201 3.850 1.00 31.64 427 VAL D O 1
ATOM 15413 N N . ALA D 1 430 ? 13.209 68.891 5.603 1.00 31.09 428 ALA D N 1
ATOM 15414 C CA . ALA D 1 430 ? 13.916 67.721 5.092 1.00 31.16 428 ALA D CA 1
ATOM 15415 C C . ALA D 1 430 ? 13.392 67.259 3.740 1.00 31.02 428 ALA D C 1
ATOM 15416 O O . ALA D 1 430 ? 14.172 67.003 2.818 1.00 30.61 428 ALA D O 1
ATOM 15418 N N . ALA D 1 431 ? 12.079 67.133 3.622 1.00 31.35 429 ALA D N 1
ATOM 15419 C CA . ALA D 1 431 ? 11.466 66.677 2.347 1.00 31.30 429 ALA D CA 1
ATOM 15420 C C . ALA D 1 431 ? 11.787 67.669 1.226 1.00 32.03 429 ALA D C 1
ATOM 15421 O O . ALA D 1 431 ? 12.198 67.266 0.117 1.00 31.93 429 ALA D O 1
ATOM 15423 N N . GLN D 1 432 ? 11.653 68.969 1.502 1.00 32.02 430 GLN D N 1
ATOM 15424 C CA . GLN D 1 432 ? 11.971 70.005 0.437 1.00 32.21 430 GLN D CA 1
ATOM 15425 C C . GLN D 1 432 ? 13.427 70.007 -0.017 1.00 32.40 430 GLN D C 1
ATOM 15426 O O . GLN D 1 432 ? 13.759 70.239 -1.216 1.00 31.53 430 GLN D O 1
ATOM 15432 N N . LEU D 1 433 ? 14.300 69.781 0.962 1.00 33.05 431 LEU D N 1
ATOM 15433 C CA . LEU D 1 433 ? 15.732 69.787 0.776 1.00 33.39 431 LEU D CA 1
ATOM 15434 C C . LEU D 1 433 ? 16.139 68.600 -0.093 1.00 33.16 431 LEU D C 1
ATOM 15435 O O . LEU D 1 433 ? 16.901 68.751 -1.039 1.00 33.90 431 LEU D O 1
ATOM 15440 N N . MET D 1 434 ? 15.602 67.421 0.213 1.00 33.32 432 MET D N 1
ATOM 15441 C CA . MET D 1 434 ? 15.879 66.227 -0.583 1.00 34.33 432 MET D CA 1
ATOM 15442 C C . MET D 1 434 ? 15.328 66.302 -2.030 1.00 34.16 432 MET D C 1
ATOM 15443 O O . MET D 1 434 ? 16.034 65.875 -2.934 1.00 35.34 432 MET D O 1
ATOM 15448 N N . SER D 1 435 ? 14.125 66.847 -2.263 1.00 34.76 433 SER D N 1
ATOM 15449 C CA . SER D 1 435 ? 13.627 67.052 -3.651 1.00 35.86 433 SER D CA 1
ATOM 15450 C C . SER D 1 435 ? 14.595 67.881 -4.440 1.00 35.74 433 SER D C 1
ATOM 15451 O O . SER D 1 435 ? 14.843 67.606 -5.606 1.00 34.85 433 SER D O 1
ATOM 15454 N N . CYS D 1 436 ? 15.125 68.904 -3.784 1.00 36.61 434 CYS D N 1
ATOM 15455 C CA . CYS D 1 436 ? 16.073 69.770 -4.396 1.00 36.69 434 CYS D CA 1
ATOM 15456 C C . CYS D 1 436 ? 17.397 69.059 -4.734 1.00 36.37 434 CYS D C 1
ATOM 15457 O O . CYS D 1 436 ? 17.907 69.196 -5.852 1.00 37.28 434 CYS D O 1
ATOM 15460 N N . VAL D 1 437 ? 17.924 68.259 -3.812 1.00 36.29 435 VAL D N 1
ATOM 15461 C CA . VAL D 1 437 ? 19.181 67.535 -4.018 1.00 36.61 435 VAL D CA 1
ATOM 15462 C C . VAL D 1 437 ? 19.044 66.501 -5.136 1.00 37.43 435 VAL D C 1
ATOM 15463 O O . VAL D 1 437 ? 19.932 66.388 -5.983 1.00 37.36 435 VAL D O 1
ATOM 15467 N N . ARG D 1 438 ? 17.928 65.781 -5.171 1.00 38.38 436 ARG D N 1
ATOM 15468 C CA . ARG D 1 438 ? 17.674 64.824 -6.250 1.00 39.94 436 ARG D CA 1
ATOM 15469 C C . ARG D 1 438 ? 17.601 65.495 -7.644 1.00 39.86 436 ARG D C 1
ATOM 15470 O O . ARG D 1 438 ? 18.093 64.962 -8.637 1.00 39.06 436 ARG D O 1
ATOM 15478 N N . ARG D 1 439 ? 16.924 66.631 -7.707 1.00 40.46 437 ARG D N 1
ATOM 15479 C CA . ARG D 1 439 ? 16.842 67.415 -8.929 1.00 41.34 437 ARG D CA 1
ATOM 15480 C C . ARG D 1 439 ? 18.218 67.781 -9.431 1.00 40.57 437 ARG D C 1
ATOM 15481 O O . ARG D 1 439 ? 18.554 67.540 -10.586 1.00 41.26 437 ARG D O 1
ATOM 15489 N N . GLU D 1 440 ? 19.010 68.363 -8.550 1.00 40.15 438 GLU D N 1
ATOM 15490 C CA . GLU D 1 440 ? 20.334 68.826 -8.890 1.00 40.34 438 GLU D CA 1
ATOM 15491 C C . GLU D 1 440 ? 21.320 67.710 -9.163 1.00 40.59 438 GLU D C 1
ATOM 15492 O O . GLU D 1 440 ? 22.036 67.761 -10.155 1.00 39.73 438 GLU D O 1
ATOM 15498 N N . LEU D 1 441 ? 21.379 66.712 -8.287 1.00 40.80 439 LEU D N 1
ATOM 15499 C CA . LEU D 1 441 ? 22.291 65.572 -8.503 1.00 40.78 439 LEU D CA 1
ATOM 15500 C C . LEU D 1 441 ? 21.779 64.546 -9.542 1.00 40.57 439 LEU D C 1
ATOM 15501 O O . LEU D 1 441 ? 22.570 63.944 -10.266 1.00 39.97 439 LEU D O 1
ATOM 15506 N N . GLY D 1 442 ? 20.466 64.358 -9.590 1.00 40.99 440 GLY D N 1
ATOM 15507 C CA . GLY D 1 442 ? 19.833 63.274 -10.329 1.00 41.61 440 GLY D CA 1
ATOM 15508 C C . GLY D 1 442 ? 19.390 62.173 -9.367 1.00 41.95 440 GLY D C 1
ATOM 15509 O O . GLY D 1 442 ? 20.114 61.825 -8.434 1.00 41.54 440 GLY D O 1
ATOM 15510 N N . GLU D 1 443 ? 18.189 61.640 -9.570 1.00 42.30 441 GLU D N 1
ATOM 15511 C CA . GLU D 1 443 ? 17.681 60.571 -8.722 1.00 43.60 441 GLU D CA 1
ATOM 15512 C C . GLU D 1 443 ? 18.594 59.358 -8.715 1.00 43.44 441 GLU D C 1
ATOM 15513 O O . GLU D 1 443 ? 18.743 58.680 -7.709 1.00 43.94 441 GLU D O 1
ATOM 15519 N N . GLU D 1 444 ? 19.193 59.095 -9.864 1.00 43.41 442 GLU D N 1
ATOM 15520 C CA . GLU D 1 444 ? 20.099 57.983 -10.034 1.00 42.54 442 GLU D CA 1
ATOM 15521 C C . GLU D 1 444 ? 21.382 58.188 -9.241 1.00 41.11 442 GLU D C 1
ATOM 15522 O O . GLU D 1 444 ? 21.850 57.271 -8.568 1.00 41.11 442 GLU D O 1
ATOM 15528 N N . VAL D 1 445 ? 21.962 59.376 -9.305 1.00 39.34 443 VAL D N 1
ATOM 15529 C CA . VAL D 1 445 ? 23.147 59.643 -8.498 1.00 39.74 443 VAL D CA 1
ATOM 15530 C C . VAL D 1 445 ? 22.825 59.512 -6.969 1.00 38.82 443 VAL D C 1
ATOM 15531 O O . VAL D 1 445 ? 23.620 58.971 -6.197 1.00 37.87 443 VAL D O 1
ATOM 15535 N N . VAL D 1 446 ? 21.658 59.997 -6.552 1.00 38.64 444 VAL D N 1
ATOM 15536 C CA . VAL D 1 446 ? 21.296 60.019 -5.113 1.00 38.58 444 VAL D CA 1
ATOM 15537 C C . VAL D 1 446 ? 21.070 58.600 -4.586 1.00 38.87 444 VAL D C 1
ATOM 15538 O O . VAL D 1 446 ? 21.678 58.208 -3.586 1.00 38.38 444 VAL D O 1
ATOM 15542 N N . ASP D 1 447 ? 20.239 57.822 -5.285 1.00 39.12 445 ASP D N 1
ATOM 15543 C CA . ASP D 1 447 ? 20.020 56.404 -4.954 1.00 39.51 445 ASP D CA 1
ATOM 15544 C C . ASP D 1 447 ? 21.323 55.620 -4.873 1.00 38.74 445 ASP D C 1
ATOM 15545 O O . ASP D 1 447 ? 21.481 54.788 -4.004 1.00 37.95 445 ASP D O 1
ATOM 15550 N N . ASP D 1 448 ? 22.233 55.882 -5.800 1.00 39.02 446 ASP D N 1
ATOM 15551 C CA . ASP D 1 448 ? 23.531 55.222 -5.834 1.00 39.81 446 ASP D CA 1
ATOM 15552 C C . ASP D 1 448 ? 24.401 55.616 -4.640 1.00 39.50 446 ASP D C 1
ATOM 15553 O O . ASP D 1 448 ? 25.064 54.771 -4.048 1.00 38.94 446 ASP D O 1
ATOM 15558 N N . CYS D 1 449 ? 24.459 56.912 -4.352 1.00 38.83 447 CYS D N 1
ATOM 15559 C CA . CYS D 1 449 ? 25.143 57.413 -3.152 1.00 38.96 447 CYS D CA 1
ATOM 15560 C C . CYS D 1 449 ? 24.686 56.711 -1.874 1.00 38.09 447 CYS D C 1
ATOM 15561 O O . CYS D 1 449 ? 25.481 56.309 -1.058 1.00 38.45 447 CYS D O 1
ATOM 15564 N N . ILE D 1 450 ? 23.379 56.603 -1.718 1.00 38.17 448 ILE D N 1
ATOM 15565 C CA . ILE D 1 450 ? 22.760 56.049 -0.519 1.00 37.63 448 ILE D CA 1
ATOM 15566 C C . ILE D 1 450 ? 22.988 54.523 -0.440 1.00 37.94 448 ILE D C 1
ATOM 15567 O O . ILE D 1 450 ? 23.463 54.009 0.568 1.00 37.59 448 ILE D O 1
ATOM 15572 N N . ARG D 1 451 ? 22.687 53.805 -1.513 1.00 38.00 449 ARG D N 1
ATOM 15573 C CA . ARG D 1 451 ? 22.868 52.349 -1.503 1.00 38.91 449 ARG D CA 1
ATOM 15574 C C . ARG D 1 451 ? 24.329 51.895 -1.345 1.00 38.52 449 ARG D C 1
ATOM 15575 O O . ARG D 1 451 ? 24.573 50.826 -0.786 1.00 37.17 449 ARG D O 1
ATOM 15583 N N . LYS D 1 452 ? 25.280 52.744 -1.750 1.00 38.33 450 LYS D N 1
ATOM 15584 C CA . LYS D 1 452 ? 26.710 52.466 -1.549 1.00 38.90 450 LYS D CA 1
ATOM 15585 C C . LYS D 1 452 ? 27.332 53.102 -0.291 1.00 38.35 450 LYS D C 1
ATOM 15586 O O . LYS D 1 452 ? 28.532 52.964 -0.061 1.00 37.95 450 LYS D O 1
ATOM 15592 N N . GLY D 1 453 ? 26.537 53.800 0.510 1.00 38.22 451 GLY D N 1
ATOM 15593 C CA . GLY D 1 453 ? 27.086 54.503 1.678 1.00 38.61 451 GLY D CA 1
ATOM 15594 C C . GLY D 1 453 ? 28.181 55.509 1.326 1.00 38.17 451 GLY D C 1
ATOM 15595 O O . GLY D 1 453 ? 29.131 55.682 2.080 1.00 37.31 451 GLY D O 1
ATOM 15596 N N . ASP D 1 454 ? 28.041 56.158 0.173 1.00 38.91 452 ASP D N 1
ATOM 15597 C CA . ASP D 1 454 ? 28.965 57.208 -0.256 1.00 38.69 452 ASP D CA 1
ATOM 15598 C C . ASP D 1 454 ? 28.198 58.518 -0.277 1.00 38.33 452 ASP D C 1
ATOM 15599 O O . ASP D 1 454 ? 27.748 58.994 -1.329 1.00 37.87 452 ASP D O 1
ATOM 15604 N N . LEU D 1 455 ? 28.056 59.104 0.912 1.00 37.19 453 LEU D N 1
ATOM 15605 C CA . LEU D 1 455 ? 27.189 60.249 1.085 1.00 36.53 453 LEU D CA 1
ATOM 15606 C C . LEU D 1 455 ? 27.791 61.607 0.775 1.00 36.17 453 LEU D C 1
ATOM 15607 O O . LEU D 1 455 ? 27.089 62.606 0.914 1.00 37.33 453 LEU D O 1
ATOM 15612 N N . GLY D 1 456 ? 29.058 61.666 0.377 1.00 35.11 454 GLY D N 1
ATOM 15613 C CA . GLY D 1 456 ? 29.784 62.944 0.240 1.00 34.56 454 GLY D CA 1
ATOM 15614 C C . GLY D 1 456 ? 29.132 63.977 -0.680 1.00 34.70 454 GLY D C 1
ATOM 15615 O O . GLY D 1 456 ? 29.033 65.153 -0.326 1.00 33.97 454 GLY D O 1
ATOM 15616 N N . LYS D 1 457 ? 28.710 63.567 -1.882 1.00 33.84 455 LYS D N 1
ATOM 15617 C CA . LYS D 1 457 ? 28.011 64.502 -2.780 1.00 33.78 455 LYS D CA 1
ATOM 15618 C C . LYS D 1 457 ? 26.753 65.113 -2.111 1.00 33.56 455 LYS D C 1
ATOM 15619 O O . LYS D 1 457 ? 26.440 66.302 -2.306 1.00 33.70 455 LYS D O 1
ATOM 15625 N N . ILE D 1 458 ? 26.052 64.302 -1.321 1.00 31.86 456 ILE D N 1
ATOM 15626 C CA . ILE D 1 458 ? 24.820 64.750 -0.675 1.00 31.78 456 ILE D CA 1
ATOM 15627 C C . ILE D 1 458 ? 25.183 65.692 0.441 1.00 31.19 456 ILE D C 1
ATOM 15628 O O . ILE D 1 458 ? 24.572 66.757 0.589 1.00 31.27 456 ILE D O 1
ATOM 15633 N N . LEU D 1 459 ? 26.196 65.322 1.219 1.00 30.66 457 LEU D N 1
ATOM 15634 C CA . LEU D 1 459 ? 26.529 66.113 2.401 1.00 31.43 457 LEU D CA 1
ATOM 15635 C C . LEU D 1 459 ? 27.028 67.504 1.960 1.00 31.89 457 LEU D C 1
ATOM 15636 O O . LEU D 1 459 ? 26.786 68.507 2.629 1.00 31.58 457 LEU D O 1
ATOM 15641 N N . ALA D 1 460 ? 27.689 67.554 0.804 1.00 31.76 458 ALA D N 1
ATOM 15642 C CA . ALA D 1 460 ? 28.205 68.806 0.272 1.00 32.10 458 ALA D CA 1
ATOM 15643 C C . ALA D 1 460 ? 27.115 69.769 -0.172 1.00 31.54 458 ALA D C 1
ATOM 15644 O O . ALA D 1 460 ? 27.268 70.962 0.000 1.00 30.83 458 ALA D O 1
ATOM 15646 N N . LYS D 1 461 ? 26.057 69.254 -0.775 1.00 32.07 459 LYS D N 1
ATOM 15647 C CA . LYS D 1 461 ? 24.852 70.042 -1.079 1.00 33.47 459 LYS D CA 1
ATOM 15648 C C . LYS D 1 461 ? 24.212 70.588 0.214 1.00 33.69 459 LYS D C 1
ATOM 15649 O O . LYS D 1 461 ? 23.782 71.724 0.268 1.00 33.47 459 LYS D O 1
ATOM 15655 N N . GLN D 1 462 ? 24.207 69.777 1.268 1.00 33.81 460 GLN D N 1
ATOM 15656 C CA . GLN D 1 462 ? 23.669 70.221 2.583 1.00 33.16 460 GLN D CA 1
ATOM 15657 C C . GLN D 1 462 ? 24.520 71.342 3.173 1.00 33.77 460 GLN D C 1
ATOM 15658 O O . GLN D 1 462 ? 24.006 72.329 3.703 1.00 32.54 460 GLN D O 1
ATOM 15664 N N . ASN D 1 463 ? 25.838 71.163 3.043 1.00 34.37 461 ASN D N 1
ATOM 15665 C CA . ASN D 1 463 ? 26.791 72.126 3.491 1.00 34.52 461 ASN D CA 1
ATOM 15666 C C . ASN D 1 463 ? 26.668 73.450 2.757 1.00 34.45 461 ASN D C 1
ATOM 15667 O O . ASN D 1 463 ? 26.666 74.506 3.374 1.00 33.90 461 ASN D O 1
ATOM 15672 N N . GLU D 1 464 ? 26.609 73.408 1.439 1.00 35.75 462 GLU D N 1
ATOM 15673 C CA . GLU D 1 464 ? 26.585 74.647 0.651 1.00 36.22 462 GLU D CA 1
ATOM 15674 C C . GLU D 1 464 ? 25.216 75.357 0.797 1.00 36.53 462 GLU D C 1
ATOM 15675 O O . GLU D 1 464 ? 25.117 76.602 0.902 1.00 36.53 462 GLU D O 1
ATOM 15681 N N . LYS D 1 465 ? 24.152 74.560 0.785 1.00 35.60 463 LYS D N 1
ATOM 15682 C CA . LYS D 1 465 ? 22.796 75.101 0.861 1.00 35.23 463 LYS D CA 1
ATOM 15683 C C . LYS D 1 465 ? 22.394 75.587 2.251 1.00 34.68 463 LYS D C 1
ATOM 15684 O O . LYS D 1 465 ? 21.726 76.600 2.365 1.00 35.27 463 LYS D O 1
ATOM 15690 N N . ILE D 1 466 ? 22.777 74.881 3.314 1.00 34.21 464 ILE D N 1
ATOM 15691 C CA . ILE D 1 466 ? 22.304 75.232 4.648 1.00 33.54 464 ILE D CA 1
ATOM 15692 C C . ILE D 1 466 ? 23.415 75.606 5.637 1.00 33.95 464 ILE D C 1
ATOM 15693 O O . ILE D 1 466 ? 23.499 76.749 6.141 1.00 31.93 464 ILE D O 1
ATOM 15698 N N . TRP D 1 467 ? 24.287 74.636 5.896 1.00 33.92 465 TRP D N 1
ATOM 15699 C CA . TRP D 1 467 ? 25.145 74.673 7.077 1.00 33.20 465 TRP D CA 1
ATOM 15700 C C . TRP D 1 467 ? 26.062 75.873 7.051 1.00 33.09 465 TRP D C 1
ATOM 15701 O O . TRP D 1 467 ? 26.228 76.513 8.080 1.00 32.91 465 TRP D O 1
ATOM 15712 N N . GLN D 1 468 ? 26.618 76.206 5.880 1.00 33.06 466 GLN D N 1
ATOM 15713 C CA . GLN D 1 468 ? 27.620 77.273 5.794 1.00 33.52 466 GLN D CA 1
ATOM 15714 C C . GLN D 1 468 ? 27.083 78.663 6.123 1.00 33.38 466 GLN D C 1
ATOM 15715 O O . GLN D 1 468 ? 27.840 79.551 6.504 1.00 32.70 466 GLN D O 1
ATOM 15721 N N . HIS D 1 469 ? 25.780 78.854 5.988 1.00 34.32 467 HIS D N 1
ATOM 15722 C CA . HIS D 1 469 ? 25.184 80.183 6.192 1.00 34.77 467 HIS D CA 1
ATOM 15723 C C . HIS D 1 469 ? 24.851 80.527 7.644 1.00 35.43 467 HIS D C 1
ATOM 15724 O O . HIS D 1 469 ? 24.779 81.703 8.004 1.00 35.84 467 HIS D O 1
ATOM 15731 N N . GLY D 1 470 ? 24.596 79.505 8.449 1.00 34.82 468 GLY D N 1
ATOM 15732 C CA . GLY D 1 470 ? 24.201 79.671 9.822 1.00 34.49 468 GLY D CA 1
ATOM 15733 C C . GLY D 1 470 ? 22.939 80.501 9.886 1.00 34.77 468 GLY D C 1
ATOM 15734 O O . GLY D 1 470 ? 21.911 80.147 9.270 1.00 33.89 468 GLY D O 1
ATOM 15735 N N . SER D 1 471 ? 23.046 81.628 10.591 1.00 34.22 469 SER D N 1
ATOM 15736 C CA . SER D 1 471 ? 21.929 82.554 10.794 1.00 34.75 469 SER D CA 1
ATOM 15737 C C . SER D 1 471 ? 22.178 83.882 10.045 1.00 34.55 469 SER D C 1
ATOM 15738 O O . SER D 1 471 ? 21.695 84.927 10.452 1.00 34.21 469 SER D O 1
ATOM 15741 N N . SER D 1 472 ? 22.906 83.809 8.932 1.00 35.95 470 SER D N 1
ATOM 15742 C CA . SER D 1 472 ? 23.284 84.980 8.137 1.00 35.70 470 SER D CA 1
ATOM 15743 C C . SER D 1 472 ? 22.165 85.453 7.172 1.00 36.17 470 SER D C 1
ATOM 15744 O O . SER D 1 472 ? 22.180 86.609 6.744 1.00 34.67 470 SER D O 1
ATOM 15747 N N . LEU D 1 473 ? 21.205 84.560 6.870 1.00 35.97 471 LEU D N 1
ATOM 15748 C CA . LEU D 1 473 ? 19.982 84.877 6.132 1.00 35.73 471 LEU D CA 1
ATOM 15749 C C . LEU D 1 473 ? 18.786 84.598 7.036 1.00 36.02 471 LEU D C 1
ATOM 15750 O O . LEU D 1 473 ? 18.896 83.803 7.941 1.00 36.53 471 LEU D O 1
ATOM 15755 N N . THR D 1 474 ? 17.636 85.223 6.766 1.00 35.81 472 THR D N 1
ATOM 15756 C CA . THR D 1 474 ? 16.379 84.797 7.378 1.00 36.12 472 THR D CA 1
ATOM 15757 C C . THR D 1 474 ? 16.035 83.396 6.839 1.00 35.38 472 THR D C 1
ATOM 15758 O O . THR D 1 474 ? 16.587 82.964 5.845 1.00 34.85 472 THR D O 1
ATOM 15762 N N . THR D 1 475 ? 15.109 82.717 7.491 1.00 36.36 473 THR D N 1
ATOM 15763 C CA . THR D 1 475 ? 14.740 81.351 7.114 1.00 36.55 473 THR D CA 1
ATOM 15764 C C . THR D 1 475 ? 14.173 81.370 5.683 1.00 36.75 473 THR D C 1
ATOM 15765 O O . THR D 1 475 ? 14.545 80.554 4.855 1.00 37.15 473 THR D O 1
ATOM 15769 N N . ASP D 1 476 ? 13.332 82.361 5.382 1.00 36.75 474 ASP D N 1
ATOM 15770 C CA . ASP D 1 476 ? 12.747 82.492 4.070 1.00 36.49 474 ASP D CA 1
ATOM 15771 C C . ASP D 1 476 ? 13.832 82.682 3.035 1.00 36.40 474 ASP D C 1
ATOM 15772 O O . ASP D 1 476 ? 13.802 81.979 2.044 1.00 36.78 474 ASP D O 1
ATOM 15777 N N . GLU D 1 477 ? 14.789 83.594 3.274 1.00 35.54 475 GLU D N 1
ATOM 15778 C CA . GLU D 1 477 ? 15.926 83.781 2.364 1.00 35.45 475 GLU D CA 1
ATOM 15779 C C . GLU D 1 477 ? 16.751 82.514 2.241 1.00 34.51 475 GLU D C 1
ATOM 15780 O O . GLU D 1 477 ? 17.142 82.120 1.154 1.00 35.48 475 GLU D O 1
ATOM 15786 N N . LEU D 1 478 ? 17.032 81.879 3.362 1.00 34.33 476 LEU D N 1
ATOM 15787 C CA . LEU D 1 478 ? 17.831 80.655 3.377 1.00 34.27 476 LEU D CA 1
ATOM 15788 C C . LEU D 1 478 ? 17.223 79.581 2.458 1.00 33.51 476 LEU D C 1
ATOM 15789 O O . LEU D 1 478 ? 17.911 79.043 1.604 1.00 34.69 476 LEU D O 1
ATOM 15794 N N . LEU D 1 479 ? 15.940 79.305 2.617 1.00 34.51 477 LEU D N 1
ATOM 15795 C CA . LEU D 1 479 ? 15.265 78.255 1.848 1.00 35.76 477 LEU D CA 1
ATOM 15796 C C . LEU D 1 479 ? 15.016 78.662 0.420 1.00 36.26 477 LEU D C 1
ATOM 15797 O O . LEU D 1 479 ? 15.008 77.824 -0.465 1.00 35.22 477 LEU D O 1
ATOM 15802 N N . ARG D 1 480 ? 14.802 79.953 0.174 1.00 37.09 478 ARG D N 1
ATOM 15803 C CA . ARG D 1 480 ? 14.690 80.411 -1.190 1.00 38.00 478 ARG D CA 1
ATOM 15804 C C . ARG D 1 480 ? 15.977 80.209 -1.983 1.00 37.63 478 ARG D C 1
ATOM 15805 O O . ARG D 1 480 ? 15.987 79.716 -3.130 1.00 37.97 478 ARG D O 1
ATOM 15813 N N . GLN D 1 481 ? 17.068 80.656 -1.409 1.00 37.22 479 GLN D N 1
ATOM 15814 C CA . GLN D 1 481 ? 18.358 80.430 -2.016 1.00 38.31 479 GLN D CA 1
ATOM 15815 C C . GLN D 1 481 ? 18.695 78.928 -2.178 1.00 37.84 479 GLN D C 1
ATOM 15816 O O . GLN D 1 481 ? 19.228 78.514 -3.205 1.00 38.54 479 GLN D O 1
ATOM 15822 N N . ALA D 1 482 ? 18.351 78.125 -1.183 1.00 37.88 480 ALA D N 1
ATOM 15823 C CA . ALA D 1 482 ? 18.721 76.708 -1.118 1.00 38.08 480 ALA D CA 1
ATOM 15824 C C . ALA D 1 482 ? 17.899 75.858 -2.070 1.00 38.41 480 ALA D C 1
ATOM 15825 O O . ALA D 1 482 ? 18.434 74.960 -2.772 1.00 38.13 480 ALA D O 1
ATOM 15827 N N . THR D 1 483 ? 16.601 76.135 -2.105 1.00 38.61 481 THR D N 1
ATOM 15828 C CA . THR D 1 483 ? 15.650 75.272 -2.813 1.00 38.63 481 THR D CA 1
ATOM 15829 C C . THR D 1 483 ? 14.763 75.989 -3.807 1.00 38.72 481 THR D C 1
ATOM 15830 O O . THR D 1 483 ? 13.945 75.351 -4.455 1.00 39.63 481 THR D O 1
ATOM 15834 N N . GLY D 1 484 ? 14.881 77.303 -3.936 1.00 38.20 482 GLY D N 1
ATOM 15835 C CA . GLY D 1 484 ? 14.060 78.023 -4.900 1.00 38.04 482 GLY D CA 1
ATOM 15836 C C . GLY D 1 484 ? 12.769 78.607 -4.371 1.00 38.30 482 GLY D C 1
ATOM 15837 O O . GLY D 1 484 ? 12.124 79.411 -5.050 1.00 37.53 482 GLY D O 1
ATOM 15838 N N . GLU D 1 485 ? 12.397 78.220 -3.152 1.00 38.07 483 GLU D N 1
ATOM 15839 C CA . GLU D 1 485 ? 11.211 78.734 -2.519 1.00 38.59 483 GLU D CA 1
ATOM 15840 C C . GLU D 1 485 ? 11.306 78.665 -1.005 1.00 37.86 483 GLU D C 1
ATOM 15841 O O . GLU D 1 485 ? 12.101 77.938 -0.393 1.00 37.00 483 GLU D O 1
ATOM 15847 N N . THR D 1 486 ? 10.478 79.507 -0.431 1.00 37.14 484 THR D N 1
ATOM 15848 C CA . THR D 1 486 ? 9.992 79.428 0.938 1.00 36.91 484 THR D CA 1
ATOM 15849 C C . THR D 1 486 ? 9.501 78.022 1.348 1.00 36.49 484 THR D C 1
ATOM 15850 O O . THR D 1 486 ? 9.243 77.199 0.492 1.00 36.55 484 THR D O 1
ATOM 15854 N N . LEU D 1 487 ? 9.344 77.756 2.652 1.00 36.47 485 LEU D N 1
ATOM 15855 C CA . LEU D 1 487 ? 8.969 76.422 3.122 1.00 36.39 485 LEU D CA 1
ATOM 15856 C C . LEU D 1 487 ? 7.586 76.075 2.567 1.00 37.16 485 LEU D C 1
ATOM 15857 O O . LEU D 1 487 ? 6.632 76.821 2.772 1.00 37.81 485 LEU D O 1
ATOM 15862 N N . ASN D 1 488 ? 7.504 74.951 1.854 1.00 36.47 486 ASN D N 1
ATOM 15863 C CA . ASN D 1 488 ? 6.277 74.524 1.180 1.00 35.64 486 ASN D CA 1
ATOM 15864 C C . ASN D 1 488 ? 5.971 73.105 1.600 1.00 34.62 486 ASN D C 1
ATOM 15865 O O . ASN D 1 488 ? 6.749 72.225 1.311 1.00 35.19 486 ASN D O 1
ATOM 15870 N N . PRO D 1 489 ? 4.866 72.881 2.322 1.00 33.87 487 PRO D N 1
ATOM 15871 C CA . PRO D 1 489 ? 4.525 71.570 2.796 1.00 33.41 487 PRO D CA 1
ATOM 15872 C C . PRO D 1 489 ? 4.152 70.519 1.727 1.00 33.26 487 PRO D C 1
ATOM 15873 O O . PRO D 1 489 ? 3.988 69.362 2.057 1.00 32.66 487 PRO D O 1
ATOM 15877 N N . GLU D 1 490 ? 4.000 70.913 0.465 1.00 32.79 488 GLU D N 1
ATOM 15878 C CA . GLU D 1 490 ? 3.612 69.971 -0.552 1.00 31.78 488 GLU D CA 1
ATOM 15879 C C . GLU D 1 490 ? 4.690 68.909 -0.757 1.00 31.09 488 GLU D C 1
ATOM 15880 O O . GLU D 1 490 ? 4.381 67.779 -1.174 1.00 28.93 488 GLU D O 1
ATOM 15886 N N . HIS D 1 491 ? 5.947 69.275 -0.492 1.00 30.63 489 HIS D N 1
ATOM 15887 C CA . HIS D 1 491 ? 7.028 68.335 -0.690 1.00 30.34 489 HIS D CA 1
ATOM 15888 C C . HIS D 1 491 ? 6.910 67.241 0.331 1.00 29.75 489 HIS D C 1
ATOM 15889 O O . HIS D 1 491 ? 7.097 66.085 0.019 1.00 29.51 489 HIS D O 1
ATOM 15896 N N . TYR D 1 492 ? 6.549 67.603 1.550 1.00 29.32 490 TYR D N 1
ATOM 15897 C CA . TYR D 1 492 ? 6.289 66.608 2.551 1.00 29.60 490 TYR D CA 1
ATOM 15898 C C . TYR D 1 492 ? 5.139 65.691 2.154 1.00 29.55 490 TYR D C 1
ATOM 15899 O O . TYR D 1 492 ? 5.276 64.471 2.223 1.00 29.63 490 TYR D O 1
ATOM 15908 N N . ARG D 1 493 ? 4.025 66.261 1.717 1.00 29.42 491 ARG D N 1
ATOM 15909 C CA . ARG D 1 493 ? 2.929 65.434 1.143 1.00 30.06 491 ARG D CA 1
ATOM 15910 C C . ARG D 1 493 ? 3.362 64.439 0.047 1.00 29.92 491 ARG D C 1
ATOM 15911 O O . ARG D 1 493 ? 3.068 63.227 0.134 1.00 29.81 491 ARG D O 1
ATOM 15919 N N . ARG D 1 494 ? 4.075 64.908 -0.963 1.00 30.91 492 ARG D N 1
ATOM 15920 C CA . ARG D 1 494 ? 4.575 63.999 -2.014 1.00 31.46 492 ARG D CA 1
ATOM 15921 C C . ARG D 1 494 ? 5.490 62.941 -1.498 1.00 31.10 492 ARG D C 1
ATOM 15922 O O . ARG D 1 494 ? 5.437 61.787 -1.920 1.00 31.33 492 ARG D O 1
ATOM 15930 N N . HIS D 1 495 ? 6.365 63.309 -0.580 1.00 30.95 493 HIS D N 1
ATOM 15931 C CA . HIS D 1 495 ? 7.273 62.327 0.032 1.00 30.63 493 HIS D CA 1
ATOM 15932 C C . HIS D 1 495 ? 6.506 61.187 0.697 1.00 30.70 493 HIS D C 1
ATOM 15933 O O . HIS D 1 495 ? 6.793 60.007 0.457 1.00 29.23 493 HIS D O 1
ATOM 15940 N N . LEU D 1 496 ? 5.576 61.544 1.593 1.00 30.05 494 LEU D N 1
ATOM 15941 C CA . LEU D 1 496 ? 4.824 60.532 2.336 1.00 30.04 494 LEU D CA 1
ATOM 15942 C C . LEU D 1 496 ? 3.938 59.681 1.431 1.00 30.97 494 LEU D C 1
ATOM 15943 O O . LEU D 1 496 ? 3.810 58.459 1.630 1.00 30.61 494 LEU D O 1
ATOM 15948 N N . GLU D 1 497 ? 3.325 60.313 0.422 1.00 31.49 495 GLU D N 1
ATOM 15949 C CA . GLU D 1 497 ? 2.527 59.593 -0.563 1.00 32.06 495 GLU D CA 1
ATOM 15950 C C . GLU D 1 497 ? 3.366 58.657 -1.410 1.00 32.60 495 GLU D C 1
ATOM 15951 O O . GLU D 1 497 ? 2.999 57.510 -1.599 1.00 31.43 495 GLU D O 1
ATOM 15957 N N . ARG D 1 498 ? 4.509 59.136 -1.876 1.00 34.62 496 ARG D N 1
ATOM 15958 C CA . ARG D 1 498 ? 5.417 58.335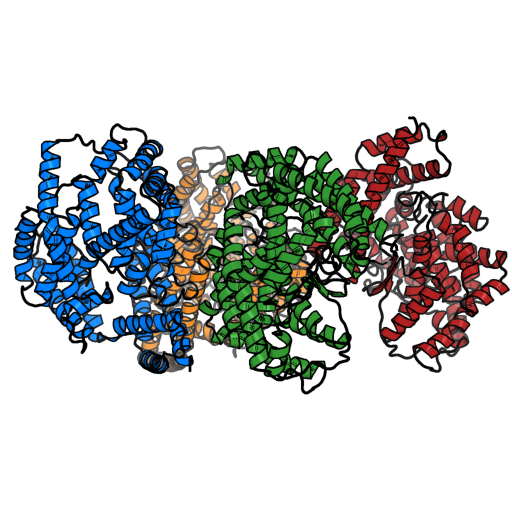 -2.670 1.00 35.87 496 ARG D CA 1
ATOM 15959 C C . ARG D 1 498 ? 5.990 57.137 -1.892 1.00 36.45 496 ARG D C 1
ATOM 15960 O O . ARG D 1 498 ? 6.041 56.044 -2.417 1.00 36.88 496 ARG D O 1
ATOM 15968 N N . ARG D 1 499 ? 6.385 57.328 -0.632 1.00 35.95 497 ARG D N 1
ATOM 15969 C CA . ARG D 1 499 ? 6.938 56.231 0.161 1.00 35.54 497 ARG D CA 1
ATOM 15970 C C . ARG D 1 499 ? 5.912 55.200 0.623 1.00 35.65 497 ARG D C 1
ATOM 15971 O O . ARG D 1 499 ? 6.157 53.993 0.557 1.00 34.84 497 ARG D O 1
ATOM 15979 N N . TYR D 1 500 ? 4.778 55.673 1.126 1.00 36.22 498 TYR D N 1
ATOM 15980 C CA . TYR D 1 500 ? 3.863 54.825 1.890 1.00 36.61 498 TYR D CA 1
ATOM 15981 C C . TYR D 1 500 ? 2.661 54.346 1.122 1.00 38.42 498 TYR D C 1
ATOM 15982 O O . TYR D 1 500 ? 2.164 53.245 1.367 1.00 37.60 498 TYR D O 1
ATOM 15991 N N . ARG D 1 501 ? 2.215 55.152 0.169 1.00 39.78 499 ARG D N 1
ATOM 15992 C CA . ARG D 1 501 ? 1.114 54.768 -0.658 1.00 42.02 499 ARG D CA 1
ATOM 15993 C C . ARG D 1 501 ? 1.645 54.064 -1.905 1.00 42.95 499 ARG D C 1
ATOM 15994 O O . ARG D 1 501 ? 1.214 52.951 -2.227 1.00 43.16 499 ARG D O 1
ATOM 16002 N N . ASP D 1 502 ? 2.591 54.708 -2.592 1.00 44.16 500 ASP D N 1
ATOM 16003 C CA . ASP D 1 502 ? 3.125 54.195 -3.853 1.00 44.85 500 ASP D CA 1
ATOM 16004 C C . ASP D 1 502 ? 4.271 53.197 -3.628 1.00 45.97 500 ASP D C 1
ATOM 16005 O O . ASP D 1 502 ? 4.669 52.931 -2.476 1.00 47.41 500 ASP D O 1
#

Foldseek 3Di:
DCVLLVVVLVLLLVLLVLVLVLQVLVVCQFFPDDVCVVVSVVVSVVSVVVSLCSLQPVSNVVSLVVCVVVLVVDDLLSNLLSVLSVVVSLVSHQDPPVLVVVLVVLLVVLLVQLVVCLVVLNVVSNLVSLLVLLVSQLVCLCSQCPPVPAQSLQSQLCVFAPPDHVVVVCVVVVVCVVPLVVLLVLLVVVCVVVVDDADADFWQDPVVLLVVLLVVLLVLLPPDPVQEEEGAGPDWAWTRALSYIYTYFHDDRGHRPLRNLSSQLNSLLNLLSPQFDDPPSRSTSQRAAQGLLQSLLSSCLRRPVQVLDLLLLLQVLVVCCVRGNDDPCSDSVNVSCVSQPADFDLALVPHHPSLNVLVLVLLLVVLVCSSVVVDGSVCQLVSQQVSCCVRRVDGCRSPCSSTVSRDSQSSNSRGSNSSSNVSSLQSSLLLVVQLCVVCPVVSCSVCSNNSNCVSVSVLCSVLGSNRRSSDHQQRSCCSNRVGGRDNVSSVVVSCVSRPD/DVVLLVVLLVLLLVLLVLVLVLQVLVVCVFFPDDVCVVVSVVVSVVSVVVSLCSLQPPVNVVSLVVCVVVLVVDPLLSSLLSVLSVVVSLVSHLDDVVLVVVLVVLLVVLQVQLVVCLVVLNLVSNLVSLQVLLVSQLVCLVSLCPPVPAQRLQSQLCVFAPPDHPVVLCVLLVVCVVPQLVLLVLLVVVCVVVVDDADDDFWQQDVVLLVVLLVVLLVLVVPDPVQEEEGAGPDWAWTRALSYIYTYFHDDRGDRVVRSLSSQLRSLLNLLSVLFDQPPSRSTSQRAAAGLLSSLLSSCLRRPVQVLDLLLLLVVLVSCCVSRNDDPCRDSVNVNCVLQPADDDLALVPHHPSLNVLLLSLLLVVLVCSSVVVDGSVCQQVSQQVSCCSRRVDGCVSPVSSTVSVDSQSSNSRGSPSNSNVSSLQSNLLLVVQLCVVCPVVRCSVCSNNSNCVSVSVLCSVLGSNRRNSDHQQVSSCVSRNGGRDNVSSVVVCCCCRVVVPD/DLVLLVVLLVLLLVLLVLVLVLQVLVVCQFFPDDVCPVVSVVVSVVSVVVSLCSLQPPSNVVSLVVNVVVLVVDDLLSNLLSVLSVVVSLVSHLQPPVLVVVLVVLLVVLQVQLVVCLVVVNVVSNLVSLQVLLVSQLVCLVSQCPPVPAQSLQSQLCVFANPDHPVNLCVLLVVCVVPQLVLLVLLVVVCVVVVDDADDDAWQFDVVLLVVLLVVLLVLVPPDVVQEEEGAGPDWAWTRALSYIYTYFHDDRGDNLRRNLSSQLRSLLNLLSPQADDPPSRSTSQRAAQGLLSSLLSSCLRRPVQVLDLLLLLQVLVVCCVRRNDDVCRDSVNVSCVLQPADDDLALVPHHPSNNVLVLSLLVVLLVCSSVVVDGSVCQQVSQQVSCCSRVVDGCRSPCSSTVSNDSQSSNSRGSNSNSNVSSLQSNLLLVVQLCVVCPVVNVSVCRNNSNCVSVSVLCSVLGSNRHSSDHQQVSSCSSRVGGRDNVSSVVSCCVSRPD/DLCVLLVVLLVLLLVLLVLVLVLQVLVVCQFFPDDVCNVVSVVVSVVSVVVSLCSLQPPSNVVSLVSCVVPVVPDDLLSSLLSVLSVVVSLVSHLAPVVLVVVLVVLLLVSQLVLLVSLLVCLVSLCPPVVAQSLQSQLCVFAPPDHPVVLCVLLVVCVVPLLVLLVLLVCVCVVVVDDADDDFWQQDPVLLVVVLVVLLVLLPPDPVQEEEGAGPDWAWTRALSYIYTYFHDDRGDNPRRNLSSQLRSLLNLLSVQFDQPPSRSTSQRAAQGLLQSLLRSCLRRPVQVLDLLLLLQVLVSCCVRRNDDPCRDSVNVNCVLQPADDDLALVPHHPSLNVLLLSLLVVVLVCSSVVVDGSVCQQVSQQVSCCSRPVDGCRVPCVSTVVRDCQSSNSRGSNSSSNVSSLLSSLLLVVQLCVVCPVVNCSVCSNNSNCVSVSVLVSVLGSNRRNSDHQQVSCCSSRVGGRDNVSSVCVCCVSRVD

Radius of gyration: 43.11 Å; Cα contacts (8 Å, |Δi|>4): 2998; chains: 4; bounding box: 97×73×135 Å

Sequence (1985 aa):
SMKPYKELERVFTKLYRYGHMLLLADWDSHTMMPKGSDARGAAMAELQLHMHDTITAPKIRALIEEAEKSVGDLEKLQRANLREMRRAWELENLLPEEFVERKTVLTTKAHQVWKTCREKNDFAGFLPTLKELIALFREEGKLRAGNSGKHPYEALVDIYEPGMTLQRLDEIFGNVRSWLPELLKEVQEKQKALGETVLEPKGPFPVSKQEALCRFFMDVWKFDFDGGRLDVSAHPFCGNSKEDVRITTKYTETEFVTSLLGVIHETGHAKYEQNCGPKGFETQPVCMARSLGVHEGQSLFAEMQIGRSGAFMEFLAPRLVEYFGDQPAFTSSNMKRVIQRVSPGLIRIDADELCYPLHVMLRYEIERDLMDGNIEAEEVPRVWNEKMKSYLGLETLGNDKEGCLQDVHWSGGMFGYFPTYSLGAMVAAQLMSCVRRELGEEVVDDCIRKGDLGKILAKQNEKIWQHGSSLTTDELLRQATGETLNPEHYRRHLERRYRDSMKPYKELERVFTKLYRYGHMLLLADWDSHTMMPKGSDARGAAMAELQLHMHDTITAPKIRALIEEAEKSVGDLEKLQRANLREMRRAWELENLLPEEFVERKTVLTTKAHQVWKTCREKNDFAGFLPTLKELIALFREEGKLRAGNSGKHPYEALVDIYEPGMTLQRLDEIFGNVRSWLPELLKEVQEKQKALGETVLEPKGPFPVSKQEALCRFFMDVWKFDFDGGRLDVSAHPFCGNSKEDVRITTKYTETEFVTSLLGVIHETGHAKYEQNCGPKGFETQPVCMARSLGVHEGQSLFAEMQIGRSGAFMEFLAPRLVEYFGDQPAFTSSNMKRVIQRVSPGLIRIDADELCYPLHVMLRYEIERDLMDGNIEAEEVPRVWNEKMKSYLGLETLGNDKEGCLQDVHWSGGMFGYFPTYSLGAMVAAQLMSCVRRELGEEVVDDCIRKGDLGKILAKQNEKIWQHGSSLTTDELLRQATGETLNPEHYRRHLERRYRDDRGSMKPYKELERVFTKLYRYGHMLLLADWDSHTMMPKGSDARGAAMAELQLHMHDTITAPKIRALIEEAEKSVGDLEKLQRANLREMRRAWELENLLPEEFVERKTVLTTKAHQVWKTCREKNDFAGFLPTLKELIALFREEGKLRAGNSGKHPYEALVDIYEPGMTLQRLDEIFGNVRSWLPELLKEVQEKQKALGETVLEPKGPFPVSKQEALCRFFMDVWKFDFDGGRLDVSAHPFCGNSKEDVRITTKYTETEFVTSLLGVIHETGHAKYEQNCGPKGFETQPVCMARSLGVHEGQSLFAEMQIGRSGAFMEFLAPRLVEYFGDQPAFTSSNMKRVIQRVSPGLIRIDADELCYPLHVMLRYEIERDLMDGNIEAEEVPRVWNEKMKSYLGLETLGNDKEGCLQDVHWSGGMFGYFPTYSLGAMVAAQLMSCVRRELGEEVVDDCIRKGDLGKILAKQNEKIWQHGSSLTTDELLRQATGETLNPEHYRRHLERRYRDGSMKPYKELERVFTKLYRYGHMLLLADWDSHTMMPKGSDARGAAMAELQLHMHDTITAPKIRALIEEAEKSVGDLEKLQRANLREMRRAWELENLLPEEFVERKTVLTLPTLKELIALFREEGKLRAGNSGKHPYEALVDIYEPGMTLQRLDEIFGNVRSWLPELLKEVQEKQKALGETVLEPKGPFPVSKQEALCRFFMDVWKFDFDGGRLDVSAHPFCGNSKEDVRITTKYTETEFVTSLLGVIHETGHAKYEQNCGPKGFETQPVCMARSLGVHEGQSLFAEMQIGRSGAFMEFLAPRLVEYFGDQPAFTSSNMKRVIQRVSPGLIRIDADELCYPLHVMLRYEIERDLMDGNIEAEEVPRVWNEKMKSYLGLETLGNDKEGCLQDVHWSGGMFGYFPTYSLGAMVAAQLMSCVRRELGEEVVDDCIRKGDLGKILAKQNEKIWQHGSSLTTDELLRQATGETLNPEHYRRHLERRYRD

InterPro domains:
  IPR001333 Peptidase M32, carboxypeptidase Taq [PF02074] (8-498)
  IPR001333 Peptidase M32, carboxypeptidase Taq [PIRSF006615] (3-499)
  IPR001333 Peptidase M32, carboxypeptidase Taq [PR00998] (147-167)
  IPR001333 Peptidase M32, carboxypeptidase Taq [PR00998] (245-264)
  IPR001333 Peptidase M32, carboxypeptidase Taq [PR00998] (293-309)
  IPR001333 Peptidase M32, carboxypeptidase Taq [PR00998] (333-352)
  IPR001333 Peptidase M32, carboxypeptidase Taq [PR00998] (403-424)
  IPR001333 Peptidase M32, carboxypeptidase Taq [PR00998] (450-468)
  IPR001333 Peptidase M32, carboxypeptidase Taq [PS52034] (1-499)
  IPR001333 Peptidase M32, carboxypeptidase Taq [PTHR34217] (2-500)

B-factor: mean 37.81, std 7.71, range [5.3, 82.54]

Solvent-accessible surface area: 81858 Å² total

CATH classification: 1.10.1370.30

Organism: Trypanosoma cruzi (NCBI:txid5693)